Protein 2CRJ (pdb70)

Solvent-accessible surface area: 7739 Å² total; per-residue (Å²): 137,125,102,42,98,133,26,21,151,72,48,49,85,7,94,50,61,7,12,70,112,76,130,87,66,22,107,110,186,83,86,134,41,62,145,89,65,4,49,139,64,4,21,52,81,39,87,148,45,116,128,60,66,73,90,113,25,78,63,74,12,83,116,94,81,110,108,43,73,104,98,63,137,50,107,82,119,44,148,73,105,158,109,92,134,150,105,64,141,84,134,110

Secondary structure (DSSP, 8-state):
-----SSS-----HHHHHHHHHHHHHHHH-TT--HHHHHHHHHHHHHT--TTHHHHHHHHHHHHHHHHHHHHHHHHSSHHHH-SS--S-S--

Radius of gyration: 19.61 Å; Cα contacts (8 Å, |Δi|>4): 48; chains: 1; bounding box: 32×60×23 Å

InterPro domains:
  IPR009071 High mobility group box domain [PF00505] (70-137)
  IPR009071 High mobility group box domain [PS50118] (70-138)
  IPR009071 High mobility group box domain [SM00398] (69-139)
  IPR036910 High mobility group box domain superfamily [G3DSA:1.10.30.10] (65-154)
  IPR036910 High mobility group box domain superfamily [SSF47095] (56-139)
  IPR051965 Chromatin Regulation and Neuronal Gene Expression [PTHR46040] (1-313)

Foldseek 3Di:
DCQDVDFFRQDDALLVVQLVVCLVVQCVVPVPQDPVRSSVVVNVVLVVDDPVSNVVSRVVGVVVRVVRVCSHVVVCPDPVVPVDDDPDDDPD

CATH classification: 1.10.30.10

Nearest PDB structures (foldseek):
  2crj-assembly1_A  TM=8.287E-01  e=4.261E-13  Mus musculus
  2co9-assembly1_A  TM=6.811E-01  e=6.992E-06  Mus musculus
  2gzk-assembly1_A  TM=7.970E-01  e=1.104E-03  unclassified
  1j3d-assembly1_A  TM=8.115E-01  e=2.566E-03  Sus scrofa
  1wgf-assembly1_A  TM=6.321E-01  e=9.695E-04  Mus musculus

Organism: Mus musculus (NCBI:txid10090)

Structure (mmCIF, N/CA/C/O backbone):
data_2CRJ
#
_entry.id   2CRJ
#
loop_
_atom_site.group_PDB
_atom_site.id
_atom_site.type_symbol
_atom_site.label_atom_id
_atom_site.label_alt_id
_atom_site.label_comp_id
_atom_site.label_asym_id
_atom_site.label_entity_id
_atom_site.label_seq_id
_atom_site.pdbx_PDB_ins_code
_atom_site.Cartn_x
_atom_site.Cartn_y
_atom_site.Cartn_z
_atom_site.occupancy
_atom_site.B_iso_or_equiv
_atom_site.auth_seq_id
_atom_site.auth_comp_id
_atom_site.auth_asym_id
_atom_site.auth_atom_id
_atom_site.pdbx_PDB_model_num
ATOM 1 N N . GLY A 1 1 ? 12.920 -13.475 -14.445 1.00 0.00 1 GLY A N 1
ATOM 2 C CA . GLY A 1 1 ? 12.567 -12.944 -13.141 1.00 0.00 1 GLY A CA 1
ATOM 3 C C . GLY A 1 1 ? 11.320 -13.590 -12.570 1.00 0.00 1 GLY A C 1
ATOM 4 O O . GLY A 1 1 ? 10.494 -14.122 -13.310 1.00 0.00 1 GLY A O 1
ATOM 8 N N . SER A 1 2 ? 11.185 -13.545 -11.248 1.00 0.00 2 SER A N 1
ATOM 9 C CA . SER A 1 2 ? 10.033 -14.136 -10.576 1.00 0.00 2 SER A CA 1
ATOM 10 C C . SER A 1 2 ? 9.275 -13.084 -9.772 1.00 0.00 2 SER A C 1
ATOM 11 O O . SER A 1 2 ? 9.871 -12.316 -9.016 1.00 0.00 2 SER A O 1
ATOM 19 N N . SER A 1 3 ? 7.957 -13.055 -9.941 1.00 0.00 3 SER A N 1
ATOM 20 C CA . SER A 1 3 ? 7.117 -12.096 -9.234 1.00 0.00 3 SER A CA 1
ATOM 21 C C . SER A 1 3 ? 6.125 -12.811 -8.322 1.00 0.00 3 SER A C 1
ATOM 22 O O . SER A 1 3 ? 5.838 -13.994 -8.505 1.00 0.00 3 SER A O 1
ATOM 30 N N . GLY A 1 4 ? 5.604 -12.084 -7.338 1.00 0.00 4 GLY A N 1
ATOM 31 C CA . GLY A 1 4 ? 4.650 -12.665 -6.412 1.00 0.00 4 GLY A CA 1
ATOM 32 C C . GLY A 1 4 ? 5.308 -13.584 -5.402 1.00 0.00 4 GLY A C 1
ATOM 33 O O . GLY A 1 4 ? 6.126 -14.430 -5.763 1.00 0.00 4 GLY A O 1
ATOM 37 N N . SER A 1 5 ? 4.952 -13.418 -4.132 1.00 0.00 5 SER A N 1
ATOM 38 C CA . SER A 1 5 ? 5.517 -14.237 -3.067 1.00 0.00 5 SER A CA 1
ATOM 39 C C . SER A 1 5 ? 4.593 -14.263 -1.853 1.00 0.00 5 SER A C 1
ATOM 40 O O . SER A 1 5 ? 3.901 -13.287 -1.564 1.00 0.00 5 SER A O 1
ATOM 48 N N . SER A 1 6 ? 4.587 -15.389 -1.146 1.00 0.00 6 SER A N 1
ATOM 49 C CA . SER A 1 6 ? 3.746 -15.546 0.035 1.00 0.00 6 SER A CA 1
ATOM 50 C C . SER A 1 6 ? 2.382 -14.896 -0.180 1.00 0.00 6 SER A C 1
ATOM 51 O O . SER A 1 6 ? 1.916 -14.116 0.649 1.00 0.00 6 SER A O 1
ATOM 59 N N . GLY A 1 7 ? 1.746 -15.224 -1.301 1.00 0.00 7 GLY A N 1
ATOM 60 C CA . GLY A 1 7 ? 0.443 -14.664 -1.606 1.00 0.00 7 GLY A CA 1
ATOM 61 C C . GLY A 1 7 ? 0.505 -13.611 -2.695 1.00 0.00 7 GLY A C 1
ATOM 62 O O . GLY A 1 7 ? 1.541 -13.400 -3.326 1.00 0.00 7 GLY A O 1
ATOM 66 N N . PRO A 1 8 ? -0.627 -12.932 -2.931 1.00 0.00 8 PRO A N 1
ATOM 67 C CA . PRO A 1 8 ? -0.723 -11.885 -3.953 1.00 0.00 8 PRO A CA 1
ATOM 68 C C . PRO A 1 8 ? 0.067 -10.635 -3.579 1.00 0.00 8 PRO A C 1
ATOM 69 O O . PRO A 1 8 ? 0.119 -10.247 -2.412 1.00 0.00 8 PRO A O 1
ATOM 80 N N . LYS A 1 9 ? 0.678 -10.006 -4.577 1.00 0.00 9 LYS A N 1
ATOM 81 C CA . LYS A 1 9 ? 1.464 -8.799 -4.354 1.00 0.00 9 LYS A CA 1
ATOM 82 C C . LYS A 1 9 ? 0.557 -7.603 -4.079 1.00 0.00 9 LYS A C 1
ATOM 83 O O . LYS A 1 9 ? 0.016 -6.996 -5.002 1.00 0.00 9 LYS A O 1
ATOM 102 N N . ALA A 1 10 ? 0.397 -7.270 -2.802 1.00 0.00 10 ALA A N 1
ATOM 103 C CA . ALA A 1 10 ? -0.440 -6.145 -2.406 1.00 0.00 10 ALA A CA 1
ATOM 104 C C . ALA A 1 10 ? -0.172 -4.925 -3.281 1.00 0.00 10 ALA A C 1
ATOM 105 O O . ALA A 1 10 ? 0.923 -4.364 -3.286 1.00 0.00 10 ALA A O 1
ATOM 112 N N . PRO A 1 11 ? -1.195 -4.504 -4.040 1.00 0.00 11 PRO A N 1
ATOM 113 C CA . PRO A 1 11 ? -1.093 -3.346 -4.933 1.00 0.00 11 PRO A CA 1
ATOM 114 C C . PRO A 1 11 ? -0.991 -2.031 -4.169 1.00 0.00 11 PRO A C 1
ATOM 115 O O . PRO A 1 11 ? -1.488 -1.913 -3.049 1.00 0.00 11 PRO A O 1
ATOM 126 N N . VAL A 1 12 ? -0.344 -1.044 -4.781 1.00 0.00 12 VAL A N 1
ATOM 127 C CA . VAL A 1 12 ? -0.178 0.264 -4.158 1.00 0.00 12 VAL A CA 1
ATOM 128 C C . VAL A 1 12 ? -1.511 0.998 -4.061 1.00 0.00 12 VAL A C 1
ATOM 129 O O . VAL A 1 12 ? -2.287 1.030 -5.016 1.00 0.00 12 VAL A O 1
ATOM 142 N N . THR A 1 13 ? -1.770 1.591 -2.899 1.00 0.00 13 THR A N 1
ATOM 143 C CA . THR A 1 13 ? -3.009 2.325 -2.676 1.00 0.00 13 THR A CA 1
ATOM 144 C C . THR A 1 13 ? -3.160 3.466 -3.677 1.00 0.00 13 THR A C 1
ATOM 145 O O . THR A 1 13 ? -2.266 3.719 -4.484 1.00 0.00 13 THR A O 1
ATOM 156 N N . GLY A 1 14 ? -4.298 4.151 -3.619 1.00 0.00 14 GLY A N 1
ATOM 157 C CA . GLY A 1 14 ? -4.544 5.256 -4.526 1.00 0.00 14 GLY A CA 1
ATOM 158 C C . GLY A 1 14 ? -3.604 6.422 -4.289 1.00 0.00 14 GLY A C 1
ATOM 159 O O . GLY A 1 14 ? -3.240 7.135 -5.225 1.00 0.00 14 GLY A O 1
ATOM 163 N N . TYR A 1 15 ? -3.212 6.618 -3.035 1.00 0.00 15 TYR A N 1
ATOM 164 C CA . TYR A 1 15 ? -2.312 7.707 -2.678 1.00 0.00 15 TYR A CA 1
ATOM 165 C C . TYR A 1 15 ? -0.901 7.440 -3.193 1.00 0.00 15 TYR A C 1
ATOM 166 O O . TYR A 1 15 ? -0.208 8.354 -3.642 1.00 0.00 15 TYR A O 1
ATOM 184 N N . VAL A 1 16 ? -0.482 6.181 -3.125 1.00 0.00 16 VAL A N 1
ATOM 185 C CA . VAL A 1 16 ? 0.845 5.790 -3.585 1.00 0.00 16 VAL A CA 1
ATOM 186 C C . VAL A 1 16 ? 0.872 5.615 -5.099 1.00 0.00 16 VAL A C 1
ATOM 187 O O . VAL A 1 16 ? 1.861 5.941 -5.755 1.00 0.00 16 VAL A O 1
ATOM 200 N N . ARG A 1 17 ? -0.223 5.098 -5.649 1.00 0.00 17 ARG A N 1
ATOM 201 C CA . ARG A 1 17 ? -0.324 4.878 -7.086 1.00 0.00 17 ARG A CA 1
ATOM 202 C C . ARG A 1 17 ? 0.214 6.078 -7.859 1.00 0.00 17 ARG A C 1
ATOM 203 O O . ARG A 1 17 ? 1.027 5.927 -8.772 1.00 0.00 17 ARG A O 1
ATOM 224 N N . PHE A 1 18 ? -0.246 7.268 -7.489 1.00 0.00 18 PHE A N 1
ATOM 225 C CA . PHE A 1 18 ? 0.187 8.494 -8.149 1.00 0.00 18 PHE A CA 1
ATOM 226 C C . PHE A 1 18 ? 1.661 8.771 -7.867 1.00 0.00 18 PHE A C 1
ATOM 227 O O . PHE A 1 18 ? 2.379 9.303 -8.716 1.00 0.00 18 PHE A O 1
ATOM 244 N N . LEU A 1 19 ? 2.106 8.410 -6.669 1.00 0.00 19 LEU A N 1
ATOM 245 C CA . LEU A 1 19 ? 3.494 8.619 -6.272 1.00 0.00 19 LEU A CA 1
ATOM 246 C C . LEU A 1 19 ? 4.426 7.679 -7.033 1.00 0.00 19 LEU A C 1
ATOM 247 O O . LEU A 1 19 ? 5.584 8.007 -7.282 1.00 0.00 19 LEU A O 1
ATOM 263 N N . ASN A 1 20 ? 3.908 6.511 -7.400 1.00 0.00 20 ASN A N 1
ATOM 264 C CA . ASN A 1 20 ? 4.694 5.525 -8.134 1.00 0.00 20 ASN A CA 1
ATOM 265 C C . ASN A 1 20 ? 5.166 6.091 -9.469 1.00 0.00 20 ASN A C 1
ATOM 266 O O . ASN A 1 20 ? 6.366 6.180 -9.726 1.00 0.00 20 ASN A O 1
ATOM 277 N N . GLU A 1 21 ? 4.213 6.471 -10.315 1.00 0.00 21 GLU A N 1
ATOM 278 C CA . GLU A 1 21 ? 4.532 7.028 -11.624 1.00 0.00 21 GLU A CA 1
ATOM 279 C C . GLU A 1 21 ? 5.348 8.310 -11.486 1.00 0.00 21 GLU A C 1
ATOM 280 O O . GLU A 1 21 ? 6.394 8.463 -12.117 1.00 0.00 21 GLU A O 1
ATOM 292 N N . ARG A 1 22 ? 4.861 9.228 -10.657 1.00 0.00 22 ARG A N 1
ATOM 293 C CA . ARG A 1 22 ? 5.543 10.497 -10.437 1.00 0.00 22 ARG A CA 1
ATOM 294 C C . ARG A 1 22 ? 6.993 10.270 -10.020 1.00 0.00 22 ARG A C 1
ATOM 295 O O . ARG A 1 22 ? 7.904 10.932 -10.519 1.00 0.00 22 ARG A O 1
ATOM 316 N N . ARG A 1 23 ? 7.199 9.333 -9.101 1.00 0.00 23 ARG A N 1
ATOM 317 C CA . ARG A 1 23 ? 8.538 9.020 -8.615 1.00 0.00 23 ARG A CA 1
ATOM 318 C C . ARG A 1 23 ? 9.554 9.069 -9.752 1.00 0.00 23 ARG A C 1
ATOM 319 O O . ARG A 1 23 ? 10.661 9.582 -9.587 1.00 0.00 23 ARG A O 1
ATOM 340 N N . GLU A 1 24 ? 9.170 8.531 -10.905 1.00 0.00 24 GLU A N 1
ATOM 341 C CA . GLU A 1 24 ? 10.049 8.512 -12.069 1.00 0.00 24 GLU A CA 1
ATOM 342 C C . GLU A 1 24 ? 10.309 9.927 -12.577 1.00 0.00 24 GLU A C 1
ATOM 343 O O . GLU A 1 24 ? 11.455 10.325 -12.777 1.00 0.00 24 GLU A O 1
ATOM 355 N N . GLN A 1 25 ? 9.233 10.681 -12.785 1.00 0.00 25 GLN A N 1
ATOM 356 C CA . GLN A 1 25 ? 9.345 12.051 -13.272 1.00 0.00 25 GLN A CA 1
ATOM 357 C C . GLN A 1 25 ? 10.474 12.791 -12.562 1.00 0.00 25 GLN A C 1
ATOM 358 O O . GLN A 1 25 ? 11.301 13.441 -13.202 1.00 0.00 25 GLN A O 1
ATOM 372 N N . ILE A 1 26 ? 10.501 12.689 -11.237 1.00 0.00 26 ILE A N 1
ATOM 373 C CA . ILE A 1 26 ? 11.528 13.348 -10.441 1.00 0.00 26 ILE A CA 1
ATOM 374 C C . ILE A 1 26 ? 12.909 12.774 -10.743 1.00 0.00 26 ILE A C 1
ATOM 375 O O . ILE A 1 26 ? 13.814 13.497 -11.162 1.00 0.00 26 ILE A O 1
ATOM 391 N N . ARG A 1 27 ? 13.063 11.472 -10.529 1.00 0.00 27 ARG A N 1
ATOM 392 C CA . ARG A 1 27 ? 14.334 10.802 -10.779 1.00 0.00 27 ARG A CA 1
ATOM 393 C C . ARG A 1 27 ? 15.033 11.398 -11.997 1.00 0.00 27 ARG A C 1
ATOM 394 O O . ARG A 1 27 ? 16.241 11.634 -11.980 1.00 0.00 27 ARG A O 1
ATOM 415 N N . THR A 1 28 ? 14.264 11.639 -13.056 1.00 0.00 28 THR A N 1
ATOM 416 C CA . THR A 1 28 ? 14.809 12.205 -14.282 1.00 0.00 28 THR A CA 1
ATOM 417 C C . THR A 1 28 ? 15.394 13.592 -14.036 1.00 0.00 28 THR A C 1
ATOM 418 O O . THR A 1 28 ? 16.474 13.916 -14.529 1.00 0.00 28 THR A O 1
ATOM 429 N N . ARG A 1 29 ? 14.674 14.404 -13.270 1.00 0.00 29 ARG A N 1
ATOM 430 C CA . ARG A 1 29 ? 15.122 15.756 -12.959 1.00 0.00 29 ARG A CA 1
ATOM 431 C C . ARG A 1 29 ? 16.207 15.736 -11.888 1.00 0.00 29 ARG A C 1
ATOM 432 O O . ARG A 1 29 ? 17.308 16.250 -12.093 1.00 0.00 29 ARG A O 1
ATOM 453 N N . HIS A 1 30 ? 15.892 15.139 -10.742 1.00 0.00 30 HIS A N 1
ATOM 454 C CA . HIS A 1 30 ? 16.841 15.052 -9.638 1.00 0.00 30 HIS A CA 1
ATOM 455 C C . HIS A 1 30 ? 17.352 13.623 -9.473 1.00 0.00 30 HIS A C 1
ATOM 456 O O . HIS A 1 30 ? 16.934 12.888 -8.578 1.00 0.00 30 HIS A O 1
ATOM 471 N N . PRO A 1 31 ? 18.278 13.220 -10.356 1.00 0.00 31 PRO A N 1
ATOM 472 C CA . PRO A 1 31 ? 18.865 11.878 -10.328 1.00 0.00 31 PRO A CA 1
ATOM 473 C C . PRO A 1 31 ? 19.780 11.669 -9.127 1.00 0.00 31 PRO A C 1
ATOM 474 O O . PRO A 1 31 ? 20.331 10.586 -8.934 1.00 0.00 31 PRO A O 1
ATOM 485 N N . ASP A 1 32 ? 19.936 12.714 -8.320 1.00 0.00 32 ASP A N 1
ATOM 486 C CA . ASP A 1 32 ? 20.783 12.645 -7.135 1.00 0.00 32 ASP A CA 1
ATOM 487 C C . ASP A 1 32 ? 19.942 12.468 -5.875 1.00 0.00 32 ASP A C 1
ATOM 488 O O . ASP A 1 32 ? 20.400 11.897 -4.884 1.00 0.00 32 ASP A O 1
ATOM 497 N N . LEU A 1 33 ? 18.709 12.961 -5.920 1.00 0.00 33 LEU A N 1
ATOM 498 C CA . LEU A 1 33 ? 17.803 12.858 -4.781 1.00 0.00 33 LEU A CA 1
ATOM 499 C C . LEU A 1 33 ? 17.485 11.400 -4.468 1.00 0.00 33 LEU A C 1
ATOM 500 O O . LEU A 1 33 ? 17.032 10.640 -5.325 1.00 0.00 33 LEU A O 1
ATOM 516 N N . PRO A 1 34 ? 17.723 10.997 -3.211 1.00 0.00 34 PRO A N 1
ATOM 517 C CA . PRO A 1 34 ? 17.466 9.628 -2.756 1.00 0.00 34 PRO A CA 1
ATOM 518 C C . PRO A 1 34 ? 15.977 9.313 -2.677 1.00 0.00 34 PRO A C 1
ATOM 519 O O . PRO A 1 34 ? 15.150 10.024 -3.250 1.00 0.00 34 PRO A O 1
ATOM 530 N N . PHE A 1 35 ? 15.639 8.244 -1.964 1.00 0.00 35 PHE A N 1
ATOM 531 C CA . PHE A 1 35 ? 14.248 7.834 -1.811 1.00 0.00 35 PHE A CA 1
ATOM 532 C C . PHE A 1 35 ? 13.498 8.792 -0.889 1.00 0.00 35 PHE A C 1
ATOM 533 O O . PHE A 1 35 ? 12.501 9.407 -1.270 1.00 0.00 35 PHE A O 1
ATOM 550 N N . PRO A 1 36 ? 13.987 8.921 0.353 1.00 0.00 36 PRO A N 1
ATOM 551 C CA . PRO A 1 36 ? 13.379 9.801 1.356 1.00 0.00 36 PRO A CA 1
ATOM 552 C C . PRO A 1 36 ? 13.568 11.277 1.022 1.00 0.00 36 PRO A C 1
ATOM 553 O O . PRO A 1 36 ? 13.450 12.138 1.893 1.00 0.00 36 PRO A O 1
ATOM 564 N N . GLU A 1 37 ? 13.861 11.560 -0.243 1.00 0.00 37 GLU A N 1
ATOM 565 C CA . GLU A 1 37 ? 14.066 12.933 -0.690 1.00 0.00 37 GLU A CA 1
ATOM 566 C C . GLU A 1 37 ? 13.162 13.261 -1.873 1.00 0.00 37 GLU A C 1
ATOM 567 O O . GLU A 1 37 ? 12.826 14.422 -2.109 1.00 0.00 37 GLU A O 1
ATOM 579 N N . ILE A 1 38 ? 12.772 12.231 -2.617 1.00 0.00 38 ILE A N 1
ATOM 580 C CA . ILE A 1 38 ? 11.906 12.408 -3.776 1.00 0.00 38 ILE A CA 1
ATOM 581 C C . ILE A 1 38 ? 10.435 12.338 -3.379 1.00 0.00 38 ILE A C 1
ATOM 582 O O . ILE A 1 38 ? 9.623 13.154 -3.815 1.00 0.00 38 ILE A O 1
ATOM 598 N N . THR A 1 39 ? 10.099 11.356 -2.548 1.00 0.00 39 THR A N 1
ATOM 599 C CA . THR A 1 39 ? 8.726 11.178 -2.091 1.00 0.00 39 THR A CA 1
ATOM 600 C C . THR A 1 39 ? 8.253 12.385 -1.289 1.00 0.00 39 THR A C 1
ATOM 601 O O . THR A 1 39 ? 7.104 12.813 -1.411 1.00 0.00 39 THR A O 1
ATOM 612 N N . LYS A 1 40 ? 9.144 12.931 -0.469 1.00 0.00 40 LYS A N 1
ATOM 613 C CA . LYS A 1 40 ? 8.818 14.091 0.352 1.00 0.00 40 LYS A CA 1
ATOM 614 C C . LYS A 1 40 ? 8.372 15.264 -0.514 1.00 0.00 40 LYS A C 1
ATOM 615 O O . LYS A 1 40 ? 7.598 16.113 -0.074 1.00 0.00 40 LYS A O 1
ATOM 634 N N . MET A 1 41 ? 8.864 15.303 -1.748 1.00 0.00 41 MET A N 1
ATOM 635 C CA . MET A 1 41 ? 8.513 16.371 -2.677 1.00 0.00 41 MET A CA 1
ATOM 636 C C . MET A 1 41 ? 7.147 16.117 -3.306 1.00 0.00 41 MET A C 1
ATOM 637 O O . MET A 1 41 ? 6.296 17.006 -3.346 1.00 0.00 41 MET A O 1
ATOM 651 N N . LEU A 1 42 ? 6.944 14.899 -3.796 1.00 0.00 42 LEU A N 1
ATOM 652 C CA . LEU A 1 42 ? 5.681 14.528 -4.424 1.00 0.00 42 LEU A CA 1
ATOM 653 C C . LEU A 1 42 ? 4.512 14.743 -3.468 1.00 0.00 42 LEU A C 1
ATOM 654 O O . LEU A 1 42 ? 3.508 15.356 -3.826 1.00 0.00 42 LEU A O 1
ATOM 670 N N . GLY A 1 43 ? 4.653 14.238 -2.246 1.00 0.00 43 GLY A N 1
ATOM 671 C CA . GLY A 1 43 ? 3.604 14.387 -1.255 1.00 0.00 43 GLY A CA 1
ATOM 672 C C . GLY A 1 43 ? 2.893 15.722 -1.360 1.00 0.00 43 GLY A C 1
ATOM 673 O O . GLY A 1 43 ? 1.668 15.774 -1.464 1.00 0.00 43 GLY A O 1
ATOM 677 N N . ALA A 1 44 ? 3.663 16.804 -1.332 1.00 0.00 44 ALA A N 1
ATOM 678 C CA . ALA A 1 44 ? 3.100 18.146 -1.425 1.00 0.00 44 ALA A CA 1
ATOM 679 C C . ALA A 1 44 ? 2.137 18.255 -2.603 1.00 0.00 44 ALA A C 1
ATOM 680 O O . ALA A 1 44 ? 1.072 18.861 -2.490 1.00 0.00 44 ALA A O 1
ATOM 687 N N . GLU A 1 45 ? 2.520 17.668 -3.732 1.00 0.00 45 GLU A N 1
ATOM 688 C CA . GLU A 1 45 ? 1.690 17.703 -4.930 1.00 0.00 45 GLU A CA 1
ATOM 689 C C . GLU A 1 45 ? 0.328 17.064 -4.668 1.00 0.00 45 GLU A C 1
ATOM 690 O O . GLU A 1 45 ? -0.710 17.642 -4.985 1.00 0.00 45 GLU A O 1
ATOM 702 N N . TRP A 1 46 ? 0.344 15.869 -4.087 1.00 0.00 46 TRP A N 1
ATOM 703 C CA . TRP A 1 46 ? -0.888 15.152 -3.782 1.00 0.00 46 TRP A CA 1
ATOM 704 C C . TRP A 1 46 ? -1.917 16.082 -3.148 1.00 0.00 46 TRP A C 1
ATOM 705 O O . TRP A 1 46 ? -3.115 15.965 -3.406 1.00 0.00 46 TRP A O 1
ATOM 726 N N . SER A 1 47 ? -1.442 17.005 -2.318 1.00 0.00 47 SER A N 1
ATOM 727 C CA . SER A 1 47 ? -2.322 17.952 -1.644 1.00 0.00 47 SER A CA 1
ATOM 728 C C . SER A 1 47 ? -2.740 19.073 -2.592 1.00 0.00 47 SER A C 1
ATOM 729 O O . SER A 1 47 ? -3.826 19.639 -2.463 1.00 0.00 47 SER A O 1
ATOM 737 N N . LYS A 1 48 ? -1.870 19.389 -3.544 1.00 0.00 48 LYS A N 1
ATOM 738 C CA . LYS A 1 48 ? -2.146 20.441 -4.516 1.00 0.00 48 LYS A CA 1
ATOM 739 C C . LYS A 1 48 ? -2.765 19.862 -5.784 1.00 0.00 48 LYS A C 1
ATOM 740 O O . LYS A 1 48 ? -2.820 20.525 -6.819 1.00 0.00 48 LYS A O 1
ATOM 759 N N . LEU A 1 49 ? -3.232 18.621 -5.695 1.00 0.00 49 LEU A N 1
ATOM 760 C CA . LEU A 1 49 ? -3.849 17.953 -6.835 1.00 0.00 49 LEU A CA 1
ATOM 761 C C . LEU A 1 49 ? -5.230 18.532 -7.124 1.00 0.00 49 LEU A C 1
ATOM 762 O O . LEU A 1 49 ? -5.772 19.297 -6.326 1.00 0.00 49 LEU A O 1
ATOM 778 N N . GLN A 1 50 ? -5.795 18.162 -8.269 1.00 0.00 50 GLN A N 1
ATOM 779 C CA . GLN A 1 50 ? -7.113 18.645 -8.662 1.00 0.00 50 GLN A CA 1
ATOM 780 C C . GLN A 1 50 ? -8.210 17.730 -8.127 1.00 0.00 50 GLN A C 1
ATOM 781 O O . GLN A 1 50 ? -7.975 16.567 -7.797 1.00 0.00 50 GLN A O 1
ATOM 795 N N . PRO A 1 51 ? -9.436 18.264 -8.039 1.00 0.00 51 PRO A N 1
ATOM 796 C CA . PRO A 1 51 ? -10.594 17.512 -7.545 1.00 0.00 51 PRO A CA 1
ATOM 797 C C . PRO A 1 51 ? -11.033 16.420 -8.514 1.00 0.00 51 PRO A C 1
ATOM 798 O O . PRO A 1 51 ? -11.995 15.698 -8.256 1.00 0.00 51 PRO A O 1
ATOM 809 N N . ALA A 1 52 ? -10.320 16.305 -9.631 1.00 0.00 52 ALA A N 1
ATOM 810 C CA . ALA A 1 52 ? -10.635 15.299 -10.638 1.00 0.00 52 ALA A CA 1
ATOM 811 C C . ALA A 1 52 ? -9.573 14.206 -10.672 1.00 0.00 52 ALA A C 1
ATOM 812 O O . ALA A 1 52 ? -9.885 13.031 -10.863 1.00 0.00 52 ALA A O 1
ATOM 819 N N . GLU A 1 53 ? -8.317 14.602 -10.488 1.00 0.00 53 GLU A N 1
ATOM 820 C CA . GLU A 1 53 ? -7.209 13.653 -10.501 1.00 0.00 53 GLU A CA 1
ATOM 821 C C . GLU A 1 53 ? -7.125 12.897 -9.178 1.00 0.00 53 GLU A C 1
ATOM 822 O O . GLU A 1 53 ? -7.102 11.667 -9.153 1.00 0.00 53 GLU A O 1
ATOM 834 N N . LYS A 1 54 ? -7.079 13.642 -8.079 1.00 0.00 54 LYS A N 1
ATOM 835 C CA . LYS A 1 54 ? -6.998 13.045 -6.752 1.00 0.00 54 LYS A CA 1
ATOM 836 C C . LYS A 1 54 ? -8.117 12.029 -6.544 1.00 0.00 54 LYS A C 1
ATOM 837 O O . LYS A 1 54 ? -7.880 10.924 -6.056 1.00 0.00 54 LYS A O 1
ATOM 856 N N . GLN A 1 55 ? -9.334 12.410 -6.917 1.00 0.00 55 GLN A N 1
ATOM 857 C CA . GLN A 1 55 ? -10.488 11.531 -6.771 1.00 0.00 55 GLN A CA 1
ATOM 858 C C . GLN A 1 55 ? -10.336 10.287 -7.639 1.00 0.00 55 GLN A C 1
ATOM 859 O O . GLN A 1 55 ? -10.590 9.169 -7.188 1.00 0.00 55 GLN A O 1
ATOM 873 N N . ARG A 1 56 ? -9.922 10.487 -8.886 1.00 0.00 56 ARG A N 1
ATOM 874 C CA . ARG A 1 56 ? -9.738 9.380 -9.817 1.00 0.00 56 ARG A CA 1
ATOM 875 C C . ARG A 1 56 ? -8.706 8.389 -9.287 1.00 0.00 56 ARG A C 1
ATOM 876 O O . ARG A 1 56 ? -8.988 7.198 -9.149 1.00 0.00 56 ARG A O 1
ATOM 897 N N . TYR A 1 57 ? -7.511 8.889 -8.993 1.00 0.00 57 TYR A N 1
ATOM 898 C CA . TYR A 1 57 ? -6.436 8.047 -8.482 1.00 0.00 57 TYR A CA 1
ATOM 899 C C . TYR A 1 57 ? -6.965 7.052 -7.454 1.00 0.00 57 TYR A C 1
ATOM 900 O O . TYR A 1 57 ? -6.681 5.856 -7.527 1.00 0.00 57 TYR A O 1
ATOM 918 N N . LEU A 1 58 ? -7.736 7.555 -6.496 1.00 0.00 58 LEU A N 1
ATOM 919 C CA . LEU A 1 58 ? -8.307 6.712 -5.452 1.00 0.00 58 LEU A CA 1
ATOM 920 C C . LEU A 1 58 ? -9.195 5.627 -6.053 1.00 0.00 58 LEU A C 1
ATOM 921 O O . LEU A 1 58 ? -9.232 4.498 -5.563 1.00 0.00 58 LEU A O 1
ATOM 937 N N . ASP A 1 59 ? -9.908 5.976 -7.118 1.00 0.00 59 ASP A N 1
ATOM 938 C CA . ASP A 1 59 ? -10.794 5.031 -7.788 1.00 0.00 59 ASP A CA 1
ATOM 939 C C . ASP A 1 59 ? -9.992 3.998 -8.574 1.00 0.00 59 ASP A C 1
ATOM 940 O O . ASP A 1 59 ? -10.316 2.811 -8.567 1.00 0.00 59 ASP A O 1
ATOM 949 N N . GLU A 1 60 ? -8.945 4.459 -9.251 1.00 0.00 60 GLU A N 1
ATOM 950 C CA . GLU A 1 60 ? -8.099 3.575 -10.043 1.00 0.00 60 GLU A CA 1
ATOM 951 C C . GLU A 1 60 ? -7.539 2.443 -9.184 1.00 0.00 60 GLU A C 1
ATOM 952 O O . GLU A 1 60 ? -7.283 1.345 -9.676 1.00 0.00 60 GLU A O 1
ATOM 964 N N . ALA A 1 61 ? -7.355 2.721 -7.898 1.00 0.00 61 ALA A N 1
ATOM 965 C CA . ALA A 1 61 ? -6.828 1.728 -6.970 1.00 0.00 61 ALA A CA 1
ATOM 966 C C . ALA A 1 61 ? -7.948 0.871 -6.390 1.00 0.00 61 ALA A C 1
ATOM 967 O O . ALA A 1 61 ? -7.740 0.130 -5.430 1.00 0.00 61 ALA A O 1
ATOM 974 N N . GLU A 1 62 ? -9.135 0.979 -6.979 1.00 0.00 62 GLU A N 1
ATOM 975 C CA . GLU A 1 62 ? -10.288 0.213 -6.518 1.00 0.00 62 GLU A CA 1
ATOM 976 C C . GLU A 1 62 ? -10.509 -1.018 -7.393 1.00 0.00 62 GLU A C 1
ATOM 977 O O . GLU A 1 62 ? -10.469 -2.150 -6.912 1.00 0.00 62 GLU A O 1
ATOM 989 N N . LYS A 1 63 ? -10.742 -0.786 -8.680 1.00 0.00 63 LYS A N 1
ATOM 990 C CA . LYS A 1 63 ? -10.969 -1.874 -9.624 1.00 0.00 63 LYS A CA 1
ATOM 991 C C . LYS A 1 63 ? -9.818 -2.874 -9.590 1.00 0.00 63 LYS A C 1
ATOM 992 O O . LYS A 1 63 ? -10.033 -4.079 -9.468 1.00 0.00 63 LYS A O 1
ATOM 1011 N N . GLU A 1 64 ? -8.594 -2.364 -9.698 1.00 0.00 64 GLU A N 1
ATOM 1012 C CA . GLU A 1 64 ? -7.409 -3.214 -9.679 1.00 0.00 64 GLU A CA 1
ATOM 1013 C C . GLU A 1 64 ? -7.348 -4.033 -8.393 1.00 0.00 64 GLU A C 1
ATOM 1014 O O . GLU A 1 64 ? -7.162 -5.250 -8.426 1.00 0.00 64 GLU A O 1
ATOM 1026 N N . LYS A 1 65 ? -7.506 -3.358 -7.260 1.00 0.00 65 LYS A N 1
ATOM 1027 C CA . LYS A 1 65 ? -7.470 -4.021 -5.962 1.00 0.00 65 LYS A CA 1
ATOM 1028 C C . LYS A 1 65 ? -8.211 -5.354 -6.011 1.00 0.00 65 LYS A C 1
ATOM 1029 O O . LYS A 1 65 ? -7.637 -6.403 -5.721 1.00 0.00 65 LYS A O 1
ATOM 1048 N N . GLN A 1 66 ? -9.486 -5.304 -6.381 1.00 0.00 66 GLN A N 1
ATOM 1049 C CA . GLN A 1 66 ? -10.303 -6.508 -6.470 1.00 0.00 66 GLN A CA 1
ATOM 1050 C C . GLN A 1 66 ? -9.485 -7.684 -6.992 1.00 0.00 66 GLN A C 1
ATOM 1051 O O . GLN A 1 66 ? -9.468 -8.756 -6.389 1.00 0.00 66 GLN A O 1
ATOM 1065 N N . GLN A 1 67 ? -8.810 -7.475 -8.118 1.00 0.00 67 GLN A N 1
ATOM 1066 C CA . GLN A 1 67 ? -7.992 -8.519 -8.723 1.00 0.00 67 GLN A CA 1
ATOM 1067 C C . GLN A 1 67 ? -7.081 -9.166 -7.684 1.00 0.00 67 GLN A C 1
ATOM 1068 O O . GLN A 1 67 ? -7.037 -10.390 -7.560 1.00 0.00 67 GLN A O 1
ATOM 1082 N N . TYR A 1 68 ? -6.356 -8.337 -6.942 1.00 0.00 68 TYR A N 1
ATOM 1083 C CA . TYR A 1 68 ? -5.443 -8.829 -5.917 1.00 0.00 68 TYR A CA 1
ATOM 1084 C C . TYR A 1 68 ? -6.203 -9.569 -4.821 1.00 0.00 68 TYR A C 1
ATOM 1085 O O . TYR A 1 68 ? -5.813 -10.662 -4.407 1.00 0.00 68 TYR A O 1
ATOM 1103 N N . LEU A 1 69 ? -7.292 -8.967 -4.355 1.00 0.00 69 LEU A N 1
ATOM 1104 C CA . LEU A 1 69 ? -8.111 -9.569 -3.308 1.00 0.00 69 LEU A CA 1
ATOM 1105 C C . LEU A 1 69 ? -8.368 -11.044 -3.598 1.00 0.00 69 LEU A C 1
ATOM 1106 O O . LEU A 1 69 ? -8.027 -11.914 -2.796 1.00 0.00 69 LEU A O 1
ATOM 1122 N N . LYS A 1 70 ? -8.970 -11.319 -4.749 1.00 0.00 70 LYS A N 1
ATOM 1123 C CA . LYS A 1 70 ? -9.271 -12.689 -5.148 1.00 0.00 70 LYS A CA 1
ATOM 1124 C C . LYS A 1 70 ? -8.002 -13.533 -5.195 1.00 0.00 70 LYS A C 1
ATOM 1125 O O . LYS A 1 70 ? -8.038 -14.739 -4.953 1.00 0.00 70 LYS A O 1
ATOM 1144 N N . GLU A 1 71 ? -6.880 -12.890 -5.507 1.00 0.00 71 GLU A N 1
ATOM 1145 C CA . GLU A 1 71 ? -5.600 -13.583 -5.586 1.00 0.00 71 GLU A CA 1
ATOM 1146 C C . GLU A 1 71 ? -5.041 -13.853 -4.192 1.00 0.00 71 GLU A C 1
ATOM 1147 O O . GLU A 1 71 ? -3.923 -14.348 -4.044 1.00 0.00 71 GLU A O 1
ATOM 1159 N N . LEU A 1 72 ? -5.826 -13.522 -3.173 1.00 0.00 72 LEU A N 1
ATOM 1160 C CA . LEU A 1 72 ? -5.411 -13.728 -1.788 1.00 0.00 72 LEU A CA 1
ATOM 1161 C C . LEU A 1 72 ? -6.143 -14.915 -1.171 1.00 0.00 72 LEU A C 1
ATOM 1162 O O . LEU A 1 72 ? -5.531 -15.766 -0.526 1.00 0.00 72 LEU A O 1
ATOM 1178 N N . TRP A 1 73 ? -7.454 -14.965 -1.375 1.00 0.00 73 TRP A N 1
ATOM 1179 C CA . TRP A 1 73 ? -8.270 -16.049 -0.839 1.00 0.00 73 TRP A CA 1
ATOM 1180 C C . TRP A 1 73 ? -8.544 -17.103 -1.907 1.00 0.00 73 TRP A C 1
ATOM 1181 O O . TRP A 1 73 ? -8.275 -18.287 -1.708 1.00 0.00 73 TRP A O 1
ATOM 1202 N N . ALA A 1 74 ? -9.081 -16.664 -3.041 1.00 0.00 74 ALA A N 1
ATOM 1203 C CA . ALA A 1 74 ? -9.390 -17.569 -4.140 1.00 0.00 74 ALA A CA 1
ATOM 1204 C C . ALA A 1 74 ? -8.249 -18.553 -4.379 1.00 0.00 74 ALA A C 1
ATOM 1205 O O . ALA A 1 74 ? -8.449 -19.625 -4.948 1.00 0.00 74 ALA A O 1
ATOM 1212 N N . TYR A 1 75 ? -7.051 -18.180 -3.941 1.00 0.00 75 TYR A N 1
ATOM 1213 C CA . TYR A 1 75 ? -5.878 -19.028 -4.108 1.00 0.00 75 TYR A CA 1
ATOM 1214 C C . TYR A 1 75 ? -5.636 -19.878 -2.864 1.00 0.00 75 TYR A C 1
ATOM 1215 O O . TYR A 1 75 ? -5.506 -21.098 -2.949 1.00 0.00 75 TYR A O 1
ATOM 1233 N N . GLN A 1 76 ? -5.579 -19.221 -1.710 1.00 0.00 76 GLN A N 1
ATOM 1234 C CA . GLN A 1 76 ? -5.353 -19.915 -0.448 1.00 0.00 76 GLN A CA 1
ATOM 1235 C C . GLN A 1 76 ? -6.291 -21.109 -0.307 1.00 0.00 76 GLN A C 1
ATOM 1236 O O . GLN A 1 76 ? -5.880 -22.184 0.129 1.00 0.00 76 GLN A O 1
ATOM 1250 N N . GLN A 1 77 ? -7.551 -20.912 -0.679 1.00 0.00 77 GLN A N 1
ATOM 1251 C CA . GLN A 1 77 ? -8.547 -21.973 -0.594 1.00 0.00 77 GLN A CA 1
ATOM 1252 C C . GLN A 1 77 ? -8.665 -22.718 -1.919 1.00 0.00 77 GLN A C 1
ATOM 1253 O O . GLN A 1 77 ? -9.684 -22.629 -2.605 1.00 0.00 77 GLN A O 1
ATOM 1267 N N . SER A 1 78 ? -7.615 -23.451 -2.276 1.00 0.00 78 SER A N 1
ATOM 1268 C CA . SER A 1 78 ? -7.599 -24.208 -3.522 1.00 0.00 78 SER A CA 1
ATOM 1269 C C . SER A 1 78 ? -6.791 -25.494 -3.366 1.00 0.00 78 SER A C 1
ATOM 1270 O O . SER A 1 78 ? -5.770 -25.517 -2.681 1.00 0.00 78 SER A O 1
ATOM 1278 N N . GLU A 1 79 ? -7.260 -26.561 -4.007 1.00 0.00 79 GLU A N 1
ATOM 1279 C CA . GLU A 1 79 ? -6.583 -27.850 -3.939 1.00 0.00 79 GLU A CA 1
ATOM 1280 C C . GLU A 1 79 ? -5.071 -27.677 -4.060 1.00 0.00 79 GLU A C 1
ATOM 1281 O O . GLU A 1 79 ? -4.308 -28.229 -3.267 1.00 0.00 79 GLU A O 1
ATOM 1293 N N . ALA A 1 80 ? -4.647 -26.909 -5.057 1.00 0.00 80 ALA A N 1
ATOM 1294 C CA . ALA A 1 80 ? -3.228 -26.662 -5.282 1.00 0.00 80 ALA A CA 1
ATOM 1295 C C . ALA A 1 80 ? -2.556 -26.135 -4.018 1.00 0.00 80 ALA A C 1
ATOM 1296 O O . ALA A 1 80 ? -1.396 -26.445 -3.746 1.00 0.00 80 ALA A O 1
ATOM 1303 N N . TYR A 1 81 ? -3.291 -25.337 -3.252 1.00 0.00 81 TYR A N 1
ATOM 1304 C CA . TYR A 1 81 ? -2.764 -24.763 -2.019 1.00 0.00 81 TYR A CA 1
ATOM 1305 C C . TYR A 1 81 ? -2.444 -25.856 -1.004 1.00 0.00 81 TYR A C 1
ATOM 1306 O O . TYR A 1 81 ? -1.380 -25.853 -0.384 1.00 0.00 81 TYR A O 1
ATOM 1324 N N . LYS A 1 82 ? -3.373 -26.792 -0.838 1.00 0.00 82 LYS A N 1
ATOM 1325 C CA . LYS A 1 82 ? -3.192 -27.894 0.099 1.00 0.00 82 LYS A CA 1
ATOM 1326 C C . LYS A 1 82 ? -2.204 -28.918 -0.449 1.00 0.00 82 LYS A C 1
ATOM 1327 O O . LYS A 1 82 ? -1.186 -29.212 0.179 1.00 0.00 82 LYS A O 1
ATOM 1346 N N . VAL A 1 83 ? -2.508 -29.458 -1.626 1.00 0.00 83 VAL A N 1
ATOM 1347 C CA . VAL A 1 83 ? -1.645 -30.447 -2.260 1.00 0.00 83 VAL A CA 1
ATOM 1348 C C . VAL A 1 83 ? -0.224 -29.919 -2.413 1.00 0.00 83 VAL A C 1
ATOM 1349 O O . VAL A 1 83 ? 0.006 -28.907 -3.078 1.00 0.00 83 VAL A O 1
ATOM 1362 N N . CYS A 1 84 ? 0.728 -30.610 -1.795 1.00 0.00 84 CYS A N 1
ATOM 1363 C CA . CYS A 1 84 ? 2.129 -30.210 -1.862 1.00 0.00 84 CYS A CA 1
ATOM 1364 C C . CYS A 1 84 ? 3.046 -31.394 -1.578 1.00 0.00 84 CYS A C 1
ATOM 1365 O O . CYS A 1 84 ? 2.582 -32.507 -1.326 1.00 0.00 84 CYS A O 1
ATOM 1373 N N . THR A 1 85 ? 4.352 -31.148 -1.620 1.00 0.00 85 THR A N 1
ATOM 1374 C CA . THR A 1 85 ? 5.336 -32.194 -1.369 1.00 0.00 85 THR A CA 1
ATOM 1375 C C . THR A 1 85 ? 5.544 -32.407 0.126 1.00 0.00 85 THR A C 1
ATOM 1376 O O . THR A 1 85 ? 6.669 -32.600 0.583 1.00 0.00 85 THR A O 1
ATOM 1387 N N . GLU A 1 86 ? 4.450 -32.371 0.882 1.00 0.00 86 GLU A N 1
ATOM 1388 C CA . GLU A 1 86 ? 4.514 -32.561 2.327 1.00 0.00 86 GLU A CA 1
ATOM 1389 C C . GLU A 1 86 ? 3.883 -33.891 2.729 1.00 0.00 86 GLU A C 1
ATOM 1390 O O . GLU A 1 86 ? 3.259 -34.567 1.911 1.00 0.00 86 GLU A O 1
ATOM 1402 N N . SER A 1 87 ? 4.052 -34.258 3.995 1.00 0.00 87 SER A N 1
ATOM 1403 C CA . SER A 1 87 ? 3.504 -35.510 4.506 1.00 0.00 87 SER A CA 1
ATOM 1404 C C . SER A 1 87 ? 2.922 -35.316 5.903 1.00 0.00 87 SER A C 1
ATOM 1405 O O . SER A 1 87 ? 3.302 -34.396 6.625 1.00 0.00 87 SER A O 1
ATOM 1413 N N . GLY A 1 88 ? 1.994 -36.193 6.277 1.00 0.00 88 GLY A N 1
ATOM 1414 C CA . GLY A 1 88 ? 1.373 -36.103 7.585 1.00 0.00 88 GLY A CA 1
ATOM 1415 C C . GLY A 1 88 ? -0.098 -36.466 7.556 1.00 0.00 88 GLY A C 1
ATOM 1416 O O . GLY A 1 88 ? -0.476 -37.630 7.707 1.00 0.00 88 GLY A O 1
ATOM 1420 N N . PRO A 1 89 ? -0.959 -35.456 7.357 1.00 0.00 89 PRO A N 1
ATOM 1421 C CA . PRO A 1 89 ? -2.410 -35.651 7.305 1.00 0.00 89 PRO A CA 1
ATOM 1422 C C . PRO A 1 89 ? -2.849 -36.400 6.051 1.00 0.00 89 PRO A C 1
ATOM 1423 O O . PRO A 1 89 ? -2.804 -35.860 4.946 1.00 0.00 89 PRO A O 1
ATOM 1434 N N . SER A 1 90 ? -3.274 -37.647 6.230 1.00 0.00 90 SER A N 1
ATOM 1435 C CA . SER A 1 90 ? -3.718 -38.471 5.112 1.00 0.00 90 SER A CA 1
ATOM 1436 C C . SER A 1 90 ? -5.056 -39.135 5.424 1.00 0.00 90 SER A C 1
ATOM 1437 O O . SER A 1 90 ? -5.102 -40.257 5.928 1.00 0.00 90 SER A O 1
ATOM 1445 N N . SER A 1 91 ? -6.143 -38.432 5.121 1.00 0.00 91 SER A N 1
ATOM 1446 C CA . SER A 1 91 ? -7.483 -38.950 5.372 1.00 0.00 91 SER A CA 1
ATOM 1447 C C . SER A 1 91 ? -7.525 -39.736 6.678 1.00 0.00 91 SER A C 1
ATOM 1448 O O . SER A 1 91 ? -8.078 -40.834 6.737 1.00 0.00 91 SER A O 1
ATOM 1456 N N . GLY A 1 92 ? -6.935 -39.166 7.724 1.00 0.00 92 GLY A N 1
ATOM 1457 C CA . GLY A 1 92 ? -6.916 -39.827 9.016 1.00 0.00 92 GLY A CA 1
ATOM 1458 C C . GLY A 1 92 ? -5.659 -40.648 9.229 1.00 0.00 92 GLY A C 1
ATOM 1459 O O . GLY A 1 92 ? -5.123 -41.230 8.286 1.00 0.00 92 GLY A O 1
ATOM 1463 N N . GLY A 1 1 ? 14.562 -10.510 -8.136 1.00 0.00 1 GLY A N 2
ATOM 1464 C CA . GLY A 1 1 ? 13.947 -11.645 -7.472 1.00 0.00 1 GLY A CA 2
ATOM 1465 C C . GLY A 1 1 ? 12.548 -11.337 -6.975 1.00 0.00 1 GLY A C 2
ATOM 1466 O O . GLY A 1 1 ? 11.785 -10.636 -7.639 1.00 0.00 1 GLY A O 2
ATOM 1470 N N . SER A 1 2 ? 12.210 -11.866 -5.802 1.00 0.00 2 SER A N 2
ATOM 1471 C CA . SER A 1 2 ? 10.892 -11.649 -5.218 1.00 0.00 2 SER A CA 2
ATOM 1472 C C . SER A 1 2 ? 9.794 -11.902 -6.247 1.00 0.00 2 SER A C 2
ATOM 1473 O O . SER A 1 2 ? 8.841 -11.129 -6.357 1.00 0.00 2 SER A O 2
ATOM 1481 N N . SER A 1 3 ? 9.934 -12.988 -6.999 1.00 0.00 3 SER A N 2
ATOM 1482 C CA . SER A 1 3 ? 8.957 -13.341 -8.023 1.00 0.00 3 SER A CA 2
ATOM 1483 C C . SER A 1 3 ? 8.019 -14.435 -7.522 1.00 0.00 3 SER A C 2
ATOM 1484 O O . SER A 1 3 ? 8.415 -15.590 -7.376 1.00 0.00 3 SER A O 2
ATOM 1492 N N . GLY A 1 4 ? 6.770 -14.060 -7.261 1.00 0.00 4 GLY A N 2
ATOM 1493 C CA . GLY A 1 4 ? 5.792 -15.020 -6.780 1.00 0.00 4 GLY A CA 2
ATOM 1494 C C . GLY A 1 4 ? 5.712 -15.055 -5.267 1.00 0.00 4 GLY A C 2
ATOM 1495 O O . GLY A 1 4 ? 6.721 -14.897 -4.580 1.00 0.00 4 GLY A O 2
ATOM 1499 N N . SER A 1 5 ? 4.507 -15.262 -4.744 1.00 0.00 5 SER A N 2
ATOM 1500 C CA . SER A 1 5 ? 4.297 -15.313 -3.302 1.00 0.00 5 SER A CA 2
ATOM 1501 C C . SER A 1 5 ? 2.970 -15.988 -2.970 1.00 0.00 5 SER A C 2
ATOM 1502 O O . SER A 1 5 ? 2.200 -16.340 -3.862 1.00 0.00 5 SER A O 2
ATOM 1510 N N . SER A 1 6 ? 2.712 -16.166 -1.678 1.00 0.00 6 SER A N 2
ATOM 1511 C CA . SER A 1 6 ? 1.480 -16.802 -1.225 1.00 0.00 6 SER A CA 2
ATOM 1512 C C . SER A 1 6 ? 0.301 -15.839 -1.330 1.00 0.00 6 SER A C 2
ATOM 1513 O O . SER A 1 6 ? 0.418 -14.660 -1.000 1.00 0.00 6 SER A O 2
ATOM 1521 N N . GLY A 1 7 ? -0.836 -16.353 -1.789 1.00 0.00 7 GLY A N 2
ATOM 1522 C CA . GLY A 1 7 ? -2.020 -15.525 -1.929 1.00 0.00 7 GLY A CA 2
ATOM 1523 C C . GLY A 1 7 ? -1.835 -14.414 -2.941 1.00 0.00 7 GLY A C 2
ATOM 1524 O O . GLY A 1 7 ? -0.740 -14.191 -3.459 1.00 0.00 7 GLY A O 2
ATOM 1528 N N . PRO A 1 8 ? -2.926 -13.691 -3.240 1.00 0.00 8 PRO A N 2
ATOM 1529 C CA . PRO A 1 8 ? -2.904 -12.584 -4.200 1.00 0.00 8 PRO A CA 2
ATOM 1530 C C . PRO A 1 8 ? -2.128 -11.379 -3.678 1.00 0.00 8 PRO A C 2
ATOM 1531 O O . PRO A 1 8 ? -2.139 -11.091 -2.482 1.00 0.00 8 PRO A O 2
ATOM 1542 N N . LYS A 1 9 ? -1.455 -10.677 -4.584 1.00 0.00 9 LYS A N 2
ATOM 1543 C CA . LYS A 1 9 ? -0.675 -9.501 -4.216 1.00 0.00 9 LYS A CA 2
ATOM 1544 C C . LYS A 1 9 ? -1.561 -8.263 -4.138 1.00 0.00 9 LYS A C 2
ATOM 1545 O O . LYS A 1 9 ? -2.059 -7.779 -5.155 1.00 0.00 9 LYS A O 2
ATOM 1564 N N . ALA A 1 10 ? -1.754 -7.753 -2.926 1.00 0.00 10 ALA A N 2
ATOM 1565 C CA . ALA A 1 10 ? -2.577 -6.569 -2.717 1.00 0.00 10 ALA A CA 2
ATOM 1566 C C . ALA A 1 10 ? -2.037 -5.379 -3.503 1.00 0.00 10 ALA A C 2
ATOM 1567 O O . ALA A 1 10 ? -0.856 -5.038 -3.427 1.00 0.00 10 ALA A O 2
ATOM 1574 N N . PRO A 1 11 ? -2.919 -4.731 -4.278 1.00 0.00 11 PRO A N 2
ATOM 1575 C CA . PRO A 1 11 ? -2.554 -3.569 -5.094 1.00 0.00 11 PRO A CA 2
ATOM 1576 C C . PRO A 1 11 ? -2.247 -2.339 -4.246 1.00 0.00 11 PRO A C 2
ATOM 1577 O O . PRO A 1 11 ? -2.654 -2.254 -3.087 1.00 0.00 11 PRO A O 2
ATOM 1588 N N . VAL A 1 12 ? -1.527 -1.387 -4.831 1.00 0.00 12 VAL A N 2
ATOM 1589 C CA . VAL A 1 12 ? -1.168 -0.160 -4.130 1.00 0.00 12 VAL A CA 2
ATOM 1590 C C . VAL A 1 12 ? -2.351 0.798 -4.058 1.00 0.00 12 VAL A C 2
ATOM 1591 O O . VAL A 1 12 ? -3.137 0.905 -4.999 1.00 0.00 12 VAL A O 2
ATOM 1604 N N . THR A 1 13 ? -2.473 1.495 -2.932 1.00 0.00 13 THR A N 2
ATOM 1605 C CA . THR A 1 13 ? -3.560 2.445 -2.735 1.00 0.00 13 THR A CA 2
ATOM 1606 C C . THR A 1 13 ? -3.386 3.672 -3.624 1.00 0.00 13 THR A C 2
ATOM 1607 O O . THR A 1 13 ? -2.269 4.135 -3.847 1.00 0.00 13 THR A O 2
ATOM 1618 N N . GLY A 1 14 ? -4.500 4.194 -4.129 1.00 0.00 14 GLY A N 2
ATOM 1619 C CA . GLY A 1 14 ? -4.449 5.362 -4.988 1.00 0.00 14 GLY A CA 2
ATOM 1620 C C . GLY A 1 14 ? -3.358 6.333 -4.581 1.00 0.00 14 GLY A C 2
ATOM 1621 O O . GLY A 1 14 ? -2.718 6.951 -5.433 1.00 0.00 14 GLY A O 2
ATOM 1625 N N . TYR A 1 15 ? -3.145 6.469 -3.277 1.00 0.00 15 TYR A N 2
ATOM 1626 C CA . TYR A 1 15 ? -2.125 7.374 -2.759 1.00 0.00 15 TYR A CA 2
ATOM 1627 C C . TYR A 1 15 ? -0.737 6.968 -3.247 1.00 0.00 15 TYR A C 2
ATOM 1628 O O . TYR A 1 15 ? -0.050 7.740 -3.914 1.00 0.00 15 TYR A O 2
ATOM 1646 N N . VAL A 1 16 ? -0.332 5.748 -2.908 1.00 0.00 16 VAL A N 2
ATOM 1647 C CA . VAL A 1 16 ? 0.972 5.236 -3.312 1.00 0.00 16 VAL A CA 2
ATOM 1648 C C . VAL A 1 16 ? 1.086 5.156 -4.830 1.00 0.00 16 VAL A C 2
ATOM 1649 O O . VAL A 1 16 ? 2.116 5.506 -5.404 1.00 0.00 16 VAL A O 2
ATOM 1662 N N . ARG A 1 17 ? 0.019 4.694 -5.473 1.00 0.00 17 ARG A N 2
ATOM 1663 C CA . ARG A 1 17 ? -0.001 4.566 -6.926 1.00 0.00 17 ARG A CA 2
ATOM 1664 C C . ARG A 1 17 ? 0.555 5.822 -7.589 1.00 0.00 17 ARG A C 2
ATOM 1665 O O . ARG A 1 17 ? 1.353 5.743 -8.523 1.00 0.00 17 ARG A O 2
ATOM 1686 N N . PHE A 1 18 ? 0.130 6.983 -7.099 1.00 0.00 18 PHE A N 2
ATOM 1687 C CA . PHE A 1 18 ? 0.585 8.256 -7.645 1.00 0.00 18 PHE A CA 2
ATOM 1688 C C . PHE A 1 18 ? 2.052 8.502 -7.302 1.00 0.00 18 PHE A C 2
ATOM 1689 O O . PHE A 1 18 ? 2.830 8.954 -8.143 1.00 0.00 18 PHE A O 2
ATOM 1706 N N . LEU A 1 19 ? 2.421 8.202 -6.062 1.00 0.00 19 LEU A N 2
ATOM 1707 C CA . LEU A 1 19 ? 3.794 8.391 -5.607 1.00 0.00 19 LEU A CA 2
ATOM 1708 C C . LEU A 1 19 ? 4.782 7.729 -6.562 1.00 0.00 19 LEU A C 2
ATOM 1709 O O . LEU A 1 19 ? 5.730 8.360 -7.025 1.00 0.00 19 LEU A O 2
ATOM 1725 N N . ASN A 1 20 ? 4.549 6.454 -6.855 1.00 0.00 20 ASN A N 2
ATOM 1726 C CA . ASN A 1 20 ? 5.417 5.707 -7.759 1.00 0.00 20 ASN A CA 2
ATOM 1727 C C . ASN A 1 20 ? 5.326 6.256 -9.179 1.00 0.00 20 ASN A C 2
ATOM 1728 O O . ASN A 1 20 ? 6.345 6.502 -9.825 1.00 0.00 20 ASN A O 2
ATOM 1739 N N . GLU A 1 21 ? 4.101 6.448 -9.657 1.00 0.00 21 GLU A N 2
ATOM 1740 C CA . GLU A 1 21 ? 3.878 6.969 -11.001 1.00 0.00 21 GLU A CA 2
ATOM 1741 C C . GLU A 1 21 ? 4.723 8.216 -11.248 1.00 0.00 21 GLU A C 2
ATOM 1742 O O . GLU A 1 21 ? 5.365 8.347 -12.289 1.00 0.00 21 GLU A O 2
ATOM 1754 N N . ARG A 1 22 ? 4.716 9.129 -10.282 1.00 0.00 22 ARG A N 2
ATOM 1755 C CA . ARG A 1 22 ? 5.480 10.365 -10.395 1.00 0.00 22 ARG A CA 2
ATOM 1756 C C . ARG A 1 22 ? 6.938 10.142 -10.007 1.00 0.00 22 ARG A C 2
ATOM 1757 O O . ARG A 1 22 ? 7.840 10.780 -10.550 1.00 0.00 22 ARG A O 2
ATOM 1778 N N . ARG A 1 23 ? 7.162 9.231 -9.066 1.00 0.00 23 ARG A N 2
ATOM 1779 C CA . ARG A 1 23 ? 8.510 8.924 -8.605 1.00 0.00 23 ARG A CA 2
ATOM 1780 C C . ARG A 1 23 ? 9.494 8.911 -9.772 1.00 0.00 23 ARG A C 2
ATOM 1781 O O . ARG A 1 23 ? 10.596 9.450 -9.672 1.00 0.00 23 ARG A O 2
ATOM 1802 N N . GLU A 1 24 ? 9.087 8.293 -10.876 1.00 0.00 24 GLU A N 2
ATOM 1803 C CA . GLU A 1 24 ? 9.934 8.210 -12.059 1.00 0.00 24 GLU A CA 2
ATOM 1804 C C . GLU A 1 24 ? 10.160 9.592 -12.665 1.00 0.00 24 GLU A C 2
ATOM 1805 O O . GLU A 1 24 ? 11.284 9.955 -13.006 1.00 0.00 24 GLU A O 2
ATOM 1817 N N . GLN A 1 25 ? 9.081 10.357 -12.796 1.00 0.00 25 GLN A N 2
ATOM 1818 C CA . GLN A 1 25 ? 9.161 11.699 -13.361 1.00 0.00 25 GLN A CA 2
ATOM 1819 C C . GLN A 1 25 ? 10.247 12.517 -12.671 1.00 0.00 25 GLN A C 2
ATOM 1820 O O . GLN A 1 25 ? 10.974 13.273 -13.317 1.00 0.00 25 GLN A O 2
ATOM 1834 N N . ILE A 1 26 ? 10.351 12.362 -11.355 1.00 0.00 26 ILE A N 2
ATOM 1835 C CA . ILE A 1 26 ? 11.349 13.085 -10.577 1.00 0.00 26 ILE A CA 2
ATOM 1836 C C . ILE A 1 26 ? 12.754 12.579 -10.879 1.00 0.00 26 ILE A C 2
ATOM 1837 O O . ILE A 1 26 ? 13.615 13.336 -11.328 1.00 0.00 26 ILE A O 2
ATOM 1853 N N . ARG A 1 27 ? 12.980 11.293 -10.630 1.00 0.00 27 ARG A N 2
ATOM 1854 C CA . ARG A 1 27 ? 14.282 10.684 -10.876 1.00 0.00 27 ARG A CA 2
ATOM 1855 C C . ARG A 1 27 ? 14.929 11.271 -12.127 1.00 0.00 27 ARG A C 2
ATOM 1856 O O . ARG A 1 27 ? 16.151 11.407 -12.203 1.00 0.00 27 ARG A O 2
ATOM 1877 N N . THR A 1 28 ? 14.101 11.618 -13.108 1.00 0.00 28 THR A N 2
ATOM 1878 C CA . THR A 1 28 ? 14.592 12.189 -14.357 1.00 0.00 28 THR A CA 2
ATOM 1879 C C . THR A 1 28 ? 15.169 13.582 -14.135 1.00 0.00 28 THR A C 2
ATOM 1880 O O . THR A 1 28 ? 16.248 13.904 -14.634 1.00 0.00 28 THR A O 2
ATOM 1891 N N . ARG A 1 29 ? 14.445 14.405 -13.383 1.00 0.00 29 ARG A N 2
ATOM 1892 C CA . ARG A 1 29 ? 14.885 15.764 -13.096 1.00 0.00 29 ARG A CA 2
ATOM 1893 C C . ARG A 1 29 ? 15.915 15.776 -11.970 1.00 0.00 29 ARG A C 2
ATOM 1894 O O . ARG A 1 29 ? 16.995 16.353 -12.107 1.00 0.00 29 ARG A O 2
ATOM 1915 N N . HIS A 1 30 ? 15.575 15.135 -10.857 1.00 0.00 30 HIS A N 2
ATOM 1916 C CA . HIS A 1 30 ? 16.469 15.072 -9.706 1.00 0.00 30 HIS A CA 2
ATOM 1917 C C . HIS A 1 30 ? 17.068 13.675 -9.561 1.00 0.00 30 HIS A C 2
ATOM 1918 O O . HIS A 1 30 ? 16.707 12.910 -8.667 1.00 0.00 30 HIS A O 2
ATOM 1933 N N . PRO A 1 31 ? 18.005 13.336 -10.458 1.00 0.00 31 PRO A N 2
ATOM 1934 C CA . PRO A 1 31 ? 18.672 12.031 -10.449 1.00 0.00 31 PRO A CA 2
ATOM 1935 C C . PRO A 1 31 ? 19.613 11.869 -9.261 1.00 0.00 31 PRO A C 2
ATOM 1936 O O . PRO A 1 31 ? 20.215 10.811 -9.073 1.00 0.00 31 PRO A O 2
ATOM 1947 N N . ASP A 1 32 ? 19.736 12.922 -8.462 1.00 0.00 32 ASP A N 2
ATOM 1948 C CA . ASP A 1 32 ? 20.603 12.897 -7.289 1.00 0.00 32 ASP A CA 2
ATOM 1949 C C . ASP A 1 32 ? 19.787 12.710 -6.013 1.00 0.00 32 ASP A C 2
ATOM 1950 O O . ASP A 1 32 ? 20.285 12.186 -5.017 1.00 0.00 32 ASP A O 2
ATOM 1959 N N . LEU A 1 33 ? 18.531 13.143 -6.052 1.00 0.00 33 LEU A N 2
ATOM 1960 C CA . LEU A 1 33 ? 17.645 13.025 -4.899 1.00 0.00 33 LEU A CA 2
ATOM 1961 C C . LEU A 1 33 ? 17.357 11.561 -4.582 1.00 0.00 33 LEU A C 2
ATOM 1962 O O . LEU A 1 33 ? 16.907 10.793 -5.433 1.00 0.00 33 LEU A O 2
ATOM 1978 N N . PRO A 1 34 ? 17.618 11.164 -3.328 1.00 0.00 34 PRO A N 2
ATOM 1979 C CA . PRO A 1 34 ? 17.391 9.791 -2.869 1.00 0.00 34 PRO A CA 2
ATOM 1980 C C . PRO A 1 34 ? 15.907 9.450 -2.772 1.00 0.00 34 PRO A C 2
ATOM 1981 O O . PRO A 1 34 ? 15.063 10.144 -3.338 1.00 0.00 34 PRO A O 2
ATOM 1992 N N . PHE A 1 35 ? 15.598 8.376 -2.052 1.00 0.00 35 PHE A N 2
ATOM 1993 C CA . PHE A 1 35 ? 14.215 7.943 -1.882 1.00 0.00 35 PHE A CA 2
ATOM 1994 C C . PHE A 1 35 ? 13.459 8.891 -0.956 1.00 0.00 35 PHE A C 2
ATOM 1995 O O . PHE A 1 35 ? 12.448 9.487 -1.328 1.00 0.00 35 PHE A O 2
ATOM 2012 N N . PRO A 1 36 ? 13.957 9.032 0.281 1.00 0.00 36 PRO A N 2
ATOM 2013 C CA . PRO A 1 36 ? 13.345 9.905 1.287 1.00 0.00 36 PRO A CA 2
ATOM 2014 C C . PRO A 1 36 ? 13.506 11.383 0.947 1.00 0.00 36 PRO A C 2
ATOM 2015 O O . PRO A 1 36 ? 13.383 12.245 1.815 1.00 0.00 36 PRO A O 2
ATOM 2026 N N . GLU A 1 37 ? 13.781 11.667 -0.323 1.00 0.00 37 GLU A N 2
ATOM 2027 C CA . GLU A 1 37 ? 13.958 13.042 -0.776 1.00 0.00 37 GLU A CA 2
ATOM 2028 C C . GLU A 1 37 ? 13.038 13.350 -1.953 1.00 0.00 37 GLU A C 2
ATOM 2029 O O . GLU A 1 37 ? 12.664 14.501 -2.178 1.00 0.00 37 GLU A O 2
ATOM 2041 N N . ILE A 1 38 ? 12.678 12.313 -2.702 1.00 0.00 38 ILE A N 2
ATOM 2042 C CA . ILE A 1 38 ? 11.801 12.472 -3.856 1.00 0.00 38 ILE A CA 2
ATOM 2043 C C . ILE A 1 38 ? 10.334 12.396 -3.446 1.00 0.00 38 ILE A C 2
ATOM 2044 O O . ILE A 1 38 ? 9.506 13.179 -3.912 1.00 0.00 38 ILE A O 2
ATOM 2060 N N . THR A 1 39 ? 10.018 11.449 -2.568 1.00 0.00 39 THR A N 2
ATOM 2061 C CA . THR A 1 39 ? 8.652 11.270 -2.094 1.00 0.00 39 THR A CA 2
ATOM 2062 C C . THR A 1 39 ? 8.150 12.521 -1.381 1.00 0.00 39 THR A C 2
ATOM 2063 O O . THR A 1 39 ? 7.056 13.010 -1.660 1.00 0.00 39 THR A O 2
ATOM 2074 N N . LYS A 1 40 ? 8.957 13.034 -0.459 1.00 0.00 40 LYS A N 2
ATOM 2075 C CA . LYS A 1 40 ? 8.597 14.229 0.295 1.00 0.00 40 LYS A CA 2
ATOM 2076 C C . LYS A 1 40 ? 8.071 15.320 -0.633 1.00 0.00 40 LYS A C 2
ATOM 2077 O O . LYS A 1 40 ? 7.174 16.079 -0.268 1.00 0.00 40 LYS A O 2
ATOM 2096 N N . MET A 1 41 ? 8.632 15.388 -1.836 1.00 0.00 41 MET A N 2
ATOM 2097 C CA . MET A 1 41 ? 8.217 16.384 -2.817 1.00 0.00 41 MET A CA 2
ATOM 2098 C C . MET A 1 41 ? 6.849 16.038 -3.397 1.00 0.00 41 MET A C 2
ATOM 2099 O O . MET A 1 41 ? 5.950 16.878 -3.435 1.00 0.00 41 MET A O 2
ATOM 2113 N N . LEU A 1 42 ? 6.699 14.798 -3.847 1.00 0.00 42 LEU A N 2
ATOM 2114 C CA . LEU A 1 42 ? 5.439 14.341 -4.425 1.00 0.00 42 LEU A CA 2
ATOM 2115 C C . LEU A 1 42 ? 4.291 14.513 -3.436 1.00 0.00 42 LEU A C 2
ATOM 2116 O O . LEU A 1 42 ? 3.251 15.078 -3.769 1.00 0.00 42 LEU A O 2
ATOM 2132 N N . GLY A 1 43 ? 4.490 14.023 -2.217 1.00 0.00 43 GLY A N 2
ATOM 2133 C CA . GLY A 1 43 ? 3.464 14.135 -1.197 1.00 0.00 43 GLY A CA 2
ATOM 2134 C C . GLY A 1 43 ? 2.800 15.498 -1.188 1.00 0.00 43 GLY A C 2
ATOM 2135 O O . GLY A 1 43 ? 1.574 15.598 -1.167 1.00 0.00 43 GLY A O 2
ATOM 2139 N N . ALA A 1 44 ? 3.612 16.550 -1.203 1.00 0.00 44 ALA A N 2
ATOM 2140 C CA . ALA A 1 44 ? 3.096 17.913 -1.198 1.00 0.00 44 ALA A CA 2
ATOM 2141 C C . ALA A 1 44 ? 2.210 18.169 -2.411 1.00 0.00 44 ALA A C 2
ATOM 2142 O O . ALA A 1 44 ? 1.227 18.905 -2.328 1.00 0.00 44 ALA A O 2
ATOM 2149 N N . GLU A 1 45 ? 2.563 17.557 -3.537 1.00 0.00 45 GLU A N 2
ATOM 2150 C CA . GLU A 1 45 ? 1.799 17.721 -4.767 1.00 0.00 45 GLU A CA 2
ATOM 2151 C C . GLU A 1 45 ? 0.435 17.045 -4.656 1.00 0.00 45 GLU A C 2
ATOM 2152 O O . GLU A 1 45 ? -0.559 17.538 -5.188 1.00 0.00 45 GLU A O 2
ATOM 2164 N N . TRP A 1 46 ? 0.399 15.914 -3.961 1.00 0.00 46 TRP A N 2
ATOM 2165 C CA . TRP A 1 46 ? -0.842 15.169 -3.780 1.00 0.00 46 TRP A CA 2
ATOM 2166 C C . TRP A 1 46 ? -1.918 16.048 -3.153 1.00 0.00 46 TRP A C 2
ATOM 2167 O O . TRP A 1 46 ? -3.077 16.017 -3.568 1.00 0.00 46 TRP A O 2
ATOM 2188 N N . SER A 1 47 ? -1.528 16.831 -2.153 1.00 0.00 47 SER A N 2
ATOM 2189 C CA . SER A 1 47 ? -2.461 17.717 -1.466 1.00 0.00 47 SER A CA 2
ATOM 2190 C C . SER A 1 47 ? -2.823 18.910 -2.346 1.00 0.00 47 SER A C 2
ATOM 2191 O O . SER A 1 47 ? -3.869 19.535 -2.165 1.00 0.00 47 SER A O 2
ATOM 2199 N N . LYS A 1 48 ? -1.952 19.222 -3.298 1.00 0.00 48 LYS A N 2
ATOM 2200 C CA . LYS A 1 48 ? -2.177 20.339 -4.207 1.00 0.00 48 LYS A CA 2
ATOM 2201 C C . LYS A 1 48 ? -2.784 19.857 -5.520 1.00 0.00 48 LYS A C 2
ATOM 2202 O O . LYS A 1 48 ? -2.895 20.620 -6.482 1.00 0.00 48 LYS A O 2
ATOM 2221 N N . LEU A 1 49 ? -3.178 18.590 -5.555 1.00 0.00 49 LEU A N 2
ATOM 2222 C CA . LEU A 1 49 ? -3.776 18.006 -6.751 1.00 0.00 49 LEU A CA 2
ATOM 2223 C C . LEU A 1 49 ? -5.176 18.564 -6.987 1.00 0.00 49 LEU A C 2
ATOM 2224 O O . LEU A 1 49 ? -5.814 19.074 -6.066 1.00 0.00 49 LEU A O 2
ATOM 2240 N N . GLN A 1 50 ? -5.648 18.460 -8.225 1.00 0.00 50 GLN A N 2
ATOM 2241 C CA . GLN A 1 50 ? -6.974 18.953 -8.581 1.00 0.00 50 GLN A CA 2
ATOM 2242 C C . GLN A 1 50 ? -8.058 17.999 -8.090 1.00 0.00 50 GLN A C 2
ATOM 2243 O O . GLN A 1 50 ? -7.820 16.813 -7.864 1.00 0.00 50 GLN A O 2
ATOM 2257 N N . PRO A 1 51 ? -9.279 18.528 -7.921 1.00 0.00 51 PRO A N 2
ATOM 2258 C CA . PRO A 1 51 ? -10.426 17.741 -7.456 1.00 0.00 51 PRO A CA 2
ATOM 2259 C C . PRO A 1 51 ? -10.898 16.734 -8.499 1.00 0.00 51 PRO A C 2
ATOM 2260 O O . PRO A 1 51 ? -11.884 16.028 -8.290 1.00 0.00 51 PRO A O 2
ATOM 2271 N N . ALA A 1 52 ? -10.190 16.674 -9.621 1.00 0.00 52 ALA A N 2
ATOM 2272 C CA . ALA A 1 52 ? -10.536 15.751 -10.695 1.00 0.00 52 ALA A CA 2
ATOM 2273 C C . ALA A 1 52 ? -9.483 14.657 -10.840 1.00 0.00 52 ALA A C 2
ATOM 2274 O O . ALA A 1 52 ? -9.807 13.509 -11.140 1.00 0.00 52 ALA A O 2
ATOM 2281 N N . GLU A 1 53 ? -8.223 15.022 -10.626 1.00 0.00 53 GLU A N 2
ATOM 2282 C CA . GLU A 1 53 ? -7.123 14.071 -10.735 1.00 0.00 53 GLU A CA 2
ATOM 2283 C C . GLU A 1 53 ? -7.002 13.232 -9.466 1.00 0.00 53 GLU A C 2
ATOM 2284 O O . GLU A 1 53 ? -6.987 12.002 -9.520 1.00 0.00 53 GLU A O 2
ATOM 2296 N N . LYS A 1 54 ? -6.916 13.906 -8.324 1.00 0.00 54 LYS A N 2
ATOM 2297 C CA . LYS A 1 54 ? -6.797 13.225 -7.041 1.00 0.00 54 LYS A CA 2
ATOM 2298 C C . LYS A 1 54 ? -7.907 12.193 -6.867 1.00 0.00 54 LYS A C 2
ATOM 2299 O O . LYS A 1 54 ? -7.668 11.090 -6.377 1.00 0.00 54 LYS A O 2
ATOM 2318 N N . GLN A 1 55 ? -9.118 12.560 -7.272 1.00 0.00 55 GLN A N 2
ATOM 2319 C CA . GLN A 1 55 ? -10.263 11.664 -7.161 1.00 0.00 55 GLN A CA 2
ATOM 2320 C C . GLN A 1 55 ? -10.130 10.487 -8.123 1.00 0.00 55 GLN A C 2
ATOM 2321 O O . GLN A 1 55 ? -10.603 9.387 -7.841 1.00 0.00 55 GLN A O 2
ATOM 2335 N N . ARG A 1 56 ? -9.483 10.728 -9.258 1.00 0.00 56 ARG A N 2
ATOM 2336 C CA . ARG A 1 56 ? -9.288 9.689 -10.262 1.00 0.00 56 ARG A CA 2
ATOM 2337 C C . ARG A 1 56 ? -8.283 8.648 -9.778 1.00 0.00 56 ARG A C 2
ATOM 2338 O O . ARG A 1 56 ? -8.459 7.450 -10.001 1.00 0.00 56 ARG A O 2
ATOM 2359 N N . TYR A 1 57 ? -7.230 9.113 -9.116 1.00 0.00 57 TYR A N 2
ATOM 2360 C CA . TYR A 1 57 ? -6.195 8.222 -8.604 1.00 0.00 57 TYR A CA 2
ATOM 2361 C C . TYR A 1 57 ? -6.785 7.201 -7.637 1.00 0.00 57 TYR A C 2
ATOM 2362 O O . TYR A 1 57 ? -6.526 6.001 -7.747 1.00 0.00 57 TYR A O 2
ATOM 2380 N N . LEU A 1 58 ? -7.581 7.684 -6.690 1.00 0.00 58 LEU A N 2
ATOM 2381 C CA . LEU A 1 58 ? -8.211 6.813 -5.702 1.00 0.00 58 LEU A CA 2
ATOM 2382 C C . LEU A 1 58 ? -8.947 5.663 -6.381 1.00 0.00 58 LEU A C 2
ATOM 2383 O O . LEU A 1 58 ? -8.699 4.493 -6.085 1.00 0.00 58 LEU A O 2
ATOM 2399 N N . ASP A 1 59 ? -9.850 6.002 -7.294 1.00 0.00 59 ASP A N 2
ATOM 2400 C CA . ASP A 1 59 ? -10.620 4.997 -8.018 1.00 0.00 59 ASP A CA 2
ATOM 2401 C C . ASP A 1 59 ? -9.697 3.997 -8.707 1.00 0.00 59 ASP A C 2
ATOM 2402 O O . ASP A 1 59 ? -9.844 2.786 -8.542 1.00 0.00 59 ASP A O 2
ATOM 2411 N N . GLU A 1 60 ? -8.746 4.512 -9.480 1.00 0.00 60 GLU A N 2
ATOM 2412 C CA . GLU A 1 60 ? -7.800 3.664 -10.195 1.00 0.00 60 GLU A CA 2
ATOM 2413 C C . GLU A 1 60 ? -7.365 2.485 -9.330 1.00 0.00 60 GLU A C 2
ATOM 2414 O O . GLU A 1 60 ? -7.496 1.328 -9.727 1.00 0.00 60 GLU A O 2
ATOM 2426 N N . ALA A 1 61 ? -6.845 2.789 -8.145 1.00 0.00 61 ALA A N 2
ATOM 2427 C CA . ALA A 1 61 ? -6.391 1.756 -7.222 1.00 0.00 61 ALA A CA 2
ATOM 2428 C C . ALA A 1 61 ? -7.509 0.766 -6.914 1.00 0.00 61 ALA A C 2
ATOM 2429 O O . ALA A 1 61 ? -7.272 -0.437 -6.809 1.00 0.00 61 ALA A O 2
ATOM 2436 N N . GLU A 1 62 ? -8.725 1.281 -6.768 1.00 0.00 62 GLU A N 2
ATOM 2437 C CA . GLU A 1 62 ? -9.879 0.440 -6.469 1.00 0.00 62 GLU A CA 2
ATOM 2438 C C . GLU A 1 62 ? -10.130 -0.560 -7.595 1.00 0.00 62 GLU A C 2
ATOM 2439 O O . GLU A 1 62 ? -10.147 -1.770 -7.374 1.00 0.00 62 GLU A O 2
ATOM 2451 N N . LYS A 1 63 ? -10.326 -0.043 -8.803 1.00 0.00 63 LYS A N 2
ATOM 2452 C CA . LYS A 1 63 ? -10.575 -0.887 -9.966 1.00 0.00 63 LYS A CA 2
ATOM 2453 C C . LYS A 1 63 ? -9.615 -2.072 -9.994 1.00 0.00 63 LYS A C 2
ATOM 2454 O O . LYS A 1 63 ? -9.973 -3.162 -10.441 1.00 0.00 63 LYS A O 2
ATOM 2473 N N . GLU A 1 64 ? -8.397 -1.853 -9.510 1.00 0.00 64 GLU A N 2
ATOM 2474 C CA . GLU A 1 64 ? -7.386 -2.903 -9.480 1.00 0.00 64 GLU A CA 2
ATOM 2475 C C . GLU A 1 64 ? -7.734 -3.963 -8.440 1.00 0.00 64 GLU A C 2
ATOM 2476 O O . GLU A 1 64 ? -7.512 -5.156 -8.650 1.00 0.00 64 GLU A O 2
ATOM 2488 N N . LYS A 1 65 ? -8.282 -3.519 -7.312 1.00 0.00 65 LYS A N 2
ATOM 2489 C CA . LYS A 1 65 ? -8.662 -4.427 -6.236 1.00 0.00 65 LYS A CA 2
ATOM 2490 C C . LYS A 1 65 ? -9.748 -5.394 -6.699 1.00 0.00 65 LYS A C 2
ATOM 2491 O O . LYS A 1 65 ? -9.603 -6.609 -6.571 1.00 0.00 65 LYS A O 2
ATOM 2510 N N . GLN A 1 66 ? -10.831 -4.846 -7.238 1.00 0.00 66 GLN A N 2
ATOM 2511 C CA . GLN A 1 66 ? -11.940 -5.662 -7.720 1.00 0.00 66 GLN A CA 2
ATOM 2512 C C . GLN A 1 66 ? -11.434 -6.977 -8.302 1.00 0.00 66 GLN A C 2
ATOM 2513 O O . GLN A 1 66 ? -12.090 -8.012 -8.180 1.00 0.00 66 GLN A O 2
ATOM 2527 N N . GLN A 1 67 ? -10.267 -6.930 -8.934 1.00 0.00 67 GLN A N 2
ATOM 2528 C CA . GLN A 1 67 ? -9.674 -8.119 -9.535 1.00 0.00 67 GLN A CA 2
ATOM 2529 C C . GLN A 1 67 ? -8.856 -8.898 -8.511 1.00 0.00 67 GLN A C 2
ATOM 2530 O O . GLN A 1 67 ? -8.938 -10.124 -8.439 1.00 0.00 67 GLN A O 2
ATOM 2544 N N . TYR A 1 68 ? -8.067 -8.177 -7.721 1.00 0.00 68 TYR A N 2
ATOM 2545 C CA . TYR A 1 68 ? -7.231 -8.801 -6.701 1.00 0.00 68 TYR A CA 2
ATOM 2546 C C . TYR A 1 68 ? -8.084 -9.555 -5.684 1.00 0.00 68 TYR A C 2
ATOM 2547 O O . TYR A 1 68 ? -7.577 -10.375 -4.918 1.00 0.00 68 TYR A O 2
ATOM 2565 N N . LEU A 1 69 ? -9.381 -9.271 -5.685 1.00 0.00 69 LEU A N 2
ATOM 2566 C CA . LEU A 1 69 ? -10.306 -9.922 -4.763 1.00 0.00 69 LEU A CA 2
ATOM 2567 C C . LEU A 1 69 ? -10.501 -11.389 -5.132 1.00 0.00 69 LEU A C 2
ATOM 2568 O O . LEU A 1 69 ? -10.205 -12.284 -4.340 1.00 0.00 69 LEU A O 2
ATOM 2584 N N . LYS A 1 70 ? -10.999 -11.629 -6.340 1.00 0.00 70 LYS A N 2
ATOM 2585 C CA . LYS A 1 70 ? -11.230 -12.987 -6.817 1.00 0.00 70 LYS A CA 2
ATOM 2586 C C . LYS A 1 70 ? -9.973 -13.837 -6.670 1.00 0.00 70 LYS A C 2
ATOM 2587 O O . LYS A 1 70 ? -10.049 -15.058 -6.534 1.00 0.00 70 LYS A O 2
ATOM 2606 N N . GLU A 1 71 ? -8.815 -13.183 -6.696 1.00 0.00 71 GLU A N 2
ATOM 2607 C CA . GLU A 1 71 ? -7.541 -13.880 -6.565 1.00 0.00 71 GLU A CA 2
ATOM 2608 C C . GLU A 1 71 ? -7.235 -14.181 -5.100 1.00 0.00 71 GLU A C 2
ATOM 2609 O O . GLU A 1 71 ? -6.119 -14.576 -4.756 1.00 0.00 71 GLU A O 2
ATOM 2621 N N . LEU A 1 72 ? -8.231 -13.993 -4.243 1.00 0.00 72 LEU A N 2
ATOM 2622 C CA . LEU A 1 72 ? -8.070 -14.244 -2.815 1.00 0.00 72 LEU A CA 2
ATOM 2623 C C . LEU A 1 72 ? -9.012 -15.349 -2.346 1.00 0.00 72 LEU A C 2
ATOM 2624 O O . LEU A 1 72 ? -8.643 -16.182 -1.518 1.00 0.00 72 LEU A O 2
ATOM 2640 N N . TRP A 1 73 ? -10.227 -15.349 -2.881 1.00 0.00 73 TRP A N 2
ATOM 2641 C CA . TRP A 1 73 ? -11.222 -16.351 -2.518 1.00 0.00 73 TRP A CA 2
ATOM 2642 C C . TRP A 1 73 ? -11.432 -17.346 -3.655 1.00 0.00 73 TRP A C 2
ATOM 2643 O O . TRP A 1 73 ? -11.515 -18.552 -3.429 1.00 0.00 73 TRP A O 2
ATOM 2664 N N . ALA A 1 74 ? -11.515 -16.831 -4.878 1.00 0.00 74 ALA A N 2
ATOM 2665 C CA . ALA A 1 74 ? -11.713 -17.675 -6.050 1.00 0.00 74 ALA A CA 2
ATOM 2666 C C . ALA A 1 74 ? -10.584 -18.690 -6.191 1.00 0.00 74 ALA A C 2
ATOM 2667 O O . ALA A 1 74 ? -10.704 -19.668 -6.931 1.00 0.00 74 ALA A O 2
ATOM 2674 N N . TYR A 1 75 ? -9.488 -18.454 -5.479 1.00 0.00 75 TYR A N 2
ATOM 2675 C CA . TYR A 1 75 ? -8.337 -19.347 -5.529 1.00 0.00 75 TYR A CA 2
ATOM 2676 C C . TYR A 1 75 ? -8.271 -20.220 -4.280 1.00 0.00 75 TYR A C 2
ATOM 2677 O O . TYR A 1 75 ? -8.107 -21.437 -4.369 1.00 0.00 75 TYR A O 2
ATOM 2695 N N . GLN A 1 76 ? -8.401 -19.590 -3.118 1.00 0.00 76 GLN A N 2
ATOM 2696 C CA . GLN A 1 76 ? -8.357 -20.310 -1.850 1.00 0.00 76 GLN A CA 2
ATOM 2697 C C . GLN A 1 76 ? -9.356 -21.461 -1.843 1.00 0.00 76 GLN A C 2
ATOM 2698 O O . GLN A 1 76 ? -9.183 -22.440 -1.117 1.00 0.00 76 GLN A O 2
ATOM 2712 N N . GLN A 1 77 ? -10.402 -21.335 -2.653 1.00 0.00 77 GLN A N 2
ATOM 2713 C CA . GLN A 1 77 ? -11.430 -22.366 -2.738 1.00 0.00 77 GLN A CA 2
ATOM 2714 C C . GLN A 1 77 ? -11.166 -23.302 -3.912 1.00 0.00 77 GLN A C 2
ATOM 2715 O O . GLN A 1 77 ? -12.084 -23.941 -4.428 1.00 0.00 77 GLN A O 2
ATOM 2729 N N . SER A 1 78 ? -9.907 -23.379 -4.330 1.00 0.00 78 SER A N 2
ATOM 2730 C CA . SER A 1 78 ? -9.523 -24.236 -5.446 1.00 0.00 78 SER A CA 2
ATOM 2731 C C . SER A 1 78 ? -8.822 -25.495 -4.949 1.00 0.00 78 SER A C 2
ATOM 2732 O O . SER A 1 78 ? -8.257 -25.513 -3.856 1.00 0.00 78 SER A O 2
ATOM 2740 N N . GLU A 1 79 ? -8.864 -26.548 -5.760 1.00 0.00 79 GLU A N 2
ATOM 2741 C CA . GLU A 1 79 ? -8.233 -27.813 -5.402 1.00 0.00 79 GLU A CA 2
ATOM 2742 C C . GLU A 1 79 ? -6.744 -27.621 -5.132 1.00 0.00 79 GLU A C 2
ATOM 2743 O O . GLU A 1 79 ? -6.191 -28.204 -4.200 1.00 0.00 79 GLU A O 2
ATOM 2755 N N . ALA A 1 80 ? -6.100 -26.800 -5.956 1.00 0.00 80 ALA A N 2
ATOM 2756 C CA . ALA A 1 80 ? -4.676 -26.530 -5.806 1.00 0.00 80 ALA A CA 2
ATOM 2757 C C . ALA A 1 80 ? -4.361 -25.998 -4.412 1.00 0.00 80 ALA A C 2
ATOM 2758 O O . ALA A 1 80 ? -3.214 -26.035 -3.966 1.00 0.00 80 ALA A O 2
ATOM 2765 N N . TYR A 1 81 ? -5.387 -25.503 -3.727 1.00 0.00 81 TYR A N 2
ATOM 2766 C CA . TYR A 1 81 ? -5.219 -24.961 -2.384 1.00 0.00 81 TYR A CA 2
ATOM 2767 C C . TYR A 1 81 ? -5.165 -26.079 -1.348 1.00 0.00 81 TYR A C 2
ATOM 2768 O O . TYR A 1 81 ? -4.405 -26.011 -0.381 1.00 0.00 81 TYR A O 2
ATOM 2786 N N . LYS A 1 82 ? -5.976 -27.110 -1.556 1.00 0.00 82 LYS A N 2
ATOM 2787 C CA . LYS A 1 82 ? -6.023 -28.246 -0.643 1.00 0.00 82 LYS A CA 2
ATOM 2788 C C . LYS A 1 82 ? -4.800 -29.142 -0.826 1.00 0.00 82 LYS A C 2
ATOM 2789 O O . LYS A 1 82 ? -4.126 -29.494 0.141 1.00 0.00 82 LYS A O 2
ATOM 2808 N N . VAL A 1 83 ? -4.521 -29.503 -2.074 1.00 0.00 83 VAL A N 2
ATOM 2809 C CA . VAL A 1 83 ? -3.378 -30.355 -2.385 1.00 0.00 83 VAL A CA 2
ATOM 2810 C C . VAL A 1 83 ? -2.125 -29.879 -1.659 1.00 0.00 83 VAL A C 2
ATOM 2811 O O . VAL A 1 83 ? -1.323 -30.688 -1.191 1.00 0.00 83 VAL A O 2
ATOM 2824 N N . CYS A 1 84 ? -1.963 -28.565 -1.570 1.00 0.00 84 CYS A N 2
ATOM 2825 C CA . CYS A 1 84 ? -0.806 -27.980 -0.901 1.00 0.00 84 CYS A CA 2
ATOM 2826 C C . CYS A 1 84 ? -0.571 -28.640 0.454 1.00 0.00 84 CYS A C 2
ATOM 2827 O O . CYS A 1 84 ? -1.371 -29.461 0.905 1.00 0.00 84 CYS A O 2
ATOM 2835 N N . THR A 1 85 ? 0.533 -28.277 1.100 1.00 0.00 85 THR A N 2
ATOM 2836 C CA . THR A 1 85 ? 0.876 -28.836 2.402 1.00 0.00 85 THR A CA 2
ATOM 2837 C C . THR A 1 85 ? 0.430 -27.914 3.530 1.00 0.00 85 THR A C 2
ATOM 2838 O O . THR A 1 85 ? 1.159 -27.004 3.926 1.00 0.00 85 THR A O 2
ATOM 2849 N N . GLU A 1 86 ? -0.772 -28.154 4.045 1.00 0.00 86 GLU A N 2
ATOM 2850 C CA . GLU A 1 86 ? -1.313 -27.343 5.130 1.00 0.00 86 GLU A CA 2
ATOM 2851 C C . GLU A 1 86 ? -2.434 -28.084 5.854 1.00 0.00 86 GLU A C 2
ATOM 2852 O O . GLU A 1 86 ? -3.415 -28.502 5.240 1.00 0.00 86 GLU A O 2
ATOM 2864 N N . SER A 1 87 ? -2.278 -28.241 7.166 1.00 0.00 87 SER A N 2
ATOM 2865 C CA . SER A 1 87 ? -3.273 -28.935 7.975 1.00 0.00 87 SER A CA 2
ATOM 2866 C C . SER A 1 87 ? -4.677 -28.423 7.666 1.00 0.00 87 SER A C 2
ATOM 2867 O O . SER A 1 87 ? -4.845 -27.372 7.049 1.00 0.00 87 SER A O 2
ATOM 2875 N N . GLY A 1 88 ? -5.683 -29.175 8.101 1.00 0.00 88 GLY A N 2
ATOM 2876 C CA . GLY A 1 88 ? -7.061 -28.782 7.862 1.00 0.00 88 GLY A CA 2
ATOM 2877 C C . GLY A 1 88 ? -8.054 -29.737 8.495 1.00 0.00 88 GLY A C 2
ATOM 2878 O O . GLY A 1 88 ? -7.683 -30.755 9.079 1.00 0.00 88 GLY A O 2
ATOM 2882 N N . PRO A 1 89 ? -9.349 -29.408 8.385 1.00 0.00 89 PRO A N 2
ATOM 2883 C CA . PRO A 1 89 ? -10.425 -30.230 8.945 1.00 0.00 89 PRO A CA 2
ATOM 2884 C C . PRO A 1 89 ? -10.596 -31.549 8.200 1.00 0.00 89 PRO A C 2
ATOM 2885 O O . PRO A 1 89 ? -10.255 -31.655 7.021 1.00 0.00 89 PRO A O 2
ATOM 2896 N N . SER A 1 90 ? -11.124 -32.553 8.894 1.00 0.00 90 SER A N 2
ATOM 2897 C CA . SER A 1 90 ? -11.336 -33.867 8.298 1.00 0.00 90 SER A CA 2
ATOM 2898 C C . SER A 1 90 ? -12.820 -34.221 8.279 1.00 0.00 90 SER A C 2
ATOM 2899 O O . SER A 1 90 ? -13.325 -34.875 9.191 1.00 0.00 90 SER A O 2
ATOM 2907 N N . SER A 1 91 ? -13.513 -33.784 7.231 1.00 0.00 91 SER A N 2
ATOM 2908 C CA . SER A 1 91 ? -14.939 -34.052 7.094 1.00 0.00 91 SER A CA 2
ATOM 2909 C C . SER A 1 91 ? -15.261 -35.492 7.480 1.00 0.00 91 SER A C 2
ATOM 2910 O O . SER A 1 91 ? -16.166 -35.746 8.274 1.00 0.00 91 SER A O 2
ATOM 2918 N N . GLY A 1 92 ? -14.513 -36.432 6.911 1.00 0.00 92 GLY A N 2
ATOM 2919 C CA . GLY A 1 92 ? -14.734 -37.836 7.208 1.00 0.00 92 GLY A CA 2
ATOM 2920 C C . GLY A 1 92 ? -14.667 -38.133 8.693 1.00 0.00 92 GLY A C 2
ATOM 2921 O O . GLY A 1 92 ? -15.544 -38.801 9.239 1.00 0.00 92 GLY A O 2
ATOM 2925 N N . GLY A 1 1 ? 14.142 -8.780 -7.784 1.00 0.00 1 GLY A N 3
ATOM 2926 C CA . GLY A 1 1 ? 14.520 -10.124 -7.386 1.00 0.00 1 GLY A CA 3
ATOM 2927 C C . GLY A 1 1 ? 13.347 -11.083 -7.395 1.00 0.00 1 GLY A C 3
ATOM 2928 O O . GLY A 1 1 ? 12.504 -11.037 -8.292 1.00 0.00 1 GLY A O 3
ATOM 2932 N N . SER A 1 2 ? 13.291 -11.957 -6.396 1.00 0.00 2 SER A N 3
ATOM 2933 C CA . SER A 1 2 ? 12.214 -12.937 -6.296 1.00 0.00 2 SER A CA 3
ATOM 2934 C C . SER A 1 2 ? 11.648 -12.977 -4.879 1.00 0.00 2 SER A C 3
ATOM 2935 O O . SER A 1 2 ? 12.242 -13.568 -3.977 1.00 0.00 2 SER A O 3
ATOM 2943 N N . SER A 1 3 ? 10.494 -12.344 -4.692 1.00 0.00 3 SER A N 3
ATOM 2944 C CA . SER A 1 3 ? 9.848 -12.304 -3.385 1.00 0.00 3 SER A CA 3
ATOM 2945 C C . SER A 1 3 ? 8.933 -13.511 -3.194 1.00 0.00 3 SER A C 3
ATOM 2946 O O . SER A 1 3 ? 8.746 -13.992 -2.077 1.00 0.00 3 SER A O 3
ATOM 2954 N N . GLY A 1 4 ? 8.366 -13.995 -4.295 1.00 0.00 4 GLY A N 3
ATOM 2955 C CA 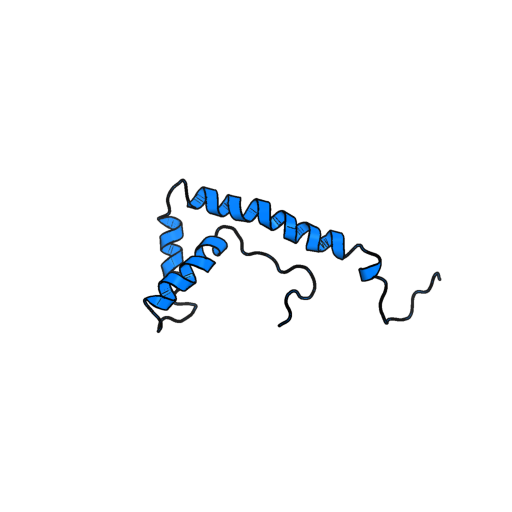. GLY A 1 4 ? 7.478 -15.142 -4.228 1.00 0.00 4 GLY A CA 3
ATOM 2956 C C . GLY A 1 4 ? 6.417 -14.991 -3.155 1.00 0.00 4 GLY A C 3
ATOM 2957 O O . GLY A 1 4 ? 6.188 -15.908 -2.367 1.00 0.00 4 GLY A O 3
ATOM 2961 N N . SER A 1 5 ? 5.769 -13.831 -3.125 1.00 0.00 5 SER A N 3
ATOM 2962 C CA . SER A 1 5 ? 4.731 -13.561 -2.137 1.00 0.00 5 SER A CA 3
ATOM 2963 C C . SER A 1 5 ? 3.679 -14.667 -2.140 1.00 0.00 5 SER A C 3
ATOM 2964 O O . SER A 1 5 ? 3.249 -15.129 -3.197 1.00 0.00 5 SER A O 3
ATOM 2972 N N . SER A 1 6 ? 3.268 -15.087 -0.947 1.00 0.00 6 SER A N 3
ATOM 2973 C CA . SER A 1 6 ? 2.269 -16.140 -0.811 1.00 0.00 6 SER A CA 3
ATOM 2974 C C . SER A 1 6 ? 0.865 -15.592 -1.044 1.00 0.00 6 SER A C 3
ATOM 2975 O O . SER A 1 6 ? 0.206 -15.125 -0.116 1.00 0.00 6 SER A O 3
ATOM 2983 N N . GLY A 1 7 ? 0.412 -15.652 -2.293 1.00 0.00 7 GLY A N 3
ATOM 2984 C CA . GLY A 1 7 ? -0.911 -15.158 -2.628 1.00 0.00 7 GLY A CA 3
ATOM 2985 C C . GLY A 1 7 ? -0.868 -14.023 -3.630 1.00 0.00 7 GLY A C 3
ATOM 2986 O O . GLY A 1 7 ? 0.124 -13.819 -4.329 1.00 0.00 7 GLY A O 3
ATOM 2990 N N . PRO A 1 8 ? -1.969 -13.259 -3.711 1.00 0.00 8 PRO A N 3
ATOM 2991 C CA . PRO A 1 8 ? -2.079 -12.125 -4.633 1.00 0.00 8 PRO A CA 3
ATOM 2992 C C . PRO A 1 8 ? -1.181 -10.960 -4.231 1.00 0.00 8 PRO A C 3
ATOM 2993 O O . PRO A 1 8 ? -1.039 -10.653 -3.046 1.00 0.00 8 PRO A O 3
ATOM 3004 N N . LYS A 1 9 ? -0.577 -10.314 -5.222 1.00 0.00 9 LYS A N 3
ATOM 3005 C CA . LYS A 1 9 ? 0.307 -9.181 -4.972 1.00 0.00 9 LYS A CA 3
ATOM 3006 C C . LYS A 1 9 ? -0.498 -7.915 -4.697 1.00 0.00 9 LYS A C 3
ATOM 3007 O O . LYS A 1 9 ? -0.854 -7.182 -5.619 1.00 0.00 9 LYS A O 3
ATOM 3026 N N . ALA A 1 10 ? -0.779 -7.663 -3.423 1.00 0.00 10 ALA A N 3
ATOM 3027 C CA . ALA A 1 10 ? -1.538 -6.483 -3.027 1.00 0.00 10 ALA A CA 3
ATOM 3028 C C . ALA A 1 10 ? -1.087 -5.253 -3.809 1.00 0.00 10 ALA A C 3
ATOM 3029 O O . ALA A 1 10 ? 0.075 -4.849 -3.763 1.00 0.00 10 ALA A O 3
ATOM 3036 N N . PRO A 1 11 ? -2.027 -4.642 -4.544 1.00 0.00 11 PRO A N 3
ATOM 3037 C CA . PRO A 1 11 ? -1.749 -3.449 -5.350 1.00 0.00 11 PRO A CA 3
ATOM 3038 C C . PRO A 1 11 ? -1.483 -2.218 -4.490 1.00 0.00 11 PRO A C 3
ATOM 3039 O O . PRO A 1 11 ? -1.743 -2.220 -3.288 1.00 0.00 11 PRO A O 3
ATOM 3050 N N . VAL A 1 12 ? -0.961 -1.166 -5.116 1.00 0.00 12 VAL A N 3
ATOM 3051 C CA . VAL A 1 12 ? -0.660 0.072 -4.409 1.00 0.00 12 VAL A CA 3
ATOM 3052 C C . VAL A 1 12 ? -1.905 0.940 -4.266 1.00 0.00 12 VAL A C 3
ATOM 3053 O O . VAL A 1 12 ? -2.745 0.994 -5.165 1.00 0.00 12 VAL A O 3
ATOM 3066 N N . THR A 1 13 ? -2.020 1.621 -3.130 1.00 0.00 13 THR A N 3
ATOM 3067 C CA . THR A 1 13 ? -3.162 2.486 -2.868 1.00 0.00 13 THR A CA 3
ATOM 3068 C C . THR A 1 13 ? -3.106 3.744 -3.727 1.00 0.00 13 THR A C 3
ATOM 3069 O O . THR A 1 13 ? -2.036 4.310 -3.947 1.00 0.00 13 THR A O 3
ATOM 3080 N N . GLY A 1 14 ? -4.266 4.179 -4.210 1.00 0.00 14 GLY A N 3
ATOM 3081 C CA . GLY A 1 14 ? -4.327 5.368 -5.038 1.00 0.00 14 GLY A CA 3
ATOM 3082 C C . GLY A 1 14 ? -3.306 6.411 -4.631 1.00 0.00 14 GLY A C 3
ATOM 3083 O O . GLY A 1 14 ? -2.727 7.089 -5.480 1.00 0.00 14 GLY A O 3
ATOM 3087 N N . TYR A 1 15 ? -3.085 6.543 -3.327 1.00 0.00 15 TYR A N 3
ATOM 3088 C CA . TYR A 1 15 ? -2.130 7.514 -2.808 1.00 0.00 15 TYR A CA 3
ATOM 3089 C C . TYR A 1 15 ? -0.710 7.174 -3.252 1.00 0.00 15 TYR A C 3
ATOM 3090 O O . TYR A 1 15 ? 0.018 8.032 -3.750 1.00 0.00 15 TYR A O 3
ATOM 3108 N N . VAL A 1 16 ? -0.326 5.915 -3.069 1.00 0.00 16 VAL A N 3
ATOM 3109 C CA . VAL A 1 16 ? 1.004 5.459 -3.453 1.00 0.00 16 VAL A CA 3
ATOM 3110 C C . VAL A 1 16 ? 1.155 5.414 -4.969 1.00 0.00 16 VAL A C 3
ATOM 3111 O O . VAL A 1 16 ? 2.157 5.871 -5.518 1.00 0.00 16 VAL A O 3
ATOM 3124 N N . ARG A 1 17 ? 0.151 4.860 -5.641 1.00 0.00 17 ARG A N 3
ATOM 3125 C CA . ARG A 1 17 ? 0.171 4.754 -7.095 1.00 0.00 17 ARG A CA 3
ATOM 3126 C C . ARG A 1 17 ? 0.723 6.029 -7.725 1.00 0.00 17 ARG A C 3
ATOM 3127 O O . ARG A 1 17 ? 1.746 6.004 -8.410 1.00 0.00 17 ARG A O 3
ATOM 3148 N N . PHE A 1 18 ? 0.038 7.144 -7.489 1.00 0.00 18 PHE A N 3
ATOM 3149 C CA . PHE A 1 18 ? 0.458 8.429 -8.034 1.00 0.00 18 PHE A CA 3
ATOM 3150 C C . PHE A 1 18 ? 1.919 8.712 -7.697 1.00 0.00 18 PHE A C 3
ATOM 3151 O O . PHE A 1 18 ? 2.705 9.103 -8.562 1.00 0.00 18 PHE A O 3
ATOM 3168 N N . LEU A 1 19 ? 2.277 8.512 -6.433 1.00 0.00 19 LEU A N 3
ATOM 3169 C CA . LEU A 1 19 ? 3.643 8.747 -5.979 1.00 0.00 19 LEU A CA 3
ATOM 3170 C C . LEU A 1 19 ? 4.642 7.980 -6.839 1.00 0.00 19 LEU A C 3
ATOM 3171 O O . LEU A 1 19 ? 5.679 8.515 -7.229 1.00 0.00 19 LEU A O 3
ATOM 3187 N N . ASN A 1 20 ? 4.320 6.725 -7.134 1.00 0.00 20 ASN A N 3
ATOM 3188 C CA . ASN A 1 20 ? 5.190 5.884 -7.950 1.00 0.00 20 ASN A CA 3
ATOM 3189 C C . ASN A 1 20 ? 5.248 6.397 -9.386 1.00 0.00 20 ASN A C 3
ATOM 3190 O O . ASN A 1 20 ? 6.326 6.679 -9.910 1.00 0.00 20 ASN A O 3
ATOM 3201 N N . GLU A 1 21 ? 4.084 6.515 -10.015 1.00 0.00 21 GLU A N 3
ATOM 3202 C CA . GLU A 1 21 ? 4.003 6.993 -11.389 1.00 0.00 21 GLU A CA 3
ATOM 3203 C C . GLU A 1 21 ? 4.855 8.246 -11.580 1.00 0.00 21 GLU A C 3
ATOM 3204 O O . GLU A 1 21 ? 5.541 8.395 -12.592 1.00 0.00 21 GLU A O 3
ATOM 3216 N N . ARG A 1 22 ? 4.804 9.144 -10.601 1.00 0.00 22 ARG A N 3
ATOM 3217 C CA . ARG A 1 22 ? 5.568 10.384 -10.662 1.00 0.00 22 ARG A CA 3
ATOM 3218 C C . ARG A 1 22 ? 7.009 10.156 -10.217 1.00 0.00 22 ARG A C 3
ATOM 3219 O O . ARG A 1 22 ? 7.935 10.782 -10.734 1.00 0.00 22 ARG A O 3
ATOM 3240 N N . ARG A 1 23 ? 7.192 9.257 -9.256 1.00 0.00 23 ARG A N 3
ATOM 3241 C CA . ARG A 1 23 ? 8.520 8.948 -8.740 1.00 0.00 23 ARG A CA 3
ATOM 3242 C C . ARG A 1 23 ? 9.545 8.906 -9.869 1.00 0.00 23 ARG A C 3
ATOM 3243 O O . ARG A 1 23 ? 10.612 9.512 -9.774 1.00 0.00 23 ARG A O 3
ATOM 3264 N N . GLU A 1 24 ? 9.213 8.187 -10.937 1.00 0.00 24 GLU A N 3
ATOM 3265 C CA . GLU A 1 24 ? 10.107 8.065 -12.083 1.00 0.00 24 GLU A CA 3
ATOM 3266 C C . GLU A 1 24 ? 10.346 9.426 -12.733 1.00 0.00 24 GLU A C 3
ATOM 3267 O O . GLU A 1 24 ? 11.463 9.740 -13.142 1.00 0.00 24 GLU A O 3
ATOM 3279 N N . GLN A 1 25 ? 9.289 10.226 -12.823 1.00 0.00 25 GLN A N 3
ATOM 3280 C CA . GLN A 1 25 ? 9.384 11.551 -13.424 1.00 0.00 25 GLN A CA 3
ATOM 3281 C C . GLN A 1 25 ? 10.431 12.399 -12.709 1.00 0.00 25 GLN A C 3
ATOM 3282 O O . GLN A 1 25 ? 11.189 13.132 -13.345 1.00 0.00 25 GLN A O 3
ATOM 3296 N N . ILE A 1 26 ? 10.467 12.293 -11.385 1.00 0.00 26 ILE A N 3
ATOM 3297 C CA . ILE A 1 26 ? 11.423 13.049 -10.585 1.00 0.00 26 ILE A CA 3
ATOM 3298 C C . ILE A 1 26 ? 12.849 12.574 -10.836 1.00 0.00 26 ILE A C 3
ATOM 3299 O O . ILE A 1 26 ? 13.697 13.338 -11.297 1.00 0.00 26 ILE A O 3
ATOM 3315 N N . ARG A 1 27 ? 13.106 11.305 -10.532 1.00 0.00 27 ARG A N 3
ATOM 3316 C CA . ARG A 1 27 ? 14.430 10.727 -10.726 1.00 0.00 27 ARG A CA 3
ATOM 3317 C C . ARG A 1 27 ? 15.111 11.326 -11.953 1.00 0.00 27 ARG A C 3
ATOM 3318 O O . ARG A 1 27 ? 16.278 11.715 -11.902 1.00 0.00 27 ARG A O 3
ATOM 3339 N N . THR A 1 28 ? 14.373 11.396 -13.057 1.00 0.00 28 THR A N 3
ATOM 3340 C CA . THR A 1 28 ? 14.906 11.944 -14.299 1.00 0.00 28 THR A CA 3
ATOM 3341 C C . THR A 1 28 ? 15.422 13.364 -14.094 1.00 0.00 28 THR A C 3
ATOM 3342 O O . THR A 1 28 ? 16.505 13.714 -14.562 1.00 0.00 28 THR A O 3
ATOM 3353 N N . ARG A 1 29 ? 14.639 14.179 -13.394 1.00 0.00 29 ARG A N 3
ATOM 3354 C CA . ARG A 1 29 ? 15.018 15.561 -13.129 1.00 0.00 29 ARG A CA 3
ATOM 3355 C C . ARG A 1 29 ? 16.063 15.636 -12.020 1.00 0.00 29 ARG A C 3
ATOM 3356 O O . ARG A 1 29 ? 17.136 16.212 -12.201 1.00 0.00 29 ARG A O 3
ATOM 3377 N N . HIS A 1 30 ? 15.742 15.051 -10.870 1.00 0.00 30 HIS A N 3
ATOM 3378 C CA . HIS A 1 30 ? 16.652 15.051 -9.731 1.00 0.00 30 HIS A CA 3
ATOM 3379 C C . HIS A 1 30 ? 17.220 13.655 -9.490 1.00 0.00 30 HIS A C 3
ATOM 3380 O O . HIS A 1 30 ? 16.827 12.951 -8.559 1.00 0.00 30 HIS A O 3
ATOM 3395 N N . PRO A 1 31 ? 18.168 13.244 -10.346 1.00 0.00 31 PRO A N 3
ATOM 3396 C CA . PRO A 1 31 ? 18.809 11.931 -10.246 1.00 0.00 31 PRO A CA 3
ATOM 3397 C C . PRO A 1 31 ? 19.724 11.824 -9.031 1.00 0.00 31 PRO A C 3
ATOM 3398 O O . PRO A 1 31 ? 20.314 10.773 -8.777 1.00 0.00 31 PRO A O 3
ATOM 3409 N N . ASP A 1 32 ? 19.837 12.915 -8.283 1.00 0.00 32 ASP A N 3
ATOM 3410 C CA . ASP A 1 32 ? 20.679 12.943 -7.093 1.00 0.00 32 ASP A CA 3
ATOM 3411 C C . ASP A 1 32 ? 19.839 12.783 -5.829 1.00 0.00 32 ASP A C 3
ATOM 3412 O O . ASP A 1 32 ? 20.320 12.287 -4.810 1.00 0.00 32 ASP A O 3
ATOM 3421 N N . LEU A 1 33 ? 18.583 13.210 -5.903 1.00 0.00 33 LEU A N 3
ATOM 3422 C CA . LEU A 1 33 ? 17.675 13.115 -4.764 1.00 0.00 33 LEU A CA 3
ATOM 3423 C C . LEU A 1 33 ? 17.434 11.659 -4.379 1.00 0.00 33 LEU A C 3
ATOM 3424 O O . LEU A 1 33 ? 17.046 10.830 -5.202 1.00 0.00 33 LEU A O 3
ATOM 3440 N N . PRO A 1 34 ? 17.667 11.340 -3.097 1.00 0.00 34 PRO A N 3
ATOM 3441 C CA . PRO A 1 34 ? 17.478 9.984 -2.572 1.00 0.00 34 PRO A CA 3
ATOM 3442 C C . PRO A 1 34 ? 16.008 9.587 -2.507 1.00 0.00 34 PRO A C 3
ATOM 3443 O O . PRO A 1 34 ? 15.156 10.215 -3.136 1.00 0.00 34 PRO A O 3
ATOM 3454 N N . PHE A 1 35 ? 15.716 8.541 -1.740 1.00 0.00 35 PHE A N 3
ATOM 3455 C CA . PHE A 1 35 ? 14.347 8.060 -1.593 1.00 0.00 35 PHE A CA 3
ATOM 3456 C C . PHE A 1 35 ? 13.522 9.021 -0.741 1.00 0.00 35 PHE A C 3
ATOM 3457 O O . PHE A 1 35 ? 12.502 9.556 -1.176 1.00 0.00 35 PHE A O 3
ATOM 3474 N N . PRO A 1 36 ? 13.973 9.246 0.502 1.00 0.00 36 PRO A N 3
ATOM 3475 C CA . PRO A 1 36 ? 13.292 10.142 1.441 1.00 0.00 36 PRO A CA 3
ATOM 3476 C C . PRO A 1 36 ? 13.405 11.607 1.029 1.00 0.00 36 PRO A C 3
ATOM 3477 O O . PRO A 1 36 ? 13.218 12.507 1.848 1.00 0.00 36 PRO A O 3
ATOM 3488 N N . GLU A 1 37 ? 13.711 11.838 -0.244 1.00 0.00 37 GLU A N 3
ATOM 3489 C CA . GLU A 1 37 ? 13.849 13.193 -0.762 1.00 0.00 37 GLU A CA 3
ATOM 3490 C C . GLU A 1 37 ? 12.959 13.401 -1.984 1.00 0.00 37 GLU A C 3
ATOM 3491 O O . GLU A 1 37 ? 12.564 14.526 -2.293 1.00 0.00 37 GLU A O 3
ATOM 3503 N N . ILE A 1 38 ? 12.646 12.310 -2.673 1.00 0.00 38 ILE A N 3
ATOM 3504 C CA . ILE A 1 38 ? 11.802 12.372 -3.861 1.00 0.00 38 ILE A CA 3
ATOM 3505 C C . ILE A 1 38 ? 10.327 12.240 -3.495 1.00 0.00 38 ILE A C 3
ATOM 3506 O O . ILE A 1 38 ? 9.479 12.967 -4.014 1.00 0.00 38 ILE A O 3
ATOM 3522 N N . THR A 1 39 ? 10.027 11.309 -2.595 1.00 0.00 39 THR A N 3
ATOM 3523 C CA . THR A 1 39 ? 8.656 11.082 -2.158 1.00 0.00 39 THR A CA 3
ATOM 3524 C C . THR A 1 39 ? 8.104 12.298 -1.424 1.00 0.00 39 THR A C 3
ATOM 3525 O O . THR A 1 39 ? 6.935 12.653 -1.579 1.00 0.00 39 THR A O 3
ATOM 3536 N N . LYS A 1 40 ? 8.952 12.936 -0.625 1.00 0.00 40 LYS A N 3
ATOM 3537 C CA . LYS A 1 40 ? 8.550 14.115 0.133 1.00 0.00 40 LYS A CA 3
ATOM 3538 C C . LYS A 1 40 ? 8.029 15.208 -0.796 1.00 0.00 40 LYS A C 3
ATOM 3539 O O . LYS A 1 40 ? 7.100 15.937 -0.451 1.00 0.00 40 LYS A O 3
ATOM 3558 N N . MET A 1 41 ? 8.634 15.313 -1.975 1.00 0.00 41 MET A N 3
ATOM 3559 C CA . MET A 1 41 ? 8.228 16.314 -2.954 1.00 0.00 41 MET A CA 3
ATOM 3560 C C . MET A 1 41 ? 6.897 15.938 -3.597 1.00 0.00 41 MET A C 3
ATOM 3561 O O . MET A 1 41 ? 6.043 16.795 -3.828 1.00 0.00 41 MET A O 3
ATOM 3575 N N . LEU A 1 42 ? 6.727 14.653 -3.885 1.00 0.00 42 LEU A N 3
ATOM 3576 C CA . LEU A 1 42 ? 5.499 14.162 -4.503 1.00 0.00 42 LEU A CA 3
ATOM 3577 C C . LEU A 1 42 ? 4.314 14.318 -3.555 1.00 0.00 42 LEU A C 3
ATOM 3578 O O . LEU A 1 42 ? 3.225 14.715 -3.967 1.00 0.00 42 LEU A O 3
ATOM 3594 N N . GLY A 1 43 ? 4.535 14.005 -2.282 1.00 0.00 43 GLY A N 3
ATOM 3595 C CA . GLY A 1 43 ? 3.476 14.119 -1.295 1.00 0.00 43 GLY A CA 3
ATOM 3596 C C . GLY A 1 43 ? 2.781 15.465 -1.344 1.00 0.00 43 GLY A C 3
ATOM 3597 O O . GLY A 1 43 ? 1.552 15.536 -1.370 1.00 0.00 43 GLY A O 3
ATOM 3601 N N . ALA A 1 44 ? 3.567 16.535 -1.354 1.00 0.00 44 ALA A N 3
ATOM 3602 C CA . ALA A 1 44 ? 3.019 17.886 -1.400 1.00 0.00 44 ALA A CA 3
ATOM 3603 C C . ALA A 1 44 ? 2.105 18.066 -2.606 1.00 0.00 44 ALA A C 3
ATOM 3604 O O . ALA A 1 44 ? 1.043 18.679 -2.505 1.00 0.00 44 ALA A O 3
ATOM 3611 N N . GLU A 1 45 ? 2.524 17.528 -3.747 1.00 0.00 45 GLU A N 3
ATOM 3612 C CA . GLU A 1 45 ? 1.743 17.633 -4.974 1.00 0.00 45 GLU A CA 3
ATOM 3613 C C . GLU A 1 45 ? 0.375 16.977 -4.804 1.00 0.00 45 GLU A C 3
ATOM 3614 O O . GLU A 1 45 ? -0.636 17.493 -5.280 1.00 0.00 45 GLU A O 3
ATOM 3626 N N . TRP A 1 46 ? 0.352 15.837 -4.123 1.00 0.00 46 TRP A N 3
ATOM 3627 C CA . TRP A 1 46 ? -0.890 15.111 -3.890 1.00 0.00 46 TRP A CA 3
ATOM 3628 C C . TRP A 1 46 ? -1.913 15.992 -3.181 1.00 0.00 46 TRP A C 3
ATOM 3629 O O . TRP A 1 46 ? -3.108 15.926 -3.468 1.00 0.00 46 TRP A O 3
ATOM 3650 N N . SER A 1 47 ? -1.434 16.819 -2.256 1.00 0.00 47 SER A N 3
ATOM 3651 C CA . SER A 1 47 ? -2.308 17.712 -1.504 1.00 0.00 47 SER A CA 3
ATOM 3652 C C . SER A 1 47 ? -2.709 18.918 -2.348 1.00 0.00 47 SER A C 3
ATOM 3653 O O . SER A 1 47 ? -3.760 19.521 -2.131 1.00 0.00 47 SER A O 3
ATOM 3661 N N . LYS A 1 48 ? -1.862 19.264 -3.313 1.00 0.00 48 LYS A N 3
ATOM 3662 C CA . LYS A 1 48 ? -2.127 20.397 -4.191 1.00 0.00 48 LYS A CA 3
ATOM 3663 C C . LYS A 1 48 ? -2.800 19.939 -5.481 1.00 0.00 48 LYS A C 3
ATOM 3664 O O . LYS A 1 48 ? -2.994 20.730 -6.406 1.00 0.00 48 LYS A O 3
ATOM 3683 N N . LEU A 1 49 ? -3.155 18.660 -5.536 1.00 0.00 49 LEU A N 3
ATOM 3684 C CA . LEU A 1 49 ? -3.809 18.098 -6.712 1.00 0.00 49 LEU A CA 3
ATOM 3685 C C . LEU A 1 49 ? -5.206 18.683 -6.892 1.00 0.00 49 LEU A C 3
ATOM 3686 O O . LEU A 1 49 ? -5.710 19.387 -6.017 1.00 0.00 49 LEU A O 3
ATOM 3702 N N . GLN A 1 50 ? -5.826 18.384 -8.028 1.00 0.00 50 GLN A N 3
ATOM 3703 C CA . GLN A 1 50 ? -7.165 18.880 -8.320 1.00 0.00 50 GLN A CA 3
ATOM 3704 C C . GLN A 1 50 ? -8.227 17.911 -7.812 1.00 0.00 50 GLN A C 3
ATOM 3705 O O . GLN A 1 50 ? -7.963 16.733 -7.570 1.00 0.00 50 GLN A O 3
ATOM 3719 N N . PRO A 1 51 ? -9.458 18.416 -7.643 1.00 0.00 51 PRO A N 3
ATOM 3720 C CA . PRO A 1 51 ? -10.585 17.611 -7.161 1.00 0.00 51 PRO A CA 3
ATOM 3721 C C . PRO A 1 51 ? -11.042 16.581 -8.187 1.00 0.00 51 PRO A C 3
ATOM 3722 O O . PRO A 1 51 ? -11.991 15.833 -7.950 1.00 0.00 51 PRO A O 3
ATOM 3733 N N . ALA A 1 52 ? -10.362 16.548 -9.329 1.00 0.00 52 ALA A N 3
ATOM 3734 C CA . ALA A 1 52 ? -10.698 15.606 -10.390 1.00 0.00 52 ALA A CA 3
ATOM 3735 C C . ALA A 1 52 ? -9.602 14.561 -10.564 1.00 0.00 52 ALA A C 3
ATOM 3736 O O . ALA A 1 52 ? -9.881 13.398 -10.854 1.00 0.00 52 ALA A O 3
ATOM 3743 N N . GLU A 1 53 ? -8.354 14.983 -10.385 1.00 0.00 53 GLU A N 3
ATOM 3744 C CA . GLU A 1 53 ? -7.216 14.082 -10.524 1.00 0.00 53 GLU A CA 3
ATOM 3745 C C . GLU A 1 53 ? -7.033 13.239 -9.265 1.00 0.00 53 GLU A C 3
ATOM 3746 O O . GLU A 1 53 ? -6.969 12.011 -9.329 1.00 0.00 53 GLU A O 3
ATOM 3758 N N . LYS A 1 54 ? -6.948 13.906 -8.120 1.00 0.00 54 LYS A N 3
ATOM 3759 C CA . LYS A 1 54 ? -6.773 13.221 -6.844 1.00 0.00 54 LYS A CA 3
ATOM 3760 C C . LYS A 1 54 ? -7.827 12.134 -6.662 1.00 0.00 54 LYS A C 3
ATOM 3761 O O . LYS A 1 54 ? -7.520 11.029 -6.215 1.00 0.00 54 LYS A O 3
ATOM 3780 N N . GLN A 1 55 ? -9.068 12.454 -7.012 1.00 0.00 55 GLN A N 3
ATOM 3781 C CA . GLN A 1 55 ? -10.166 11.504 -6.887 1.00 0.00 55 GLN A CA 3
ATOM 3782 C C . GLN A 1 55 ? -10.009 10.357 -7.881 1.00 0.00 55 GLN A C 3
ATOM 3783 O O . GLN A 1 55 ? -10.149 9.188 -7.521 1.00 0.00 55 GLN A O 3
ATOM 3797 N N . ARG A 1 56 ? -9.717 10.699 -9.131 1.00 0.00 56 ARG A N 3
ATOM 3798 C CA . ARG A 1 56 ? -9.542 9.698 -10.176 1.00 0.00 56 ARG A CA 3
ATOM 3799 C C . ARG A 1 56 ? -8.516 8.648 -9.758 1.00 0.00 56 ARG A C 3
ATOM 3800 O O . ARG A 1 56 ? -8.650 7.469 -10.087 1.00 0.00 56 ARG A O 3
ATOM 3821 N N . TYR A 1 57 ? -7.494 9.086 -9.032 1.00 0.00 57 TYR A N 3
ATOM 3822 C CA . TYR A 1 57 ? -6.443 8.185 -8.572 1.00 0.00 57 TYR A CA 3
ATOM 3823 C C . TYR A 1 57 ? -7.001 7.151 -7.598 1.00 0.00 57 TYR A C 3
ATOM 3824 O O . TYR A 1 57 ? -6.705 5.960 -7.702 1.00 0.00 57 TYR A O 3
ATOM 3842 N N . LEU A 1 58 ? -7.811 7.613 -6.653 1.00 0.00 58 LEU A N 3
ATOM 3843 C CA . LEU A 1 58 ? -8.412 6.729 -5.661 1.00 0.00 58 LEU A CA 3
ATOM 3844 C C . LEU A 1 58 ? -9.201 5.612 -6.334 1.00 0.00 58 LEU A C 3
ATOM 3845 O O . LEU A 1 58 ? -8.964 4.430 -6.078 1.00 0.00 58 LEU A O 3
ATOM 3861 N N . ASP A 1 59 ? -10.137 5.992 -7.197 1.00 0.00 59 ASP A N 3
ATOM 3862 C CA . ASP A 1 59 ? -10.959 5.021 -7.910 1.00 0.00 59 ASP A CA 3
ATOM 3863 C C . ASP A 1 59 ? -10.088 4.032 -8.678 1.00 0.00 59 ASP A C 3
ATOM 3864 O O . ASP A 1 59 ? -10.171 2.822 -8.466 1.00 0.00 59 ASP A O 3
ATOM 3873 N N . GLU A 1 60 ? -9.254 4.555 -9.572 1.00 0.00 60 GLU A N 3
ATOM 3874 C CA . GLU A 1 60 ? -8.371 3.717 -10.373 1.00 0.00 60 GLU A CA 3
ATOM 3875 C C . GLU A 1 60 ? -7.738 2.621 -9.519 1.00 0.00 60 GLU A C 3
ATOM 3876 O O . GLU A 1 60 ? -7.689 1.458 -9.919 1.00 0.00 60 GLU A O 3
ATOM 3888 N N . ALA A 1 61 ? -7.257 3.001 -8.340 1.00 0.00 61 ALA A N 3
ATOM 3889 C CA . ALA A 1 61 ? -6.629 2.051 -7.429 1.00 0.00 61 ALA A CA 3
ATOM 3890 C C . ALA A 1 61 ? -7.650 1.060 -6.883 1.00 0.00 61 ALA A C 3
ATOM 3891 O O . ALA A 1 61 ? -7.397 -0.144 -6.839 1.00 0.00 61 ALA A O 3
ATOM 3898 N N . GLU A 1 62 ? -8.803 1.573 -6.465 1.00 0.00 62 GLU A N 3
ATOM 3899 C CA . GLU A 1 62 ? -9.861 0.731 -5.919 1.00 0.00 62 GLU A CA 3
ATOM 3900 C C . GLU A 1 62 ? -10.095 -0.490 -6.805 1.00 0.00 62 GLU A C 3
ATOM 3901 O O . GLU A 1 62 ? -9.928 -1.629 -6.369 1.00 0.00 62 GLU A O 3
ATOM 3913 N N . LYS A 1 63 ? -10.484 -0.243 -8.051 1.00 0.00 63 LYS A N 3
ATOM 3914 C CA . LYS A 1 63 ? -10.741 -1.320 -9.000 1.00 0.00 63 LYS A CA 3
ATOM 3915 C C . LYS A 1 63 ? -9.632 -2.366 -8.950 1.00 0.00 63 LYS A C 3
ATOM 3916 O O . LYS A 1 63 ? -9.897 -3.555 -8.772 1.00 0.00 63 LYS A O 3
ATOM 3935 N N . GLU A 1 64 ? -8.392 -1.916 -9.106 1.00 0.00 64 GLU A N 3
ATOM 3936 C CA . GLU A 1 64 ? -7.244 -2.814 -9.077 1.00 0.00 64 GLU A CA 3
ATOM 3937 C C . GLU A 1 64 ? -7.317 -3.752 -7.875 1.00 0.00 64 GLU A C 3
ATOM 3938 O O . GLU A 1 64 ? -7.105 -4.958 -8.002 1.00 0.00 64 GLU A O 3
ATOM 3950 N N . LYS A 1 65 ? -7.617 -3.188 -6.711 1.00 0.00 65 LYS A N 3
ATOM 3951 C CA . LYS A 1 65 ? -7.719 -3.971 -5.485 1.00 0.00 65 LYS A CA 3
ATOM 3952 C C . LYS A 1 65 ? -8.464 -5.279 -5.735 1.00 0.00 65 LYS A C 3
ATOM 3953 O O . LYS A 1 65 ? -7.940 -6.361 -5.476 1.00 0.00 65 LYS A O 3
ATOM 3972 N N . GLN A 1 66 ? -9.689 -5.169 -6.240 1.00 0.00 66 GLN A N 3
ATOM 3973 C CA . GLN A 1 66 ? -10.504 -6.344 -6.526 1.00 0.00 66 GLN A CA 3
ATOM 3974 C C . GLN A 1 66 ? -9.655 -7.468 -7.109 1.00 0.00 66 GLN A C 3
ATOM 3975 O O . GLN A 1 66 ? -9.535 -8.538 -6.513 1.00 0.00 66 GLN A O 3
ATOM 3989 N N . GLN A 1 67 ? -9.068 -7.217 -8.274 1.00 0.00 67 GLN A N 3
ATOM 3990 C CA . GLN A 1 67 ? -8.230 -8.209 -8.937 1.00 0.00 67 GLN A CA 3
ATOM 3991 C C . GLN A 1 67 ? -7.408 -8.994 -7.920 1.00 0.00 67 GLN A C 3
ATOM 3992 O O . GLN A 1 67 ? -7.171 -10.190 -8.089 1.00 0.00 67 GLN A O 3
ATOM 4006 N N . TYR A 1 68 ? -6.976 -8.314 -6.864 1.00 0.00 68 TYR A N 3
ATOM 4007 C CA . TYR A 1 68 ? -6.177 -8.947 -5.821 1.00 0.00 68 TYR A CA 3
ATOM 4008 C C . TYR A 1 68 ? -7.069 -9.673 -4.818 1.00 0.00 68 TYR A C 3
ATOM 4009 O O . TYR A 1 68 ? -6.783 -10.803 -4.420 1.00 0.00 68 TYR A O 3
ATOM 4027 N N . LEU A 1 69 ? -8.152 -9.017 -4.416 1.00 0.00 69 LEU A N 3
ATOM 4028 C CA . LEU A 1 69 ? -9.087 -9.599 -3.460 1.00 0.00 69 LEU A CA 3
ATOM 4029 C C . LEU A 1 69 ? -9.514 -10.997 -3.897 1.00 0.00 69 LEU A C 3
ATOM 4030 O O . LEU A 1 69 ? -9.350 -11.968 -3.157 1.00 0.00 69 LEU A O 3
ATOM 4046 N N . LYS A 1 70 ? -10.060 -11.093 -5.104 1.00 0.00 70 LYS A N 3
ATOM 4047 C CA . LYS A 1 70 ? -10.507 -12.371 -5.643 1.00 0.00 70 LYS A CA 3
ATOM 4048 C C . LYS A 1 70 ? -9.418 -13.431 -5.504 1.00 0.00 70 LYS A C 3
ATOM 4049 O O . LYS A 1 70 ? -9.599 -14.431 -4.811 1.00 0.00 70 LYS A O 3
ATOM 4068 N N . GLU A 1 71 ? -8.288 -13.203 -6.165 1.00 0.00 71 GLU A N 3
ATOM 4069 C CA . GLU A 1 71 ? -7.171 -14.138 -6.113 1.00 0.00 71 GLU A CA 3
ATOM 4070 C C . GLU A 1 71 ? -6.960 -14.654 -4.693 1.00 0.00 71 GLU A C 3
ATOM 4071 O O . GLU A 1 71 ? -6.991 -15.861 -4.448 1.00 0.00 71 GLU A O 3
ATOM 4083 N N . LEU A 1 72 ? -6.742 -13.733 -3.762 1.00 0.00 72 LEU A N 3
ATOM 4084 C CA . LEU A 1 72 ? -6.524 -14.093 -2.365 1.00 0.00 72 LEU A CA 3
ATOM 4085 C C . LEU A 1 72 ? -7.311 -15.348 -1.997 1.00 0.00 72 LEU A C 3
ATOM 4086 O O . LEU A 1 72 ? -6.744 -16.433 -1.873 1.00 0.00 72 LEU A O 3
ATOM 4102 N N . TRP A 1 73 ? -8.618 -15.191 -1.826 1.00 0.00 73 TRP A N 3
ATOM 4103 C CA . TRP A 1 73 ? -9.482 -16.312 -1.475 1.00 0.00 73 TRP A CA 3
ATOM 4104 C C . TRP A 1 73 ? -9.682 -17.241 -2.668 1.00 0.00 73 TRP A C 3
ATOM 4105 O O . TRP A 1 73 ? -9.426 -18.442 -2.581 1.00 0.00 73 TRP A O 3
ATOM 4126 N N . ALA A 1 74 ? -10.138 -16.677 -3.781 1.00 0.00 74 ALA A N 3
ATOM 4127 C CA . ALA A 1 74 ? -10.368 -17.455 -4.992 1.00 0.00 74 ALA A CA 3
ATOM 4128 C C . ALA A 1 74 ? -9.345 -18.577 -5.127 1.00 0.00 74 ALA A C 3
ATOM 4129 O O . ALA A 1 74 ? -9.653 -19.654 -5.638 1.00 0.00 74 ALA A O 3
ATOM 4136 N N . TYR A 1 75 ? -8.126 -18.319 -4.666 1.00 0.00 75 TYR A N 3
ATOM 4137 C CA . TYR A 1 75 ? -7.056 -19.306 -4.738 1.00 0.00 75 TYR A CA 3
ATOM 4138 C C . TYR A 1 75 ? -7.099 -20.244 -3.536 1.00 0.00 75 TYR A C 3
ATOM 4139 O O . TYR A 1 75 ? -7.081 -21.465 -3.687 1.00 0.00 75 TYR A O 3
ATOM 4157 N N . GLN A 1 76 ? -7.155 -19.664 -2.342 1.00 0.00 76 GLN A N 3
ATOM 4158 C CA . GLN A 1 76 ? -7.201 -20.447 -1.112 1.00 0.00 76 GLN A CA 3
ATOM 4159 C C . GLN A 1 76 ? -8.265 -21.537 -1.201 1.00 0.00 76 GLN A C 3
ATOM 4160 O O . GLN A 1 76 ? -8.170 -22.566 -0.532 1.00 0.00 76 GLN A O 3
ATOM 4174 N N . GLN A 1 77 ? -9.277 -21.303 -2.031 1.00 0.00 77 GLN A N 3
ATOM 4175 C CA . GLN A 1 77 ? -10.359 -22.265 -2.205 1.00 0.00 77 GLN A CA 3
ATOM 4176 C C . GLN A 1 77 ? -9.916 -23.429 -3.085 1.00 0.00 77 GLN A C 3
ATOM 4177 O O . GLN A 1 77 ? -10.314 -24.573 -2.864 1.00 0.00 77 GLN A O 3
ATOM 4191 N N . SER A 1 78 ? -9.090 -23.130 -4.082 1.00 0.00 78 SER A N 3
ATOM 4192 C CA . SER A 1 78 ? -8.596 -24.152 -4.998 1.00 0.00 78 SER A CA 3
ATOM 4193 C C . SER A 1 78 ? -8.089 -25.370 -4.231 1.00 0.00 78 SER A C 3
ATOM 4194 O O . SER A 1 78 ? -7.257 -25.249 -3.333 1.00 0.00 78 SER A O 3
ATOM 4202 N N . GLU A 1 79 ? -8.599 -26.543 -4.593 1.00 0.00 79 GLU A N 3
ATOM 4203 C CA . GLU A 1 79 ? -8.199 -27.783 -3.937 1.00 0.00 79 GLU A CA 3
ATOM 4204 C C . GLU A 1 79 ? -6.681 -27.865 -3.807 1.00 0.00 79 GLU A C 3
ATOM 4205 O O . GLU A 1 79 ? -6.154 -28.129 -2.726 1.00 0.00 79 GLU A O 3
ATOM 4217 N N . ALA A 1 80 ? -5.984 -27.635 -4.915 1.00 0.00 80 ALA A N 3
ATOM 4218 C CA . ALA A 1 80 ? -4.528 -27.681 -4.925 1.00 0.00 80 ALA A CA 3
ATOM 4219 C C . ALA A 1 80 ? -3.950 -27.030 -3.672 1.00 0.00 80 ALA A C 3
ATOM 4220 O O . ALA A 1 80 ? -2.848 -27.366 -3.240 1.00 0.00 80 ALA A O 3
ATOM 4227 N N . TYR A 1 81 ? -4.701 -26.098 -3.096 1.00 0.00 81 TYR A N 3
ATOM 4228 C CA . TYR A 1 81 ? -4.261 -25.399 -1.894 1.00 0.00 81 TYR A CA 3
ATOM 4229 C C . TYR A 1 81 ? -4.290 -26.325 -0.682 1.00 0.00 81 TYR A C 3
ATOM 4230 O O . TYR A 1 81 ? -3.251 -26.646 -0.106 1.00 0.00 81 TYR A O 3
ATOM 4248 N N . LYS A 1 82 ? -5.488 -26.753 -0.302 1.00 0.00 82 LYS A N 3
ATOM 4249 C CA . LYS A 1 82 ? -5.657 -27.645 0.839 1.00 0.00 82 LYS A CA 3
ATOM 4250 C C . LYS A 1 82 ? -4.690 -28.822 0.757 1.00 0.00 82 LYS A C 3
ATOM 4251 O O . LYS A 1 82 ? -4.023 -29.159 1.735 1.00 0.00 82 LYS A O 3
ATOM 4270 N N . VAL A 1 83 ? -4.619 -29.443 -0.416 1.00 0.00 83 VAL A N 3
ATOM 4271 C CA . VAL A 1 83 ? -3.731 -30.580 -0.626 1.00 0.00 83 VAL A CA 3
ATOM 4272 C C . VAL A 1 83 ? -2.270 -30.174 -0.468 1.00 0.00 83 VAL A C 3
ATOM 4273 O O . VAL A 1 83 ? -1.438 -30.970 -0.030 1.00 0.00 83 VAL A O 3
ATOM 4286 N N . CYS A 1 84 ? -1.965 -28.932 -0.826 1.00 0.00 84 CYS A N 3
ATOM 4287 C CA . CYS A 1 84 ? -0.603 -28.419 -0.723 1.00 0.00 84 CYS A CA 3
ATOM 4288 C C . CYS A 1 84 ? -0.192 -28.254 0.736 1.00 0.00 84 CYS A C 3
ATOM 4289 O O . CYS A 1 84 ? -0.463 -27.225 1.356 1.00 0.00 84 CYS A O 3
ATOM 4297 N N . THR A 1 85 ? 0.462 -29.275 1.280 1.00 0.00 85 THR A N 3
ATOM 4298 C CA . THR A 1 85 ? 0.908 -29.245 2.667 1.00 0.00 85 THR A CA 3
ATOM 4299 C C . THR A 1 85 ? 2.310 -28.657 2.782 1.00 0.00 85 THR A C 3
ATOM 4300 O O . THR A 1 85 ? 3.152 -28.862 1.909 1.00 0.00 85 THR A O 3
ATOM 4311 N N . GLU A 1 86 ? 2.553 -27.925 3.865 1.00 0.00 86 GLU A N 3
ATOM 4312 C CA . GLU A 1 86 ? 3.854 -27.307 4.092 1.00 0.00 86 GLU A CA 3
ATOM 4313 C C . GLU A 1 86 ? 4.611 -28.026 5.205 1.00 0.00 86 GLU A C 3
ATOM 4314 O O . GLU A 1 86 ? 4.280 -27.890 6.383 1.00 0.00 86 GLU A O 3
ATOM 4326 N N . SER A 1 87 ? 5.628 -28.790 4.823 1.00 0.00 87 SER A N 3
ATOM 4327 C CA . SER A 1 87 ? 6.430 -29.535 5.787 1.00 0.00 87 SER A CA 3
ATOM 4328 C C . SER A 1 87 ? 7.918 -29.293 5.557 1.00 0.00 87 SER A C 3
ATOM 4329 O O . SER A 1 87 ? 8.307 -28.561 4.649 1.00 0.00 87 SER A O 3
ATOM 4337 N N . GLY A 1 88 ? 8.748 -29.914 6.391 1.00 0.00 88 GLY A N 3
ATOM 4338 C CA . GLY A 1 88 ? 10.185 -29.754 6.263 1.00 0.00 88 GLY A CA 3
ATOM 4339 C C . GLY A 1 88 ? 10.897 -31.072 6.035 1.00 0.00 88 GLY A C 3
ATOM 4340 O O . GLY A 1 88 ? 11.348 -31.730 6.973 1.00 0.00 88 GLY A O 3
ATOM 4344 N N . PRO A 1 89 ? 11.004 -31.478 4.761 1.00 0.00 89 PRO A N 3
ATOM 4345 C CA . PRO A 1 89 ? 11.663 -32.731 4.381 1.00 0.00 89 PRO A CA 3
ATOM 4346 C C . PRO A 1 89 ? 13.173 -32.678 4.594 1.00 0.00 89 PRO A C 3
ATOM 4347 O O . PRO A 1 89 ? 13.729 -31.625 4.903 1.00 0.00 89 PRO A O 3
ATOM 4358 N N . SER A 1 90 ? 13.830 -33.821 4.424 1.00 0.00 90 SER A N 3
ATOM 4359 C CA . SER A 1 90 ? 15.275 -33.906 4.602 1.00 0.00 90 SER A CA 3
ATOM 4360 C C . SER A 1 90 ? 15.983 -33.995 3.254 1.00 0.00 90 SER A C 3
ATOM 4361 O O . SER A 1 90 ? 15.346 -33.945 2.201 1.00 0.00 90 SER A O 3
ATOM 4369 N N . SER A 1 91 ? 17.304 -34.127 3.294 1.00 0.00 91 SER A N 3
ATOM 4370 C CA . SER A 1 91 ? 18.101 -34.219 2.077 1.00 0.00 91 SER A CA 3
ATOM 4371 C C . SER A 1 91 ? 18.253 -35.672 1.635 1.00 0.00 91 SER A C 3
ATOM 4372 O O . SER A 1 91 ? 19.170 -36.371 2.064 1.00 0.00 91 SER A O 3
ATOM 4380 N N . GLY A 1 92 ? 17.345 -36.121 0.773 1.00 0.00 92 GLY A N 3
ATOM 4381 C CA . GLY A 1 92 ? 17.394 -37.488 0.288 1.00 0.00 92 GLY A CA 3
ATOM 4382 C C . GLY A 1 92 ? 18.792 -37.910 -0.115 1.00 0.00 92 GLY A C 3
ATOM 4383 O O . GLY A 1 92 ? 19.241 -39.004 0.228 1.00 0.00 92 GLY A O 3
ATOM 4387 N N . GLY A 1 1 ? 13.517 -9.481 3.755 1.00 0.00 1 GLY A N 4
ATOM 4388 C CA . GLY A 1 1 ? 12.683 -10.587 3.321 1.00 0.00 1 GLY A CA 4
ATOM 4389 C C . GLY A 1 1 ? 11.209 -10.232 3.309 1.00 0.00 1 GLY A C 4
ATOM 4390 O O . GLY A 1 1 ? 10.684 -9.697 4.286 1.00 0.00 1 GLY A O 4
ATOM 4394 N N . SER A 1 2 ? 10.539 -10.527 2.199 1.00 0.00 2 SER A N 4
ATOM 4395 C CA . SER A 1 2 ? 9.119 -10.231 2.062 1.00 0.00 2 SER A CA 4
ATOM 4396 C C . SER A 1 2 ? 8.293 -11.062 3.041 1.00 0.00 2 SER A C 4
ATOM 4397 O O . SER A 1 2 ? 8.661 -12.185 3.381 1.00 0.00 2 SER A O 4
ATOM 4405 N N . SER A 1 3 ? 7.175 -10.498 3.487 1.00 0.00 3 SER A N 4
ATOM 4406 C CA . SER A 1 3 ? 6.299 -11.183 4.431 1.00 0.00 3 SER A CA 4
ATOM 4407 C C . SER A 1 3 ? 4.994 -11.598 3.756 1.00 0.00 3 SER A C 4
ATOM 4408 O O . SER A 1 3 ? 4.221 -10.756 3.302 1.00 0.00 3 SER A O 4
ATOM 4416 N N . GLY A 1 4 ? 4.757 -12.905 3.694 1.00 0.00 4 GLY A N 4
ATOM 4417 C CA . GLY A 1 4 ? 3.547 -13.411 3.074 1.00 0.00 4 GLY A CA 4
ATOM 4418 C C . GLY A 1 4 ? 3.827 -14.188 1.804 1.00 0.00 4 GLY A C 4
ATOM 4419 O O . GLY A 1 4 ? 4.385 -13.648 0.848 1.00 0.00 4 GLY A O 4
ATOM 4423 N N . SER A 1 5 ? 3.442 -15.460 1.792 1.00 0.00 5 SER A N 4
ATOM 4424 C CA . SER A 1 5 ? 3.660 -16.315 0.632 1.00 0.00 5 SER A CA 4
ATOM 4425 C C . SER A 1 5 ? 2.369 -16.497 -0.160 1.00 0.00 5 SER A C 4
ATOM 4426 O O . SER A 1 5 ? 2.361 -16.404 -1.387 1.00 0.00 5 SER A O 4
ATOM 4434 N N . SER A 1 6 ? 1.278 -16.758 0.552 1.00 0.00 6 SER A N 4
ATOM 4435 C CA . SER A 1 6 ? -0.021 -16.957 -0.082 1.00 0.00 6 SER A CA 4
ATOM 4436 C C . SER A 1 6 ? -0.918 -15.740 0.123 1.00 0.00 6 SER A C 4
ATOM 4437 O O . SER A 1 6 ? -0.575 -14.819 0.863 1.00 0.00 6 SER A O 4
ATOM 4445 N N . GLY A 1 7 ? -2.071 -15.745 -0.540 1.00 0.00 7 GLY A N 4
ATOM 4446 C CA . GLY A 1 7 ? -3.000 -14.637 -0.418 1.00 0.00 7 GLY A CA 4
ATOM 4447 C C . GLY A 1 7 ? -2.836 -13.617 -1.527 1.00 0.00 7 GLY A C 4
ATOM 4448 O O . GLY A 1 7 ? -1.841 -13.611 -2.252 1.00 0.00 7 GLY A O 4
ATOM 4452 N N . PRO A 1 8 ? -3.831 -12.730 -1.673 1.00 0.00 8 PRO A N 4
ATOM 4453 C CA . PRO A 1 8 ? -3.815 -11.684 -2.700 1.00 0.00 8 PRO A CA 4
ATOM 4454 C C . PRO A 1 8 ? -2.768 -10.612 -2.421 1.00 0.00 8 PRO A C 4
ATOM 4455 O O . PRO A 1 8 ? -2.518 -10.258 -1.268 1.00 0.00 8 PRO A O 4
ATOM 4466 N N . LYS A 1 9 ? -2.157 -10.097 -3.482 1.00 0.00 9 LYS A N 4
ATOM 4467 C CA . LYS A 1 9 ? -1.137 -9.063 -3.352 1.00 0.00 9 LYS A CA 4
ATOM 4468 C C . LYS A 1 9 ? -1.774 -7.683 -3.226 1.00 0.00 9 LYS A C 4
ATOM 4469 O O . LYS A 1 9 ? -2.184 -7.085 -4.221 1.00 0.00 9 LYS A O 4
ATOM 4488 N N . ALA A 1 10 ? -1.853 -7.183 -1.997 1.00 0.00 10 ALA A N 4
ATOM 4489 C CA . ALA A 1 10 ? -2.437 -5.872 -1.741 1.00 0.00 10 ALA A CA 4
ATOM 4490 C C . ALA A 1 10 ? -2.006 -4.863 -2.800 1.00 0.00 10 ALA A C 4
ATOM 4491 O O . ALA A 1 10 ? -0.870 -4.388 -2.814 1.00 0.00 10 ALA A O 4
ATOM 4498 N N . PRO A 1 11 ? -2.931 -4.528 -3.711 1.00 0.00 11 PRO A N 4
ATOM 4499 C CA . PRO A 1 11 ? -2.669 -3.572 -4.791 1.00 0.00 11 PRO A CA 4
ATOM 4500 C C . PRO A 1 11 ? -2.517 -2.145 -4.279 1.00 0.00 11 PRO A C 4
ATOM 4501 O O . PRO A 1 11 ? -3.344 -1.660 -3.507 1.00 0.00 11 PRO A O 4
ATOM 4512 N N . VAL A 1 12 ? -1.454 -1.476 -4.712 1.00 0.00 12 VAL A N 4
ATOM 4513 C CA . VAL A 1 12 ? -1.193 -0.102 -4.297 1.00 0.00 12 VAL A CA 4
ATOM 4514 C C . VAL A 1 12 ? -2.437 0.765 -4.455 1.00 0.00 12 VAL A C 4
ATOM 4515 O O . VAL A 1 12 ? -3.159 0.660 -5.447 1.00 0.00 12 VAL A O 4
ATOM 4528 N N . THR A 1 13 ? -2.683 1.623 -3.469 1.00 0.00 13 THR A N 4
ATOM 4529 C CA . THR A 1 13 ? -3.840 2.508 -3.498 1.00 0.00 13 THR A CA 4
ATOM 4530 C C . THR A 1 13 ? -3.553 3.762 -4.317 1.00 0.00 13 THR A C 4
ATOM 4531 O O . THR A 1 13 ? -2.398 4.085 -4.590 1.00 0.00 13 THR A O 4
ATOM 4542 N N . GLY A 1 14 ? -4.612 4.465 -4.705 1.00 0.00 14 GLY A N 4
ATOM 4543 C CA . GLY A 1 14 ? -4.453 5.676 -5.488 1.00 0.00 14 GLY A CA 4
ATOM 4544 C C . GLY A 1 14 ? -3.291 6.526 -5.011 1.00 0.00 14 GLY A C 4
ATOM 4545 O O . GLY A 1 14 ? -2.570 7.113 -5.819 1.00 0.00 14 GLY A O 4
ATOM 4549 N N . TYR A 1 15 ? -3.109 6.593 -3.698 1.00 0.00 15 TYR A N 4
ATOM 4550 C CA . TYR A 1 15 ? -2.029 7.381 -3.114 1.00 0.00 15 TYR A CA 4
ATOM 4551 C C . TYR A 1 15 ? -0.674 6.921 -3.643 1.00 0.00 15 TYR A C 4
ATOM 4552 O O . TYR A 1 15 ? 0.025 7.668 -4.328 1.00 0.00 15 TYR A O 4
ATOM 4570 N N . VAL A 1 16 ? -0.308 5.685 -3.318 1.00 0.00 16 VAL A N 4
ATOM 4571 C CA . VAL A 1 16 ? 0.963 5.124 -3.761 1.00 0.00 16 VAL A CA 4
ATOM 4572 C C . VAL A 1 16 ? 1.034 5.053 -5.282 1.00 0.00 16 VAL A C 4
ATOM 4573 O O . VAL A 1 16 ? 1.981 5.547 -5.893 1.00 0.00 16 VAL A O 4
ATOM 4586 N N . ARG A 1 17 ? 0.024 4.436 -5.887 1.00 0.00 17 ARG A N 4
ATOM 4587 C CA . ARG A 1 17 ? -0.029 4.300 -7.337 1.00 0.00 17 ARG A CA 4
ATOM 4588 C C . ARG A 1 17 ? 0.495 5.559 -8.021 1.00 0.00 17 ARG A C 4
ATOM 4589 O O . ARG A 1 17 ? 1.325 5.488 -8.928 1.00 0.00 17 ARG A O 4
ATOM 4610 N N . PHE A 1 18 ? 0.004 6.713 -7.581 1.00 0.00 18 PHE A N 4
ATOM 4611 C CA . PHE A 1 18 ? 0.421 7.989 -8.150 1.00 0.00 18 PHE A CA 4
ATOM 4612 C C . PHE A 1 18 ? 1.859 8.317 -7.757 1.00 0.00 18 PHE A C 4
ATOM 4613 O O . PHE A 1 18 ? 2.626 8.856 -8.555 1.00 0.00 18 PHE A O 4
ATOM 4630 N N . LEU A 1 19 ? 2.216 7.987 -6.521 1.00 0.00 19 LEU A N 4
ATOM 4631 C CA . LEU A 1 19 ? 3.561 8.247 -6.018 1.00 0.00 19 LEU A CA 4
ATOM 4632 C C . LEU A 1 19 ? 4.606 7.531 -6.867 1.00 0.00 19 LEU A C 4
ATOM 4633 O O . LEU A 1 19 ? 5.655 8.092 -7.183 1.00 0.00 19 LEU A O 4
ATOM 4649 N N . ASN A 1 20 ? 4.312 6.288 -7.236 1.00 0.00 20 ASN A N 4
ATOM 4650 C CA . ASN A 1 20 ? 5.227 5.496 -8.051 1.00 0.00 20 ASN A CA 4
ATOM 4651 C C . ASN A 1 20 ? 5.368 6.094 -9.448 1.00 0.00 20 ASN A C 4
ATOM 4652 O O . ASN A 1 20 ? 6.453 6.520 -9.842 1.00 0.00 20 ASN A O 4
ATOM 4663 N N . GLU A 1 21 ? 4.265 6.121 -10.188 1.00 0.00 21 GLU A N 4
ATOM 4664 C CA . GLU A 1 21 ? 4.267 6.667 -11.541 1.00 0.00 21 GLU A CA 4
ATOM 4665 C C . GLU A 1 21 ? 5.018 7.995 -11.589 1.00 0.00 21 GLU A C 4
ATOM 4666 O O . GLU A 1 21 ? 5.821 8.233 -12.491 1.00 0.00 21 GLU A O 4
ATOM 4678 N N . ARG A 1 22 ? 4.747 8.857 -10.614 1.00 0.00 22 ARG A N 4
ATOM 4679 C CA . ARG A 1 22 ? 5.394 10.162 -10.547 1.00 0.00 22 ARG A CA 4
ATOM 4680 C C . ARG A 1 22 ? 6.849 10.025 -10.109 1.00 0.00 22 ARG A C 4
ATOM 4681 O O . ARG A 1 22 ? 7.735 10.692 -10.646 1.00 0.00 22 ARG A O 4
ATOM 4702 N N . ARG A 1 23 ? 7.089 9.158 -9.131 1.00 0.00 23 ARG A N 4
ATOM 4703 C CA . ARG A 1 23 ? 8.435 8.935 -8.620 1.00 0.00 23 ARG A CA 4
ATOM 4704 C C . ARG A 1 23 ? 9.460 8.981 -9.749 1.00 0.00 23 ARG A C 4
ATOM 4705 O O . ARG A 1 23 ? 10.496 9.636 -9.634 1.00 0.00 23 ARG A O 4
ATOM 4726 N N . GLU A 1 24 ? 9.164 8.281 -10.840 1.00 0.00 24 GLU A N 4
ATOM 4727 C CA . GLU A 1 24 ? 10.060 8.242 -11.989 1.00 0.00 24 GLU A CA 4
ATOM 4728 C C . GLU A 1 24 ? 10.265 9.638 -12.568 1.00 0.00 24 GLU A C 4
ATOM 4729 O O . GLU A 1 24 ? 11.372 9.999 -12.967 1.00 0.00 24 GLU A O 4
ATOM 4741 N N . GLN A 1 25 ? 9.190 10.418 -12.609 1.00 0.00 25 GLN A N 4
ATOM 4742 C CA . GLN A 1 25 ? 9.251 11.775 -13.140 1.00 0.00 25 GLN A CA 4
ATOM 4743 C C . GLN A 1 25 ? 10.212 12.636 -12.326 1.00 0.00 25 GLN A C 4
ATOM 4744 O O . GLN A 1 25 ? 10.850 13.544 -12.859 1.00 0.00 25 GLN A O 4
ATOM 4758 N N . ILE A 1 26 ? 10.311 12.343 -11.035 1.00 0.00 26 ILE A N 4
ATOM 4759 C CA . ILE A 1 26 ? 11.195 13.089 -10.148 1.00 0.00 26 ILE A CA 4
ATOM 4760 C C . ILE A 1 26 ? 12.642 12.634 -10.304 1.00 0.00 26 ILE A C 4
ATOM 4761 O O . ILE A 1 26 ? 13.565 13.447 -10.277 1.00 0.00 26 ILE A O 4
ATOM 4777 N N . ARG A 1 27 ? 12.831 11.329 -10.469 1.00 0.00 27 ARG A N 4
ATOM 4778 C CA . ARG A 1 27 ? 14.166 10.766 -10.631 1.00 0.00 27 ARG A CA 4
ATOM 4779 C C . ARG A 1 27 ? 14.810 11.253 -11.925 1.00 0.00 27 ARG A C 4
ATOM 4780 O O . ARG A 1 27 ? 16.018 11.479 -11.983 1.00 0.00 27 ARG A O 4
ATOM 4801 N N . THR A 1 28 ? 13.993 11.412 -12.962 1.00 0.00 28 THR A N 4
ATOM 4802 C CA . THR A 1 28 ? 14.482 11.872 -14.256 1.00 0.00 28 THR A CA 4
ATOM 4803 C C . THR A 1 28 ? 14.999 13.303 -14.173 1.00 0.00 28 THR A C 4
ATOM 4804 O O . THR A 1 28 ? 15.981 13.658 -14.825 1.00 0.00 28 THR A O 4
ATOM 4815 N N . ARG A 1 29 ? 14.332 14.122 -13.365 1.00 0.00 29 ARG A N 4
ATOM 4816 C CA . ARG A 1 29 ? 14.725 15.516 -13.197 1.00 0.00 29 ARG A CA 4
ATOM 4817 C C . ARG A 1 29 ? 15.870 15.641 -12.195 1.00 0.00 29 ARG A C 4
ATOM 4818 O O . ARG A 1 29 ? 16.849 16.347 -12.441 1.00 0.00 29 ARG A O 4
ATOM 4839 N N . HIS A 1 30 ? 15.740 14.951 -11.066 1.00 0.00 30 HIS A N 4
ATOM 4840 C CA . HIS A 1 30 ? 16.764 14.985 -10.028 1.00 0.00 30 HIS A CA 4
ATOM 4841 C C . HIS A 1 30 ? 17.258 13.578 -9.705 1.00 0.00 30 HIS A C 4
ATOM 4842 O O . HIS A 1 30 ? 16.853 12.963 -8.719 1.00 0.00 30 HIS A O 4
ATOM 4857 N N . PRO A 1 31 ? 18.153 13.055 -10.556 1.00 0.00 31 PRO A N 4
ATOM 4858 C CA . PRO A 1 31 ? 18.721 11.714 -10.382 1.00 0.00 31 PRO A CA 4
ATOM 4859 C C . PRO A 1 31 ? 19.664 11.635 -9.187 1.00 0.00 31 PRO A C 4
ATOM 4860 O O . PRO A 1 31 ? 20.207 10.573 -8.882 1.00 0.00 31 PRO A O 4
ATOM 4871 N N . ASP A 1 32 ? 19.854 12.764 -8.512 1.00 0.00 32 ASP A N 4
ATOM 4872 C CA . ASP A 1 32 ? 20.730 12.822 -7.348 1.00 0.00 32 ASP A CA 4
ATOM 4873 C C . ASP A 1 32 ? 19.920 12.803 -6.056 1.00 0.00 32 ASP A C 4
ATOM 4874 O O . ASP A 1 32 ? 20.440 12.473 -4.989 1.00 0.00 32 ASP A O 4
ATOM 4883 N N . LEU A 1 33 ? 18.644 13.159 -6.159 1.00 0.00 33 LEU A N 4
ATOM 4884 C CA . LEU A 1 33 ? 17.761 13.184 -4.998 1.00 0.00 33 LEU A CA 4
ATOM 4885 C C . LEU A 1 33 ? 17.545 11.777 -4.448 1.00 0.00 33 LEU A C 4
ATOM 4886 O O . LEU A 1 33 ? 17.132 10.862 -5.160 1.00 0.00 33 LEU A O 4
ATOM 4902 N N . PRO A 1 34 ? 17.828 11.600 -3.149 1.00 0.00 34 PRO A N 4
ATOM 4903 C CA . PRO A 1 34 ? 17.670 10.308 -2.473 1.00 0.00 34 PRO A CA 4
ATOM 4904 C C . PRO A 1 34 ? 16.206 9.916 -2.308 1.00 0.00 34 PRO A C 4
ATOM 4905 O O . PRO A 1 34 ? 15.326 10.468 -2.971 1.00 0.00 34 PRO A O 4
ATOM 4916 N N . PHE A 1 35 ? 15.950 8.960 -1.421 1.00 0.00 35 PHE A N 4
ATOM 4917 C CA . PHE A 1 35 ? 14.592 8.494 -1.169 1.00 0.00 35 PHE A CA 4
ATOM 4918 C C . PHE A 1 35 ? 13.794 9.537 -0.393 1.00 0.00 35 PHE A C 4
ATOM 4919 O O . PHE A 1 35 ? 12.753 10.020 -0.840 1.00 0.00 35 PHE A O 4
ATOM 4936 N N . PRO A 1 36 ? 14.291 9.894 0.800 1.00 0.00 36 PRO A N 4
ATOM 4937 C CA . PRO A 1 36 ? 13.641 10.883 1.665 1.00 0.00 36 PRO A CA 4
ATOM 4938 C C . PRO A 1 36 ? 13.727 12.296 1.098 1.00 0.00 36 PRO A C 4
ATOM 4939 O O . PRO A 1 36 ? 13.565 13.276 1.823 1.00 0.00 36 PRO A O 4
ATOM 4950 N N . GLU A 1 37 ? 13.981 12.391 -0.204 1.00 0.00 37 GLU A N 4
ATOM 4951 C CA . GLU A 1 37 ? 14.089 13.685 -0.868 1.00 0.00 37 GLU A CA 4
ATOM 4952 C C . GLU A 1 37 ? 13.147 13.762 -2.066 1.00 0.00 37 GLU A C 4
ATOM 4953 O O . GLU A 1 37 ? 12.765 14.849 -2.499 1.00 0.00 37 GLU A O 4
ATOM 4965 N N . ILE A 1 38 ? 12.778 12.600 -2.596 1.00 0.00 38 ILE A N 4
ATOM 4966 C CA . ILE A 1 38 ? 11.880 12.535 -3.743 1.00 0.00 38 ILE A CA 4
ATOM 4967 C C . ILE A 1 38 ? 10.427 12.412 -3.297 1.00 0.00 38 ILE A C 4
ATOM 4968 O O . ILE A 1 38 ? 9.541 13.070 -3.843 1.00 0.00 38 ILE A O 4
ATOM 4984 N N . THR A 1 39 ? 10.189 11.565 -2.301 1.00 0.00 39 THR A N 4
ATOM 4985 C CA . THR A 1 39 ? 8.843 11.357 -1.781 1.00 0.00 39 THR A CA 4
ATOM 4986 C C . THR A 1 39 ? 8.313 12.615 -1.104 1.00 0.00 39 THR A C 4
ATOM 4987 O O . THR A 1 39 ? 7.138 12.958 -1.241 1.00 0.00 39 THR A O 4
ATOM 4998 N N . LYS A 1 40 ? 9.186 13.301 -0.374 1.00 0.00 40 LYS A N 4
ATOM 4999 C CA . LYS A 1 40 ? 8.807 14.525 0.323 1.00 0.00 40 LYS A CA 4
ATOM 5000 C C . LYS A 1 40 ? 8.235 15.550 -0.650 1.00 0.00 40 LYS A C 4
ATOM 5001 O O . LYS A 1 40 ? 7.372 16.348 -0.287 1.00 0.00 40 LYS A O 4
ATOM 5020 N N . MET A 1 41 ? 8.719 15.520 -1.886 1.00 0.00 41 MET A N 4
ATOM 5021 C CA . MET A 1 41 ? 8.254 16.447 -2.912 1.00 0.00 41 MET A CA 4
ATOM 5022 C C . MET A 1 41 ? 6.899 16.011 -3.462 1.00 0.00 41 MET A C 4
ATOM 5023 O O . MET A 1 41 ? 6.004 16.835 -3.663 1.00 0.00 41 MET A O 4
ATOM 5037 N N . LEU A 1 42 ? 6.753 14.714 -3.705 1.00 0.00 42 LEU A N 4
ATOM 5038 C CA . LEU A 1 42 ? 5.507 14.170 -4.232 1.00 0.00 42 LEU A CA 4
ATOM 5039 C C . LEU A 1 42 ? 4.381 14.297 -3.211 1.00 0.00 42 LEU A C 4
ATOM 5040 O O . LEU A 1 42 ? 3.329 14.863 -3.500 1.00 0.00 42 LEU A O 4
ATOM 5056 N N . GLY A 1 43 ? 4.613 13.768 -2.013 1.00 0.00 43 GLY A N 4
ATOM 5057 C CA . GLY A 1 43 ? 3.611 13.835 -0.966 1.00 0.00 43 GLY A CA 4
ATOM 5058 C C . GLY A 1 43 ? 2.843 15.142 -0.981 1.00 0.00 43 GLY A C 4
ATOM 5059 O O . GLY A 1 43 ? 1.635 15.163 -0.747 1.00 0.00 43 GLY A O 4
ATOM 5063 N N . ALA A 1 44 ? 3.545 16.236 -1.256 1.00 0.00 44 ALA A N 4
ATOM 5064 C CA . ALA A 1 44 ? 2.923 17.552 -1.301 1.00 0.00 44 ALA A CA 4
ATOM 5065 C C . ALA A 1 44 ? 2.085 17.721 -2.564 1.00 0.00 44 ALA A C 4
ATOM 5066 O O . ALA A 1 44 ? 0.981 18.263 -2.519 1.00 0.00 44 ALA A O 4
ATOM 5073 N N . GLU A 1 45 ? 2.617 17.254 -3.689 1.00 0.00 45 GLU A N 4
ATOM 5074 C CA . GLU A 1 45 ? 1.917 17.354 -4.964 1.00 0.00 45 GLU A CA 4
ATOM 5075 C C . GLU A 1 45 ? 0.537 16.707 -4.880 1.00 0.00 45 GLU A C 4
ATOM 5076 O O . GLU A 1 45 ? -0.446 17.250 -5.385 1.00 0.00 45 GLU A O 4
ATOM 5088 N N . TRP A 1 46 ? 0.474 15.546 -4.240 1.00 0.00 46 TRP A N 4
ATOM 5089 C CA . TRP A 1 46 ? -0.785 14.823 -4.090 1.00 0.00 46 TRP A CA 4
ATOM 5090 C C . TRP A 1 46 ? -1.818 15.675 -3.359 1.00 0.00 46 TRP A C 4
ATOM 5091 O O . TRP A 1 46 ? -2.992 15.692 -3.725 1.00 0.00 46 TRP A O 4
ATOM 5112 N N . SER A 1 47 ? -1.371 16.382 -2.327 1.00 0.00 47 SER A N 4
ATOM 5113 C CA . SER A 1 47 ? -2.258 17.234 -1.543 1.00 0.00 47 SER A CA 4
ATOM 5114 C C . SER A 1 47 ? -2.603 18.509 -2.308 1.00 0.00 47 SER A C 4
ATOM 5115 O O . SER A 1 47 ? -3.585 19.186 -2.000 1.00 0.00 47 SER A O 4
ATOM 5123 N N . LYS A 1 48 ? -1.789 18.829 -3.307 1.00 0.00 48 LYS A N 4
ATOM 5124 C CA . LYS A 1 48 ? -2.007 20.021 -4.119 1.00 0.00 48 LYS A CA 4
ATOM 5125 C C . LYS A 1 48 ? -2.737 19.674 -5.412 1.00 0.00 48 LYS A C 4
ATOM 5126 O O . LYS A 1 48 ? -3.150 20.559 -6.161 1.00 0.00 48 LYS A O 4
ATOM 5145 N N . LEU A 1 49 ? -2.893 18.379 -5.668 1.00 0.00 49 LEU A N 4
ATOM 5146 C CA . LEU A 1 49 ? -3.575 17.913 -6.870 1.00 0.00 49 LEU A CA 4
ATOM 5147 C C . LEU A 1 49 ? -4.939 18.582 -7.016 1.00 0.00 49 LEU A C 4
ATOM 5148 O O . LEU A 1 49 ? -5.424 19.231 -6.090 1.00 0.00 49 LEU A O 4
ATOM 5164 N N . GLN A 1 50 ? -5.552 18.415 -8.183 1.00 0.00 50 GLN A N 4
ATOM 5165 C CA . GLN A 1 50 ? -6.861 19.000 -8.448 1.00 0.00 50 GLN A CA 4
ATOM 5166 C C . GLN A 1 50 ? -7.974 18.128 -7.878 1.00 0.00 50 GLN A C 4
ATOM 5167 O O . GLN A 1 50 ? -7.798 16.932 -7.642 1.00 0.00 50 GLN A O 4
ATOM 5181 N N . PRO A 1 51 ? -9.147 18.737 -7.651 1.00 0.00 51 PRO A N 4
ATOM 5182 C CA . PRO A 1 51 ? -10.311 18.033 -7.106 1.00 0.00 51 PRO A CA 4
ATOM 5183 C C . PRO A 1 51 ? -10.907 17.042 -8.100 1.00 0.00 51 PRO A C 4
ATOM 5184 O O . PRO A 1 51 ? -11.926 16.409 -7.825 1.00 0.00 51 PRO A O 4
ATOM 5195 N N . ALA A 1 52 ? -10.265 16.912 -9.257 1.00 0.00 52 ALA A N 4
ATOM 5196 C CA . ALA A 1 52 ? -10.730 15.995 -10.290 1.00 0.00 52 ALA A CA 4
ATOM 5197 C C . ALA A 1 52 ? -9.722 14.875 -10.525 1.00 0.00 52 ALA A C 4
ATOM 5198 O O . ALA A 1 52 ? -10.100 13.741 -10.817 1.00 0.00 52 ALA A O 4
ATOM 5205 N N . GLU A 1 53 ? -8.441 15.202 -10.395 1.00 0.00 53 GLU A N 4
ATOM 5206 C CA . GLU A 1 53 ? -7.380 14.222 -10.594 1.00 0.00 53 GLU A CA 4
ATOM 5207 C C . GLU A 1 53 ? -7.183 13.369 -9.343 1.00 0.00 53 GLU A C 4
ATOM 5208 O O . GLU A 1 53 ? -7.177 12.140 -9.410 1.00 0.00 53 GLU A O 4
ATOM 5220 N N . LYS A 1 54 ? -7.021 14.032 -8.204 1.00 0.00 54 LYS A N 4
ATOM 5221 C CA . LYS A 1 54 ? -6.826 13.339 -6.936 1.00 0.00 54 LYS A CA 4
ATOM 5222 C C . LYS A 1 54 ? -7.926 12.308 -6.703 1.00 0.00 54 LYS A C 4
ATOM 5223 O O . LYS A 1 54 ? -7.663 11.203 -6.230 1.00 0.00 54 LYS A O 4
ATOM 5242 N N . GLN A 1 55 ? -9.157 12.677 -7.042 1.00 0.00 55 GLN A N 4
ATOM 5243 C CA . GLN A 1 55 ? -10.296 11.783 -6.871 1.00 0.00 55 GLN A CA 4
ATOM 5244 C C . GLN A 1 55 ? -10.206 10.597 -7.824 1.00 0.00 55 GLN A C 4
ATOM 5245 O O . GLN A 1 55 ? -10.374 9.447 -7.418 1.00 0.00 55 GLN A O 4
ATOM 5259 N N . ARG A 1 56 ? -9.939 10.884 -9.094 1.00 0.00 56 ARG A N 4
ATOM 5260 C CA . ARG A 1 56 ? -9.828 9.841 -10.106 1.00 0.00 56 ARG A CA 4
ATOM 5261 C C . ARG A 1 56 ? -8.850 8.757 -9.665 1.00 0.00 56 ARG A C 4
ATOM 5262 O O . ARG A 1 56 ? -9.169 7.568 -9.693 1.00 0.00 56 ARG A O 4
ATOM 5283 N N . TYR A 1 57 ? -7.656 9.175 -9.256 1.00 0.00 57 TYR A N 4
ATOM 5284 C CA . TYR A 1 57 ? -6.630 8.239 -8.812 1.00 0.00 57 TYR A CA 4
ATOM 5285 C C . TYR A 1 57 ? -7.206 7.226 -7.826 1.00 0.00 57 TYR A C 4
ATOM 5286 O O . TYR A 1 57 ? -6.923 6.030 -7.911 1.00 0.00 57 TYR A O 4
ATOM 5304 N N . LEU A 1 58 ? -8.015 7.715 -6.892 1.00 0.00 58 LEU A N 4
ATOM 5305 C CA . LEU A 1 58 ? -8.633 6.853 -5.890 1.00 0.00 58 LEU A CA 4
ATOM 5306 C C . LEU A 1 58 ? -9.440 5.741 -6.551 1.00 0.00 58 LEU A C 4
ATOM 5307 O O . LEU A 1 58 ? -9.210 4.558 -6.299 1.00 0.00 58 LEU A O 4
ATOM 5323 N N . ASP A 1 59 ? -10.387 6.128 -7.399 1.00 0.00 59 ASP A N 4
ATOM 5324 C CA . ASP A 1 59 ? -11.227 5.163 -8.099 1.00 0.00 59 ASP A CA 4
ATOM 5325 C C . ASP A 1 59 ? -10.375 4.166 -8.879 1.00 0.00 59 ASP A C 4
ATOM 5326 O O . ASP A 1 59 ? -10.556 2.956 -8.759 1.00 0.00 59 ASP A O 4
ATOM 5335 N N . GLU A 1 60 ? -9.448 4.685 -9.679 1.00 0.00 60 GLU A N 4
ATOM 5336 C CA . GLU A 1 60 ? -8.571 3.839 -10.479 1.00 0.00 60 GLU A CA 4
ATOM 5337 C C . GLU A 1 60 ? -8.086 2.639 -9.671 1.00 0.00 60 GLU A C 4
ATOM 5338 O O . GLU A 1 60 ? -8.231 1.492 -10.094 1.00 0.00 60 GLU A O 4
ATOM 5350 N N . ALA A 1 61 ? -7.509 2.912 -8.505 1.00 0.00 61 ALA A N 4
ATOM 5351 C CA . ALA A 1 61 ? -7.004 1.856 -7.636 1.00 0.00 61 ALA A CA 4
ATOM 5352 C C . ALA A 1 61 ? -8.145 1.010 -7.081 1.00 0.00 61 ALA A C 4
ATOM 5353 O O . ALA A 1 61 ? -8.100 -0.218 -7.131 1.00 0.00 61 ALA A O 4
ATOM 5360 N N . GLU A 1 62 ? -9.167 1.676 -6.551 1.00 0.00 62 GLU A N 4
ATOM 5361 C CA . GLU A 1 62 ? -10.318 0.984 -5.985 1.00 0.00 62 GLU A CA 4
ATOM 5362 C C . GLU A 1 62 ? -10.716 -0.207 -6.851 1.00 0.00 62 GLU A C 4
ATOM 5363 O O . GLU A 1 62 ? -10.840 -1.331 -6.363 1.00 0.00 62 GLU A O 4
ATOM 5375 N N . LYS A 1 63 ? -10.918 0.046 -8.139 1.00 0.00 63 LYS A N 4
ATOM 5376 C CA . LYS A 1 63 ? -11.303 -1.003 -9.076 1.00 0.00 63 LYS A CA 4
ATOM 5377 C C . LYS A 1 63 ? -10.568 -2.304 -8.766 1.00 0.00 63 LYS A C 4
ATOM 5378 O O . LYS A 1 63 ? -11.148 -3.387 -8.839 1.00 0.00 63 LYS A O 4
ATOM 5397 N N . GLU A 1 64 ? -9.290 -2.189 -8.419 1.00 0.00 64 GLU A N 4
ATOM 5398 C CA . GLU A 1 64 ? -8.479 -3.357 -8.098 1.00 0.00 64 GLU A CA 4
ATOM 5399 C C . GLU A 1 64 ? -8.841 -3.910 -6.723 1.00 0.00 64 GLU A C 4
ATOM 5400 O O . GLU A 1 64 ? -9.200 -5.079 -6.584 1.00 0.00 64 GLU A O 4
ATOM 5412 N N . LYS A 1 65 ? -8.743 -3.060 -5.706 1.00 0.00 65 LYS A N 4
ATOM 5413 C CA . LYS A 1 65 ? -9.060 -3.460 -4.340 1.00 0.00 65 LYS A CA 4
ATOM 5414 C C . LYS A 1 65 ? -10.304 -4.343 -4.307 1.00 0.00 65 LYS A C 4
ATOM 5415 O O . LYS A 1 65 ? -10.436 -5.212 -3.445 1.00 0.00 65 LYS A O 4
ATOM 5434 N N . GLN A 1 66 ? -11.211 -4.115 -5.251 1.00 0.00 66 GLN A N 4
ATOM 5435 C CA . GLN A 1 66 ? -12.443 -4.892 -5.329 1.00 0.00 66 GLN A CA 4
ATOM 5436 C C . GLN A 1 66 ? -12.142 -6.365 -5.582 1.00 0.00 66 GLN A C 4
ATOM 5437 O O . GLN A 1 66 ? -12.367 -7.210 -4.716 1.00 0.00 66 GLN A O 4
ATOM 5451 N N . GLN A 1 67 ? -11.635 -6.665 -6.773 1.00 0.00 67 GLN A N 4
ATOM 5452 C CA . GLN A 1 67 ? -11.305 -8.037 -7.139 1.00 0.00 67 GLN A CA 4
ATOM 5453 C C . GLN A 1 67 ? -10.315 -8.642 -6.148 1.00 0.00 67 GLN A C 4
ATOM 5454 O O . GLN A 1 67 ? -10.326 -9.849 -5.903 1.00 0.00 67 GLN A O 4
ATOM 5468 N N . TYR A 1 68 ? -9.460 -7.796 -5.583 1.00 0.00 68 TYR A N 4
ATOM 5469 C CA . TYR A 1 68 ? -8.462 -8.248 -4.621 1.00 0.00 68 TYR A CA 4
ATOM 5470 C C . TYR A 1 68 ? -9.127 -8.815 -3.370 1.00 0.00 68 TYR A C 4
ATOM 5471 O O . TYR A 1 68 ? -8.771 -9.895 -2.899 1.00 0.00 68 TYR A O 4
ATOM 5489 N N . LEU A 1 69 ? -10.096 -8.077 -2.838 1.00 0.00 69 LEU A N 4
ATOM 5490 C CA . LEU A 1 69 ? -10.814 -8.504 -1.642 1.00 0.00 69 LEU A CA 4
ATOM 5491 C C . LEU A 1 69 ? -11.165 -9.987 -1.718 1.00 0.00 69 LEU A C 4
ATOM 5492 O O . LEU A 1 69 ? -10.725 -10.784 -0.889 1.00 0.00 69 LEU A O 4
ATOM 5508 N N . LYS A 1 70 ? -11.958 -10.350 -2.719 1.00 0.00 70 LYS A N 4
ATOM 5509 C CA . LYS A 1 70 ? -12.367 -11.737 -2.907 1.00 0.00 70 LYS A CA 4
ATOM 5510 C C . LYS A 1 70 ? -11.160 -12.669 -2.881 1.00 0.00 70 LYS A C 4
ATOM 5511 O O . LYS A 1 70 ? -11.171 -13.695 -2.202 1.00 0.00 70 LYS A O 4
ATOM 5530 N N . GLU A 1 71 ? -10.119 -12.302 -3.624 1.00 0.00 71 GLU A N 4
ATOM 5531 C CA . GLU A 1 71 ? -8.904 -13.106 -3.684 1.00 0.00 71 GLU A CA 4
ATOM 5532 C C . GLU A 1 71 ? -8.372 -13.395 -2.283 1.00 0.00 71 GLU A C 4
ATOM 5533 O O . GLU A 1 71 ? -7.616 -14.345 -2.076 1.00 0.00 71 GLU A O 4
ATOM 5545 N N . LEU A 1 72 ? -8.772 -12.567 -1.324 1.00 0.00 72 LEU A N 4
ATOM 5546 C CA . LEU A 1 72 ? -8.336 -12.732 0.059 1.00 0.00 72 LEU A CA 4
ATOM 5547 C C . LEU A 1 72 ? -9.181 -13.780 0.775 1.00 0.00 72 LEU A C 4
ATOM 5548 O O . LEU A 1 72 ? -8.659 -14.778 1.272 1.00 0.00 72 LEU A O 4
ATOM 5564 N N . TRP A 1 73 ? -10.487 -13.548 0.823 1.00 0.00 73 TRP A N 4
ATOM 5565 C CA . TRP A 1 73 ? -11.406 -14.473 1.476 1.00 0.00 73 TRP A CA 4
ATOM 5566 C C . TRP A 1 73 ? -11.927 -15.511 0.488 1.00 0.00 73 TRP A C 4
ATOM 5567 O O . TRP A 1 73 ? -11.822 -16.714 0.726 1.00 0.00 73 TRP A O 4
ATOM 5588 N N . ALA A 1 74 ? -12.488 -15.039 -0.619 1.00 0.00 74 ALA A N 4
ATOM 5589 C CA . ALA A 1 74 ? -13.023 -15.927 -1.644 1.00 0.00 74 ALA A CA 4
ATOM 5590 C C . ALA A 1 74 ? -12.094 -17.113 -1.882 1.00 0.00 74 ALA A C 4
ATOM 5591 O O . ALA A 1 74 ? -12.532 -18.179 -2.313 1.00 0.00 74 ALA A O 4
ATOM 5598 N N . TYR A 1 75 ? -10.811 -16.920 -1.598 1.00 0.00 75 TYR A N 4
ATOM 5599 C CA . TYR A 1 75 ? -9.820 -17.973 -1.783 1.00 0.00 75 TYR A CA 4
ATOM 5600 C C . TYR A 1 75 ? -9.653 -18.795 -0.509 1.00 0.00 75 TYR A C 4
ATOM 5601 O O . TYR A 1 75 ? -9.609 -20.024 -0.552 1.00 0.00 75 TYR A O 4
ATOM 5619 N N . GLN A 1 76 ? -9.560 -18.106 0.623 1.00 0.00 76 GLN A N 4
ATOM 5620 C CA . GLN A 1 76 ? -9.398 -18.771 1.910 1.00 0.00 76 GLN A CA 4
ATOM 5621 C C . GLN A 1 76 ? -10.544 -19.743 2.169 1.00 0.00 76 GLN A C 4
ATOM 5622 O O . GLN A 1 76 ? -10.321 -20.886 2.569 1.00 0.00 76 GLN A O 4
ATOM 5636 N N . GLN A 1 77 ? -11.768 -19.282 1.938 1.00 0.00 77 GLN A N 4
ATOM 5637 C CA . GLN A 1 77 ? -12.949 -20.112 2.147 1.00 0.00 77 GLN A CA 4
ATOM 5638 C C . GLN A 1 77 ? -13.215 -20.996 0.933 1.00 0.00 77 GLN A C 4
ATOM 5639 O O . GLN A 1 77 ? -14.312 -21.531 0.771 1.00 0.00 77 GLN A O 4
ATOM 5653 N N . SER A 1 78 ? -12.205 -21.143 0.082 1.00 0.00 78 SER A N 4
ATOM 5654 C CA . SER A 1 78 ? -12.331 -21.959 -1.120 1.00 0.00 78 SER A CA 4
ATOM 5655 C C . SER A 1 78 ? -11.867 -23.389 -0.858 1.00 0.00 78 SER A C 4
ATOM 5656 O O . SER A 1 78 ? -11.028 -23.630 0.009 1.00 0.00 78 SER A O 4
ATOM 5664 N N . GLU A 1 79 ? -12.420 -24.332 -1.614 1.00 0.00 79 GLU A N 4
ATOM 5665 C CA . GLU A 1 79 ? -12.062 -25.737 -1.463 1.00 0.00 79 GLU A CA 4
ATOM 5666 C C . GLU A 1 79 ? -10.558 -25.936 -1.620 1.00 0.00 79 GLU A C 4
ATOM 5667 O O . GLU A 1 79 ? -9.931 -26.652 -0.839 1.00 0.00 79 GLU A O 4
ATOM 5679 N N . ALA A 1 80 ? -9.984 -25.298 -2.635 1.00 0.00 80 ALA A N 4
ATOM 5680 C CA . ALA A 1 80 ? -8.554 -25.403 -2.892 1.00 0.00 80 ALA A CA 4
ATOM 5681 C C . ALA A 1 80 ? -7.748 -25.214 -1.611 1.00 0.00 80 ALA A C 4
ATOM 5682 O O . ALA A 1 80 ? -6.598 -25.642 -1.520 1.00 0.00 80 ALA A O 4
ATOM 5689 N N . TYR A 1 81 ? -8.361 -24.569 -0.624 1.00 0.00 81 TYR A N 4
ATOM 5690 C CA . TYR A 1 81 ? -7.700 -24.321 0.652 1.00 0.00 81 TYR A CA 4
ATOM 5691 C C . TYR A 1 81 ? -7.695 -25.578 1.517 1.00 0.00 81 TYR A C 4
ATOM 5692 O O . TYR A 1 81 ? -6.671 -25.946 2.093 1.00 0.00 81 TYR A O 4
ATOM 5710 N N . LYS A 1 82 ? -8.848 -26.233 1.603 1.00 0.00 82 LYS A N 4
ATOM 5711 C CA . LYS A 1 82 ? -8.979 -27.450 2.395 1.00 0.00 82 LYS A CA 4
ATOM 5712 C C . LYS A 1 82 ? -8.158 -28.585 1.791 1.00 0.00 82 LYS A C 4
ATOM 5713 O O . LYS A 1 82 ? -7.331 -29.196 2.467 1.00 0.00 82 LYS A O 4
ATOM 5732 N N . VAL A 1 83 ? -8.391 -28.861 0.511 1.00 0.00 83 VAL A N 4
ATOM 5733 C CA . VAL A 1 83 ? -7.672 -29.920 -0.186 1.00 0.00 83 VAL A CA 4
ATOM 5734 C C . VAL A 1 83 ? -6.167 -29.797 0.032 1.00 0.00 83 VAL A C 4
ATOM 5735 O O . VAL A 1 83 ? -5.447 -30.797 0.040 1.00 0.00 83 VAL A O 4
ATOM 5748 N N . CYS A 1 84 ? -5.699 -28.567 0.209 1.00 0.00 84 CYS A N 4
ATOM 5749 C CA . CYS A 1 84 ? -4.279 -28.312 0.426 1.00 0.00 84 CYS A CA 4
ATOM 5750 C C . CYS A 1 84 ? -3.960 -28.253 1.916 1.00 0.00 84 CYS A C 4
ATOM 5751 O O . CYS A 1 84 ? -4.814 -27.902 2.733 1.00 0.00 84 CYS A O 4
ATOM 5759 N N . THR A 1 85 ? -2.725 -28.599 2.266 1.00 0.00 85 THR A N 4
ATOM 5760 C CA . THR A 1 85 ? -2.294 -28.587 3.658 1.00 0.00 85 THR A CA 4
ATOM 5761 C C . THR A 1 85 ? -2.348 -27.178 4.239 1.00 0.00 85 THR A C 4
ATOM 5762 O O . THR A 1 85 ? -2.447 -26.197 3.503 1.00 0.00 85 THR A O 4
ATOM 5773 N N . GLU A 1 86 ? -2.281 -27.086 5.564 1.00 0.00 86 GLU A N 4
ATOM 5774 C CA . GLU A 1 86 ? -2.323 -25.796 6.242 1.00 0.00 86 GLU A CA 4
ATOM 5775 C C . GLU A 1 86 ? -1.549 -25.847 7.556 1.00 0.00 86 GLU A C 4
ATOM 5776 O O . GLU A 1 86 ? -1.282 -26.923 8.090 1.00 0.00 86 GLU A O 4
ATOM 5788 N N . SER A 1 87 ? -1.190 -24.675 8.070 1.00 0.00 87 SER A N 4
ATOM 5789 C CA . SER A 1 87 ? -0.442 -24.585 9.319 1.00 0.00 87 SER A CA 4
ATOM 5790 C C . SER A 1 87 ? -0.940 -25.618 10.325 1.00 0.00 87 SER A C 4
ATOM 5791 O O . SER A 1 87 ? -0.149 -26.297 10.978 1.00 0.00 87 SER A O 4
ATOM 5799 N N . GLY A 1 88 ? -2.259 -25.730 10.446 1.00 0.00 88 GLY A N 4
ATOM 5800 C CA . GLY A 1 88 ? -2.842 -26.681 11.375 1.00 0.00 88 GLY A CA 4
ATOM 5801 C C . GLY A 1 88 ? -2.993 -28.062 10.771 1.00 0.00 88 GLY A C 4
ATOM 5802 O O . GLY A 1 88 ? -2.363 -28.397 9.768 1.00 0.00 88 GLY A O 4
ATOM 5806 N N . PRO A 1 89 ? -3.846 -28.893 11.389 1.00 0.00 89 PRO A N 4
ATOM 5807 C CA . PRO A 1 89 ? -4.096 -30.260 10.924 1.00 0.00 89 PRO A CA 4
ATOM 5808 C C . PRO A 1 89 ? -4.866 -30.293 9.608 1.00 0.00 89 PRO A C 4
ATOM 5809 O O . PRO A 1 89 ? -5.826 -29.544 9.421 1.00 0.00 89 PRO A O 4
ATOM 5820 N N . SER A 1 90 ? -4.440 -31.165 8.700 1.00 0.00 90 SER A N 4
ATOM 5821 C CA . SER A 1 90 ? -5.087 -31.293 7.400 1.00 0.00 90 SER A CA 4
ATOM 5822 C C . SER A 1 90 ? -6.207 -32.329 7.450 1.00 0.00 90 SER A C 4
ATOM 5823 O O . SER A 1 90 ? -7.344 -32.049 7.072 1.00 0.00 90 SER A O 4
ATOM 5831 N N . SER A 1 91 ? -5.873 -33.527 7.918 1.00 0.00 91 SER A N 4
ATOM 5832 C CA . SER A 1 91 ? -6.848 -34.608 8.015 1.00 0.00 91 SER A CA 4
ATOM 5833 C C . SER A 1 91 ? -8.142 -34.118 8.660 1.00 0.00 91 SER A C 4
ATOM 5834 O O . SER A 1 91 ? -9.236 -34.392 8.169 1.00 0.00 91 SER A O 4
ATOM 5842 N N . GLY A 1 92 ? -8.005 -33.389 9.764 1.00 0.00 92 GLY A N 4
ATOM 5843 C CA . GLY A 1 92 ? -9.169 -32.873 10.460 1.00 0.00 92 GLY A CA 4
ATOM 5844 C C . GLY A 1 92 ? -9.145 -33.186 11.943 1.00 0.00 92 GLY A C 4
ATOM 5845 O O . GLY A 1 92 ? -8.103 -33.541 12.492 1.00 0.00 92 GLY A O 4
ATOM 5849 N N . GLY A 1 1 ? 11.984 -6.101 -9.094 1.00 0.00 1 GLY A N 5
ATOM 5850 C CA . GLY A 1 1 ? 13.022 -6.960 -8.555 1.00 0.00 1 GLY A CA 5
ATOM 5851 C C . GLY A 1 1 ? 12.600 -7.642 -7.268 1.00 0.00 1 GLY A C 5
ATOM 5852 O O . GLY A 1 1 ? 12.435 -6.990 -6.238 1.00 0.00 1 GLY A O 5
ATOM 5856 N N . SER A 1 2 ? 12.422 -8.958 -7.328 1.00 0.00 2 SER A N 5
ATOM 5857 C CA . SER A 1 2 ? 12.012 -9.728 -6.160 1.00 0.00 2 SER A CA 5
ATOM 5858 C C . SER A 1 2 ? 12.224 -11.222 -6.391 1.00 0.00 2 SER A C 5
ATOM 5859 O O . SER A 1 2 ? 12.651 -11.639 -7.467 1.00 0.00 2 SER A O 5
ATOM 5867 N N . SER A 1 3 ? 11.922 -12.020 -5.374 1.00 0.00 3 SER A N 5
ATOM 5868 C CA . SER A 1 3 ? 12.083 -13.467 -5.463 1.00 0.00 3 SER A CA 5
ATOM 5869 C C . SER A 1 3 ? 11.161 -14.178 -4.477 1.00 0.00 3 SER A C 5
ATOM 5870 O O . SER A 1 3 ? 10.843 -13.647 -3.413 1.00 0.00 3 SER A O 5
ATOM 5878 N N . GLY A 1 4 ? 10.735 -15.384 -4.839 1.00 0.00 4 GLY A N 5
ATOM 5879 C CA . GLY A 1 4 ? 9.853 -16.149 -3.977 1.00 0.00 4 GLY A CA 5
ATOM 5880 C C . GLY A 1 4 ? 8.670 -15.336 -3.489 1.00 0.00 4 GLY A C 5
ATOM 5881 O O . GLY A 1 4 ? 8.768 -14.622 -2.492 1.00 0.00 4 GLY A O 5
ATOM 5885 N N . SER A 1 5 ? 7.548 -15.443 -4.196 1.00 0.00 5 SER A N 5
ATOM 5886 C CA . SER A 1 5 ? 6.343 -14.708 -3.831 1.00 0.00 5 SER A CA 5
ATOM 5887 C C . SER A 1 5 ? 5.164 -15.657 -3.643 1.00 0.00 5 SER A C 5
ATOM 5888 O O . SER A 1 5 ? 4.966 -16.583 -4.430 1.00 0.00 5 SER A O 5
ATOM 5896 N N . SER A 1 6 ? 4.383 -15.420 -2.594 1.00 0.00 6 SER A N 5
ATOM 5897 C CA . SER A 1 6 ? 3.225 -16.256 -2.298 1.00 0.00 6 SER A CA 5
ATOM 5898 C C . SER A 1 6 ? 1.937 -15.584 -2.766 1.00 0.00 6 SER A C 5
ATOM 5899 O O . SER A 1 6 ? 1.826 -14.358 -2.764 1.00 0.00 6 SER A O 5
ATOM 5907 N N . GLY A 1 7 ? 0.964 -16.397 -3.167 1.00 0.00 7 GLY A N 5
ATOM 5908 C CA . GLY A 1 7 ? -0.303 -15.866 -3.632 1.00 0.00 7 GLY A CA 5
ATOM 5909 C C . GLY A 1 7 ? -0.127 -14.707 -4.594 1.00 0.00 7 GLY A C 5
ATOM 5910 O O . GLY A 1 7 ? 0.921 -14.544 -5.218 1.00 0.00 7 GLY A O 5
ATOM 5914 N N . PRO A 1 8 ? -1.173 -13.878 -4.725 1.00 0.00 8 PRO A N 5
ATOM 5915 C CA . PRO A 1 8 ? -1.155 -12.715 -5.617 1.00 0.00 8 PRO A CA 5
ATOM 5916 C C . PRO A 1 8 ? -0.222 -11.617 -5.120 1.00 0.00 8 PRO A C 5
ATOM 5917 O O . PRO A 1 8 ? 0.254 -11.659 -3.985 1.00 0.00 8 PRO A O 5
ATOM 5928 N N . LYS A 1 9 ? 0.035 -10.633 -5.974 1.00 0.00 9 LYS A N 5
ATOM 5929 C CA . LYS A 1 9 ? 0.909 -9.521 -5.620 1.00 0.00 9 LYS A CA 5
ATOM 5930 C C . LYS A 1 9 ? 0.097 -8.316 -5.158 1.00 0.00 9 LYS A C 5
ATOM 5931 O O . LYS A 1 9 ? -0.604 -7.688 -5.950 1.00 0.00 9 LYS A O 5
ATOM 5950 N N . ALA A 1 10 ? 0.200 -7.997 -3.872 1.00 0.00 10 ALA A N 5
ATOM 5951 C CA . ALA A 1 10 ? -0.522 -6.864 -3.306 1.00 0.00 10 ALA A CA 5
ATOM 5952 C C . ALA A 1 10 ? -0.120 -5.561 -3.988 1.00 0.00 10 ALA A C 5
ATOM 5953 O O . ALA A 1 10 ? 1.025 -5.118 -3.909 1.00 0.00 10 ALA A O 5
ATOM 5960 N N . PRO A 1 11 ? -1.084 -4.930 -4.675 1.00 0.00 11 PRO A N 5
ATOM 5961 C CA . PRO A 1 11 ? -0.855 -3.668 -5.384 1.00 0.00 11 PRO A CA 5
ATOM 5962 C C . PRO A 1 11 ? -0.634 -2.499 -4.432 1.00 0.00 11 PRO A C 5
ATOM 5963 O O . PRO A 1 11 ? -0.365 -2.693 -3.246 1.00 0.00 11 PRO A O 5
ATOM 5974 N N . VAL A 1 12 ? -0.751 -1.283 -4.956 1.00 0.00 12 VAL A N 5
ATOM 5975 C CA . VAL A 1 12 ? -0.565 -0.082 -4.151 1.00 0.00 12 VAL A CA 5
ATOM 5976 C C . VAL A 1 12 ? -1.827 0.773 -4.142 1.00 0.00 12 VAL A C 5
ATOM 5977 O O . VAL A 1 12 ? -2.555 0.840 -5.134 1.00 0.00 12 VAL A O 5
ATOM 5990 N N . THR A 1 13 ? -2.083 1.428 -3.013 1.00 0.00 13 THR A N 5
ATOM 5991 C CA . THR A 1 13 ? -3.259 2.278 -2.872 1.00 0.00 13 THR A CA 5
ATOM 5992 C C . THR A 1 13 ? -3.199 3.461 -3.832 1.00 0.00 13 THR A C 5
ATOM 5993 O O . THR A 1 13 ? -2.146 3.765 -4.393 1.00 0.00 13 THR A O 5
ATOM 6004 N N . GLY A 1 14 ? -4.334 4.127 -4.015 1.00 0.00 14 GLY A N 5
ATOM 6005 C CA . GLY A 1 14 ? -4.389 5.270 -4.908 1.00 0.00 14 GLY A CA 5
ATOM 6006 C C . GLY A 1 14 ? -3.358 6.327 -4.560 1.00 0.00 14 GLY A C 5
ATOM 6007 O O . GLY A 1 14 ? -2.831 7.004 -5.443 1.00 0.00 14 GLY A O 5
ATOM 6011 N N . TYR A 1 15 ? -3.071 6.469 -3.271 1.00 0.00 15 TYR A N 5
ATOM 6012 C CA . TYR A 1 15 ? -2.101 7.453 -2.808 1.00 0.00 15 TYR A CA 5
ATOM 6013 C C . TYR A 1 15 ? -0.706 7.133 -3.337 1.00 0.00 15 TYR A C 5
ATOM 6014 O O . TYR A 1 15 ? -0.113 7.919 -4.077 1.00 0.00 15 TYR A O 5
ATOM 6032 N N . VAL A 1 16 ? -0.187 5.971 -2.952 1.00 0.00 16 VAL A N 5
ATOM 6033 C CA . VAL A 1 16 ? 1.138 5.544 -3.387 1.00 0.00 16 VAL A CA 5
ATOM 6034 C C . VAL A 1 16 ? 1.207 5.430 -4.906 1.00 0.00 16 VAL A C 5
ATOM 6035 O O . VAL A 1 16 ? 2.197 5.820 -5.524 1.00 0.00 16 VAL A O 5
ATOM 6048 N N . ARG A 1 17 ? 0.147 4.893 -5.502 1.00 0.00 17 ARG A N 5
ATOM 6049 C CA . ARG A 1 17 ? 0.087 4.726 -6.949 1.00 0.00 17 ARG A CA 5
ATOM 6050 C C . ARG A 1 17 ? 0.572 5.986 -7.662 1.00 0.00 17 ARG A C 5
ATOM 6051 O O . ARG A 1 17 ? 1.321 5.910 -8.637 1.00 0.00 17 ARG A O 5
ATOM 6072 N N . PHE A 1 18 ? 0.140 7.141 -7.169 1.00 0.00 18 PHE A N 5
ATOM 6073 C CA . PHE A 1 18 ? 0.530 8.417 -7.758 1.00 0.00 18 PHE A CA 5
ATOM 6074 C C . PHE A 1 18 ? 1.997 8.723 -7.476 1.00 0.00 18 PHE A C 5
ATOM 6075 O O . PHE A 1 18 ? 2.671 9.381 -8.269 1.00 0.00 18 PHE A O 5
ATOM 6092 N N . LEU A 1 19 ? 2.487 8.240 -6.339 1.00 0.00 19 LEU A N 5
ATOM 6093 C CA . LEU A 1 19 ? 3.876 8.461 -5.949 1.00 0.00 19 LEU A CA 5
ATOM 6094 C C . LEU A 1 19 ? 4.811 7.535 -6.718 1.00 0.00 19 LEU A C 5
ATOM 6095 O O . LEU A 1 19 ? 6.018 7.766 -6.777 1.00 0.00 19 LEU A O 5
ATOM 6111 N N . ASN A 1 20 ? 4.245 6.488 -7.309 1.00 0.00 20 ASN A N 5
ATOM 6112 C CA . ASN A 1 20 ? 5.029 5.527 -8.077 1.00 0.00 20 ASN A CA 5
ATOM 6113 C C . ASN A 1 20 ? 5.328 6.062 -9.474 1.00 0.00 20 ASN A C 5
ATOM 6114 O O . ASN A 1 20 ? 6.483 6.116 -9.894 1.00 0.00 20 ASN A O 5
ATOM 6125 N N . GLU A 1 21 ? 4.278 6.458 -10.188 1.00 0.00 21 GLU A N 5
ATOM 6126 C CA . GLU A 1 21 ? 4.429 6.989 -11.537 1.00 0.00 21 GLU A CA 5
ATOM 6127 C C . GLU A 1 21 ? 5.282 8.255 -11.532 1.00 0.00 21 GLU A C 5
ATOM 6128 O O . GLU A 1 21 ? 6.207 8.396 -12.332 1.00 0.00 21 GLU A O 5
ATOM 6140 N N . ARG A 1 22 ? 4.962 9.172 -10.625 1.00 0.00 22 ARG A N 5
ATOM 6141 C CA . ARG A 1 22 ? 5.697 10.426 -10.516 1.00 0.00 22 ARG A CA 5
ATOM 6142 C C . ARG A 1 22 ? 7.158 10.172 -10.159 1.00 0.00 22 ARG A C 5
ATOM 6143 O O . ARG A 1 22 ? 8.062 10.786 -10.728 1.00 0.00 22 ARG A O 5
ATOM 6164 N N . ARG A 1 23 ? 7.382 9.264 -9.216 1.00 0.00 23 ARG A N 5
ATOM 6165 C CA . ARG A 1 23 ? 8.734 8.929 -8.783 1.00 0.00 23 ARG A CA 5
ATOM 6166 C C . ARG A 1 23 ? 9.700 8.937 -9.963 1.00 0.00 23 ARG A C 5
ATOM 6167 O O . ARG A 1 23 ? 10.815 9.450 -9.861 1.00 0.00 23 ARG A O 5
ATOM 6188 N N . GLU A 1 24 ? 9.267 8.362 -11.081 1.00 0.00 24 GLU A N 5
ATOM 6189 C CA . GLU A 1 24 ? 10.095 8.303 -12.279 1.00 0.00 24 GLU A CA 5
ATOM 6190 C C . GLU A 1 24 ? 10.348 9.701 -12.836 1.00 0.00 24 GLU A C 5
ATOM 6191 O O . GLU A 1 24 ? 11.484 10.060 -13.143 1.00 0.00 24 GLU A O 5
ATOM 6203 N N . GLN A 1 25 ? 9.281 10.482 -12.963 1.00 0.00 25 GLN A N 5
ATOM 6204 C CA . GLN A 1 25 ? 9.387 11.841 -13.484 1.00 0.00 25 GLN A CA 5
ATOM 6205 C C . GLN A 1 25 ? 10.438 12.637 -12.718 1.00 0.00 25 GLN A C 5
ATOM 6206 O O . GLN A 1 25 ? 11.265 13.325 -13.316 1.00 0.00 25 GLN A O 5
ATOM 6220 N N . ILE A 1 26 ? 10.399 12.538 -11.394 1.00 0.00 26 ILE A N 5
ATOM 6221 C CA . ILE A 1 26 ? 11.349 13.248 -10.547 1.00 0.00 26 ILE A CA 5
ATOM 6222 C C . ILE A 1 26 ? 12.776 12.775 -10.805 1.00 0.00 26 ILE A C 5
ATOM 6223 O O . ILE A 1 26 ? 13.635 13.557 -11.215 1.00 0.00 26 ILE A O 5
ATOM 6239 N N . ARG A 1 27 ? 13.021 11.492 -10.562 1.00 0.00 27 ARG A N 5
ATOM 6240 C CA . ARG A 1 27 ? 14.344 10.915 -10.768 1.00 0.00 27 ARG A CA 5
ATOM 6241 C C . ARG A 1 27 ? 15.035 11.554 -11.968 1.00 0.00 27 ARG A C 5
ATOM 6242 O O . ARG A 1 27 ? 16.196 11.958 -11.888 1.00 0.00 27 ARG A O 5
ATOM 6263 N N . THR A 1 28 ? 14.314 11.643 -13.082 1.00 0.00 28 THR A N 5
ATOM 6264 C CA . THR A 1 28 ? 14.858 12.231 -14.299 1.00 0.00 28 THR A CA 5
ATOM 6265 C C . THR A 1 28 ? 15.376 13.642 -14.045 1.00 0.00 28 THR A C 5
ATOM 6266 O O . THR A 1 28 ? 16.453 14.012 -14.511 1.00 0.00 28 THR A O 5
ATOM 6277 N N . ARG A 1 29 ? 14.601 14.426 -13.301 1.00 0.00 29 ARG A N 5
ATOM 6278 C CA . ARG A 1 29 ? 14.982 15.797 -12.985 1.00 0.00 29 ARG A CA 5
ATOM 6279 C C . ARG A 1 29 ? 16.028 15.829 -11.877 1.00 0.00 29 ARG A C 5
ATOM 6280 O O . ARG A 1 29 ? 17.111 16.391 -12.047 1.00 0.00 29 ARG A O 5
ATOM 6301 N N . HIS A 1 30 ? 15.699 15.223 -10.740 1.00 0.00 30 HIS A N 5
ATOM 6302 C CA . HIS A 1 30 ? 16.611 15.182 -9.602 1.00 0.00 30 HIS A CA 5
ATOM 6303 C C . HIS A 1 30 ? 17.180 13.779 -9.413 1.00 0.00 30 HIS A C 5
ATOM 6304 O O . HIS A 1 30 ? 16.785 13.038 -8.514 1.00 0.00 30 HIS A O 5
ATO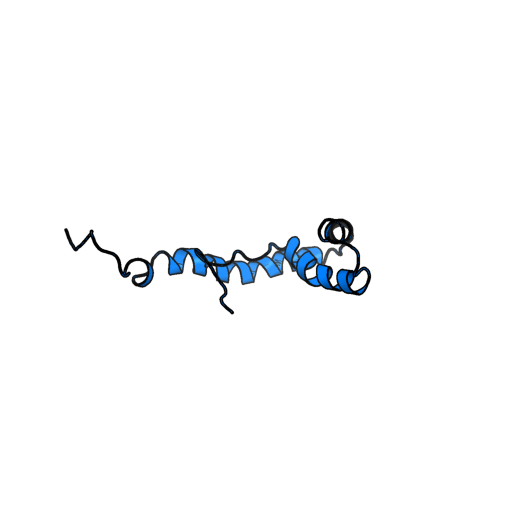M 6319 N N . PRO A 1 31 ? 18.132 13.404 -10.282 1.00 0.00 31 PRO A N 5
ATOM 6320 C CA . PRO A 1 31 ? 18.777 12.088 -10.231 1.00 0.00 31 PRO A CA 5
ATOM 6321 C C . PRO A 1 31 ? 19.685 11.935 -9.017 1.00 0.00 31 PRO A C 5
ATOM 6322 O O . PRO A 1 31 ? 20.274 10.876 -8.801 1.00 0.00 31 PRO A O 5
ATOM 6333 N N . ASP A 1 32 ? 19.795 12.998 -8.228 1.00 0.00 32 ASP A N 5
ATOM 6334 C CA . ASP A 1 32 ? 20.632 12.980 -7.034 1.00 0.00 32 ASP A CA 5
ATOM 6335 C C . ASP A 1 32 ? 19.787 12.779 -5.780 1.00 0.00 32 ASP A C 5
ATOM 6336 O O . ASP A 1 32 ? 20.282 12.316 -4.752 1.00 0.00 32 ASP A O 5
ATOM 6345 N N . LEU A 1 33 ? 18.509 13.129 -5.872 1.00 0.00 33 LEU A N 5
ATOM 6346 C CA . LEU A 1 33 ? 17.593 12.988 -4.746 1.00 0.00 33 LEU A CA 5
ATOM 6347 C C . LEU A 1 33 ? 17.331 11.517 -4.437 1.00 0.00 33 LEU A C 5
ATOM 6348 O O . LEU A 1 33 ? 16.920 10.741 -5.300 1.00 0.00 33 LEU A O 5
ATOM 6364 N N . PRO A 1 34 ? 17.570 11.124 -3.178 1.00 0.00 34 PRO A N 5
ATOM 6365 C CA . PRO A 1 34 ? 17.364 9.745 -2.726 1.00 0.00 34 PRO A CA 5
ATOM 6366 C C . PRO A 1 34 ? 15.887 9.369 -2.667 1.00 0.00 34 PRO A C 5
ATOM 6367 O O . PRO A 1 34 ? 15.041 10.043 -3.253 1.00 0.00 34 PRO A O 5
ATOM 6378 N N . PHE A 1 35 ? 15.585 8.288 -1.955 1.00 0.00 35 PHE A N 5
ATOM 6379 C CA . PHE A 1 35 ? 14.210 7.822 -1.819 1.00 0.00 35 PHE A CA 5
ATOM 6380 C C . PHE A 1 35 ? 13.409 8.748 -0.908 1.00 0.00 35 PHE A C 5
ATOM 6381 O O . PHE A 1 35 ? 12.394 9.322 -1.301 1.00 0.00 35 PHE A O 5
ATOM 6398 N N . PRO A 1 36 ? 13.876 8.896 0.341 1.00 0.00 36 PRO A N 5
ATOM 6399 C CA . PRO A 1 36 ? 13.220 9.750 1.335 1.00 0.00 36 PRO A CA 5
ATOM 6400 C C . PRO A 1 36 ? 13.353 11.233 1.005 1.00 0.00 36 PRO A C 5
ATOM 6401 O O . PRO A 1 36 ? 13.189 12.088 1.873 1.00 0.00 36 PRO A O 5
ATOM 6412 N N . GLU A 1 37 ? 13.652 11.529 -0.257 1.00 0.00 37 GLU A N 5
ATOM 6413 C CA . GLU A 1 37 ? 13.808 12.908 -0.701 1.00 0.00 37 GLU A CA 5
ATOM 6414 C C . GLU A 1 37 ? 12.909 13.199 -1.900 1.00 0.00 37 GLU A C 5
ATOM 6415 O O . GLU A 1 37 ? 12.530 14.346 -2.141 1.00 0.00 37 GLU A O 5
ATOM 6427 N N . ILE A 1 38 ? 12.575 12.153 -2.648 1.00 0.00 38 ILE A N 5
ATOM 6428 C CA . ILE A 1 38 ? 11.721 12.296 -3.820 1.00 0.00 38 ILE A CA 5
ATOM 6429 C C . ILE A 1 38 ? 10.247 12.198 -3.444 1.00 0.00 38 ILE A C 5
ATOM 6430 O O . ILE A 1 38 ? 9.420 12.974 -3.922 1.00 0.00 38 ILE A O 5
ATOM 6446 N N . THR A 1 39 ? 9.925 11.239 -2.580 1.00 0.00 39 THR A N 5
ATOM 6447 C CA . THR A 1 39 ? 8.551 11.040 -2.137 1.00 0.00 39 THR A CA 5
ATOM 6448 C C . THR A 1 39 ? 8.031 12.264 -1.392 1.00 0.00 39 THR A C 5
ATOM 6449 O O . THR A 1 39 ? 6.887 12.680 -1.581 1.00 0.00 39 THR A O 5
ATOM 6460 N N . LYS A 1 40 ? 8.877 12.837 -0.543 1.00 0.00 40 LYS A N 5
ATOM 6461 C CA . LYS A 1 40 ? 8.504 14.015 0.231 1.00 0.00 40 LYS A CA 5
ATOM 6462 C C . LYS A 1 40 ? 8.077 15.156 -0.686 1.00 0.00 40 LYS A C 5
ATOM 6463 O O . LYS A 1 40 ? 7.195 15.943 -0.344 1.00 0.00 40 LYS A O 5
ATOM 6482 N N . MET A 1 41 ? 8.706 15.238 -1.854 1.00 0.00 41 MET A N 5
ATOM 6483 C CA . MET A 1 41 ? 8.388 16.282 -2.821 1.00 0.00 41 MET A CA 5
ATOM 6484 C C . MET A 1 41 ? 7.032 16.025 -3.472 1.00 0.00 41 MET A C 5
ATOM 6485 O O . MET A 1 41 ? 6.184 16.916 -3.537 1.00 0.00 41 MET A O 5
ATOM 6499 N N . LEU A 1 42 ? 6.835 14.803 -3.954 1.00 0.00 42 LEU A N 5
ATOM 6500 C CA . LEU A 1 42 ? 5.581 14.429 -4.600 1.00 0.00 42 LEU A CA 5
ATOM 6501 C C . LEU A 1 42 ? 4.422 14.474 -3.610 1.00 0.00 42 LEU A C 5
ATOM 6502 O O . LEU A 1 42 ? 3.301 14.830 -3.967 1.00 0.00 42 LEU A O 5
ATOM 6518 N N . GLY A 1 43 ? 4.703 14.112 -2.362 1.00 0.00 43 GLY A N 5
ATOM 6519 C CA . GLY A 1 43 ? 3.676 14.121 -1.338 1.00 0.00 43 GLY A CA 5
ATOM 6520 C C . GLY A 1 43 ? 2.922 15.435 -1.284 1.00 0.00 43 GLY A C 5
ATOM 6521 O O . GLY A 1 43 ? 1.698 15.453 -1.153 1.00 0.00 43 GLY A O 5
ATOM 6525 N N . ALA A 1 44 ? 3.655 16.541 -1.381 1.00 0.00 44 ALA A N 5
ATOM 6526 C CA . ALA A 1 44 ? 3.048 17.865 -1.343 1.00 0.00 44 ALA A CA 5
ATOM 6527 C C . ALA A 1 44 ? 2.115 18.077 -2.530 1.00 0.00 44 ALA A C 5
ATOM 6528 O O . ALA A 1 44 ? 1.068 18.711 -2.403 1.00 0.00 44 ALA A O 5
ATOM 6535 N N . GLU A 1 45 ? 2.502 17.540 -3.683 1.00 0.00 45 GLU A N 5
ATOM 6536 C CA . GLU A 1 45 ? 1.698 17.672 -4.893 1.00 0.00 45 GLU A CA 5
ATOM 6537 C C . GLU A 1 45 ? 0.335 17.009 -4.716 1.00 0.00 45 GLU A C 5
ATOM 6538 O O . GLU A 1 45 ? -0.687 17.542 -5.147 1.00 0.00 45 GLU A O 5
ATOM 6550 N N . TRP A 1 46 ? 0.329 15.843 -4.080 1.00 0.00 46 TRP A N 5
ATOM 6551 C CA . TRP A 1 46 ? -0.909 15.107 -3.847 1.00 0.00 46 TRP A CA 5
ATOM 6552 C C . TRP A 1 46 ? -1.974 16.012 -3.238 1.00 0.00 46 TRP A C 5
ATOM 6553 O O . TRP A 1 46 ? -3.158 15.892 -3.554 1.00 0.00 46 TRP A O 5
ATOM 6574 N N . SER A 1 47 ? -1.546 16.917 -2.363 1.00 0.00 47 SER A N 5
ATOM 6575 C CA . SER A 1 47 ? -2.465 17.840 -1.708 1.00 0.00 47 SER A CA 5
ATOM 6576 C C . SER A 1 47 ? -2.779 19.028 -2.611 1.00 0.00 47 SER A C 5
ATOM 6577 O O . SER A 1 47 ? -3.816 19.677 -2.468 1.00 0.00 47 SER A O 5
ATOM 6585 N N . LYS A 1 48 ? -1.876 19.308 -3.545 1.00 0.00 48 LYS A N 5
ATOM 6586 C CA . LYS A 1 48 ? -2.054 20.417 -4.475 1.00 0.00 48 LYS A CA 5
ATOM 6587 C C . LYS A 1 48 ? -2.675 19.936 -5.782 1.00 0.00 48 LYS A C 5
ATOM 6588 O O . LYS A 1 48 ? -2.745 20.682 -6.760 1.00 0.00 48 LYS A O 5
ATOM 6607 N N . LEU A 1 49 ? -3.128 18.686 -5.792 1.00 0.00 49 LEU A N 5
ATOM 6608 C CA . LEU A 1 49 ? -3.745 18.106 -6.980 1.00 0.00 49 LEU A CA 5
ATOM 6609 C C . LEU A 1 49 ? -5.119 18.720 -7.233 1.00 0.00 49 LEU A C 5
ATOM 6610 O O . LEU A 1 49 ? -5.607 19.522 -6.438 1.00 0.00 49 LEU A O 5
ATOM 6626 N N . GLN A 1 50 ? -5.737 18.334 -8.345 1.00 0.00 50 GLN A N 5
ATOM 6627 C CA . GLN A 1 50 ? -7.055 18.846 -8.702 1.00 0.00 50 GLN A CA 5
ATOM 6628 C C . GLN A 1 50 ? -8.156 17.948 -8.148 1.00 0.00 50 GLN A C 5
ATOM 6629 O O . GLN A 1 50 ? -7.935 16.778 -7.831 1.00 0.00 50 GLN A O 5
ATOM 6643 N N . PRO A 1 51 ? -9.369 18.505 -8.025 1.00 0.00 51 PRO A N 5
ATOM 6644 C CA . PRO A 1 51 ? -10.529 17.772 -7.508 1.00 0.00 51 PRO A CA 5
ATOM 6645 C C . PRO A 1 51 ? -11.012 16.697 -8.475 1.00 0.00 51 PRO A C 5
ATOM 6646 O O . PRO A 1 51 ? -12.002 16.012 -8.214 1.00 0.00 51 PRO A O 5
ATOM 6657 N N . ALA A 1 52 ? -10.307 16.551 -9.592 1.00 0.00 52 ALA A N 5
ATOM 6658 C CA . ALA A 1 52 ? -10.663 15.556 -10.596 1.00 0.00 52 ALA A CA 5
ATOM 6659 C C . ALA A 1 52 ? -9.600 14.466 -10.691 1.00 0.00 52 ALA A C 5
ATOM 6660 O O . ALA A 1 52 ? -9.915 13.299 -10.919 1.00 0.00 52 ALA A O 5
ATOM 6667 N N . GLU A 1 53 ? -8.342 14.857 -10.515 1.00 0.00 53 GLU A N 5
ATOM 6668 C CA . GLU A 1 53 ? -7.233 13.913 -10.583 1.00 0.00 53 GLU A CA 5
ATOM 6669 C C . GLU A 1 53 ? -7.080 13.158 -9.266 1.00 0.00 53 GLU A C 5
ATOM 6670 O O . GLU A 1 53 ? -7.058 11.927 -9.242 1.00 0.00 53 GLU A O 5
ATOM 6682 N N . LYS A 1 54 ? -6.976 13.904 -8.172 1.00 0.00 54 LYS A N 5
ATOM 6683 C CA . LYS A 1 54 ? -6.826 13.307 -6.850 1.00 0.00 54 LYS A CA 5
ATOM 6684 C C . LYS A 1 54 ? -7.889 12.239 -6.611 1.00 0.00 54 LYS A C 5
ATOM 6685 O O . LYS A 1 54 ? -7.592 11.160 -6.099 1.00 0.00 54 LYS A O 5
ATOM 6704 N N . GLN A 1 55 ? -9.126 12.547 -6.987 1.00 0.00 55 GLN A N 5
ATOM 6705 C CA . GLN A 1 55 ? -10.231 11.612 -6.815 1.00 0.00 55 GLN A CA 5
ATOM 6706 C C . GLN A 1 55 ? -10.037 10.373 -7.684 1.00 0.00 55 GLN A C 5
ATOM 6707 O O . GLN A 1 55 ? -10.038 9.248 -7.186 1.00 0.00 55 GLN A O 5
ATOM 6721 N N . ARG A 1 56 ? -9.872 10.590 -8.985 1.00 0.00 56 ARG A N 5
ATOM 6722 C CA . ARG A 1 56 ? -9.680 9.490 -9.923 1.00 0.00 56 ARG A CA 5
ATOM 6723 C C . ARG A 1 56 ? -8.668 8.485 -9.382 1.00 0.00 56 ARG A C 5
ATOM 6724 O O . ARG A 1 56 ? -8.893 7.275 -9.429 1.00 0.00 56 ARG A O 5
ATOM 6745 N N . TYR A 1 57 ? -7.552 8.993 -8.870 1.00 0.00 57 TYR A N 5
ATOM 6746 C CA . TYR A 1 57 ? -6.504 8.140 -8.323 1.00 0.00 57 TYR A CA 5
ATOM 6747 C C . TYR A 1 57 ? -7.073 7.177 -7.284 1.00 0.00 57 TYR A C 5
ATOM 6748 O O . TYR A 1 57 ? -6.756 5.987 -7.284 1.00 0.00 57 TYR A O 5
ATOM 6766 N N . LEU A 1 58 ? -7.914 7.701 -6.400 1.00 0.00 58 LEU A N 5
ATOM 6767 C CA . LEU A 1 58 ? -8.529 6.890 -5.355 1.00 0.00 58 LEU A CA 5
ATOM 6768 C C . LEU A 1 58 ? -9.289 5.712 -5.957 1.00 0.00 58 LEU A C 5
ATOM 6769 O O . LEU A 1 58 ? -9.010 4.555 -5.643 1.00 0.00 58 LEU A O 5
ATOM 6785 N N . ASP A 1 59 ? -10.249 6.015 -6.823 1.00 0.00 59 ASP A N 5
ATOM 6786 C CA . ASP A 1 59 ? -11.049 4.982 -7.471 1.00 0.00 59 ASP A CA 5
ATOM 6787 C C . ASP A 1 59 ? -10.159 4.011 -8.241 1.00 0.00 59 ASP A C 5
ATOM 6788 O O . ASP A 1 59 ? -10.239 2.798 -8.054 1.00 0.00 59 ASP A O 5
ATOM 6797 N N . GLU A 1 60 ? -9.312 4.555 -9.111 1.00 0.00 60 GLU A N 5
ATOM 6798 C CA . GLU A 1 60 ? -8.409 3.735 -9.911 1.00 0.00 60 GLU A CA 5
ATOM 6799 C C . GLU A 1 60 ? -7.741 2.664 -9.053 1.00 0.00 60 GLU A C 5
ATOM 6800 O O . GLU A 1 60 ? -7.569 1.525 -9.487 1.00 0.00 60 GLU A O 5
ATOM 6812 N N . ALA A 1 61 ? -7.367 3.039 -7.834 1.00 0.00 61 ALA A N 5
ATOM 6813 C CA . ALA A 1 61 ? -6.720 2.111 -6.915 1.00 0.00 61 ALA A CA 5
ATOM 6814 C C . ALA A 1 61 ? -7.725 1.119 -6.338 1.00 0.00 61 ALA A C 5
ATOM 6815 O O . ALA A 1 61 ? -7.367 -0.001 -5.977 1.00 0.00 61 ALA A O 5
ATOM 6822 N N . GLU A 1 62 ? -8.984 1.539 -6.255 1.00 0.00 62 GLU A N 5
ATOM 6823 C CA . GLU A 1 62 ? -10.039 0.687 -5.721 1.00 0.00 62 GLU A CA 5
ATOM 6824 C C . GLU A 1 62 ? -10.395 -0.421 -6.707 1.00 0.00 62 GLU A C 5
ATOM 6825 O O . GLU A 1 62 ? -10.687 -1.550 -6.313 1.00 0.00 62 GLU A O 5
ATOM 6837 N N . LYS A 1 63 ? -10.371 -0.089 -7.994 1.00 0.00 63 LYS A N 5
ATOM 6838 C CA . LYS A 1 63 ? -10.691 -1.054 -9.039 1.00 0.00 63 LYS A CA 5
ATOM 6839 C C . LYS A 1 63 ? -9.549 -2.045 -9.234 1.00 0.00 63 LYS A C 5
ATOM 6840 O O . LYS A 1 63 ? -9.776 -3.218 -9.527 1.00 0.00 63 LYS A O 5
ATOM 6859 N N . GLU A 1 64 ? -8.320 -1.566 -9.065 1.00 0.00 64 GLU A N 5
ATOM 6860 C CA . GLU A 1 64 ? -7.142 -2.410 -9.222 1.00 0.00 64 GLU A CA 5
ATOM 6861 C C . GLU A 1 64 ? -6.960 -3.320 -8.010 1.00 0.00 64 GLU A C 5
ATOM 6862 O O . GLU A 1 64 ? -6.257 -4.329 -8.076 1.00 0.00 64 GLU A O 5
ATOM 6874 N N . LYS A 1 65 ? -7.600 -2.956 -6.904 1.00 0.00 65 LYS A N 5
ATOM 6875 C CA . LYS A 1 65 ? -7.511 -3.738 -5.676 1.00 0.00 65 LYS A CA 5
ATOM 6876 C C . LYS A 1 65 ? -8.367 -4.997 -5.770 1.00 0.00 65 LYS A C 5
ATOM 6877 O O . LYS A 1 65 ? -7.856 -6.112 -5.674 1.00 0.00 65 LYS A O 5
ATOM 6896 N N . GLN A 1 66 ? -9.669 -4.810 -5.958 1.00 0.00 66 GLN A N 5
ATOM 6897 C CA . GLN A 1 66 ? -10.594 -5.931 -6.065 1.00 0.00 66 GLN A CA 5
ATOM 6898 C C . GLN A 1 66 ? -10.082 -6.965 -7.063 1.00 0.00 66 GLN A C 5
ATOM 6899 O O . GLN A 1 66 ? -10.337 -8.161 -6.916 1.00 0.00 66 GLN A O 5
ATOM 6913 N N . GLN A 1 67 ? -9.360 -6.498 -8.076 1.00 0.00 67 GLN A N 5
ATOM 6914 C CA . GLN A 1 67 ? -8.813 -7.383 -9.097 1.00 0.00 67 GLN A CA 5
ATOM 6915 C C . GLN A 1 67 ? -7.772 -8.325 -8.500 1.00 0.00 67 GLN A C 5
ATOM 6916 O O . GLN A 1 67 ? -7.602 -9.452 -8.965 1.00 0.00 67 GLN A O 5
ATOM 6930 N N . TYR A 1 68 ? -7.078 -7.855 -7.471 1.00 0.00 68 TYR A N 5
ATOM 6931 C CA . TYR A 1 68 ? -6.051 -8.654 -6.813 1.00 0.00 68 TYR A CA 5
ATOM 6932 C C . TYR A 1 68 ? -6.648 -9.477 -5.676 1.00 0.00 68 TYR A C 5
ATOM 6933 O O . TYR A 1 68 ? -6.207 -10.596 -5.406 1.00 0.00 68 TYR A O 5
ATOM 6951 N N . LEU A 1 69 ? -7.652 -8.917 -5.012 1.00 0.00 69 LEU A N 5
ATOM 6952 C CA . LEU A 1 69 ? -8.312 -9.599 -3.903 1.00 0.00 69 LEU A CA 5
ATOM 6953 C C . LEU A 1 69 ? -8.694 -11.024 -4.290 1.00 0.00 69 LEU A C 5
ATOM 6954 O O . LEU A 1 69 ? -8.296 -11.986 -3.634 1.00 0.00 69 LEU A O 5
ATOM 6970 N N . LYS A 1 70 ? -9.468 -11.152 -5.363 1.00 0.00 70 LYS A N 5
ATOM 6971 C CA . LYS A 1 70 ? -9.903 -12.459 -5.842 1.00 0.00 70 LYS A CA 5
ATOM 6972 C C . LYS A 1 70 ? -8.705 -13.341 -6.180 1.00 0.00 70 LYS A C 5
ATOM 6973 O O . LYS A 1 70 ? -8.764 -14.562 -6.041 1.00 0.00 70 LYS A O 5
ATOM 6992 N N . GLU A 1 71 ? -7.620 -12.712 -6.621 1.00 0.00 71 GLU A N 5
ATOM 6993 C CA . GLU A 1 71 ? -6.408 -13.442 -6.978 1.00 0.00 71 GLU A CA 5
ATOM 6994 C C . GLU A 1 71 ? -5.759 -14.057 -5.741 1.00 0.00 71 GLU A C 5
ATOM 6995 O O . GLU A 1 71 ? -4.757 -14.766 -5.839 1.00 0.00 71 GLU A O 5
ATOM 7007 N N . LEU A 1 72 ? -6.337 -13.780 -4.577 1.00 0.00 72 LEU A N 5
ATOM 7008 C CA . LEU A 1 72 ? -5.816 -14.304 -3.320 1.00 0.00 72 LEU A CA 5
ATOM 7009 C C . LEU A 1 72 ? -6.666 -15.470 -2.823 1.00 0.00 72 LEU A C 5
ATOM 7010 O O . LEU A 1 72 ? -6.145 -16.536 -2.497 1.00 0.00 72 LEU A O 5
ATOM 7026 N N . TRP A 1 73 ? -7.976 -15.259 -2.767 1.00 0.00 73 TRP A N 5
ATOM 7027 C CA . TRP A 1 73 ? -8.898 -16.292 -2.312 1.00 0.00 73 TRP A CA 5
ATOM 7028 C C . TRP A 1 73 ? -9.487 -17.055 -3.493 1.00 0.00 73 TRP A C 5
ATOM 7029 O O . TRP A 1 73 ? -9.430 -18.284 -3.539 1.00 0.00 73 TRP A O 5
ATOM 7050 N N . ALA A 1 74 ? -10.052 -16.321 -4.445 1.00 0.00 74 ALA A N 5
ATOM 7051 C CA . ALA A 1 74 ? -10.649 -16.930 -5.627 1.00 0.00 74 ALA A CA 5
ATOM 7052 C C . ALA A 1 74 ? -9.732 -17.996 -6.218 1.00 0.00 74 ALA A C 5
ATOM 7053 O O . ALA A 1 74 ? -10.183 -18.887 -6.938 1.00 0.00 74 ALA A O 5
ATOM 7060 N N . TYR A 1 75 ? -8.444 -17.899 -5.908 1.00 0.00 75 TYR A N 5
ATOM 7061 C CA . TYR A 1 75 ? -7.463 -18.853 -6.412 1.00 0.00 75 TYR A CA 5
ATOM 7062 C C . TYR A 1 75 ? -7.270 -20.005 -5.429 1.00 0.00 75 TYR A C 5
ATOM 7063 O O . TYR A 1 75 ? -7.409 -21.173 -5.792 1.00 0.00 75 TYR A O 5
ATOM 7081 N N . GLN A 1 76 ? -6.950 -19.666 -4.185 1.00 0.00 76 GLN A N 5
ATOM 7082 C CA . GLN A 1 76 ? -6.739 -20.670 -3.150 1.00 0.00 76 GLN A CA 5
ATOM 7083 C C . GLN A 1 76 ? -7.911 -21.645 -3.089 1.00 0.00 76 GLN A C 5
ATOM 7084 O O . GLN A 1 76 ? -7.725 -22.840 -2.866 1.00 0.00 76 GLN A O 5
ATOM 7098 N N . GLN A 1 77 ? -9.117 -21.124 -3.288 1.00 0.00 77 GLN A N 5
ATOM 7099 C CA . GLN A 1 77 ? -10.320 -21.949 -3.255 1.00 0.00 77 GLN A CA 5
ATOM 7100 C C . GLN A 1 77 ? -10.324 -22.951 -4.404 1.00 0.00 77 GLN A C 5
ATOM 7101 O O . GLN A 1 77 ? -10.696 -24.111 -4.226 1.00 0.00 77 GLN A O 5
ATOM 7115 N N . SER A 1 78 ? -9.908 -22.497 -5.581 1.00 0.00 78 SER A N 5
ATOM 7116 C CA . SER A 1 78 ? -9.869 -23.353 -6.761 1.00 0.00 78 SER A CA 5
ATOM 7117 C C . SER A 1 78 ? -9.422 -24.765 -6.392 1.00 0.00 78 SER A C 5
ATOM 7118 O O . SER A 1 78 ? -8.400 -24.951 -5.732 1.00 0.00 78 SER A O 5
ATOM 7126 N N . GLU A 1 79 ? -10.196 -25.755 -6.825 1.00 0.00 79 GLU A N 5
ATOM 7127 C CA . GLU A 1 79 ? -9.880 -27.150 -6.539 1.00 0.00 79 GLU A CA 5
ATOM 7128 C C . GLU A 1 79 ? -8.392 -27.424 -6.739 1.00 0.00 79 GLU A C 5
ATOM 7129 O O . GLU A 1 79 ? -7.733 -27.992 -5.869 1.00 0.00 79 GLU A O 5
ATOM 7141 N N . ALA A 1 80 ? -7.870 -27.016 -7.891 1.00 0.00 80 ALA A N 5
ATOM 7142 C CA . ALA A 1 80 ? -6.461 -27.214 -8.205 1.00 0.00 80 ALA A CA 5
ATOM 7143 C C . ALA A 1 80 ? -5.583 -26.928 -6.992 1.00 0.00 80 ALA A C 5
ATOM 7144 O O . ALA A 1 80 ? -4.666 -27.689 -6.684 1.00 0.00 80 ALA A O 5
ATOM 7151 N N . TYR A 1 81 ? -5.869 -25.826 -6.307 1.00 0.00 81 TYR A N 5
ATOM 7152 C CA . TYR A 1 81 ? -5.103 -25.438 -5.129 1.00 0.00 81 TYR A CA 5
ATOM 7153 C C . TYR A 1 81 ? -5.027 -26.584 -4.126 1.00 0.00 81 TYR A C 5
ATOM 7154 O O . TYR A 1 81 ? -3.948 -26.939 -3.650 1.00 0.00 81 TYR A O 5
ATOM 7172 N N . LYS A 1 82 ? -6.180 -27.162 -3.809 1.00 0.00 82 LYS A N 5
ATOM 7173 C CA . LYS A 1 82 ? -6.247 -28.271 -2.865 1.00 0.00 82 LYS A CA 5
ATOM 7174 C C . LYS A 1 82 ? -5.739 -29.561 -3.502 1.00 0.00 82 LYS A C 5
ATOM 7175 O O . LYS A 1 82 ? -4.764 -30.151 -3.039 1.00 0.00 82 LYS A O 5
ATOM 7194 N N . VAL A 1 83 ? -6.406 -29.991 -4.568 1.00 0.00 83 VAL A N 5
ATOM 7195 C CA . VAL A 1 83 ? -6.021 -31.209 -5.271 1.00 0.00 83 VAL A CA 5
ATOM 7196 C C . VAL A 1 83 ? -5.487 -32.256 -4.301 1.00 0.00 83 VAL A C 5
ATOM 7197 O O . VAL A 1 83 ? -4.568 -33.009 -4.628 1.00 0.00 83 VAL A O 5
ATOM 7210 N N . CYS A 1 84 ? -6.069 -32.302 -3.108 1.00 0.00 84 CYS A N 5
ATOM 7211 C CA . CYS A 1 84 ? -5.651 -33.258 -2.089 1.00 0.00 84 CYS A CA 5
ATOM 7212 C C . CYS A 1 84 ? -6.861 -33.897 -1.416 1.00 0.00 84 CYS A C 5
ATOM 7213 O O . CYS A 1 84 ? -8.004 -33.530 -1.688 1.00 0.00 84 CYS A O 5
ATOM 7221 N N . THR A 1 85 ? -6.602 -34.859 -0.535 1.00 0.00 85 THR A N 5
ATOM 7222 C CA . THR A 1 85 ? -7.669 -35.552 0.176 1.00 0.00 85 THR A CA 5
ATOM 7223 C C . THR A 1 85 ? -8.633 -34.563 0.820 1.00 0.00 85 THR A C 5
ATOM 7224 O O . THR A 1 85 ? -8.214 -33.560 1.395 1.00 0.00 85 THR A O 5
ATOM 7235 N N . GLU A 1 86 ? -9.927 -34.854 0.719 1.00 0.00 86 GLU A N 5
ATOM 7236 C CA . GLU A 1 86 ? -10.950 -33.989 1.293 1.00 0.00 86 GLU A CA 5
ATOM 7237 C C . GLU A 1 86 ? -12.024 -34.811 2.001 1.00 0.00 86 GLU A C 5
ATOM 7238 O O . GLU A 1 86 ? -12.327 -35.934 1.598 1.00 0.00 86 GLU A O 5
ATOM 7250 N N . SER A 1 87 ? -12.594 -34.244 3.059 1.00 0.00 87 SER A N 5
ATOM 7251 C CA . SER A 1 87 ? -13.629 -34.925 3.827 1.00 0.00 87 SER A CA 5
ATOM 7252 C C . SER A 1 87 ? -14.982 -34.815 3.129 1.00 0.00 87 SER A C 5
ATOM 7253 O O . SER A 1 87 ? -15.099 -34.204 2.068 1.00 0.00 87 SER A O 5
ATOM 7261 N N . GLY A 1 88 ? -16.003 -35.414 3.735 1.00 0.00 88 GLY A N 5
ATOM 7262 C CA . GLY A 1 88 ? -17.335 -35.374 3.159 1.00 0.00 88 GLY A CA 5
ATOM 7263 C C . GLY A 1 88 ? -18.404 -35.825 4.136 1.00 0.00 88 GLY A C 5
ATOM 7264 O O . GLY A 1 88 ? -18.172 -36.683 4.988 1.00 0.00 88 GLY A O 5
ATOM 7268 N N . PRO A 1 89 ? -19.603 -35.237 4.019 1.00 0.00 89 PRO A N 5
ATOM 7269 C CA . PRO A 1 89 ? -20.734 -35.567 4.891 1.00 0.00 89 PRO A CA 5
ATOM 7270 C C . PRO A 1 89 ? -21.283 -36.964 4.625 1.00 0.00 89 PRO A C 5
ATOM 7271 O O . PRO A 1 89 ? -20.699 -37.737 3.868 1.00 0.00 89 PRO A O 5
ATOM 7282 N N . SER A 1 90 ? -22.411 -37.282 5.254 1.00 0.00 90 SER A N 5
ATOM 7283 C CA . SER A 1 90 ? -23.037 -38.588 5.087 1.00 0.00 90 SER A CA 5
ATOM 7284 C C . SER A 1 90 ? -24.310 -38.477 4.252 1.00 0.00 90 SER A C 5
ATOM 7285 O O . SER A 1 90 ? -24.976 -37.442 4.251 1.00 0.00 90 SER A O 5
ATOM 7293 N N . SER A 1 91 ? -24.640 -39.552 3.542 1.00 0.00 91 SER A N 5
ATOM 7294 C CA . SER A 1 91 ? -25.829 -39.576 2.699 1.00 0.00 91 SER A CA 5
ATOM 7295 C C . SER A 1 91 ? -27.095 -39.438 3.541 1.00 0.00 91 SER A C 5
ATOM 7296 O O . SER A 1 91 ? -27.071 -39.640 4.755 1.00 0.00 91 SER A O 5
ATOM 7304 N N . GLY A 1 92 ? -28.199 -39.092 2.887 1.00 0.00 92 GLY A N 5
ATOM 7305 C CA . GLY A 1 92 ? -29.459 -38.932 3.589 1.00 0.00 92 GLY A CA 5
ATOM 7306 C C . GLY A 1 92 ? -30.273 -37.767 3.064 1.00 0.00 92 GLY A C 5
ATOM 7307 O O . GLY A 1 92 ? -29.740 -36.680 2.840 1.00 0.00 92 GLY A O 5
ATOM 7311 N N . GLY A 1 1 ? 13.112 -17.714 -4.813 1.00 0.00 1 GLY A N 6
ATOM 7312 C CA . GLY A 1 1 ? 12.603 -18.479 -3.691 1.00 0.00 1 GLY A CA 6
ATOM 7313 C C . GLY A 1 1 ? 12.282 -17.607 -2.492 1.00 0.00 1 GLY A C 6
ATOM 7314 O O . GLY A 1 1 ? 13.181 -17.165 -1.778 1.00 0.00 1 GLY A O 6
ATOM 7318 N N . SER A 1 2 ? 10.995 -17.357 -2.273 1.00 0.00 2 SER A N 6
ATOM 7319 C CA . SER A 1 2 ? 10.557 -16.528 -1.156 1.00 0.00 2 SER A CA 6
ATOM 7320 C C . SER A 1 2 ? 10.357 -17.369 0.100 1.00 0.00 2 SER A C 6
ATOM 7321 O O . SER A 1 2 ? 9.815 -18.473 0.041 1.00 0.00 2 SER A O 6
ATOM 7329 N N . SER A 1 3 ? 10.799 -16.839 1.236 1.00 0.00 3 SER A N 6
ATOM 7330 C CA . SER A 1 3 ? 10.673 -17.542 2.507 1.00 0.00 3 SER A CA 6
ATOM 7331 C C . SER A 1 3 ? 9.286 -18.164 2.649 1.00 0.00 3 SER A C 6
ATOM 7332 O O . SER A 1 3 ? 9.152 -19.366 2.874 1.00 0.00 3 SER A O 6
ATOM 7340 N N . GLY A 1 4 ? 8.256 -17.333 2.516 1.00 0.00 4 GLY A N 6
ATOM 7341 C CA . GLY A 1 4 ? 6.893 -17.817 2.633 1.00 0.00 4 GLY A CA 6
ATOM 7342 C C . GLY A 1 4 ? 5.875 -16.812 2.131 1.00 0.00 4 GLY A C 6
ATOM 7343 O O . GLY A 1 4 ? 5.686 -15.755 2.734 1.00 0.00 4 GLY A O 6
ATOM 7347 N N . SER A 1 5 ? 5.220 -17.139 1.022 1.00 0.00 5 SER A N 6
ATOM 7348 C CA . SER A 1 5 ? 4.220 -16.254 0.436 1.00 0.00 5 SER A CA 6
ATOM 7349 C C . SER A 1 5 ? 2.820 -16.842 0.584 1.00 0.00 5 SER A C 6
ATOM 7350 O O . SER A 1 5 ? 2.546 -17.947 0.116 1.00 0.00 5 SER A O 6
ATOM 7358 N N . SER A 1 6 ? 1.938 -16.095 1.240 1.00 0.00 6 SER A N 6
ATOM 7359 C CA . SER A 1 6 ? 0.567 -16.542 1.455 1.00 0.00 6 SER A CA 6
ATOM 7360 C C . SER A 1 6 ? -0.389 -15.354 1.518 1.00 0.00 6 SER A C 6
ATOM 7361 O O . SER A 1 6 ? 0.003 -14.247 1.885 1.00 0.00 6 SER A O 6
ATOM 7369 N N . GLY A 1 7 ? -1.645 -15.594 1.154 1.00 0.00 7 GLY A N 6
ATOM 7370 C CA . GLY A 1 7 ? -2.638 -14.536 1.174 1.00 0.00 7 GLY A CA 6
ATOM 7371 C C . GLY A 1 7 ? -2.545 -13.629 -0.037 1.00 0.00 7 GLY A C 6
ATOM 7372 O O . GLY A 1 7 ? -1.564 -13.651 -0.782 1.00 0.00 7 GLY A O 6
ATOM 7376 N N . PRO A 1 8 ? -3.586 -12.812 -0.251 1.00 0.00 8 PRO A N 6
ATOM 7377 C CA . PRO A 1 8 ? -3.642 -11.880 -1.381 1.00 0.00 8 PRO A CA 6
ATOM 7378 C C . PRO A 1 8 ? -2.646 -10.734 -1.238 1.00 0.00 8 PRO A C 6
ATOM 7379 O O . PRO A 1 8 ? -2.372 -10.271 -0.131 1.00 0.00 8 PRO A O 6
ATOM 7390 N N . LYS A 1 9 ? -2.108 -10.280 -2.364 1.00 0.00 9 LYS A N 6
ATOM 7391 C CA . LYS A 1 9 ? -1.142 -9.187 -2.366 1.00 0.00 9 LYS A CA 6
ATOM 7392 C C . LYS A 1 9 ? -1.840 -7.846 -2.165 1.00 0.00 9 LYS A C 6
ATOM 7393 O O . LYS A 1 9 ? -2.615 -7.405 -3.013 1.00 0.00 9 LYS A O 6
ATOM 7412 N N . ALA A 1 10 ? -1.559 -7.201 -1.037 1.00 0.00 10 ALA A N 6
ATOM 7413 C CA . ALA A 1 10 ? -2.156 -5.908 -0.727 1.00 0.00 10 ALA A CA 6
ATOM 7414 C C . ALA A 1 10 ? -1.816 -4.876 -1.796 1.00 0.00 10 ALA A C 6
ATOM 7415 O O . ALA A 1 10 ? -0.672 -4.441 -1.933 1.00 0.00 10 ALA A O 6
ATOM 7422 N N . PRO A 1 11 ? -2.831 -4.473 -2.575 1.00 0.00 11 PRO A N 6
ATOM 7423 C CA . PRO A 1 11 ? -2.663 -3.486 -3.647 1.00 0.00 11 PRO A CA 6
ATOM 7424 C C . PRO A 1 11 ? -2.392 -2.086 -3.108 1.00 0.00 11 PRO A C 6
ATOM 7425 O O . PRO A 1 11 ? -2.943 -1.687 -2.081 1.00 0.00 11 PRO A O 6
ATOM 7436 N N . VAL A 1 12 ? -1.542 -1.342 -3.808 1.00 0.00 12 VAL A N 6
ATOM 7437 C CA . VAL A 1 12 ? -1.198 0.015 -3.400 1.00 0.00 12 VAL A CA 6
ATOM 7438 C C . VAL A 1 12 ? -2.430 0.914 -3.390 1.00 0.00 12 VAL A C 6
ATOM 7439 O O . VAL A 1 12 ? -3.388 0.682 -4.128 1.00 0.00 12 VAL A O 6
ATOM 7452 N N . THR A 1 13 ? -2.398 1.943 -2.549 1.00 0.00 13 THR A N 6
ATOM 7453 C CA . THR A 1 13 ? -3.511 2.877 -2.442 1.00 0.00 13 THR A CA 6
ATOM 7454 C C . THR A 1 13 ? -3.409 3.978 -3.493 1.00 0.00 13 THR A C 6
ATOM 7455 O O . THR A 1 13 ? -2.317 4.315 -3.948 1.00 0.00 13 THR A O 6
ATOM 7466 N N . GLY A 1 14 ? -4.555 4.536 -3.872 1.00 0.00 14 GLY A N 6
ATOM 7467 C CA . GLY A 1 14 ? -4.570 5.593 -4.867 1.00 0.00 14 GLY A CA 6
ATOM 7468 C C . GLY A 1 14 ? -3.539 6.668 -4.586 1.00 0.00 14 GLY A C 6
ATOM 7469 O O . GLY A 1 14 ? -3.171 7.432 -5.478 1.00 0.00 14 GLY A O 6
ATOM 7473 N N . TYR A 1 15 ? -3.072 6.728 -3.344 1.00 0.00 15 TYR A N 6
ATOM 7474 C CA . TYR A 1 15 ? -2.080 7.720 -2.948 1.00 0.00 15 TYR A CA 6
ATOM 7475 C C . TYR A 1 15 ? -0.685 7.309 -3.408 1.00 0.00 15 TYR A C 6
ATOM 7476 O O . TYR A 1 15 ? 0.139 8.154 -3.760 1.00 0.00 15 TYR A O 6
ATOM 7494 N N . VAL A 1 16 ? -0.427 6.005 -3.403 1.00 0.00 16 VAL A N 6
ATOM 7495 C CA . VAL A 1 16 ? 0.866 5.479 -3.822 1.00 0.00 16 VAL A CA 6
ATOM 7496 C C . VAL A 1 16 ? 0.995 5.481 -5.342 1.00 0.00 16 VAL A C 6
ATOM 7497 O O . VAL A 1 16 ? 1.970 5.993 -5.891 1.00 0.00 16 VAL A O 6
ATOM 7510 N N . ARG A 1 17 ? 0.004 4.904 -6.013 1.00 0.00 17 ARG A N 6
ATOM 7511 C CA . ARG A 1 17 ? 0.006 4.838 -7.470 1.00 0.00 17 ARG A CA 6
ATOM 7512 C C . ARG A 1 17 ? 0.567 6.123 -8.072 1.00 0.00 17 ARG A C 6
ATOM 7513 O O . ARG A 1 17 ? 1.262 6.093 -9.088 1.00 0.00 17 ARG A O 6
ATOM 7534 N N . PHE A 1 18 ? 0.261 7.250 -7.437 1.00 0.00 18 PHE A N 6
ATOM 7535 C CA . PHE A 1 18 ? 0.733 8.546 -7.912 1.00 0.00 18 PHE A CA 6
ATOM 7536 C C . PHE A 1 18 ? 2.209 8.741 -7.580 1.00 0.00 18 PHE A C 6
ATOM 7537 O O . PHE A 1 18 ? 2.973 9.278 -8.384 1.00 0.00 18 PHE A O 6
ATOM 7554 N N . LEU A 1 19 ? 2.605 8.303 -6.390 1.00 0.00 19 LEU A N 6
ATOM 7555 C CA . LEU A 1 19 ? 3.991 8.429 -5.950 1.00 0.00 19 LEU A CA 6
ATOM 7556 C C . LEU A 1 19 ? 4.928 7.660 -6.876 1.00 0.00 19 LEU A C 6
ATOM 7557 O O . LEU A 1 19 ? 6.022 8.125 -7.192 1.00 0.00 19 LEU A O 6
ATOM 7573 N N . ASN A 1 20 ? 4.490 6.483 -7.308 1.00 0.00 20 ASN A N 6
ATOM 7574 C CA . ASN A 1 20 ? 5.290 5.650 -8.199 1.00 0.00 20 ASN A CA 6
ATOM 7575 C C . ASN A 1 20 ? 5.505 6.341 -9.543 1.00 0.00 20 ASN A C 6
ATOM 7576 O O . ASN A 1 20 ? 6.591 6.843 -9.825 1.00 0.00 20 ASN A O 6
ATOM 7587 N N . GLU A 1 21 ? 4.460 6.364 -10.365 1.00 0.00 21 GLU A N 6
ATOM 7588 C CA . GLU A 1 21 ? 4.536 6.993 -11.678 1.00 0.00 21 GLU A CA 6
ATOM 7589 C C . GLU A 1 21 ? 5.315 8.304 -11.609 1.00 0.00 21 GLU A C 6
ATOM 7590 O O . GLU A 1 21 ? 6.210 8.550 -12.417 1.00 0.00 21 GLU A O 6
ATOM 7602 N N . ARG A 1 22 ? 4.966 9.142 -10.638 1.00 0.00 22 ARG A N 6
ATOM 7603 C CA . ARG A 1 22 ? 5.629 10.428 -10.463 1.00 0.00 22 ARG A CA 6
ATOM 7604 C C . ARG A 1 22 ? 7.108 10.237 -10.138 1.00 0.00 22 ARG A C 6
ATOM 7605 O O . ARG A 1 22 ? 7.977 10.819 -10.788 1.00 0.00 22 ARG A O 6
ATOM 7626 N N . ARG A 1 23 ? 7.385 9.418 -9.129 1.00 0.00 23 ARG A N 6
ATOM 7627 C CA . ARG A 1 23 ? 8.759 9.152 -8.717 1.00 0.00 23 ARG A CA 6
ATOM 7628 C C . ARG A 1 23 ? 9.689 9.102 -9.925 1.00 0.00 23 ARG A C 6
ATOM 7629 O O . ARG A 1 23 ? 10.867 9.443 -9.827 1.00 0.00 23 ARG A O 6
ATOM 7650 N N . GLU A 1 24 ? 9.151 8.674 -11.062 1.00 0.00 24 GLU A N 6
ATOM 7651 C CA . GLU A 1 24 ? 9.934 8.578 -12.289 1.00 0.00 24 GLU A CA 6
ATOM 7652 C C . GLU A 1 24 ? 10.251 9.965 -12.842 1.00 0.00 24 GLU A C 6
ATOM 7653 O O . GLU A 1 24 ? 11.393 10.258 -13.193 1.00 0.00 24 GLU A O 6
ATOM 7665 N N . GLN A 1 25 ? 9.230 10.813 -12.916 1.00 0.00 25 GLN A N 6
ATOM 7666 C CA . GLN A 1 25 ? 9.399 12.168 -13.427 1.00 0.00 25 GLN A CA 6
ATOM 7667 C C . GLN A 1 25 ? 10.480 12.912 -12.650 1.00 0.00 25 GLN A C 6
ATOM 7668 O O . GLN A 1 25 ? 11.281 13.646 -13.231 1.00 0.00 25 GLN A O 6
ATOM 7682 N N . ILE A 1 26 ? 10.495 12.719 -11.335 1.00 0.00 26 ILE A N 6
ATOM 7683 C CA . ILE A 1 26 ? 11.478 13.373 -10.480 1.00 0.00 26 ILE A CA 6
ATOM 7684 C C . ILE A 1 26 ? 12.879 12.831 -10.740 1.00 0.00 26 ILE A C 6
ATOM 7685 O O . ILE A 1 26 ? 13.788 13.579 -11.099 1.00 0.00 26 ILE A O 6
ATOM 7701 N N . ARG A 1 27 ? 13.046 11.525 -10.556 1.00 0.00 27 ARG A N 6
ATOM 7702 C CA . ARG A 1 27 ? 14.337 10.882 -10.771 1.00 0.00 27 ARG A CA 6
ATOM 7703 C C . ARG A 1 27 ? 15.068 11.514 -11.952 1.00 0.00 27 ARG A C 6
ATOM 7704 O O . ARG A 1 27 ? 16.276 11.746 -11.896 1.00 0.00 27 ARG A O 6
ATOM 7725 N N . THR A 1 28 ? 14.329 11.789 -13.021 1.00 0.00 28 THR A N 6
ATOM 7726 C CA . THR A 1 28 ? 14.907 12.392 -14.216 1.00 0.00 28 THR A CA 6
ATOM 7727 C C . THR A 1 28 ? 15.534 13.745 -13.901 1.00 0.00 28 THR A C 6
ATOM 7728 O O . THR A 1 28 ? 16.663 14.025 -14.305 1.00 0.00 28 THR A O 6
ATOM 7739 N N . ARG A 1 29 ? 14.796 14.580 -13.177 1.00 0.00 29 ARG A N 6
ATOM 7740 C CA . ARG A 1 29 ? 15.281 15.905 -12.808 1.00 0.00 29 ARG A CA 6
ATOM 7741 C C . ARG A 1 29 ? 16.308 15.814 -11.683 1.00 0.00 29 ARG A C 6
ATOM 7742 O O . ARG A 1 29 ? 17.421 16.326 -11.802 1.00 0.00 29 ARG A O 6
ATOM 7763 N N . HIS A 1 30 ? 15.926 15.158 -10.591 1.00 0.00 30 HIS A N 6
ATOM 7764 C CA . HIS A 1 30 ? 16.814 14.999 -9.445 1.00 0.00 30 HIS A CA 6
ATOM 7765 C C . HIS A 1 30 ? 17.322 13.564 -9.345 1.00 0.00 30 HIS A C 6
ATOM 7766 O O . HIS A 1 30 ? 16.882 12.782 -8.501 1.00 0.00 30 HIS A O 6
ATOM 7781 N N . PRO A 1 31 ? 18.267 13.207 -10.226 1.00 0.00 31 PRO A N 6
ATOM 7782 C CA . PRO A 1 31 ? 18.855 11.864 -10.258 1.00 0.00 31 PRO A CA 6
ATOM 7783 C C . PRO A 1 31 ? 19.741 11.591 -9.047 1.00 0.00 31 PRO A C 6
ATOM 7784 O O . PRO A 1 31 ? 20.278 10.494 -8.895 1.00 0.00 31 PRO A O 6
ATOM 7795 N N . ASP A 1 32 ? 19.889 12.594 -8.190 1.00 0.00 32 ASP A N 6
ATOM 7796 C CA . ASP A 1 32 ? 20.710 12.461 -6.991 1.00 0.00 32 ASP A CA 6
ATOM 7797 C C . ASP A 1 32 ? 19.839 12.247 -5.758 1.00 0.00 32 ASP A C 6
ATOM 7798 O O . ASP A 1 32 ? 20.241 11.569 -4.811 1.00 0.00 32 ASP A O 6
ATOM 7807 N N . LEU A 1 33 ? 18.644 12.828 -5.774 1.00 0.00 33 LEU A N 6
ATOM 7808 C CA . LEU A 1 33 ? 17.716 12.701 -4.656 1.00 0.00 33 LEU A CA 6
ATOM 7809 C C . LEU A 1 33 ? 17.364 11.239 -4.403 1.00 0.00 33 LEU A C 6
ATOM 7810 O O . LEU A 1 33 ? 16.915 10.520 -5.296 1.00 0.00 33 LEU A O 6
ATOM 7826 N N . PRO A 1 34 ? 17.572 10.787 -3.158 1.00 0.00 34 PRO A N 6
ATOM 7827 C CA . PRO A 1 34 ? 17.281 9.407 -2.758 1.00 0.00 34 PRO A CA 6
ATOM 7828 C C . PRO A 1 34 ? 15.784 9.118 -2.718 1.00 0.00 34 PRO A C 6
ATOM 7829 O O . PRO A 1 34 ? 14.983 9.863 -3.281 1.00 0.00 34 PRO A O 6
ATOM 7840 N N . PHE A 1 35 ? 15.414 8.032 -2.047 1.00 0.00 35 PHE A N 6
ATOM 7841 C CA . PHE A 1 35 ? 14.012 7.645 -1.935 1.00 0.00 35 PHE A CA 6
ATOM 7842 C C . PHE A 1 35 ? 13.262 8.585 -0.996 1.00 0.00 35 PHE A C 6
ATOM 7843 O O . PHE A 1 35 ? 12.285 9.232 -1.374 1.00 0.00 35 PHE A O 6
ATOM 7860 N N . PRO A 1 36 ? 13.727 8.663 0.260 1.00 0.00 36 PRO A N 6
ATOM 7861 C CA . PRO A 1 36 ? 13.116 9.521 1.279 1.00 0.00 36 PRO A CA 6
ATOM 7862 C C . PRO A 1 36 ? 13.341 11.002 1.000 1.00 0.00 36 PRO A C 6
ATOM 7863 O O . PRO A 1 36 ? 13.221 11.837 1.897 1.00 0.00 36 PRO A O 6
ATOM 7874 N N . GLU A 1 37 ? 13.665 11.322 -0.249 1.00 0.00 37 GLU A N 6
ATOM 7875 C CA . GLU A 1 37 ? 13.906 12.705 -0.644 1.00 0.00 37 GLU A CA 6
ATOM 7876 C C . GLU A 1 37 ? 13.034 13.090 -1.837 1.00 0.00 37 GLU A C 6
ATOM 7877 O O . GLU A 1 37 ? 12.723 14.264 -2.038 1.00 0.00 37 GLU A O 6
ATOM 7889 N N . ILE A 1 38 ? 12.646 12.092 -2.623 1.00 0.00 38 ILE A N 6
ATOM 7890 C CA . ILE A 1 38 ? 11.810 12.326 -3.796 1.00 0.00 38 ILE A CA 6
ATOM 7891 C C . ILE A 1 38 ? 10.331 12.292 -3.430 1.00 0.00 38 ILE A C 6
ATOM 7892 O O . ILE A 1 38 ? 9.540 13.101 -3.919 1.00 0.00 38 ILE A O 6
ATOM 7908 N N . THR A 1 39 ? 9.961 11.352 -2.567 1.00 0.00 39 THR A N 6
ATOM 7909 C CA . THR A 1 39 ? 8.576 11.212 -2.135 1.00 0.00 39 THR A CA 6
ATOM 7910 C C . THR A 1 39 ? 8.112 12.446 -1.368 1.00 0.00 39 THR A C 6
ATOM 7911 O O . THR A 1 39 ? 7.017 12.960 -1.602 1.00 0.00 39 THR A O 6
ATOM 7922 N N . LYS A 1 40 ? 8.950 12.917 -0.452 1.00 0.00 40 LYS A N 6
ATOM 7923 C CA . LYS A 1 40 ? 8.628 14.092 0.349 1.00 0.00 40 LYS A CA 6
ATOM 7924 C C . LYS A 1 40 ? 8.196 15.254 -0.541 1.00 0.00 40 LYS A C 6
ATOM 7925 O O . LYS A 1 40 ? 7.342 16.055 -0.159 1.00 0.00 40 LYS A O 6
ATOM 7944 N N . MET A 1 41 ? 8.788 15.339 -1.726 1.00 0.00 41 MET A N 6
ATOM 7945 C CA . MET A 1 41 ? 8.461 16.401 -2.670 1.00 0.00 41 MET A CA 6
ATOM 7946 C C . MET A 1 41 ? 7.097 16.161 -3.308 1.00 0.00 41 MET A C 6
ATOM 7947 O O . MET A 1 41 ? 6.265 17.067 -3.379 1.00 0.00 41 MET A O 6
ATOM 7961 N N . LEU A 1 42 ? 6.873 14.936 -3.771 1.00 0.00 42 LEU A N 6
ATOM 7962 C CA . LEU A 1 42 ? 5.608 14.576 -4.404 1.00 0.00 42 LEU A CA 6
ATOM 7963 C C . LEU A 1 42 ? 4.440 14.792 -3.447 1.00 0.00 42 LEU A C 6
ATOM 7964 O O . LEU A 1 42 ? 3.384 15.284 -3.841 1.00 0.00 42 LEU A O 6
ATOM 7980 N N . GLY A 1 43 ? 4.639 14.419 -2.186 1.00 0.00 43 GLY A N 6
ATOM 7981 C CA . GLY A 1 43 ? 3.594 14.581 -1.191 1.00 0.00 43 GLY A CA 6
ATOM 7982 C C . GLY A 1 43 ? 2.915 15.933 -1.279 1.00 0.00 43 GLY A C 6
ATOM 7983 O O . GLY A 1 43 ? 1.702 16.039 -1.094 1.00 0.00 43 GLY A O 6
ATOM 7987 N N . ALA A 1 44 ? 3.697 16.970 -1.560 1.00 0.00 44 ALA A N 6
ATOM 7988 C CA . ALA A 1 44 ? 3.164 18.321 -1.671 1.00 0.00 44 ALA A CA 6
ATOM 7989 C C . ALA A 1 44 ? 2.222 18.443 -2.865 1.00 0.00 44 ALA A C 6
ATOM 7990 O O . ALA A 1 44 ? 1.214 19.145 -2.801 1.00 0.00 44 ALA A O 6
ATOM 7997 N N . GLU A 1 45 ? 2.562 17.757 -3.951 1.00 0.00 45 GLU A N 6
ATOM 7998 C CA . GLU A 1 45 ? 1.746 17.791 -5.161 1.00 0.00 45 GLU A CA 6
ATOM 7999 C C . GLU A 1 45 ? 0.387 17.141 -4.919 1.00 0.00 45 GLU A C 6
ATOM 8000 O O . GLU A 1 45 ? -0.635 17.609 -5.421 1.00 0.00 45 GLU A O 6
ATOM 8012 N N . TRP A 1 46 ? 0.384 16.061 -4.147 1.00 0.00 46 TRP A N 6
ATOM 8013 C CA . TRP A 1 46 ? -0.849 15.344 -3.839 1.00 0.00 46 TRP A CA 6
ATOM 8014 C C . TRP A 1 46 ? -1.882 16.281 -3.221 1.00 0.00 46 TRP A C 6
ATOM 8015 O O . TRP A 1 46 ? -3.084 16.118 -3.428 1.00 0.00 46 TRP A O 6
ATOM 8036 N N . SER A 1 47 ? -1.405 17.262 -2.460 1.00 0.00 47 SER A N 6
ATOM 8037 C CA . SER A 1 47 ? -2.289 18.223 -1.810 1.00 0.00 47 SER A CA 6
ATOM 8038 C C . SER A 1 47 ? -2.714 19.317 -2.784 1.00 0.00 47 SER A C 6
ATOM 8039 O O . SER A 1 47 ? -3.717 19.999 -2.572 1.00 0.00 47 SER A O 6
ATOM 8047 N N . LYS A 1 48 ? -1.943 19.479 -3.854 1.00 0.00 48 LYS A N 6
ATOM 8048 C CA . LYS A 1 48 ? -2.238 20.488 -4.864 1.00 0.00 48 LYS A CA 6
ATOM 8049 C C . LYS A 1 48 ? -2.927 19.864 -6.074 1.00 0.00 48 LYS A C 6
ATOM 8050 O O . LYS A 1 48 ? -3.065 20.500 -7.120 1.00 0.00 48 LYS A O 6
ATOM 8069 N N . LEU A 1 49 ? -3.359 18.617 -5.924 1.00 0.00 49 LEU A N 6
ATOM 8070 C CA . LEU A 1 49 ? -4.035 17.906 -7.003 1.00 0.00 49 LEU A CA 6
ATOM 8071 C C . LEU A 1 49 ? -5.447 18.446 -7.209 1.00 0.00 49 LEU A C 6
ATOM 8072 O O . LEU A 1 49 ? -6.041 19.019 -6.297 1.00 0.00 49 LEU A O 6
ATOM 8088 N N . GLN A 1 50 ? -5.977 18.257 -8.414 1.00 0.00 50 GLN A N 6
ATOM 8089 C CA . GLN A 1 50 ? -7.320 18.724 -8.738 1.00 0.00 50 GLN A CA 6
ATOM 8090 C C . GLN A 1 50 ? -8.377 17.827 -8.104 1.00 0.00 50 GLN A C 6
ATOM 8091 O O . GLN A 1 50 ? -8.116 16.678 -7.744 1.00 0.00 50 GLN A O 6
ATOM 8105 N N . PRO A 1 51 ? -9.600 18.360 -7.962 1.00 0.00 51 PRO A N 6
ATOM 8106 C CA . PRO A 1 51 ? -10.720 17.624 -7.371 1.00 0.00 51 PRO A CA 6
ATOM 8107 C C . PRO A 1 51 ? -11.211 16.493 -8.270 1.00 0.00 51 PRO A C 6
ATOM 8108 O O . PRO A 1 51 ? -12.168 15.794 -7.938 1.00 0.00 51 PRO A O 6
ATOM 8119 N N . ALA A 1 52 ? -10.549 16.321 -9.409 1.00 0.00 52 ALA A N 6
ATOM 8120 C CA . ALA A 1 52 ? -10.916 15.274 -10.355 1.00 0.00 52 ALA A CA 6
ATOM 8121 C C . ALA A 1 52 ? -9.834 14.203 -10.436 1.00 0.00 52 ALA A C 6
ATOM 8122 O O . ALA A 1 52 ? -10.132 13.012 -10.525 1.00 0.00 52 ALA A O 6
ATOM 8129 N N . GLU A 1 53 ? -8.577 14.635 -10.405 1.00 0.00 53 GLU A N 6
ATOM 8130 C CA . GLU A 1 53 ? -7.450 13.712 -10.476 1.00 0.00 53 GLU A CA 6
ATOM 8131 C C . GLU A 1 53 ? -7.261 12.980 -9.150 1.00 0.00 53 GLU A C 6
ATOM 8132 O O . GLU A 1 53 ? -7.243 11.750 -9.103 1.00 0.00 53 GLU A O 6
ATOM 8144 N N . LYS A 1 54 ? -7.119 13.747 -8.074 1.00 0.00 54 LYS A N 6
ATOM 8145 C CA . LYS A 1 54 ? -6.931 13.176 -6.746 1.00 0.00 54 LYS A CA 6
ATOM 8146 C C . LYS A 1 54 ? -7.965 12.087 -6.471 1.00 0.00 54 LYS A C 6
ATOM 8147 O O . LYS A 1 54 ? -7.640 11.038 -5.914 1.00 0.00 54 LYS A O 6
ATOM 8166 N N . GLN A 1 55 ? -9.207 12.344 -6.867 1.00 0.00 55 GLN A N 6
ATOM 8167 C CA . GLN A 1 55 ? -10.286 11.384 -6.664 1.00 0.00 55 GLN A CA 6
ATOM 8168 C C . GLN A 1 55 ? -10.115 10.171 -7.572 1.00 0.00 55 GLN A C 6
ATOM 8169 O O . GLN A 1 55 ? -10.251 9.029 -7.132 1.00 0.00 55 GLN A O 6
ATOM 8183 N N . ARG A 1 56 ? -9.817 10.426 -8.842 1.00 0.00 56 ARG A N 6
ATOM 8184 C CA . ARG A 1 56 ? -9.629 9.355 -9.813 1.00 0.00 56 ARG A CA 6
ATOM 8185 C C . ARG A 1 56 ? -8.613 8.335 -9.307 1.00 0.00 56 ARG A C 6
ATOM 8186 O O . ARG A 1 56 ? -8.810 7.128 -9.444 1.00 0.00 56 ARG A O 6
ATOM 8207 N N . TYR A 1 57 ? -7.527 8.829 -8.723 1.00 0.00 57 TYR A N 6
ATOM 8208 C CA . TYR A 1 57 ? -6.479 7.962 -8.200 1.00 0.00 57 TYR A CA 6
ATOM 8209 C C . TYR A 1 57 ? -7.033 7.017 -7.138 1.00 0.00 57 TYR A C 6
ATOM 8210 O O . TYR A 1 57 ? -6.706 5.829 -7.115 1.00 0.00 57 TYR A O 6
ATOM 8228 N N . LEU A 1 58 ? -7.875 7.551 -6.261 1.00 0.00 58 LEU A N 6
ATOM 8229 C CA . LEU A 1 58 ? -8.478 6.757 -5.196 1.00 0.00 58 LEU A CA 6
ATOM 8230 C C . LEU A 1 58 ? -9.291 5.603 -5.771 1.00 0.00 58 LEU A C 6
ATOM 8231 O O . LEU A 1 58 ? -9.061 4.440 -5.436 1.00 0.00 58 LEU A O 6
ATOM 8247 N N . ASP A 1 59 ? -10.242 5.931 -6.640 1.00 0.00 59 ASP A N 6
ATOM 8248 C CA . ASP A 1 59 ? -11.087 4.921 -7.264 1.00 0.00 59 ASP A CA 6
ATOM 8249 C C . ASP A 1 59 ? -10.242 3.867 -7.974 1.00 0.00 59 ASP A C 6
ATOM 8250 O O . ASP A 1 59 ? -10.456 2.668 -7.802 1.00 0.00 59 ASP A O 6
ATOM 8259 N N . GLU A 1 60 ? -9.283 4.325 -8.773 1.00 0.00 60 GLU A N 6
ATOM 8260 C CA . GLU A 1 60 ? -8.408 3.422 -9.510 1.00 0.00 60 GLU A CA 6
ATOM 8261 C C . GLU A 1 60 ? -7.907 2.295 -8.611 1.00 0.00 60 GLU A C 6
ATOM 8262 O O . GLU A 1 60 ? -8.114 1.116 -8.901 1.00 0.00 60 GLU A O 6
ATOM 8274 N N . ALA A 1 61 ? -7.248 2.667 -7.519 1.00 0.00 61 ALA A N 6
ATOM 8275 C CA . ALA A 1 61 ? -6.719 1.689 -6.576 1.00 0.00 61 ALA A CA 6
ATOM 8276 C C . ALA A 1 61 ? -7.839 0.859 -5.959 1.00 0.00 61 ALA A C 6
ATOM 8277 O O . ALA A 1 61 ? -7.711 -0.355 -5.802 1.00 0.00 61 ALA A O 6
ATOM 8284 N N . GLU A 1 62 ? -8.937 1.523 -5.610 1.00 0.00 62 GLU A N 6
ATOM 8285 C CA . GLU A 1 62 ? -10.079 0.845 -5.007 1.00 0.00 62 GLU A CA 6
ATOM 8286 C C . GLU A 1 62 ? -10.534 -0.327 -5.872 1.00 0.00 62 GLU A C 6
ATOM 8287 O O . GLU A 1 62 ? -10.662 -1.454 -5.393 1.00 0.00 62 GLU A O 6
ATOM 8299 N N . LYS A 1 63 ? -10.778 -0.052 -7.149 1.00 0.00 63 LYS A N 6
ATOM 8300 C CA . LYS A 1 63 ? -11.219 -1.082 -8.083 1.00 0.00 63 LYS A CA 6
ATOM 8301 C C . LYS A 1 63 ? -10.364 -2.339 -7.949 1.00 0.00 63 LYS A C 6
ATOM 8302 O O . LYS A 1 63 ? -10.849 -3.452 -8.148 1.00 0.00 63 LYS A O 6
ATOM 8321 N N . GLU A 1 64 ? -9.093 -2.152 -7.610 1.00 0.00 64 GLU A N 6
ATOM 8322 C CA . GLU A 1 64 ? -8.173 -3.273 -7.449 1.00 0.00 64 GLU A CA 6
ATOM 8323 C C . GLU A 1 64 ? -8.285 -3.870 -6.049 1.00 0.00 64 GLU A C 6
ATOM 8324 O O . GLU A 1 64 ? -7.956 -5.037 -5.832 1.00 0.00 64 GLU A O 6
ATOM 8336 N N . LYS A 1 65 ? -8.749 -3.063 -5.102 1.00 0.00 65 LYS A N 6
ATOM 8337 C CA . LYS A 1 65 ? -8.904 -3.510 -3.723 1.00 0.00 65 LYS A CA 6
ATOM 8338 C C . LYS A 1 65 ? -9.958 -4.608 -3.623 1.00 0.00 65 LYS A C 6
ATOM 8339 O O . LYS A 1 65 ? -9.770 -5.597 -2.914 1.00 0.00 65 LYS A O 6
ATOM 8358 N N . GLN A 1 66 ? -11.063 -4.429 -4.338 1.00 0.00 66 GLN A N 6
ATOM 8359 C CA . GLN A 1 66 ? -12.145 -5.407 -4.329 1.00 0.00 66 GLN A CA 6
ATOM 8360 C C . GLN A 1 66 ? -11.604 -6.820 -4.523 1.00 0.00 66 GLN A C 6
ATOM 8361 O O . GLN A 1 66 ? -11.886 -7.716 -3.729 1.00 0.00 66 GLN A O 6
ATOM 8375 N N . GLN A 1 67 ? -10.826 -7.010 -5.583 1.00 0.00 67 GLN A N 6
ATOM 8376 C CA . GLN A 1 67 ? -10.246 -8.314 -5.882 1.00 0.00 67 GLN A CA 6
ATOM 8377 C C . GLN A 1 67 ? -9.504 -8.869 -4.671 1.00 0.00 67 GLN A C 6
ATOM 8378 O O . GLN A 1 67 ? -9.896 -9.889 -4.104 1.00 0.00 67 GLN A O 6
ATOM 8392 N N . TYR A 1 68 ? -8.430 -8.192 -4.280 1.00 0.00 68 TYR A N 6
ATOM 8393 C CA . TYR A 1 68 ? -7.631 -8.619 -3.138 1.00 0.00 68 TYR A CA 6
ATOM 8394 C C . TYR A 1 68 ? -8.524 -9.009 -1.963 1.00 0.00 68 TYR A C 6
ATOM 8395 O O . TYR A 1 68 ? -8.372 -10.084 -1.382 1.00 0.00 68 TYR A O 6
ATOM 8413 N N . LEU A 1 69 ? -9.456 -8.126 -1.619 1.00 0.00 69 LEU A N 6
ATOM 8414 C CA . LEU A 1 69 ? -10.375 -8.376 -0.514 1.00 0.00 69 LEU A CA 6
ATOM 8415 C C . LEU A 1 69 ? -10.957 -9.783 -0.598 1.00 0.00 69 LEU A C 6
ATOM 8416 O O . LEU A 1 69 ? -10.743 -10.609 0.290 1.00 0.00 69 LEU A O 6
ATOM 8432 N N . LYS A 1 70 ? -11.692 -10.051 -1.672 1.00 0.00 70 LYS A N 6
ATOM 8433 C CA . LYS A 1 70 ? -12.303 -11.360 -1.875 1.00 0.00 70 LYS A CA 6
ATOM 8434 C C . LYS A 1 70 ? -11.286 -12.475 -1.652 1.00 0.00 70 LYS A C 6
ATOM 8435 O O . LYS A 1 70 ? -11.472 -13.333 -0.790 1.00 0.00 70 LYS A O 6
ATOM 8454 N N . GLU A 1 71 ? -10.210 -12.454 -2.433 1.00 0.00 71 GLU A N 6
ATOM 8455 C CA . GLU A 1 71 ? -9.164 -13.464 -2.320 1.00 0.00 71 GLU A CA 6
ATOM 8456 C C . GLU A 1 71 ? -8.878 -13.788 -0.857 1.00 0.00 71 GLU A C 6
ATOM 8457 O O . GLU A 1 71 ? -9.020 -14.932 -0.423 1.00 0.00 71 GLU A O 6
ATOM 8469 N N . LEU A 1 72 ? -8.472 -12.774 -0.101 1.00 0.00 72 LEU A N 6
ATOM 8470 C CA . LEU A 1 72 ? -8.163 -12.950 1.314 1.00 0.00 72 LEU A CA 6
ATOM 8471 C C . LEU A 1 72 ? -9.033 -14.041 1.930 1.00 0.00 72 LEU A C 6
ATOM 8472 O O . LEU A 1 72 ? -8.570 -15.156 2.169 1.00 0.00 72 LEU A O 6
ATOM 8488 N N . TRP A 1 73 ? -10.295 -13.713 2.179 1.00 0.00 73 TRP A N 6
ATOM 8489 C CA . TRP A 1 73 ? -11.231 -14.666 2.765 1.00 0.00 73 TRP A CA 6
ATOM 8490 C C . TRP A 1 73 ? -11.647 -15.719 1.743 1.00 0.00 73 TRP A C 6
ATOM 8491 O O . TRP A 1 73 ? -11.494 -16.917 1.975 1.00 0.00 73 TRP A O 6
ATOM 8512 N N . ALA A 1 74 ? -12.172 -15.262 0.611 1.00 0.00 74 ALA A N 6
ATOM 8513 C CA . ALA A 1 74 ? -12.607 -16.165 -0.447 1.00 0.00 74 ALA A CA 6
ATOM 8514 C C . ALA A 1 74 ? -11.732 -17.412 -0.500 1.00 0.00 74 ALA A C 6
ATOM 8515 O O . ALA A 1 74 ? -12.212 -18.507 -0.794 1.00 0.00 74 ALA A O 6
ATOM 8522 N N . TYR A 1 75 ? -10.446 -17.240 -0.214 1.00 0.00 75 TYR A N 6
ATOM 8523 C CA . TYR A 1 75 ? -9.503 -18.351 -0.232 1.00 0.00 75 TYR A CA 6
ATOM 8524 C C . TYR A 1 75 ? -9.495 -19.081 1.108 1.00 0.00 75 TYR A C 6
ATOM 8525 O O . TYR A 1 75 ? -9.703 -20.292 1.168 1.00 0.00 75 TYR A O 6
ATOM 8543 N N . GLN A 1 76 ? -9.255 -18.333 2.181 1.00 0.00 76 GLN A N 6
ATOM 8544 C CA . GLN A 1 76 ? -9.220 -18.908 3.519 1.00 0.00 76 GLN A CA 6
ATOM 8545 C C . GLN A 1 76 ? -10.314 -19.956 3.691 1.00 0.00 76 GLN A C 6
ATOM 8546 O O . GLN A 1 76 ? -10.145 -20.929 4.426 1.00 0.00 76 GLN A O 6
ATOM 8560 N N . GLN A 1 77 ? -11.436 -19.750 3.009 1.00 0.00 77 GLN A N 6
ATOM 8561 C CA . GLN A 1 77 ? -12.559 -20.677 3.087 1.00 0.00 77 GLN A CA 6
ATOM 8562 C C . GLN A 1 77 ? -12.615 -21.569 1.852 1.00 0.00 77 GLN A C 6
ATOM 8563 O O . GLN A 1 77 ? -13.668 -21.727 1.235 1.00 0.00 77 GLN A O 6
ATOM 8577 N N . SER A 1 78 ? -11.474 -22.151 1.496 1.00 0.00 78 SER A N 6
ATOM 8578 C CA . SER A 1 78 ? -11.392 -23.025 0.332 1.00 0.00 78 SER A CA 6
ATOM 8579 C C . SER A 1 78 ? -10.555 -24.264 0.640 1.00 0.00 78 SER A C 6
ATOM 8580 O O . SER A 1 78 ? -9.651 -24.223 1.474 1.00 0.00 78 SER A O 6
ATOM 8588 N N . GLU A 1 79 ? -10.865 -25.364 -0.039 1.00 0.00 79 GLU A N 6
ATOM 8589 C CA . GLU A 1 79 ? -10.143 -26.614 0.163 1.00 0.00 79 GLU A CA 6
ATOM 8590 C C . GLU A 1 79 ? -8.635 -26.380 0.150 1.00 0.00 79 GLU A C 6
ATOM 8591 O O . GLU A 1 79 ? -7.908 -26.902 0.995 1.00 0.00 79 GLU A O 6
ATOM 8603 N N . ALA A 1 80 ? -8.172 -25.590 -0.814 1.00 0.00 80 ALA A N 6
ATOM 8604 C CA . ALA A 1 80 ? -6.753 -25.285 -0.936 1.00 0.00 80 ALA A CA 6
ATOM 8605 C C . ALA A 1 80 ? -6.170 -24.837 0.400 1.00 0.00 80 ALA A C 6
ATOM 8606 O O . ALA A 1 80 ? -5.039 -25.181 0.742 1.00 0.00 80 ALA A O 6
ATOM 8613 N N . TYR A 1 81 ? -6.951 -24.067 1.151 1.00 0.00 81 TYR A N 6
ATOM 8614 C CA . TYR A 1 81 ? -6.510 -23.570 2.450 1.00 0.00 81 TYR A CA 6
ATOM 8615 C C . TYR A 1 81 ? -6.328 -24.717 3.439 1.00 0.00 81 TYR A C 6
ATOM 8616 O O . TYR A 1 81 ? -5.322 -24.791 4.144 1.00 0.00 81 TYR A O 6
ATOM 8634 N N . LYS A 1 82 ? -7.310 -25.611 3.486 1.00 0.00 82 LYS A N 6
ATOM 8635 C CA . LYS A 1 82 ? -7.259 -26.756 4.387 1.00 0.00 82 LYS A CA 6
ATOM 8636 C C . LYS A 1 82 ? -6.150 -27.720 3.980 1.00 0.00 82 LYS A C 6
ATOM 8637 O O . LYS A 1 82 ? -5.254 -28.020 4.770 1.00 0.00 82 LYS A O 6
ATOM 8656 N N . VAL A 1 83 ? -6.214 -28.202 2.743 1.00 0.00 83 VAL A N 6
ATOM 8657 C CA . VAL A 1 83 ? -5.213 -29.129 2.230 1.00 0.00 83 VAL A CA 6
ATOM 8658 C C . VAL A 1 83 ? -3.804 -28.580 2.424 1.00 0.00 83 VAL A C 6
ATOM 8659 O O . VAL A 1 83 ? -2.882 -29.318 2.776 1.00 0.00 83 VAL A O 6
ATOM 8672 N N . CYS A 1 84 ? -3.645 -27.282 2.194 1.00 0.00 84 CYS A N 6
ATOM 8673 C CA . CYS A 1 84 ? -2.347 -26.632 2.343 1.00 0.00 84 CYS A CA 6
ATOM 8674 C C . CYS A 1 84 ? -2.023 -26.397 3.814 1.00 0.00 84 CYS A C 6
ATOM 8675 O O . CYS A 1 84 ? -2.919 -26.342 4.658 1.00 0.00 84 CYS A O 6
ATOM 8683 N N . THR A 1 85 ? -0.735 -26.260 4.117 1.00 0.00 85 THR A N 6
ATOM 8684 C CA . THR A 1 85 ? -0.292 -26.033 5.487 1.00 0.00 85 THR A CA 6
ATOM 8685 C C . THR A 1 85 ? -0.563 -24.598 5.923 1.00 0.00 85 THR A C 6
ATOM 8686 O O . THR A 1 85 ? -0.311 -23.655 5.174 1.00 0.00 85 THR A O 6
ATOM 8697 N N . GLU A 1 86 ? -1.078 -24.441 7.138 1.00 0.00 86 GLU A N 6
ATOM 8698 C CA . GLU A 1 86 ? -1.383 -23.118 7.672 1.00 0.00 86 GLU A CA 6
ATOM 8699 C C . GLU A 1 86 ? -0.582 -22.845 8.941 1.00 0.00 86 GLU A C 6
ATOM 8700 O O . GLU A 1 86 ? -0.550 -23.668 9.856 1.00 0.00 86 GLU A O 6
ATOM 8712 N N . SER A 1 87 ? 0.065 -21.685 8.988 1.00 0.00 87 SER A N 6
ATOM 8713 C CA . SER A 1 87 ? 0.870 -21.304 10.142 1.00 0.00 87 SER A CA 6
ATOM 8714 C C . SER A 1 87 ? 0.135 -21.611 11.443 1.00 0.00 87 SER A C 6
ATOM 8715 O O . SER A 1 87 ? -0.858 -20.964 11.774 1.00 0.00 87 SER A O 6
ATOM 8723 N N . GLY A 1 88 ? 0.630 -22.603 12.177 1.00 0.00 88 GLY A N 6
ATOM 8724 C CA . GLY A 1 88 ? 0.006 -22.979 13.433 1.00 0.00 88 GLY A CA 6
ATOM 8725 C C . GLY A 1 88 ? 0.913 -23.833 14.297 1.00 0.00 88 GLY A C 6
ATOM 8726 O O . GLY A 1 88 ? 0.775 -25.056 14.359 1.00 0.00 88 GLY A O 6
ATOM 8730 N N . PRO A 1 89 ? 1.867 -23.186 14.982 1.00 0.00 89 PRO A N 6
ATOM 8731 C CA . PRO A 1 89 ? 2.819 -23.876 15.858 1.00 0.00 89 PRO A CA 6
ATOM 8732 C C . PRO A 1 89 ? 2.156 -24.429 17.113 1.00 0.00 89 PRO A C 6
ATOM 8733 O O . PRO A 1 89 ? 1.753 -23.674 17.998 1.00 0.00 89 PRO A O 6
ATOM 8744 N N . SER A 1 90 ? 2.046 -25.752 17.185 1.00 0.00 90 SER A N 6
ATOM 8745 C CA . SER A 1 90 ? 1.428 -26.407 18.332 1.00 0.00 90 SER A CA 6
ATOM 8746 C C . SER A 1 90 ? 2.024 -27.794 18.552 1.00 0.00 90 SER A C 6
ATOM 8747 O O . SER A 1 90 ? 2.104 -28.602 17.628 1.00 0.00 90 SER A O 6
ATOM 8755 N N . SER A 1 91 ? 2.443 -28.061 19.785 1.00 0.00 91 SER A N 6
ATOM 8756 C CA . SER A 1 91 ? 3.037 -29.348 20.128 1.00 0.00 91 SER A CA 6
ATOM 8757 C C . SER A 1 91 ? 2.200 -30.497 19.574 1.00 0.00 91 SER A C 6
ATOM 8758 O O . SER A 1 91 ? 1.143 -30.826 20.111 1.00 0.00 91 SER A O 6
ATOM 8766 N N . GLY A 1 92 ? 2.683 -31.105 18.494 1.00 0.00 92 GLY A N 6
ATOM 8767 C CA . GLY A 1 92 ? 1.968 -32.211 17.884 1.00 0.00 92 GLY A CA 6
ATOM 8768 C C . GLY A 1 92 ? 1.528 -33.248 18.898 1.00 0.00 92 GLY A C 6
ATOM 8769 O O . GLY A 1 92 ? 2.352 -33.806 19.622 1.00 0.00 92 GLY A O 6
ATOM 8773 N N . GLY A 1 1 ? 16.610 -6.442 -5.097 1.00 0.00 1 GLY A N 7
ATOM 8774 C CA . GLY A 1 1 ? 15.888 -6.317 -3.844 1.00 0.00 1 GLY A CA 7
ATOM 8775 C C . GLY A 1 1 ? 15.537 -7.664 -3.241 1.00 0.00 1 GLY A C 7
ATOM 8776 O O . GLY A 1 1 ? 16.368 -8.292 -2.586 1.00 0.00 1 GLY A O 7
ATOM 8780 N N . SER A 1 2 ? 14.303 -8.104 -3.460 1.00 0.00 2 SER A N 7
ATOM 8781 C CA . SER A 1 2 ? 13.842 -9.382 -2.928 1.00 0.00 2 SER A CA 7
ATOM 8782 C C . SER A 1 2 ? 13.081 -10.169 -3.990 1.00 0.00 2 SER A C 7
ATOM 8783 O O . SER A 1 2 ? 12.305 -9.603 -4.761 1.00 0.00 2 SER A O 7
ATOM 8791 N N . SER A 1 3 ? 13.307 -11.479 -4.023 1.00 0.00 3 SER A N 7
ATOM 8792 C CA . SER A 1 3 ? 12.646 -12.345 -4.992 1.00 0.00 3 SER A CA 7
ATOM 8793 C C . SER A 1 3 ? 11.550 -13.170 -4.324 1.00 0.00 3 SER A C 7
ATOM 8794 O O . SER A 1 3 ? 11.758 -14.332 -3.976 1.00 0.00 3 SER A O 7
ATOM 8802 N N . GLY A 1 4 ? 10.382 -12.560 -4.147 1.00 0.00 4 GLY A N 7
ATOM 8803 C CA . GLY A 1 4 ? 9.271 -13.253 -3.521 1.00 0.00 4 GLY A CA 7
ATOM 8804 C C . GLY A 1 4 ? 8.063 -13.353 -4.432 1.00 0.00 4 GLY A C 7
ATOM 8805 O O . GLY A 1 4 ? 7.363 -12.366 -4.657 1.00 0.00 4 GLY A O 7
ATOM 8809 N N . SER A 1 5 ? 7.819 -14.548 -4.960 1.00 0.00 5 SER A N 7
ATOM 8810 C CA . SER A 1 5 ? 6.691 -14.773 -5.856 1.00 0.00 5 SER A CA 7
ATOM 8811 C C . SER A 1 5 ? 5.712 -15.779 -5.256 1.00 0.00 5 SER A C 7
ATOM 8812 O O . SER A 1 5 ? 5.934 -16.987 -5.313 1.00 0.00 5 SER A O 7
ATOM 8820 N N . SER A 1 6 ? 4.628 -15.267 -4.679 1.00 0.00 6 SER A N 7
ATOM 8821 C CA . SER A 1 6 ? 3.616 -16.119 -4.065 1.00 0.00 6 SER A CA 7
ATOM 8822 C C . SER A 1 6 ? 2.340 -15.331 -3.786 1.00 0.00 6 SER A C 7
ATOM 8823 O O . SER A 1 6 ? 2.384 -14.233 -3.232 1.00 0.00 6 SER A O 7
ATOM 8831 N N . GLY A 1 7 ? 1.204 -15.900 -4.176 1.00 0.00 7 GLY A N 7
ATOM 8832 C CA . GLY A 1 7 ? -0.070 -15.238 -3.959 1.00 0.00 7 GLY A CA 7
ATOM 8833 C C . GLY A 1 7 ? -0.290 -14.079 -4.912 1.00 0.00 7 GLY A C 7
ATOM 8834 O O . GLY A 1 7 ? 0.477 -13.866 -5.851 1.00 0.00 7 GLY A O 7
ATOM 8838 N N . PRO A 1 8 ? -1.361 -13.308 -4.673 1.00 0.00 8 PRO A N 7
ATOM 8839 C CA . PRO A 1 8 ? -1.705 -12.152 -5.508 1.00 0.00 8 PRO A CA 7
ATOM 8840 C C . PRO A 1 8 ? -0.717 -11.002 -5.341 1.00 0.00 8 PRO A C 7
ATOM 8841 O O . PRO A 1 8 ? -0.128 -10.826 -4.274 1.00 0.00 8 PRO A O 7
ATOM 8852 N N . LYS A 1 9 ? -0.541 -10.221 -6.401 1.00 0.00 9 LYS A N 7
ATOM 8853 C CA . LYS A 1 9 ? 0.374 -9.087 -6.373 1.00 0.00 9 LYS A CA 7
ATOM 8854 C C . LYS A 1 9 ? -0.241 -7.911 -5.620 1.00 0.00 9 LYS A C 7
ATOM 8855 O O . LYS A 1 9 ? -0.993 -7.122 -6.192 1.00 0.00 9 LYS A O 7
ATOM 8874 N N . ALA A 1 10 ? 0.086 -7.799 -4.337 1.00 0.00 10 ALA A N 7
ATOM 8875 C CA . ALA A 1 10 ? -0.432 -6.717 -3.509 1.00 0.00 10 ALA A CA 7
ATOM 8876 C C . ALA A 1 10 ? -0.290 -5.371 -4.213 1.00 0.00 10 ALA A C 7
ATOM 8877 O O . ALA A 1 10 ? 0.801 -4.813 -4.323 1.00 0.00 10 ALA A O 7
ATOM 8884 N N . PRO A 1 11 ? -1.419 -4.836 -4.701 1.00 0.00 11 PRO A N 7
ATOM 8885 C CA . PRO A 1 11 ? -1.447 -3.550 -5.403 1.00 0.00 11 PRO A CA 7
ATOM 8886 C C . PRO A 1 11 ? -1.178 -2.374 -4.469 1.00 0.00 11 PRO A C 7
ATOM 8887 O O . PRO A 1 11 ? -1.076 -2.545 -3.253 1.00 0.00 11 PRO A O 7
ATOM 8898 N N . VAL A 1 12 ? -1.067 -1.181 -5.043 1.00 0.00 12 VAL A N 7
ATOM 8899 C CA . VAL A 1 12 ? -0.813 0.023 -4.262 1.00 0.00 12 VAL A CA 7
ATOM 8900 C C . VAL A 1 12 ? -2.068 0.881 -4.149 1.00 0.00 12 VAL A C 7
ATOM 8901 O O . VAL A 1 12 ? -2.993 0.755 -4.952 1.00 0.00 12 VAL A O 7
ATOM 8914 N N . THR A 1 13 ? -2.094 1.755 -3.148 1.00 0.00 13 THR A N 7
ATOM 8915 C CA . THR A 1 13 ? -3.235 2.635 -2.930 1.00 0.00 13 THR A CA 7
ATOM 8916 C C . THR A 1 13 ? -3.136 3.888 -3.792 1.00 0.00 13 THR A C 7
ATOM 8917 O O . THR A 1 13 ? -2.042 4.364 -4.088 1.00 0.00 13 THR A O 7
ATOM 8928 N N . GLY A 1 14 ? -4.288 4.419 -4.190 1.00 0.00 14 GLY A N 7
ATOM 8929 C CA . GLY A 1 14 ? -4.309 5.615 -5.013 1.00 0.00 14 GLY A CA 7
ATOM 8930 C C . GLY A 1 14 ? -3.200 6.584 -4.654 1.00 0.00 14 GLY A C 7
ATOM 8931 O O . GLY A 1 14 ? -2.579 7.181 -5.534 1.00 0.00 14 GLY A O 7
ATOM 8935 N N . TYR A 1 15 ? -2.952 6.744 -3.359 1.00 0.00 15 TYR A N 7
ATOM 8936 C CA . TYR A 1 15 ? -1.914 7.652 -2.886 1.00 0.00 15 TYR A CA 7
ATOM 8937 C C . TYR A 1 15 ? -0.543 7.232 -3.408 1.00 0.00 15 TYR A C 7
ATOM 8938 O O . TYR A 1 15 ? 0.139 8.001 -4.085 1.00 0.00 15 TYR A O 7
ATOM 8956 N N . VAL A 1 16 ? -0.147 6.003 -3.090 1.00 0.00 16 VAL A N 7
ATOM 8957 C CA . VAL A 1 16 ? 1.140 5.478 -3.527 1.00 0.00 16 VAL A CA 7
ATOM 8958 C C . VAL A 1 16 ? 1.208 5.383 -5.047 1.00 0.00 16 VAL A C 7
ATOM 8959 O O . VAL A 1 16 ? 2.140 5.890 -5.672 1.00 0.00 16 VAL A O 7
ATOM 8972 N N . ARG A 1 17 ? 0.213 4.728 -5.638 1.00 0.00 17 ARG A N 7
ATOM 8973 C CA . ARG A 1 17 ? 0.158 4.565 -7.086 1.00 0.00 17 ARG A CA 7
ATOM 8974 C C . ARG A 1 17 ? 0.667 5.818 -7.793 1.00 0.00 17 ARG A C 7
ATOM 8975 O O . ARG A 1 17 ? 1.631 5.764 -8.558 1.00 0.00 17 ARG A O 7
ATOM 8996 N N . PHE A 1 18 ? 0.012 6.945 -7.533 1.00 0.00 18 PHE A N 7
ATOM 8997 C CA . PHE A 1 18 ? 0.397 8.210 -8.146 1.00 0.00 18 PHE A CA 7
ATOM 8998 C C . PHE A 1 18 ? 1.853 8.547 -7.833 1.00 0.00 18 PHE A C 7
ATOM 8999 O O . PHE A 1 18 ? 2.583 9.047 -8.690 1.00 0.00 18 PHE A O 7
ATOM 9016 N N . LEU A 1 19 ? 2.267 8.268 -6.603 1.00 0.00 19 LEU A N 7
ATOM 9017 C CA . LEU A 1 19 ? 3.634 8.540 -6.175 1.00 0.00 19 LEU A CA 7
ATOM 9018 C C . LEU A 1 19 ? 4.633 7.726 -6.992 1.00 0.00 19 LEU A C 7
ATOM 9019 O O . LEU A 1 19 ? 5.758 8.161 -7.229 1.00 0.00 19 LEU A O 7
ATOM 9035 N N . ASN A 1 20 ? 4.210 6.540 -7.420 1.00 0.00 20 ASN A N 7
ATOM 9036 C CA . ASN A 1 20 ? 5.067 5.664 -8.212 1.00 0.00 20 ASN A CA 7
ATOM 9037 C C . ASN A 1 20 ? 5.322 6.259 -9.594 1.00 0.00 20 ASN A C 7
ATOM 9038 O O . ASN A 1 20 ? 6.465 6.524 -9.963 1.00 0.00 20 ASN A O 7
ATOM 9049 N N . GLU A 1 21 ? 4.249 6.464 -10.351 1.00 0.00 21 GLU A N 7
ATOM 9050 C CA . GLU A 1 21 ? 4.358 7.026 -11.692 1.00 0.00 21 GLU A CA 7
ATOM 9051 C C . GLU A 1 21 ? 5.171 8.318 -11.676 1.00 0.00 21 GLU A C 7
ATOM 9052 O O . GLU A 1 21 ? 6.030 8.534 -12.531 1.00 0.00 21 GLU A O 7
ATOM 9064 N N . ARG A 1 22 ? 4.892 9.173 -10.699 1.00 0.00 22 ARG A N 7
ATOM 9065 C CA . ARG A 1 22 ? 5.594 10.445 -10.573 1.00 0.00 22 ARG A CA 7
ATOM 9066 C C . ARG A 1 22 ? 7.054 10.223 -10.187 1.00 0.00 22 ARG A C 7
ATOM 9067 O O . ARG A 1 22 ? 7.957 10.827 -10.765 1.00 0.00 22 ARG A O 7
ATOM 9088 N N . ARG A 1 23 ? 7.277 9.353 -9.207 1.00 0.00 23 ARG A N 7
ATOM 9089 C CA . ARG A 1 23 ? 8.626 9.053 -8.744 1.00 0.00 23 ARG A CA 7
ATOM 9090 C C . ARG A 1 23 ? 9.607 9.026 -9.912 1.00 0.00 23 ARG A C 7
ATOM 9091 O O . ARG A 1 23 ? 10.763 9.428 -9.773 1.00 0.00 23 ARG A O 7
ATOM 9112 N N . GLU A 1 24 ? 9.140 8.548 -11.060 1.00 0.00 24 GLU A N 7
ATOM 9113 C CA . GLU A 1 24 ? 9.979 8.467 -12.251 1.00 0.00 24 GLU A CA 7
ATOM 9114 C C . GLU A 1 24 ? 10.274 9.858 -12.803 1.00 0.00 24 GLU A C 7
ATOM 9115 O O . GLU A 1 24 ? 11.422 10.190 -13.095 1.00 0.00 24 GLU A O 7
ATOM 9127 N N . GLN A 1 25 ? 9.228 10.667 -12.945 1.00 0.00 25 GLN A N 7
ATOM 9128 C CA . GLN A 1 25 ? 9.375 12.022 -13.464 1.00 0.00 25 GLN A CA 7
ATOM 9129 C C . GLN A 1 25 ? 10.446 12.787 -12.693 1.00 0.00 25 GLN A C 7
ATOM 9130 O O . GLN A 1 25 ? 11.245 13.517 -13.281 1.00 0.00 25 GLN A O 7
ATOM 9144 N N . ILE A 1 26 ? 10.456 12.615 -11.375 1.00 0.00 26 ILE A N 7
ATOM 9145 C CA . ILE A 1 26 ? 11.429 13.289 -10.525 1.00 0.00 26 ILE A CA 7
ATOM 9146 C C . ILE A 1 26 ? 12.838 12.764 -10.779 1.00 0.00 26 ILE A C 7
ATOM 9147 O O . ILE A 1 26 ? 13.728 13.513 -11.182 1.00 0.00 26 ILE A O 7
ATOM 9163 N N . ARG A 1 27 ? 13.033 11.471 -10.541 1.00 0.00 27 ARG A N 7
ATOM 9164 C CA . ARG A 1 27 ? 14.334 10.844 -10.744 1.00 0.00 27 ARG A CA 7
ATOM 9165 C C . ARG A 1 27 ? 15.047 11.450 -11.949 1.00 0.00 27 ARG A C 7
ATOM 9166 O O . ARG A 1 27 ? 16.218 11.822 -11.869 1.00 0.00 27 ARG A O 7
ATOM 9187 N N . THR A 1 28 ? 14.333 11.548 -13.066 1.00 0.00 28 THR A N 7
ATOM 9188 C CA . THR A 1 28 ? 14.897 12.108 -14.288 1.00 0.00 28 THR A CA 7
ATOM 9189 C C . THR A 1 28 ? 15.459 13.504 -14.045 1.00 0.00 28 THR A C 7
ATOM 9190 O O . THR A 1 28 ? 16.550 13.834 -14.509 1.00 0.00 28 THR A O 7
ATOM 9201 N N . ARG A 1 29 ? 14.707 14.321 -13.313 1.00 0.00 29 ARG A N 7
ATOM 9202 C CA . ARG A 1 29 ? 15.131 15.682 -13.010 1.00 0.00 29 ARG A CA 7
ATOM 9203 C C . ARG A 1 29 ? 16.191 15.689 -11.913 1.00 0.00 29 ARG A C 7
ATOM 9204 O O . ARG A 1 29 ? 17.296 16.198 -12.106 1.00 0.00 29 ARG A O 7
ATOM 9225 N N . HIS A 1 30 ? 15.849 15.121 -10.761 1.00 0.00 30 HIS A N 7
ATOM 9226 C CA . HIS A 1 30 ? 16.771 15.061 -9.633 1.00 0.00 30 HIS A CA 7
ATOM 9227 C C . HIS A 1 30 ? 17.288 13.641 -9.429 1.00 0.00 30 HIS A C 7
ATOM 9228 O O . HIS A 1 30 ? 16.855 12.919 -8.530 1.00 0.00 30 HIS A O 7
ATOM 9243 N N . PRO A 1 31 ? 18.237 13.227 -10.282 1.00 0.00 31 PRO A N 7
ATOM 9244 C CA . PRO A 1 31 ? 18.835 11.890 -10.215 1.00 0.00 31 PRO A CA 7
ATOM 9245 C C . PRO A 1 31 ? 19.722 11.713 -8.988 1.00 0.00 31 PRO A C 7
ATOM 9246 O O . PRO A 1 31 ? 20.267 10.633 -8.756 1.00 0.00 31 PRO A O 7
ATOM 9257 N N . ASP A 1 32 ? 19.862 12.777 -8.205 1.00 0.00 32 ASP A N 7
ATOM 9258 C CA . ASP A 1 32 ? 20.682 12.737 -7.001 1.00 0.00 32 ASP A CA 7
ATOM 9259 C C . ASP A 1 32 ? 19.814 12.578 -5.757 1.00 0.00 32 ASP A C 7
ATOM 9260 O O . ASP A 1 32 ? 20.289 12.146 -4.705 1.00 0.00 32 ASP A O 7
ATOM 9269 N N . LEU A 1 33 ? 18.540 12.930 -5.882 1.00 0.00 33 LEU A N 7
ATOM 9270 C CA . LEU A 1 33 ? 17.603 12.827 -4.768 1.00 0.00 33 LEU A CA 7
ATOM 9271 C C . LEU A 1 33 ? 17.290 11.368 -4.452 1.00 0.00 33 LEU A C 7
ATOM 9272 O O . LEU A 1 33 ? 16.845 10.603 -5.309 1.00 0.00 33 LEU A O 7
ATOM 9288 N N . PRO A 1 34 ? 17.527 10.971 -3.193 1.00 0.00 34 PRO A N 7
ATOM 9289 C CA . PRO A 1 34 ? 17.275 9.602 -2.735 1.00 0.00 34 PRO A CA 7
ATOM 9290 C C . PRO A 1 34 ? 15.786 9.280 -2.661 1.00 0.00 34 PRO A C 7
ATOM 9291 O O . PRO A 1 34 ? 14.959 9.982 -3.244 1.00 0.00 34 PRO A O 7
ATOM 9302 N N . PHE A 1 35 ? 15.450 8.215 -1.941 1.00 0.00 35 PHE A N 7
ATOM 9303 C CA . PHE A 1 35 ? 14.060 7.799 -1.792 1.00 0.00 35 PHE A CA 7
ATOM 9304 C C . PHE A 1 35 ? 13.303 8.755 -0.875 1.00 0.00 35 PHE A C 7
ATOM 9305 O O . PHE A 1 35 ? 12.306 9.367 -1.261 1.00 0.00 35 PHE A O 7
ATOM 9322 N N . PRO A 1 36 ? 13.785 8.888 0.369 1.00 0.00 36 PRO A N 7
ATOM 9323 C CA . PRO A 1 36 ? 13.169 9.768 1.367 1.00 0.00 36 PRO A CA 7
ATOM 9324 C C . PRO A 1 36 ? 13.355 11.245 1.032 1.00 0.00 36 PRO A C 7
ATOM 9325 O O . PRO A 1 36 ? 13.228 12.107 1.900 1.00 0.00 36 PRO A O 7
ATOM 9336 N N . GLU A 1 37 ? 13.656 11.527 -0.232 1.00 0.00 37 GLU A N 7
ATOM 9337 C CA . GLU A 1 37 ? 13.860 12.899 -0.679 1.00 0.00 37 GLU A CA 7
ATOM 9338 C C . GLU A 1 37 ? 12.955 13.224 -1.865 1.00 0.00 37 GLU A C 7
ATOM 9339 O O . GLU A 1 37 ? 12.615 14.384 -2.100 1.00 0.00 37 GLU A O 7
ATOM 9351 N N . ILE A 1 38 ? 12.569 12.192 -2.608 1.00 0.00 38 ILE A N 7
ATOM 9352 C CA . ILE A 1 38 ? 11.705 12.367 -3.769 1.00 0.00 38 ILE A CA 7
ATOM 9353 C C . ILE A 1 38 ? 10.234 12.325 -3.369 1.00 0.00 38 ILE A C 7
ATOM 9354 O O . ILE A 1 38 ? 9.430 13.138 -3.827 1.00 0.00 38 ILE A O 7
ATOM 9370 N N . THR A 1 39 ? 9.887 11.371 -2.509 1.00 0.00 39 THR A N 7
ATOM 9371 C CA . THR A 1 39 ? 8.512 11.223 -2.047 1.00 0.00 39 THR A CA 7
ATOM 9372 C C . THR A 1 39 ? 8.047 12.467 -1.300 1.00 0.00 39 THR A C 7
ATOM 9373 O O . THR A 1 39 ? 6.951 12.975 -1.540 1.00 0.00 39 THR A O 7
ATOM 9384 N N . LYS A 1 40 ? 8.884 12.954 -0.391 1.00 0.00 40 LYS A N 7
ATOM 9385 C CA . LYS A 1 40 ? 8.560 14.140 0.392 1.00 0.00 40 LYS A CA 7
ATOM 9386 C C . LYS A 1 40 ? 8.123 15.287 -0.514 1.00 0.00 40 LYS A C 7
ATOM 9387 O O . LYS A 1 40 ? 7.249 16.076 -0.154 1.00 0.00 40 LYS A O 7
ATOM 9406 N N . MET A 1 41 ? 8.735 15.372 -1.689 1.00 0.00 41 MET A N 7
ATOM 9407 C CA . MET A 1 41 ? 8.407 16.421 -2.648 1.00 0.00 41 MET A CA 7
ATOM 9408 C C . MET A 1 41 ? 7.038 16.175 -3.274 1.00 0.00 41 MET A C 7
ATOM 9409 O O . MET A 1 41 ? 6.227 17.095 -3.400 1.00 0.00 41 MET A O 7
ATOM 9423 N N . LEU A 1 42 ? 6.787 14.932 -3.667 1.00 0.00 42 LEU A N 7
ATOM 9424 C CA . LEU A 1 42 ? 5.514 14.565 -4.281 1.00 0.00 42 LEU A CA 7
ATOM 9425 C C . LEU A 1 42 ? 4.356 14.803 -3.318 1.00 0.00 42 LEU A C 7
ATOM 9426 O O . LEU A 1 42 ? 3.361 15.434 -3.671 1.00 0.00 42 LEU A O 7
ATOM 9442 N N . GLY A 1 43 ? 4.494 14.295 -2.097 1.00 0.00 43 GLY A N 7
ATOM 9443 C CA . GLY A 1 43 ? 3.453 14.463 -1.101 1.00 0.00 43 GLY A CA 7
ATOM 9444 C C . GLY A 1 43 ? 2.761 15.808 -1.206 1.00 0.00 43 GLY A C 7
ATOM 9445 O O . GLY A 1 43 ? 1.540 15.897 -1.089 1.00 0.00 43 GLY A O 7
ATOM 9449 N N . ALA A 1 44 ? 3.545 16.859 -1.428 1.00 0.00 44 ALA A N 7
ATOM 9450 C CA . ALA A 1 44 ? 3.001 18.205 -1.549 1.00 0.00 44 ALA A CA 7
ATOM 9451 C C . ALA A 1 44 ? 2.095 18.323 -2.770 1.00 0.00 44 ALA A C 7
ATOM 9452 O O . ALA A 1 44 ? 1.033 18.941 -2.708 1.00 0.00 44 ALA A O 7
ATOM 9459 N N . GLU A 1 45 ? 2.522 17.725 -3.878 1.00 0.00 45 GLU A N 7
ATOM 9460 C CA . GLU A 1 45 ? 1.748 17.764 -5.113 1.00 0.00 45 GLU A CA 7
ATOM 9461 C C . GLU A 1 45 ? 0.390 17.093 -4.927 1.00 0.00 45 GLU A C 7
ATOM 9462 O O . GLU A 1 45 ? -0.642 17.634 -5.325 1.00 0.00 45 GLU A O 7
ATOM 9474 N N . TRP A 1 46 ? 0.400 15.913 -4.320 1.00 0.00 46 TRP A N 7
ATOM 9475 C CA . TRP A 1 46 ? -0.831 15.167 -4.080 1.00 0.00 46 TRP A CA 7
ATOM 9476 C C . TRP A 1 46 ? -1.876 16.044 -3.401 1.00 0.00 46 TRP A C 7
ATOM 9477 O O . TRP A 1 46 ? -3.063 15.975 -3.724 1.00 0.00 46 TRP A O 7
ATOM 9498 N N . SER A 1 47 ? -1.429 16.869 -2.460 1.00 0.00 47 SER A N 7
ATOM 9499 C CA . SER A 1 47 ? -2.328 17.758 -1.733 1.00 0.00 47 SER A CA 7
ATOM 9500 C C . SER A 1 47 ? -2.745 18.940 -2.604 1.00 0.00 47 SER A C 7
ATOM 9501 O O . SER A 1 47 ? -3.801 19.537 -2.396 1.00 0.00 47 SER A O 7
ATOM 9509 N N . LYS A 1 48 ? -1.908 19.271 -3.581 1.00 0.00 48 LYS A N 7
ATOM 9510 C CA . LYS A 1 48 ? -2.187 20.379 -4.486 1.00 0.00 48 LYS A CA 7
ATOM 9511 C C . LYS A 1 48 ? -2.837 19.881 -5.773 1.00 0.00 48 LYS A C 7
ATOM 9512 O O . LYS A 1 48 ? -3.038 20.646 -6.716 1.00 0.00 48 LYS A O 7
ATOM 9531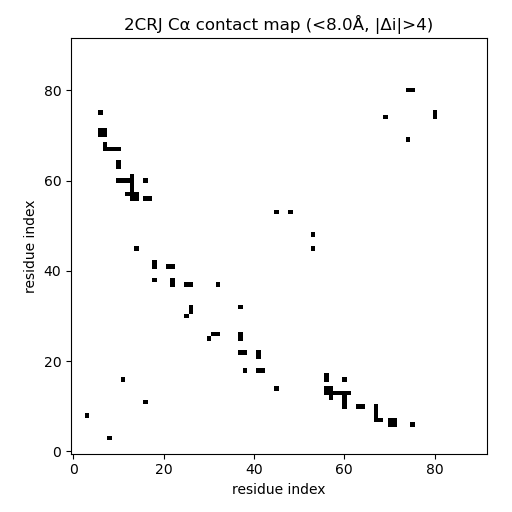 N N . LEU A 1 49 ? -3.167 18.594 -5.804 1.00 0.00 49 LEU A N 7
ATOM 9532 C CA . LEU A 1 49 ? -3.796 17.994 -6.975 1.00 0.00 49 LEU A CA 7
ATOM 9533 C C . LEU A 1 49 ? -5.217 18.516 -7.158 1.00 0.00 49 LEU A C 7
ATOM 9534 O O . LEU A 1 49 ? -5.815 19.054 -6.225 1.00 0.00 49 LEU A O 7
ATOM 9550 N N . GLN A 1 50 ? -5.753 18.353 -8.363 1.00 0.00 50 GLN A N 7
ATOM 9551 C CA . GLN A 1 50 ? -7.104 18.807 -8.667 1.00 0.00 50 GLN A CA 7
ATOM 9552 C C . GLN A 1 50 ? -8.142 17.871 -8.057 1.00 0.00 50 GLN A C 7
ATOM 9553 O O . GLN A 1 50 ? -7.867 16.709 -7.756 1.00 0.00 50 GLN A O 7
ATOM 9567 N N . PRO A 1 51 ? -9.366 18.387 -7.869 1.00 0.00 51 PRO A N 7
ATOM 9568 C CA . PRO A 1 51 ? -10.472 17.615 -7.293 1.00 0.00 51 PRO A CA 7
ATOM 9569 C C . PRO A 1 51 ? -10.969 16.523 -8.236 1.00 0.00 51 PRO A C 7
ATOM 9570 O O . PRO A 1 51 ? -11.917 15.805 -7.923 1.00 0.00 51 PRO A O 7
ATOM 9581 N N . ALA A 1 52 ? -10.322 16.405 -9.391 1.00 0.00 52 ALA A N 7
ATOM 9582 C CA . ALA A 1 52 ? -10.697 15.401 -10.378 1.00 0.00 52 ALA A CA 7
ATOM 9583 C C . ALA A 1 52 ? -9.624 14.324 -10.500 1.00 0.00 52 ALA A C 7
ATOM 9584 O O . ALA A 1 52 ? -9.933 13.141 -10.639 1.00 0.00 52 ALA A O 7
ATOM 9591 N N . GLU A 1 53 ? -8.363 14.743 -10.448 1.00 0.00 53 GLU A N 7
ATOM 9592 C CA . GLU A 1 53 ? -7.245 13.812 -10.555 1.00 0.00 53 GLU A CA 7
ATOM 9593 C C . GLU A 1 53 ? -7.052 13.041 -9.253 1.00 0.00 53 GLU A C 7
ATOM 9594 O O . GLU A 1 53 ? -7.025 11.810 -9.245 1.00 0.00 53 GLU A O 7
ATOM 9606 N N . LYS A 1 54 ? -6.919 13.774 -8.152 1.00 0.00 54 LYS A N 7
ATOM 9607 C CA . LYS A 1 54 ? -6.730 13.161 -6.843 1.00 0.00 54 LYS A CA 7
ATOM 9608 C C . LYS A 1 54 ? -7.823 12.137 -6.558 1.00 0.00 54 LYS A C 7
ATOM 9609 O O . LYS A 1 54 ? -7.541 11.017 -6.134 1.00 0.00 54 LYS A O 7
ATOM 9628 N N . GLN A 1 55 ? -9.071 12.529 -6.795 1.00 0.00 55 GLN A N 7
ATOM 9629 C CA . GLN A 1 55 ? -10.206 11.644 -6.564 1.00 0.00 55 GLN A CA 7
ATOM 9630 C C . GLN A 1 55 ? -10.126 10.410 -7.457 1.00 0.00 55 GLN A C 7
ATOM 9631 O O . GLN A 1 55 ? -10.291 9.282 -6.992 1.00 0.00 55 GLN A O 7
ATOM 9645 N N . ARG A 1 56 ? -9.870 10.632 -8.742 1.00 0.00 56 ARG A N 7
ATOM 9646 C CA . ARG A 1 56 ? -9.767 9.538 -9.701 1.00 0.00 56 ARG A CA 7
ATOM 9647 C C . ARG A 1 56 ? -8.719 8.522 -9.257 1.00 0.00 56 ARG A C 7
ATOM 9648 O O . ARG A 1 56 ? -8.951 7.313 -9.302 1.00 0.00 56 ARG A O 7
ATOM 9669 N N . TYR A 1 57 ? -7.564 9.020 -8.830 1.00 0.00 57 TYR A N 7
ATOM 9670 C CA . TYR A 1 57 ? -6.478 8.157 -8.381 1.00 0.00 57 TYR A CA 7
ATOM 9671 C C . TYR A 1 57 ? -6.969 7.169 -7.327 1.00 0.00 57 TYR A C 7
ATOM 9672 O O . TYR A 1 57 ? -6.582 5.999 -7.328 1.00 0.00 57 TYR A O 7
ATOM 9690 N N . LEU A 1 58 ? -7.820 7.648 -6.428 1.00 0.00 58 LEU A N 7
ATOM 9691 C CA . LEU A 1 58 ? -8.366 6.808 -5.367 1.00 0.00 58 LEU A CA 7
ATOM 9692 C C . LEU A 1 58 ? -9.148 5.635 -5.948 1.00 0.00 58 LEU A C 7
ATOM 9693 O O . LEU A 1 58 ? -8.998 4.496 -5.507 1.00 0.00 58 LEU A O 7
ATOM 9709 N N . ASP A 1 59 ? -9.982 5.920 -6.942 1.00 0.00 59 ASP A N 7
ATOM 9710 C CA . ASP A 1 59 ? -10.785 4.889 -7.587 1.00 0.00 59 ASP A CA 7
ATOM 9711 C C . ASP A 1 59 ? -9.908 3.955 -8.415 1.00 0.00 59 ASP A C 7
ATOM 9712 O O . ASP A 1 59 ? -10.216 2.774 -8.568 1.00 0.00 59 ASP A O 7
ATOM 9721 N N . GLU A 1 60 ? -8.815 4.494 -8.945 1.00 0.00 60 GLU A N 7
ATOM 9722 C CA . GLU A 1 60 ? -7.894 3.709 -9.759 1.00 0.00 60 GLU A CA 7
ATOM 9723 C C . GLU A 1 60 ? -7.256 2.593 -8.936 1.00 0.00 60 GLU A C 7
ATOM 9724 O O . GLU A 1 60 ? -6.940 1.524 -9.458 1.00 0.00 60 GLU A O 7
ATOM 9736 N N . ALA A 1 61 ? -7.070 2.850 -7.645 1.00 0.00 61 ALA A N 7
ATOM 9737 C CA . ALA A 1 61 ? -6.473 1.869 -6.749 1.00 0.00 61 ALA A CA 7
ATOM 9738 C C . ALA A 1 61 ? -7.534 0.949 -6.155 1.00 0.00 61 ALA A C 7
ATOM 9739 O O . ALA A 1 61 ? -7.406 -0.274 -6.206 1.00 0.00 61 ALA A O 7
ATOM 9746 N N . GLU A 1 62 ? -8.580 1.546 -5.592 1.00 0.00 62 GLU A N 7
ATOM 9747 C CA . GLU A 1 62 ? -9.662 0.779 -4.987 1.00 0.00 62 GLU A CA 7
ATOM 9748 C C . GLU A 1 62 ? -10.104 -0.356 -5.906 1.00 0.00 62 GLU A C 7
ATOM 9749 O O . GLU A 1 62 ? -10.225 -1.505 -5.479 1.00 0.00 62 GLU A O 7
ATOM 9761 N N . LYS A 1 63 ? -10.344 -0.026 -7.171 1.00 0.00 63 LYS A N 7
ATOM 9762 C CA . LYS A 1 63 ? -10.772 -1.016 -8.152 1.00 0.00 63 LYS A CA 7
ATOM 9763 C C . LYS A 1 63 ? -9.751 -2.143 -8.269 1.00 0.00 63 LYS A C 7
ATOM 9764 O O . LYS A 1 63 ? -10.108 -3.321 -8.236 1.00 0.00 63 LYS A O 7
ATOM 9783 N N . GLU A 1 64 ? -8.482 -1.774 -8.404 1.00 0.00 64 GLU A N 7
ATOM 9784 C CA . GLU A 1 64 ? -7.410 -2.757 -8.524 1.00 0.00 64 GLU A CA 7
ATOM 9785 C C . GLU A 1 64 ? -7.422 -3.722 -7.342 1.00 0.00 64 GLU A C 7
ATOM 9786 O O . GLU A 1 64 ? -7.333 -4.937 -7.517 1.00 0.00 64 GLU A O 7
ATOM 9798 N N . LYS A 1 65 ? -7.532 -3.171 -6.138 1.00 0.00 65 LYS A N 7
ATOM 9799 C CA . LYS A 1 65 ? -7.555 -3.981 -4.926 1.00 0.00 65 LYS A CA 7
ATOM 9800 C C . LYS A 1 65 ? -8.732 -4.952 -4.943 1.00 0.00 65 LYS A C 7
ATOM 9801 O O . LYS A 1 65 ? -8.560 -6.151 -4.728 1.00 0.00 65 LYS A O 7
ATOM 9820 N N . GLN A 1 66 ? -9.924 -4.425 -5.199 1.00 0.00 66 GLN A N 7
ATOM 9821 C CA . GLN A 1 66 ? -11.129 -5.246 -5.244 1.00 0.00 66 GLN A CA 7
ATOM 9822 C C . GLN A 1 66 ? -10.843 -6.594 -5.896 1.00 0.00 66 GLN A C 7
ATOM 9823 O O . GLN A 1 66 ? -11.500 -7.591 -5.594 1.00 0.00 66 GLN A O 7
ATOM 9837 N N . GLN A 1 67 ? -9.860 -6.619 -6.790 1.00 0.00 67 GLN A N 7
ATOM 9838 C CA . GLN A 1 67 ? -9.489 -7.846 -7.484 1.00 0.00 67 GLN A CA 7
ATOM 9839 C C . GLN A 1 67 ? -8.444 -8.625 -6.692 1.00 0.00 67 GLN A C 7
ATOM 9840 O O . GLN A 1 67 ? -8.624 -9.808 -6.401 1.00 0.00 67 GLN A O 7
ATOM 9854 N N . TYR A 1 68 ? -7.350 -7.955 -6.346 1.00 0.00 68 TYR A N 7
ATOM 9855 C CA . TYR A 1 68 ? -6.275 -8.585 -5.591 1.00 0.00 68 TYR A CA 7
ATOM 9856 C C . TYR A 1 68 ? -6.833 -9.435 -4.453 1.00 0.00 68 TYR A C 7
ATOM 9857 O O . TYR A 1 68 ? -6.204 -10.399 -4.016 1.00 0.00 68 TYR A O 7
ATOM 9875 N N . LEU A 1 69 ? -8.019 -9.071 -3.979 1.00 0.00 69 LEU A N 7
ATOM 9876 C CA . LEU A 1 69 ? -8.665 -9.799 -2.892 1.00 0.00 69 LEU A CA 7
ATOM 9877 C C . LEU A 1 69 ? -9.077 -11.197 -3.343 1.00 0.00 69 LEU A C 7
ATOM 9878 O O . LEU A 1 69 ? -8.716 -12.193 -2.718 1.00 0.00 69 LEU A O 7
ATOM 9894 N N . LYS A 1 70 ? -9.833 -11.263 -4.434 1.00 0.00 70 LYS A N 7
ATOM 9895 C CA . LYS A 1 70 ? -10.291 -12.538 -4.971 1.00 0.00 70 LYS A CA 7
ATOM 9896 C C . LYS A 1 70 ? -9.117 -13.362 -5.492 1.00 0.00 70 LYS A C 7
ATOM 9897 O O . LYS A 1 70 ? -9.290 -14.506 -5.910 1.00 0.00 70 LYS A O 7
ATOM 9916 N N . GLU A 1 71 ? -7.926 -12.772 -5.461 1.00 0.00 71 GLU A N 7
ATOM 9917 C CA . GLU A 1 71 ? -6.725 -13.454 -5.930 1.00 0.00 71 GLU A CA 7
ATOM 9918 C C . GLU A 1 71 ? -5.874 -13.926 -4.754 1.00 0.00 71 GLU A C 7
ATOM 9919 O O . GLU A 1 71 ? -4.792 -14.484 -4.941 1.00 0.00 71 GLU A O 7
ATOM 9931 N N . LEU A 1 72 ? -6.371 -13.699 -3.543 1.00 0.00 72 LEU A N 7
ATOM 9932 C CA . LEU A 1 72 ? -5.656 -14.099 -2.336 1.00 0.00 72 LEU A CA 7
ATOM 9933 C C . LEU A 1 72 ? -6.234 -15.391 -1.766 1.00 0.00 72 LEU A C 7
ATOM 9934 O O . LEU A 1 72 ? -5.497 -16.251 -1.284 1.00 0.00 72 LEU A O 7
ATOM 9950 N N . TRP A 1 73 ? -7.554 -15.519 -1.825 1.00 0.00 73 TRP A N 7
ATOM 9951 C CA . TRP A 1 73 ? -8.230 -16.707 -1.317 1.00 0.00 73 TRP A CA 7
ATOM 9952 C C . TRP A 1 73 ? -8.636 -17.633 -2.458 1.00 0.00 73 TRP A C 7
ATOM 9953 O O . TRP A 1 73 ? -8.290 -18.814 -2.464 1.00 0.00 73 TRP A O 7
ATOM 9974 N N . ALA A 1 74 ? -9.372 -17.090 -3.422 1.00 0.00 74 ALA A N 7
ATOM 9975 C CA . ALA A 1 74 ? -9.823 -17.867 -4.569 1.00 0.00 74 ALA A CA 7
ATOM 9976 C C . ALA A 1 74 ? -8.716 -18.784 -5.080 1.00 0.00 74 ALA A C 7
ATOM 9977 O O . ALA A 1 74 ? -8.986 -19.801 -5.720 1.00 0.00 74 ALA A O 7
ATOM 9984 N N . TYR A 1 75 ? -7.472 -18.418 -4.793 1.00 0.00 75 TYR A N 7
ATOM 9985 C CA . TYR A 1 75 ? -6.325 -19.207 -5.227 1.00 0.00 75 TYR A CA 7
ATOM 9986 C C . TYR A 1 75 ? -5.928 -20.223 -4.161 1.00 0.00 75 TYR A C 7
ATOM 9987 O O . TYR A 1 75 ? -5.756 -21.407 -4.451 1.00 0.00 75 TYR A O 7
ATOM 10005 N N . GLN A 1 76 ? -5.788 -19.752 -2.926 1.00 0.00 76 GLN A N 7
ATOM 10006 C CA . GLN A 1 76 ? -5.412 -20.619 -1.816 1.00 0.00 76 GLN A CA 7
ATOM 10007 C C . GLN A 1 76 ? -6.299 -21.859 -1.769 1.00 0.00 76 GLN A C 7
ATOM 10008 O O . GLN A 1 76 ? -5.862 -22.929 -1.347 1.00 0.00 76 GLN A O 7
ATOM 10022 N N . GLN A 1 77 ? -7.546 -21.706 -2.204 1.00 0.00 77 GLN A N 7
ATOM 10023 C CA . GLN A 1 77 ? -8.493 -22.813 -2.211 1.00 0.00 77 GLN A CA 7
ATOM 10024 C C . GLN A 1 77 ? -8.831 -23.233 -3.637 1.00 0.00 77 GLN A C 7
ATOM 10025 O O . GLN A 1 77 ? -9.961 -23.624 -3.929 1.00 0.00 77 GLN A O 7
ATOM 10039 N N . SER A 1 78 ? -7.843 -23.148 -4.524 1.00 0.00 78 SER A N 7
ATOM 10040 C CA . SER A 1 78 ? -8.037 -23.515 -5.921 1.00 0.00 78 SER A CA 7
ATOM 10041 C C . SER A 1 78 ? -7.760 -24.999 -6.137 1.00 0.00 78 SER A C 7
ATOM 10042 O O . SER A 1 78 ? -7.246 -25.680 -5.250 1.00 0.00 78 SER A O 7
ATOM 10050 N N . GLU A 1 79 ? -8.104 -25.493 -7.322 1.00 0.00 79 GLU A N 7
ATOM 10051 C CA . GLU A 1 79 ? -7.895 -26.898 -7.653 1.00 0.00 79 GLU A CA 7
ATOM 10052 C C . GLU A 1 79 ? -6.407 -27.203 -7.808 1.00 0.00 79 GLU A C 7
ATOM 10053 O O . GLU A 1 79 ? -5.976 -28.343 -7.637 1.00 0.00 79 GLU A O 7
ATOM 10065 N N . ALA A 1 80 ? -5.629 -26.177 -8.134 1.00 0.00 80 ALA A N 7
ATOM 10066 C CA . ALA A 1 80 ? -4.190 -26.334 -8.310 1.00 0.00 80 ALA A CA 7
ATOM 10067 C C . ALA A 1 80 ? -3.481 -26.445 -6.965 1.00 0.00 80 ALA A C 7
ATOM 10068 O O . ALA A 1 80 ? -2.579 -27.266 -6.794 1.00 0.00 80 ALA A O 7
ATOM 10075 N N . TYR A 1 81 ? -3.893 -25.616 -6.013 1.00 0.00 81 TYR A N 7
ATOM 10076 C CA . TYR A 1 81 ? -3.295 -25.620 -4.684 1.00 0.00 81 TYR A CA 7
ATOM 10077 C C . TYR A 1 81 ? -3.427 -26.992 -4.031 1.00 0.00 81 TYR A C 7
ATOM 10078 O O . TYR A 1 81 ? -2.475 -27.509 -3.446 1.00 0.00 81 TYR A O 7
ATOM 10096 N N . LYS A 1 82 ? -4.615 -27.578 -4.136 1.00 0.00 82 LYS A N 7
ATOM 10097 C CA . LYS A 1 82 ? -4.874 -28.892 -3.559 1.00 0.00 82 LYS A CA 7
ATOM 10098 C C . LYS A 1 82 ? -4.315 -29.997 -4.448 1.00 0.00 82 LYS A C 7
ATOM 10099 O O . LYS A 1 82 ? -3.451 -30.768 -4.029 1.00 0.00 82 LYS A O 7
ATOM 10118 N N . VAL A 1 83 ? -4.810 -30.068 -5.679 1.00 0.00 83 VAL A N 7
ATOM 10119 C CA . VAL A 1 83 ? -4.358 -31.077 -6.629 1.00 0.00 83 VAL A CA 7
ATOM 10120 C C . VAL A 1 83 ? -4.010 -32.382 -5.921 1.00 0.00 83 VAL A C 7
ATOM 10121 O O . VAL A 1 83 ? -3.033 -33.046 -6.267 1.00 0.00 83 VAL A O 7
ATOM 10134 N N . CYS A 1 84 ? -4.815 -32.742 -4.927 1.00 0.00 84 CYS A N 7
ATOM 10135 C CA . CYS A 1 84 ? -4.593 -33.968 -4.169 1.00 0.00 84 CYS A CA 7
ATOM 10136 C C . CYS A 1 84 ? -5.913 -34.547 -3.671 1.00 0.00 84 CYS A C 7
ATOM 10137 O O . CYS A 1 84 ? -6.899 -33.826 -3.512 1.00 0.00 84 CYS A O 7
ATOM 10145 N N . THR A 1 85 ? -5.927 -35.854 -3.429 1.00 0.00 85 THR A N 7
ATOM 10146 C CA . THR A 1 85 ? -7.126 -36.530 -2.952 1.00 0.00 85 THR A CA 7
ATOM 10147 C C . THR A 1 85 ? -7.120 -36.655 -1.432 1.00 0.00 85 THR A C 7
ATOM 10148 O O . THR A 1 85 ? -6.110 -37.025 -0.835 1.00 0.00 85 THR A O 7
ATOM 10159 N N . GLU A 1 86 ? -8.255 -36.343 -0.813 1.00 0.00 86 GLU A N 7
ATOM 10160 C CA . GLU A 1 86 ? -8.378 -36.421 0.638 1.00 0.00 86 GLU A CA 7
ATOM 10161 C C . GLU A 1 86 ? -9.086 -37.706 1.056 1.00 0.00 86 GLU A C 7
ATOM 10162 O O . GLU A 1 86 ? -9.609 -38.441 0.217 1.00 0.00 86 GLU A O 7
ATOM 10174 N N . SER A 1 87 ? -9.095 -37.973 2.357 1.00 0.00 87 SER A N 7
ATOM 10175 C CA . SER A 1 87 ? -9.733 -39.173 2.888 1.00 0.00 87 SER A CA 7
ATOM 10176 C C . SER A 1 87 ? -10.698 -38.821 4.017 1.00 0.00 87 SER A C 7
ATOM 10177 O O . SER A 1 87 ? -10.442 -37.914 4.806 1.00 0.00 87 SER A O 7
ATOM 10185 N N . GLY A 1 88 ? -11.809 -39.549 4.086 1.00 0.00 88 GLY A N 7
ATOM 10186 C CA . GLY A 1 88 ? -12.796 -39.300 5.120 1.00 0.00 88 GLY A CA 7
ATOM 10187 C C . GLY A 1 88 ? -14.211 -39.570 4.648 1.00 0.00 88 GLY A C 7
ATOM 10188 O O . GLY A 1 88 ? -14.656 -40.716 4.579 1.00 0.00 88 GLY A O 7
ATOM 10192 N N . PRO A 1 89 ? -14.943 -38.496 4.316 1.00 0.00 89 PRO A N 7
ATOM 10193 C CA . PRO A 1 89 ? -16.327 -38.598 3.844 1.00 0.00 89 PRO A CA 7
ATOM 10194 C C . PRO A 1 89 ? -16.422 -39.216 2.454 1.00 0.00 89 PRO A C 7
ATOM 10195 O O . PRO A 1 89 ? -15.426 -39.310 1.737 1.00 0.00 89 PRO A O 7
ATOM 10206 N N . SER A 1 90 ? -17.626 -39.635 2.078 1.00 0.00 90 SER A N 7
ATOM 10207 C CA . SER A 1 90 ? -17.850 -40.247 0.773 1.00 0.00 90 SER A CA 7
ATOM 10208 C C . SER A 1 90 ? -19.314 -40.129 0.362 1.00 0.00 90 SER A C 7
ATOM 10209 O O . SER A 1 90 ? -20.215 -40.481 1.124 1.00 0.00 90 SER A O 7
ATOM 10217 N N . SER A 1 91 ? -19.544 -39.630 -0.849 1.00 0.00 91 SER A N 7
ATOM 10218 C CA . SER A 1 91 ? -20.898 -39.461 -1.361 1.00 0.00 91 SER A CA 7
ATOM 10219 C C . SER A 1 91 ? -21.218 -40.520 -2.412 1.00 0.00 91 SER A C 7
ATOM 10220 O O . SER A 1 91 ? -20.342 -41.273 -2.836 1.00 0.00 91 SER A O 7
ATOM 10228 N N . GLY A 1 92 ? -22.480 -40.571 -2.826 1.00 0.00 92 GLY A N 7
ATOM 10229 C CA . GLY A 1 92 ? -22.895 -41.542 -3.823 1.00 0.00 92 GLY A CA 7
ATOM 10230 C C . GLY A 1 92 ? -24.005 -41.020 -4.714 1.00 0.00 92 GLY A C 7
ATOM 10231 O O . GLY A 1 92 ? -24.914 -41.763 -5.084 1.00 0.00 92 GLY A O 7
ATOM 10235 N N . GLY A 1 1 ? 5.142 -2.701 11.099 1.00 0.00 1 GLY A N 8
ATOM 10236 C CA . GLY A 1 1 ? 6.204 -2.549 10.122 1.00 0.00 1 GLY A CA 8
ATOM 10237 C C . GLY A 1 1 ? 6.831 -3.874 9.736 1.00 0.00 1 GLY A C 8
ATOM 10238 O O . GLY A 1 1 ? 8.054 -3.996 9.677 1.00 0.00 1 GLY A O 8
ATOM 10242 N N . SER A 1 2 ? 5.991 -4.870 9.473 1.00 0.00 2 SER A N 8
ATOM 10243 C CA . SER A 1 2 ? 6.469 -6.195 9.097 1.00 0.00 2 SER A CA 8
ATOM 10244 C C . SER A 1 2 ? 5.679 -6.741 7.911 1.00 0.00 2 SER A C 8
ATOM 10245 O O . SER A 1 2 ? 4.494 -7.050 8.030 1.00 0.00 2 SER A O 8
ATOM 10253 N N . SER A 1 3 ? 6.345 -6.855 6.766 1.00 0.00 3 SER A N 8
ATOM 10254 C CA . SER A 1 3 ? 5.706 -7.359 5.556 1.00 0.00 3 SER A CA 8
ATOM 10255 C C . SER A 1 3 ? 5.890 -8.869 5.433 1.00 0.00 3 SER A C 8
ATOM 10256 O O . SER A 1 3 ? 6.826 -9.438 5.993 1.00 0.00 3 SER A O 8
ATOM 10264 N N . GLY A 1 4 ? 4.989 -9.510 4.695 1.00 0.00 4 GLY A N 8
ATOM 10265 C CA . GLY A 1 4 ? 5.069 -10.947 4.511 1.00 0.00 4 GLY A CA 8
ATOM 10266 C C . GLY A 1 4 ? 3.931 -11.684 5.190 1.00 0.00 4 GLY A C 8
ATOM 10267 O O . GLY A 1 4 ? 4.107 -12.261 6.263 1.00 0.00 4 GLY A O 8
ATOM 10271 N N . SER A 1 5 ? 2.758 -11.662 4.564 1.00 0.00 5 SER A N 8
ATOM 10272 C CA . SER A 1 5 ? 1.585 -12.328 5.116 1.00 0.00 5 SER A CA 8
ATOM 10273 C C . SER A 1 5 ? 1.099 -13.436 4.186 1.00 0.00 5 SER A C 8
ATOM 10274 O O . SER A 1 5 ? 1.732 -13.730 3.171 1.00 0.00 5 SER A O 8
ATOM 10282 N N . SER A 1 6 ? -0.025 -14.047 4.540 1.00 0.00 6 SER A N 8
ATOM 10283 C CA . SER A 1 6 ? -0.594 -15.125 3.741 1.00 0.00 6 SER A CA 8
ATOM 10284 C C . SER A 1 6 ? -1.977 -14.746 3.222 1.00 0.00 6 SER A C 8
ATOM 10285 O O . SER A 1 6 ? -2.917 -14.574 3.997 1.00 0.00 6 SER A O 8
ATOM 10293 N N . GLY A 1 7 ? -2.095 -14.618 1.904 1.00 0.00 7 GLY A N 8
ATOM 10294 C CA . GLY A 1 7 ? -3.366 -14.258 1.303 1.00 0.00 7 GLY A CA 8
ATOM 10295 C C . GLY A 1 7 ? -3.201 -13.390 0.072 1.00 0.00 7 GLY A C 8
ATOM 10296 O O . GLY A 1 7 ? -2.154 -13.388 -0.577 1.00 0.00 7 GLY A O 8
ATOM 10300 N N . PRO A 1 8 ? -4.254 -12.631 -0.267 1.00 0.00 8 PRO A N 8
ATOM 10301 C CA . PRO A 1 8 ? -4.246 -11.740 -1.432 1.00 0.00 8 PRO A CA 8
ATOM 10302 C C . PRO A 1 8 ? -3.320 -10.544 -1.240 1.00 0.00 8 PRO A C 8
ATOM 10303 O O . PRO A 1 8 ? -3.403 -9.835 -0.237 1.00 0.00 8 PRO A O 8
ATOM 10314 N N . LYS A 1 9 ? -2.438 -10.323 -2.209 1.00 0.00 9 LYS A N 8
ATOM 10315 C CA . LYS A 1 9 ? -1.497 -9.211 -2.149 1.00 0.00 9 LYS A CA 8
ATOM 10316 C C . LYS A 1 9 ? -2.232 -7.886 -1.969 1.00 0.00 9 LYS A C 8
ATOM 10317 O O . LYS A 1 9 ? -2.775 -7.333 -2.925 1.00 0.00 9 LYS A O 8
ATOM 10336 N N . ALA A 1 10 ? -2.243 -7.383 -0.739 1.00 0.00 10 ALA A N 8
ATOM 10337 C CA . ALA A 1 10 ? -2.908 -6.121 -0.437 1.00 0.00 10 ALA A CA 8
ATOM 10338 C C . ALA A 1 10 ? -2.587 -5.065 -1.488 1.00 0.00 10 ALA A C 8
ATOM 10339 O O . ALA A 1 10 ? -1.426 -4.801 -1.803 1.00 0.00 10 ALA A O 8
ATOM 10346 N N . PRO A 1 11 ? -3.637 -4.446 -2.046 1.00 0.00 11 PRO A N 8
ATOM 10347 C CA . PRO A 1 11 ? -3.491 -3.409 -3.072 1.00 0.00 11 PRO A CA 8
ATOM 10348 C C . PRO A 1 11 ? -2.904 -2.118 -2.511 1.00 0.00 11 PRO A C 8
ATOM 10349 O O . PRO A 1 11 ? -2.540 -2.048 -1.337 1.00 0.00 11 PRO A O 8
ATOM 10360 N N . VAL A 1 12 ? -2.814 -1.097 -3.358 1.00 0.00 12 VAL A N 8
ATOM 10361 C CA . VAL A 1 12 ? -2.272 0.192 -2.946 1.00 0.00 12 VAL A CA 8
ATOM 10362 C C . VAL A 1 12 ? -3.369 1.249 -2.865 1.00 0.00 12 VAL A C 8
ATOM 10363 O O . VAL A 1 12 ? -4.496 1.026 -3.308 1.00 0.00 12 VAL A O 8
ATOM 10376 N N . THR A 1 13 ? -3.030 2.401 -2.296 1.00 0.00 13 THR A N 8
ATOM 10377 C CA . THR A 1 13 ? -3.986 3.493 -2.155 1.00 0.00 13 THR A CA 8
ATOM 10378 C C . THR A 1 13 ? -3.693 4.612 -3.149 1.00 0.00 13 THR A C 8
ATOM 10379 O O . THR A 1 13 ? -2.538 4.880 -3.474 1.00 0.00 13 THR A O 8
ATOM 10390 N N . GLY A 1 14 ? -4.749 5.263 -3.628 1.00 0.00 14 GLY A N 8
ATOM 10391 C CA . GLY A 1 14 ? -4.583 6.346 -4.580 1.00 0.00 14 GLY A CA 8
ATOM 10392 C C . GLY A 1 14 ? -3.349 7.181 -4.299 1.00 0.00 14 GLY A C 8
ATOM 10393 O O . GLY A 1 14 ? -2.717 7.696 -5.221 1.00 0.00 14 GLY A O 8
ATOM 10397 N N . TYR A 1 15 ? -3.007 7.317 -3.022 1.00 0.00 15 TYR A N 8
ATOM 10398 C CA . TYR A 1 15 ? -1.844 8.099 -2.622 1.00 0.00 15 TYR A CA 8
ATOM 10399 C C . TYR A 1 15 ? -0.551 7.373 -2.980 1.00 0.00 15 TYR A C 8
ATOM 10400 O O . TYR A 1 15 ? 0.401 7.983 -3.470 1.00 0.00 15 TYR A O 8
ATOM 10418 N N . VAL A 1 16 ? -0.524 6.068 -2.732 1.00 0.00 16 VAL A N 8
ATOM 10419 C CA . VAL A 1 16 ? 0.652 5.258 -3.029 1.00 0.00 16 VAL A CA 8
ATOM 10420 C C . VAL A 1 16 ? 0.870 5.137 -4.533 1.00 0.00 16 VAL A C 8
ATOM 10421 O O . VAL A 1 16 ? 1.832 5.682 -5.076 1.00 0.00 16 VAL A O 8
ATOM 10434 N N . ARG A 1 17 ? -0.029 4.422 -5.201 1.00 0.00 17 ARG A N 8
ATOM 10435 C CA . ARG A 1 17 ? 0.067 4.230 -6.643 1.00 0.00 17 ARG A CA 8
ATOM 10436 C C . ARG A 1 17 ? 0.480 5.523 -7.339 1.00 0.00 17 ARG A C 8
ATOM 10437 O O . ARG A 1 17 ? 1.084 5.499 -8.411 1.00 0.00 17 ARG A O 8
ATOM 10458 N N . PHE A 1 18 ? 0.152 6.653 -6.719 1.00 0.00 18 PHE A N 8
ATOM 10459 C CA . PHE A 1 18 ? 0.487 7.957 -7.279 1.00 0.00 18 PHE A CA 8
ATOM 10460 C C . PHE A 1 18 ? 1.953 8.296 -7.028 1.00 0.00 18 PHE A C 8
ATOM 10461 O O . PHE A 1 18 ? 2.625 8.873 -7.884 1.00 0.00 18 PHE A O 8
ATOM 10478 N N . LEU A 1 19 ? 2.444 7.933 -5.847 1.00 0.00 19 LEU A N 8
ATOM 10479 C CA . LEU A 1 19 ? 3.830 8.198 -5.481 1.00 0.00 19 LEU A CA 8
ATOM 10480 C C . LEU A 1 19 ? 4.788 7.633 -6.526 1.00 0.00 19 LEU A C 8
ATOM 10481 O O . LEU A 1 19 ? 5.714 8.311 -6.965 1.00 0.00 19 LEU A O 8
ATOM 10497 N N . ASN A 1 20 ? 4.554 6.385 -6.921 1.00 0.00 20 ASN A N 8
ATOM 10498 C CA . ASN A 1 20 ? 5.393 5.728 -7.916 1.00 0.00 20 ASN A CA 8
ATOM 10499 C C . ASN A 1 20 ? 5.227 6.382 -9.286 1.00 0.00 20 ASN A C 8
ATOM 10500 O O . ASN A 1 20 ? 6.190 6.879 -9.867 1.00 0.00 20 ASN A O 8
ATOM 10511 N N . GLU A 1 21 ? 3.998 6.376 -9.792 1.00 0.00 21 GLU A N 8
ATOM 10512 C CA . GLU A 1 21 ? 3.706 6.967 -11.093 1.00 0.00 21 GLU A CA 8
ATOM 10513 C C . GLU A 1 21 ? 4.487 8.262 -11.289 1.00 0.00 21 GLU A C 8
ATOM 10514 O O . GLU A 1 21 ? 5.075 8.491 -12.346 1.00 0.00 21 GLU A O 8
ATOM 10526 N N . ARG A 1 22 ? 4.488 9.107 -10.262 1.00 0.00 22 ARG A N 8
ATOM 10527 C CA . ARG A 1 22 ? 5.195 10.381 -10.322 1.00 0.00 22 ARG A CA 8
ATOM 10528 C C . ARG A 1 22 ? 6.670 10.200 -9.978 1.00 0.00 22 ARG A C 8
ATOM 10529 O O . ARG A 1 22 ? 7.533 10.902 -10.508 1.00 0.00 22 ARG A O 8
ATOM 10550 N N . ARG A 1 23 ? 6.954 9.255 -9.088 1.00 0.00 23 ARG A N 8
ATOM 10551 C CA . ARG A 1 23 ? 8.324 8.984 -8.671 1.00 0.00 23 ARG A CA 8
ATOM 10552 C C . ARG A 1 23 ? 9.273 9.021 -9.866 1.00 0.00 23 ARG A C 8
ATOM 10553 O O . ARG A 1 23 ? 10.391 9.524 -9.766 1.00 0.00 23 ARG A O 8
ATOM 10574 N N . GLU A 1 24 ? 8.818 8.482 -10.993 1.00 0.00 24 GLU A N 8
ATOM 10575 C CA . GLU A 1 24 ? 9.627 8.453 -12.206 1.00 0.00 24 GLU A CA 8
ATOM 10576 C C . GLU A 1 24 ? 9.827 9.861 -12.760 1.00 0.00 24 GLU A C 8
ATOM 10577 O O . GLU A 1 24 ? 10.924 10.218 -13.190 1.00 0.00 24 GLU A O 8
ATOM 10589 N N . GLN A 1 25 ? 8.761 10.653 -12.747 1.00 0.00 25 GLN A N 8
ATOM 10590 C CA . GLN A 1 25 ? 8.819 12.020 -13.250 1.00 0.00 25 GLN A CA 8
ATOM 10591 C C . GLN A 1 25 ? 9.914 12.813 -12.544 1.00 0.00 25 GLN A C 8
ATOM 10592 O O . GLN A 1 25 ? 10.622 13.604 -13.168 1.00 0.00 25 GLN A O 8
ATOM 10606 N N . ILE A 1 26 ? 10.047 12.597 -11.240 1.00 0.00 26 ILE A N 8
ATOM 10607 C CA . ILE A 1 26 ? 11.056 13.291 -10.449 1.00 0.00 26 ILE A CA 8
ATOM 10608 C C . ILE A 1 26 ? 12.461 12.828 -10.823 1.00 0.00 26 ILE A C 8
ATOM 10609 O O . ILE A 1 26 ? 13.300 13.630 -11.236 1.00 0.00 26 ILE A O 8
ATOM 10625 N N . ARG A 1 27 ? 12.709 11.532 -10.677 1.00 0.00 27 ARG A N 8
ATOM 10626 C CA . ARG A 1 27 ? 14.012 10.961 -11.000 1.00 0.00 27 ARG A CA 8
ATOM 10627 C C . ARG A 1 27 ? 14.613 11.641 -12.227 1.00 0.00 27 ARG A C 8
ATOM 10628 O O . ARG A 1 27 ? 15.788 12.012 -12.230 1.00 0.00 27 ARG A O 8
ATOM 10649 N N . THR A 1 28 ? 13.802 11.801 -13.266 1.00 0.00 28 THR A N 8
ATOM 10650 C CA . THR A 1 28 ? 14.254 12.433 -14.499 1.00 0.00 28 THR A CA 8
ATOM 10651 C C . THR A 1 28 ? 14.793 13.834 -14.233 1.00 0.00 28 THR A C 8
ATOM 10652 O O . THR A 1 28 ? 15.818 14.231 -14.786 1.00 0.00 28 THR A O 8
ATOM 10663 N N . ARG A 1 29 ? 14.097 14.579 -13.379 1.00 0.00 29 ARG A N 8
ATOM 10664 C CA . ARG A 1 29 ? 14.506 15.937 -13.040 1.00 0.00 29 ARG A CA 8
ATOM 10665 C C . ARG A 1 29 ? 15.623 15.923 -12.001 1.00 0.00 29 ARG A C 8
ATOM 10666 O O . ARG A 1 29 ? 16.707 16.460 -12.232 1.00 0.00 29 ARG A O 8
ATOM 10687 N N . HIS A 1 30 ? 15.351 15.306 -10.854 1.00 0.00 30 HIS A N 8
ATOM 10688 C CA . HIS A 1 30 ? 16.333 15.222 -9.780 1.00 0.00 30 HIS A CA 8
ATOM 10689 C C . HIS A 1 30 ? 16.891 13.807 -9.662 1.00 0.00 30 HIS A C 8
ATOM 10690 O O . HIS A 1 30 ? 16.549 13.053 -8.751 1.00 0.00 30 HIS A O 8
ATOM 10705 N N . PRO A 1 31 ? 17.771 13.437 -10.604 1.00 0.00 31 PRO A N 8
ATOM 10706 C CA . PRO A 1 31 ? 18.394 12.111 -10.627 1.00 0.00 31 PRO A CA 8
ATOM 10707 C C . PRO A 1 31 ? 19.387 11.916 -9.487 1.00 0.00 31 PRO A C 8
ATOM 10708 O O . PRO A 1 31 ? 19.972 10.844 -9.337 1.00 0.00 31 PRO A O 8
ATOM 10719 N N . ASP A 1 32 ? 19.570 12.959 -8.685 1.00 0.00 32 ASP A N 8
ATOM 10720 C CA . ASP A 1 32 ? 20.491 12.903 -7.555 1.00 0.00 32 ASP A CA 8
ATOM 10721 C C . ASP A 1 32 ? 19.734 12.706 -6.246 1.00 0.00 32 ASP A C 8
ATOM 10722 O O . ASP A 1 32 ? 20.279 12.182 -5.274 1.00 0.00 32 ASP A O 8
ATOM 10731 N N . LEU A 1 33 ? 18.475 13.131 -6.227 1.00 0.00 33 LEU A N 8
ATOM 10732 C CA . LEU A 1 33 ? 17.642 13.001 -5.036 1.00 0.00 33 LEU A CA 8
ATOM 10733 C C . LEU A 1 33 ? 17.394 11.534 -4.701 1.00 0.00 33 LEU A C 8
ATOM 10734 O O . LEU A 1 33 ? 16.934 10.751 -5.533 1.00 0.00 33 LEU A O 8
ATOM 10750 N N . PRO A 1 34 ? 17.703 11.151 -3.453 1.00 0.00 34 PRO A N 8
ATOM 10751 C CA . PRO A 1 34 ? 17.519 9.776 -2.979 1.00 0.00 34 PRO A CA 8
ATOM 10752 C C . PRO A 1 34 ? 16.047 9.406 -2.833 1.00 0.00 34 PRO A C 8
ATOM 10753 O O . PRO A 1 34 ? 15.171 10.080 -3.374 1.00 0.00 34 PRO A O 8
ATOM 10764 N N . PHE A 1 35 ? 15.783 8.331 -2.097 1.00 0.00 35 PHE A N 8
ATOM 10765 C CA . PHE A 1 35 ? 14.416 7.870 -1.880 1.00 0.00 35 PHE A CA 8
ATOM 10766 C C . PHE A 1 35 ? 13.671 8.808 -0.935 1.00 0.00 35 PHE A C 8
ATOM 10767 O O . PHE A 1 35 ? 12.636 9.381 -1.277 1.00 0.00 35 PHE A O 8
ATOM 10784 N N . PRO A 1 36 ? 14.206 8.968 0.284 1.00 0.00 36 PRO A N 8
ATOM 10785 C CA . PRO A 1 36 ? 13.608 9.835 1.304 1.00 0.00 36 PRO A CA 8
ATOM 10786 C C . PRO A 1 36 ? 13.727 11.313 0.951 1.00 0.00 36 PRO A C 8
ATOM 10787 O O . PRO A 1 36 ? 13.613 12.179 1.818 1.00 0.00 36 PRO A O 8
ATOM 10798 N N . GLU A 1 37 ? 13.956 11.595 -0.329 1.00 0.00 37 GLU A N 8
ATOM 10799 C CA . GLU A 1 37 ? 14.090 12.969 -0.795 1.00 0.00 37 GLU A CA 8
ATOM 10800 C C . GLU A 1 37 ? 13.127 13.251 -1.944 1.00 0.00 37 GLU A C 8
ATOM 10801 O O . GLU A 1 37 ? 12.745 14.397 -2.182 1.00 0.00 37 GLU A O 8
ATOM 10813 N N . ILE A 1 38 ? 12.737 12.197 -2.653 1.00 0.00 38 ILE A N 8
ATOM 10814 C CA . ILE A 1 38 ? 11.818 12.329 -3.776 1.00 0.00 38 ILE A CA 8
ATOM 10815 C C . ILE A 1 38 ? 10.368 12.225 -3.315 1.00 0.00 38 ILE A C 8
ATOM 10816 O O . ILE A 1 38 ? 9.502 12.966 -3.781 1.00 0.00 38 ILE A O 8
ATOM 10832 N N . THR A 1 39 ? 10.111 11.300 -2.396 1.00 0.00 39 THR A N 8
ATOM 10833 C CA . THR A 1 39 ? 8.766 11.098 -1.871 1.00 0.00 39 THR A CA 8
ATOM 10834 C C . THR A 1 39 ? 8.299 12.311 -1.074 1.00 0.00 39 THR A C 8
ATOM 10835 O O . THR A 1 39 ? 7.176 12.787 -1.248 1.00 0.00 39 THR A O 8
ATOM 10846 N N . LYS A 1 40 ? 9.166 12.810 -0.201 1.00 0.00 40 LYS A N 8
ATOM 10847 C CA . LYS A 1 40 ? 8.845 13.969 0.622 1.00 0.00 40 LYS A CA 8
ATOM 10848 C C . LYS A 1 40 ? 8.322 15.117 -0.237 1.00 0.00 40 LYS A C 8
ATOM 10849 O O . LYS A 1 40 ? 7.543 15.948 0.231 1.00 0.00 40 LYS A O 8
ATOM 10868 N N . MET A 1 41 ? 8.753 15.155 -1.493 1.00 0.00 41 MET A N 8
ATOM 10869 C CA . MET A 1 41 ? 8.325 16.199 -2.417 1.00 0.00 41 MET A CA 8
ATOM 10870 C C . MET A 1 41 ? 6.926 15.909 -2.954 1.00 0.00 41 MET A C 8
ATOM 10871 O O . MET A 1 41 ? 6.060 16.785 -2.961 1.00 0.00 41 MET A O 8
ATOM 10885 N N . LEU A 1 42 ? 6.714 14.678 -3.404 1.00 0.00 42 LEU A N 8
ATOM 10886 C CA . LEU A 1 42 ? 5.419 14.274 -3.943 1.00 0.00 42 LEU A CA 8
ATOM 10887 C C . LEU A 1 42 ? 4.309 14.498 -2.922 1.00 0.00 42 LEU A C 8
ATOM 10888 O O . LEU A 1 42 ? 3.247 15.025 -3.249 1.00 0.00 42 LEU A O 8
ATOM 10904 N N . GLY A 1 43 ? 4.564 14.095 -1.680 1.00 0.00 43 GLY A N 8
ATOM 10905 C CA . GLY A 1 43 ? 3.578 14.262 -0.629 1.00 0.00 43 GLY A CA 8
ATOM 10906 C C . GLY A 1 43 ? 2.838 15.581 -0.733 1.00 0.00 43 GLY A C 8
ATOM 10907 O O . GLY A 1 43 ? 1.611 15.621 -0.643 1.00 0.00 43 GLY A O 8
ATOM 10911 N N . ALA A 1 44 ? 3.586 16.664 -0.919 1.00 0.00 44 ALA A N 8
ATOM 10912 C CA . ALA A 1 44 ? 2.993 17.991 -1.035 1.00 0.00 44 ALA A CA 8
ATOM 10913 C C . ALA A 1 44 ? 2.154 18.109 -2.303 1.00 0.00 44 ALA A C 8
ATOM 10914 O O . ALA A 1 44 ? 1.145 18.812 -2.326 1.00 0.00 44 ALA A O 8
ATOM 10921 N N . GLU A 1 45 ? 2.579 17.416 -3.355 1.00 0.00 45 GLU A N 8
ATOM 10922 C CA . GLU A 1 45 ? 1.866 17.445 -4.627 1.00 0.00 45 GLU A CA 8
ATOM 10923 C C . GLU A 1 45 ? 0.468 16.852 -4.480 1.00 0.00 45 GLU A C 8
ATOM 10924 O O . GLU A 1 45 ? -0.522 17.465 -4.881 1.00 0.00 45 GLU A O 8
ATOM 10936 N N . TRP A 1 46 ? 0.395 15.658 -3.904 1.00 0.00 46 TRP A N 8
ATOM 10937 C CA . TRP A 1 46 ? -0.881 14.981 -3.706 1.00 0.00 46 TRP A CA 8
ATOM 10938 C C . TRP A 1 46 ? -1.913 15.932 -3.110 1.00 0.00 46 TRP A C 8
ATOM 10939 O O . TRP A 1 46 ? -3.098 15.859 -3.434 1.00 0.00 46 TRP A O 8
ATOM 10960 N N . SER A 1 47 ? -1.457 16.824 -2.237 1.00 0.00 47 SER A N 8
ATOM 10961 C CA . SER A 1 47 ? -2.342 17.787 -1.593 1.00 0.00 47 SER A CA 8
ATOM 10962 C C . SER A 1 47 ? -2.666 18.942 -2.535 1.00 0.00 47 SER A C 8
ATOM 10963 O O . SER A 1 47 ? -3.704 19.592 -2.407 1.00 0.00 47 SER A O 8
ATOM 10971 N N . LYS A 1 48 ? -1.770 19.193 -3.483 1.00 0.00 48 LYS A N 8
ATOM 10972 C CA . LYS A 1 48 ? -1.958 20.268 -4.449 1.00 0.00 48 LYS A CA 8
ATOM 10973 C C . LYS A 1 48 ? -2.545 19.733 -5.752 1.00 0.00 48 LYS A C 8
ATOM 10974 O O . LYS A 1 48 ? -2.601 20.443 -6.757 1.00 0.00 48 LYS A O 8
ATOM 10993 N N . LEU A 1 49 ? -2.982 18.478 -5.727 1.00 0.00 49 LEU A N 8
ATOM 10994 C CA . LEU A 1 49 ? -3.566 17.849 -6.906 1.00 0.00 49 LEU A CA 8
ATOM 10995 C C . LEU A 1 49 ? -4.909 18.483 -7.253 1.00 0.00 49 LEU A C 8
ATOM 10996 O O . LEU A 1 49 ? -5.527 19.144 -6.419 1.00 0.00 49 LEU A O 8
ATOM 11012 N N . GLN A 1 50 ? -5.354 18.274 -8.487 1.00 0.00 50 GLN A N 8
ATOM 11013 C CA . GLN A 1 50 ? -6.626 18.824 -8.943 1.00 0.00 50 GLN A CA 8
ATOM 11014 C C . GLN A 1 50 ? -7.790 17.944 -8.503 1.00 0.00 50 GLN A C 8
ATOM 11015 O O . GLN A 1 50 ? -7.622 16.770 -8.172 1.00 0.00 50 GLN A O 8
ATOM 11029 N N . PRO A 1 51 ? -9.000 18.521 -8.497 1.00 0.00 51 PRO A N 8
ATOM 11030 C CA . PRO A 1 51 ? -10.217 17.806 -8.099 1.00 0.00 51 PRO A CA 8
ATOM 11031 C C . PRO A 1 51 ? -10.622 16.742 -9.113 1.00 0.00 51 PRO A C 8
ATOM 11032 O O . PRO A 1 51 ? -11.649 16.083 -8.959 1.00 0.00 51 PRO A O 8
ATOM 11043 N N . ALA A 1 52 ? -9.806 16.579 -10.150 1.00 0.00 52 ALA A N 8
ATOM 11044 C CA . ALA A 1 52 ? -10.078 15.591 -11.187 1.00 0.00 52 ALA A CA 8
ATOM 11045 C C . ALA A 1 52 ? -9.031 14.482 -11.178 1.00 0.00 52 ALA A C 8
ATOM 11046 O O . ALA A 1 52 ? -9.353 13.312 -11.383 1.00 0.00 52 ALA A O 8
ATOM 11053 N N . GLU A 1 53 ? -7.779 14.859 -10.940 1.00 0.00 53 GLU A N 8
ATOM 11054 C CA . GLU A 1 53 ? -6.686 13.894 -10.905 1.00 0.00 53 GLU A CA 8
ATOM 11055 C C . GLU A 1 53 ? -6.704 13.097 -9.605 1.00 0.00 53 GLU A C 8
ATOM 11056 O O . GLU A 1 53 ? -6.685 11.866 -9.616 1.00 0.00 53 GLU A O 8
ATOM 11068 N N . LYS A 1 54 ? -6.738 13.808 -8.483 1.00 0.00 54 LYS A N 8
ATOM 11069 C CA . LYS A 1 54 ? -6.759 13.170 -7.172 1.00 0.00 54 LYS A CA 8
ATOM 11070 C C . LYS A 1 54 ? -7.868 12.126 -7.093 1.00 0.00 54 LYS A C 8
ATOM 11071 O O . LYS A 1 54 ? -7.642 11.000 -6.651 1.00 0.00 54 LYS A O 8
ATOM 11090 N N . GLN A 1 55 ? -9.066 12.507 -7.526 1.00 0.00 55 GLN A N 8
ATOM 11091 C CA . GLN A 1 55 ? -10.209 11.602 -7.504 1.00 0.00 55 GLN A CA 8
ATOM 11092 C C . GLN A 1 55 ? -9.938 10.362 -8.350 1.00 0.00 55 GLN A C 8
ATOM 11093 O O . GLN A 1 55 ? -10.284 9.246 -7.961 1.00 0.00 55 GLN A O 8
ATOM 11107 N N . ARG A 1 56 ? -9.317 10.565 -9.508 1.00 0.00 56 ARG A N 8
ATOM 11108 C CA . ARG A 1 56 ? -9.002 9.463 -10.409 1.00 0.00 56 ARG A CA 8
ATOM 11109 C C . ARG A 1 56 ? -8.064 8.464 -9.737 1.00 0.00 56 ARG A C 8
ATOM 11110 O O . ARG A 1 56 ? -8.326 7.260 -9.729 1.00 0.00 56 ARG A O 8
ATOM 11131 N N . TYR A 1 57 ? -6.972 8.970 -9.175 1.00 0.00 57 TYR A N 8
ATOM 11132 C CA . TYR A 1 57 ? -5.995 8.121 -8.504 1.00 0.00 57 TYR A CA 8
ATOM 11133 C C . TYR A 1 57 ? -6.670 7.228 -7.466 1.00 0.00 57 TYR A C 8
ATOM 11134 O O . TYR A 1 57 ? -6.314 6.059 -7.311 1.00 0.00 57 TYR A O 8
ATOM 11152 N N . LEU A 1 58 ? -7.646 7.788 -6.759 1.00 0.00 58 LEU A N 8
ATOM 11153 C CA . LEU A 1 58 ? -8.372 7.044 -5.737 1.00 0.00 58 LEU A CA 8
ATOM 11154 C C . LEU A 1 58 ? -9.186 5.914 -6.359 1.00 0.00 58 LEU A C 8
ATOM 11155 O O . LEU A 1 58 ? -8.927 4.737 -6.108 1.00 0.00 58 LEU A O 8
ATOM 11171 N N . ASP A 1 59 ? -10.170 6.281 -7.174 1.00 0.00 59 ASP A N 8
ATOM 11172 C CA . ASP A 1 59 ? -11.020 5.298 -7.836 1.00 0.00 59 ASP A CA 8
ATOM 11173 C C . ASP A 1 59 ? -10.184 4.317 -8.650 1.00 0.00 59 ASP A C 8
ATOM 11174 O O . ASP A 1 59 ? -10.620 3.201 -8.932 1.00 0.00 59 ASP A O 8
ATOM 11183 N N . GLU A 1 60 ? -8.981 4.740 -9.025 1.00 0.00 60 GLU A N 8
ATOM 11184 C CA . GLU A 1 60 ? -8.085 3.897 -9.808 1.00 0.00 60 GLU A CA 8
ATOM 11185 C C . GLU A 1 60 ? -7.644 2.677 -9.005 1.00 0.00 60 GLU A C 8
ATOM 11186 O O . GLU A 1 60 ? -7.587 1.565 -9.527 1.00 0.00 60 GLU A O 8
ATOM 11198 N N . ALA A 1 61 ? -7.332 2.896 -7.731 1.00 0.00 61 ALA A N 8
ATOM 11199 C CA . ALA A 1 61 ? -6.897 1.816 -6.855 1.00 0.00 61 ALA A CA 8
ATOM 11200 C C . ALA A 1 61 ? -8.079 0.964 -6.406 1.00 0.00 61 ALA A C 8
ATOM 11201 O O . ALA A 1 61 ? -7.990 -0.262 -6.361 1.00 0.00 61 ALA A O 8
ATOM 11208 N N . GLU A 1 62 ? -9.185 1.623 -6.075 1.00 0.00 62 GLU A N 8
ATOM 11209 C CA . GLU A 1 62 ? -10.385 0.924 -5.627 1.00 0.00 62 GLU A CA 8
ATOM 11210 C C . GLU A 1 62 ? -10.655 -0.302 -6.495 1.00 0.00 62 GLU A C 8
ATOM 11211 O O . GLU A 1 62 ? -10.800 -1.415 -5.989 1.00 0.00 62 GLU A O 8
ATOM 11223 N N . LYS A 1 63 ? -10.722 -0.090 -7.805 1.00 0.00 63 LYS A N 8
ATOM 11224 C CA . LYS A 1 63 ? -10.974 -1.177 -8.744 1.00 0.00 63 LYS A CA 8
ATOM 11225 C C . LYS A 1 63 ? -10.166 -2.417 -8.372 1.00 0.00 63 LYS A C 8
ATOM 11226 O O . LYS A 1 63 ? -10.688 -3.530 -8.367 1.00 0.00 63 LYS A O 8
ATOM 11245 N N . GLU A 1 64 ? -8.889 -2.213 -8.060 1.00 0.00 64 GLU A N 8
ATOM 11246 C CA . GLU A 1 64 ? -8.011 -3.315 -7.687 1.00 0.00 64 GLU A CA 8
ATOM 11247 C C . GLU A 1 64 ? -8.420 -3.904 -6.340 1.00 0.00 64 GLU A C 8
ATOM 11248 O O . GLU A 1 64 ? -8.244 -5.098 -6.092 1.00 0.00 64 GLU A O 8
ATOM 11260 N N . LYS A 1 65 ? -8.966 -3.060 -5.473 1.00 0.00 65 LYS A N 8
ATOM 11261 C CA . LYS A 1 65 ? -9.402 -3.495 -4.151 1.00 0.00 65 LYS A CA 8
ATOM 11262 C C . LYS A 1 65 ? -10.460 -4.587 -4.259 1.00 0.00 65 LYS A C 8
ATOM 11263 O O . LYS A 1 65 ? -10.341 -5.643 -3.637 1.00 0.00 65 LYS A O 8
ATOM 11282 N N . GLN A 1 66 ? -11.494 -4.328 -5.053 1.00 0.00 66 GLN A N 8
ATOM 11283 C CA . GLN A 1 66 ? -12.572 -5.290 -5.243 1.00 0.00 66 GLN A CA 8
ATOM 11284 C C . GLN A 1 66 ? -12.017 -6.694 -5.461 1.00 0.00 66 GLN A C 8
ATOM 11285 O O . GLN A 1 66 ? -12.599 -7.678 -5.006 1.00 0.00 66 GLN A O 8
ATOM 11299 N N . GLN A 1 67 ? -10.890 -6.776 -6.159 1.00 0.00 67 GLN A N 8
ATOM 11300 C CA . GLN A 1 67 ? -10.258 -8.061 -6.438 1.00 0.00 67 GLN A CA 8
ATOM 11301 C C . GLN A 1 67 ? -9.684 -8.673 -5.165 1.00 0.00 67 GLN A C 8
ATOM 11302 O O . GLN A 1 67 ? -10.171 -9.695 -4.681 1.00 0.00 67 GLN A O 8
ATOM 11316 N N . TYR A 1 68 ? -8.646 -8.042 -4.627 1.00 0.00 68 TYR A N 8
ATOM 11317 C CA . TYR A 1 68 ? -8.004 -8.526 -3.410 1.00 0.00 68 TYR A CA 8
ATOM 11318 C C . TYR A 1 68 ? -9.043 -8.997 -2.397 1.00 0.00 68 TYR A C 8
ATOM 11319 O O . TYR A 1 68 ? -8.892 -10.053 -1.780 1.00 0.00 68 TYR A O 8
ATOM 11337 N N . LEU A 1 69 ? -10.097 -8.207 -2.229 1.00 0.00 69 LEU A N 8
ATOM 11338 C CA . LEU A 1 69 ? -11.162 -8.541 -1.291 1.00 0.00 69 LEU A CA 8
ATOM 11339 C C . LEU A 1 69 ? -11.634 -9.979 -1.492 1.00 0.00 69 LEU A C 8
ATOM 11340 O O . LEU A 1 69 ? -11.586 -10.794 -0.571 1.00 0.00 69 LEU A O 8
ATOM 11356 N N . LYS A 1 70 ? -12.088 -10.283 -2.703 1.00 0.00 70 LYS A N 8
ATOM 11357 C CA . LYS A 1 70 ? -12.565 -11.622 -3.028 1.00 0.00 70 LYS A CA 8
ATOM 11358 C C . LYS A 1 70 ? -11.552 -12.679 -2.599 1.00 0.00 70 LYS A C 8
ATOM 11359 O O . LYS A 1 70 ? -11.799 -13.446 -1.669 1.00 0.00 70 LYS A O 8
ATOM 11378 N N . GLU A 1 71 ? -10.412 -12.711 -3.283 1.00 0.00 71 GLU A N 8
ATOM 11379 C CA . GLU A 1 71 ? -9.363 -13.675 -2.972 1.00 0.00 71 GLU A CA 8
ATOM 11380 C C . GLU A 1 71 ? -9.296 -13.940 -1.470 1.00 0.00 71 GLU A C 8
ATOM 11381 O O . GLU A 1 71 ? -9.456 -15.076 -1.021 1.00 0.00 71 GLU A O 8
ATOM 11393 N N . LEU A 1 72 ? -9.059 -12.884 -0.699 1.00 0.00 72 LEU A N 8
ATOM 11394 C CA . LEU A 1 72 ? -8.970 -13.002 0.753 1.00 0.00 72 LEU A CA 8
ATOM 11395 C C . LEU A 1 72 ? -9.857 -14.134 1.263 1.00 0.00 72 LEU A C 8
ATOM 11396 O O . LEU A 1 72 ? -9.367 -15.202 1.629 1.00 0.00 72 LEU A O 8
ATOM 11412 N N . TRP A 1 73 ? -11.162 -13.892 1.282 1.00 0.00 73 TRP A N 8
ATOM 11413 C CA . TRP A 1 73 ? -12.118 -14.891 1.745 1.00 0.00 73 TRP A CA 8
ATOM 11414 C C . TRP A 1 73 ? -12.299 -15.993 0.706 1.00 0.00 73 TRP A C 8
ATOM 11415 O O . TRP A 1 73 ? -12.154 -17.177 1.012 1.00 0.00 73 TRP A O 8
ATOM 11436 N N . ALA A 1 74 ? -12.617 -15.597 -0.522 1.00 0.00 74 ALA A N 8
ATOM 11437 C CA . ALA A 1 74 ? -12.816 -16.552 -1.605 1.00 0.00 74 ALA A CA 8
ATOM 11438 C C . ALA A 1 74 ? -11.825 -17.708 -1.506 1.00 0.00 74 ALA A C 8
ATOM 11439 O O . ALA A 1 74 ? -12.108 -18.820 -1.951 1.00 0.00 74 ALA A O 8
ATOM 11446 N N . TYR A 1 75 ? -10.663 -17.436 -0.922 1.00 0.00 75 TYR A N 8
ATOM 11447 C CA . TYR A 1 75 ? -9.629 -18.453 -0.769 1.00 0.00 75 TYR A CA 8
ATOM 11448 C C . TYR A 1 75 ? -9.837 -19.251 0.516 1.00 0.00 75 TYR A C 8
ATOM 11449 O O . TYR A 1 75 ? -10.037 -20.465 0.478 1.00 0.00 75 TYR A O 8
ATOM 11467 N N . GLN A 1 76 ? -9.789 -18.559 1.649 1.00 0.00 76 GLN A N 8
ATOM 11468 C CA . GLN A 1 76 ? -9.971 -19.203 2.944 1.00 0.00 76 GLN A CA 8
ATOM 11469 C C . GLN A 1 76 ? -11.049 -20.279 2.871 1.00 0.00 76 GLN A C 8
ATOM 11470 O O . GLN A 1 76 ? -11.038 -21.235 3.645 1.00 0.00 76 GLN A O 8
ATOM 11484 N N . GLN A 1 77 ? -11.978 -20.116 1.935 1.00 0.00 77 GLN A N 8
ATOM 11485 C CA . GLN A 1 77 ? -13.065 -21.073 1.761 1.00 0.00 77 GLN A CA 8
ATOM 11486 C C . GLN A 1 77 ? -12.568 -22.338 1.068 1.00 0.00 77 GLN A C 8
ATOM 11487 O O . GLN A 1 77 ? -12.892 -23.451 1.482 1.00 0.00 77 GLN A O 8
ATOM 11501 N N . SER A 1 78 ? -11.784 -22.158 0.010 1.00 0.00 78 SER A N 8
ATOM 11502 C CA . SER A 1 78 ? -11.247 -23.286 -0.744 1.00 0.00 78 SER A CA 8
ATOM 11503 C C . SER A 1 78 ? -10.908 -24.448 0.185 1.00 0.00 78 SER A C 8
ATOM 11504 O O . SER A 1 78 ? -10.496 -24.245 1.326 1.00 0.00 78 SER A O 8
ATOM 11512 N N . GLU A 1 79 ? -11.087 -25.667 -0.315 1.00 0.00 79 GLU A N 8
ATOM 11513 C CA . GLU A 1 79 ? -10.801 -26.862 0.470 1.00 0.00 79 GLU A CA 8
ATOM 11514 C C . GLU A 1 79 ? -9.338 -26.894 0.902 1.00 0.00 79 GLU A C 8
ATOM 11515 O O . GLU A 1 79 ? -9.021 -27.256 2.034 1.00 0.00 79 GLU A O 8
ATOM 11527 N N . ALA A 1 80 ? -8.450 -26.510 -0.010 1.00 0.00 80 ALA A N 8
ATOM 11528 C CA . ALA A 1 80 ? -7.021 -26.492 0.275 1.00 0.00 80 ALA A CA 8
ATOM 11529 C C . ALA A 1 80 ? -6.733 -25.784 1.595 1.00 0.00 80 ALA A C 8
ATOM 11530 O O . ALA A 1 80 ? -5.836 -26.178 2.340 1.00 0.00 80 ALA A O 8
ATOM 11537 N N . TYR A 1 81 ? -7.500 -24.736 1.877 1.00 0.00 81 TYR A N 8
ATOM 11538 C CA . TYR A 1 81 ? -7.325 -23.970 3.105 1.00 0.00 81 TYR A CA 8
ATOM 11539 C C . TYR A 1 81 ? -7.511 -24.858 4.332 1.00 0.00 81 TYR A C 8
ATOM 11540 O O . TYR A 1 81 ? -6.692 -24.849 5.250 1.00 0.00 81 TYR A O 8
ATOM 11558 N N . LYS A 1 82 ? -8.597 -25.625 4.340 1.00 0.00 82 LYS A N 8
ATOM 11559 C CA . LYS A 1 82 ? -8.892 -26.522 5.450 1.00 0.00 82 LYS A CA 8
ATOM 11560 C C . LYS A 1 82 ? -7.947 -27.718 5.451 1.00 0.00 82 LYS A C 8
ATOM 11561 O O . LYS A 1 82 ? -7.172 -27.911 6.389 1.00 0.00 82 LYS A O 8
ATOM 11580 N N . VAL A 1 83 ? -8.013 -28.521 4.393 1.00 0.00 83 VAL A N 8
ATOM 11581 C CA . VAL A 1 83 ? -7.160 -29.697 4.270 1.00 0.00 83 VAL A CA 8
ATOM 11582 C C . VAL A 1 83 ? -6.853 -30.298 5.637 1.00 0.00 83 VAL A C 8
ATOM 11583 O O . VAL A 1 83 ? -5.715 -30.675 5.918 1.00 0.00 83 VAL A O 8
ATOM 11596 N N . CYS A 1 84 ? -7.873 -30.382 6.483 1.00 0.00 84 CYS A N 8
ATOM 11597 C CA . CYS A 1 84 ? -7.711 -30.937 7.822 1.00 0.00 84 CYS A CA 8
ATOM 11598 C C . CYS A 1 84 ? -8.844 -31.906 8.149 1.00 0.00 84 CYS A C 8
ATOM 11599 O O . CYS A 1 84 ? -9.717 -32.162 7.320 1.00 0.00 84 CYS A O 8
ATOM 11607 N N . THR A 1 85 ? -8.822 -32.444 9.365 1.00 0.00 85 THR A N 8
ATOM 11608 C CA . THR A 1 85 ? -9.844 -33.387 9.802 1.00 0.00 85 THR A CA 8
ATOM 11609 C C . THR A 1 85 ? -10.864 -32.710 10.710 1.00 0.00 85 THR A C 8
ATOM 11610 O O . THR A 1 85 ? -10.503 -32.089 11.709 1.00 0.00 85 THR A O 8
ATOM 11621 N N . GLU A 1 86 ? -12.140 -32.836 10.357 1.00 0.00 86 GLU A N 8
ATOM 11622 C CA . GLU A 1 86 ? -13.211 -32.235 11.141 1.00 0.00 86 GLU A CA 8
ATOM 11623 C C . GLU A 1 86 ? -14.564 -32.832 10.761 1.00 0.00 86 GLU A C 8
ATOM 11624 O O . GLU A 1 86 ? -14.854 -33.038 9.583 1.00 0.00 86 GLU A O 8
ATOM 11636 N N . SER A 1 87 ? -15.387 -33.107 11.768 1.00 0.00 87 SER A N 8
ATOM 11637 C CA . SER A 1 87 ? -16.707 -33.683 11.541 1.00 0.00 87 SER A CA 8
ATOM 11638 C C . SER A 1 87 ? -17.788 -32.610 11.610 1.00 0.00 87 SER A C 8
ATOM 11639 O O . SER A 1 87 ? -17.850 -31.836 12.565 1.00 0.00 87 SER A O 8
ATOM 11647 N N . GLY A 1 88 ? -18.640 -32.569 10.589 1.00 0.00 88 GLY A N 8
ATOM 11648 C CA . GLY A 1 88 ? -19.707 -31.587 10.552 1.00 0.00 88 GLY A CA 8
ATOM 11649 C C . GLY A 1 88 ? -20.811 -31.892 11.546 1.00 0.00 88 GLY A C 8
ATOM 11650 O O . GLY A 1 88 ? -20.561 -32.346 12.663 1.00 0.00 88 GLY A O 8
ATOM 11654 N N . PRO A 1 89 ? -22.064 -31.640 11.140 1.00 0.00 89 PRO A N 8
ATOM 11655 C CA . PRO A 1 89 ? -23.233 -31.882 11.989 1.00 0.00 89 PRO A CA 8
ATOM 11656 C C . PRO A 1 89 ? -23.498 -33.369 12.203 1.00 0.00 89 PRO A C 8
ATOM 11657 O O . PRO A 1 89 ? -22.906 -34.216 11.533 1.00 0.00 89 PRO A O 8
ATOM 11668 N N . SER A 1 90 ? -24.389 -33.679 13.139 1.00 0.00 90 SER A N 8
ATOM 11669 C CA . SER A 1 90 ? -24.729 -35.064 13.442 1.00 0.00 90 SER A CA 8
ATOM 11670 C C . SER A 1 90 ? -26.160 -35.378 13.017 1.00 0.00 90 SER A C 8
ATOM 11671 O O . SER A 1 90 ? -26.916 -34.485 12.635 1.00 0.00 90 SER A O 8
ATOM 11679 N N . SER A 1 91 ? -26.525 -36.654 13.086 1.00 0.00 91 SER A N 8
ATOM 11680 C CA . SER A 1 91 ? -27.863 -37.089 12.705 1.00 0.00 91 SER A CA 8
ATOM 11681 C C . SER A 1 91 ? -28.718 -37.362 13.939 1.00 0.00 91 SER A C 8
ATOM 11682 O O . SER A 1 91 ? -28.299 -38.069 14.855 1.00 0.00 91 SER A O 8
ATOM 11690 N N . GLY A 1 92 ? -29.920 -36.794 13.956 1.00 0.00 92 GLY A N 8
ATOM 11691 C CA . GLY A 1 92 ? -30.815 -36.987 15.082 1.00 0.00 92 GLY A CA 8
ATOM 11692 C C . GLY A 1 92 ? -31.308 -35.675 15.662 1.00 0.00 92 GLY A C 8
ATOM 11693 O O . GLY A 1 92 ? -32.343 -35.633 16.327 1.00 0.00 92 GLY A O 8
ATOM 11697 N N . GLY A 1 1 ? 13.160 -22.013 -1.111 1.00 0.00 1 GLY A N 9
ATOM 11698 C CA . GLY A 1 1 ? 11.762 -21.708 -0.865 1.00 0.00 1 GLY A CA 9
ATOM 11699 C C . GLY A 1 1 ? 11.223 -20.655 -1.813 1.00 0.00 1 GLY A C 9
ATOM 11700 O O . GLY A 1 1 ? 11.453 -20.720 -3.021 1.00 0.00 1 GLY A O 9
ATOM 11704 N N . SER A 1 2 ? 10.504 -19.680 -1.264 1.00 0.00 2 SER A N 9
ATOM 11705 C CA . SER A 1 2 ? 9.927 -18.610 -2.069 1.00 0.00 2 SER A CA 9
ATOM 11706 C C . SER A 1 2 ? 10.629 -17.284 -1.794 1.00 0.00 2 SER A C 9
ATOM 11707 O O . SER A 1 2 ? 10.378 -16.636 -0.779 1.00 0.00 2 SER A O 9
ATOM 11715 N N . SER A 1 3 ? 11.509 -16.888 -2.707 1.00 0.00 3 SER A N 9
ATOM 11716 C CA . SER A 1 3 ? 12.252 -15.641 -2.563 1.00 0.00 3 SER A CA 9
ATOM 11717 C C . SER A 1 3 ? 11.338 -14.437 -2.771 1.00 0.00 3 SER A C 9
ATOM 11718 O O . SER A 1 3 ? 11.372 -13.477 -2.002 1.00 0.00 3 SER A O 9
ATOM 11726 N N . GLY A 1 4 ? 10.520 -14.496 -3.818 1.00 0.00 4 GLY A N 9
ATOM 11727 C CA . GLY A 1 4 ? 9.609 -13.406 -4.110 1.00 0.00 4 GLY A CA 9
ATOM 11728 C C . GLY A 1 4 ? 8.162 -13.776 -3.854 1.00 0.00 4 GLY A C 9
ATOM 11729 O O . GLY A 1 4 ? 7.868 -14.599 -2.986 1.00 0.00 4 GLY A O 9
ATOM 11733 N N . SER A 1 5 ? 7.254 -13.168 -4.610 1.00 0.00 5 SER A N 9
ATOM 11734 C CA . SER A 1 5 ? 5.828 -13.434 -4.457 1.00 0.00 5 SER A CA 9
ATOM 11735 C C . SER A 1 5 ? 5.373 -14.527 -5.419 1.00 0.00 5 SER A C 9
ATOM 11736 O O . SER A 1 5 ? 6.031 -14.799 -6.423 1.00 0.00 5 SER A O 9
ATOM 11744 N N . SER A 1 6 ? 4.243 -15.151 -5.104 1.00 0.00 6 SER A N 9
ATOM 11745 C CA . SER A 1 6 ? 3.701 -16.218 -5.937 1.00 0.00 6 SER A CA 9
ATOM 11746 C C . SER A 1 6 ? 2.277 -15.892 -6.379 1.00 0.00 6 SER A C 9
ATOM 11747 O O . SER A 1 6 ? 1.901 -16.134 -7.525 1.00 0.00 6 SER A O 9
ATOM 11755 N N . GLY A 1 7 ? 1.491 -15.339 -5.460 1.00 0.00 7 GLY A N 9
ATOM 11756 C CA . GLY A 1 7 ? 0.118 -14.988 -5.774 1.00 0.00 7 GLY A CA 9
ATOM 11757 C C . GLY A 1 7 ? 0.015 -13.694 -6.557 1.00 0.00 7 GLY A C 9
ATOM 11758 O O . GLY A 1 7 ? 0.976 -13.241 -7.178 1.00 0.00 7 GLY A O 9
ATOM 11762 N N . PRO A 1 8 ? -1.177 -13.078 -6.535 1.00 0.00 8 PRO A N 9
ATOM 11763 C CA . PRO A 1 8 ? -1.430 -11.821 -7.244 1.00 0.00 8 PRO A CA 9
ATOM 11764 C C . PRO A 1 8 ? -0.698 -10.640 -6.612 1.00 0.00 8 PRO A C 9
ATOM 11765 O O . PRO A 1 8 ? -0.723 -10.460 -5.395 1.00 0.00 8 PRO A O 9
ATOM 11776 N N . LYS A 1 9 ? -0.047 -9.839 -7.448 1.00 0.00 9 LYS A N 9
ATOM 11777 C CA . LYS A 1 9 ? 0.691 -8.675 -6.972 1.00 0.00 9 LYS A CA 9
ATOM 11778 C C . LYS A 1 9 ? -0.237 -7.696 -6.261 1.00 0.00 9 LYS A C 9
ATOM 11779 O O . LYS A 1 9 ? -0.927 -6.903 -6.901 1.00 0.00 9 LYS A O 9
ATOM 11798 N N . ALA A 1 10 ? -0.247 -7.756 -4.933 1.00 0.00 10 ALA A N 9
ATOM 11799 C CA . ALA A 1 10 ? -1.088 -6.872 -4.134 1.00 0.00 10 ALA A CA 9
ATOM 11800 C C . ALA A 1 10 ? -1.144 -5.473 -4.740 1.00 0.00 10 ALA A C 9
ATOM 11801 O O . ALA A 1 10 ? -0.126 -4.898 -5.131 1.00 0.00 10 ALA A O 9
ATOM 11808 N N . PRO A 1 11 ? -2.359 -4.911 -4.822 1.00 0.00 11 PRO A N 9
ATOM 11809 C CA . PRO A 1 11 ? -2.576 -3.572 -5.379 1.00 0.00 11 PRO A CA 9
ATOM 11810 C C . PRO A 1 11 ? -2.019 -2.474 -4.480 1.00 0.00 11 PRO A C 9
ATOM 11811 O O . PRO A 1 11 ? -1.295 -2.747 -3.523 1.00 0.00 11 PRO A O 9
ATOM 11822 N N . VAL A 1 12 ? -2.363 -1.228 -4.795 1.00 0.00 12 VAL A N 9
ATOM 11823 C CA . VAL A 1 12 ? -1.900 -0.087 -4.014 1.00 0.00 12 VAL A CA 9
ATOM 11824 C C . VAL A 1 12 ? -3.011 0.940 -3.828 1.00 0.00 12 VAL A C 9
ATOM 11825 O O . VAL A 1 12 ? -4.014 0.922 -4.541 1.00 0.00 12 VAL A O 9
ATOM 11838 N N . THR A 1 13 ? -2.826 1.835 -2.862 1.00 0.00 13 THR A N 9
ATOM 11839 C CA . THR A 1 13 ? -3.813 2.870 -2.581 1.00 0.00 13 THR A CA 9
ATOM 11840 C C . THR A 1 13 ? -3.715 4.012 -3.586 1.00 0.00 13 THR A C 9
ATOM 11841 O O . THR A 1 13 ? -2.661 4.242 -4.177 1.00 0.00 13 THR A O 9
ATOM 11852 N N . GLY A 1 14 ? -4.821 4.725 -3.774 1.00 0.00 14 GLY A N 9
ATOM 11853 C CA . GLY A 1 14 ? -4.837 5.836 -4.710 1.00 0.00 14 GLY A CA 9
ATOM 11854 C C . GLY A 1 14 ? -3.754 6.854 -4.419 1.00 0.00 14 GLY A C 9
ATOM 11855 O O . GLY A 1 14 ? -3.453 7.707 -5.254 1.00 0.00 14 GLY A O 9
ATOM 11859 N N . TYR A 1 15 ? -3.166 6.768 -3.230 1.00 0.00 15 TYR A N 9
ATOM 11860 C CA . TYR A 1 15 ? -2.112 7.692 -2.829 1.00 0.00 15 TYR A CA 9
ATOM 11861 C C . TYR A 1 15 ? -0.735 7.132 -3.175 1.00 0.00 15 TYR A C 9
ATOM 11862 O O . TYR A 1 15 ? 0.244 7.872 -3.264 1.00 0.00 15 TYR A O 9
ATOM 11880 N N . VAL A 1 16 ? -0.670 5.818 -3.369 1.00 0.00 16 VAL A N 9
ATOM 11881 C CA . VAL A 1 16 ? 0.585 5.157 -3.706 1.00 0.00 16 VAL A CA 9
ATOM 11882 C C . VAL A 1 16 ? 0.818 5.158 -5.213 1.00 0.00 16 VAL A C 9
ATOM 11883 O O . VAL A 1 16 ? 1.822 5.681 -5.695 1.00 0.00 16 VAL A O 9
ATOM 11896 N N . ARG A 1 17 ? -0.117 4.567 -5.951 1.00 0.00 17 ARG A N 9
ATOM 11897 C CA . ARG A 1 17 ? -0.012 4.500 -7.403 1.00 0.00 17 ARG A CA 9
ATOM 11898 C C . ARG A 1 17 ? 0.518 5.812 -7.973 1.00 0.00 17 ARG A C 9
ATOM 11899 O O . ARG A 1 17 ? 1.246 5.821 -8.966 1.00 0.00 17 ARG A O 9
ATOM 11920 N N . PHE A 1 18 ? 0.148 6.918 -7.338 1.00 0.00 18 PHE A N 9
ATOM 11921 C CA . PHE A 1 18 ? 0.584 8.238 -7.782 1.00 0.00 18 PHE A CA 9
ATOM 11922 C C . PHE A 1 18 ? 2.016 8.516 -7.332 1.00 0.00 18 PHE A C 9
ATOM 11923 O O . PHE A 1 18 ? 2.798 9.133 -8.058 1.00 0.00 18 PHE A O 9
ATOM 11940 N N . LEU A 1 19 ? 2.353 8.058 -6.132 1.00 0.00 19 LEU A N 9
ATOM 11941 C CA . LEU A 1 19 ? 3.690 8.257 -5.585 1.00 0.00 19 LEU A CA 9
ATOM 11942 C C . LEU A 1 19 ? 4.748 7.640 -6.493 1.00 0.00 19 LEU A C 9
ATOM 11943 O O . LEU A 1 19 ? 5.732 8.288 -6.845 1.00 0.00 19 LEU A O 9
ATOM 11959 N N . ASN A 1 20 ? 4.537 6.383 -6.869 1.00 0.00 20 ASN A N 9
ATOM 11960 C CA . ASN A 1 20 ? 5.472 5.678 -7.739 1.00 0.00 20 ASN A CA 9
ATOM 11961 C C . ASN A 1 20 ? 5.467 6.277 -9.142 1.00 0.00 20 ASN A C 9
ATOM 11962 O O . ASN A 1 20 ? 6.507 6.693 -9.653 1.00 0.00 20 ASN A O 9
ATOM 11973 N N . GLU A 1 21 ? 4.290 6.318 -9.759 1.00 0.00 21 GLU A N 9
ATOM 11974 C CA . GLU A 1 21 ? 4.152 6.866 -11.103 1.00 0.00 21 GLU A CA 9
ATOM 11975 C C . GLU A 1 21 ? 4.854 8.215 -11.216 1.00 0.00 21 GLU A C 9
ATOM 11976 O O . GLU A 1 21 ? 5.532 8.493 -12.205 1.00 0.00 21 GLU A O 9
ATOM 11988 N N . ARG A 1 22 ? 4.686 9.050 -10.195 1.00 0.00 22 ARG A N 9
ATOM 11989 C CA . ARG A 1 22 ? 5.302 10.371 -10.180 1.00 0.00 22 ARG A CA 9
ATOM 11990 C C . ARG A 1 22 ? 6.773 10.281 -9.782 1.00 0.00 22 ARG A C 9
ATOM 11991 O O . ARG A 1 22 ? 7.597 11.080 -10.228 1.00 0.00 22 ARG A O 9
ATOM 12012 N N . ARG A 1 23 ? 7.094 9.304 -8.941 1.00 0.00 23 ARG A N 9
ATOM 12013 C CA . ARG A 1 23 ? 8.465 9.109 -8.482 1.00 0.00 23 ARG A CA 9
ATOM 12014 C C . ARG A 1 23 ? 9.423 8.997 -9.664 1.00 0.00 23 ARG A C 9
ATOM 12015 O O . ARG A 1 23 ? 10.609 9.299 -9.545 1.00 0.00 23 ARG A O 9
ATOM 12036 N N . GLU A 1 24 ? 8.898 8.559 -10.805 1.00 0.00 24 GLU A N 9
ATOM 12037 C CA . GLU A 1 24 ? 9.708 8.405 -12.008 1.00 0.00 24 GLU A CA 9
ATOM 12038 C C . GLU A 1 24 ? 9.992 9.760 -12.649 1.00 0.00 24 GLU A C 9
ATOM 12039 O O . GLU A 1 24 ? 11.127 10.053 -13.027 1.00 0.00 24 GLU A O 9
ATOM 12051 N N . GLN A 1 25 ? 8.954 10.582 -12.769 1.00 0.00 25 GLN A N 9
ATOM 12052 C CA . GLN A 1 25 ? 9.092 11.905 -13.365 1.00 0.00 25 GLN A CA 9
ATOM 12053 C C . GLN A 1 25 ? 10.186 12.706 -12.668 1.00 0.00 25 GLN A C 9
ATOM 12054 O O . GLN A 1 25 ? 10.943 13.432 -13.312 1.00 0.00 25 GLN A O 9
ATOM 12068 N N . ILE A 1 26 ? 10.263 12.568 -11.348 1.00 0.00 26 ILE A N 9
ATOM 12069 C CA . ILE A 1 26 ? 11.265 13.278 -10.563 1.00 0.00 26 ILE A CA 9
ATOM 12070 C C . ILE A 1 26 ? 12.666 12.743 -10.847 1.00 0.00 26 ILE A C 9
ATOM 12071 O O . ILE A 1 26 ? 13.545 13.481 -11.290 1.00 0.00 26 ILE A O 9
ATOM 12087 N N . ARG A 1 27 ? 12.864 11.454 -10.590 1.00 0.00 27 ARG A N 9
ATOM 12088 C CA . ARG A 1 27 ? 14.157 10.820 -10.816 1.00 0.00 27 ARG A CA 9
ATOM 12089 C C . ARG A 1 27 ? 14.835 11.397 -12.056 1.00 0.00 27 ARG A C 9
ATOM 12090 O O . ARG A 1 27 ? 16.025 11.714 -12.036 1.00 0.00 27 ARG A O 9
ATOM 12111 N N . THR A 1 28 ? 14.070 11.531 -13.134 1.00 0.00 28 THR A N 9
ATOM 12112 C CA . THR A 1 28 ? 14.597 12.068 -14.383 1.00 0.00 28 THR A CA 9
ATOM 12113 C C . THR A 1 28 ? 15.164 13.469 -14.183 1.00 0.00 28 THR A C 9
ATOM 12114 O O . THR A 1 28 ? 16.226 13.800 -14.709 1.00 0.00 28 THR A O 9
ATOM 12125 N N . ARG A 1 29 ? 14.449 14.288 -13.419 1.00 0.00 29 ARG A N 9
ATOM 12126 C CA . ARG A 1 29 ? 14.882 15.654 -13.150 1.00 0.00 29 ARG A CA 9
ATOM 12127 C C . ARG A 1 29 ? 15.945 15.683 -12.056 1.00 0.00 29 ARG A C 9
ATOM 12128 O O . ARG A 1 29 ? 17.051 16.184 -12.264 1.00 0.00 29 ARG A O 9
ATOM 12149 N N . HIS A 1 30 ? 15.604 15.141 -10.892 1.00 0.00 30 HIS A N 9
ATOM 12150 C CA . HIS A 1 30 ? 16.529 15.104 -9.765 1.00 0.00 30 HIS A CA 9
ATOM 12151 C C . HIS A 1 30 ? 17.034 13.685 -9.523 1.00 0.00 30 HIS A C 9
ATOM 12152 O O . HIS A 1 30 ? 16.624 13.006 -8.581 1.00 0.00 30 HIS A O 9
ATOM 12167 N N . PRO A 1 31 ? 17.945 13.224 -10.393 1.00 0.00 31 PRO A N 9
ATOM 12168 C CA . PRO A 1 31 ? 18.525 11.882 -10.295 1.00 0.00 31 PRO A CA 9
ATOM 12169 C C . PRO A 1 31 ? 19.455 11.738 -9.095 1.00 0.00 31 PRO A C 9
ATOM 12170 O O . PRO A 1 31 ? 20.008 10.665 -8.850 1.00 0.00 31 PRO A O 9
ATOM 12181 N N . ASP A 1 32 ? 19.622 12.824 -8.349 1.00 0.00 32 ASP A N 9
ATOM 12182 C CA . ASP A 1 32 ? 20.485 12.820 -7.173 1.00 0.00 32 ASP A CA 9
ATOM 12183 C C . ASP A 1 32 ? 19.662 12.675 -5.897 1.00 0.00 32 ASP A C 9
ATOM 12184 O O . ASP A 1 32 ? 20.098 12.047 -4.931 1.00 0.00 32 ASP A O 9
ATOM 12193 N N . LEU A 1 33 ? 18.469 13.261 -5.898 1.00 0.00 33 LEU A N 9
ATOM 12194 C CA . LEU A 1 33 ? 17.585 13.199 -4.740 1.00 0.00 33 LEU A CA 9
ATOM 12195 C C . LEU A 1 33 ? 17.318 11.753 -4.336 1.00 0.00 33 LEU A C 9
ATOM 12196 O O . LEU A 1 33 ? 16.802 10.951 -5.115 1.00 0.00 33 LEU A O 9
ATOM 12212 N N . PRO A 1 34 ? 17.673 11.411 -3.089 1.00 0.00 34 PRO A N 9
ATOM 12213 C CA . PRO A 1 34 ? 17.478 10.061 -2.552 1.00 0.00 34 PRO A CA 9
ATOM 12214 C C . PRO A 1 34 ? 16.005 9.733 -2.326 1.00 0.00 34 PRO A C 9
ATOM 12215 O O . PRO A 1 34 ? 15.159 10.627 -2.289 1.00 0.00 34 PRO A O 9
ATOM 12226 N N . PHE A 1 35 ? 15.706 8.447 -2.178 1.00 0.00 35 PHE A N 9
ATOM 12227 C CA . PHE A 1 35 ? 14.336 8.002 -1.956 1.00 0.00 35 PHE A CA 9
ATOM 12228 C C . PHE A 1 35 ? 13.616 8.923 -0.974 1.00 0.00 35 PHE A C 9
ATOM 12229 O O . PHE A 1 35 ? 12.577 9.508 -1.280 1.00 0.00 35 PHE A O 9
ATOM 12246 N N . PRO A 1 36 ? 14.182 9.053 0.236 1.00 0.00 36 PRO A N 9
ATOM 12247 C CA . PRO A 1 36 ? 13.612 9.900 1.287 1.00 0.00 36 PRO A CA 9
ATOM 12248 C C . PRO A 1 36 ? 13.729 11.386 0.964 1.00 0.00 36 PRO A C 9
ATOM 12249 O O . PRO A 1 36 ? 13.641 12.232 1.852 1.00 0.00 36 PRO A O 9
ATOM 12260 N N . GLU A 1 37 ? 13.929 11.693 -0.314 1.00 0.00 37 GLU A N 9
ATOM 12261 C CA . GLU A 1 37 ? 14.060 13.078 -0.754 1.00 0.00 37 GLU A CA 9
ATOM 12262 C C . GLU A 1 37 ? 13.154 13.356 -1.951 1.00 0.00 37 GLU A C 9
ATOM 12263 O O . GLU A 1 37 ? 12.732 14.492 -2.171 1.00 0.00 37 GLU A O 9
ATOM 12275 N N . ILE A 1 38 ? 12.861 12.313 -2.718 1.00 0.00 38 ILE A N 9
ATOM 12276 C CA . ILE A 1 38 ? 12.006 12.443 -3.891 1.00 0.00 38 ILE A CA 9
ATOM 12277 C C . ILE A 1 38 ? 10.533 12.345 -3.512 1.00 0.00 38 ILE A C 9
ATOM 12278 O O . ILE A 1 38 ? 9.684 13.027 -4.086 1.00 0.00 38 ILE A O 9
ATOM 12294 N N . THR A 1 39 ? 10.234 11.491 -2.537 1.00 0.00 39 THR A N 9
ATOM 12295 C CA . THR A 1 39 ? 8.863 11.302 -2.079 1.00 0.00 39 THR A CA 9
ATOM 12296 C C . THR A 1 39 ? 8.348 12.545 -1.362 1.00 0.00 39 THR A C 9
ATOM 12297 O O . THR A 1 39 ? 7.240 13.012 -1.625 1.00 0.00 39 THR A O 9
ATOM 12308 N N . LYS A 1 40 ? 9.158 13.078 -0.453 1.00 0.00 40 LYS A N 9
ATOM 12309 C CA . LYS A 1 40 ? 8.786 14.268 0.301 1.00 0.00 40 LYS A CA 9
ATOM 12310 C C . LYS A 1 40 ? 8.224 15.344 -0.623 1.00 0.00 40 LYS A C 9
ATOM 12311 O O . LYS A 1 40 ? 7.412 16.171 -0.207 1.00 0.00 40 LYS A O 9
ATOM 12330 N N . MET A 1 41 ? 8.661 15.327 -1.878 1.00 0.00 41 MET A N 9
ATOM 12331 C CA . MET A 1 41 ? 8.199 16.301 -2.861 1.00 0.00 41 MET A CA 9
ATOM 12332 C C . MET A 1 41 ? 6.843 15.896 -3.431 1.00 0.00 41 MET A C 9
ATOM 12333 O O . MET A 1 41 ? 5.916 16.704 -3.489 1.00 0.00 41 MET A O 9
ATOM 12347 N N . LEU A 1 42 ? 6.734 14.640 -3.851 1.00 0.00 42 LEU A N 9
ATOM 12348 C CA . LEU A 1 42 ? 5.492 14.127 -4.417 1.00 0.00 42 LEU A CA 9
ATOM 12349 C C . LEU A 1 42 ? 4.329 14.331 -3.451 1.00 0.00 42 LEU A C 9
ATOM 12350 O O . LEU A 1 42 ? 3.265 14.813 -3.837 1.00 0.00 42 LEU A O 9
ATOM 12366 N N . GLY A 1 43 ? 4.539 13.961 -2.191 1.00 0.00 43 GLY A N 9
ATOM 12367 C CA . GLY A 1 43 ? 3.501 14.113 -1.190 1.00 0.00 43 GLY A CA 9
ATOM 12368 C C . GLY A 1 43 ? 2.821 15.465 -1.259 1.00 0.00 43 GLY A C 9
ATOM 12369 O O . GLY A 1 43 ? 1.594 15.550 -1.269 1.00 0.00 43 GLY A O 9
ATOM 12373 N N . ALA A 1 44 ? 3.621 16.526 -1.307 1.00 0.00 44 ALA A N 9
ATOM 12374 C CA . ALA A 1 44 ? 3.088 17.881 -1.376 1.00 0.00 44 ALA A CA 9
ATOM 12375 C C . ALA A 1 44 ? 2.178 18.052 -2.588 1.00 0.00 44 ALA A C 9
ATOM 12376 O O . ALA A 1 44 ? 1.139 18.704 -2.508 1.00 0.00 44 ALA A O 9
ATOM 12383 N N . GLU A 1 45 ? 2.579 17.462 -3.711 1.00 0.00 45 GLU A N 9
ATOM 12384 C CA . GLU A 1 45 ? 1.799 17.552 -4.940 1.00 0.00 45 GLU A CA 9
ATOM 12385 C C . GLU A 1 45 ? 0.418 16.928 -4.755 1.00 0.00 45 GLU A C 9
ATOM 12386 O O . GLU A 1 45 ? -0.586 17.472 -5.215 1.00 0.00 45 GLU A O 9
ATOM 12398 N N . TRP A 1 46 ? 0.378 15.785 -4.081 1.00 0.00 46 TRP A N 9
ATOM 12399 C CA . TRP A 1 46 ? -0.879 15.086 -3.836 1.00 0.00 46 TRP A CA 9
ATOM 12400 C C . TRP A 1 46 ? -1.881 15.999 -3.138 1.00 0.00 46 TRP A C 9
ATOM 12401 O O . TRP A 1 46 ? -3.082 15.935 -3.403 1.00 0.00 46 TRP A O 9
ATOM 12422 N N . SER A 1 47 ? -1.381 16.847 -2.245 1.00 0.00 47 SER A N 9
ATOM 12423 C CA . SER A 1 47 ? -2.235 17.771 -1.506 1.00 0.00 47 SER A CA 9
ATOM 12424 C C . SER A 1 47 ? -2.646 18.950 -2.382 1.00 0.00 47 SER A C 9
ATOM 12425 O O . SER A 1 47 ? -3.704 19.547 -2.185 1.00 0.00 47 SER A O 9
ATOM 12433 N N . LYS A 1 48 ? -1.801 19.280 -3.353 1.00 0.00 48 LYS A N 9
ATOM 12434 C CA . LYS A 1 48 ? -2.075 20.387 -4.262 1.00 0.00 48 LYS A CA 9
ATOM 12435 C C . LYS A 1 48 ? -2.685 19.882 -5.565 1.00 0.00 48 LYS A C 9
ATOM 12436 O O . LYS A 1 48 ? -2.814 20.632 -6.535 1.00 0.00 48 LYS A O 9
ATOM 12455 N N . LEU A 1 49 ? -3.059 18.608 -5.583 1.00 0.00 49 LEU A N 9
ATOM 12456 C CA . LEU A 1 49 ? -3.658 18.002 -6.769 1.00 0.00 49 LEU A CA 9
ATOM 12457 C C . LEU A 1 49 ? -5.026 18.612 -7.060 1.00 0.00 49 LEU A C 9
ATOM 12458 O O . LEU A 1 49 ? -5.577 19.343 -6.237 1.00 0.00 49 LEU A O 9
ATOM 12474 N N . GLN A 1 50 ? -5.568 18.304 -8.234 1.00 0.00 50 GLN A N 9
ATOM 12475 C CA . GLN A 1 50 ? -6.871 18.821 -8.631 1.00 0.00 50 GLN A CA 9
ATOM 12476 C C . GLN A 1 50 ? -7.994 17.940 -8.093 1.00 0.00 50 GLN A C 9
ATOM 12477 O O . GLN A 1 50 ? -7.791 16.775 -7.751 1.00 0.00 50 GLN A O 9
ATOM 12491 N N . PRO A 1 51 ? -9.206 18.507 -8.015 1.00 0.00 51 PRO A N 9
ATOM 12492 C CA . PRO A 1 51 ? -10.385 17.791 -7.518 1.00 0.00 51 PRO A CA 9
ATOM 12493 C C . PRO A 1 51 ? -10.850 16.703 -8.480 1.00 0.00 51 PRO A C 9
ATOM 12494 O O . PRO A 1 51 ? -11.819 15.995 -8.210 1.00 0.00 51 PRO A O 9
ATOM 12505 N N . ALA A 1 52 ? -10.151 16.575 -9.603 1.00 0.00 52 ALA A N 9
ATOM 12506 C CA . ALA A 1 52 ? -10.489 15.570 -10.603 1.00 0.00 52 ALA A CA 9
ATOM 12507 C C . ALA A 1 52 ? -9.406 14.501 -10.698 1.00 0.00 52 ALA A C 9
ATOM 12508 O O . ALA A 1 52 ? -9.699 13.325 -10.909 1.00 0.00 52 ALA A O 9
ATOM 12515 N N . GLU A 1 53 ? -8.154 14.919 -10.541 1.00 0.00 53 GLU A N 9
ATOM 12516 C CA . GLU A 1 53 ? -7.028 13.996 -10.610 1.00 0.00 53 GLU A CA 9
ATOM 12517 C C . GLU A 1 53 ? -6.893 13.203 -9.313 1.00 0.00 53 GLU A C 9
ATOM 12518 O O . GLU A 1 53 ? -6.834 11.973 -9.327 1.00 0.00 53 GLU A O 9
ATOM 12530 N N . LYS A 1 54 ? -6.846 13.915 -8.193 1.00 0.00 54 LYS A N 9
ATOM 12531 C CA . LYS A 1 54 ? -6.719 13.281 -6.886 1.00 0.00 54 LYS A CA 9
ATOM 12532 C C . LYS A 1 54 ? -7.786 12.206 -6.698 1.00 0.00 54 LYS A C 9
ATOM 12533 O O . LYS A 1 54 ? -7.517 11.146 -6.134 1.00 0.00 54 LYS A O 9
ATOM 12552 N N . GLN A 1 55 ? -8.993 12.487 -7.176 1.00 0.00 55 GLN A N 9
ATOM 12553 C CA . GLN A 1 55 ? -10.099 11.543 -7.061 1.00 0.00 55 GLN A CA 9
ATOM 12554 C C . GLN A 1 55 ? -9.919 10.374 -8.024 1.00 0.00 55 GLN A C 9
ATOM 12555 O O . GLN A 1 55 ? -10.117 9.217 -7.654 1.00 0.00 55 GLN A O 9
ATOM 12569 N N . ARG A 1 56 ? -9.546 10.686 -9.261 1.00 0.00 56 ARG A N 9
ATOM 12570 C CA . ARG A 1 56 ? -9.342 9.662 -10.279 1.00 0.00 56 ARG A CA 9
ATOM 12571 C C . ARG A 1 56 ? -8.352 8.606 -9.797 1.00 0.00 56 ARG A C 9
ATOM 12572 O O . ARG A 1 56 ? -8.467 7.429 -10.139 1.00 0.00 56 ARG A O 9
ATOM 12593 N N . TYR A 1 57 ? -7.379 9.036 -9.000 1.00 0.00 57 TYR A N 9
ATOM 12594 C CA . TYR A 1 57 ? -6.365 8.129 -8.473 1.00 0.00 57 TYR A CA 9
ATOM 12595 C C . TYR A 1 57 ? -6.980 7.139 -7.488 1.00 0.00 57 TYR A C 9
ATOM 12596 O O . TYR A 1 57 ? -6.633 5.958 -7.480 1.00 0.00 57 TYR A O 9
ATOM 12614 N N . LEU A 1 58 ? -7.896 7.630 -6.661 1.00 0.00 58 LEU A N 9
ATOM 12615 C CA . LEU A 1 58 ? -8.561 6.789 -5.671 1.00 0.00 58 LEU A CA 9
ATOM 12616 C C . LEU A 1 58 ? -9.336 5.663 -6.346 1.00 0.00 58 LEU A C 9
ATOM 12617 O O . LEU A 1 58 ? -9.100 4.485 -6.075 1.00 0.00 58 LEU A O 9
ATOM 12633 N N . ASP A 1 59 ? -10.259 6.031 -7.227 1.00 0.00 59 ASP A N 9
ATOM 12634 C CA . ASP A 1 59 ? -11.067 5.051 -7.944 1.00 0.00 59 ASP A CA 9
ATOM 12635 C C . ASP A 1 59 ? -10.183 4.088 -8.728 1.00 0.00 59 ASP A C 9
ATOM 12636 O O . ASP A 1 59 ? -10.279 2.871 -8.567 1.00 0.00 59 ASP A O 9
ATOM 12645 N N . GLU A 1 60 ? -9.322 4.640 -9.578 1.00 0.00 60 GLU A N 9
ATOM 12646 C CA . GLU A 1 60 ? -8.422 3.828 -10.389 1.00 0.00 60 GLU A CA 9
ATOM 12647 C C . GLU A 1 60 ? -7.812 2.700 -9.560 1.00 0.00 60 GLU A C 9
ATOM 12648 O O . GLU A 1 60 ? -7.827 1.539 -9.969 1.00 0.00 60 GLU A O 9
ATOM 12660 N N . ALA A 1 61 ? -7.276 3.052 -8.396 1.00 0.00 61 ALA A N 9
ATOM 12661 C CA . ALA A 1 61 ? -6.663 2.069 -7.510 1.00 0.00 61 ALA A CA 9
ATOM 12662 C C . ALA A 1 61 ? -7.684 1.037 -7.045 1.00 0.00 61 ALA A C 9
ATOM 12663 O O . ALA A 1 61 ? -7.379 -0.151 -6.953 1.00 0.00 61 ALA A O 9
ATOM 12670 N N . GLU A 1 62 ? -8.895 1.499 -6.751 1.00 0.00 62 GLU A N 9
ATOM 12671 C CA . GLU A 1 62 ? -9.959 0.614 -6.293 1.00 0.00 62 GLU A CA 9
ATOM 12672 C C . GLU A 1 62 ? -10.245 -0.473 -7.325 1.00 0.00 62 GLU A C 9
ATOM 12673 O O . GLU A 1 62 ? -10.223 -1.663 -7.013 1.00 0.00 62 GLU A O 9
ATOM 12685 N N . LYS A 1 63 ? -10.514 -0.054 -8.557 1.00 0.00 63 LYS A N 9
ATOM 12686 C CA . LYS A 1 63 ? -10.803 -0.990 -9.638 1.00 0.00 63 LYS A CA 9
ATOM 12687 C C . LYS A 1 63 ? -9.704 -2.042 -9.755 1.00 0.00 63 LYS A C 9
ATOM 12688 O O . LYS A 1 63 ? -9.986 -3.228 -9.923 1.00 0.00 63 LYS A O 9
ATOM 12707 N N . GLU A 1 64 ? -8.454 -1.599 -9.663 1.00 0.00 64 GLU A N 9
ATOM 12708 C CA . GLU A 1 64 ? -7.315 -2.504 -9.759 1.00 0.00 64 GLU A CA 9
ATOM 12709 C C . GLU A 1 64 ? -7.396 -3.595 -8.695 1.00 0.00 64 GLU A C 9
ATOM 12710 O O . GLU A 1 64 ? -7.060 -4.752 -8.947 1.00 0.00 64 GLU A O 9
ATOM 12722 N N . LYS A 1 65 ? -7.846 -3.218 -7.502 1.00 0.00 65 LYS A N 9
ATOM 12723 C CA . LYS A 1 65 ? -7.973 -4.161 -6.398 1.00 0.00 65 LYS A CA 9
ATOM 12724 C C . LYS A 1 65 ? -8.763 -5.394 -6.824 1.00 0.00 65 LYS A C 9
ATOM 12725 O O . LYS A 1 65 ? -8.330 -6.526 -6.609 1.00 0.00 65 LYS A O 9
ATOM 12744 N N . GLN A 1 66 ? -9.925 -5.166 -7.429 1.00 0.00 66 GLN A N 9
ATOM 12745 C CA . GLN A 1 66 ? -10.775 -6.259 -7.886 1.00 0.00 66 GLN A CA 9
ATOM 12746 C C . GLN A 1 66 ? -9.955 -7.320 -8.613 1.00 0.00 66 GLN A C 9
ATOM 12747 O O . GLN A 1 66 ? -10.047 -8.507 -8.305 1.00 0.00 66 GLN A O 9
ATOM 12761 N N . GLN A 1 67 ? -9.155 -6.881 -9.579 1.00 0.00 67 GLN A N 9
ATOM 12762 C CA . GLN A 1 67 ? -8.319 -7.794 -10.351 1.00 0.00 67 GLN A CA 9
ATOM 12763 C C . GLN A 1 67 ? -7.523 -8.714 -9.431 1.00 0.00 67 GLN A C 9
ATOM 12764 O O . GLN A 1 67 ? -7.696 -9.933 -9.454 1.00 0.00 67 GLN A O 9
ATOM 12778 N N . TYR A 1 68 ? -6.650 -8.122 -8.623 1.00 0.00 68 TYR A N 9
ATOM 12779 C CA . TYR A 1 68 ? -5.825 -8.888 -7.697 1.00 0.00 68 TYR A CA 9
ATOM 12780 C C . TYR A 1 68 ? -6.655 -9.940 -6.970 1.00 0.00 68 TYR A C 9
ATOM 12781 O O . TYR A 1 68 ? -6.337 -11.130 -7.001 1.00 0.00 68 TYR A O 9
ATOM 12799 N N . LEU A 1 69 ? -7.723 -9.495 -6.317 1.00 0.00 69 LEU A N 9
ATOM 12800 C CA . LEU A 1 69 ? -8.603 -10.397 -5.582 1.00 0.00 69 LEU A CA 9
ATOM 12801 C C . LEU A 1 69 ? -8.905 -11.649 -6.399 1.00 0.00 69 LEU A C 9
ATOM 12802 O O . LEU A 1 69 ? -8.643 -12.769 -5.959 1.00 0.00 69 LEU A O 9
ATOM 12818 N N . LYS A 1 70 ? -9.454 -11.453 -7.593 1.00 0.00 70 LYS A N 9
ATOM 12819 C CA . LYS A 1 70 ? -9.789 -12.565 -8.474 1.00 0.00 70 LYS A CA 9
ATOM 12820 C C . LYS A 1 70 ? -8.618 -13.536 -8.594 1.00 0.00 70 LYS A C 9
ATOM 12821 O O . LYS A 1 70 ? -8.730 -14.704 -8.226 1.00 0.00 70 LYS A O 9
ATOM 12840 N N . GLU A 1 71 ? -7.496 -13.042 -9.109 1.00 0.00 71 GLU A N 9
ATOM 12841 C CA . GLU A 1 71 ? -6.305 -13.867 -9.276 1.00 0.00 71 GLU A CA 9
ATOM 12842 C C . GLU A 1 71 ? -6.046 -14.707 -8.028 1.00 0.00 71 GLU A C 9
ATOM 12843 O O . GLU A 1 71 ? -5.980 -15.935 -8.095 1.00 0.00 71 GLU A O 9
ATOM 12855 N N . LEU A 1 72 ? -5.900 -14.036 -6.891 1.00 0.00 72 LEU A N 9
ATOM 12856 C CA . LEU A 1 72 ? -5.647 -14.719 -5.627 1.00 0.00 72 LEU A CA 9
ATOM 12857 C C . LEU A 1 72 ? -6.311 -16.092 -5.608 1.00 0.00 72 LEU A C 9
ATOM 12858 O O . LEU A 1 72 ? -5.644 -17.117 -5.749 1.00 0.00 72 LEU A O 9
ATOM 12874 N N . TRP A 1 73 ? -7.627 -16.104 -5.435 1.00 0.00 73 TRP A N 9
ATOM 12875 C CA . TRP A 1 73 ? -8.382 -17.352 -5.400 1.00 0.00 73 TRP A CA 9
ATOM 12876 C C . TRP A 1 73 ? -8.481 -17.968 -6.792 1.00 0.00 73 TRP A C 9
ATOM 12877 O O . TRP A 1 73 ? -8.117 -19.124 -6.995 1.00 0.00 73 TRP A O 9
ATOM 12898 N N . ALA A 1 74 ? -8.976 -17.186 -7.745 1.00 0.00 74 ALA A N 9
ATOM 12899 C CA . ALA A 1 74 ? -9.120 -17.655 -9.118 1.00 0.00 74 ALA A CA 9
ATOM 12900 C C . ALA A 1 74 ? -7.970 -18.578 -9.507 1.00 0.00 74 ALA A C 9
ATOM 12901 O O . ALA A 1 74 ? -8.143 -19.499 -10.304 1.00 0.00 74 ALA A O 9
ATOM 12908 N N . TYR A 1 75 ? -6.796 -18.323 -8.939 1.00 0.00 75 TYR A N 9
ATOM 12909 C CA . TYR A 1 75 ? -5.616 -19.129 -9.230 1.00 0.00 75 TYR A CA 9
ATOM 12910 C C . TYR A 1 75 ? -5.550 -20.347 -8.313 1.00 0.00 75 TYR A C 9
ATOM 12911 O O . TYR A 1 75 ? -5.501 -21.485 -8.779 1.00 0.00 75 TYR A O 9
ATOM 12929 N N . GLN A 1 76 ? -5.549 -20.097 -7.008 1.00 0.00 76 GLN A N 9
ATOM 12930 C CA . GLN A 1 76 ? -5.488 -21.173 -6.025 1.00 0.00 76 GLN A CA 9
ATOM 12931 C C . GLN A 1 76 ? -6.379 -22.340 -6.439 1.00 0.00 76 GLN A C 9
ATOM 12932 O O . GLN A 1 76 ? -5.992 -23.502 -6.318 1.00 0.00 76 GLN A O 9
ATOM 12946 N N . GLN A 1 77 ? -7.573 -22.021 -6.928 1.00 0.00 77 GLN A N 9
ATOM 12947 C CA . GLN A 1 77 ? -8.520 -23.044 -7.359 1.00 0.00 77 GLN A CA 9
ATOM 12948 C C . GLN A 1 77 ? -7.903 -23.940 -8.428 1.00 0.00 77 GLN A C 9
ATOM 12949 O O . GLN A 1 77 ? -8.103 -25.155 -8.423 1.00 0.00 77 GLN A O 9
ATOM 12963 N N . SER A 1 78 ? -7.153 -23.333 -9.341 1.00 0.00 78 SER A N 9
ATOM 12964 C CA . SER A 1 78 ? -6.509 -24.077 -10.419 1.00 0.00 78 SER A CA 9
ATOM 12965 C C . SER A 1 78 ? -5.849 -25.344 -9.885 1.00 0.00 78 SER A C 9
ATOM 12966 O O . SER A 1 78 ? -5.031 -25.291 -8.968 1.00 0.00 78 SER A O 9
ATOM 12974 N N . GLU A 1 79 ? -6.211 -26.482 -10.468 1.00 0.00 79 GLU A N 9
ATOM 12975 C CA . GLU A 1 79 ? -5.655 -27.764 -10.051 1.00 0.00 79 GLU A CA 9
ATOM 12976 C C . GLU A 1 79 ? -4.147 -27.660 -9.838 1.00 0.00 79 GLU A C 9
ATOM 12977 O O . GLU A 1 79 ? -3.640 -27.963 -8.759 1.00 0.00 79 GLU A O 9
ATOM 12989 N N . ALA A 1 80 ? -3.438 -27.228 -10.876 1.00 0.00 80 ALA A N 9
ATOM 12990 C CA . ALA A 1 80 ? -1.990 -27.082 -10.802 1.00 0.00 80 ALA A CA 9
ATOM 12991 C C . ALA A 1 80 ? -1.551 -26.655 -9.406 1.00 0.00 80 ALA A C 9
ATOM 12992 O O . ALA A 1 80 ? -0.498 -27.072 -8.922 1.00 0.00 80 ALA A O 9
ATOM 12999 N N . TYR A 1 81 ? -2.362 -25.822 -8.765 1.00 0.00 81 TYR A N 9
ATOM 13000 C CA . TYR A 1 81 ? -2.056 -25.337 -7.424 1.00 0.00 81 TYR A CA 9
ATOM 13001 C C . TYR A 1 81 ? -2.087 -26.478 -6.412 1.00 0.00 81 TYR A C 9
ATOM 13002 O O . TYR A 1 81 ? -1.167 -26.636 -5.609 1.00 0.00 81 TYR A O 9
ATOM 13020 N N . LYS A 1 82 ? -3.152 -27.271 -6.456 1.00 0.00 82 LYS A N 9
ATOM 13021 C CA . LYS A 1 82 ? -3.305 -28.399 -5.545 1.00 0.00 82 LYS A CA 9
ATOM 13022 C C . LYS A 1 82 ? -2.237 -29.457 -5.805 1.00 0.00 82 LYS A C 9
ATOM 13023 O O . LYS A 1 82 ? -1.467 -29.807 -4.911 1.00 0.00 82 LYS A O 9
ATOM 13042 N N . VAL A 1 83 ? -2.198 -29.961 -7.034 1.00 0.00 83 VAL A N 9
ATOM 13043 C CA . VAL A 1 83 ? -1.223 -30.977 -7.412 1.00 0.00 83 VAL A CA 9
ATOM 13044 C C . VAL A 1 83 ? 0.179 -30.590 -6.956 1.00 0.00 83 VAL A C 9
ATOM 13045 O O . VAL A 1 83 ? 0.955 -31.438 -6.512 1.00 0.00 83 VAL A O 9
ATOM 13058 N N . CYS A 1 84 ? 0.498 -29.306 -7.067 1.00 0.00 84 CYS A N 9
ATOM 13059 C CA . CYS A 1 84 ? 1.808 -28.805 -6.667 1.00 0.00 84 CYS A CA 9
ATOM 13060 C C . CYS A 1 84 ? 1.797 -28.359 -5.208 1.00 0.00 84 CYS A C 9
ATOM 13061 O O . CYS A 1 84 ? 0.735 -28.193 -4.606 1.00 0.00 84 CYS A O 9
ATOM 13069 N N . THR A 1 85 ? 2.985 -28.171 -4.643 1.00 0.00 85 THR A N 9
ATOM 13070 C CA . THR A 1 85 ? 3.113 -27.748 -3.255 1.00 0.00 85 THR A CA 9
ATOM 13071 C C . THR A 1 85 ? 2.147 -28.511 -2.356 1.00 0.00 85 THR A C 9
ATOM 13072 O O . THR A 1 85 ? 1.616 -27.961 -1.392 1.00 0.00 85 THR A O 9
ATOM 13083 N N . GLU A 1 86 ? 1.923 -29.781 -2.679 1.00 0.00 86 GLU A N 9
ATOM 13084 C CA . GLU A 1 86 ? 1.020 -30.619 -1.899 1.00 0.00 86 GLU A CA 9
ATOM 13085 C C . GLU A 1 86 ? 1.253 -30.427 -0.404 1.00 0.00 86 GLU A C 9
ATOM 13086 O O . GLU A 1 86 ? 2.355 -30.655 0.098 1.00 0.00 86 GLU A O 9
ATOM 13098 N N . SER A 1 87 ? 0.211 -30.005 0.303 1.00 0.00 87 SER A N 9
ATOM 13099 C CA . SER A 1 87 ? 0.302 -29.777 1.740 1.00 0.00 87 SER A CA 9
ATOM 13100 C C . SER A 1 87 ? -1.033 -30.062 2.422 1.00 0.00 87 SER A C 9
ATOM 13101 O O . SER A 1 87 ? -2.045 -29.434 2.117 1.00 0.00 87 SER A O 9
ATOM 13109 N N . GLY A 1 88 ? -1.025 -31.018 3.348 1.00 0.00 88 GLY A N 9
ATOM 13110 C CA . GLY A 1 88 ? -2.240 -31.372 4.058 1.00 0.00 88 GLY A CA 9
ATOM 13111 C C . GLY A 1 88 ? -2.174 -32.759 4.664 1.00 0.00 88 GLY A C 9
ATOM 13112 O O . GLY A 1 88 ? -1.606 -33.686 4.086 1.00 0.00 88 GLY A O 9
ATOM 13116 N N . PRO A 1 89 ? -2.765 -32.916 5.858 1.00 0.00 89 PRO A N 9
ATOM 13117 C CA . PRO A 1 89 ? -2.783 -34.198 6.570 1.00 0.00 89 PRO A CA 9
ATOM 13118 C C . PRO A 1 89 ? -3.673 -35.228 5.884 1.00 0.00 89 PRO A C 9
ATOM 13119 O O . PRO A 1 89 ? -4.889 -35.241 6.079 1.00 0.00 89 PRO A O 9
ATOM 13130 N N . SER A 1 90 ? -3.060 -36.092 5.081 1.00 0.00 90 SER A N 9
ATOM 13131 C CA . SER A 1 90 ? -3.798 -37.125 4.364 1.00 0.00 90 SER A CA 9
ATOM 13132 C C . SER A 1 90 ? -4.013 -38.351 5.246 1.00 0.00 90 SER A C 9
ATOM 13133 O O . SER A 1 90 ? -3.150 -38.713 6.046 1.00 0.00 90 SER A O 9
ATOM 13141 N N . SER A 1 91 ? -5.171 -38.987 5.094 1.00 0.00 91 SER A N 9
ATOM 13142 C CA . SER A 1 91 ? -5.502 -40.170 5.879 1.00 0.00 91 SER A CA 9
ATOM 13143 C C . SER A 1 91 ? -4.352 -41.173 5.862 1.00 0.00 91 SER A C 9
ATOM 13144 O O . SER A 1 91 ? -4.211 -41.956 4.924 1.00 0.00 91 SER A O 9
ATOM 13152 N N . GLY A 1 92 ? -3.532 -41.141 6.909 1.00 0.00 92 GLY A N 9
ATOM 13153 C CA . GLY A 1 92 ? -2.404 -42.050 6.995 1.00 0.00 92 GLY A CA 9
ATOM 13154 C C . GLY A 1 92 ? -1.084 -41.324 7.161 1.00 0.00 92 GLY A C 9
ATOM 13155 O O . GLY A 1 92 ? -0.865 -40.277 6.554 1.00 0.00 92 GLY A O 9
ATOM 13159 N N . GLY A 1 1 ? 18.973 -10.204 0.114 1.00 0.00 1 GLY A N 10
ATOM 13160 C CA . GLY A 1 1 ? 17.574 -9.816 0.130 1.00 0.00 1 GLY A CA 10
ATOM 13161 C C . GLY A 1 1 ? 16.640 -11.011 0.129 1.00 0.00 1 GLY A C 10
ATOM 13162 O O . GLY A 1 1 ? 17.072 -12.145 0.337 1.00 0.00 1 GLY A O 10
ATOM 13166 N N . SER A 1 2 ? 15.357 -10.757 -0.106 1.00 0.00 2 SER A N 10
ATOM 13167 C CA . SER A 1 2 ? 14.359 -11.819 -0.127 1.00 0.00 2 SER A CA 10
ATOM 13168 C C . SER A 1 2 ? 13.520 -11.750 -1.399 1.00 0.00 2 SER A C 10
ATOM 13169 O O . SER A 1 2 ? 13.703 -10.861 -2.229 1.00 0.00 2 SER A O 10
ATOM 13177 N N . SER A 1 3 ? 12.597 -12.695 -1.544 1.00 0.00 3 SER A N 10
ATOM 13178 C CA . SER A 1 3 ? 11.731 -12.745 -2.715 1.00 0.00 3 SER A CA 10
ATOM 13179 C C . SER A 1 3 ? 10.587 -13.733 -2.504 1.00 0.00 3 SER A C 10
ATOM 13180 O O . SER A 1 3 ? 10.802 -14.869 -2.085 1.00 0.00 3 SER A O 10
ATOM 13188 N N . GLY A 1 4 ? 9.368 -13.289 -2.797 1.00 0.00 4 GLY A N 10
ATOM 13189 C CA . GLY A 1 4 ? 8.207 -14.145 -2.633 1.00 0.00 4 GLY A CA 10
ATOM 13190 C C . GLY A 1 4 ? 7.392 -13.787 -1.406 1.00 0.00 4 GLY A C 10
ATOM 13191 O O . GLY A 1 4 ? 7.944 -13.577 -0.325 1.00 0.00 4 GLY A O 10
ATOM 13195 N N . SER A 1 5 ? 6.075 -13.718 -1.571 1.00 0.00 5 SER A N 10
ATOM 13196 C CA . SER A 1 5 ? 5.183 -13.379 -0.469 1.00 0.00 5 SER A CA 10
ATOM 13197 C C . SER A 1 5 ? 3.936 -14.256 -0.490 1.00 0.00 5 SER A C 10
ATOM 13198 O O . SER A 1 5 ? 3.479 -14.680 -1.552 1.00 0.00 5 SER A O 10
ATOM 13206 N N . SER A 1 6 ? 3.387 -14.523 0.691 1.00 0.00 6 SER A N 10
ATOM 13207 C CA . SER A 1 6 ? 2.194 -15.352 0.810 1.00 0.00 6 SER A CA 10
ATOM 13208 C C . SER A 1 6 ? 1.013 -14.710 0.089 1.00 0.00 6 SER A C 10
ATOM 13209 O O . SER A 1 6 ? 0.970 -13.495 -0.097 1.00 0.00 6 SER A O 10
ATOM 13217 N N . GLY A 1 7 ? 0.053 -15.538 -0.315 1.00 0.00 7 GLY A N 10
ATOM 13218 C CA . GLY A 1 7 ? -1.117 -15.035 -1.010 1.00 0.00 7 GLY A CA 10
ATOM 13219 C C . GLY A 1 7 ? -0.756 -14.117 -2.162 1.00 0.00 7 GLY A C 10
ATOM 13220 O O . GLY A 1 7 ? 0.381 -14.095 -2.633 1.00 0.00 7 GLY A O 10
ATOM 13224 N N . PRO A 1 8 ? -1.741 -13.338 -2.633 1.00 0.00 8 PRO A N 10
ATOM 13225 C CA . PRO A 1 8 ? -1.546 -12.400 -3.743 1.00 0.00 8 PRO A CA 10
ATOM 13226 C C . PRO A 1 8 ? -0.664 -11.219 -3.355 1.00 0.00 8 PRO A C 10
ATOM 13227 O O . PRO A 1 8 ? -0.508 -10.907 -2.175 1.00 0.00 8 PRO A O 10
ATOM 13238 N N . LYS A 1 9 ? -0.088 -10.563 -4.358 1.00 0.00 9 LYS A N 10
ATOM 13239 C CA . LYS A 1 9 ? 0.779 -9.414 -4.122 1.00 0.00 9 LYS A CA 10
ATOM 13240 C C . LYS A 1 9 ? -0.043 -8.141 -3.944 1.00 0.00 9 LYS A C 10
ATOM 13241 O O . LYS A 1 9 ? -0.542 -7.573 -4.914 1.00 0.00 9 LYS A O 10
ATOM 13260 N N . ALA A 1 10 ? -0.177 -7.699 -2.697 1.00 0.00 10 ALA A N 10
ATOM 13261 C CA . ALA A 1 10 ? -0.934 -6.491 -2.393 1.00 0.00 10 ALA A CA 10
ATOM 13262 C C . ALA A 1 10 ? -0.427 -5.306 -3.207 1.00 0.00 10 ALA A C 10
ATOM 13263 O O . ALA A 1 10 ? 0.674 -4.799 -2.992 1.00 0.00 10 ALA A O 10
ATOM 13270 N N . PRO A 1 11 ? -1.248 -4.851 -4.165 1.00 0.00 11 PRO A N 10
ATOM 13271 C CA . PRO A 1 11 ? -0.904 -3.719 -5.031 1.00 0.00 11 PRO A CA 10
ATOM 13272 C C . PRO A 1 11 ? -0.892 -2.394 -4.276 1.00 0.00 11 PRO A C 10
ATOM 13273 O O . PRO A 1 11 ? -1.471 -2.279 -3.195 1.00 0.00 11 PRO A O 10
ATOM 13284 N N . VAL A 1 12 ? -0.230 -1.396 -4.851 1.00 0.00 12 VAL A N 10
ATOM 13285 C CA . VAL A 1 12 ? -0.144 -0.078 -4.233 1.00 0.00 12 VAL A CA 10
ATOM 13286 C C . VAL A 1 12 ? -1.518 0.579 -4.149 1.00 0.00 12 VAL A C 10
ATOM 13287 O O . VAL A 1 12 ? -2.431 0.235 -4.901 1.00 0.00 12 VAL A O 10
ATOM 13300 N N . THR A 1 13 ? -1.657 1.531 -3.231 1.00 0.00 13 THR A N 10
ATOM 13301 C CA . THR A 1 13 ? -2.919 2.238 -3.049 1.00 0.00 13 THR A CA 10
ATOM 13302 C C . THR A 1 13 ? -2.960 3.512 -3.882 1.00 0.00 13 THR A C 10
ATOM 13303 O O . THR A 1 13 ? -1.922 4.092 -4.199 1.00 0.00 13 THR A O 10
ATOM 13314 N N . GLY A 1 14 ? -4.167 3.947 -4.233 1.00 0.00 14 GLY A N 10
ATOM 13315 C CA . GLY A 1 14 ? -4.321 5.151 -5.027 1.00 0.00 14 GLY A CA 10
ATOM 13316 C C . GLY A 1 14 ? -3.272 6.197 -4.702 1.00 0.00 14 GLY A C 10
ATOM 13317 O O . GLY A 1 14 ? -2.745 6.856 -5.599 1.00 0.00 14 GLY A O 10
ATOM 13321 N N . TYR A 1 15 ? -2.968 6.349 -3.419 1.00 0.00 15 TYR A N 10
ATOM 13322 C CA . TYR A 1 15 ? -1.977 7.325 -2.978 1.00 0.00 15 TYR A CA 10
ATOM 13323 C C . TYR A 1 15 ? -0.598 6.991 -3.538 1.00 0.00 15 TYR A C 10
ATOM 13324 O O . TYR A 1 15 ? -0.056 7.725 -4.364 1.00 0.00 15 TYR A O 10
ATOM 13342 N N . VAL A 1 16 ? -0.035 5.877 -3.081 1.00 0.00 16 VAL A N 10
ATOM 13343 C CA . VAL A 1 16 ? 1.281 5.443 -3.536 1.00 0.00 16 VAL A CA 10
ATOM 13344 C C . VAL A 1 16 ? 1.333 5.351 -5.057 1.00 0.00 16 VAL A C 10
ATOM 13345 O O . VAL A 1 16 ? 2.253 5.870 -5.690 1.00 0.00 16 VAL A O 10
ATOM 13358 N N . ARG A 1 17 ? 0.341 4.686 -5.638 1.00 0.00 17 ARG A N 10
ATOM 13359 C CA . ARG A 1 17 ? 0.274 4.524 -7.086 1.00 0.00 17 ARG A CA 10
ATOM 13360 C C . ARG A 1 17 ? 0.813 5.762 -7.796 1.00 0.00 17 ARG A C 10
ATOM 13361 O O . ARG A 1 17 ? 1.772 5.683 -8.563 1.00 0.00 17 ARG A O 10
ATOM 13382 N N . PHE A 1 18 ? 0.187 6.906 -7.537 1.00 0.00 18 PHE A N 10
ATOM 13383 C CA . PHE A 1 18 ? 0.602 8.162 -8.153 1.00 0.00 18 PHE A CA 10
ATOM 13384 C C . PHE A 1 18 ? 2.055 8.479 -7.813 1.00 0.00 18 PHE A C 10
ATOM 13385 O O . PHE A 1 18 ? 2.828 8.902 -8.674 1.00 0.00 18 PHE A O 10
ATOM 13402 N N . LEU A 1 19 ? 2.421 8.273 -6.552 1.00 0.00 19 LEU A N 10
ATOM 13403 C CA . LEU A 1 19 ? 3.781 8.538 -6.097 1.00 0.00 19 LEU A CA 10
ATOM 13404 C C . LEU A 1 19 ? 4.793 7.738 -6.911 1.00 0.00 19 LEU A C 10
ATOM 13405 O O . LEU A 1 19 ? 5.851 8.248 -7.278 1.00 0.00 19 LEU A O 10
ATOM 13421 N N . ASN A 1 20 ? 4.459 6.483 -7.192 1.00 0.00 20 ASN A N 10
ATOM 13422 C CA . ASN A 1 20 ? 5.339 5.613 -7.965 1.00 0.00 20 ASN A CA 10
ATOM 13423 C C . ASN A 1 20 ? 5.437 6.086 -9.411 1.00 0.00 20 ASN A C 10
ATOM 13424 O O . ASN A 1 20 ? 6.529 6.337 -9.919 1.00 0.00 20 ASN A O 10
ATOM 13435 N N . GLU A 1 21 ? 4.288 6.206 -10.069 1.00 0.00 21 GLU A N 10
ATOM 13436 C CA . GLU A 1 21 ? 4.246 6.649 -11.458 1.00 0.00 21 GLU A CA 10
ATOM 13437 C C . GLU A 1 21 ? 5.050 7.932 -11.645 1.00 0.00 21 GLU A C 10
ATOM 13438 O O . GLU A 1 21 ? 5.842 8.050 -12.580 1.00 0.00 21 GLU A O 10
ATOM 13450 N N . ARG A 1 22 ? 4.840 8.891 -10.749 1.00 0.00 22 ARG A N 10
ATOM 13451 C CA . ARG A 1 22 ? 5.543 10.166 -10.815 1.00 0.00 22 ARG A CA 10
ATOM 13452 C C . ARG A 1 22 ? 7.003 10.003 -10.401 1.00 0.00 22 ARG A C 10
ATOM 13453 O O . ARG A 1 22 ? 7.901 10.572 -11.022 1.00 0.00 22 ARG A O 10
ATOM 13474 N N . ARG A 1 23 ? 7.232 9.224 -9.349 1.00 0.00 23 ARG A N 10
ATOM 13475 C CA . ARG A 1 23 ? 8.582 8.988 -8.852 1.00 0.00 23 ARG A CA 10
ATOM 13476 C C . ARG A 1 23 ? 9.587 8.960 -10.000 1.00 0.00 23 ARG A C 10
ATOM 13477 O O . ARG A 1 23 ? 10.575 9.693 -9.989 1.00 0.00 23 ARG A O 10
ATOM 13498 N N . GLU A 1 24 ? 9.326 8.110 -10.988 1.00 0.00 24 GLU A N 10
ATOM 13499 C CA . GLU A 1 24 ? 10.209 7.987 -12.141 1.00 0.00 24 GLU A CA 10
ATOM 13500 C C . GLU A 1 24 ? 10.485 9.352 -12.763 1.00 0.00 24 GLU A C 10
ATOM 13501 O O . GLU A 1 24 ? 11.628 9.684 -13.074 1.00 0.00 24 GLU A O 10
ATOM 13513 N N . GLN A 1 25 ? 9.428 10.139 -12.943 1.00 0.00 25 GLN A N 10
ATOM 13514 C CA . GLN A 1 25 ? 9.557 11.468 -13.530 1.00 0.00 25 GLN A CA 10
ATOM 13515 C C . GLN A 1 25 ? 10.604 12.292 -12.787 1.00 0.00 25 GLN A C 10
ATOM 13516 O O . GLN A 1 25 ? 11.437 12.957 -13.405 1.00 0.00 25 GLN A O 10
ATOM 13530 N N . ILE A 1 26 ? 10.557 12.243 -11.460 1.00 0.00 26 ILE A N 10
ATOM 13531 C CA . ILE A 1 26 ? 11.502 12.984 -10.635 1.00 0.00 26 ILE A CA 10
ATOM 13532 C C . ILE A 1 26 ? 12.932 12.508 -10.874 1.00 0.00 26 ILE A C 10
ATOM 13533 O O . ILE A 1 26 ? 13.785 13.276 -11.321 1.00 0.00 26 ILE A O 10
ATOM 13549 N N . ARG A 1 27 ? 13.185 11.238 -10.576 1.00 0.00 27 ARG A N 10
ATOM 13550 C CA . ARG A 1 27 ? 14.511 10.660 -10.759 1.00 0.00 27 ARG A CA 10
ATOM 13551 C C . ARG A 1 27 ? 15.203 11.263 -11.979 1.00 0.00 27 ARG A C 10
ATOM 13552 O O . ARG A 1 27 ? 16.360 11.677 -11.909 1.00 0.00 27 ARG A O 10
ATOM 13573 N N . THR A 1 28 ? 14.486 11.308 -13.097 1.00 0.00 28 THR A N 10
ATOM 13574 C CA . THR A 1 28 ? 15.030 11.858 -14.332 1.00 0.00 28 THR A CA 10
ATOM 13575 C C . THR A 1 28 ? 15.528 13.283 -14.128 1.00 0.00 28 THR A C 10
ATOM 13576 O O . THR A 1 28 ? 16.610 13.645 -14.589 1.00 0.00 28 THR A O 10
ATOM 13587 N N . ARG A 1 29 ? 14.731 14.089 -13.433 1.00 0.00 29 ARG A N 10
ATOM 13588 C CA . ARG A 1 29 ? 15.090 15.477 -13.168 1.00 0.00 29 ARG A CA 10
ATOM 13589 C C . ARG A 1 29 ? 16.112 15.567 -12.038 1.00 0.00 29 ARG A C 10
ATOM 13590 O O . ARG A 1 29 ? 17.203 16.109 -12.214 1.00 0.00 29 ARG A O 10
ATOM 13611 N N . HIS A 1 30 ? 15.750 15.031 -10.875 1.00 0.00 30 HIS A N 10
ATOM 13612 C CA . HIS A 1 30 ? 16.635 15.050 -9.717 1.00 0.00 30 HIS A CA 10
ATOM 13613 C C . HIS A 1 30 ? 17.203 13.662 -9.442 1.00 0.00 30 HIS A C 10
ATOM 13614 O O . HIS A 1 30 ? 16.797 12.971 -8.507 1.00 0.00 30 HIS A O 10
ATOM 13629 N N . PRO A 1 31 ? 18.164 13.240 -10.277 1.00 0.00 31 PRO A N 10
ATOM 13630 C CA . PRO A 1 31 ? 18.807 11.929 -10.145 1.00 0.00 31 PRO A CA 10
ATOM 13631 C C . PRO A 1 31 ? 19.704 11.844 -8.914 1.00 0.00 31 PRO A C 10
ATOM 13632 O O . PRO A 1 31 ? 20.293 10.801 -8.634 1.00 0.00 31 PRO A O 10
ATOM 13643 N N . ASP A 1 32 ? 19.800 12.949 -8.181 1.00 0.00 32 ASP A N 10
ATOM 13644 C CA . ASP A 1 32 ? 20.623 12.999 -6.978 1.00 0.00 32 ASP A CA 10
ATOM 13645 C C . ASP A 1 32 ? 19.765 12.844 -5.726 1.00 0.00 32 ASP A C 10
ATOM 13646 O O . ASP A 1 32 ? 20.251 12.425 -4.675 1.00 0.00 32 ASP A O 10
ATOM 13655 N N . LEU A 1 33 ? 18.486 13.187 -5.846 1.00 0.00 33 LEU A N 10
ATOM 13656 C CA . LEU A 1 33 ? 17.560 13.088 -4.723 1.00 0.00 33 LEU A CA 10
ATOM 13657 C C . LEU A 1 33 ? 17.317 11.629 -4.345 1.00 0.00 33 LEU A C 10
ATOM 13658 O O . LEU A 1 33 ? 16.918 10.807 -5.170 1.00 0.00 33 LEU A O 10
ATOM 13674 N N . PRO A 1 34 ? 17.561 11.300 -3.068 1.00 0.00 34 PRO A N 10
ATOM 13675 C CA . PRO A 1 34 ? 17.372 9.942 -2.551 1.00 0.00 34 PRO A CA 10
ATOM 13676 C C . PRO A 1 34 ? 15.901 9.550 -2.474 1.00 0.00 34 PRO A C 10
ATOM 13677 O O . PRO A 1 34 ? 15.046 10.184 -3.092 1.00 0.00 34 PRO A O 10
ATOM 13688 N N . PHE A 1 35 ? 15.612 8.501 -1.710 1.00 0.00 35 PHE A N 10
ATOM 13689 C CA . PHE A 1 35 ? 14.243 8.024 -1.553 1.00 0.00 35 PHE A CA 10
ATOM 13690 C C . PHE A 1 35 ? 13.429 8.983 -0.689 1.00 0.00 35 PHE A C 10
ATOM 13691 O O . PHE A 1 35 ? 12.406 9.523 -1.113 1.00 0.00 35 PHE A O 10
ATOM 13708 N N . PRO A 1 36 ? 13.892 9.202 0.550 1.00 0.00 36 PRO A N 10
ATOM 13709 C CA . PRO A 1 36 ? 13.222 10.096 1.499 1.00 0.00 36 PRO A CA 10
ATOM 13710 C C . PRO A 1 36 ? 13.337 11.561 1.094 1.00 0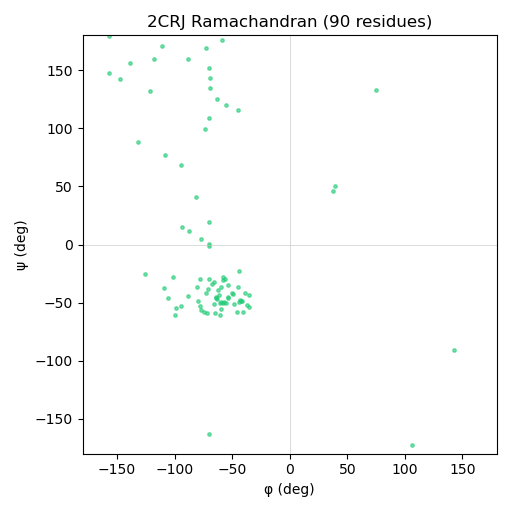.00 36 PRO A C 10
ATOM 13711 O O . PRO A 1 36 ? 13.160 12.458 1.918 1.00 0.00 36 PRO A O 10
ATOM 13722 N N . GLU A 1 37 ? 13.631 11.797 -0.182 1.00 0.00 37 GLU A N 10
ATOM 13723 C CA . GLU A 1 37 ? 13.768 13.155 -0.695 1.00 0.00 37 GLU A CA 10
ATOM 13724 C C . GLU A 1 37 ? 12.873 13.369 -1.911 1.00 0.00 37 GLU A C 10
ATOM 13725 O O . GLU A 1 37 ? 12.451 14.491 -2.194 1.00 0.00 37 GLU A O 10
ATOM 13737 N N . ILE A 1 38 ? 12.587 12.287 -2.627 1.00 0.00 38 ILE A N 10
ATOM 13738 C CA . ILE A 1 38 ? 11.740 12.356 -3.812 1.00 0.00 38 ILE A CA 10
ATOM 13739 C C . ILE A 1 38 ? 10.264 12.284 -3.438 1.00 0.00 38 ILE A C 10
ATOM 13740 O O . ILE A 1 38 ? 9.438 13.019 -3.981 1.00 0.00 38 ILE A O 10
ATOM 13756 N N . THR A 1 39 ? 9.938 11.394 -2.506 1.00 0.00 39 THR A N 10
ATOM 13757 C CA . THR A 1 39 ? 8.561 11.225 -2.059 1.00 0.00 39 THR A CA 10
ATOM 13758 C C . THR A 1 39 ? 8.044 12.489 -1.383 1.00 0.00 39 THR A C 10
ATOM 13759 O O . THR A 1 39 ? 6.931 12.940 -1.652 1.00 0.00 39 THR A O 10
ATOM 13770 N N . LYS A 1 40 ? 8.860 13.059 -0.502 1.00 0.00 40 LYS A N 10
ATOM 13771 C CA . LYS A 1 40 ? 8.486 14.273 0.213 1.00 0.00 40 LYS A CA 10
ATOM 13772 C C . LYS A 1 40 ? 8.072 15.373 -0.760 1.00 0.00 40 LYS A C 10
ATOM 13773 O O . LYS A 1 40 ? 7.232 16.213 -0.440 1.00 0.00 40 LYS A O 10
ATOM 13792 N N . MET A 1 41 ? 8.665 15.357 -1.949 1.00 0.00 41 MET A N 10
ATOM 13793 C CA . MET A 1 41 ? 8.354 16.352 -2.970 1.00 0.00 41 MET A CA 10
ATOM 13794 C C . MET A 1 41 ? 6.996 16.071 -3.606 1.00 0.00 41 MET A C 10
ATOM 13795 O O . MET A 1 41 ? 6.188 16.981 -3.794 1.00 0.00 41 MET A O 10
ATOM 13809 N N . LEU A 1 42 ? 6.752 14.808 -3.936 1.00 0.00 42 LEU A N 10
ATOM 13810 C CA . LEU A 1 42 ? 5.492 14.408 -4.552 1.00 0.00 42 LEU A CA 10
ATOM 13811 C C . LEU A 1 42 ? 4.321 14.659 -3.609 1.00 0.00 42 LEU A C 10
ATOM 13812 O O . LEU A 1 42 ? 3.289 15.195 -4.012 1.00 0.00 42 LEU A O 10
ATOM 13828 N N . GLY A 1 43 ? 4.488 14.269 -2.348 1.00 0.00 43 GLY A N 10
ATOM 13829 C CA . GLY A 1 43 ? 3.438 14.462 -1.366 1.00 0.00 43 GLY A CA 10
ATOM 13830 C C . GLY A 1 43 ? 2.777 15.822 -1.483 1.00 0.00 43 GLY A C 10
ATOM 13831 O O . GLY A 1 43 ? 1.554 15.919 -1.577 1.00 0.00 43 GLY A O 10
ATOM 13835 N N . ALA A 1 44 ? 3.588 16.875 -1.477 1.00 0.00 44 ALA A N 10
ATOM 13836 C CA . ALA A 1 44 ? 3.075 18.234 -1.584 1.00 0.00 44 ALA A CA 10
ATOM 13837 C C . ALA A 1 44 ? 2.117 18.369 -2.763 1.00 0.00 44 ALA A C 10
ATOM 13838 O O . ALA A 1 44 ? 1.097 19.051 -2.671 1.00 0.00 44 ALA A O 10
ATOM 13845 N N . GLU A 1 45 ? 2.452 17.715 -3.871 1.00 0.00 45 GLU A N 10
ATOM 13846 C CA . GLU A 1 45 ? 1.622 17.764 -5.068 1.00 0.00 45 GLU A CA 10
ATOM 13847 C C . GLU A 1 45 ? 0.286 17.066 -4.831 1.00 0.00 45 GLU A C 10
ATOM 13848 O O . GLU A 1 45 ? -0.770 17.587 -5.191 1.00 0.00 45 GLU A O 10
ATOM 13860 N N . TRP A 1 46 ? 0.341 15.886 -4.225 1.00 0.00 46 TRP A N 10
ATOM 13861 C CA . TRP A 1 46 ? -0.865 15.116 -3.941 1.00 0.00 46 TRP A CA 10
ATOM 13862 C C . TRP A 1 46 ? -1.863 15.945 -3.139 1.00 0.00 46 TRP A C 10
ATOM 13863 O O . TRP A 1 46 ? -3.075 15.797 -3.296 1.00 0.00 46 TRP A O 10
ATOM 13884 N N . SER A 1 47 ? -1.346 16.816 -2.278 1.00 0.00 47 SER A N 10
ATOM 13885 C CA . SER A 1 47 ? -2.193 17.665 -1.449 1.00 0.00 47 SER A CA 10
ATOM 13886 C C . SER A 1 47 ? -2.664 18.889 -2.228 1.00 0.00 47 SER A C 10
ATOM 13887 O O . SER A 1 47 ? -3.699 19.479 -1.915 1.00 0.00 47 SER A O 10
ATOM 13895 N N . LYS A 1 48 ? -1.897 19.267 -3.244 1.00 0.00 48 LYS A N 10
ATOM 13896 C CA . LYS A 1 48 ? -2.233 20.421 -4.071 1.00 0.00 48 LYS A CA 10
ATOM 13897 C C . LYS A 1 48 ? -2.892 19.981 -5.375 1.00 0.00 48 LYS A C 10
ATOM 13898 O O . LYS A 1 48 ? -2.944 20.741 -6.342 1.00 0.00 48 LYS A O 10
ATOM 13917 N N . LEU A 1 49 ? -3.395 18.752 -5.393 1.00 0.00 49 LEU A N 10
ATOM 13918 C CA . LEU A 1 49 ? -4.053 18.212 -6.578 1.00 0.00 49 LEU A CA 10
ATOM 13919 C C . LEU A 1 49 ? -5.472 18.756 -6.709 1.00 0.00 49 LEU A C 10
ATOM 13920 O O . LEU A 1 49 ? -6.009 19.346 -5.772 1.00 0.00 49 LEU A O 10
ATOM 13936 N N . GLN A 1 50 ? -6.074 18.551 -7.876 1.00 0.00 50 GLN A N 10
ATOM 13937 C CA . GLN A 1 50 ? -7.431 19.020 -8.128 1.00 0.00 50 GLN A CA 10
ATOM 13938 C C . GLN A 1 50 ? -8.458 18.018 -7.611 1.00 0.00 50 GLN A C 10
ATOM 13939 O O . GLN A 1 50 ? -8.161 16.842 -7.400 1.00 0.00 50 GLN A O 10
ATOM 13953 N N . PRO A 1 51 ? -9.695 18.492 -7.402 1.00 0.00 51 PRO A N 10
ATOM 13954 C CA . PRO A 1 51 ? -10.792 17.654 -6.908 1.00 0.00 51 PRO A CA 10
ATOM 13955 C C . PRO A 1 51 ? -11.252 16.632 -7.942 1.00 0.00 51 PRO A C 10
ATOM 13956 O O . PRO A 1 51 ? -12.193 15.876 -7.704 1.00 0.00 51 PRO A O 10
ATOM 13967 N N . ALA A 1 52 ? -10.582 16.616 -9.089 1.00 0.00 52 ALA A N 10
ATOM 13968 C CA . ALA A 1 52 ? -10.922 15.686 -10.159 1.00 0.00 52 ALA A CA 10
ATOM 13969 C C . ALA A 1 52 ? -9.813 14.660 -10.368 1.00 0.00 52 ALA A C 10
ATOM 13970 O O . ALA A 1 52 ? -10.081 13.487 -10.624 1.00 0.00 52 ALA A O 10
ATOM 13977 N N . GLU A 1 53 ? -8.568 15.112 -10.258 1.00 0.00 53 GLU A N 10
ATOM 13978 C CA . GLU A 1 53 ? -7.418 14.233 -10.436 1.00 0.00 53 GLU A CA 10
ATOM 13979 C C . GLU A 1 53 ? -7.210 13.353 -9.206 1.00 0.00 53 GLU A C 10
ATOM 13980 O O . GLU A 1 53 ? -7.152 12.128 -9.308 1.00 0.00 53 GLU A O 10
ATOM 13992 N N . LYS A 1 54 ? -7.098 13.988 -8.044 1.00 0.00 54 LYS A N 10
ATOM 13993 C CA . LYS A 1 54 ? -6.897 13.265 -6.794 1.00 0.00 54 LYS A CA 10
ATOM 13994 C C . LYS A 1 54 ? -7.931 12.155 -6.635 1.00 0.00 54 LYS A C 10
ATOM 13995 O O . LYS A 1 54 ? -7.595 11.030 -6.265 1.00 0.00 54 LYS A O 10
ATOM 14014 N N . GLN A 1 55 ? -9.188 12.479 -6.917 1.00 0.00 55 GLN A N 10
ATOM 14015 C CA . GLN A 1 55 ? -10.270 11.508 -6.804 1.00 0.00 55 GLN A CA 10
ATOM 14016 C C . GLN A 1 55 ? -10.097 10.381 -7.816 1.00 0.00 55 GLN A C 10
ATOM 14017 O O . GLN A 1 55 ? -10.273 9.207 -7.490 1.00 0.00 55 GLN A O 10
ATOM 14031 N N . ARG A 1 56 ? -9.752 10.745 -9.047 1.00 0.00 56 ARG A N 10
ATOM 14032 C CA . ARG A 1 56 ? -9.556 9.764 -10.108 1.00 0.00 56 ARG A CA 10
ATOM 14033 C C . ARG A 1 56 ? -8.542 8.704 -9.689 1.00 0.00 56 ARG A C 10
ATOM 14034 O O . ARG A 1 56 ? -8.783 7.506 -9.838 1.00 0.00 56 ARG A O 10
ATOM 14055 N N . TYR A 1 57 ? -7.407 9.154 -9.164 1.00 0.00 57 TYR A N 10
ATOM 14056 C CA . TYR A 1 57 ? -6.356 8.245 -8.725 1.00 0.00 57 TYR A CA 10
ATOM 14057 C C . TYR A 1 57 ? -6.899 7.218 -7.736 1.00 0.00 57 TYR A C 10
ATOM 14058 O O . TYR A 1 57 ? -6.597 6.028 -7.830 1.00 0.00 57 TYR A O 10
ATOM 14076 N N . LEU A 1 58 ? -7.704 7.688 -6.789 1.00 0.00 58 LEU A N 10
ATOM 14077 C CA . LEU A 1 58 ? -8.292 6.812 -5.781 1.00 0.00 58 LEU A CA 10
ATOM 14078 C C . LEU A 1 58 ? -9.127 5.714 -6.434 1.00 0.00 58 LEU A C 10
ATOM 14079 O O . LEU A 1 58 ? -8.936 4.530 -6.161 1.00 0.00 58 LEU A O 10
ATOM 14095 N N . ASP A 1 59 ? -10.051 6.118 -7.300 1.00 0.00 59 ASP A N 10
ATOM 14096 C CA . ASP A 1 59 ? -10.913 5.168 -7.995 1.00 0.00 59 ASP A CA 10
ATOM 14097 C C . ASP A 1 59 ? -10.085 4.170 -8.798 1.00 0.00 59 ASP A C 10
ATOM 14098 O O . ASP A 1 59 ? -10.297 2.961 -8.709 1.00 0.00 59 ASP A O 10
ATOM 14107 N N . GLU A 1 60 ? -9.142 4.684 -9.581 1.00 0.00 60 GLU A N 10
ATOM 14108 C CA . GLU A 1 60 ? -8.284 3.835 -10.401 1.00 0.00 60 GLU A CA 10
ATOM 14109 C C . GLU A 1 60 ? -7.713 2.685 -9.579 1.00 0.00 60 GLU A C 10
ATOM 14110 O O . GLU A 1 60 ? -7.786 1.524 -9.981 1.00 0.00 60 GLU A O 10
ATOM 14122 N N . ALA A 1 61 ? -7.142 3.015 -8.424 1.00 0.00 61 ALA A N 10
ATOM 14123 C CA . ALA A 1 61 ? -6.559 2.010 -7.545 1.00 0.00 61 ALA A CA 10
ATOM 14124 C C . ALA A 1 61 ? -7.640 1.139 -6.913 1.00 0.00 61 ALA A C 10
ATOM 14125 O O . ALA A 1 61 ? -7.423 -0.044 -6.653 1.00 0.00 61 ALA A O 10
ATOM 14132 N N . GLU A 1 62 ? -8.804 1.734 -6.668 1.00 0.00 62 GLU A N 10
ATOM 14133 C CA . GLU A 1 62 ? -9.918 1.012 -6.065 1.00 0.00 62 GLU A CA 10
ATOM 14134 C C . GLU A 1 62 ? -10.365 -0.143 -6.958 1.00 0.00 62 GLU A C 10
ATOM 14135 O O . GLU A 1 62 ? -10.403 -1.296 -6.528 1.00 0.00 62 GLU A O 10
ATOM 14147 N N . LYS A 1 63 ? -10.703 0.176 -8.202 1.00 0.00 63 LYS A N 10
ATOM 14148 C CA . LYS A 1 63 ? -11.147 -0.832 -9.157 1.00 0.00 63 LYS A CA 10
ATOM 14149 C C . LYS A 1 63 ? -10.131 -1.965 -9.264 1.00 0.00 63 LYS A C 10
ATOM 14150 O O . LYS A 1 63 ? -10.444 -3.120 -8.979 1.00 0.00 63 LYS A O 10
ATOM 14169 N N . GLU A 1 64 ? -8.913 -1.625 -9.676 1.00 0.00 64 GLU A N 10
ATOM 14170 C CA . GLU A 1 64 ? -7.851 -2.614 -9.820 1.00 0.00 64 GLU A CA 10
ATOM 14171 C C . GLU A 1 64 ? -7.753 -3.490 -8.574 1.00 0.00 64 GLU A C 10
ATOM 14172 O O . GLU A 1 64 ? -7.719 -4.718 -8.666 1.00 0.00 64 GLU A O 10
ATOM 14184 N N . LYS A 1 65 ? -7.705 -2.850 -7.411 1.00 0.00 65 LYS A N 10
ATOM 14185 C CA . LYS A 1 65 ? -7.610 -3.569 -6.145 1.00 0.00 65 LYS A CA 10
ATOM 14186 C C . LYS A 1 65 ? -8.368 -4.891 -6.212 1.00 0.00 65 LYS A C 10
ATOM 14187 O O . LYS A 1 65 ? -7.782 -5.961 -6.052 1.00 0.00 65 LYS A O 10
ATOM 14206 N N . GLN A 1 66 ? -9.673 -4.808 -6.451 1.00 0.00 66 GLN A N 10
ATOM 14207 C CA . GLN A 1 66 ? -10.510 -5.999 -6.540 1.00 0.00 66 GLN A CA 10
ATOM 14208 C C . GLN A 1 66 ? -9.767 -7.136 -7.233 1.00 0.00 66 GLN A C 10
ATOM 14209 O O . GLN A 1 66 ? -9.615 -8.221 -6.673 1.00 0.00 66 GLN A O 10
ATOM 14223 N N . GLN A 1 67 ? -9.307 -6.879 -8.453 1.00 0.00 67 GLN A N 10
ATOM 14224 C CA . GLN A 1 67 ? -8.582 -7.883 -9.222 1.00 0.00 67 GLN A CA 10
ATOM 14225 C C . GLN A 1 67 ? -7.641 -8.681 -8.325 1.00 0.00 67 GLN A C 10
ATOM 14226 O O . GLN A 1 67 ? -7.524 -9.900 -8.459 1.00 0.00 67 GLN A O 10
ATOM 14240 N N . TYR A 1 68 ? -6.972 -7.986 -7.411 1.00 0.00 68 TYR A N 10
ATOM 14241 C CA . TYR A 1 68 ? -6.040 -8.630 -6.493 1.00 0.00 68 TYR A CA 10
ATOM 14242 C C . TYR A 1 68 ? -6.784 -9.304 -5.345 1.00 0.00 68 TYR A C 10
ATOM 14243 O O . TYR A 1 68 ? -6.373 -10.359 -4.858 1.00 0.00 68 TYR A O 10
ATOM 14261 N N . LEU A 1 69 ? -7.881 -8.690 -4.917 1.00 0.00 69 LEU A N 10
ATOM 14262 C CA . LEU A 1 69 ? -8.685 -9.230 -3.826 1.00 0.00 69 LEU A CA 10
ATOM 14263 C C . LEU A 1 69 ? -9.071 -10.680 -4.101 1.00 0.00 69 LEU A C 10
ATOM 14264 O O . LEU A 1 69 ? -8.865 -11.558 -3.263 1.00 0.00 69 LEU A O 10
ATOM 14280 N N . LYS A 1 70 ? -9.629 -10.925 -5.281 1.00 0.00 70 LYS A N 10
ATOM 14281 C CA . LYS A 1 70 ? -10.042 -12.269 -5.668 1.00 0.00 70 LYS A CA 10
ATOM 14282 C C . LYS A 1 70 ? -8.877 -13.246 -5.564 1.00 0.00 70 LYS A C 10
ATOM 14283 O O . LYS A 1 70 ? -9.062 -14.411 -5.213 1.00 0.00 70 LYS A O 10
ATOM 14302 N N . GLU A 1 71 ? -7.676 -12.765 -5.869 1.00 0.00 71 GLU A N 10
ATOM 14303 C CA . GLU A 1 71 ? -6.480 -13.597 -5.808 1.00 0.00 71 GLU A CA 10
ATOM 14304 C C . GLU A 1 71 ? -6.090 -13.884 -4.361 1.00 0.00 71 GLU A C 10
ATOM 14305 O O . GLU A 1 71 ? -5.134 -14.613 -4.097 1.00 0.00 71 GLU A O 10
ATOM 14317 N N . LEU A 1 72 ? -6.836 -13.304 -3.428 1.00 0.00 72 LEU A N 10
ATOM 14318 C CA . LEU A 1 72 ? -6.568 -13.495 -2.006 1.00 0.00 72 LEU A CA 10
ATOM 14319 C C . LEU A 1 72 ? -7.513 -14.535 -1.410 1.00 0.00 72 LEU A C 10
ATOM 14320 O O . LEU A 1 72 ? -7.071 -15.534 -0.843 1.00 0.00 72 LEU A O 10
ATOM 14336 N N . TRP A 1 73 ? -8.811 -14.293 -1.545 1.00 0.00 73 TRP A N 10
ATOM 14337 C CA . TRP A 1 73 ? -9.817 -15.210 -1.021 1.00 0.00 73 TRP A CA 10
ATOM 14338 C C . TRP A 1 73 ? -10.194 -16.258 -2.063 1.00 0.00 73 TRP A C 10
ATOM 14339 O O . TRP A 1 73 ? -10.087 -17.458 -1.814 1.00 0.00 73 TRP A O 10
ATOM 14360 N N . ALA A 1 74 ? -10.633 -15.796 -3.229 1.00 0.00 74 ALA A N 10
ATOM 14361 C CA . ALA A 1 74 ? -11.023 -16.694 -4.308 1.00 0.00 74 ALA A CA 10
ATOM 14362 C C . ALA A 1 74 ? -10.041 -17.854 -4.438 1.00 0.00 74 ALA A C 10
ATOM 14363 O O . ALA A 1 74 ? -10.434 -18.983 -4.732 1.00 0.00 74 ALA A O 10
ATOM 14370 N N . TYR A 1 75 ? -8.762 -17.567 -4.221 1.00 0.00 75 TYR A N 10
ATOM 14371 C CA . TYR A 1 75 ? -7.724 -18.586 -4.317 1.00 0.00 75 TYR A CA 10
ATOM 14372 C C . TYR A 1 75 ? -7.741 -19.499 -3.096 1.00 0.00 75 TYR A C 10
ATOM 14373 O O . TYR A 1 75 ? -7.613 -20.717 -3.217 1.00 0.00 75 TYR A O 10
ATOM 14391 N N . GLN A 1 76 ? -7.899 -18.900 -1.919 1.00 0.00 76 GLN A N 10
ATOM 14392 C CA . GLN A 1 76 ? -7.933 -19.659 -0.675 1.00 0.00 76 GLN A CA 10
ATOM 14393 C C . GLN A 1 76 ? -9.163 -20.560 -0.619 1.00 0.00 76 GLN A C 10
ATOM 14394 O O . GLN A 1 76 ? -9.241 -21.468 0.208 1.00 0.00 76 GLN A O 10
ATOM 14408 N N . GLN A 1 77 ? -10.120 -20.302 -1.505 1.00 0.00 77 GLN A N 10
ATOM 14409 C CA . GLN A 1 77 ? -11.346 -21.089 -1.556 1.00 0.00 77 GLN A CA 10
ATOM 14410 C C . GLN A 1 77 ? -11.224 -22.221 -2.571 1.00 0.00 77 GLN A C 10
ATOM 14411 O O . GLN A 1 77 ? -12.128 -23.046 -2.707 1.00 0.00 77 GLN A O 10
ATOM 14425 N N . SER A 1 78 ? -10.102 -22.253 -3.282 1.00 0.00 78 SER A N 10
ATOM 14426 C CA . SER A 1 78 ? -9.864 -23.281 -4.289 1.00 0.00 78 SER A CA 10
ATOM 14427 C C . SER A 1 78 ? -9.275 -24.537 -3.655 1.00 0.00 78 SER A C 10
ATOM 14428 O O . SER A 1 78 ? -8.373 -24.459 -2.821 1.00 0.00 78 SER A O 10
ATOM 14436 N N . GLU A 1 79 ? -9.790 -25.694 -4.056 1.00 0.00 79 GLU A N 10
ATOM 14437 C CA . GLU A 1 79 ? -9.316 -26.966 -3.526 1.00 0.00 79 GLU A CA 10
ATOM 14438 C C . GLU A 1 79 ? -7.793 -27.042 -3.575 1.00 0.00 79 GLU A C 10
ATOM 14439 O O . GLU A 1 79 ? -7.145 -27.374 -2.583 1.00 0.00 79 GLU A O 10
ATOM 14451 N N . ALA A 1 80 ? -7.228 -26.731 -4.736 1.00 0.00 80 ALA A N 10
ATOM 14452 C CA . ALA A 1 80 ? -5.781 -26.762 -4.916 1.00 0.00 80 ALA A CA 10
ATOM 14453 C C . ALA A 1 80 ? -5.063 -26.262 -3.667 1.00 0.00 80 ALA A C 10
ATOM 14454 O O . ALA A 1 80 ? -4.001 -26.768 -3.305 1.00 0.00 80 ALA A O 10
ATOM 14461 N N . TYR A 1 81 ? -5.649 -25.264 -3.013 1.00 0.00 81 TYR A N 10
ATOM 14462 C CA . TYR A 1 81 ? -5.063 -24.693 -1.806 1.00 0.00 81 TYR A CA 10
ATOM 14463 C C . TYR A 1 81 ? -4.976 -25.737 -0.696 1.00 0.00 81 TYR A C 10
ATOM 14464 O O . TYR A 1 81 ? -3.954 -25.859 -0.021 1.00 0.00 81 TYR A O 10
ATOM 14482 N N . LYS A 1 82 ? -6.057 -26.487 -0.513 1.00 0.00 82 LYS A N 10
ATOM 14483 C CA . LYS A 1 82 ? -6.105 -27.522 0.512 1.00 0.00 82 LYS A CA 10
ATOM 14484 C C . LYS A 1 82 ? -5.214 -28.702 0.138 1.00 0.00 82 LYS A C 10
ATOM 14485 O O . LYS A 1 82 ? -4.279 -29.041 0.863 1.00 0.00 82 LYS A O 10
ATOM 14504 N N . VAL A 1 83 ? -5.509 -29.322 -1.000 1.00 0.00 83 VAL A N 10
ATOM 14505 C CA . VAL A 1 83 ? -4.733 -30.463 -1.473 1.00 0.00 83 VAL A CA 10
ATOM 14506 C C . VAL A 1 83 ? -3.239 -30.158 -1.448 1.00 0.00 83 VAL A C 10
ATOM 14507 O O . VAL A 1 83 ? -2.759 -29.295 -2.184 1.00 0.00 83 VAL A O 10
ATOM 14520 N N . CYS A 1 84 ? -2.510 -30.874 -0.599 1.00 0.00 84 CYS A N 10
ATOM 14521 C CA . CYS A 1 84 ? -1.069 -30.681 -0.478 1.00 0.00 84 CYS A CA 10
ATOM 14522 C C . CYS A 1 84 ? -0.398 -31.931 0.079 1.00 0.00 84 CYS A C 10
ATOM 14523 O O . CYS A 1 84 ? -1.068 -32.863 0.527 1.00 0.00 84 CYS A O 10
ATOM 14531 N N . THR A 1 85 ? 0.931 -31.948 0.046 1.00 0.00 85 THR A N 10
ATOM 14532 C CA . THR A 1 85 ? 1.694 -33.086 0.545 1.00 0.00 85 THR A CA 10
ATOM 14533 C C . THR A 1 85 ? 2.211 -32.825 1.955 1.00 0.00 85 THR A C 10
ATOM 14534 O O . THR A 1 85 ? 3.065 -31.965 2.163 1.00 0.00 85 THR A O 10
ATOM 14545 N N . GLU A 1 86 ? 1.687 -33.574 2.920 1.00 0.00 86 GLU A N 10
ATOM 14546 C CA . GLU A 1 86 ? 2.097 -33.423 4.312 1.00 0.00 86 GLU A CA 10
ATOM 14547 C C . GLU A 1 86 ? 2.992 -34.581 4.744 1.00 0.00 86 GLU A C 10
ATOM 14548 O O . GLU A 1 86 ? 2.518 -35.691 4.979 1.00 0.00 86 GLU A O 10
ATOM 14560 N N . SER A 1 87 ? 4.290 -34.312 4.845 1.00 0.00 87 SER A N 10
ATOM 14561 C CA . SER A 1 87 ? 5.253 -35.331 5.245 1.00 0.00 87 SER A CA 10
ATOM 14562 C C . SER A 1 87 ? 6.494 -34.693 5.863 1.00 0.00 87 SER A C 10
ATOM 14563 O O . SER A 1 87 ? 6.705 -33.486 5.754 1.00 0.00 87 SER A O 10
ATOM 14571 N N . GLY A 1 88 ? 7.313 -35.515 6.512 1.00 0.00 88 GLY A N 10
ATOM 14572 C CA . GLY A 1 88 ? 8.522 -35.015 7.138 1.00 0.00 88 GLY A CA 10
ATOM 14573 C C . GLY A 1 88 ? 9.779 -35.489 6.435 1.00 0.00 88 GLY A C 10
ATOM 14574 O O . GLY A 1 88 ? 10.406 -36.471 6.834 1.00 0.00 88 GLY A O 10
ATOM 14578 N N . PRO A 1 89 ? 10.162 -34.784 5.361 1.00 0.00 89 PRO A N 10
ATOM 14579 C CA . PRO A 1 89 ? 11.355 -35.122 4.577 1.00 0.00 89 PRO A CA 10
ATOM 14580 C C . PRO A 1 89 ? 12.646 -34.848 5.340 1.00 0.00 89 PRO A C 10
ATOM 14581 O O . PRO A 1 89 ? 13.638 -35.557 5.174 1.00 0.00 89 PRO A O 10
ATOM 14592 N N . SER A 1 90 ? 12.627 -33.815 6.176 1.00 0.00 90 SER A N 10
ATOM 14593 C CA . SER A 1 90 ? 13.799 -33.446 6.962 1.00 0.00 90 SER A CA 10
ATOM 14594 C C . SER A 1 90 ? 14.547 -34.687 7.435 1.00 0.00 90 SER A C 10
ATOM 14595 O O . SER A 1 90 ? 13.970 -35.570 8.071 1.00 0.00 90 SER A O 10
ATOM 14603 N N . SER A 1 91 ? 15.838 -34.748 7.122 1.00 0.00 91 SER A N 10
ATOM 14604 C CA . SER A 1 91 ? 16.667 -35.882 7.512 1.00 0.00 91 SER A CA 10
ATOM 14605 C C . SER A 1 91 ? 17.002 -35.824 8.999 1.00 0.00 91 SER A C 10
ATOM 14606 O O . SER A 1 91 ? 17.584 -34.851 9.478 1.00 0.00 91 SER A O 10
ATOM 14614 N N . GLY A 1 92 ? 16.631 -36.874 9.725 1.00 0.00 92 GLY A N 10
ATOM 14615 C CA . GLY A 1 92 ? 16.899 -36.924 11.150 1.00 0.00 92 GLY A CA 10
ATOM 14616 C C . GLY A 1 92 ? 15.694 -36.534 11.981 1.00 0.00 92 GLY A C 10
ATOM 14617 O O . GLY A 1 92 ? 15.652 -36.790 13.185 1.00 0.00 92 GLY A O 10
ATOM 14621 N N . GLY A 1 1 ? 14.853 -9.502 -6.320 1.00 0.00 1 GLY A N 11
ATOM 14622 C CA . GLY A 1 1 ? 14.117 -9.118 -5.130 1.00 0.00 1 GLY A CA 11
ATOM 14623 C C . GLY A 1 1 ? 12.714 -9.692 -5.106 1.00 0.00 1 GLY A C 11
ATOM 14624 O O . GLY A 1 1 ? 12.172 -10.068 -6.145 1.00 0.00 1 GLY A O 11
ATOM 14628 N N . SER A 1 2 ? 12.125 -9.761 -3.916 1.00 0.00 2 SER A N 11
ATOM 14629 C CA . SER A 1 2 ? 10.778 -10.299 -3.760 1.00 0.00 2 SER A CA 11
ATOM 14630 C C . SER A 1 2 ? 10.067 -9.648 -2.577 1.00 0.00 2 SER A C 11
ATOM 14631 O O . SER A 1 2 ? 10.466 -9.824 -1.426 1.00 0.00 2 SER A O 11
ATOM 14639 N N . SER A 1 3 ? 9.012 -8.895 -2.871 1.00 0.00 3 SER A N 11
ATOM 14640 C CA . SER A 1 3 ? 8.247 -8.215 -1.832 1.00 0.00 3 SER A CA 11
ATOM 14641 C C . SER A 1 3 ? 8.042 -9.123 -0.624 1.00 0.00 3 SER A C 11
ATOM 14642 O O . SER A 1 3 ? 8.439 -8.790 0.491 1.00 0.00 3 SER A O 11
ATOM 14650 N N . GLY A 1 4 ? 7.417 -10.274 -0.856 1.00 0.00 4 GLY A N 11
ATOM 14651 C CA . GLY A 1 4 ? 7.170 -11.214 0.222 1.00 0.00 4 GLY A CA 11
ATOM 14652 C C . GLY A 1 4 ? 5.956 -10.840 1.050 1.00 0.00 4 GLY A C 11
ATOM 14653 O O . GLY A 1 4 ? 6.077 -10.150 2.062 1.00 0.00 4 GLY A O 11
ATOM 14657 N N . SER A 1 5 ? 4.784 -11.294 0.618 1.00 0.00 5 SER A N 11
ATOM 14658 C CA . SER A 1 5 ? 3.543 -10.998 1.324 1.00 0.00 5 SER A CA 11
ATOM 14659 C C . SER A 1 5 ? 2.530 -12.123 1.139 1.00 0.00 5 SER A C 11
ATOM 14660 O O . SER A 1 5 ? 2.132 -12.435 0.016 1.00 0.00 5 SER A O 11
ATOM 14668 N N . SER A 1 6 ? 2.118 -12.729 2.247 1.00 0.00 6 SER A N 11
ATOM 14669 C CA . SER A 1 6 ? 1.154 -13.823 2.207 1.00 0.00 6 SER A CA 11
ATOM 14670 C C . SER A 1 6 ? -0.168 -13.360 1.603 1.00 0.00 6 SER A C 11
ATOM 14671 O O . SER A 1 6 ? -0.408 -12.164 1.448 1.00 0.00 6 SER A O 11
ATOM 14679 N N . GLY A 1 7 ? -1.024 -14.320 1.263 1.00 0.00 7 GLY A N 11
ATOM 14680 C CA . GLY A 1 7 ? -2.312 -13.992 0.679 1.00 0.00 7 GLY A CA 11
ATOM 14681 C C . GLY A 1 7 ? -2.187 -13.084 -0.528 1.00 0.00 7 GLY A C 11
ATOM 14682 O O . GLY A 1 7 ? -1.143 -13.020 -1.178 1.00 0.00 7 GLY A O 11
ATOM 14686 N N . PRO A 1 8 ? -3.272 -12.361 -0.844 1.00 0.00 8 PRO A N 11
ATOM 14687 C CA . PRO A 1 8 ? -3.304 -11.440 -1.983 1.00 0.00 8 PRO A CA 11
ATOM 14688 C C . PRO A 1 8 ? -2.429 -10.210 -1.761 1.00 0.00 8 PRO A C 11
ATOM 14689 O O . PRO A 1 8 ? -2.518 -9.553 -0.723 1.00 0.00 8 PRO A O 11
ATOM 14700 N N . LYS A 1 9 ? -1.586 -9.905 -2.740 1.00 0.00 9 LYS A N 11
ATOM 14701 C CA . LYS A 1 9 ? -0.695 -8.752 -2.652 1.00 0.00 9 LYS A CA 11
ATOM 14702 C C . LYS A 1 9 ? -1.490 -7.451 -2.640 1.00 0.00 9 LYS A C 11
ATOM 14703 O O . LYS A 1 9 ? -2.075 -7.060 -3.649 1.00 0.00 9 LYS A O 11
ATOM 14722 N N . ALA A 1 10 ? -1.505 -6.783 -1.490 1.00 0.00 10 ALA A N 11
ATOM 14723 C CA . ALA A 1 10 ? -2.225 -5.524 -1.348 1.00 0.00 10 ALA A CA 11
ATOM 14724 C C . ALA A 1 10 ? -1.777 -4.514 -2.400 1.00 0.00 10 ALA A C 11
ATOM 14725 O O . ALA A 1 10 ? -0.631 -4.068 -2.418 1.00 0.00 10 ALA A O 11
ATOM 14732 N N . PRO A 1 11 ? -2.703 -4.144 -3.297 1.00 0.00 11 PRO A N 11
ATOM 14733 C CA . PRO A 1 11 ? -2.426 -3.184 -4.369 1.00 0.00 11 PRO A CA 11
ATOM 14734 C C . PRO A 1 11 ? -2.231 -1.767 -3.841 1.00 0.00 11 PRO A C 11
ATOM 14735 O O . PRO A 1 11 ? -2.913 -1.342 -2.908 1.00 0.00 11 PRO A O 11
ATOM 14746 N N . VAL A 1 12 ? -1.298 -1.037 -4.443 1.00 0.00 12 VAL A N 11
ATOM 14747 C CA . VAL A 1 12 ? -1.014 0.333 -4.034 1.00 0.00 12 VAL A CA 11
ATOM 14748 C C . VAL A 1 12 ? -2.262 1.203 -4.127 1.00 0.00 12 VAL A C 11
ATOM 14749 O O . VAL A 1 12 ? -2.956 1.208 -5.145 1.00 0.00 12 VAL A O 11
ATOM 14762 N N . THR A 1 13 ? -2.545 1.940 -3.058 1.00 0.00 13 THR A N 11
ATOM 14763 C CA . THR A 1 13 ? -3.711 2.815 -3.017 1.00 0.00 13 THR A CA 11
ATOM 14764 C C . THR A 1 13 ? -3.507 4.042 -3.897 1.00 0.00 13 THR A C 11
ATOM 14765 O O . THR A 1 13 ? -2.377 4.403 -4.227 1.00 0.00 13 THR A O 11
ATOM 14776 N N . GLY A 1 14 ? -4.609 4.684 -4.274 1.00 0.00 14 GLY A N 11
ATOM 14777 C CA . GLY A 1 14 ? -4.530 5.865 -5.113 1.00 0.00 14 GLY A CA 11
ATOM 14778 C C . GLY A 1 14 ? -3.416 6.804 -4.689 1.00 0.00 14 GLY A C 11
ATOM 14779 O O . GLY A 1 14 ? -2.757 7.415 -5.529 1.00 0.00 14 GLY A O 11
ATOM 14783 N N . TYR A 1 15 ? -3.207 6.917 -3.382 1.00 0.00 15 TYR A N 11
ATOM 14784 C CA . TYR A 1 15 ? -2.169 7.790 -2.848 1.00 0.00 15 TYR A CA 11
ATOM 14785 C C . TYR A 1 15 ? -0.789 7.356 -3.333 1.00 0.00 15 TYR A C 11
ATOM 14786 O O . TYR A 1 15 ? -0.104 8.097 -4.038 1.00 0.00 15 TYR A O 11
ATOM 14804 N N . VAL A 1 16 ? -0.387 6.148 -2.950 1.00 0.00 16 VAL A N 11
ATOM 14805 C CA . VAL A 1 16 ? 0.909 5.612 -3.345 1.00 0.00 16 VAL A CA 11
ATOM 14806 C C . VAL A 1 16 ? 1.016 5.496 -4.862 1.00 0.00 16 VAL A C 11
ATOM 14807 O O . VAL A 1 16 ? 1.972 5.983 -5.467 1.00 0.00 16 VAL A O 11
ATOM 14820 N N . ARG A 1 17 ? 0.029 4.849 -5.471 1.00 0.00 17 ARG A N 11
ATOM 14821 C CA . ARG A 1 17 ? 0.012 4.668 -6.918 1.00 0.00 17 ARG A CA 11
ATOM 14822 C C . ARG A 1 17 ? 0.538 5.912 -7.628 1.00 0.00 17 ARG A C 11
ATOM 14823 O O . ARG A 1 17 ? 1.346 5.817 -8.552 1.00 0.00 17 ARG A O 11
ATOM 14844 N N . PHE A 1 18 ? 0.075 7.077 -7.189 1.00 0.00 18 PHE A N 11
ATOM 14845 C CA . PHE A 1 18 ? 0.497 8.341 -7.783 1.00 0.00 18 PHE A CA 11
ATOM 14846 C C . PHE A 1 18 ? 1.947 8.653 -7.423 1.00 0.00 18 PHE A C 11
ATOM 14847 O O . PHE A 1 18 ? 2.694 9.204 -8.232 1.00 0.00 18 PHE A O 11
ATOM 14864 N N . LEU A 1 19 ? 2.337 8.296 -6.204 1.00 0.00 19 LEU A N 11
ATOM 14865 C CA . LEU A 1 19 ? 3.698 8.536 -5.736 1.00 0.00 19 LEU A CA 11
ATOM 14866 C C . LEU A 1 19 ? 4.693 7.644 -6.470 1.00 0.00 19 LEU A C 11
ATOM 14867 O O . LEU A 1 19 ? 5.853 8.011 -6.653 1.00 0.00 19 LEU A O 11
ATOM 14883 N N . ASN A 1 20 ? 4.231 6.471 -6.890 1.00 0.00 20 ASN A N 11
ATOM 14884 C CA . ASN A 1 20 ? 5.080 5.526 -7.605 1.00 0.00 20 ASN A CA 11
ATOM 14885 C C . ASN A 1 20 ? 5.333 5.997 -9.035 1.00 0.00 20 ASN A C 11
ATOM 14886 O O . ASN A 1 20 ? 6.441 5.867 -9.553 1.00 0.00 20 ASN A O 11
ATOM 14897 N N . GLU A 1 21 ? 4.298 6.543 -9.664 1.00 0.00 21 GLU A N 11
ATOM 14898 C CA . GLU A 1 21 ? 4.408 7.033 -11.033 1.00 0.00 21 GLU A CA 11
ATOM 14899 C C . GLU A 1 21 ? 5.225 8.320 -11.086 1.00 0.00 21 GLU A C 11
ATOM 14900 O O . GLU A 1 21 ? 6.166 8.439 -11.871 1.00 0.00 21 GLU A O 11
ATOM 14912 N N . ARG A 1 22 ? 4.858 9.282 -10.246 1.00 0.00 22 ARG A N 11
ATOM 14913 C CA . ARG A 1 22 ? 5.555 10.562 -10.197 1.00 0.00 22 ARG A CA 11
ATOM 14914 C C . ARG A 1 22 ? 7.013 10.371 -9.792 1.00 0.00 22 ARG A C 11
ATOM 14915 O O . ARG A 1 22 ? 7.917 10.947 -10.399 1.00 0.00 22 ARG A O 11
ATOM 14936 N N . ARG A 1 23 ? 7.235 9.560 -8.763 1.00 0.00 23 ARG A N 11
ATOM 14937 C CA . ARG A 1 23 ? 8.584 9.296 -8.275 1.00 0.00 23 ARG A CA 11
ATOM 14938 C C . ARG A 1 23 ? 9.564 9.154 -9.437 1.00 0.00 23 ARG A C 11
ATOM 14939 O O . ARG A 1 23 ? 10.743 9.484 -9.311 1.00 0.00 23 ARG A O 11
ATOM 14960 N N . GLU A 1 24 ? 9.067 8.660 -10.567 1.00 0.00 24 GLU A N 11
ATOM 14961 C CA . GLU A 1 24 ? 9.899 8.474 -11.750 1.00 0.00 24 GLU A CA 11
ATOM 14962 C C . GLU A 1 24 ? 10.152 9.805 -12.451 1.00 0.00 24 GLU A C 11
ATOM 14963 O O . GLU A 1 24 ? 11.259 10.069 -12.923 1.00 0.00 24 GLU A O 11
ATOM 14975 N N . GLN A 1 25 ? 9.119 10.639 -12.518 1.00 0.00 25 GLN A N 11
ATOM 14976 C CA . GLN A 1 25 ? 9.229 11.941 -13.164 1.00 0.00 25 GLN A CA 11
ATOM 14977 C C . GLN A 1 25 ? 10.332 12.776 -12.520 1.00 0.00 25 GLN A C 11
ATOM 14978 O O . GLN A 1 25 ? 11.053 13.503 -13.205 1.00 0.00 25 GLN A O 11
ATOM 14992 N N . ILE A 1 26 ? 10.456 12.668 -11.202 1.00 0.00 26 ILE A N 11
ATOM 14993 C CA . ILE A 1 26 ? 11.472 13.413 -10.467 1.00 0.00 26 ILE A CA 11
ATOM 14994 C C . ILE A 1 26 ? 12.869 12.881 -10.769 1.00 0.00 26 ILE A C 11
ATOM 14995 O O . ILE A 1 26 ? 13.724 13.607 -11.278 1.00 0.00 26 ILE A O 11
ATOM 15011 N N . ARG A 1 27 ? 13.094 11.610 -10.454 1.00 0.00 27 ARG A N 11
ATOM 15012 C CA . ARG A 1 27 ? 14.387 10.981 -10.692 1.00 0.00 27 ARG A CA 11
ATOM 15013 C C . ARG A 1 27 ? 15.034 11.530 -11.960 1.00 0.00 27 ARG A C 11
ATOM 15014 O O . ARG A 1 27 ? 16.230 11.819 -11.986 1.00 0.00 27 ARG A O 11
ATOM 15035 N N . THR A 1 28 ? 14.233 11.673 -13.012 1.00 0.00 28 THR A N 11
ATOM 15036 C CA . THR A 1 28 ? 14.727 12.185 -14.283 1.00 0.00 28 THR A CA 11
ATOM 15037 C C . THR A 1 28 ? 15.345 13.569 -14.116 1.00 0.00 28 THR A C 11
ATOM 15038 O O . THR A 1 28 ? 16.452 13.828 -14.589 1.00 0.00 28 THR A O 11
ATOM 15049 N N . ARG A 1 29 ? 14.622 14.457 -13.439 1.00 0.00 29 ARG A N 11
ATOM 15050 C CA . ARG A 1 29 ? 15.099 15.816 -13.211 1.00 0.00 29 ARG A CA 11
ATOM 15051 C C . ARG A 1 29 ? 16.161 15.840 -12.115 1.00 0.00 29 ARG A C 11
ATOM 15052 O O . ARG A 1 29 ? 17.256 16.370 -12.310 1.00 0.00 29 ARG A O 11
ATOM 15073 N N . HIS A 1 30 ? 15.831 15.265 -10.963 1.00 0.00 30 HIS A N 11
ATOM 15074 C CA . HIS A 1 30 ? 16.756 15.222 -9.837 1.00 0.00 30 HIS A CA 11
ATOM 15075 C C . HIS A 1 30 ? 17.301 13.810 -9.635 1.00 0.00 30 HIS A C 11
ATOM 15076 O O . HIS A 1 30 ? 16.889 13.083 -8.731 1.00 0.00 30 HIS A O 11
ATOM 15091 N N . PRO A 1 31 ? 18.249 13.413 -10.497 1.00 0.00 31 PRO A N 11
ATOM 15092 C CA . PRO A 1 31 ? 18.870 12.087 -10.434 1.00 0.00 31 PRO A CA 11
ATOM 15093 C C . PRO A 1 31 ? 19.772 11.926 -9.215 1.00 0.00 31 PRO A C 11
ATOM 15094 O O . PRO A 1 31 ? 20.352 10.863 -8.997 1.00 0.00 31 PRO A O 11
ATOM 15105 N N . ASP A 1 32 ? 19.885 12.988 -8.425 1.00 0.00 32 ASP A N 11
ATOM 15106 C CA . ASP A 1 32 ? 20.716 12.964 -7.227 1.00 0.00 32 ASP A CA 11
ATOM 15107 C C . ASP A 1 32 ? 19.864 12.761 -5.979 1.00 0.00 32 ASP A C 11
ATOM 15108 O O . ASP A 1 32 ? 20.356 12.306 -4.945 1.00 0.00 32 ASP A O 11
ATOM 15117 N N . LEU A 1 33 ? 18.584 13.100 -6.081 1.00 0.00 33 LEU A N 11
ATOM 15118 C CA . LEU A 1 33 ? 17.662 12.955 -4.959 1.00 0.00 33 LEU A CA 11
ATOM 15119 C C . LEU A 1 33 ? 17.396 11.483 -4.660 1.00 0.00 33 LEU A C 11
ATOM 15120 O O . LEU A 1 33 ? 16.984 10.712 -5.526 1.00 0.00 33 LEU A O 11
ATOM 15136 N N . PRO A 1 34 ? 17.635 11.082 -3.402 1.00 0.00 34 PRO A N 11
ATOM 15137 C CA . PRO A 1 34 ? 17.425 9.701 -2.958 1.00 0.00 34 PRO A CA 11
ATOM 15138 C C . PRO A 1 34 ? 15.948 9.328 -2.900 1.00 0.00 34 PRO A C 11
ATOM 15139 O O . PRO A 1 34 ? 15.103 10.008 -3.483 1.00 0.00 34 PRO A O 11
ATOM 15150 N N . PHE A 1 35 ? 15.643 8.246 -2.193 1.00 0.00 35 PHE A N 11
ATOM 15151 C CA . PHE A 1 35 ? 14.267 7.782 -2.060 1.00 0.00 35 PHE A CA 11
ATOM 15152 C C . PHE A 1 35 ? 13.470 8.701 -1.138 1.00 0.00 35 PHE A C 11
ATOM 15153 O O . PHE A 1 35 ? 12.455 9.281 -1.525 1.00 0.00 35 PHE A O 11
ATOM 15170 N N . PRO A 1 36 ? 13.940 8.839 0.111 1.00 0.00 36 PRO A N 11
ATOM 15171 C CA . PRO A 1 36 ? 13.287 9.685 1.113 1.00 0.00 36 PRO A CA 11
ATOM 15172 C C . PRO A 1 36 ? 13.423 11.170 0.794 1.00 0.00 36 PRO A C 11
ATOM 15173 O O . PRO A 1 36 ? 13.260 12.020 1.670 1.00 0.00 36 PRO A O 11
ATOM 15184 N N . GLU A 1 37 ? 13.723 11.476 -0.464 1.00 0.00 37 GLU A N 11
ATOM 15185 C CA . GLU A 1 37 ? 13.881 12.860 -0.897 1.00 0.00 37 GLU A CA 11
ATOM 15186 C C . GLU A 1 37 ? 12.977 13.164 -2.088 1.00 0.00 37 GLU A C 11
ATOM 15187 O O . GLU A 1 37 ? 12.626 14.318 -2.334 1.00 0.00 37 GLU A O 11
ATOM 15199 N N . ILE A 1 38 ? 12.605 12.121 -2.823 1.00 0.00 38 ILE A N 11
ATOM 15200 C CA . ILE A 1 38 ? 11.743 12.277 -3.986 1.00 0.00 38 ILE A CA 11
ATOM 15201 C C . ILE A 1 38 ? 10.273 12.141 -3.605 1.00 0.00 38 ILE A C 11
ATOM 15202 O O . ILE A 1 38 ? 9.435 12.945 -4.015 1.00 0.00 38 ILE A O 11
ATOM 15218 N N . THR A 1 39 ? 9.965 11.119 -2.811 1.00 0.00 39 THR A N 11
ATOM 15219 C CA . THR A 1 39 ? 8.597 10.879 -2.371 1.00 0.00 39 THR A CA 11
ATOM 15220 C C . THR A 1 39 ? 8.078 12.038 -1.527 1.00 0.00 39 THR A C 11
ATOM 15221 O O . THR A 1 39 ? 6.929 12.454 -1.666 1.00 0.00 39 THR A O 11
ATOM 15232 N N . LYS A 1 40 ? 8.934 12.555 -0.652 1.00 0.00 40 LYS A N 11
ATOM 15233 C CA . LYS A 1 40 ? 8.564 13.667 0.214 1.00 0.00 40 LYS A CA 11
ATOM 15234 C C . LYS A 1 40 ? 8.060 14.851 -0.606 1.00 0.00 40 LYS A C 11
ATOM 15235 O O . LYS A 1 40 ? 7.082 15.501 -0.238 1.00 0.00 40 LYS A O 11
ATOM 15254 N N . MET A 1 41 ? 8.734 15.124 -1.719 1.00 0.00 41 MET A N 11
ATOM 15255 C CA . MET A 1 41 ? 8.353 16.228 -2.592 1.00 0.00 41 MET A CA 11
ATOM 15256 C C . MET A 1 41 ? 6.990 15.971 -3.228 1.00 0.00 41 MET A C 11
ATOM 15257 O O . MET A 1 41 ? 6.157 16.874 -3.322 1.00 0.00 41 MET A O 11
ATOM 15271 N N . LEU A 1 42 ? 6.769 14.736 -3.665 1.00 0.00 42 LEU A N 11
ATOM 15272 C CA . LEU A 1 42 ? 5.507 14.361 -4.294 1.00 0.00 42 LEU A CA 11
ATOM 15273 C C . LEU A 1 42 ? 4.343 14.531 -3.322 1.00 0.00 42 LEU A C 11
ATOM 15274 O O . LEU A 1 42 ? 3.258 14.964 -3.707 1.00 0.00 42 LEU A O 11
ATOM 15290 N N . GLY A 1 43 ? 4.579 14.190 -2.059 1.00 0.00 43 GLY A N 11
ATOM 15291 C CA . GLY A 1 43 ? 3.542 14.314 -1.051 1.00 0.00 43 GLY A CA 11
ATOM 15292 C C . GLY A 1 43 ? 2.872 15.673 -1.072 1.00 0.00 43 GLY A C 11
ATOM 15293 O O . GLY A 1 43 ? 1.656 15.776 -0.920 1.00 0.00 43 GLY A O 11
ATOM 15297 N N . ALA A 1 44 ? 3.669 16.721 -1.259 1.00 0.00 44 ALA A N 11
ATOM 15298 C CA . ALA A 1 44 ? 3.146 18.080 -1.300 1.00 0.00 44 ALA A CA 11
ATOM 15299 C C . ALA A 1 44 ? 2.256 18.290 -2.520 1.00 0.00 44 ALA A C 11
ATOM 15300 O O . ALA A 1 44 ? 1.305 19.071 -2.478 1.00 0.00 44 ALA A O 11
ATOM 15307 N N . GLU A 1 45 ? 2.572 17.589 -3.604 1.00 0.00 45 GLU A N 11
ATOM 15308 C CA . GLU A 1 45 ? 1.799 17.701 -4.836 1.00 0.00 45 GLU A CA 11
ATOM 15309 C C . GLU A 1 45 ? 0.425 17.057 -4.678 1.00 0.00 45 GLU A C 11
ATOM 15310 O O . GLU A 1 45 ? -0.586 17.613 -5.106 1.00 0.00 45 GLU A O 11
ATOM 15322 N N . TRP A 1 46 ? 0.397 15.881 -4.060 1.00 0.00 46 TRP A N 11
ATOM 15323 C CA . TRP A 1 46 ? -0.852 15.160 -3.846 1.00 0.00 46 TRP A CA 11
ATOM 15324 C C . TRP A 1 46 ? -1.929 16.090 -3.298 1.00 0.00 46 TRP A C 11
ATOM 15325 O O . TRP A 1 46 ? -3.086 16.028 -3.713 1.00 0.00 46 TRP A O 11
ATOM 15346 N N . SER A 1 47 ? -1.542 16.950 -2.361 1.00 0.00 47 SER A N 11
ATOM 15347 C CA . SER A 1 47 ? -2.477 17.890 -1.754 1.00 0.00 47 SER A CA 11
ATOM 15348 C C . SER A 1 47 ? -2.819 19.019 -2.721 1.00 0.00 47 SER A C 11
ATOM 15349 O O . SER A 1 47 ? -3.873 19.646 -2.615 1.00 0.00 47 SER A O 11
ATOM 15357 N N . LYS A 1 48 ? -1.919 19.272 -3.666 1.00 0.00 48 LYS A N 11
ATOM 15358 C CA . LYS A 1 48 ? -2.124 20.323 -4.655 1.00 0.00 48 LYS A CA 11
ATOM 15359 C C . LYS A 1 48 ? -2.861 19.785 -5.878 1.00 0.00 48 LYS A C 11
ATOM 15360 O O . LYS A 1 48 ? -3.330 20.551 -6.720 1.00 0.00 48 LYS A O 11
ATOM 15379 N N . LEU A 1 49 ? -2.959 18.463 -5.968 1.00 0.00 49 LEU A N 11
ATOM 15380 C CA . LEU A 1 49 ? -3.640 17.822 -7.087 1.00 0.00 49 LEU A CA 11
ATOM 15381 C C . LEU A 1 49 ? -5.011 18.448 -7.321 1.00 0.00 49 LEU A C 11
ATOM 15382 O O . LEU A 1 49 ? -5.554 19.121 -6.445 1.00 0.00 49 LEU A O 11
ATOM 15398 N N . GLN A 1 50 ? -5.566 18.218 -8.507 1.00 0.00 50 GLN A N 11
ATOM 15399 C CA . GLN A 1 50 ? -6.875 18.759 -8.854 1.00 0.00 50 GLN A CA 11
ATOM 15400 C C . GLN A 1 50 ? -7.991 17.923 -8.236 1.00 0.00 50 GLN A C 11
ATOM 15401 O O . GLN A 1 50 ? -7.802 16.762 -7.874 1.00 0.00 50 GLN A O 11
ATOM 15415 N N . PRO A 1 51 ? -9.182 18.526 -8.110 1.00 0.00 51 PRO A N 11
ATOM 15416 C CA . PRO A 1 51 ? -10.352 17.856 -7.536 1.00 0.00 51 PRO A CA 11
ATOM 15417 C C . PRO A 1 51 ? -10.895 16.757 -8.444 1.00 0.00 51 PRO A C 11
ATOM 15418 O O . PRO A 1 51 ? -11.897 16.117 -8.128 1.00 0.00 51 PRO A O 11
ATOM 15429 N N . ALA A 1 52 ? -10.224 16.542 -9.571 1.00 0.00 52 ALA A N 11
ATOM 15430 C CA . ALA A 1 52 ? -10.638 15.518 -10.523 1.00 0.00 52 ALA A CA 11
ATOM 15431 C C . ALA A 1 52 ? -9.592 14.413 -10.628 1.00 0.00 52 ALA A C 11
ATOM 15432 O O . ALA A 1 52 ? -9.931 13.242 -10.801 1.00 0.00 52 ALA A O 11
ATOM 15439 N N . GLU A 1 53 ? -8.323 14.792 -10.522 1.00 0.00 53 GLU A N 11
ATOM 15440 C CA . GLU A 1 53 ? -7.229 13.831 -10.607 1.00 0.00 53 GLU A CA 11
ATOM 15441 C C . GLU A 1 53 ? -7.068 13.073 -9.293 1.00 0.00 53 GLU A C 11
ATOM 15442 O O . GLU A 1 53 ? -7.006 11.844 -9.275 1.00 0.00 53 GLU A O 11
ATOM 15454 N N . LYS A 1 54 ? -6.998 13.815 -8.193 1.00 0.00 54 LYS A N 11
ATOM 15455 C CA . LYS A 1 54 ? -6.845 13.216 -6.873 1.00 0.00 54 LYS A CA 11
ATOM 15456 C C . LYS A 1 54 ? -7.937 12.183 -6.615 1.00 0.00 54 LYS A C 11
ATOM 15457 O O . LYS A 1 54 ? -7.684 11.136 -6.017 1.00 0.00 54 LYS A O 11
ATOM 15476 N N . GLN A 1 55 ? -9.149 12.483 -7.068 1.00 0.00 55 GLN A N 11
ATOM 15477 C CA . GLN A 1 55 ? -10.278 11.579 -6.886 1.00 0.00 55 GLN A CA 11
ATOM 15478 C C . GLN A 1 55 ? -10.140 10.349 -7.777 1.00 0.00 55 GLN A C 11
ATOM 15479 O O . GLN A 1 55 ? -10.307 9.217 -7.321 1.00 0.00 55 GLN A O 11
ATOM 15493 N N . ARG A 1 56 ? -9.834 10.577 -9.050 1.00 0.00 56 ARG A N 11
ATOM 15494 C CA . ARG A 1 56 ? -9.676 9.488 -10.006 1.00 0.00 56 ARG A CA 11
ATOM 15495 C C . ARG A 1 56 ? -8.672 8.458 -9.495 1.00 0.00 56 ARG A C 11
ATOM 15496 O O . ARG A 1 56 ? -8.933 7.256 -9.522 1.00 0.00 56 ARG A O 11
ATOM 15517 N N . TYR A 1 57 ? -7.524 8.939 -9.030 1.00 0.00 57 TYR A N 11
ATOM 15518 C CA . TYR A 1 57 ? -6.480 8.060 -8.515 1.00 0.00 57 TYR A CA 11
ATOM 15519 C C . TYR A 1 57 ? -7.056 7.049 -7.529 1.00 0.00 57 TYR A C 11
ATOM 15520 O O . TYR A 1 57 ? -6.702 5.870 -7.552 1.00 0.00 57 TYR A O 11
ATOM 15538 N N . LEU A 1 58 ? -7.947 7.520 -6.663 1.00 0.00 58 LEU A N 11
ATOM 15539 C CA . LEU A 1 58 ? -8.575 6.658 -5.667 1.00 0.00 58 LEU A CA 11
ATOM 15540 C C . LEU A 1 58 ? -9.328 5.513 -6.335 1.00 0.00 58 LEU A C 11
ATOM 15541 O O . LEU A 1 58 ? -9.043 4.341 -6.087 1.00 0.00 58 LEU A O 11
ATOM 15557 N N . ASP A 1 59 ? -10.288 5.860 -7.186 1.00 0.00 59 ASP A N 11
ATOM 15558 C CA . ASP A 1 59 ? -11.081 4.860 -7.893 1.00 0.00 59 ASP A CA 11
ATOM 15559 C C . ASP A 1 59 ? -10.178 3.869 -8.623 1.00 0.00 59 ASP A C 11
ATOM 15560 O O . ASP A 1 59 ? -10.373 2.657 -8.533 1.00 0.00 59 ASP A O 11
ATOM 15569 N N . GLU A 1 60 ? -9.193 4.393 -9.345 1.00 0.00 60 GLU A N 11
ATOM 15570 C CA . GLU A 1 60 ? -8.264 3.553 -10.091 1.00 0.00 60 GLU A CA 11
ATOM 15571 C C . GLU A 1 60 ? -7.780 2.386 -9.237 1.00 0.00 60 GLU A C 11
ATOM 15572 O O . GLU A 1 60 ? -7.824 1.232 -9.661 1.00 0.00 60 GLU A O 11
ATOM 15584 N N . ALA A 1 61 ? -7.316 2.696 -8.031 1.00 0.00 61 ALA A N 11
ATOM 15585 C CA . ALA A 1 61 ? -6.824 1.673 -7.116 1.00 0.00 61 ALA A CA 11
ATOM 15586 C C . ALA A 1 61 ? -7.949 0.740 -6.680 1.00 0.00 61 ALA A C 11
ATOM 15587 O O . ALA A 1 61 ? -7.779 -0.479 -6.650 1.00 0.00 61 ALA A O 11
ATOM 15594 N N . GLU A 1 62 ? -9.095 1.320 -6.341 1.00 0.00 62 GLU A N 11
ATOM 15595 C CA . GLU A 1 62 ? -10.247 0.538 -5.906 1.00 0.00 62 GLU A CA 11
ATOM 15596 C C . GLU A 1 62 ? -10.491 -0.639 -6.844 1.00 0.00 62 GLU A C 11
ATOM 15597 O O . GLU A 1 62 ? -10.483 -1.797 -6.423 1.00 0.00 62 GLU A O 11
ATOM 15609 N N . LYS A 1 63 ? -10.709 -0.338 -8.119 1.00 0.00 63 LYS A N 11
ATOM 15610 C CA . LYS A 1 63 ? -10.956 -1.370 -9.120 1.00 0.00 63 LYS A CA 11
ATOM 15611 C C . LYS A 1 63 ? -10.053 -2.577 -8.889 1.00 0.00 63 LYS A C 11
ATOM 15612 O O . LYS A 1 63 ? -10.530 -3.703 -8.756 1.00 0.00 63 LYS A O 11
ATOM 15631 N N . GLU A 1 64 ? -8.747 -2.334 -8.841 1.00 0.00 64 GLU A N 11
ATOM 15632 C CA . GLU A 1 64 ? -7.779 -3.402 -8.626 1.00 0.00 64 GLU A CA 11
ATOM 15633 C C . GLU A 1 64 ? -7.986 -4.058 -7.263 1.00 0.00 64 GLU A C 11
ATOM 15634 O O . GLU A 1 64 ? -7.963 -5.283 -7.141 1.00 0.00 64 GLU A O 11
ATOM 15646 N N . LYS A 1 65 ? -8.190 -3.234 -6.241 1.00 0.00 65 LYS A N 11
ATOM 15647 C CA . LYS A 1 65 ? -8.402 -3.731 -4.888 1.00 0.00 65 LYS A CA 11
ATOM 15648 C C . LYS A 1 65 ? -9.292 -4.970 -4.896 1.00 0.00 65 LYS A C 11
ATOM 15649 O O . LYS A 1 65 ? -9.020 -5.946 -4.197 1.00 0.00 65 LYS A O 11
ATOM 15668 N N . GLN A 1 66 ? -10.354 -4.925 -5.694 1.00 0.00 66 GLN A N 11
ATOM 15669 C CA . GLN A 1 66 ? -11.282 -6.044 -5.793 1.00 0.00 66 GLN A CA 11
ATOM 15670 C C . GLN A 1 66 ? -10.537 -7.348 -6.060 1.00 0.00 66 GLN A C 11
ATOM 15671 O O . GLN A 1 66 ? -10.773 -8.356 -5.396 1.00 0.00 66 GLN A O 11
ATOM 15685 N N . GLN A 1 67 ? -9.636 -7.319 -7.037 1.00 0.00 67 GLN A N 11
ATOM 15686 C CA . GLN A 1 67 ? -8.857 -8.499 -7.393 1.00 0.00 67 GLN A CA 11
ATOM 15687 C C . GLN A 1 67 ? -8.162 -9.082 -6.166 1.00 0.00 67 GLN A C 11
ATOM 15688 O O . GLN A 1 67 ? -8.065 -10.299 -6.015 1.00 0.00 67 GLN A O 11
ATOM 15702 N N . TYR A 1 68 ? -7.679 -8.204 -5.293 1.00 0.00 68 TYR A N 11
ATOM 15703 C CA . TYR A 1 68 ? -6.990 -8.632 -4.082 1.00 0.00 68 TYR A CA 11
ATOM 15704 C C . TYR A 1 68 ? -7.977 -9.192 -3.062 1.00 0.00 68 TYR A C 11
ATOM 15705 O O . TYR A 1 68 ? -7.710 -10.204 -2.412 1.00 0.00 68 TYR A O 11
ATOM 15723 N N . LEU A 1 69 ? -9.121 -8.528 -2.929 1.00 0.00 69 LEU A N 11
ATOM 15724 C CA . LEU A 1 69 ? -10.151 -8.959 -1.990 1.00 0.00 69 LEU A CA 11
ATOM 15725 C C . LEU A 1 69 ? -10.531 -10.417 -2.230 1.00 0.00 69 LEU A C 11
ATOM 15726 O O . LEU A 1 69 ? -10.249 -11.288 -1.406 1.00 0.00 69 LEU A O 11
ATOM 15742 N N . LYS A 1 70 ? -11.173 -10.676 -3.365 1.00 0.00 70 LYS A N 11
ATOM 15743 C CA . LYS A 1 70 ? -11.590 -12.028 -3.716 1.00 0.00 70 LYS A CA 11
ATOM 15744 C C . LYS A 1 70 ? -10.528 -13.046 -3.314 1.00 0.00 70 LYS A C 11
ATOM 15745 O O . LYS A 1 70 ? -10.816 -14.008 -2.602 1.00 0.00 70 LYS A O 11
ATOM 15764 N N . GLU A 1 71 ? -9.300 -12.829 -3.774 1.00 0.00 71 GLU A N 11
ATOM 15765 C CA . GLU A 1 71 ? -8.196 -13.727 -3.461 1.00 0.00 71 GLU A CA 11
ATOM 15766 C C . GLU A 1 71 ? -8.099 -13.967 -1.957 1.00 0.00 71 GLU A C 11
ATOM 15767 O O . GLU A 1 71 ? -8.094 -15.110 -1.497 1.00 0.00 71 GLU A O 11
ATOM 15779 N N . LEU A 1 72 ? -8.020 -12.881 -1.196 1.00 0.00 72 LEU A N 11
ATOM 15780 C CA . LEU A 1 72 ? -7.922 -12.970 0.257 1.00 0.00 72 LEU A CA 11
ATOM 15781 C C . LEU A 1 72 ? -8.672 -14.192 0.779 1.00 0.00 72 LEU A C 11
ATOM 15782 O O . LEU A 1 72 ? -8.068 -15.117 1.322 1.00 0.00 72 LEU A O 11
ATOM 15798 N N . TRP A 1 73 ? -9.989 -14.189 0.609 1.00 0.00 73 TRP A N 11
ATOM 15799 C CA . TRP A 1 73 ? -10.821 -15.299 1.061 1.00 0.00 73 TRP A CA 11
ATOM 15800 C C . TRP A 1 73 ? -10.845 -16.418 0.026 1.00 0.00 73 TRP A C 11
ATOM 15801 O O . TRP A 1 73 ? -10.518 -17.565 0.330 1.00 0.00 73 TRP A O 11
ATOM 15822 N N . ALA A 1 74 ? -11.234 -16.077 -1.198 1.00 0.00 74 ALA A N 11
ATOM 15823 C CA . ALA A 1 74 ? -11.298 -17.054 -2.279 1.00 0.00 74 ALA A CA 11
ATOM 15824 C C . ALA A 1 74 ? -10.202 -18.104 -2.134 1.00 0.00 74 ALA A C 11
ATOM 15825 O O . ALA A 1 74 ? -10.411 -19.279 -2.442 1.00 0.00 74 ALA A O 11
ATOM 15832 N N . TYR A 1 75 ? -9.036 -17.676 -1.666 1.00 0.00 75 TYR A N 11
ATOM 15833 C CA . TYR A 1 75 ? -7.907 -18.579 -1.484 1.00 0.00 75 TYR A CA 11
ATOM 15834 C C . TYR A 1 75 ? -7.989 -19.291 -0.137 1.00 0.00 75 TYR A C 11
ATOM 15835 O O . TYR A 1 75 ? -7.836 -20.509 -0.057 1.00 0.00 75 TYR A O 11
ATOM 15853 N N . GLN A 1 76 ? -8.233 -18.521 0.918 1.00 0.00 76 GLN A N 11
ATOM 15854 C CA . GLN A 1 76 ? -8.337 -19.076 2.262 1.00 0.00 76 GLN A CA 11
ATOM 15855 C C . GLN A 1 76 ? -9.066 -20.415 2.242 1.00 0.00 76 GLN A C 11
ATOM 15856 O O . GLN A 1 76 ? -8.694 -21.345 2.956 1.00 0.00 76 GLN A O 11
ATOM 15870 N N . GLN A 1 77 ? -10.109 -20.504 1.422 1.00 0.00 77 GLN A N 11
ATOM 15871 C CA . GLN A 1 77 ? -10.891 -21.728 1.311 1.00 0.00 77 GLN A CA 11
ATOM 15872 C C . GLN A 1 77 ? -10.447 -22.552 0.107 1.00 0.00 77 GLN A C 11
ATOM 15873 O O . GLN A 1 77 ? -11.173 -22.667 -0.881 1.00 0.00 77 GLN A O 11
ATOM 15887 N N . SER A 1 78 ? -9.249 -23.122 0.194 1.00 0.00 78 SER A N 11
ATOM 15888 C CA . SER A 1 78 ? -8.706 -23.931 -0.891 1.00 0.00 78 SER A CA 11
ATOM 15889 C C . SER A 1 78 ? -7.840 -25.062 -0.344 1.00 0.00 78 SER A C 11
ATOM 15890 O O . SER A 1 78 ? -7.143 -24.895 0.657 1.00 0.00 78 SER A O 11
ATOM 15898 N N . GLU A 1 79 ? -7.891 -26.212 -1.008 1.00 0.00 79 GLU A N 11
ATOM 15899 C CA . GLU A 1 79 ? -7.111 -27.371 -0.589 1.00 0.00 79 GLU A CA 11
ATOM 15900 C C . GLU A 1 79 ? -5.683 -26.967 -0.234 1.00 0.00 79 GLU A C 11
ATOM 15901 O O . GLU A 1 79 ? -5.127 -27.425 0.764 1.00 0.00 79 GLU A O 11
ATOM 15913 N N . ALA A 1 80 ? -5.095 -26.106 -1.059 1.00 0.00 80 ALA A N 11
ATOM 15914 C CA . ALA A 1 80 ? -3.733 -25.639 -0.832 1.00 0.00 80 ALA A CA 11
ATOM 15915 C C . ALA A 1 80 ? -3.572 -25.082 0.578 1.00 0.00 80 ALA A C 11
ATOM 15916 O O . ALA A 1 80 ? -2.635 -25.438 1.293 1.00 0.00 80 ALA A O 11
ATOM 15923 N N . TYR A 1 81 ? -4.489 -24.206 0.971 1.00 0.00 81 TYR A N 11
ATOM 15924 C CA . TYR A 1 81 ? -4.446 -23.597 2.295 1.00 0.00 81 TYR A CA 11
ATOM 15925 C C . TYR A 1 81 ? -4.165 -24.645 3.367 1.00 0.00 81 TYR A C 11
ATOM 15926 O O . TYR A 1 81 ? -3.427 -24.393 4.321 1.00 0.00 81 TYR A O 11
ATOM 15944 N N . LYS A 1 82 ? -4.759 -25.822 3.206 1.00 0.00 82 LYS A N 11
ATOM 15945 C CA . LYS A 1 82 ? -4.573 -26.911 4.157 1.00 0.00 82 LYS A CA 11
ATOM 15946 C C . LYS A 1 82 ? -3.298 -27.689 3.851 1.00 0.00 82 LYS A C 11
ATOM 15947 O O . LYS A 1 82 ? -2.362 -27.708 4.650 1.00 0.00 82 LYS A O 11
ATOM 15966 N N . VAL A 1 83 ? -3.267 -28.332 2.687 1.00 0.00 83 VAL A N 11
ATOM 15967 C CA . VAL A 1 83 ? -2.105 -29.110 2.275 1.00 0.00 83 VAL A CA 11
ATOM 15968 C C . VAL A 1 83 ? -1.408 -29.738 3.477 1.00 0.00 83 VAL A C 11
ATOM 15969 O O . VAL A 1 83 ? -0.179 -29.765 3.550 1.00 0.00 83 VAL A O 11
ATOM 15982 N N . CYS A 1 84 ? -2.201 -30.242 4.416 1.00 0.00 84 CYS A N 11
ATOM 15983 C CA . CYS A 1 84 ? -1.661 -30.870 5.616 1.00 0.00 84 CYS A CA 11
ATOM 15984 C C . CYS A 1 84 ? -2.477 -32.098 6.001 1.00 0.00 84 CYS A C 11
ATOM 15985 O O . CYS A 1 84 ? -3.518 -32.378 5.407 1.00 0.00 84 CYS A O 11
ATOM 15993 N N . THR A 1 85 ? -1.996 -32.833 7.001 1.00 0.00 85 THR A N 11
ATOM 15994 C CA . THR A 1 85 ? -2.680 -34.034 7.464 1.00 0.00 85 THR A CA 11
ATOM 15995 C C . THR A 1 85 ? -3.309 -33.815 8.835 1.00 0.00 85 THR A C 11
ATOM 15996 O O . THR A 1 85 ? -2.700 -34.114 9.861 1.00 0.00 85 THR A O 11
ATOM 16007 N N . GLU A 1 86 ? -4.531 -33.291 8.844 1.00 0.00 86 GLU A N 11
ATOM 16008 C CA . GLU A 1 86 ? -5.241 -33.032 10.090 1.00 0.00 86 GLU A CA 11
ATOM 16009 C C . GLU A 1 86 ? -6.536 -33.838 10.157 1.00 0.00 86 GLU A C 11
ATOM 16010 O O . GLU A 1 86 ? -6.986 -34.393 9.155 1.00 0.00 86 GLU A O 11
ATOM 16022 N N . SER A 1 87 ? -7.128 -33.898 11.345 1.00 0.00 87 SER A N 11
ATOM 16023 C CA . SER A 1 87 ? -8.368 -34.638 11.544 1.00 0.00 87 SER A CA 11
ATOM 16024 C C . SER A 1 87 ? -9.511 -33.696 11.911 1.00 0.00 87 SER A C 11
ATOM 16025 O O . SER A 1 87 ? -9.286 -32.596 12.413 1.00 0.00 87 SER A O 11
ATOM 16033 N N . GLY A 1 88 ? -10.738 -34.137 11.653 1.00 0.00 88 GLY A N 11
ATOM 16034 C CA . GLY A 1 88 ? -11.900 -33.323 11.962 1.00 0.00 88 GLY A CA 11
ATOM 16035 C C . GLY A 1 88 ? -13.197 -33.976 11.532 1.00 0.00 88 GLY A C 11
ATOM 16036 O O . GLY A 1 88 ? -13.974 -34.464 12.354 1.00 0.00 88 GLY A O 11
ATOM 16040 N N . PRO A 1 89 ? -13.450 -33.990 10.215 1.00 0.00 89 PRO A N 11
ATOM 16041 C CA . PRO A 1 89 ? -14.663 -34.585 9.648 1.00 0.00 89 PRO A CA 11
ATOM 16042 C C . PRO A 1 89 ? -14.674 -36.106 9.765 1.00 0.00 89 PRO A C 11
ATOM 16043 O O . PRO A 1 89 ? -13.621 -36.742 9.798 1.00 0.00 89 PRO A O 11
ATOM 16054 N N . SER A 1 90 ? -15.870 -36.682 9.827 1.00 0.00 90 SER A N 11
ATOM 16055 C CA . SER A 1 90 ? -16.016 -38.127 9.943 1.00 0.00 90 SER A CA 11
ATOM 16056 C C . SER A 1 90 ? -17.255 -38.610 9.196 1.00 0.00 90 SER A C 11
ATOM 16057 O O . SER A 1 90 ? -18.146 -37.823 8.875 1.00 0.00 90 SER A O 11
ATOM 16065 N N . SER A 1 91 ? -17.305 -39.910 8.923 1.00 0.00 91 SER A N 11
ATOM 16066 C CA . SER A 1 91 ? -18.432 -40.499 8.208 1.00 0.00 91 SER A CA 11
ATOM 16067 C C . SER A 1 91 ? -19.753 -40.119 8.872 1.00 0.00 91 SER A C 11
ATOM 16068 O O . SER A 1 91 ? -19.925 -40.288 10.079 1.00 0.00 91 SER A O 11
ATOM 16076 N N . GLY A 1 92 ? -20.684 -39.606 8.074 1.00 0.00 92 GLY A N 11
ATOM 16077 C CA . GLY A 1 92 ? -21.977 -39.210 8.600 1.00 0.00 92 GLY A CA 11
ATOM 16078 C C . GLY A 1 92 ? -22.709 -40.359 9.264 1.00 0.00 92 GLY A C 11
ATOM 16079 O O . GLY A 1 92 ? -23.677 -40.887 8.716 1.00 0.00 92 GLY A O 11
ATOM 16083 N N . GLY A 1 1 ? 15.429 -8.004 0.246 1.00 0.00 1 GLY A N 12
ATOM 16084 C CA . GLY A 1 1 ? 14.459 -9.063 0.458 1.00 0.00 1 GLY A CA 12
ATOM 16085 C C . GLY A 1 1 ? 14.102 -9.787 -0.825 1.00 0.00 1 GLY A C 12
ATOM 16086 O O . GLY A 1 1 ? 14.530 -9.392 -1.909 1.00 0.00 1 GLY A O 12
ATOM 16090 N N . SER A 1 2 ? 13.316 -10.852 -0.702 1.00 0.00 2 SER A N 12
ATOM 16091 C CA . SER A 1 2 ? 12.906 -11.637 -1.861 1.00 0.00 2 SER A CA 12
ATOM 16092 C C . SER A 1 2 ? 11.389 -11.627 -2.014 1.00 0.00 2 SER A C 12
ATOM 16093 O O . SER A 1 2 ? 10.654 -11.793 -1.041 1.00 0.00 2 SER A O 12
ATOM 16101 N N . SER A 1 3 ? 10.926 -11.430 -3.245 1.00 0.00 3 SER A N 12
ATOM 16102 C CA . SER A 1 3 ? 9.496 -11.394 -3.527 1.00 0.00 3 SER A CA 12
ATOM 16103 C C . SER A 1 3 ? 8.901 -12.799 -3.502 1.00 0.00 3 SER A C 12
ATOM 16104 O O . SER A 1 3 ? 9.617 -13.785 -3.328 1.00 0.00 3 SER A O 12
ATOM 16112 N N . GLY A 1 4 ? 7.585 -12.881 -3.676 1.00 0.00 4 GLY A N 12
ATOM 16113 C CA . GLY A 1 4 ? 6.916 -14.169 -3.669 1.00 0.00 4 GLY A CA 12
ATOM 16114 C C . GLY A 1 4 ? 6.192 -14.452 -4.971 1.00 0.00 4 GLY A C 12
ATOM 16115 O O . GLY A 1 4 ? 5.856 -13.531 -5.715 1.00 0.00 4 GLY A O 12
ATOM 16119 N N . SER A 1 5 ? 5.954 -15.730 -5.247 1.00 0.00 5 SER A N 12
ATOM 16120 C CA . SER A 1 5 ? 5.270 -16.133 -6.470 1.00 0.00 5 SER A CA 12
ATOM 16121 C C . SER A 1 5 ? 3.840 -16.576 -6.174 1.00 0.00 5 SER A C 12
ATOM 16122 O O . SER A 1 5 ? 2.894 -16.134 -6.824 1.00 0.00 5 SER A O 12
ATOM 16130 N N . SER A 1 6 ? 3.692 -17.452 -5.185 1.00 0.00 6 SER A N 12
ATOM 16131 C CA . SER A 1 6 ? 2.379 -17.959 -4.803 1.00 0.00 6 SER A CA 12
ATOM 16132 C C . SER A 1 6 ? 1.525 -16.851 -4.197 1.00 0.00 6 SER A C 12
ATOM 16133 O O . SER A 1 6 ? 1.994 -16.071 -3.370 1.00 0.00 6 SER A O 12
ATOM 16141 N N . GLY A 1 7 ? 0.264 -16.787 -4.617 1.00 0.00 7 GLY A N 12
ATOM 16142 C CA . GLY A 1 7 ? -0.638 -15.770 -4.106 1.00 0.00 7 GLY A CA 12
ATOM 16143 C C . GLY A 1 7 ? -0.665 -14.530 -4.977 1.00 0.00 7 GLY A C 12
ATOM 16144 O O . GLY A 1 7 ? 0.280 -14.237 -5.708 1.00 0.00 7 GLY A O 12
ATOM 16148 N N . PRO A 1 8 ? -1.774 -13.777 -4.904 1.00 0.00 8 PRO A N 12
ATOM 16149 C CA . PRO A 1 8 ? -1.948 -12.549 -5.687 1.00 0.00 8 PRO A CA 12
ATOM 16150 C C . PRO A 1 8 ? -1.035 -11.424 -5.212 1.00 0.00 8 PRO A C 12
ATOM 16151 O O . PRO A 1 8 ? -0.800 -11.264 -4.014 1.00 0.00 8 PRO A O 12
ATOM 16162 N N . LYS A 1 9 ? -0.519 -10.647 -6.159 1.00 0.00 9 LYS A N 12
ATOM 16163 C CA . LYS A 1 9 ? 0.368 -9.535 -5.838 1.00 0.00 9 LYS A CA 12
ATOM 16164 C C . LYS A 1 9 ? -0.431 -8.304 -5.423 1.00 0.00 9 LYS A C 12
ATOM 16165 O O . LYS A 1 9 ? -1.144 -7.713 -6.233 1.00 0.00 9 LYS A O 12
ATOM 16184 N N . ALA A 1 10 ? -0.305 -7.923 -4.156 1.00 0.00 10 ALA A N 12
ATOM 16185 C CA . ALA A 1 10 ? -1.012 -6.760 -3.635 1.00 0.00 10 ALA A CA 12
ATOM 16186 C C . ALA A 1 10 ? -0.745 -5.525 -4.489 1.00 0.00 10 ALA A C 12
ATOM 16187 O O . ALA A 1 10 ? 0.396 -5.093 -4.658 1.00 0.00 10 ALA A O 12
ATOM 16194 N N . PRO A 1 11 ? -1.819 -4.943 -5.043 1.00 0.00 11 PRO A N 12
ATOM 16195 C CA . PRO A 1 11 ? -1.724 -3.750 -5.889 1.00 0.00 11 PRO A CA 12
ATOM 16196 C C . PRO A 1 11 ? -1.336 -2.506 -5.097 1.00 0.00 11 PRO A C 12
ATOM 16197 O O . PRO A 1 11 ? -0.926 -2.598 -3.940 1.00 0.00 11 PRO A O 12
ATOM 16208 N N . VAL A 1 12 ? -1.469 -1.343 -5.727 1.00 0.00 12 VAL A N 12
ATOM 16209 C CA . VAL A 1 12 ? -1.134 -0.080 -5.080 1.00 0.00 12 VAL A CA 12
ATOM 16210 C C . VAL A 1 12 ? -2.378 0.775 -4.866 1.00 0.00 12 VAL A C 12
ATOM 16211 O O . VAL A 1 12 ? -3.376 0.627 -5.572 1.00 0.00 12 VAL A O 12
ATOM 16224 N N . THR A 1 13 ? -2.312 1.671 -3.887 1.00 0.00 13 THR A N 12
ATOM 16225 C CA . THR A 1 13 ? -3.432 2.550 -3.578 1.00 0.00 13 THR A CA 12
ATOM 16226 C C . THR A 1 13 ? -3.328 3.864 -4.345 1.00 0.00 13 THR A C 12
ATOM 16227 O O . THR A 1 13 ? -2.231 4.335 -4.642 1.00 0.00 13 THR A O 12
ATOM 16238 N N . GLY A 1 14 ? -4.478 4.451 -4.663 1.00 0.00 14 GLY A N 12
ATOM 16239 C CA . GLY A 1 14 ? -4.493 5.705 -5.394 1.00 0.00 14 GLY A CA 12
ATOM 16240 C C . GLY A 1 14 ? -3.372 6.634 -4.972 1.00 0.00 14 GLY A C 12
ATOM 16241 O O . GLY A 1 14 ? -2.794 7.336 -5.802 1.00 0.00 14 GLY A O 12
ATOM 16245 N N . TYR A 1 15 ? -3.065 6.640 -3.680 1.00 0.00 15 TYR A N 12
ATOM 16246 C CA . TYR A 1 15 ? -2.008 7.493 -3.151 1.00 0.00 15 TYR A CA 12
ATOM 16247 C C . TYR A 1 15 ? -0.643 7.067 -3.685 1.00 0.00 15 TYR A C 12
ATOM 16248 O O . TYR A 1 15 ? 0.121 7.886 -4.192 1.00 0.00 15 TYR A O 12
ATOM 16266 N N . VAL A 1 16 ? -0.347 5.776 -3.567 1.00 0.00 16 VAL A N 12
ATOM 16267 C CA . VAL A 1 16 ? 0.923 5.238 -4.039 1.00 0.00 16 VAL A CA 12
ATOM 16268 C C . VAL A 1 16 ? 0.993 5.248 -5.562 1.00 0.00 16 VAL A C 12
ATOM 16269 O O . VAL A 1 16 ? 1.892 5.849 -6.149 1.00 0.00 16 VAL A O 12
ATOM 16282 N N . ARG A 1 17 ? 0.036 4.579 -6.197 1.00 0.00 17 ARG A N 12
ATOM 16283 C CA . ARG A 1 17 ? -0.012 4.509 -7.653 1.00 0.00 17 ARG A CA 12
ATOM 16284 C C . ARG A 1 17 ? 0.450 5.823 -8.274 1.00 0.00 17 ARG A C 12
ATOM 16285 O O . ARG A 1 17 ? 1.280 5.834 -9.184 1.00 0.00 17 ARG A O 12
ATOM 16306 N N . PHE A 1 18 ? -0.091 6.930 -7.777 1.00 0.00 18 PHE A N 12
ATOM 16307 C CA . PHE A 1 18 ? 0.264 8.251 -8.285 1.00 0.00 18 PHE A CA 12
ATOM 16308 C C . PHE A 1 18 ? 1.697 8.612 -7.903 1.00 0.00 18 PHE A C 12
ATOM 16309 O O . PHE A 1 18 ? 2.452 9.149 -8.716 1.00 0.00 18 PHE A O 12
ATOM 16326 N N . LEU A 1 19 ? 2.065 8.316 -6.661 1.00 0.00 19 LEU A N 12
ATOM 16327 C CA . LEU A 1 19 ? 3.407 8.609 -6.170 1.00 0.00 19 LEU A CA 12
ATOM 16328 C C . LEU A 1 19 ? 4.465 7.986 -7.074 1.00 0.00 19 LEU A C 12
ATOM 16329 O O . LEU A 1 19 ? 5.473 8.617 -7.391 1.00 0.00 19 LEU A O 12
ATOM 16345 N N . ASN A 1 20 ? 4.229 6.746 -7.486 1.00 0.00 20 ASN A N 12
ATOM 16346 C CA . ASN A 1 20 ? 5.162 6.038 -8.354 1.00 0.00 20 ASN A CA 12
ATOM 16347 C C . ASN A 1 20 ? 5.275 6.729 -9.710 1.00 0.00 20 ASN A C 12
ATOM 16348 O O . ASN A 1 20 ? 6.352 7.179 -10.099 1.00 0.00 20 ASN A O 12
ATOM 16359 N N . GLU A 1 21 ? 4.156 6.811 -10.421 1.00 0.00 21 GLU A N 12
ATOM 16360 C CA . GLU A 1 21 ? 4.130 7.447 -11.733 1.00 0.00 21 GLU A CA 12
ATOM 16361 C C . GLU A 1 21 ? 4.991 8.707 -11.743 1.00 0.00 21 GLU A C 12
ATOM 16362 O O . GLU A 1 21 ? 5.838 8.885 -12.619 1.00 0.00 21 GLU A O 12
ATOM 16374 N N . ARG A 1 22 ? 4.768 9.577 -10.765 1.00 0.00 22 ARG A N 12
ATOM 16375 C CA . ARG A 1 22 ? 5.521 10.821 -10.661 1.00 0.00 22 ARG A CA 12
ATOM 16376 C C . ARG A 1 22 ? 6.963 10.550 -10.240 1.00 0.00 22 ARG A C 12
ATOM 16377 O O . ARG A 1 22 ? 7.901 11.100 -10.817 1.00 0.00 22 ARG A O 12
ATOM 16398 N N . ARG A 1 23 ? 7.131 9.700 -9.233 1.00 0.00 23 ARG A N 12
ATOM 16399 C CA . ARG A 1 23 ? 8.457 9.358 -8.735 1.00 0.00 23 ARG A CA 12
ATOM 16400 C C . ARG A 1 23 ? 9.462 9.269 -9.880 1.00 0.00 23 ARG A C 12
ATOM 16401 O O . ARG A 1 23 ? 10.558 9.822 -9.799 1.00 0.00 23 ARG A O 12
ATOM 16422 N N . GLU A 1 24 ? 9.079 8.570 -10.944 1.00 0.00 24 GLU A N 12
ATOM 16423 C CA . GLU A 1 24 ? 9.948 8.409 -12.104 1.00 0.00 24 GLU A CA 12
ATOM 16424 C C . GLU A 1 24 ? 10.337 9.766 -12.685 1.00 0.00 24 GLU A C 12
ATOM 16425 O O . GLU A 1 24 ? 11.511 10.029 -12.940 1.00 0.00 24 GLU A O 12
ATOM 16437 N N . GLN A 1 25 ? 9.341 10.621 -12.892 1.00 0.00 25 GLN A N 12
ATOM 16438 C CA . GLN A 1 25 ? 9.579 11.951 -13.444 1.00 0.00 25 GLN A CA 12
ATOM 16439 C C . GLN A 1 25 ? 10.661 12.681 -12.656 1.00 0.00 25 GLN A C 12
ATOM 16440 O O . GLN A 1 25 ? 11.504 13.367 -13.233 1.00 0.00 25 GLN A O 12
ATOM 16454 N N . ILE A 1 26 ? 10.628 12.530 -11.336 1.00 0.00 26 ILE A N 12
ATOM 16455 C CA . ILE A 1 26 ? 11.608 13.176 -10.471 1.00 0.00 26 ILE A CA 12
ATOM 16456 C C . ILE A 1 26 ? 12.995 12.575 -10.664 1.00 0.00 26 ILE A C 12
ATOM 16457 O O . ILE A 1 26 ? 13.957 13.289 -10.950 1.00 0.00 26 ILE A O 12
ATOM 16473 N N . ARG A 1 27 ? 13.091 11.258 -10.511 1.00 0.00 27 ARG A N 12
ATOM 16474 C CA . ARG A 1 27 ? 14.361 10.560 -10.670 1.00 0.00 27 ARG A CA 12
ATOM 16475 C C . ARG A 1 27 ? 15.121 11.087 -11.884 1.00 0.00 27 ARG A C 12
ATOM 16476 O O . ARG A 1 27 ? 16.347 11.206 -11.860 1.00 0.00 27 ARG A O 12
ATOM 16497 N N . THR A 1 28 ? 14.386 11.400 -12.947 1.00 0.00 28 THR A N 12
ATOM 16498 C CA . THR A 1 28 ? 14.990 11.912 -14.170 1.00 0.00 28 THR A CA 12
ATOM 16499 C C . THR A 1 28 ? 15.601 13.291 -13.947 1.00 0.00 28 THR A C 12
ATOM 16500 O O . THR A 1 28 ? 16.721 13.561 -14.379 1.00 0.00 28 THR A O 12
ATOM 16511 N N . ARG A 1 29 ? 14.856 14.160 -13.271 1.00 0.00 29 ARG A N 12
ATOM 16512 C CA . ARG A 1 29 ? 15.324 15.512 -12.992 1.00 0.00 29 ARG A CA 12
ATOM 16513 C C . ARG A 1 29 ? 16.430 15.498 -11.942 1.00 0.00 29 ARG A C 12
ATOM 16514 O O . ARG A 1 29 ? 17.524 16.015 -12.169 1.00 0.00 29 ARG A O 12
ATOM 16535 N N . HIS A 1 30 ? 16.138 14.902 -10.790 1.00 0.00 30 HIS A N 12
ATOM 16536 C CA . HIS A 1 30 ? 17.108 14.821 -9.703 1.00 0.00 30 HIS A CA 12
ATOM 16537 C C . HIS A 1 30 ? 17.448 13.368 -9.385 1.00 0.00 30 HIS A C 12
ATOM 16538 O O . HIS A 1 30 ? 16.914 12.770 -8.450 1.00 0.00 30 HIS A O 12
ATOM 16553 N N . PRO A 1 31 ? 18.355 12.783 -10.181 1.00 0.00 31 PRO A N 12
ATOM 16554 C CA . PRO A 1 31 ? 18.785 11.393 -10.005 1.00 0.00 31 PRO A CA 12
ATOM 16555 C C . PRO A 1 31 ? 19.623 11.202 -8.745 1.00 0.00 31 PRO A C 12
ATOM 16556 O O . PRO A 1 31 ? 20.049 10.089 -8.435 1.00 0.00 31 PRO A O 12
ATOM 16567 N N . ASP A 1 32 ? 19.855 12.292 -8.023 1.00 0.00 32 ASP A N 12
ATOM 16568 C CA . ASP A 1 32 ? 20.640 12.243 -6.795 1.00 0.00 32 ASP A CA 12
ATOM 16569 C C . ASP A 1 32 ? 19.732 12.212 -5.570 1.00 0.00 32 ASP A C 12
ATOM 16570 O O . ASP A 1 32 ? 20.077 11.626 -4.543 1.00 0.00 32 ASP A O 12
ATOM 16579 N N . LEU A 1 33 ? 18.571 12.848 -5.684 1.00 0.00 33 LEU A N 12
ATOM 16580 C CA . LEU A 1 33 ? 17.613 12.894 -4.585 1.00 0.00 33 LEU A CA 12
ATOM 16581 C C . LEU A 1 33 ? 17.300 11.491 -4.076 1.00 0.00 33 LEU A C 12
ATOM 16582 O O . LEU A 1 33 ? 16.783 10.641 -4.801 1.00 0.00 33 LEU A O 12
ATOM 16598 N N . PRO A 1 34 ? 17.617 11.241 -2.797 1.00 0.00 34 PRO A N 12
ATOM 16599 C CA . PRO A 1 34 ? 17.377 9.943 -2.160 1.00 0.00 34 PRO A CA 12
ATOM 16600 C C . PRO A 1 34 ? 15.892 9.668 -1.948 1.00 0.00 34 PRO A C 12
ATOM 16601 O O . PRO A 1 34 ? 15.067 10.580 -2.004 1.00 0.00 34 PRO A O 12
ATOM 16612 N N . PHE A 1 35 ? 15.557 8.405 -1.703 1.00 0.00 35 PHE A N 12
ATOM 16613 C CA . PHE A 1 35 ? 14.171 8.010 -1.482 1.00 0.00 35 PHE A CA 12
ATOM 16614 C C . PHE A 1 35 ? 13.451 9.024 -0.598 1.00 0.00 35 PHE A C 12
ATOM 16615 O O . PHE A 1 35 ? 12.436 9.607 -0.979 1.00 0.00 35 PHE A O 12
ATOM 16632 N N . PRO A 1 36 ? 13.988 9.239 0.612 1.00 0.00 36 PRO A N 12
ATOM 16633 C CA . PRO A 1 36 ? 13.414 10.182 1.576 1.00 0.00 36 PRO A CA 12
ATOM 16634 C C . PRO A 1 36 ? 13.578 11.633 1.137 1.00 0.00 36 PRO A C 12
ATOM 16635 O O . PRO A 1 36 ? 13.490 12.550 1.952 1.00 0.00 36 PRO A O 12
ATOM 16646 N N . GLU A 1 37 ? 13.818 11.832 -0.154 1.00 0.00 37 GLU A N 12
ATOM 16647 C CA . GLU A 1 37 ? 13.994 13.172 -0.701 1.00 0.00 37 GLU A CA 12
ATOM 16648 C C . GLU A 1 37 ? 13.128 13.374 -1.941 1.00 0.00 37 GLU A C 12
ATOM 16649 O O . GLU A 1 37 ? 12.750 14.497 -2.272 1.00 0.00 37 GLU A O 12
ATOM 16661 N N . ILE A 1 38 ? 12.818 12.276 -2.623 1.00 0.00 38 ILE A N 12
ATOM 16662 C CA . ILE A 1 38 ? 11.996 12.331 -3.826 1.00 0.00 38 ILE A CA 12
ATOM 16663 C C . ILE A 1 38 ? 10.512 12.317 -3.478 1.00 0.00 38 ILE A C 12
ATOM 16664 O O . ILE A 1 38 ? 9.694 12.924 -4.170 1.00 0.00 38 ILE A O 12
ATOM 16680 N N . THR A 1 39 ? 10.168 11.620 -2.399 1.00 0.00 39 THR A N 12
ATOM 16681 C CA . THR A 1 39 ? 8.783 11.527 -1.958 1.00 0.00 39 THR A CA 12
ATOM 16682 C C . THR A 1 39 ? 8.310 12.841 -1.347 1.00 0.00 39 THR A C 12
ATOM 16683 O O . THR A 1 39 ? 7.216 13.320 -1.648 1.00 0.00 39 THR A O 12
ATOM 16694 N N . LYS A 1 40 ? 9.140 13.420 -0.487 1.00 0.00 40 LYS A N 12
ATOM 16695 C CA . LYS A 1 40 ? 8.809 14.681 0.166 1.00 0.00 40 LYS A CA 12
ATOM 16696 C C . LYS A 1 40 ? 8.350 15.718 -0.855 1.00 0.00 40 LYS A C 12
ATOM 16697 O O . LYS A 1 40 ? 7.579 16.620 -0.532 1.00 0.00 40 LYS A O 12
ATOM 16716 N N . MET A 1 41 ? 8.829 15.582 -2.087 1.00 0.00 41 MET A N 12
ATOM 16717 C CA . MET A 1 41 ? 8.464 16.506 -3.154 1.00 0.00 41 MET A CA 12
ATOM 16718 C C . MET A 1 41 ? 7.123 16.121 -3.772 1.00 0.00 41 MET A C 12
ATOM 16719 O O . MET A 1 41 ? 6.273 16.977 -4.020 1.00 0.00 41 MET A O 12
ATOM 16733 N N . LEU A 1 42 ? 6.941 14.828 -4.019 1.00 0.00 42 LEU A N 12
ATOM 16734 C CA . LEU A 1 42 ? 5.703 14.329 -4.609 1.00 0.00 42 LEU A CA 12
ATOM 16735 C C . LEU A 1 42 ? 4.517 14.585 -3.683 1.00 0.00 42 LEU A C 12
ATOM 16736 O O . LEU A 1 42 ? 3.466 15.051 -4.120 1.00 0.00 42 LEU A O 12
ATOM 16752 N N . GLY A 1 43 ? 4.697 14.279 -2.402 1.00 0.00 43 GLY A N 12
ATOM 16753 C CA . GLY A 1 43 ? 3.634 14.484 -1.435 1.00 0.00 43 GLY A CA 12
ATOM 16754 C C . GLY A 1 43 ? 2.935 15.817 -1.615 1.00 0.00 43 GLY A C 12
ATOM 16755 O O . GLY A 1 43 ? 1.707 15.878 -1.676 1.00 0.00 43 GLY A O 12
ATOM 16759 N N . ALA A 1 44 ? 3.718 16.887 -1.702 1.00 0.00 44 ALA A N 12
ATOM 16760 C CA . ALA A 1 44 ? 3.166 18.225 -1.876 1.00 0.00 44 ALA A CA 12
ATOM 16761 C C . ALA A 1 44 ? 2.194 18.268 -3.050 1.00 0.00 44 ALA A C 12
ATOM 16762 O O . ALA A 1 44 ? 1.157 18.928 -2.985 1.00 0.00 44 ALA A O 12
ATOM 16769 N N . GLU A 1 45 ? 2.537 17.562 -4.123 1.00 0.00 45 GLU A N 12
ATOM 16770 C CA . GLU A 1 45 ? 1.694 17.522 -5.313 1.00 0.00 45 GLU A CA 12
ATOM 16771 C C . GLU A 1 45 ? 0.344 16.883 -5.001 1.00 0.00 45 GLU A C 12
ATOM 16772 O O . GLU A 1 45 ? -0.702 17.376 -5.425 1.00 0.00 45 GLU A O 12
ATOM 16784 N N . TRP A 1 46 ? 0.375 15.782 -4.259 1.00 0.00 46 TRP A N 12
ATOM 16785 C CA . TRP A 1 46 ? -0.846 15.073 -3.891 1.00 0.00 46 TRP A CA 12
ATOM 16786 C C . TRP A 1 46 ? -1.819 16.001 -3.174 1.00 0.00 46 TRP A C 12
ATOM 16787 O O . TRP A 1 46 ? -3.033 15.888 -3.338 1.00 0.00 46 TRP A O 12
ATOM 16808 N N . SER A 1 47 ? -1.278 16.920 -2.380 1.00 0.00 47 SER A N 12
ATOM 16809 C CA . SER A 1 47 ? -2.100 17.866 -1.634 1.00 0.00 47 SER A CA 12
ATOM 16810 C C . SER A 1 47 ? -2.600 18.984 -2.543 1.00 0.00 47 SER A C 12
ATOM 16811 O O . SER A 1 47 ? -3.692 19.518 -2.347 1.00 0.00 47 SER A O 12
ATOM 16819 N N . LYS A 1 48 ? -1.793 19.335 -3.538 1.00 0.00 48 LYS A N 12
ATOM 16820 C CA . LYS A 1 48 ? -2.151 20.389 -4.480 1.00 0.00 48 LYS A CA 12
ATOM 16821 C C . LYS A 1 48 ? -2.814 19.805 -5.723 1.00 0.00 48 LYS A C 12
ATOM 16822 O O . LYS A 1 48 ? -2.849 20.441 -6.778 1.00 0.00 48 LYS A O 12
ATOM 16841 N N . LEU A 1 49 ? -3.342 18.593 -5.592 1.00 0.00 49 LEU A N 12
ATOM 16842 C CA . LEU A 1 49 ? -4.008 17.924 -6.705 1.00 0.00 49 LEU A CA 12
ATOM 16843 C C . LEU A 1 49 ? -5.433 18.441 -6.878 1.00 0.00 49 LEU A C 12
ATOM 16844 O O . LEU A 1 49 ? -6.057 18.897 -5.920 1.00 0.00 49 LEU A O 12
ATOM 16860 N N . GLN A 1 50 ? -5.940 18.364 -8.104 1.00 0.00 50 GLN A N 12
ATOM 16861 C CA . GLN A 1 50 ? -7.292 18.822 -8.400 1.00 0.00 50 GLN A CA 12
ATOM 16862 C C . GLN A 1 50 ? -8.330 17.921 -7.739 1.00 0.00 50 GLN A C 12
ATOM 16863 O O . GLN A 1 50 ? -8.082 16.748 -7.459 1.00 0.00 50 GLN A O 12
ATOM 16877 N N . PRO A 1 51 ? -9.522 18.481 -7.482 1.00 0.00 51 PRO A N 12
ATOM 16878 C CA . PRO A 1 51 ? -10.622 17.746 -6.850 1.00 0.00 51 PRO A CA 12
ATOM 16879 C C . PRO A 1 51 ? -11.210 16.680 -7.769 1.00 0.00 51 PRO A C 12
ATOM 16880 O O . PRO A 1 51 ? -12.189 16.021 -7.422 1.00 0.00 51 PRO A O 12
ATOM 16891 N N . ALA A 1 52 ? -10.605 16.517 -8.941 1.00 0.00 52 ALA A N 12
ATOM 16892 C CA . ALA A 1 52 ? -11.068 15.530 -9.909 1.00 0.00 52 ALA A CA 12
ATOM 16893 C C . ALA A 1 52 ? -10.031 14.430 -10.111 1.00 0.00 52 ALA A C 12
ATOM 16894 O O . ALA A 1 52 ? -10.377 13.273 -10.341 1.00 0.00 52 ALA A O 12
ATOM 16901 N N . GLU A 1 53 ? -8.757 14.802 -10.024 1.00 0.00 53 GLU A N 12
ATOM 16902 C CA . GLU A 1 53 ? -7.670 13.847 -10.199 1.00 0.00 53 GLU A CA 12
ATOM 16903 C C . GLU A 1 53 ? -7.425 13.059 -8.916 1.00 0.00 53 GLU A C 12
ATOM 16904 O O . GLU A 1 53 ? -7.429 11.828 -8.919 1.00 0.00 53 GLU A O 12
ATOM 16916 N N . LYS A 1 54 ? -7.213 13.777 -7.819 1.00 0.00 54 LYS A N 12
ATOM 16917 C CA . LYS A 1 54 ? -6.968 13.148 -6.527 1.00 0.00 54 LYS A CA 12
ATOM 16918 C C . LYS A 1 54 ? -8.004 12.066 -6.243 1.00 0.00 54 LYS A C 12
ATOM 16919 O O . LYS A 1 54 ? -7.723 11.093 -5.542 1.00 0.00 54 LYS A O 12
ATOM 16938 N N . GLN A 1 55 ? -9.202 12.240 -6.793 1.00 0.00 55 GLN A N 12
ATOM 16939 C CA . GLN A 1 55 ? -10.279 11.277 -6.598 1.00 0.00 55 GLN A CA 12
ATOM 16940 C C . GLN A 1 55 ? -10.177 10.136 -7.606 1.00 0.00 55 GLN A C 12
ATOM 16941 O O . GLN A 1 55 ? -10.270 8.964 -7.242 1.00 0.00 55 GLN A O 12
ATOM 16955 N N . ARG A 1 56 ? -9.987 10.488 -8.873 1.00 0.00 56 ARG A N 12
ATOM 16956 C CA . ARG A 1 56 ? -9.875 9.493 -9.933 1.00 0.00 56 ARG A CA 12
ATOM 16957 C C . ARG A 1 56 ? -8.776 8.482 -9.616 1.00 0.00 56 ARG A C 12
ATOM 16958 O O . ARG A 1 56 ? -8.869 7.313 -9.989 1.00 0.00 56 ARG A O 12
ATOM 16979 N N . TYR A 1 57 ? -7.738 8.942 -8.926 1.00 0.00 57 TYR A N 12
ATOM 16980 C CA . TYR A 1 57 ? -6.622 8.079 -8.561 1.00 0.00 57 TYR A CA 12
ATOM 16981 C C . TYR A 1 57 ? -7.065 7.000 -7.577 1.00 0.00 57 TYR A C 12
ATOM 16982 O O . TYR A 1 57 ? -6.743 5.822 -7.740 1.00 0.00 57 TYR A O 12
ATOM 17000 N N . LEU A 1 58 ? -7.806 7.412 -6.554 1.00 0.00 58 LEU A N 12
ATOM 17001 C CA . LEU A 1 58 ? -8.295 6.482 -5.541 1.00 0.00 58 LEU A CA 12
ATOM 17002 C C . LEU A 1 58 ? -9.074 5.338 -6.184 1.00 0.00 58 LEU A C 12
ATOM 17003 O O . LEU A 1 58 ? -8.830 4.167 -5.893 1.00 0.00 58 LEU A O 12
ATOM 17019 N N . ASP A 1 59 ? -10.010 5.685 -7.060 1.00 0.00 59 ASP A N 12
ATOM 17020 C CA . ASP A 1 59 ? -10.823 4.687 -7.746 1.00 0.00 59 ASP A CA 12
ATOM 17021 C C . ASP A 1 59 ? -9.947 3.732 -8.549 1.00 0.00 59 ASP A C 12
ATOM 17022 O O . ASP A 1 59 ? -9.959 2.522 -8.319 1.00 0.00 59 ASP A O 12
ATOM 17031 N N . GLU A 1 60 ? -9.186 4.283 -9.491 1.00 0.00 60 GLU A N 12
ATOM 17032 C CA . GLU A 1 60 ? -8.305 3.477 -10.328 1.00 0.00 60 GLU A CA 12
ATOM 17033 C C . GLU A 1 60 ? -7.706 2.321 -9.533 1.00 0.00 60 GLU A C 12
ATOM 17034 O O . GLU A 1 60 ? -7.713 1.176 -9.983 1.00 0.00 60 GLU A O 12
ATOM 17046 N N . ALA A 1 61 ? -7.190 2.630 -8.349 1.00 0.00 61 ALA A N 12
ATOM 17047 C CA . ALA A 1 61 ? -6.589 1.618 -7.490 1.00 0.00 61 ALA A CA 12
ATOM 17048 C C . ALA A 1 61 ? -7.628 0.604 -7.023 1.00 0.00 61 ALA A C 12
ATOM 17049 O O . ALA A 1 61 ? -7.380 -0.600 -7.029 1.00 0.00 61 ALA A O 12
ATOM 17056 N N . GLU A 1 62 ? -8.793 1.103 -6.620 1.00 0.00 62 GLU A N 12
ATOM 17057 C CA . GLU A 1 62 ? -9.870 0.240 -6.148 1.00 0.00 62 GLU A CA 12
ATOM 17058 C C . GLU A 1 62 ? -10.154 -0.873 -7.153 1.00 0.00 62 GLU A C 12
ATOM 17059 O O . GLU A 1 62 ? -10.092 -2.057 -6.822 1.00 0.00 62 GLU A O 12
ATOM 17071 N N . LYS A 1 63 ? -10.469 -0.484 -8.385 1.00 0.00 63 LYS A N 12
ATOM 17072 C CA . LYS A 1 63 ? -10.763 -1.446 -9.440 1.00 0.00 63 LYS A CA 12
ATOM 17073 C C . LYS A 1 63 ? -9.831 -2.650 -9.354 1.00 0.00 63 LYS A C 12
ATOM 17074 O O . LYS A 1 63 ? -10.279 -3.795 -9.358 1.00 0.00 63 LYS A O 12
ATOM 17093 N N . GLU A 1 64 ? -8.531 -2.381 -9.276 1.00 0.00 64 GLU A N 12
ATOM 17094 C CA . GLU A 1 64 ? -7.536 -3.444 -9.188 1.00 0.00 64 GLU A CA 12
ATOM 17095 C C . GLU A 1 64 ? -7.776 -4.315 -7.959 1.00 0.00 64 GLU A C 12
ATOM 17096 O O . GLU A 1 64 ? -7.773 -5.543 -8.043 1.00 0.00 64 GLU A O 12
ATOM 17108 N N . LYS A 1 65 ? -7.985 -3.669 -6.816 1.00 0.00 65 LYS A N 12
ATOM 17109 C CA . LYS A 1 65 ? -8.228 -4.383 -5.567 1.00 0.00 65 LYS A CA 12
ATOM 17110 C C . LYS A 1 65 ? -9.195 -5.542 -5.783 1.00 0.00 65 LYS A C 12
ATOM 17111 O O . LYS A 1 65 ? -8.908 -6.679 -5.406 1.00 0.00 65 LYS A O 12
ATOM 17130 N N . GLN A 1 66 ? -10.340 -5.247 -6.391 1.00 0.00 66 GLN A N 12
ATOM 17131 C CA . GLN A 1 66 ? -11.348 -6.267 -6.656 1.00 0.00 66 GLN A CA 12
ATOM 17132 C C . GLN A 1 66 ? -10.750 -7.434 -7.435 1.00 0.00 66 GLN A C 12
ATOM 17133 O O . GLN A 1 66 ? -11.162 -8.581 -7.265 1.00 0.00 66 GLN A O 12
ATOM 17147 N N . GLN A 1 67 ? -9.777 -7.133 -8.289 1.00 0.00 67 GLN A N 12
ATOM 17148 C CA . GLN A 1 67 ? -9.124 -8.158 -9.095 1.00 0.00 67 GLN A CA 12
ATOM 17149 C C . GLN A 1 67 ? -8.147 -8.973 -8.252 1.00 0.00 67 GLN A C 12
ATOM 17150 O O . GLN A 1 67 ? -8.135 -10.202 -8.313 1.00 0.00 67 GLN A O 12
ATOM 17164 N N . TYR A 1 68 ? -7.331 -8.279 -7.466 1.00 0.00 68 TYR A N 12
ATOM 17165 C CA . TYR A 1 68 ? -6.349 -8.938 -6.612 1.00 0.00 68 TYR A CA 12
ATOM 17166 C C . TYR A 1 68 ? -7.035 -9.746 -5.516 1.00 0.00 68 TYR A C 12
ATOM 17167 O O . TYR A 1 68 ? -6.445 -10.661 -4.941 1.00 0.00 68 TYR A O 12
ATOM 17185 N N . LEU A 1 69 ? -8.286 -9.403 -5.232 1.00 0.00 69 LEU A N 12
ATOM 17186 C CA . LEU A 1 69 ? -9.056 -10.095 -4.205 1.00 0.00 69 LEU A CA 12
ATOM 17187 C C . LEU A 1 69 ? -9.436 -11.500 -4.664 1.00 0.00 69 LEU A C 12
ATOM 17188 O O . LEU A 1 69 ? -9.146 -12.486 -3.987 1.00 0.00 69 LEU A O 12
ATOM 17204 N N . LYS A 1 70 ? -10.087 -11.583 -5.819 1.00 0.00 70 LYS A N 12
ATOM 17205 C CA . LYS A 1 70 ? -10.505 -12.865 -6.373 1.00 0.00 70 LYS A CA 12
ATOM 17206 C C . LYS A 1 70 ? -9.300 -13.762 -6.636 1.00 0.00 70 LYS A C 12
ATOM 17207 O O . LYS A 1 70 ? -9.425 -14.986 -6.684 1.00 0.00 70 LYS A O 12
ATOM 17226 N N . GLU A 1 71 ? -8.134 -13.147 -6.805 1.00 0.00 71 GLU A N 12
ATOM 17227 C CA . GLU A 1 71 ? -6.907 -13.892 -7.062 1.00 0.00 71 GLU A CA 12
ATOM 17228 C C . GLU A 1 71 ? -6.303 -14.411 -5.760 1.00 0.00 71 GLU A C 12
ATOM 17229 O O . GLU A 1 71 ? -5.253 -15.055 -5.764 1.00 0.00 71 GLU A O 12
ATOM 17241 N N . LEU A 1 72 ? -6.974 -14.128 -4.649 1.00 0.00 72 LEU A N 12
ATOM 17242 C CA . LEU A 1 72 ? -6.505 -14.566 -3.340 1.00 0.00 72 LEU A CA 12
ATOM 17243 C C . LEU A 1 72 ? -7.283 -15.789 -2.863 1.00 0.00 72 LEU A C 12
ATOM 17244 O O . LEU A 1 72 ? -6.703 -16.743 -2.345 1.00 0.00 72 LEU A O 12
ATOM 17260 N N . TRP A 1 73 ? -8.597 -15.753 -3.045 1.00 0.00 73 TRP A N 12
ATOM 17261 C CA . TRP A 1 73 ? -9.455 -16.860 -2.635 1.00 0.00 73 TRP A CA 12
ATOM 17262 C C . TRP A 1 73 ? -9.835 -17.726 -3.831 1.00 0.00 73 TRP A C 12
ATOM 17263 O O . TRP A 1 73 ? -9.584 -18.931 -3.842 1.00 0.00 73 TRP A O 12
ATOM 17284 N N . ALA A 1 74 ? -10.441 -17.105 -4.838 1.00 0.00 74 ALA A N 12
ATOM 17285 C CA . ALA A 1 74 ? -10.853 -17.819 -6.040 1.00 0.00 74 ALA A CA 12
ATOM 17286 C C . ALA A 1 74 ? -9.769 -18.786 -6.502 1.00 0.00 74 ALA A C 12
ATOM 17287 O O . ALA A 1 74 ? -10.048 -19.759 -7.203 1.00 0.00 74 ALA A O 12
ATOM 17294 N N . TYR A 1 75 ? -8.530 -18.513 -6.105 1.00 0.00 75 TYR A N 12
ATOM 17295 C CA . TYR A 1 75 ? -7.403 -19.358 -6.481 1.00 0.00 75 TYR A CA 12
ATOM 17296 C C . TYR A 1 75 ? -7.154 -20.434 -5.430 1.00 0.00 75 TYR A C 12
ATOM 17297 O O . TYR A 1 75 ? -7.029 -21.615 -5.753 1.00 0.00 75 TYR A O 12
ATOM 17315 N N . GLN A 1 76 ? -7.084 -20.015 -4.170 1.00 0.00 76 GLN A N 12
ATOM 17316 C CA . GLN A 1 76 ? -6.849 -20.944 -3.069 1.00 0.00 76 GLN A CA 12
ATOM 17317 C C . GLN A 1 76 ? -7.877 -22.071 -3.079 1.00 0.00 76 GLN A C 12
ATOM 17318 O O . GLN A 1 76 ? -7.520 -23.248 -3.056 1.00 0.00 76 GLN A O 12
ATOM 17332 N N . GLN A 1 77 ? -9.153 -21.700 -3.113 1.00 0.00 77 GLN A N 12
ATOM 17333 C CA . GLN A 1 77 ? -10.232 -22.681 -3.124 1.00 0.00 77 GLN A CA 12
ATOM 17334 C C . GLN A 1 77 ? -10.580 -23.091 -4.551 1.00 0.00 77 GLN A C 12
ATOM 17335 O O . GLN A 1 77 ? -11.653 -22.764 -5.057 1.00 0.00 77 GLN A O 12
ATOM 17349 N N . SER A 1 78 ? -9.665 -23.810 -5.194 1.00 0.00 78 SER A N 12
ATOM 17350 C CA . SER A 1 78 ? -9.874 -24.262 -6.565 1.00 0.00 78 SER A CA 12
ATOM 17351 C C . SER A 1 78 ? -9.237 -25.630 -6.789 1.00 0.00 78 SER A C 12
ATOM 17352 O O . SER A 1 78 ? -8.301 -26.012 -6.087 1.00 0.00 78 SER A O 12
ATOM 17360 N N . GLU A 1 79 ? -9.754 -26.363 -7.771 1.00 0.00 79 GLU A N 12
ATOM 17361 C CA . GLU A 1 79 ? -9.237 -27.689 -8.086 1.00 0.00 79 GLU A CA 12
ATOM 17362 C C . GLU A 1 79 ? -7.719 -27.659 -8.237 1.00 0.00 79 GLU A C 12
ATOM 17363 O O . GLU A 1 79 ? -7.025 -28.585 -7.816 1.00 0.00 79 GLU A O 12
ATOM 17375 N N . ALA A 1 80 ? -7.210 -26.591 -8.841 1.00 0.00 80 ALA A N 12
ATOM 17376 C CA . ALA A 1 80 ? -5.776 -26.439 -9.046 1.00 0.00 80 ALA A CA 12
ATOM 17377 C C . ALA A 1 80 ? -5.028 -26.435 -7.717 1.00 0.00 80 ALA A C 12
ATOM 17378 O O . ALA A 1 80 ? -3.955 -27.026 -7.595 1.00 0.00 80 ALA A O 12
ATOM 17385 N N . TYR A 1 81 ? -5.602 -25.765 -6.724 1.00 0.00 81 TYR A N 12
ATOM 17386 C CA . TYR A 1 81 ? -4.988 -25.681 -5.403 1.00 0.00 81 TYR A CA 12
ATOM 17387 C C . TYR A 1 81 ? -4.818 -27.069 -4.793 1.00 0.00 81 TYR A C 12
ATOM 17388 O O . TYR A 1 81 ? -3.774 -27.386 -4.223 1.00 0.00 81 TYR A O 12
ATOM 17406 N N . LYS A 1 82 ? -5.853 -27.892 -4.915 1.00 0.00 82 LYS A N 12
ATOM 17407 C CA . LYS A 1 82 ? -5.822 -29.247 -4.378 1.00 0.00 82 LYS A CA 12
ATOM 17408 C C . LYS A 1 82 ? -4.928 -30.148 -5.225 1.00 0.00 82 LYS A C 12
ATOM 17409 O O . LYS A 1 82 ? -3.954 -30.716 -4.729 1.00 0.00 82 LYS A O 12
ATOM 17428 N N . VAL A 1 83 ? -5.264 -30.273 -6.504 1.00 0.00 83 VAL A N 12
ATOM 17429 C CA . VAL A 1 83 ? -4.491 -31.101 -7.420 1.00 0.00 83 VAL A CA 12
ATOM 17430 C C . VAL A 1 83 ? -3.011 -30.734 -7.379 1.00 0.00 83 VAL A C 12
ATOM 17431 O O . VAL A 1 83 ? -2.632 -29.607 -7.698 1.00 0.00 83 VAL A O 12
ATOM 17444 N N . CYS A 1 84 ? -2.181 -31.693 -6.983 1.00 0.00 84 CYS A N 12
ATOM 17445 C CA . CYS A 1 84 ? -0.742 -31.470 -6.899 1.00 0.00 84 CYS A CA 12
ATOM 17446 C C . CYS A 1 84 ? 0.002 -32.787 -6.702 1.00 0.00 84 CYS A C 12
ATOM 17447 O O . CYS A 1 84 ? -0.611 -33.830 -6.466 1.00 0.00 84 CYS A O 12
ATOM 17455 N N . THR A 1 85 ? 1.326 -32.734 -6.800 1.00 0.00 85 THR A N 12
ATOM 17456 C CA . THR A 1 85 ? 2.153 -33.923 -6.635 1.00 0.00 85 THR A CA 12
ATOM 17457 C C . THR A 1 85 ? 2.571 -34.105 -5.180 1.00 0.00 85 THR A C 12
ATOM 17458 O O . THR A 1 85 ? 3.080 -33.176 -4.552 1.00 0.00 85 THR A O 12
ATOM 17469 N N . GLU A 1 86 ? 2.355 -35.305 -4.653 1.00 0.00 86 GLU A N 12
ATOM 17470 C CA . GLU A 1 86 ? 2.709 -35.606 -3.271 1.00 0.00 86 GLU A CA 12
ATOM 17471 C C . GLU A 1 86 ? 2.504 -37.087 -2.966 1.00 0.00 86 GLU A C 12
ATOM 17472 O O . GLU A 1 86 ? 1.887 -37.812 -3.748 1.00 0.00 86 GLU A O 12
ATOM 17484 N N . SER A 1 87 ? 3.026 -37.529 -1.827 1.00 0.00 87 SER A N 12
ATOM 17485 C CA . SER A 1 87 ? 2.904 -38.925 -1.420 1.00 0.00 87 SER A CA 12
ATOM 17486 C C . SER A 1 87 ? 1.445 -39.370 -1.438 1.00 0.00 87 SER A C 12
ATOM 17487 O O . SER A 1 87 ? 0.582 -38.732 -0.836 1.00 0.00 87 SER A O 12
ATOM 17495 N N . GLY A 1 88 ? 1.176 -40.470 -2.134 1.00 0.00 88 GLY A N 12
ATOM 17496 C CA . GLY A 1 88 ? -0.179 -40.983 -2.218 1.00 0.00 88 GLY A CA 12
ATOM 17497 C C . GLY A 1 88 ? -0.633 -41.636 -0.927 1.00 0.00 88 GLY A C 12
ATOM 17498 O O . GLY A 1 88 ? 0.157 -42.239 -0.200 1.00 0.00 88 GLY A O 12
ATOM 17502 N N . PRO A 1 89 ? -1.935 -41.516 -0.625 1.00 0.00 89 PRO A N 12
ATOM 17503 C CA . PRO A 1 89 ? -2.521 -42.092 0.588 1.00 0.00 89 PRO A CA 12
ATOM 17504 C C . PRO A 1 89 ? -2.571 -43.615 0.542 1.00 0.00 89 PRO A C 12
ATOM 17505 O O . PRO A 1 89 ? -1.952 -44.240 -0.320 1.00 0.00 89 PRO A O 12
ATOM 17516 N N . SER A 1 90 ? -3.312 -44.208 1.474 1.00 0.00 90 SER A N 12
ATOM 17517 C CA . SER A 1 90 ? -3.440 -45.659 1.540 1.00 0.00 90 SER A CA 12
ATOM 17518 C C . SER A 1 90 ? -4.182 -46.195 0.320 1.00 0.00 90 SER A C 12
ATOM 17519 O O . SER A 1 90 ? -3.811 -47.226 -0.242 1.00 0.00 90 SER A O 12
ATOM 17527 N N . SER A 1 91 ? -5.232 -45.488 -0.084 1.00 0.00 91 SER A N 12
ATOM 17528 C CA . SER A 1 91 ? -6.030 -45.895 -1.235 1.00 0.00 91 SER A CA 12
ATOM 17529 C C . SER A 1 91 ? -5.491 -45.268 -2.518 1.00 0.00 91 SER A C 12
ATOM 17530 O O . SER A 1 91 ? -5.015 -45.967 -3.411 1.00 0.00 91 SER A O 12
ATOM 17538 N N . GLY A 1 92 ? -5.571 -43.943 -2.601 1.00 0.00 92 GLY A N 12
ATOM 17539 C CA . GLY A 1 92 ? -5.088 -43.244 -3.777 1.00 0.00 92 GLY A CA 12
ATOM 17540 C C . GLY A 1 92 ? -3.644 -43.575 -4.098 1.00 0.00 92 GLY A C 12
ATOM 17541 O O . GLY A 1 92 ? -2.848 -43.843 -3.199 1.00 0.00 92 GLY A O 12
ATOM 17545 N N . GLY A 1 1 ? 8.103 -11.319 -10.995 1.00 0.00 1 GLY A N 13
ATOM 17546 C CA . GLY A 1 1 ? 9.386 -10.886 -10.473 1.00 0.00 1 GLY A CA 13
ATOM 17547 C C . GLY A 1 1 ? 9.455 -10.974 -8.961 1.00 0.00 1 GLY A C 13
ATOM 17548 O O . GLY A 1 1 ? 9.416 -9.956 -8.271 1.00 0.00 1 GLY A O 13
ATOM 17552 N N . SER A 1 2 ? 9.557 -12.194 -8.446 1.00 0.00 2 SER A N 13
ATOM 17553 C CA . SER A 1 2 ? 9.627 -12.412 -7.004 1.00 0.00 2 SER A CA 13
ATOM 17554 C C . SER A 1 2 ? 10.069 -13.839 -6.691 1.00 0.00 2 SER A C 13
ATOM 17555 O O . SER A 1 2 ? 9.538 -14.801 -7.246 1.00 0.00 2 SER A O 13
ATOM 17563 N N . SER A 1 3 ? 11.045 -13.965 -5.798 1.00 0.00 3 SER A N 13
ATOM 17564 C CA . SER A 1 3 ? 11.563 -15.273 -5.413 1.00 0.00 3 SER A CA 13
ATOM 17565 C C . SER A 1 3 ? 10.464 -16.132 -4.795 1.00 0.00 3 SER A C 13
ATOM 17566 O O . SER A 1 3 ? 10.220 -17.256 -5.231 1.00 0.00 3 SER A O 13
ATOM 17574 N N . GLY A 1 4 ? 9.802 -15.592 -3.775 1.00 0.00 4 GLY A N 13
ATOM 17575 C CA . GLY A 1 4 ? 8.737 -16.321 -3.113 1.00 0.00 4 GLY A CA 13
ATOM 17576 C C . GLY A 1 4 ? 7.365 -15.760 -3.431 1.00 0.00 4 GLY A C 13
ATOM 17577 O O . GLY A 1 4 ? 7.153 -14.549 -3.367 1.00 0.00 4 GLY A O 13
ATOM 17581 N N . SER A 1 5 ? 6.432 -16.641 -3.775 1.00 0.00 5 SER A N 13
ATOM 17582 C CA . SER A 1 5 ? 5.075 -16.226 -4.111 1.00 0.00 5 SER A CA 13
ATOM 17583 C C . SER A 1 5 ? 4.094 -16.648 -3.021 1.00 0.00 5 SER A C 13
ATOM 17584 O O . SER A 1 5 ? 3.558 -17.757 -3.047 1.00 0.00 5 SER A O 13
ATOM 17592 N N . SER A 1 6 ? 3.863 -15.756 -2.063 1.00 0.00 6 SER A N 13
ATOM 17593 C CA . SER A 1 6 ? 2.949 -16.035 -0.962 1.00 0.00 6 SER A CA 13
ATOM 17594 C C . SER A 1 6 ? 1.685 -15.188 -1.075 1.00 0.00 6 SER A C 13
ATOM 17595 O O . SER A 1 6 ? 1.711 -13.979 -0.845 1.00 0.00 6 SER A O 13
ATOM 17603 N N . GLY A 1 7 ? 0.578 -15.831 -1.432 1.00 0.00 7 GLY A N 13
ATOM 17604 C CA . GLY A 1 7 ? -0.681 -15.123 -1.571 1.00 0.00 7 GLY A CA 13
ATOM 17605 C C . GLY A 1 7 ? -0.610 -14.011 -2.598 1.00 0.00 7 GLY A C 13
ATOM 17606 O O . GLY A 1 7 ? 0.396 -13.836 -3.287 1.00 0.00 7 GLY A O 13
ATOM 17610 N N . PRO A 1 8 ? -1.698 -13.237 -2.713 1.00 0.00 8 PRO A N 13
ATOM 17611 C CA . PRO A 1 8 ? -1.781 -12.123 -3.663 1.00 0.00 8 PRO A CA 13
ATOM 17612 C C . PRO A 1 8 ? -0.875 -10.959 -3.272 1.00 0.00 8 PRO A C 13
ATOM 17613 O O . PRO A 1 8 ? -0.512 -10.806 -2.106 1.00 0.00 8 PRO A O 13
ATOM 17624 N N . LYS A 1 9 ? -0.512 -10.143 -4.256 1.00 0.00 9 LYS A N 13
ATOM 17625 C CA . LYS A 1 9 ? 0.351 -8.992 -4.016 1.00 0.00 9 LYS A CA 13
ATOM 17626 C C . LYS A 1 9 ? -0.475 -7.724 -3.821 1.00 0.00 9 LYS A C 13
ATOM 17627 O O . LYS A 1 9 ? -1.106 -7.233 -4.757 1.00 0.00 9 LYS A O 13
ATOM 17646 N N . ALA A 1 10 ? -0.464 -7.198 -2.600 1.00 0.00 10 ALA A N 13
ATOM 17647 C CA . ALA A 1 10 ? -1.209 -5.985 -2.284 1.00 0.00 10 ALA A CA 13
ATOM 17648 C C . ALA A 1 10 ? -0.911 -4.881 -3.292 1.00 0.00 10 ALA A C 13
ATOM 17649 O O . ALA A 1 10 ? 0.199 -4.353 -3.362 1.00 0.00 10 ALA A O 13
ATOM 17656 N N . PRO A 1 11 ? -1.925 -4.520 -4.092 1.00 0.00 11 PRO A N 13
ATOM 17657 C CA . PRO A 1 11 ? -1.796 -3.474 -5.111 1.00 0.00 11 PRO A CA 13
ATOM 17658 C C . PRO A 1 11 ? -1.655 -2.083 -4.499 1.00 0.00 11 PRO A C 13
ATOM 17659 O O . PRO A 1 11 ? -2.381 -1.725 -3.573 1.00 0.00 11 PRO A O 13
ATOM 17670 N N . VAL A 1 12 ? -0.715 -1.303 -5.025 1.00 0.00 12 VAL A N 13
ATOM 17671 C CA . VAL A 1 12 ? -0.480 0.048 -4.531 1.00 0.00 12 VAL A CA 13
ATOM 17672 C C . VAL A 1 12 ? -1.791 0.808 -4.365 1.00 0.00 12 VAL A C 13
ATOM 17673 O O . VAL A 1 12 ? -2.756 0.572 -5.094 1.00 0.00 12 VAL A O 13
ATOM 17686 N N . THR A 1 13 ? -1.820 1.723 -3.401 1.00 0.00 13 THR A N 13
ATOM 17687 C CA . THR A 1 13 ? -3.013 2.518 -3.137 1.00 0.00 13 THR A CA 13
ATOM 17688 C C . THR A 1 13 ? -3.024 3.788 -3.982 1.00 0.00 13 THR A C 13
ATOM 17689 O O . THR A 1 13 ? -1.976 4.361 -4.272 1.00 0.00 13 THR A O 13
ATOM 17700 N N . GLY A 1 14 ? -4.219 4.222 -4.372 1.00 0.00 14 GLY A N 13
ATOM 17701 C CA . GLY A 1 14 ? -4.345 5.422 -5.179 1.00 0.00 14 GLY A CA 13
ATOM 17702 C C . GLY A 1 14 ? -3.318 6.476 -4.814 1.00 0.00 14 GLY A C 13
ATOM 17703 O O . GLY A 1 14 ? -2.834 7.207 -5.679 1.00 0.00 14 GLY A O 13
ATOM 17707 N N . TYR A 1 15 ? -2.984 6.556 -3.531 1.00 0.00 15 TYR A N 13
ATOM 17708 C CA . TYR A 1 15 ? -2.011 7.530 -3.053 1.00 0.00 15 TYR A CA 13
ATOM 17709 C C . TYR A 1 15 ? -0.602 7.163 -3.509 1.00 0.00 15 TYR A C 13
ATOM 17710 O O . TYR A 1 15 ? 0.135 8.002 -4.028 1.00 0.00 15 TYR A O 13
ATOM 17728 N N . VAL A 1 16 ? -0.235 5.901 -3.311 1.00 0.00 16 VAL A N 13
ATOM 17729 C CA . VAL A 1 16 ? 1.084 5.418 -3.703 1.00 0.00 16 VAL A CA 13
ATOM 17730 C C . VAL A 1 16 ? 1.228 5.382 -5.220 1.00 0.00 16 VAL A C 13
ATOM 17731 O O . VAL A 1 16 ? 2.187 5.916 -5.776 1.00 0.00 16 VAL A O 13
ATOM 17744 N N . ARG A 1 17 ? 0.268 4.747 -5.884 1.00 0.00 17 ARG A N 13
ATOM 17745 C CA . ARG A 1 17 ? 0.288 4.639 -7.339 1.00 0.00 17 ARG A CA 13
ATOM 17746 C C . ARG A 1 17 ? 0.751 5.947 -7.974 1.00 0.00 17 ARG A C 13
ATOM 17747 O O . ARG A 1 17 ? 1.669 5.959 -8.794 1.00 0.00 17 ARG A O 13
ATOM 17768 N N . PHE A 1 18 ? 0.109 7.045 -7.590 1.00 0.00 18 PHE A N 13
ATOM 17769 C CA . PHE A 1 18 ? 0.455 8.358 -8.123 1.00 0.00 18 PHE A CA 13
ATOM 17770 C C . PHE A 1 18 ? 1.896 8.722 -7.780 1.00 0.00 18 PHE A C 13
ATOM 17771 O O . PHE A 1 18 ? 2.597 9.350 -8.576 1.00 0.00 18 PHE A O 13
ATOM 17788 N N . LEU A 1 19 ? 2.333 8.326 -6.590 1.00 0.00 19 LEU A N 13
ATOM 17789 C CA . LEU A 1 19 ? 3.691 8.611 -6.140 1.00 0.00 19 LEU A CA 13
ATOM 17790 C C . LEU A 1 19 ? 4.713 7.849 -6.977 1.00 0.00 19 LEU A C 13
ATOM 17791 O O . LEU A 1 19 ? 5.745 8.396 -7.365 1.00 0.00 19 LEU A O 13
ATOM 17807 N N . ASN A 1 20 ? 4.418 6.582 -7.251 1.00 0.00 20 ASN A N 13
ATOM 17808 C CA . ASN A 1 20 ? 5.312 5.745 -8.044 1.00 0.00 20 ASN A CA 13
ATOM 17809 C C . ASN A 1 20 ? 5.433 6.276 -9.469 1.00 0.00 20 ASN A C 13
ATOM 17810 O O . ASN A 1 20 ? 6.536 6.499 -9.967 1.00 0.00 20 ASN A O 13
ATOM 17821 N N . GLU A 1 21 ? 4.292 6.476 -10.120 1.00 0.00 21 GLU A N 13
ATOM 17822 C CA . GLU A 1 21 ? 4.271 6.981 -11.488 1.00 0.00 21 GLU A CA 13
ATOM 17823 C C . GLU A 1 21 ? 5.023 8.304 -11.590 1.00 0.00 21 GLU A C 13
ATOM 17824 O O . GLU A 1 21 ? 5.893 8.471 -12.446 1.00 0.00 21 GLU A O 13
ATOM 17836 N N . ARG A 1 22 ? 4.680 9.242 -10.714 1.00 0.00 22 ARG A N 13
ATOM 17837 C CA . ARG A 1 22 ? 5.322 10.552 -10.706 1.00 0.00 22 ARG A CA 13
ATOM 17838 C C . ARG A 1 22 ? 6.802 10.430 -10.362 1.00 0.00 22 ARG A C 13
ATOM 17839 O O . ARG A 1 22 ? 7.652 11.057 -10.996 1.00 0.00 22 ARG A O 13
ATOM 17860 N N . ARG A 1 23 ? 7.105 9.621 -9.351 1.00 0.00 23 ARG A N 13
ATOM 17861 C CA . ARG A 1 23 ? 8.483 9.419 -8.920 1.00 0.00 23 ARG A CA 13
ATOM 17862 C C . ARG A 1 23 ? 9.433 9.434 -10.115 1.00 0.00 23 ARG A C 13
ATOM 17863 O O . ARG A 1 23 ? 10.402 10.193 -10.138 1.00 0.00 23 ARG A O 13
ATOM 17884 N N . GLU A 1 24 ? 9.149 8.590 -11.101 1.00 0.00 24 GLU A N 13
ATOM 17885 C CA . GLU A 1 24 ? 9.981 8.507 -12.297 1.00 0.00 24 GLU A CA 13
ATOM 17886 C C . GLU A 1 24 ? 10.315 9.899 -12.825 1.00 0.00 24 GLU A C 13
ATOM 17887 O O . GLU A 1 24 ? 11.482 10.236 -13.019 1.00 0.00 24 GLU A O 13
ATOM 17899 N N . GLN A 1 25 ? 9.281 10.701 -13.058 1.00 0.00 25 GLN A N 13
ATOM 17900 C CA . GLN A 1 25 ? 9.464 12.055 -13.565 1.00 0.00 25 GLN A CA 13
ATOM 17901 C C . GLN A 1 25 ? 10.548 12.789 -12.781 1.00 0.00 25 GLN A C 13
ATOM 17902 O O . GLN A 1 25 ? 11.379 13.489 -13.360 1.00 0.00 25 GLN A O 13
ATOM 17916 N N . ILE A 1 26 ? 10.532 12.623 -11.463 1.00 0.00 26 ILE A N 13
ATOM 17917 C CA . ILE A 1 26 ? 11.515 13.268 -10.601 1.00 0.00 26 ILE A CA 13
ATOM 17918 C C . ILE A 1 26 ? 12.912 12.705 -10.842 1.00 0.00 26 ILE A C 13
ATOM 17919 O O . ILE A 1 26 ? 13.852 13.449 -11.124 1.00 0.00 26 ILE A O 13
ATOM 17935 N N . ARG A 1 27 ? 13.040 11.387 -10.730 1.00 0.00 27 ARG A N 13
ATOM 17936 C CA . ARG A 1 27 ? 14.322 10.723 -10.936 1.00 0.00 27 ARG A CA 13
ATOM 17937 C C . ARG A 1 27 ? 15.049 11.310 -12.143 1.00 0.00 27 ARG A C 13
ATOM 17938 O O . ARG A 1 27 ? 16.275 11.425 -12.148 1.00 0.00 27 ARG A O 13
ATOM 17959 N N . THR A 1 28 ? 14.285 11.678 -13.167 1.00 0.00 28 THR A N 13
ATOM 17960 C CA . THR A 1 28 ? 14.856 12.249 -14.380 1.00 0.00 28 THR A CA 13
ATOM 17961 C C . THR A 1 28 ? 15.459 13.622 -14.108 1.00 0.00 28 THR A C 13
ATOM 17962 O O . THR A 1 28 ? 16.495 13.979 -14.673 1.00 0.00 28 THR A O 13
ATOM 17973 N N . ARG A 1 29 ? 14.808 14.390 -13.241 1.00 0.00 29 ARG A N 13
ATOM 17974 C CA . ARG A 1 29 ? 15.282 15.725 -12.896 1.00 0.00 29 ARG A CA 13
ATOM 17975 C C . ARG A 1 29 ? 16.394 15.654 -11.853 1.00 0.00 29 ARG A C 13
ATOM 17976 O O . ARG A 1 29 ? 17.490 16.176 -12.062 1.00 0.00 29 ARG A O 13
ATOM 17997 N N . HIS A 1 30 ? 16.105 15.006 -10.729 1.00 0.00 30 HIS A N 13
ATOM 17998 C CA . HIS A 1 30 ? 17.080 14.867 -9.653 1.00 0.00 30 HIS A CA 13
ATOM 17999 C C . HIS A 1 30 ? 17.363 13.397 -9.363 1.00 0.00 30 HIS A C 13
ATOM 18000 O O . HIS A 1 30 ? 16.825 12.811 -8.422 1.00 0.00 30 HIS A O 13
ATOM 18015 N N . PRO A 1 31 ? 18.225 12.784 -10.188 1.00 0.00 31 PRO A N 13
ATOM 18016 C CA . PRO A 1 31 ? 18.597 11.374 -10.039 1.00 0.00 31 PRO A CA 13
ATOM 18017 C C . PRO A 1 31 ? 19.455 11.128 -8.802 1.00 0.00 31 PRO A C 13
ATOM 18018 O O . PRO A 1 31 ? 19.846 9.995 -8.522 1.00 0.00 31 PRO A O 13
ATOM 18029 N N . ASP A 1 32 ? 19.743 12.196 -8.067 1.00 0.00 32 ASP A N 13
ATOM 18030 C CA . ASP A 1 32 ? 20.553 12.096 -6.859 1.00 0.00 32 ASP A CA 13
ATOM 18031 C C . ASP A 1 32 ? 19.675 12.121 -5.612 1.00 0.00 32 ASP A C 13
ATOM 18032 O O . ASP A 1 32 ? 20.117 11.762 -4.520 1.00 0.00 32 ASP A O 13
ATOM 18041 N N . LEU A 1 33 ? 18.429 12.548 -5.781 1.00 0.00 33 LEU A N 13
ATOM 18042 C CA . LEU A 1 33 ? 17.487 12.621 -4.669 1.00 0.00 33 LEU A CA 13
ATOM 18043 C C . LEU A 1 33 ? 17.089 11.225 -4.199 1.00 0.00 33 LEU A C 13
ATOM 18044 O O . LEU A 1 33 ? 16.521 10.430 -4.948 1.00 0.00 33 LEU A O 13
ATOM 18060 N N . PRO A 1 34 ? 17.392 10.919 -2.928 1.00 0.00 34 PRO A N 13
ATOM 18061 C CA . PRO A 1 34 ? 17.072 9.620 -2.330 1.00 0.00 34 PRO A CA 13
ATOM 18062 C C . PRO A 1 34 ? 15.573 9.430 -2.122 1.00 0.00 34 PRO A C 13
ATOM 18063 O O . PRO A 1 34 ? 14.804 10.391 -2.161 1.00 0.00 34 PRO A O 13
ATOM 18074 N N . PHE A 1 35 ? 15.165 8.185 -1.901 1.00 0.00 35 PHE A N 13
ATOM 18075 C CA . PHE A 1 35 ? 13.757 7.869 -1.688 1.00 0.00 35 PHE A CA 13
ATOM 18076 C C . PHE A 1 35 ? 13.100 8.903 -0.778 1.00 0.00 35 PHE A C 13
ATOM 18077 O O . PHE A 1 35 ? 12.121 9.556 -1.142 1.00 0.00 35 PHE A O 13
ATOM 18094 N N . PRO A 1 36 ? 13.648 9.055 0.437 1.00 0.00 36 PRO A N 13
ATOM 18095 C CA . PRO A 1 36 ? 13.132 10.007 1.425 1.00 0.00 36 PRO A CA 13
ATOM 18096 C C . PRO A 1 36 ? 13.384 11.456 1.021 1.00 0.00 36 PRO A C 13
ATOM 18097 O O . PRO A 1 36 ? 13.348 12.357 1.857 1.00 0.00 36 PRO A O 13
ATOM 18108 N N . GLU A 1 37 ? 13.640 11.671 -0.265 1.00 0.00 37 GLU A N 13
ATOM 18109 C CA . GLU A 1 37 ? 13.899 13.011 -0.779 1.00 0.00 37 GLU A CA 13
ATOM 18110 C C . GLU A 1 37 ? 13.049 13.295 -2.014 1.00 0.00 37 GLU A C 13
ATOM 18111 O O . GLU A 1 37 ? 12.803 14.451 -2.359 1.00 0.00 37 GLU A O 13
ATOM 18123 N N . ILE A 1 38 ? 12.603 12.231 -2.675 1.00 0.00 38 ILE A N 13
ATOM 18124 C CA . ILE A 1 38 ? 11.780 12.365 -3.870 1.00 0.00 38 ILE A CA 13
ATOM 18125 C C . ILE A 1 38 ? 10.296 12.350 -3.521 1.00 0.00 38 ILE A C 13
ATOM 18126 O O . ILE A 1 38 ? 9.498 13.071 -4.123 1.00 0.00 38 ILE A O 13
ATOM 18142 N N . THR A 1 39 ? 9.931 11.527 -2.544 1.00 0.00 39 THR A N 13
ATOM 18143 C CA . THR A 1 39 ? 8.544 11.419 -2.113 1.00 0.00 39 THR A CA 13
ATOM 18144 C C . THR A 1 39 ? 8.084 12.694 -1.413 1.00 0.00 39 THR A C 13
ATOM 18145 O O . THR A 1 39 ? 6.983 13.187 -1.658 1.00 0.00 39 THR A O 13
ATOM 18156 N N . LYS A 1 40 ? 8.936 13.224 -0.541 1.00 0.00 40 LYS A N 13
ATOM 18157 C CA . LYS A 1 40 ? 8.619 14.443 0.193 1.00 0.00 40 LYS A CA 13
ATOM 18158 C C . LYS A 1 40 ? 8.207 15.560 -0.759 1.00 0.00 40 LYS A C 13
ATOM 18159 O O . LYS A 1 40 ? 7.417 16.433 -0.401 1.00 0.00 40 LYS A O 13
ATOM 18178 N N . MET A 1 41 ? 8.745 15.526 -1.973 1.00 0.00 41 MET A N 13
ATOM 18179 C CA . MET A 1 41 ? 8.429 16.535 -2.979 1.00 0.00 41 MET A CA 13
ATOM 18180 C C . MET A 1 41 ? 7.069 16.264 -3.612 1.00 0.00 41 MET A C 13
ATOM 18181 O O . MET A 1 41 ? 6.254 17.174 -3.770 1.00 0.00 41 MET A O 13
ATOM 18195 N N . LEU A 1 42 ? 6.830 15.009 -3.976 1.00 0.00 42 LEU A N 13
ATOM 18196 C CA . LEU A 1 42 ? 5.568 14.618 -4.593 1.00 0.00 42 LEU A CA 13
ATOM 18197 C C . LEU A 1 42 ? 4.403 14.823 -3.630 1.00 0.00 42 LEU A C 13
ATOM 18198 O O . LEU A 1 42 ? 3.369 15.379 -3.999 1.00 0.00 42 LEU A O 13
ATOM 18214 N N . GLY A 1 43 ? 4.580 14.372 -2.391 1.00 0.00 43 GLY A N 13
ATOM 18215 C CA . GLY A 1 43 ? 3.536 14.518 -1.393 1.00 0.00 43 GLY A CA 13
ATOM 18216 C C . GLY A 1 43 ? 2.881 15.884 -1.434 1.00 0.00 43 GLY A C 13
ATOM 18217 O O . GLY A 1 43 ? 1.655 15.991 -1.432 1.00 0.00 43 GLY A O 13
ATOM 18221 N N . ALA A 1 44 ? 3.699 16.930 -1.471 1.00 0.00 44 ALA A N 13
ATOM 18222 C CA . ALA A 1 44 ? 3.191 18.295 -1.513 1.00 0.00 44 ALA A CA 13
ATOM 18223 C C . ALA A 1 44 ? 2.238 18.491 -2.689 1.00 0.00 44 ALA A C 13
ATOM 18224 O O . ALA A 1 44 ? 1.280 19.258 -2.600 1.00 0.00 44 ALA A O 13
ATOM 18231 N N . GLU A 1 45 ? 2.509 17.793 -3.786 1.00 0.00 45 GLU A N 13
ATOM 18232 C CA . GLU A 1 45 ? 1.675 17.891 -4.979 1.00 0.00 45 GLU A CA 13
ATOM 18233 C C . GLU A 1 45 ? 0.334 17.195 -4.765 1.00 0.00 45 GLU A C 13
ATOM 18234 O O . GLU A 1 45 ? -0.708 17.690 -5.191 1.00 0.00 45 GLU A O 13
ATOM 18246 N N . TRP A 1 46 ? 0.372 16.044 -4.103 1.00 0.00 46 TRP A N 13
ATOM 18247 C CA . TRP A 1 46 ? -0.840 15.279 -3.832 1.00 0.00 46 TRP A CA 13
ATOM 18248 C C . TRP A 1 46 ? -1.886 16.142 -3.136 1.00 0.00 46 TRP A C 13
ATOM 18249 O O . TRP A 1 46 ? -3.082 16.022 -3.402 1.00 0.00 46 TRP A O 13
ATOM 18270 N N . SER A 1 47 ? -1.428 17.014 -2.243 1.00 0.00 47 SER A N 13
ATOM 18271 C CA . SER A 1 47 ? -2.325 17.897 -1.506 1.00 0.00 47 SER A CA 13
ATOM 18272 C C . SER A 1 47 ? -2.822 19.032 -2.396 1.00 0.00 47 SER A C 13
ATOM 18273 O O . SER A 1 47 ? -3.906 19.575 -2.182 1.00 0.00 47 SER A O 13
ATOM 18281 N N . LYS A 1 48 ? -2.021 19.387 -3.393 1.00 0.00 48 LYS A N 13
ATOM 18282 C CA . LYS A 1 48 ? -2.376 20.457 -4.318 1.00 0.00 48 LYS A CA 13
ATOM 18283 C C . LYS A 1 48 ? -2.987 19.891 -5.596 1.00 0.00 48 LYS A C 13
ATOM 18284 O O . LYS A 1 48 ? -3.151 20.605 -6.587 1.00 0.00 48 LYS A O 13
ATOM 18303 N N . LEU A 1 49 ? -3.322 18.606 -5.567 1.00 0.00 49 LEU A N 13
ATOM 18304 C CA . LEU A 1 49 ? -3.916 17.945 -6.725 1.00 0.00 49 LEU A CA 13
ATOM 18305 C C . LEU A 1 49 ? -5.344 18.430 -6.954 1.00 0.00 49 LEU A C 13
ATOM 18306 O O . LEU A 1 49 ? -6.020 18.861 -6.021 1.00 0.00 49 LEU A O 13
ATOM 18322 N N . GLN A 1 50 ? -5.796 18.352 -8.202 1.00 0.00 50 GLN A N 13
ATOM 18323 C CA . GLN A 1 50 ? -7.145 18.782 -8.554 1.00 0.00 50 GLN A CA 13
ATOM 18324 C C . GLN A 1 50 ? -8.188 17.858 -7.936 1.00 0.00 50 GLN A C 13
ATOM 18325 O O . GLN A 1 50 ? -7.927 16.691 -7.648 1.00 0.00 50 GLN A O 13
ATOM 18339 N N . PRO A 1 51 ? -9.401 18.392 -7.725 1.00 0.00 51 PRO A N 13
ATOM 18340 C CA . PRO A 1 51 ? -10.509 17.633 -7.139 1.00 0.00 51 PRO A CA 13
ATOM 18341 C C . PRO A 1 51 ? -11.038 16.557 -8.081 1.00 0.00 51 PRO A C 13
ATOM 18342 O O . PRO A 1 51 ? -12.010 15.868 -7.770 1.00 0.00 51 PRO A O 13
ATOM 18353 N N . ALA A 1 52 ? -10.393 16.419 -9.235 1.00 0.00 52 ALA A N 13
ATOM 18354 C CA . ALA A 1 52 ? -10.797 15.426 -10.222 1.00 0.00 52 ALA A CA 13
ATOM 18355 C C . ALA A 1 52 ? -9.725 14.354 -10.394 1.00 0.00 52 ALA A C 13
ATOM 18356 O O . ALA A 1 52 ? -10.034 13.190 -10.642 1.00 0.00 52 ALA A O 13
ATOM 18363 N N . GLU A 1 53 ? -8.466 14.758 -10.261 1.00 0.00 53 GLU A N 13
ATOM 18364 C CA . GLU A 1 53 ? -7.349 13.831 -10.403 1.00 0.00 53 GLU A CA 13
ATOM 18365 C C . GLU A 1 53 ? -7.145 13.024 -9.124 1.00 0.00 53 GLU A C 13
ATOM 18366 O O . GLU A 1 53 ? -7.112 11.794 -9.150 1.00 0.00 53 GLU A O 13
ATOM 18378 N N . LYS A 1 54 ? -7.008 13.727 -8.004 1.00 0.00 54 LYS A N 13
ATOM 18379 C CA . LYS A 1 54 ? -6.807 13.079 -6.714 1.00 0.00 54 LYS A CA 13
ATOM 18380 C C . LYS A 1 54 ? -7.861 12.001 -6.477 1.00 0.00 54 LYS A C 13
ATOM 18381 O O . LYS A 1 54 ? -7.555 10.924 -5.967 1.00 0.00 54 LYS A O 13
ATOM 18400 N N . GLN A 1 55 ? -9.101 12.300 -6.851 1.00 0.00 55 GLN A N 13
ATOM 18401 C CA . GLN A 1 55 ? -10.198 11.356 -6.679 1.00 0.00 55 GLN A CA 13
ATOM 18402 C C . GLN A 1 55 ? -10.068 10.186 -7.649 1.00 0.00 55 GLN A C 13
ATOM 18403 O O . GLN A 1 55 ? -10.289 9.032 -7.279 1.00 0.00 55 GLN A O 13
ATOM 18417 N N . ARG A 1 56 ? -9.709 10.492 -8.891 1.00 0.00 56 ARG A N 13
ATOM 18418 C CA . ARG A 1 56 ? -9.550 9.466 -9.914 1.00 0.00 56 ARG A CA 13
ATOM 18419 C C . ARG A 1 56 ? -8.465 8.468 -9.521 1.00 0.00 56 ARG A C 13
ATOM 18420 O O . ARG A 1 56 ? -8.556 7.281 -9.834 1.00 0.00 56 ARG A O 13
ATOM 18441 N N . TYR A 1 57 ? -7.440 8.958 -8.834 1.00 0.00 57 TYR A N 13
ATOM 18442 C CA . TYR A 1 57 ? -6.336 8.110 -8.400 1.00 0.00 57 TYR A CA 13
ATOM 18443 C C . TYR A 1 57 ? -6.812 7.068 -7.392 1.00 0.00 57 TYR A C 13
ATOM 18444 O O . TYR A 1 57 ? -6.447 5.894 -7.475 1.00 0.00 57 TYR A O 13
ATOM 18462 N N . LEU A 1 58 ? -7.630 7.505 -6.441 1.00 0.00 58 LEU A N 13
ATOM 18463 C CA . LEU A 1 58 ? -8.160 6.610 -5.417 1.00 0.00 58 LEU A CA 13
ATOM 18464 C C . LEU A 1 58 ? -8.895 5.433 -6.050 1.00 0.00 58 LEU A C 13
ATOM 18465 O O . LEU A 1 58 ? -8.634 4.276 -5.718 1.00 0.00 58 LEU A O 13
ATOM 18481 N N . ASP A 1 59 ? -9.812 5.735 -6.962 1.00 0.00 59 ASP A N 13
ATOM 18482 C CA . ASP A 1 59 ? -10.582 4.702 -7.644 1.00 0.00 59 ASP A CA 13
ATOM 18483 C C . ASP A 1 59 ? -9.665 3.767 -8.426 1.00 0.00 59 ASP A C 13
ATOM 18484 O O . ASP A 1 59 ? -9.739 2.547 -8.284 1.00 0.00 59 ASP A O 13
ATOM 18493 N N . GLU A 1 60 ? -8.801 4.348 -9.252 1.00 0.00 60 GLU A N 13
ATOM 18494 C CA . GLU A 1 60 ? -7.871 3.567 -10.058 1.00 0.00 60 GLU A CA 13
ATOM 18495 C C . GLU A 1 60 ? -7.284 2.414 -9.248 1.00 0.00 60 GLU A C 13
ATOM 18496 O O . GLU A 1 60 ? -7.222 1.279 -9.720 1.00 0.00 60 GLU A O 13
ATOM 18508 N N . ALA A 1 61 ? -6.855 2.715 -8.027 1.00 0.00 61 ALA A N 13
ATOM 18509 C CA . ALA A 1 61 ? -6.276 1.705 -7.151 1.00 0.00 61 ALA A CA 13
ATOM 18510 C C . ALA A 1 61 ? -7.356 0.804 -6.562 1.00 0.00 61 ALA A C 13
ATOM 18511 O O . ALA A 1 61 ? -7.183 -0.411 -6.475 1.00 0.00 61 ALA A O 13
ATOM 18518 N N . GLU A 1 62 ? -8.469 1.408 -6.158 1.00 0.00 62 GLU A N 13
ATOM 18519 C CA . GLU A 1 62 ? -9.577 0.658 -5.577 1.00 0.00 62 GLU A CA 13
ATOM 18520 C C . GLU A 1 62 ? -9.998 -0.488 -6.492 1.00 0.00 62 GLU A C 13
ATOM 18521 O O . GLU A 1 62 ? -10.035 -1.647 -6.076 1.00 0.00 62 GLU A O 13
ATOM 18533 N N . LYS A 1 63 ? -10.316 -0.157 -7.738 1.00 0.00 63 LYS A N 13
ATOM 18534 C CA . LYS A 1 63 ? -10.734 -1.157 -8.714 1.00 0.00 63 LYS A CA 13
ATOM 18535 C C . LYS A 1 63 ? -9.896 -2.424 -8.586 1.00 0.00 63 LYS A C 13
ATOM 18536 O O . LYS A 1 63 ? -10.424 -3.536 -8.632 1.00 0.00 63 LYS A O 13
ATOM 18555 N N . GLU A 1 64 ? -8.588 -2.251 -8.424 1.00 0.00 64 GLU A N 13
ATOM 18556 C CA . GLU A 1 64 ? -7.678 -3.383 -8.289 1.00 0.00 64 GLU A CA 13
ATOM 18557 C C . GLU A 1 64 ? -7.787 -4.005 -6.900 1.00 0.00 64 GLU A C 13
ATOM 18558 O O . GLU A 1 64 ? -7.774 -5.227 -6.751 1.00 0.00 64 GLU A O 13
ATOM 18570 N N . LYS A 1 65 ? -7.892 -3.156 -5.884 1.00 0.00 65 LYS A N 13
ATOM 18571 C CA . LYS A 1 65 ? -8.004 -3.620 -4.506 1.00 0.00 65 LYS A CA 13
ATOM 18572 C C . LYS A 1 65 ? -9.066 -4.706 -4.382 1.00 0.00 65 LYS A C 13
ATOM 18573 O O . LYS A 1 65 ? -8.847 -5.730 -3.734 1.00 0.00 65 LYS A O 13
ATOM 18592 N N . GLN A 1 66 ? -10.216 -4.478 -5.009 1.00 0.00 66 GLN A N 13
ATOM 18593 C CA . GLN A 1 66 ? -11.312 -5.440 -4.968 1.00 0.00 66 GLN A CA 13
ATOM 18594 C C . GLN A 1 66 ? -10.892 -6.769 -5.587 1.00 0.00 66 GLN A C 13
ATOM 18595 O O . GLN A 1 66 ? -11.298 -7.834 -5.123 1.00 0.00 66 GLN A O 13
ATOM 18609 N N . GLN A 1 67 ? -10.077 -6.698 -6.634 1.00 0.00 67 GLN A N 13
ATOM 18610 C CA . GLN A 1 67 ? -9.604 -7.896 -7.316 1.00 0.00 67 GLN A CA 13
ATOM 18611 C C . GLN A 1 67 ? -8.581 -8.640 -6.463 1.00 0.00 67 GLN A C 13
ATOM 18612 O O . GLN A 1 67 ? -8.666 -9.857 -6.294 1.00 0.00 67 GLN A O 13
ATOM 18626 N N . TYR A 1 68 ? -7.616 -7.902 -5.929 1.00 0.00 68 TYR A N 13
ATOM 18627 C CA . TYR A 1 68 ? -6.574 -8.491 -5.096 1.00 0.00 68 TYR A CA 13
ATOM 18628 C C . TYR A 1 68 ? -7.174 -9.145 -3.855 1.00 0.00 68 TYR A C 13
ATOM 18629 O O . TYR A 1 68 ? -6.756 -10.229 -3.446 1.00 0.00 68 TYR A O 13
ATOM 18647 N N . LEU A 1 69 ? -8.159 -8.479 -3.261 1.00 0.00 69 LEU A N 13
ATOM 18648 C CA . LEU A 1 69 ? -8.820 -8.996 -2.067 1.00 0.00 69 LEU A CA 13
ATOM 18649 C C . LEU A 1 69 ? -9.281 -10.434 -2.278 1.00 0.00 69 LEU A C 13
ATOM 18650 O O . LEU A 1 69 ? -8.862 -11.343 -1.562 1.00 0.00 69 LEU A O 13
ATOM 18666 N N . LYS A 1 70 ? -10.146 -10.633 -3.267 1.00 0.00 70 LYS A N 13
ATOM 18667 C CA . LYS A 1 70 ? -10.663 -11.961 -3.576 1.00 0.00 70 LYS A CA 13
ATOM 18668 C C . LYS A 1 70 ? -9.524 -12.938 -3.851 1.00 0.00 70 LYS A C 13
ATOM 18669 O O . LYS A 1 70 ? -9.660 -14.141 -3.632 1.00 0.00 70 LYS A O 13
ATOM 18688 N N . GLU A 1 71 ? -8.401 -12.411 -4.331 1.00 0.00 71 GLU A N 13
ATOM 18689 C CA . GLU A 1 71 ? -7.239 -13.237 -4.634 1.00 0.00 71 GLU A CA 13
ATOM 18690 C C . GLU A 1 71 ? -6.468 -13.581 -3.363 1.00 0.00 71 GLU A C 13
ATOM 18691 O O . GLU A 1 71 ? -5.382 -14.159 -3.418 1.00 0.00 71 GLU A O 13
ATOM 18703 N N . LEU A 1 72 ? -7.036 -13.219 -2.218 1.00 0.00 72 LEU A N 13
ATOM 18704 C CA . LEU A 1 72 ? -6.404 -13.488 -0.930 1.00 0.00 72 LEU A CA 13
ATOM 18705 C C . LEU A 1 72 ? -7.192 -14.528 -0.143 1.00 0.00 72 LEU A C 13
ATOM 18706 O O . LEU A 1 72 ? -6.619 -15.463 0.417 1.00 0.00 72 LEU A O 13
ATOM 18722 N N . TRP A 1 73 ? -8.509 -14.361 -0.105 1.00 0.00 73 TRP A N 13
ATOM 18723 C CA . TRP A 1 73 ? -9.377 -15.288 0.612 1.00 0.00 73 TRP A CA 13
ATOM 18724 C C . TRP A 1 73 ? -10.021 -16.284 -0.345 1.00 0.00 73 TRP A C 13
ATOM 18725 O O . TRP A 1 73 ? -9.973 -17.493 -0.122 1.00 0.00 73 TRP A O 13
ATOM 18746 N N . ALA A 1 74 ? -10.622 -15.768 -1.412 1.00 0.00 74 ALA A N 13
ATOM 18747 C CA . ALA A 1 74 ? -11.274 -16.613 -2.405 1.00 0.00 74 ALA A CA 13
ATOM 18748 C C . ALA A 1 74 ? -10.354 -17.746 -2.849 1.00 0.00 74 ALA A C 13
ATOM 18749 O O . ALA A 1 74 ? -10.810 -18.747 -3.403 1.00 0.00 74 ALA A O 13
ATOM 18756 N N . TYR A 1 75 ? -9.059 -17.582 -2.604 1.00 0.00 75 TYR A N 13
ATOM 18757 C CA . TYR A 1 75 ? -8.076 -18.590 -2.981 1.00 0.00 75 TYR A CA 13
ATOM 18758 C C . TYR A 1 75 ? -7.680 -19.442 -1.779 1.00 0.00 75 TYR A C 13
ATOM 18759 O O . TYR A 1 75 ? -7.312 -20.608 -1.926 1.00 0.00 75 TYR A O 13
ATOM 18777 N N . GLN A 1 76 ? -7.761 -18.851 -0.591 1.00 0.00 76 GLN A N 13
ATOM 18778 C CA . GLN A 1 76 ? -7.411 -19.556 0.637 1.00 0.00 76 GLN A CA 13
ATOM 18779 C C . GLN A 1 76 ? -8.485 -20.574 1.005 1.00 0.00 76 GLN A C 13
ATOM 18780 O O . GLN A 1 76 ? -8.249 -21.475 1.810 1.00 0.00 76 GLN A O 13
ATOM 18794 N N . GLN A 1 77 ? -9.664 -20.425 0.411 1.00 0.00 77 GLN A N 13
ATOM 18795 C CA . GLN A 1 77 ? -10.774 -21.332 0.677 1.00 0.00 77 GLN A CA 13
ATOM 18796 C C . GLN A 1 77 ? -11.099 -22.172 -0.554 1.00 0.00 77 GLN A C 13
ATOM 18797 O O . GLN A 1 77 ? -12.262 -22.469 -0.825 1.00 0.00 77 GLN A O 13
ATOM 18811 N N . SER A 1 78 ? -10.063 -22.552 -1.295 1.00 0.00 78 SER A N 13
ATOM 18812 C CA . SER A 1 78 ? -10.238 -23.354 -2.500 1.00 0.00 78 SER A CA 13
ATOM 18813 C C . SER A 1 78 ? -9.840 -24.805 -2.249 1.00 0.00 78 SER A C 13
ATOM 18814 O O . SER A 1 78 ? -8.958 -25.085 -1.437 1.00 0.00 78 SER A O 13
ATOM 18822 N N . GLU A 1 79 ? -10.497 -25.723 -2.952 1.00 0.00 79 GLU A N 13
ATOM 18823 C CA . GLU A 1 79 ? -10.212 -27.145 -2.804 1.00 0.00 79 GLU A CA 13
ATOM 18824 C C . GLU A 1 79 ? -8.739 -27.436 -3.080 1.00 0.00 79 GLU A C 13
ATOM 18825 O O . GLU A 1 79 ? -8.169 -28.381 -2.534 1.00 0.00 79 GLU A O 13
ATOM 18837 N N . ALA A 1 80 ? -8.130 -26.618 -3.932 1.00 0.00 80 ALA A N 13
ATOM 18838 C CA . ALA A 1 80 ? -6.724 -26.787 -4.280 1.00 0.00 80 ALA A CA 13
ATOM 18839 C C . ALA A 1 80 ? -5.825 -26.527 -3.076 1.00 0.00 80 ALA A C 13
ATOM 18840 O O . ALA A 1 80 ? -4.891 -27.284 -2.811 1.00 0.00 80 ALA A O 13
ATOM 18847 N N . TYR A 1 81 ? -6.114 -25.453 -2.349 1.00 0.00 81 TYR A N 13
ATOM 18848 C CA . TYR A 1 81 ? -5.330 -25.093 -1.173 1.00 0.00 81 TYR A CA 13
ATOM 18849 C C . TYR A 1 81 ? -5.132 -26.298 -0.260 1.00 0.00 81 TYR A C 13
ATOM 18850 O O . TYR A 1 81 ? -4.040 -26.526 0.261 1.00 0.00 81 TYR A O 13
ATOM 18868 N N . LYS A 1 82 ? -6.198 -27.068 -0.067 1.00 0.00 82 LYS A N 13
ATOM 18869 C CA . LYS A 1 82 ? -6.145 -28.252 0.781 1.00 0.00 82 LYS A CA 13
ATOM 18870 C C . LYS A 1 82 ? -5.614 -29.453 0.007 1.00 0.00 82 LYS A C 13
ATOM 18871 O O . LYS A 1 82 ? -4.515 -29.941 0.275 1.00 0.00 82 LYS A O 13
ATOM 18890 N N . VAL A 1 83 ? -6.399 -29.926 -0.956 1.00 0.00 83 VAL A N 13
ATOM 18891 C CA . VAL A 1 83 ? -6.007 -31.069 -1.771 1.00 0.00 83 VAL A CA 13
ATOM 18892 C C . VAL A 1 83 ? -5.330 -32.141 -0.924 1.00 0.00 83 VAL A C 13
ATOM 18893 O O . VAL A 1 83 ? -4.370 -32.778 -1.362 1.00 0.00 83 VAL A O 13
ATOM 18906 N N . CYS A 1 84 ? -5.834 -32.335 0.288 1.00 0.00 84 CYS A N 13
ATOM 18907 C CA . CYS A 1 84 ? -5.277 -33.331 1.197 1.00 0.00 84 CYS A CA 13
ATOM 18908 C C . CYS A 1 84 ? -6.208 -34.532 1.324 1.00 0.00 84 CYS A C 13
ATOM 18909 O O . CYS A 1 84 ? -7.413 -34.381 1.531 1.00 0.00 84 CYS A O 13
ATOM 18917 N N . THR A 1 85 ? -5.642 -35.729 1.197 1.00 0.00 85 THR A N 13
ATOM 18918 C CA . THR A 1 85 ? -6.421 -36.957 1.294 1.00 0.00 85 THR A CA 13
ATOM 18919 C C . THR A 1 85 ? -6.014 -37.771 2.517 1.00 0.00 85 THR A C 13
ATOM 18920 O O . THR A 1 85 ? -6.864 -38.225 3.282 1.00 0.00 85 THR A O 13
ATOM 18931 N N . GLU A 1 86 ? -4.709 -37.951 2.694 1.00 0.00 86 GLU A N 13
ATOM 18932 C CA . GLU A 1 86 ? -4.190 -38.712 3.825 1.00 0.00 86 GLU A CA 13
ATOM 18933 C C . GLU A 1 86 ? -4.608 -38.075 5.147 1.00 0.00 86 GLU A C 13
ATOM 18934 O O . GLU A 1 86 ? -4.075 -37.040 5.547 1.00 0.00 86 GLU A O 13
ATOM 18946 N N . SER A 1 87 ? -5.568 -38.700 5.821 1.00 0.00 87 SER A N 13
ATOM 18947 C CA . SER A 1 87 ? -6.063 -38.194 7.096 1.00 0.00 87 SER A CA 13
ATOM 18948 C C . SER A 1 87 ? -6.683 -36.809 6.926 1.00 0.00 87 SER A C 13
ATOM 18949 O O . SER A 1 87 ? -6.464 -35.915 7.741 1.00 0.00 87 SER A O 13
ATOM 18957 N N . GLY A 1 88 ? -7.459 -36.643 5.860 1.00 0.00 88 GLY A N 13
ATOM 18958 C CA . GLY A 1 88 ? -8.099 -35.366 5.601 1.00 0.00 88 GLY A CA 13
ATOM 18959 C C . GLY A 1 88 ? -9.448 -35.520 4.929 1.00 0.00 88 GLY A C 13
ATOM 18960 O O . GLY A 1 88 ? -9.707 -36.494 4.221 1.00 0.00 88 GLY A O 13
ATOM 18964 N N . PRO A 1 89 ? -10.339 -34.541 5.148 1.00 0.00 89 PRO A N 13
ATOM 18965 C CA . PRO A 1 89 ? -11.685 -34.549 4.567 1.00 0.00 89 PRO A CA 13
ATOM 18966 C C . PRO A 1 89 ? -11.666 -34.328 3.058 1.00 0.00 89 PRO A C 13
ATOM 18967 O O . PRO A 1 89 ? -11.520 -33.199 2.588 1.00 0.00 89 PRO A O 13
ATOM 18978 N N . SER A 1 90 ? -11.817 -35.412 2.304 1.00 0.00 90 SER A N 13
ATOM 18979 C CA . SER A 1 90 ? -11.814 -35.336 0.848 1.00 0.00 90 SER A CA 13
ATOM 18980 C C . SER A 1 90 ? -13.238 -35.247 0.306 1.00 0.00 90 SER A C 13
ATOM 18981 O O . SER A 1 90 ? -14.207 -35.389 1.050 1.00 0.00 90 SER A O 13
ATOM 18989 N N . SER A 1 91 ? -13.354 -35.010 -0.997 1.00 0.00 91 SER A N 13
ATOM 18990 C CA . SER A 1 91 ? -14.658 -34.897 -1.640 1.00 0.00 91 SER A CA 13
ATOM 18991 C C . SER A 1 91 ? -15.116 -36.247 -2.181 1.00 0.00 91 SER A C 13
ATOM 18992 O O . SER A 1 91 ? -14.344 -36.972 -2.807 1.00 0.00 91 SER A O 13
ATOM 19000 N N . GLY A 1 92 ? -16.380 -36.579 -1.934 1.00 0.00 92 GLY A N 13
ATOM 19001 C CA . GLY A 1 92 ? -16.921 -37.842 -2.404 1.00 0.00 92 GLY A CA 13
ATOM 19002 C C . GLY A 1 92 ? -17.537 -37.731 -3.784 1.00 0.00 92 GLY A C 13
ATOM 19003 O O . GLY A 1 92 ? -17.201 -38.502 -4.684 1.00 0.00 92 GLY A O 13
ATOM 19007 N N . GLY A 1 1 ? 12.788 -4.618 0.560 1.00 0.00 1 GLY A N 14
ATOM 19008 C CA . GLY A 1 1 ? 11.892 -5.236 1.520 1.00 0.00 1 GLY A CA 14
ATOM 19009 C C . GLY A 1 1 ? 11.535 -6.661 1.146 1.00 0.00 1 GLY A C 14
ATOM 19010 O O . GLY A 1 1 ? 11.486 -7.007 -0.034 1.00 0.00 1 GLY A O 14
ATOM 19014 N N . SER A 1 2 ? 11.284 -7.491 2.155 1.00 0.00 2 SER A N 14
ATOM 19015 C CA . SER A 1 2 ? 10.934 -8.887 1.926 1.00 0.00 2 SER A CA 14
ATOM 19016 C C . SER A 1 2 ? 9.426 -9.049 1.757 1.00 0.00 2 SER A C 14
ATOM 19017 O O . SER A 1 2 ? 8.656 -8.787 2.680 1.00 0.00 2 SER A O 14
ATOM 19025 N N . SER A 1 3 ? 9.015 -9.483 0.571 1.00 0.00 3 SER A N 14
ATOM 19026 C CA . SER A 1 3 ? 7.599 -9.676 0.278 1.00 0.00 3 SER A CA 14
ATOM 19027 C C . SER A 1 3 ? 7.182 -11.120 0.540 1.00 0.00 3 SER A C 14
ATOM 19028 O O . SER A 1 3 ? 6.239 -11.380 1.286 1.00 0.00 3 SER A O 14
ATOM 19036 N N . GLY A 1 4 ? 7.894 -12.057 -0.079 1.00 0.00 4 GLY A N 14
ATOM 19037 C CA . GLY A 1 4 ? 7.584 -13.464 0.100 1.00 0.00 4 GLY A CA 14
ATOM 19038 C C . GLY A 1 4 ? 6.483 -13.937 -0.827 1.00 0.00 4 GLY A C 14
ATOM 19039 O O . GLY A 1 4 ? 5.301 -13.861 -0.490 1.00 0.00 4 GLY A O 14
ATOM 19043 N N . SER A 1 5 ? 6.869 -14.427 -2.001 1.00 0.00 5 SER A N 14
ATOM 19044 C CA . SER A 1 5 ? 5.904 -14.909 -2.984 1.00 0.00 5 SER A CA 14
ATOM 19045 C C . SER A 1 5 ? 4.885 -15.838 -2.332 1.00 0.00 5 SER A C 14
ATOM 19046 O O . SER A 1 5 ? 5.174 -17.004 -2.061 1.00 0.00 5 SER A O 14
ATOM 19054 N N . SER A 1 6 ? 3.689 -15.312 -2.083 1.00 0.00 6 SER A N 14
ATOM 19055 C CA . SER A 1 6 ? 2.626 -16.092 -1.460 1.00 0.00 6 SER A CA 14
ATOM 19056 C C . SER A 1 6 ? 1.305 -15.332 -1.492 1.00 0.00 6 SER A C 14
ATOM 19057 O O . SER A 1 6 ? 1.152 -14.301 -0.838 1.00 0.00 6 SER A O 14
ATOM 19065 N N . GLY A 1 7 ? 0.349 -15.850 -2.260 1.00 0.00 7 GLY A N 14
ATOM 19066 C CA . GLY A 1 7 ? -0.947 -15.207 -2.365 1.00 0.00 7 GLY A CA 14
ATOM 19067 C C . GLY A 1 7 ? -0.925 -14.000 -3.281 1.00 0.00 7 GLY A C 14
ATOM 19068 O O . GLY A 1 7 ? 0.011 -13.799 -4.055 1.00 0.00 7 GLY A O 14
ATOM 19072 N N . PRO A 1 8 ? -1.976 -13.171 -3.200 1.00 0.00 8 PRO A N 14
ATOM 19073 C CA . PRO A 1 8 ? -2.097 -11.964 -4.023 1.00 0.00 8 PRO A CA 14
ATOM 19074 C C . PRO A 1 8 ? -1.094 -10.887 -3.624 1.00 0.00 8 PRO A C 14
ATOM 19075 O O . PRO A 1 8 ? -0.757 -10.743 -2.448 1.00 0.00 8 PRO A O 14
ATOM 19086 N N . LYS A 1 9 ? -0.620 -10.132 -4.609 1.00 0.00 9 LYS A N 14
ATOM 19087 C CA . LYS A 1 9 ? 0.346 -9.067 -4.361 1.00 0.00 9 LYS A CA 14
ATOM 19088 C C . LYS A 1 9 ? -0.363 -7.764 -4.007 1.00 0.00 9 LYS A C 14
ATOM 19089 O O . LYS A 1 9 ? -1.036 -7.164 -4.843 1.00 0.00 9 LYS A O 14
ATOM 19108 N N . ALA A 1 10 ? -0.206 -7.330 -2.760 1.00 0.00 10 ALA A N 14
ATOM 19109 C CA . ALA A 1 10 ? -0.828 -6.097 -2.296 1.00 0.00 10 ALA A CA 14
ATOM 19110 C C . ALA A 1 10 ? -0.601 -4.961 -3.287 1.00 0.00 10 ALA A C 14
ATOM 19111 O O . ALA A 1 10 ? 0.515 -4.470 -3.462 1.00 0.00 10 ALA A O 14
ATOM 19118 N N . PRO A 1 11 ? -1.682 -4.532 -3.955 1.00 0.00 11 PRO A N 14
ATOM 19119 C CA . PRO A 1 11 ? -1.626 -3.450 -4.942 1.00 0.00 11 PRO A CA 14
ATOM 19120 C C . PRO A 1 11 ? -1.365 -2.092 -4.298 1.00 0.00 11 PRO A C 14
ATOM 19121 O O . PRO A 1 11 ? -1.425 -1.951 -3.077 1.00 0.00 11 PRO A O 14
ATOM 19132 N N . VAL A 1 12 ? -1.075 -1.095 -5.127 1.00 0.00 12 VAL A N 14
ATOM 19133 C CA . VAL A 1 12 ? -0.806 0.252 -4.640 1.00 0.00 12 VAL A CA 14
ATOM 19134 C C . VAL A 1 12 ? -2.074 1.098 -4.634 1.00 0.00 12 VAL A C 14
ATOM 19135 O O . VAL A 1 12 ? -2.809 1.142 -5.622 1.00 0.00 12 VAL A O 14
ATOM 19148 N N . THR A 1 13 ? -2.326 1.770 -3.516 1.00 0.00 13 THR A N 14
ATOM 19149 C CA . THR A 1 13 ? -3.507 2.615 -3.380 1.00 0.00 13 THR A CA 14
ATOM 19150 C C . THR A 1 13 ? -3.344 3.916 -4.158 1.00 0.00 13 THR A C 14
ATOM 19151 O O . THR A 1 13 ? -2.227 4.330 -4.466 1.00 0.00 13 THR A O 14
ATOM 19162 N N . GLY A 1 14 ? -4.465 4.557 -4.472 1.00 0.00 14 GLY A N 14
ATOM 19163 C CA . GLY A 1 14 ? -4.424 5.805 -5.210 1.00 0.00 14 GLY A CA 14
ATOM 19164 C C . GLY A 1 14 ? -3.276 6.697 -4.780 1.00 0.00 14 GLY A C 14
ATOM 19165 O O . GLY A 1 14 ? -2.677 7.390 -5.601 1.00 0.00 14 GLY A O 14
ATOM 19169 N N . TYR A 1 15 ? -2.969 6.680 -3.487 1.00 0.00 15 TYR A N 14
ATOM 19170 C CA . TYR A 1 15 ? -1.889 7.497 -2.948 1.00 0.00 15 TYR A CA 14
ATOM 19171 C C . TYR A 1 15 ? -0.544 7.076 -3.533 1.00 0.00 15 TYR A C 14
ATOM 19172 O O . TYR A 1 15 ? 0.129 7.860 -4.201 1.00 0.00 15 TYR A O 14
ATOM 19190 N N . VAL A 1 16 ? -0.158 5.829 -3.277 1.00 0.00 16 VAL A N 14
ATOM 19191 C CA . VAL A 1 16 ? 1.104 5.301 -3.778 1.00 0.00 16 VAL A CA 14
ATOM 19192 C C . VAL A 1 16 ? 1.128 5.288 -5.303 1.00 0.00 16 VAL A C 14
ATOM 19193 O O . VAL A 1 16 ? 2.036 5.840 -5.925 1.00 0.00 16 VAL A O 14
ATOM 19206 N N . ARG A 1 17 ? 0.123 4.655 -5.899 1.00 0.00 17 ARG A N 14
ATOM 19207 C CA . ARG A 1 17 ? 0.028 4.570 -7.351 1.00 0.00 17 ARG A CA 14
ATOM 19208 C C . ARG A 1 17 ? 0.553 5.844 -8.006 1.00 0.00 17 ARG A C 14
ATOM 19209 O O . ARG A 1 17 ? 1.453 5.798 -8.844 1.00 0.00 17 ARG A O 14
ATOM 19230 N N . PHE A 1 18 ? -0.017 6.980 -7.619 1.00 0.00 18 PHE A N 14
ATOM 19231 C CA . PHE A 1 18 ? 0.391 8.267 -8.170 1.00 0.00 18 PHE A CA 14
ATOM 19232 C C . PHE A 1 18 ? 1.838 8.581 -7.800 1.00 0.00 18 PHE A C 14
ATOM 19233 O O . PHE A 1 18 ? 2.586 9.146 -8.600 1.00 0.00 18 PHE A O 14
ATOM 19250 N N . LEU A 1 19 ? 2.225 8.213 -6.585 1.00 0.00 19 LEU A N 14
ATOM 19251 C CA . LEU A 1 19 ? 3.583 8.456 -6.107 1.00 0.00 19 LEU A CA 14
ATOM 19252 C C . LEU A 1 19 ? 4.601 7.710 -6.963 1.00 0.00 19 LEU A C 14
ATOM 19253 O O . LEU A 1 19 ? 5.689 8.217 -7.232 1.00 0.00 19 LEU A O 14
ATOM 19269 N N . ASN A 1 20 ? 4.240 6.505 -7.388 1.00 0.00 20 ASN A N 14
ATOM 19270 C CA . ASN A 1 20 ? 5.123 5.690 -8.216 1.00 0.00 20 ASN A CA 14
ATOM 19271 C C . ASN A 1 20 ? 5.310 6.317 -9.594 1.00 0.00 20 ASN A C 14
ATOM 19272 O O . ASN A 1 20 ? 6.433 6.601 -10.009 1.00 0.00 20 ASN A O 14
ATOM 19283 N N . GLU A 1 21 ? 4.201 6.531 -10.296 1.00 0.00 21 GLU A N 14
ATOM 19284 C CA . GLU A 1 21 ? 4.245 7.125 -11.627 1.00 0.00 21 GLU A CA 14
ATOM 19285 C C . GLU A 1 21 ? 5.047 8.423 -11.619 1.00 0.00 21 GLU A C 14
ATOM 19286 O O . GLU A 1 21 ? 5.953 8.611 -12.431 1.00 0.00 21 GLU A O 14
ATOM 19298 N N . ARG A 1 22 ? 4.707 9.316 -10.694 1.00 0.00 22 ARG A N 14
ATOM 19299 C CA . ARG A 1 22 ? 5.393 10.596 -10.581 1.00 0.00 22 ARG A CA 14
ATOM 19300 C C . ARG A 1 22 ? 6.855 10.397 -10.192 1.00 0.00 22 ARG A C 14
ATOM 19301 O O . ARG A 1 22 ? 7.755 10.973 -10.804 1.00 0.00 22 ARG A O 14
ATOM 19322 N N . ARG A 1 23 ? 7.083 9.579 -9.169 1.00 0.00 23 ARG A N 14
ATOM 19323 C CA . ARG A 1 23 ? 8.436 9.305 -8.697 1.00 0.00 23 ARG A CA 14
ATOM 19324 C C . ARG A 1 23 ? 9.417 9.248 -9.864 1.00 0.00 23 ARG A C 14
ATOM 19325 O O . ARG A 1 23 ? 10.394 9.995 -9.902 1.00 0.00 23 ARG A O 14
ATOM 19346 N N . GLU A 1 24 ? 9.150 8.356 -10.812 1.00 0.00 24 GLU A N 14
ATOM 19347 C CA . GLU A 1 24 ? 10.011 8.200 -11.978 1.00 0.00 24 GLU A CA 14
ATOM 19348 C C . GLU A 1 24 ? 10.308 9.552 -12.620 1.00 0.00 24 GLU A C 14
ATOM 19349 O O . GLU A 1 24 ? 11.459 9.871 -12.915 1.00 0.00 24 GLU A O 14
ATOM 19361 N N . GLN A 1 25 ? 9.260 10.342 -12.832 1.00 0.00 25 GLN A N 14
ATOM 19362 C CA . GLN A 1 25 ? 9.407 11.659 -13.440 1.00 0.00 25 GLN A CA 14
ATOM 19363 C C . GLN A 1 25 ? 10.448 12.489 -12.695 1.00 0.00 25 GLN A C 14
ATOM 19364 O O . GLN A 1 25 ? 11.197 13.254 -13.304 1.00 0.00 25 GLN A O 14
ATOM 19378 N N . ILE A 1 26 ? 10.489 12.332 -11.377 1.00 0.00 26 ILE A N 14
ATOM 19379 C CA . ILE A 1 26 ? 11.439 13.066 -10.550 1.00 0.00 26 ILE A CA 14
ATOM 19380 C C . ILE A 1 26 ? 12.861 12.555 -10.761 1.00 0.00 26 ILE A C 14
ATOM 19381 O O . ILE A 1 26 ? 13.771 13.328 -11.062 1.00 0.00 26 ILE A O 14
ATOM 19397 N N . ARG A 1 27 ? 13.045 11.249 -10.601 1.00 0.00 27 ARG A N 14
ATOM 19398 C CA . ARG A 1 27 ? 14.355 10.635 -10.774 1.00 0.00 27 ARG A CA 14
ATOM 19399 C C . ARG A 1 27 ? 15.069 11.212 -11.992 1.00 0.00 27 ARG A C 14
ATOM 19400 O O . ARG A 1 27 ? 16.278 11.447 -11.965 1.00 0.00 27 ARG A O 14
ATOM 19421 N N . THR A 1 28 ? 14.314 11.440 -13.063 1.00 0.00 28 THR A N 14
ATOM 19422 C CA . THR A 1 28 ? 14.875 11.988 -14.291 1.00 0.00 28 THR A CA 14
ATOM 19423 C C . THR A 1 28 ? 15.423 13.392 -14.067 1.00 0.00 28 THR A C 14
ATOM 19424 O O . THR A 1 28 ? 16.519 13.720 -14.524 1.00 0.00 28 THR A O 14
ATOM 19435 N N . ARG A 1 29 ? 14.658 14.216 -13.358 1.00 0.00 29 ARG A N 14
ATOM 19436 C CA . ARG A 1 29 ? 15.069 15.585 -13.073 1.00 0.00 29 ARG A CA 14
ATOM 19437 C C . ARG A 1 29 ? 16.193 15.612 -12.041 1.00 0.00 29 ARG A C 14
ATOM 19438 O O . ARG A 1 29 ? 17.253 16.193 -12.277 1.00 0.00 29 ARG A O 14
ATOM 19459 N N . HIS A 1 30 ? 15.953 14.979 -10.897 1.00 0.00 30 HIS A N 14
ATOM 19460 C CA . HIS A 1 30 ? 16.946 14.930 -9.829 1.00 0.00 30 HIS A CA 14
ATOM 19461 C C . HIS A 1 30 ? 17.317 13.488 -9.498 1.00 0.00 30 HIS A C 14
ATOM 19462 O O . HIS A 1 30 ? 16.813 12.894 -8.545 1.00 0.00 30 HIS A O 14
ATOM 19477 N N . PRO A 1 31 ? 18.220 12.909 -10.304 1.00 0.00 31 PRO A N 14
ATOM 19478 C CA . PRO A 1 31 ? 18.678 11.530 -10.118 1.00 0.00 31 PRO A CA 14
ATOM 19479 C C . PRO A 1 31 ? 19.544 11.370 -8.873 1.00 0.00 31 PRO A C 14
ATOM 19480 O O . PRO A 1 31 ? 20.003 10.272 -8.560 1.00 0.00 31 PRO A O 14
ATOM 19491 N N . ASP A 1 32 ? 19.763 12.473 -8.165 1.00 0.00 32 ASP A N 14
ATOM 19492 C CA . ASP A 1 32 ? 20.572 12.455 -6.953 1.00 0.00 32 ASP A CA 14
ATOM 19493 C C . ASP A 1 32 ? 19.689 12.431 -5.709 1.00 0.00 32 ASP A C 14
ATOM 19494 O O . ASP A 1 32 ? 20.095 11.939 -4.656 1.00 0.00 32 ASP A O 14
ATOM 19503 N N . LEU A 1 33 ? 18.480 12.965 -5.838 1.00 0.00 33 LEU A N 14
ATOM 19504 C CA . LEU A 1 33 ? 17.538 13.006 -4.725 1.00 0.00 33 LEU A CA 14
ATOM 19505 C C . LEU A 1 33 ? 17.244 11.601 -4.208 1.00 0.00 33 LEU A C 14
ATOM 19506 O O . LEU A 1 33 ? 16.725 10.746 -4.925 1.00 0.00 33 LEU A O 14
ATOM 19522 N N . PRO A 1 34 ? 17.583 11.356 -2.934 1.00 0.00 34 PRO A N 14
ATOM 19523 C CA . PRO A 1 34 ? 17.364 10.057 -2.292 1.00 0.00 34 PRO A CA 14
ATOM 19524 C C . PRO A 1 34 ? 15.884 9.768 -2.057 1.00 0.00 34 PRO A C 14
ATOM 19525 O O . PRO A 1 34 ? 15.050 10.672 -2.114 1.00 0.00 34 PRO A O 14
ATOM 19536 N N . PHE A 1 35 ? 15.567 8.506 -1.792 1.00 0.00 35 PHE A N 14
ATOM 19537 C CA . PHE A 1 35 ? 14.188 8.100 -1.548 1.00 0.00 35 PHE A CA 14
ATOM 19538 C C . PHE A 1 35 ? 13.471 9.113 -0.660 1.00 0.00 35 PHE A C 14
ATOM 19539 O O . PHE A 1 35 ? 12.446 9.686 -1.030 1.00 0.00 35 PHE A O 14
ATOM 19556 N N . PRO A 1 36 ? 14.022 9.340 0.541 1.00 0.00 36 PRO A N 14
ATOM 19557 C CA . PRO A 1 36 ? 13.453 10.284 1.508 1.00 0.00 36 PRO A CA 14
ATOM 19558 C C . PRO A 1 36 ? 13.599 11.733 1.058 1.00 0.00 36 PRO A C 14
ATOM 19559 O O . PRO A 1 36 ? 13.514 12.656 1.868 1.00 0.00 36 PRO A O 14
ATOM 19570 N N . GLU A 1 37 ? 13.820 11.926 -0.239 1.00 0.00 37 GLU A N 14
ATOM 19571 C CA . GLU A 1 37 ? 13.979 13.265 -0.795 1.00 0.00 37 GLU A CA 14
ATOM 19572 C C . GLU A 1 37 ? 13.097 13.450 -2.026 1.00 0.00 37 GLU A C 14
ATOM 19573 O O . GLU A 1 37 ? 12.742 14.574 -2.384 1.00 0.00 37 GLU A O 14
ATOM 19585 N N . ILE A 1 38 ? 12.747 12.341 -2.669 1.00 0.00 38 ILE A N 14
ATOM 19586 C CA . ILE A 1 38 ? 11.907 12.381 -3.859 1.00 0.00 38 ILE A CA 14
ATOM 19587 C C . ILE A 1 38 ? 10.429 12.290 -3.492 1.00 0.00 38 ILE A C 14
ATOM 19588 O O . ILE A 1 38 ? 9.577 12.891 -4.147 1.00 0.00 38 ILE A O 14
ATOM 19604 N N . THR A 1 39 ? 10.133 11.535 -2.438 1.00 0.00 39 THR A N 14
ATOM 19605 C CA . THR A 1 39 ? 8.759 11.366 -1.983 1.00 0.00 39 THR A CA 14
ATOM 19606 C C . THR A 1 39 ? 8.242 12.633 -1.312 1.00 0.00 39 THR A C 14
ATOM 19607 O O . THR A 1 39 ? 7.105 13.049 -1.538 1.00 0.00 39 THR A O 14
ATOM 19618 N N . LYS A 1 40 ? 9.082 13.243 -0.483 1.00 0.00 40 LYS A N 14
ATOM 19619 C CA . LYS A 1 40 ? 8.712 14.465 0.221 1.00 0.00 40 LYS A CA 14
ATOM 19620 C C . LYS A 1 40 ? 8.235 15.533 -0.758 1.00 0.00 40 LYS A C 14
ATOM 19621 O O . LYS A 1 40 ? 7.422 16.389 -0.410 1.00 0.00 40 LYS A O 14
ATOM 19640 N N . MET A 1 41 ? 8.746 15.477 -1.984 1.00 0.00 41 MET A N 14
ATOM 19641 C CA . MET A 1 41 ? 8.369 16.439 -3.013 1.00 0.00 41 MET A CA 14
ATOM 19642 C C . MET A 1 41 ? 7.017 16.082 -3.622 1.00 0.00 41 MET A C 14
ATOM 19643 O O . MET A 1 41 ? 6.142 16.937 -3.763 1.00 0.00 41 MET A O 14
ATOM 19657 N N . LEU A 1 42 ? 6.852 14.814 -3.983 1.00 0.00 42 LEU A N 14
ATOM 19658 C CA . LEU A 1 42 ? 5.606 14.343 -4.578 1.00 0.00 42 LEU A CA 14
ATOM 19659 C C . LEU A 1 42 ? 4.432 14.564 -3.629 1.00 0.00 42 LEU A C 14
ATOM 19660 O O . LEU A 1 42 ? 3.398 15.103 -4.020 1.00 0.00 42 LEU A O 14
ATOM 19676 N N . GLY A 1 43 ? 4.601 14.144 -2.379 1.00 0.00 43 GLY A N 14
ATOM 19677 C CA . GLY A 1 43 ? 3.548 14.307 -1.394 1.00 0.00 43 GLY A CA 14
ATOM 19678 C C . GLY A 1 43 ? 2.834 15.638 -1.522 1.00 0.00 43 GLY A C 14
ATOM 19679 O O . GLY A 1 43 ? 1.623 15.681 -1.735 1.00 0.00 43 GLY A O 14
ATOM 19683 N N . ALA A 1 44 ? 3.585 16.725 -1.392 1.00 0.00 44 ALA A N 14
ATOM 19684 C CA . ALA A 1 44 ? 3.016 18.064 -1.495 1.00 0.00 44 ALA A CA 14
ATOM 19685 C C . ALA A 1 44 ? 2.103 18.179 -2.712 1.00 0.00 44 ALA A C 14
ATOM 19686 O O . ALA A 1 44 ? 1.019 18.755 -2.632 1.00 0.00 44 ALA A O 14
ATOM 19693 N N . GLU A 1 45 ? 2.550 17.630 -3.836 1.00 0.00 45 GLU A N 14
ATOM 19694 C CA . GLU A 1 45 ? 1.773 17.673 -5.069 1.00 0.00 45 GLU A CA 14
ATOM 19695 C C . GLU A 1 45 ? 0.429 16.975 -4.888 1.00 0.00 45 GLU A C 14
ATOM 19696 O O . GLU A 1 45 ? -0.597 17.445 -5.381 1.00 0.00 45 GLU A O 14
ATOM 19708 N N . TRP A 1 46 ? 0.442 15.852 -4.181 1.00 0.00 46 TRP A N 14
ATOM 19709 C CA . TRP A 1 46 ? -0.776 15.087 -3.937 1.00 0.00 46 TRP A CA 14
ATOM 19710 C C . TRP A 1 46 ? -1.813 15.934 -3.208 1.00 0.00 46 TRP A C 14
ATOM 19711 O O . TRP A 1 46 ? -2.988 15.945 -3.574 1.00 0.00 46 TRP A O 14
ATOM 19732 N N . SER A 1 47 ? -1.370 16.644 -2.174 1.00 0.00 47 SER A N 14
ATOM 19733 C CA . SER A 1 47 ? -2.262 17.492 -1.391 1.00 0.00 47 SER A CA 14
ATOM 19734 C C . SER A 1 47 ? -2.692 18.716 -2.195 1.00 0.00 47 SER A C 14
ATOM 19735 O O . SER A 1 47 ? -3.706 19.347 -1.895 1.00 0.00 47 SER A O 14
ATOM 19743 N N . LYS A 1 48 ? -1.912 19.047 -3.218 1.00 0.00 48 LYS A N 14
ATOM 19744 C CA . LYS A 1 48 ? -2.210 20.195 -4.067 1.00 0.00 48 LYS A CA 14
ATOM 19745 C C . LYS A 1 48 ? -2.889 19.753 -5.360 1.00 0.00 48 LYS A C 14
ATOM 19746 O O . LYS A 1 48 ? -3.054 20.545 -6.288 1.00 0.00 48 LYS A O 14
ATOM 19765 N N . LEU A 1 49 ? -3.280 18.485 -5.414 1.00 0.00 49 LEU A N 14
ATOM 19766 C CA . LEU A 1 49 ? -3.942 17.938 -6.593 1.00 0.00 49 LEU A CA 14
ATOM 19767 C C . LEU A 1 49 ? -5.331 18.546 -6.768 1.00 0.00 49 LEU A C 14
ATOM 19768 O O . LEU A 1 49 ? -5.842 19.216 -5.872 1.00 0.00 49 LEU A O 14
ATOM 19784 N N . GLN A 1 50 ? -5.934 18.305 -7.928 1.00 0.00 50 GLN A N 14
ATOM 19785 C CA . GLN A 1 50 ? -7.264 18.828 -8.219 1.00 0.00 50 GLN A CA 14
ATOM 19786 C C . GLN A 1 50 ? -8.345 17.879 -7.715 1.00 0.00 50 GLN A C 14
ATOM 19787 O O . GLN A 1 50 ? -8.106 16.693 -7.482 1.00 0.00 50 GLN A O 14
ATOM 19801 N N . PRO A 1 51 ? -9.565 18.408 -7.538 1.00 0.00 51 PRO A N 14
ATOM 19802 C CA . PRO A 1 51 ? -10.707 17.625 -7.059 1.00 0.00 51 PRO A CA 14
ATOM 19803 C C . PRO A 1 51 ? -11.189 16.611 -8.091 1.00 0.00 51 PRO A C 14
ATOM 19804 O O . PRO A 1 51 ? -12.171 15.904 -7.869 1.00 0.00 51 PRO A O 14
ATOM 19815 N N . ALA A 1 52 ? -10.491 16.547 -9.220 1.00 0.00 52 ALA A N 14
ATOM 19816 C CA . ALA A 1 52 ? -10.847 15.618 -10.286 1.00 0.00 52 ALA A CA 14
ATOM 19817 C C . ALA A 1 52 ? -9.756 14.573 -10.491 1.00 0.00 52 ALA A C 14
ATOM 19818 O O . ALA A 1 52 ? -10.043 13.405 -10.750 1.00 0.00 52 ALA A O 14
ATOM 19825 N N . GLU A 1 53 ? -8.503 15.002 -10.373 1.00 0.00 53 GLU A N 14
ATOM 19826 C CA . GLU A 1 53 ? -7.368 14.102 -10.547 1.00 0.00 53 GLU A CA 14
ATOM 19827 C C . GLU A 1 53 ? -7.184 13.215 -9.319 1.00 0.00 53 GLU A C 14
ATOM 19828 O O . GLU A 1 53 ? -7.129 11.989 -9.426 1.00 0.00 53 GLU A O 14
ATOM 19840 N N . LYS A 1 54 ? -7.090 13.842 -8.152 1.00 0.00 54 LYS A N 14
ATOM 19841 C CA . LYS A 1 54 ? -6.912 13.111 -6.902 1.00 0.00 54 LYS A CA 14
ATOM 19842 C C . LYS A 1 54 ? -7.947 11.998 -6.771 1.00 0.00 54 LYS A C 14
ATOM 19843 O O . LYS A 1 54 ? -7.626 10.887 -6.350 1.00 0.00 54 LYS A O 14
ATOM 19862 N N . GLN A 1 55 ? -9.189 12.304 -7.135 1.00 0.00 55 GLN A N 14
ATOM 19863 C CA . GLN A 1 55 ? -10.268 11.329 -7.058 1.00 0.00 55 GLN A CA 14
ATOM 19864 C C . GLN A 1 55 ? -10.063 10.207 -8.072 1.00 0.00 55 GLN A C 14
ATOM 19865 O O . GLN A 1 55 ? -10.299 9.037 -7.774 1.00 0.00 55 GLN A O 14
ATOM 19879 N N . ARG A 1 56 ? -9.621 10.574 -9.270 1.00 0.00 56 ARG A N 14
ATOM 19880 C CA . ARG A 1 56 ? -9.384 9.598 -10.328 1.00 0.00 56 ARG A CA 14
ATOM 19881 C C . ARG A 1 56 ? -8.353 8.561 -9.892 1.00 0.00 56 ARG A C 14
ATOM 19882 O O . ARG A 1 56 ? -8.374 7.419 -10.350 1.00 0.00 56 ARG A O 14
ATOM 19903 N N . TYR A 1 57 ? -7.453 8.968 -9.003 1.00 0.00 57 TYR A N 14
ATOM 19904 C CA . TYR A 1 57 ? -6.412 8.075 -8.508 1.00 0.00 57 TYR A CA 14
ATOM 19905 C C . TYR A 1 57 ? -6.949 7.178 -7.397 1.00 0.00 57 TYR A C 14
ATOM 19906 O O . TYR A 1 57 ? -6.658 5.982 -7.354 1.00 0.00 57 TYR A O 14
ATOM 19924 N N . LEU A 1 58 ? -7.734 7.763 -6.499 1.00 0.00 58 LEU A N 14
ATOM 19925 C CA . LEU A 1 58 ? -8.314 7.018 -5.387 1.00 0.00 58 LEU A CA 14
ATOM 19926 C C . LEU A 1 58 ? -9.268 5.941 -5.892 1.00 0.00 58 LEU A C 14
ATOM 19927 O O . LEU A 1 58 ? -9.429 4.895 -5.264 1.00 0.00 58 LEU A O 14
ATOM 19943 N N . ASP A 1 59 ? -9.900 6.205 -7.031 1.00 0.00 59 ASP A N 14
ATOM 19944 C CA . ASP A 1 59 ? -10.837 5.257 -7.622 1.00 0.00 59 ASP A CA 14
ATOM 19945 C C . ASP A 1 59 ? -10.114 4.278 -8.540 1.00 0.00 59 ASP A C 14
ATOM 19946 O O . ASP A 1 59 ? -10.502 3.116 -8.653 1.00 0.00 59 ASP A O 14
ATOM 19955 N N . GLU A 1 60 ? -9.059 4.756 -9.194 1.00 0.00 60 GLU A N 14
ATOM 19956 C CA . GLU A 1 60 ? -8.282 3.921 -10.103 1.00 0.00 60 GLU A CA 14
ATOM 19957 C C . GLU A 1 60 ? -7.583 2.796 -9.346 1.00 0.00 60 GLU A C 14
ATOM 19958 O O . GLU A 1 60 ? -7.184 1.792 -9.935 1.00 0.00 60 GLU A O 14
ATOM 19970 N N . ALA A 1 61 ? -7.438 2.973 -8.037 1.00 0.00 61 ALA A N 14
ATOM 19971 C CA . ALA A 1 61 ? -6.789 1.972 -7.199 1.00 0.00 61 ALA A CA 14
ATOM 19972 C C . ALA A 1 61 ? -7.818 1.135 -6.446 1.00 0.00 61 ALA A C 14
ATOM 19973 O O . ALA A 1 61 ? -7.689 -0.084 -6.350 1.00 0.00 61 ALA A O 14
ATOM 19980 N N . GLU A 1 62 ? -8.839 1.799 -5.913 1.00 0.00 62 GLU A N 14
ATOM 19981 C CA . GLU A 1 62 ? -9.889 1.115 -5.168 1.00 0.00 62 GLU A CA 14
ATOM 19982 C C . GLU A 1 62 ? -10.502 -0.009 -5.999 1.00 0.00 62 GLU A C 14
ATOM 19983 O O . GLU A 1 62 ? -10.985 -1.004 -5.459 1.00 0.00 62 GLU A O 14
ATOM 19995 N N . LYS A 1 63 ? -10.480 0.158 -7.317 1.00 0.00 63 LYS A N 14
ATOM 19996 C CA . LYS A 1 63 ? -11.032 -0.841 -8.224 1.00 0.00 63 LYS A CA 14
ATOM 19997 C C . LYS A 1 63 ? -10.103 -2.046 -8.337 1.00 0.00 63 LYS A C 14
ATOM 19998 O O . LYS A 1 63 ? -10.555 -3.172 -8.545 1.00 0.00 63 LYS A O 14
ATOM 20017 N N . GLU A 1 64 ? -8.804 -1.801 -8.197 1.00 0.00 64 GLU A N 14
ATOM 20018 C CA . GLU A 1 64 ? -7.813 -2.868 -8.282 1.00 0.00 64 GLU A CA 14
ATOM 20019 C C . GLU A 1 64 ? -7.705 -3.617 -6.957 1.00 0.00 64 GLU A C 14
ATOM 20020 O O . GLU A 1 64 ? -7.314 -4.784 -6.920 1.00 0.00 64 GLU A O 14
ATOM 20032 N N . LYS A 1 65 ? -8.051 -2.937 -5.870 1.00 0.00 65 LYS A N 14
ATOM 20033 C CA . LYS A 1 65 ? -7.993 -3.535 -4.541 1.00 0.00 65 LYS A CA 14
ATOM 20034 C C . LYS A 1 65 ? -9.094 -4.576 -4.365 1.00 0.00 65 LYS A C 14
ATOM 20035 O O . LYS A 1 65 ? -8.909 -5.577 -3.675 1.00 0.00 65 LYS A O 14
ATOM 20054 N N . GLN A 1 66 ? -10.239 -4.331 -4.995 1.00 0.00 66 GLN A N 14
ATOM 20055 C CA . GLN A 1 66 ? -11.369 -5.248 -4.908 1.00 0.00 66 GLN A CA 14
ATOM 20056 C C . GLN A 1 66 ? -11.003 -6.618 -5.471 1.00 0.00 66 GLN A C 14
ATOM 20057 O O . GLN A 1 66 ? -11.395 -7.647 -4.922 1.00 0.00 66 GLN A O 14
ATOM 20071 N N . GLN A 1 67 ? -10.253 -6.621 -6.568 1.00 0.00 67 GLN A N 14
ATOM 20072 C CA . GLN A 1 67 ? -9.836 -7.865 -7.204 1.00 0.00 67 GLN A CA 14
ATOM 20073 C C . GLN A 1 67 ? -8.732 -8.544 -6.399 1.00 0.00 67 GLN A C 14
ATOM 20074 O O . GLN A 1 67 ? -8.704 -9.769 -6.277 1.00 0.00 67 GLN A O 14
ATOM 20088 N N . TYR A 1 68 ? -7.824 -7.742 -5.854 1.00 0.00 68 TYR A N 14
ATOM 20089 C CA . TYR A 1 68 ? -6.717 -8.267 -5.064 1.00 0.00 68 TYR A CA 14
ATOM 20090 C C . TYR A 1 68 ? -7.229 -8.997 -3.827 1.00 0.00 68 TYR A C 14
ATOM 20091 O O . TYR A 1 68 ? -6.720 -10.058 -3.463 1.00 0.00 68 TYR A O 14
ATOM 20109 N N . LEU A 1 69 ? -8.239 -8.422 -3.184 1.00 0.00 69 LEU A N 14
ATOM 20110 C CA . LEU A 1 69 ? -8.823 -9.018 -1.987 1.00 0.00 69 LEU A CA 14
ATOM 20111 C C . LEU A 1 69 ? -9.282 -10.447 -2.258 1.00 0.00 69 LEU A C 14
ATOM 20112 O O . LEU A 1 69 ? -8.872 -11.383 -1.571 1.00 0.00 69 LEU A O 14
ATOM 20128 N N . LYS A 1 70 ? -10.133 -10.608 -3.265 1.00 0.00 70 LYS A N 14
ATOM 20129 C CA . LYS A 1 70 ? -10.646 -11.925 -3.631 1.00 0.00 70 LYS A CA 14
ATOM 20130 C C . LYS A 1 70 ? -9.503 -12.909 -3.861 1.00 0.00 70 LYS A C 14
ATOM 20131 O O . LYS A 1 70 ? -9.573 -14.063 -3.441 1.00 0.00 70 LYS A O 14
ATOM 20150 N N . GLU A 1 71 ? -8.453 -12.443 -4.530 1.00 0.00 71 GLU A N 14
ATOM 20151 C CA . GLU A 1 71 ? -7.296 -13.283 -4.815 1.00 0.00 71 GLU A CA 14
ATOM 20152 C C . GLU A 1 71 ? -6.655 -13.783 -3.524 1.00 0.00 71 GLU A C 14
ATOM 20153 O O . GLU A 1 71 ? -5.825 -14.692 -3.540 1.00 0.00 71 GLU A O 14
ATOM 20165 N N . LEU A 1 72 ? -7.047 -13.182 -2.405 1.00 0.00 72 LEU A N 14
ATOM 20166 C CA . LEU A 1 72 ? -6.510 -13.565 -1.104 1.00 0.00 72 LEU A CA 14
ATOM 20167 C C . LEU A 1 72 ? -7.365 -14.653 -0.462 1.00 0.00 72 LEU A C 14
ATOM 20168 O O . LEU A 1 72 ? -6.858 -15.703 -0.068 1.00 0.00 72 LEU A O 14
ATOM 20184 N N . TRP A 1 73 ? -8.664 -14.395 -0.360 1.00 0.00 73 TRP A N 14
ATOM 20185 C CA . TRP A 1 73 ? -9.589 -15.355 0.232 1.00 0.00 73 TRP A CA 14
ATOM 20186 C C . TRP A 1 73 ? -10.241 -16.218 -0.843 1.00 0.00 73 TRP A C 14
ATOM 20187 O O . TRP A 1 73 ? -10.239 -17.444 -0.753 1.00 0.00 73 TRP A O 14
ATOM 20208 N N . ALA A 1 74 ? -10.799 -15.568 -1.859 1.00 0.00 74 ALA A N 14
ATOM 20209 C CA . ALA A 1 74 ? -11.453 -16.277 -2.953 1.00 0.00 74 ALA A CA 14
ATOM 20210 C C . ALA A 1 74 ? -10.571 -17.402 -3.481 1.00 0.00 74 ALA A C 14
ATOM 20211 O O . ALA A 1 74 ? -11.053 -18.326 -4.138 1.00 0.00 74 ALA A O 14
ATOM 20218 N N . TYR A 1 75 ? -9.277 -17.321 -3.193 1.00 0.00 75 TYR A N 14
ATOM 20219 C CA . TYR A 1 75 ? -8.327 -18.331 -3.642 1.00 0.00 75 TYR A CA 14
ATOM 20220 C C . TYR A 1 75 ? -8.055 -19.350 -2.541 1.00 0.00 75 TYR A C 14
ATOM 20221 O O . TYR A 1 75 ? -7.920 -20.544 -2.805 1.00 0.00 75 TYR A O 14
ATOM 20239 N N . GLN A 1 76 ? -7.976 -18.869 -1.304 1.00 0.00 76 GLN A N 14
ATOM 20240 C CA . GLN A 1 76 ? -7.719 -19.738 -0.161 1.00 0.00 76 GLN A CA 14
ATOM 20241 C C . GLN A 1 76 ? -8.885 -20.693 0.069 1.00 0.00 76 GLN A C 14
ATOM 20242 O O . GLN A 1 76 ? -8.820 -21.571 0.929 1.00 0.00 76 GLN A O 14
ATOM 20256 N N . GLN A 1 77 ? -9.951 -20.516 -0.705 1.00 0.00 77 GLN A N 14
ATOM 20257 C CA . GLN A 1 77 ? -11.132 -21.361 -0.585 1.00 0.00 77 GLN A CA 14
ATOM 20258 C C . GLN A 1 77 ? -11.529 -21.940 -1.939 1.00 0.00 77 GLN A C 14
ATOM 20259 O O . GLN A 1 77 ? -12.673 -21.803 -2.373 1.00 0.00 77 GLN A O 14
ATOM 20273 N N . SER A 1 78 ? -10.575 -22.586 -2.602 1.00 0.00 78 SER A N 14
ATOM 20274 C CA . SER A 1 78 ? -10.824 -23.182 -3.909 1.00 0.00 78 SER A CA 14
ATOM 20275 C C . SER A 1 78 ? -10.528 -24.679 -3.889 1.00 0.00 78 SER A C 14
ATOM 20276 O O . SER A 1 78 ? -9.707 -25.149 -3.104 1.00 0.00 78 SER A O 14
ATOM 20284 N N . GLU A 1 79 ? -11.206 -25.421 -4.760 1.00 0.00 79 GLU A N 14
ATOM 20285 C CA . GLU A 1 79 ? -11.018 -26.866 -4.841 1.00 0.00 79 GLU A CA 14
ATOM 20286 C C . GLU A 1 79 ? -9.536 -27.215 -4.947 1.00 0.00 79 GLU A C 14
ATOM 20287 O O . GLU A 1 79 ? -9.111 -28.291 -4.527 1.00 0.00 79 GLU A O 14
ATOM 20299 N N . ALA A 1 80 ? -8.756 -26.298 -5.510 1.00 0.00 80 ALA A N 14
ATOM 20300 C CA . ALA A 1 80 ? -7.323 -26.508 -5.670 1.00 0.00 80 ALA A CA 14
ATOM 20301 C C . ALA A 1 80 ? -6.594 -26.355 -4.339 1.00 0.00 80 ALA A C 14
ATOM 20302 O O . ALA A 1 80 ? -5.797 -27.211 -3.955 1.00 0.00 80 ALA A O 14
ATOM 20309 N N . TYR A 1 81 ? -6.872 -25.259 -3.642 1.00 0.00 81 TYR A N 14
ATOM 20310 C CA . TYR A 1 81 ? -6.240 -24.992 -2.356 1.00 0.00 81 TYR A CA 14
ATOM 20311 C C . TYR A 1 81 ? -6.196 -26.253 -1.498 1.00 0.00 81 TYR A C 14
ATOM 20312 O O . TYR A 1 81 ? -5.237 -26.484 -0.761 1.00 0.00 81 TYR A O 14
ATOM 20330 N N . LYS A 1 82 ? -7.241 -27.067 -1.600 1.00 0.00 82 LYS A N 14
ATOM 20331 C CA . LYS A 1 82 ? -7.323 -28.306 -0.837 1.00 0.00 82 LYS A CA 14
ATOM 20332 C C . LYS A 1 82 ? -6.669 -29.457 -1.594 1.00 0.00 82 LYS A C 14
ATOM 20333 O O . LYS A 1 82 ? -5.702 -30.055 -1.122 1.00 0.00 82 LYS A O 14
ATOM 20352 N N . VAL A 1 83 ? -7.202 -29.762 -2.773 1.00 0.00 83 VAL A N 14
ATOM 20353 C CA . VAL A 1 83 ? -6.667 -30.839 -3.598 1.00 0.00 83 VAL A CA 14
ATOM 20354 C C . VAL A 1 83 ? -6.091 -31.957 -2.737 1.00 0.00 83 VAL A C 14
ATOM 20355 O O . VAL A 1 83 ? -5.062 -32.544 -3.071 1.00 0.00 83 VAL A O 14
ATOM 20368 N N . CYS A 1 84 ? -6.763 -32.247 -1.628 1.00 0.00 84 CYS A N 14
ATOM 20369 C CA . CYS A 1 84 ? -6.318 -33.295 -0.716 1.00 0.00 84 CYS A CA 14
ATOM 20370 C C . CYS A 1 84 ? -7.506 -34.073 -0.161 1.00 0.00 84 CYS A C 14
ATOM 20371 O O . CYS A 1 84 ? -8.560 -33.502 0.120 1.00 0.00 84 CYS A O 14
ATOM 20379 N N . THR A 1 85 ? -7.330 -35.383 -0.007 1.00 0.00 85 THR A N 14
ATOM 20380 C CA . THR A 1 85 ? -8.388 -36.240 0.511 1.00 0.00 85 THR A CA 14
ATOM 20381 C C . THR A 1 85 ? -8.008 -36.823 1.866 1.00 0.00 85 THR A C 14
ATOM 20382 O O . THR A 1 85 ? -6.827 -36.948 2.190 1.00 0.00 85 THR A O 14
ATOM 20393 N N . GLU A 1 86 ? -9.017 -37.181 2.656 1.00 0.00 86 GLU A N 14
ATOM 20394 C CA . GLU A 1 86 ? -8.786 -37.752 3.977 1.00 0.00 86 GLU A CA 14
ATOM 20395 C C . GLU A 1 86 ? -9.772 -38.881 4.261 1.00 0.00 86 GLU A C 14
ATOM 20396 O O . GLU A 1 86 ? -10.966 -38.760 3.989 1.00 0.00 86 GLU A O 14
ATOM 20408 N N . SER A 1 87 ? -9.263 -39.980 4.811 1.00 0.00 87 SER A N 14
ATOM 20409 C CA . SER A 1 87 ? -10.098 -41.133 5.129 1.00 0.00 87 SER A CA 14
ATOM 20410 C C . SER A 1 87 ? -11.409 -40.693 5.773 1.00 0.00 87 SER A C 14
ATOM 20411 O O . SER A 1 87 ? -11.413 -39.971 6.769 1.00 0.00 87 SER A O 14
ATOM 20419 N N . GLY A 1 88 ? -12.523 -41.135 5.198 1.00 0.00 88 GLY A N 14
ATOM 20420 C CA . GLY A 1 88 ? -13.826 -40.779 5.728 1.00 0.00 88 GLY A CA 14
ATOM 20421 C C . GLY A 1 88 ? -14.692 -41.992 6.003 1.00 0.00 88 GLY A C 14
ATOM 20422 O O . GLY A 1 88 ? -14.218 -43.127 6.025 1.00 0.00 88 GLY A O 14
ATOM 20426 N N . PRO A 1 89 ? -15.994 -41.756 6.221 1.00 0.00 89 PRO A N 14
ATOM 20427 C CA . PRO A 1 89 ? -16.956 -42.826 6.501 1.00 0.00 89 PRO A CA 14
ATOM 20428 C C . PRO A 1 89 ? -17.219 -43.703 5.282 1.00 0.00 89 PRO A C 14
ATOM 20429 O O . PRO A 1 89 ? -17.759 -44.803 5.402 1.00 0.00 89 PRO A O 14
ATOM 20440 N N . SER A 1 90 ? -16.832 -43.211 4.110 1.00 0.00 90 SER A N 14
ATOM 20441 C CA . SER A 1 90 ? -17.029 -43.949 2.868 1.00 0.00 90 SER A CA 14
ATOM 20442 C C . SER A 1 90 ? -16.673 -45.421 3.050 1.00 0.00 90 SER A C 14
ATOM 20443 O O . SER A 1 90 ? -15.605 -45.756 3.562 1.00 0.00 90 SER A O 14
ATOM 20451 N N . SER A 1 91 ? -17.577 -46.299 2.625 1.00 0.00 91 SER A N 14
ATOM 20452 C CA . SER A 1 91 ? -17.362 -47.737 2.743 1.00 0.00 91 SER A CA 14
ATOM 20453 C C . SER A 1 91 ? -16.516 -48.256 1.585 1.00 0.00 91 SER A C 14
ATOM 20454 O O . SER A 1 91 ? -16.643 -47.793 0.452 1.00 0.00 91 SER A O 14
ATOM 20462 N N . GLY A 1 92 ? -15.651 -49.222 1.878 1.00 0.00 92 GLY A N 14
ATOM 20463 C CA . GLY A 1 92 ? -14.796 -49.790 0.853 1.00 0.00 92 GLY A CA 14
ATOM 20464 C C . GLY A 1 92 ? -15.140 -51.234 0.545 1.00 0.00 92 GLY A C 14
ATOM 20465 O O . GLY A 1 92 ? -15.737 -51.926 1.370 1.00 0.00 92 GLY A O 14
ATOM 20469 N N . GLY A 1 1 ? 18.680 -14.086 -1.733 1.00 0.00 1 GLY A N 15
ATOM 20470 C CA . GLY A 1 1 ? 17.640 -15.084 -1.907 1.00 0.00 1 GLY A CA 15
ATOM 20471 C C . GLY A 1 1 ? 16.295 -14.466 -2.234 1.00 0.00 1 GLY A C 15
ATOM 20472 O O . GLY A 1 1 ? 16.100 -13.262 -2.073 1.00 0.00 1 GLY A O 15
ATOM 20476 N N . SER A 1 2 ? 15.363 -15.294 -2.696 1.00 0.00 2 SER A N 15
ATOM 20477 C CA . SER A 1 2 ? 14.030 -14.822 -3.053 1.00 0.00 2 SER A CA 15
ATOM 20478 C C . SER A 1 2 ? 13.128 -14.764 -1.824 1.00 0.00 2 SER A C 15
ATOM 20479 O O . SER A 1 2 ? 12.535 -15.769 -1.427 1.00 0.00 2 SER A O 15
ATOM 20487 N N . SER A 1 3 ? 13.027 -13.582 -1.224 1.00 0.00 3 SER A N 15
ATOM 20488 C CA . SER A 1 3 ? 12.201 -13.393 -0.038 1.00 0.00 3 SER A CA 15
ATOM 20489 C C . SER A 1 3 ? 10.768 -13.041 -0.425 1.00 0.00 3 SER A C 15
ATOM 20490 O O . SER A 1 3 ? 10.508 -12.578 -1.535 1.00 0.00 3 SER A O 15
ATOM 20498 N N . GLY A 1 4 ? 9.840 -13.266 0.500 1.00 0.00 4 GLY A N 15
ATOM 20499 C CA . GLY A 1 4 ? 8.443 -12.967 0.237 1.00 0.00 4 GLY A CA 15
ATOM 20500 C C . GLY A 1 4 ? 7.820 -13.931 -0.753 1.00 0.00 4 GLY A C 15
ATOM 20501 O O . GLY A 1 4 ? 7.777 -15.137 -0.511 1.00 0.00 4 GLY A O 15
ATOM 20505 N N . SER A 1 5 ? 7.337 -13.398 -1.869 1.00 0.00 5 SER A N 15
ATOM 20506 C CA . SER A 1 5 ? 6.707 -14.219 -2.897 1.00 0.00 5 SER A CA 15
ATOM 20507 C C . SER A 1 5 ? 5.601 -15.084 -2.301 1.00 0.00 5 SER A C 15
ATOM 20508 O O . SER A 1 5 ? 5.524 -16.283 -2.567 1.00 0.00 5 SER A O 15
ATOM 20516 N N . SER A 1 6 ? 4.746 -14.466 -1.493 1.00 0.00 6 SER A N 15
ATOM 20517 C CA . SER A 1 6 ? 3.645 -15.177 -0.854 1.00 0.00 6 SER A CA 15
ATOM 20518 C C . SER A 1 6 ? 2.301 -14.686 -1.381 1.00 0.00 6 SER A C 15
ATOM 20519 O O . SER A 1 6 ? 1.941 -13.523 -1.207 1.00 0.00 6 SER A O 15
ATOM 20527 N N . GLY A 1 7 ? 1.562 -15.583 -2.029 1.00 0.00 7 GLY A N 15
ATOM 20528 C CA . GLY A 1 7 ? 0.267 -15.222 -2.573 1.00 0.00 7 GLY A CA 15
ATOM 20529 C C . GLY A 1 7 ? 0.329 -13.989 -3.453 1.00 0.00 7 GLY A C 15
ATOM 20530 O O . GLY A 1 7 ? 1.356 -13.683 -4.058 1.00 0.00 7 GLY A O 15
ATOM 20534 N N . PRO A 1 8 ? -0.792 -13.257 -3.531 1.00 0.00 8 PRO A N 15
ATOM 20535 C CA . PRO A 1 8 ? -0.887 -12.039 -4.342 1.00 0.00 8 PRO A CA 15
ATOM 20536 C C . PRO A 1 8 ? -0.063 -10.894 -3.763 1.00 0.00 8 PRO A C 15
ATOM 20537 O O . PRO A 1 8 ? 0.090 -10.776 -2.548 1.00 0.00 8 PRO A O 15
ATOM 20548 N N . LYS A 1 9 ? 0.466 -10.048 -4.642 1.00 0.00 9 LYS A N 15
ATOM 20549 C CA . LYS A 1 9 ? 1.272 -8.910 -4.219 1.00 0.00 9 LYS A CA 15
ATOM 20550 C C . LYS A 1 9 ? 0.399 -7.683 -3.982 1.00 0.00 9 LYS A C 15
ATOM 20551 O O . LYS A 1 9 ? -0.134 -7.096 -4.924 1.00 0.00 9 LYS A O 15
ATOM 20570 N N . ALA A 1 10 ? 0.257 -7.299 -2.717 1.00 0.00 10 ALA A N 15
ATOM 20571 C CA . ALA A 1 10 ? -0.549 -6.139 -2.357 1.00 0.00 10 ALA A CA 15
ATOM 20572 C C . ALA A 1 10 ? -0.246 -4.955 -3.270 1.00 0.00 10 ALA A C 15
ATOM 20573 O O . ALA A 1 10 ? 0.849 -4.394 -3.256 1.00 0.00 10 ALA A O 15
ATOM 20580 N N . PRO A 1 11 ? -1.238 -4.565 -4.083 1.00 0.00 11 PRO A N 15
ATOM 20581 C CA . PRO A 1 11 ? -1.102 -3.444 -5.018 1.00 0.00 11 PRO A CA 15
ATOM 20582 C C . PRO A 1 11 ? -1.028 -2.099 -4.303 1.00 0.00 11 PRO A C 15
ATOM 20583 O O . PRO A 1 11 ? -1.384 -1.987 -3.131 1.00 0.00 11 PRO A O 15
ATOM 20594 N N . VAL A 1 12 ? -0.562 -1.080 -5.018 1.00 0.00 12 VAL A N 15
ATOM 20595 C CA . VAL A 1 12 ? -0.442 0.260 -4.453 1.00 0.00 12 VAL A CA 15
ATOM 20596 C C . VAL A 1 12 ? -1.791 0.969 -4.432 1.00 0.00 12 VAL A C 15
ATOM 20597 O O . VAL A 1 12 ? -2.673 0.676 -5.240 1.00 0.00 12 VAL A O 15
ATOM 20610 N N . THR A 1 13 ? -1.946 1.908 -3.502 1.00 0.00 13 THR A N 15
ATOM 20611 C CA . THR A 1 13 ? -3.187 2.660 -3.376 1.00 0.00 13 THR A CA 15
ATOM 20612 C C . THR A 1 13 ? -3.126 3.959 -4.172 1.00 0.00 13 THR A C 15
ATOM 20613 O O . THR A 1 13 ? -2.046 4.457 -4.485 1.00 0.00 13 THR A O 15
ATOM 20624 N N . GLY A 1 14 ? -4.295 4.504 -4.496 1.00 0.00 14 GLY A N 15
ATOM 20625 C CA . GLY A 1 14 ? -4.352 5.741 -5.253 1.00 0.00 14 GLY A CA 15
ATOM 20626 C C . GLY A 1 14 ? -3.264 6.717 -4.852 1.00 0.00 14 GLY A C 15
ATOM 20627 O O . GLY A 1 14 ? -2.674 7.383 -5.702 1.00 0.00 14 GLY A O 15
ATOM 20631 N N . TYR A 1 15 ? -2.998 6.802 -3.553 1.00 0.00 15 TYR A N 15
ATOM 20632 C CA . TYR A 1 15 ? -1.977 7.708 -3.040 1.00 0.00 15 TYR A CA 15
ATOM 20633 C C . TYR A 1 15 ? -0.587 7.276 -3.499 1.00 0.00 15 TYR A C 15
ATOM 20634 O O . TYR A 1 15 ? 0.124 8.035 -4.159 1.00 0.00 15 TYR A O 15
ATOM 20652 N N . VAL A 1 16 ? -0.207 6.053 -3.146 1.00 0.00 16 VAL A N 15
ATOM 20653 C CA . VAL A 1 16 ? 1.097 5.518 -3.523 1.00 0.00 16 VAL A CA 15
ATOM 20654 C C . VAL A 1 16 ? 1.262 5.492 -5.038 1.00 0.00 16 VAL A C 15
ATOM 20655 O O . VAL A 1 16 ? 2.191 6.090 -5.582 1.00 0.00 16 VAL A O 15
ATOM 20668 N N . ARG A 1 17 ? 0.356 4.794 -5.715 1.00 0.00 17 ARG A N 15
ATOM 20669 C CA . ARG A 1 17 ? 0.402 4.689 -7.169 1.00 0.00 17 ARG A CA 15
ATOM 20670 C C . ARG A 1 17 ? 0.885 5.994 -7.793 1.00 0.00 17 ARG A C 15
ATOM 20671 O O . ARG A 1 17 ? 1.861 6.012 -8.544 1.00 0.00 17 ARG A O 15
ATOM 20692 N N . PHE A 1 18 ? 0.196 7.086 -7.478 1.00 0.00 18 PHE A N 15
ATOM 20693 C CA . PHE A 1 18 ? 0.553 8.396 -8.009 1.00 0.00 18 PHE A CA 15
ATOM 20694 C C . PHE A 1 18 ? 1.982 8.768 -7.625 1.00 0.00 18 PHE A C 15
ATOM 20695 O O . PHE A 1 18 ? 2.720 9.351 -8.419 1.00 0.00 18 PHE A O 15
ATOM 20712 N N . LEU A 1 19 ? 2.366 8.425 -6.400 1.00 0.00 19 LEU A N 15
ATOM 20713 C CA . LEU A 1 19 ? 3.707 8.723 -5.907 1.00 0.00 19 LEU A CA 15
ATOM 20714 C C . LEU A 1 19 ? 4.758 7.927 -6.675 1.00 0.00 19 LEU A C 15
ATOM 20715 O O . LEU A 1 19 ? 5.901 8.362 -6.812 1.00 0.00 19 LEU A O 15
ATOM 20731 N N . ASN A 1 20 ? 4.362 6.762 -7.175 1.00 0.00 20 ASN A N 15
ATOM 20732 C CA . ASN A 1 20 ? 5.269 5.907 -7.931 1.00 0.00 20 ASN A CA 15
ATOM 20733 C C . ASN A 1 20 ? 5.384 6.379 -9.378 1.00 0.00 20 ASN A C 15
ATOM 20734 O O . ASN A 1 20 ? 6.470 6.381 -9.955 1.00 0.00 20 ASN A O 15
ATOM 20745 N N . GLU A 1 21 ? 4.255 6.778 -9.956 1.00 0.00 21 GLU A N 15
ATOM 20746 C CA . GLU A 1 21 ? 4.229 7.252 -11.334 1.00 0.00 21 GLU A CA 15
ATOM 20747 C C . GLU A 1 21 ? 4.944 8.594 -11.462 1.00 0.00 21 GLU A C 15
ATOM 20748 O O . GLU A 1 21 ? 5.783 8.781 -12.343 1.00 0.00 21 GLU A O 15
ATOM 20760 N N . ARG A 1 22 ? 4.606 9.524 -10.576 1.00 0.00 22 ARG A N 15
ATOM 20761 C CA . ARG A 1 22 ? 5.214 10.849 -10.588 1.00 0.00 22 ARG A CA 15
ATOM 20762 C C . ARG A 1 22 ? 6.712 10.764 -10.313 1.00 0.00 22 ARG A C 15
ATOM 20763 O O . ARG A 1 22 ? 7.518 11.382 -11.009 1.00 0.00 22 ARG A O 15
ATOM 20784 N N . ARG A 1 23 ? 7.077 9.992 -9.294 1.00 0.00 23 ARG A N 15
ATOM 20785 C CA . ARG A 1 23 ? 8.478 9.827 -8.925 1.00 0.00 23 ARG A CA 15
ATOM 20786 C C . ARG A 1 23 ? 9.369 9.816 -10.164 1.00 0.00 23 ARG A C 15
ATOM 20787 O O . ARG A 1 23 ? 10.281 10.633 -10.291 1.00 0.00 23 ARG A O 15
ATOM 20808 N N . GLU A 1 24 ? 9.098 8.886 -11.073 1.00 0.00 24 GLU A N 15
ATOM 20809 C CA . GLU A 1 24 ? 9.876 8.769 -12.302 1.00 0.00 24 GLU A CA 15
ATOM 20810 C C . GLU A 1 24 ? 10.285 10.145 -12.819 1.00 0.00 24 GLU A C 15
ATOM 20811 O O . GLU A 1 24 ? 11.463 10.398 -13.071 1.00 0.00 24 GLU A O 15
ATOM 20823 N N . GLN A 1 25 ? 9.304 11.027 -12.975 1.00 0.00 25 GLN A N 15
ATOM 20824 C CA . GLN A 1 25 ? 9.562 12.377 -13.463 1.00 0.00 25 GLN A CA 15
ATOM 20825 C C . GLN A 1 25 ? 10.687 13.037 -12.673 1.00 0.00 25 GLN A C 15
ATOM 20826 O O . GLN A 1 25 ? 11.548 13.709 -13.243 1.00 0.00 25 GLN A O 15
ATOM 20840 N N . ILE A 1 26 ? 10.675 12.841 -11.359 1.00 0.00 26 ILE A N 15
ATOM 20841 C CA . ILE A 1 26 ? 11.695 13.416 -10.491 1.00 0.00 26 ILE A CA 15
ATOM 20842 C C . ILE A 1 26 ? 13.060 12.790 -10.757 1.00 0.00 26 ILE A C 15
ATOM 20843 O O . ILE A 1 26 ? 14.007 13.481 -11.134 1.00 0.00 26 ILE A O 15
ATOM 20859 N N . ARG A 1 27 ? 13.152 11.479 -10.561 1.00 0.00 27 ARG A N 15
ATOM 20860 C CA . ARG A 1 27 ? 14.401 10.759 -10.781 1.00 0.00 27 ARG A CA 15
ATOM 20861 C C . ARG A 1 27 ? 15.174 11.357 -11.953 1.00 0.00 27 ARG A C 15
ATOM 20862 O O . ARG A 1 27 ? 16.393 11.517 -11.891 1.00 0.00 27 ARG A O 15
ATOM 20883 N N . THR A 1 28 ? 14.456 11.686 -13.023 1.00 0.00 28 THR A N 15
ATOM 20884 C CA . THR A 1 28 ? 15.073 12.265 -14.209 1.00 0.00 28 THR A CA 15
ATOM 20885 C C . THR A 1 28 ? 15.747 13.594 -13.886 1.00 0.00 28 THR A C 15
ATOM 20886 O O . THR A 1 28 ? 16.914 13.805 -14.218 1.00 0.00 28 THR A O 15
ATOM 20897 N N . ARG A 1 29 ? 15.006 14.485 -13.236 1.00 0.00 29 ARG A N 15
ATOM 20898 C CA . ARG A 1 29 ? 15.533 15.794 -12.868 1.00 0.00 29 ARG A CA 15
ATOM 20899 C C . ARG A 1 29 ? 16.601 15.665 -11.787 1.00 0.00 29 ARG A C 15
ATOM 20900 O O . ARG A 1 29 ? 17.712 16.176 -11.932 1.00 0.00 29 ARG A O 15
ATOM 20921 N N . HIS A 1 30 ? 16.256 14.981 -10.700 1.00 0.00 30 HIS A N 15
ATOM 20922 C CA . HIS A 1 30 ? 17.185 14.786 -9.593 1.00 0.00 30 HIS A CA 15
ATOM 20923 C C . HIS A 1 30 ? 17.460 13.303 -9.369 1.00 0.00 30 HIS A C 15
ATOM 20924 O O . HIS A 1 30 ? 16.897 12.669 -8.476 1.00 0.00 30 HIS A O 15
ATOM 20939 N N . PRO A 1 31 ? 18.346 12.733 -10.200 1.00 0.00 31 PRO A N 15
ATOM 20940 C CA . PRO A 1 31 ? 18.715 11.316 -10.113 1.00 0.00 31 PRO A CA 15
ATOM 20941 C C . PRO A 1 31 ? 19.539 11.008 -8.868 1.00 0.00 31 PRO A C 15
ATOM 20942 O O . PRO A 1 31 ? 19.916 9.860 -8.630 1.00 0.00 31 PRO A O 15
ATOM 20953 N N . ASP A 1 32 ? 19.811 12.038 -8.075 1.00 0.00 32 ASP A N 15
ATOM 20954 C CA . ASP A 1 32 ? 20.588 11.875 -6.850 1.00 0.00 32 ASP A CA 15
ATOM 20955 C C . ASP A 1 32 ? 19.673 11.810 -5.631 1.00 0.00 32 ASP A C 15
ATOM 20956 O O . ASP A 1 32 ? 19.972 11.121 -4.654 1.00 0.00 32 ASP A O 15
ATOM 20965 N N . LEU A 1 33 ? 18.559 12.531 -5.694 1.00 0.00 33 LEU A N 15
ATOM 20966 C CA . LEU A 1 33 ? 17.601 12.556 -4.595 1.00 0.00 33 LEU A CA 15
ATOM 20967 C C . LEU A 1 33 ? 17.185 11.142 -4.203 1.00 0.00 33 LEU A C 15
ATOM 20968 O O . LEU A 1 33 ? 16.623 10.391 -5.000 1.00 0.00 33 LEU A O 15
ATOM 20984 N N . PRO A 1 34 ? 17.465 10.770 -2.945 1.00 0.00 34 PRO A N 15
ATOM 20985 C CA . PRO A 1 34 ? 17.126 9.444 -2.418 1.00 0.00 34 PRO A CA 15
ATOM 20986 C C . PRO A 1 34 ? 15.623 9.257 -2.243 1.00 0.00 34 PRO A C 15
ATOM 20987 O O . PRO A 1 34 ? 14.863 10.226 -2.239 1.00 0.00 34 PRO A O 15
ATOM 20998 N N . PHE A 1 35 ? 15.199 8.006 -2.099 1.00 0.00 35 PHE A N 15
ATOM 20999 C CA . PHE A 1 35 ? 13.786 7.692 -1.923 1.00 0.00 35 PHE A CA 15
ATOM 21000 C C . PHE A 1 35 ? 13.124 8.681 -0.969 1.00 0.00 35 PHE A C 15
ATOM 21001 O O . PHE A 1 35 ? 12.156 9.362 -1.313 1.00 0.00 35 PHE A O 15
ATOM 21018 N N . PRO A 1 36 ? 13.655 8.764 0.259 1.00 0.00 36 PRO A N 15
ATOM 21019 C CA . PRO A 1 36 ? 13.133 9.666 1.290 1.00 0.00 36 PRO A CA 15
ATOM 21020 C C . PRO A 1 36 ? 13.403 11.132 0.968 1.00 0.00 36 PRO A C 15
ATOM 21021 O O . PRO A 1 36 ? 13.361 11.988 1.850 1.00 0.00 36 PRO A O 15
ATOM 21032 N N . GLU A 1 37 ? 13.678 11.414 -0.302 1.00 0.00 37 GLU A N 15
ATOM 21033 C CA . GLU A 1 37 ? 13.955 12.776 -0.739 1.00 0.00 37 GLU A CA 15
ATOM 21034 C C . GLU A 1 37 ? 13.127 13.132 -1.972 1.00 0.00 37 GLU A C 15
ATOM 21035 O O . GLU A 1 37 ? 12.949 14.307 -2.294 1.00 0.00 37 GLU A O 15
ATOM 21047 N N . ILE A 1 38 ? 12.627 12.109 -2.655 1.00 0.00 38 ILE A N 15
ATOM 21048 C CA . ILE A 1 38 ? 11.818 12.313 -3.851 1.00 0.00 38 ILE A CA 15
ATOM 21049 C C . ILE A 1 38 ? 10.331 12.284 -3.520 1.00 0.00 38 ILE A C 15
ATOM 21050 O O . ILE A 1 38 ? 9.531 12.985 -4.142 1.00 0.00 38 ILE A O 15
ATOM 21066 N N . THR A 1 39 ? 9.964 11.471 -2.535 1.00 0.00 39 THR A N 15
ATOM 21067 C CA . THR A 1 39 ? 8.572 11.351 -2.119 1.00 0.00 39 THR A CA 15
ATOM 21068 C C . THR A 1 39 ? 8.116 12.592 -1.361 1.00 0.00 39 THR A C 15
ATOM 21069 O O . THR A 1 39 ? 6.997 13.070 -1.546 1.00 0.00 39 THR A O 15
ATOM 21080 N N . LYS A 1 40 ? 8.991 13.110 -0.504 1.00 0.00 40 LYS A N 15
ATOM 21081 C CA . LYS A 1 40 ? 8.679 14.298 0.282 1.00 0.00 40 LYS A CA 15
ATOM 21082 C C . LYS A 1 40 ? 8.252 15.451 -0.620 1.00 0.00 40 LYS A C 15
ATOM 21083 O O . LYS A 1 40 ? 7.443 16.292 -0.226 1.00 0.00 40 LYS A O 15
ATOM 21102 N N . MET A 1 41 ? 8.799 15.484 -1.829 1.00 0.00 41 MET A N 15
ATOM 21103 C CA . MET A 1 41 ? 8.472 16.534 -2.788 1.00 0.00 41 MET A CA 15
ATOM 21104 C C . MET A 1 41 ? 7.128 16.261 -3.456 1.00 0.00 41 MET A C 15
ATOM 21105 O O . MET A 1 41 ? 6.240 17.114 -3.460 1.00 0.00 41 MET A O 15
ATOM 21119 N N . LEU A 1 42 ? 6.985 15.067 -4.020 1.00 0.00 42 LEU A N 15
ATOM 21120 C CA . LEU A 1 42 ? 5.749 14.682 -4.692 1.00 0.00 42 LEU A CA 15
ATOM 21121 C C . LEU A 1 42 ? 4.542 14.921 -3.791 1.00 0.00 42 LEU A C 15
ATOM 21122 O O . LEU A 1 42 ? 3.540 15.493 -4.217 1.00 0.00 42 LEU A O 15
ATOM 21138 N N . GLY A 1 43 ? 4.647 14.480 -2.541 1.00 0.00 43 GLY A N 15
ATOM 21139 C CA . GLY A 1 43 ? 3.557 14.658 -1.598 1.00 0.00 43 GLY A CA 15
ATOM 21140 C C . GLY A 1 43 ? 2.824 15.970 -1.800 1.00 0.00 43 GLY A C 15
ATOM 21141 O O . GLY A 1 43 ? 1.609 15.985 -1.992 1.00 0.00 43 GLY A O 15
ATOM 21145 N N . ALA A 1 44 ? 3.564 17.072 -1.756 1.00 0.00 44 ALA A N 15
ATOM 21146 C CA . ALA A 1 44 ? 2.977 18.394 -1.936 1.00 0.00 44 ALA A CA 15
ATOM 21147 C C . ALA A 1 44 ? 2.025 18.415 -3.127 1.00 0.00 44 ALA A C 15
ATOM 21148 O O . ALA A 1 44 ? 0.930 18.972 -3.050 1.00 0.00 44 ALA A O 15
ATOM 21155 N N . GLU A 1 45 ? 2.451 17.804 -4.230 1.00 0.00 45 GLU A N 15
ATOM 21156 C CA . GLU A 1 45 ? 1.636 17.755 -5.438 1.00 0.00 45 GLU A CA 15
ATOM 21157 C C . GLU A 1 45 ? 0.305 17.059 -5.168 1.00 0.00 45 GLU A C 15
ATOM 21158 O O . GLU A 1 45 ? -0.748 17.521 -5.607 1.00 0.00 45 GLU A O 15
ATOM 21170 N N . TRP A 1 46 ? 0.360 15.947 -4.443 1.00 0.00 46 TRP A N 15
ATOM 21171 C CA . TRP A 1 46 ? -0.841 15.188 -4.114 1.00 0.00 46 TRP A CA 15
ATOM 21172 C C . TRP A 1 46 ? -1.871 16.073 -3.422 1.00 0.00 46 TRP A C 15
ATOM 21173 O O . TRP A 1 46 ? -3.068 15.974 -3.691 1.00 0.00 46 TRP A O 15
ATOM 21194 N N . SER A 1 47 ? -1.399 16.936 -2.527 1.00 0.00 47 SER A N 15
ATOM 21195 C CA . SER A 1 47 ? -2.281 17.834 -1.793 1.00 0.00 47 SER A CA 15
ATOM 21196 C C . SER A 1 47 ? -2.710 19.008 -2.668 1.00 0.00 47 SER A C 15
ATOM 21197 O O . SER A 1 47 ? -3.770 19.600 -2.458 1.00 0.00 47 SER A O 15
ATOM 21205 N N . LYS A 1 48 ? -1.879 19.342 -3.650 1.00 0.00 48 LYS A N 15
ATOM 21206 C CA . LYS A 1 48 ? -2.171 20.444 -4.559 1.00 0.00 48 LYS A CA 15
ATOM 21207 C C . LYS A 1 48 ? -2.857 19.938 -5.823 1.00 0.00 48 LYS A C 15
ATOM 21208 O O . LYS A 1 48 ? -3.003 20.676 -6.800 1.00 0.00 48 LYS A O 15
ATOM 21227 N N . LEU A 1 49 ? -3.277 18.679 -5.800 1.00 0.00 49 LEU A N 15
ATOM 21228 C CA . LEU A 1 49 ? -3.950 18.076 -6.946 1.00 0.00 49 LEU A CA 15
ATOM 21229 C C . LEU A 1 49 ? -5.349 18.657 -7.123 1.00 0.00 49 LEU A C 15
ATOM 21230 O O . LEU A 1 49 ? -5.785 19.500 -6.341 1.00 0.00 49 LEU A O 15
ATOM 21246 N N . GLN A 1 50 ? -6.048 18.198 -8.157 1.00 0.00 50 GLN A N 15
ATOM 21247 C CA . GLN A 1 50 ? -7.399 18.673 -8.436 1.00 0.00 50 GLN A CA 15
ATOM 21248 C C . GLN A 1 50 ? -8.439 17.760 -7.796 1.00 0.00 50 GLN A C 15
ATOM 21249 O O . GLN A 1 50 ? -8.164 16.610 -7.452 1.00 0.00 50 GLN A O 15
ATOM 21263 N N . PRO A 1 51 ? -9.663 18.283 -7.629 1.00 0.00 51 PRO A N 15
ATOM 21264 C CA . PRO A 1 51 ? -10.770 17.532 -7.029 1.00 0.00 51 PRO A CA 15
ATOM 21265 C C . PRO A 1 51 ? -11.266 16.409 -7.932 1.00 0.00 51 PRO A C 15
ATOM 21266 O O . PRO A 1 51 ? -12.213 15.699 -7.594 1.00 0.00 51 PRO A O 15
ATOM 21277 N N . ALA A 1 52 ? -10.619 16.253 -9.084 1.00 0.00 52 ALA A N 15
ATOM 21278 C CA . ALA A 1 52 ? -10.994 15.213 -10.035 1.00 0.00 52 ALA A CA 15
ATOM 21279 C C . ALA A 1 52 ? -9.883 14.179 -10.183 1.00 0.00 52 ALA A C 15
ATOM 21280 O O . ALA A 1 52 ? -10.148 12.982 -10.284 1.00 0.00 52 ALA A O 15
ATOM 21287 N N . GLU A 1 53 ? -8.640 14.650 -10.197 1.00 0.00 53 GLU A N 15
ATOM 21288 C CA . GLU A 1 53 ? -7.490 13.765 -10.334 1.00 0.00 53 GLU A CA 15
ATOM 21289 C C . GLU A 1 53 ? -7.246 12.984 -9.047 1.00 0.00 53 GLU A C 15
ATOM 21290 O O . GLU A 1 53 ? -7.170 11.755 -9.056 1.00 0.00 53 GLU A O 15
ATOM 21302 N N . LYS A 1 54 ? -7.125 13.707 -7.938 1.00 0.00 54 LYS A N 15
ATOM 21303 C CA . LYS A 1 54 ? -6.890 13.084 -6.640 1.00 0.00 54 LYS A CA 15
ATOM 21304 C C . LYS A 1 54 ? -7.910 11.982 -6.374 1.00 0.00 54 LYS A C 15
ATOM 21305 O O . LYS A 1 54 ? -7.563 10.912 -5.876 1.00 0.00 54 LYS A O 15
ATOM 21324 N N . GLN A 1 55 ? -9.168 12.252 -6.709 1.00 0.00 55 GLN A N 15
ATOM 21325 C CA . GLN A 1 55 ? -10.237 11.281 -6.506 1.00 0.00 55 GLN A CA 15
ATOM 21326 C C . GLN A 1 55 ? -10.088 10.100 -7.458 1.00 0.00 55 GLN A C 15
ATOM 21327 O O . GLN A 1 55 ? -10.109 8.943 -7.036 1.00 0.00 55 GLN A O 15
ATOM 21341 N N . ARG A 1 56 ? -9.940 10.399 -8.744 1.00 0.00 56 ARG A N 15
ATOM 21342 C CA . ARG A 1 56 ? -9.789 9.361 -9.757 1.00 0.00 56 ARG A CA 15
ATOM 21343 C C . ARG A 1 56 ? -8.715 8.358 -9.352 1.00 0.00 56 ARG A C 15
ATOM 21344 O O . ARG A 1 56 ? -8.919 7.146 -9.435 1.00 0.00 56 ARG A O 15
ATOM 21365 N N . TYR A 1 57 ? -7.569 8.869 -8.914 1.00 0.00 57 TYR A N 15
ATOM 21366 C CA . TYR A 1 57 ? -6.460 8.018 -8.500 1.00 0.00 57 TYR A CA 15
ATOM 21367 C C . TYR A 1 57 ? -6.930 6.959 -7.506 1.00 0.00 57 TYR A C 15
ATOM 21368 O O . TYR A 1 57 ? -6.571 5.785 -7.616 1.00 0.00 57 TYR A O 15
ATOM 21386 N N . LEU A 1 58 ? -7.734 7.381 -6.537 1.00 0.00 58 LEU A N 15
ATOM 21387 C CA . LEU A 1 58 ? -8.255 6.471 -5.524 1.00 0.00 58 LEU A CA 15
ATOM 21388 C C . LEU A 1 58 ? -9.006 5.311 -6.168 1.00 0.00 58 LEU A C 15
ATOM 21389 O O . LEU A 1 58 ? -8.698 4.145 -5.921 1.00 0.00 58 LEU A O 15
ATOM 21405 N N . ASP A 1 59 ? -9.993 5.638 -6.996 1.00 0.00 59 ASP A N 15
ATOM 21406 C CA . ASP A 1 59 ? -10.786 4.624 -7.679 1.00 0.00 59 ASP A CA 15
ATOM 21407 C C . ASP A 1 59 ? -9.898 3.712 -8.517 1.00 0.00 59 ASP A C 15
ATOM 21408 O O . ASP A 1 59 ? -9.971 2.489 -8.409 1.00 0.00 59 ASP A O 15
ATOM 21417 N N . GLU A 1 60 ? -9.061 4.316 -9.355 1.00 0.00 60 GLU A N 15
ATOM 21418 C CA . GLU A 1 60 ? -8.159 3.557 -10.214 1.00 0.00 60 GLU A CA 15
ATOM 21419 C C . GLU A 1 60 ? -7.441 2.468 -9.421 1.00 0.00 60 GLU A C 15
ATOM 21420 O O . GLU A 1 60 ? -7.393 1.312 -9.839 1.00 0.00 60 GLU A O 15
ATOM 21432 N N . ALA A 1 61 ? -6.885 2.848 -8.275 1.00 0.00 61 ALA A N 15
ATOM 21433 C CA . ALA A 1 61 ? -6.171 1.905 -7.424 1.00 0.00 61 ALA A CA 15
ATOM 21434 C C . ALA A 1 61 ? -7.105 0.815 -6.908 1.00 0.00 61 ALA A C 15
ATOM 21435 O O . ALA A 1 61 ? -6.839 -0.374 -7.079 1.00 0.00 61 ALA A O 15
ATOM 21442 N N . GLU A 1 62 ? -8.198 1.230 -6.275 1.00 0.00 62 GLU A N 15
ATOM 21443 C CA . GLU A 1 62 ? -9.170 0.288 -5.733 1.00 0.00 62 GLU A CA 15
ATOM 21444 C C . GLU A 1 62 ? -9.382 -0.884 -6.688 1.00 0.00 62 GLU A C 15
ATOM 21445 O O . GLU A 1 62 ? -9.282 -2.046 -6.295 1.00 0.00 62 GLU A O 15
ATOM 21457 N N . LYS A 1 63 ? -9.677 -0.570 -7.944 1.00 0.00 63 LYS A N 15
ATOM 21458 C CA . LYS A 1 63 ? -9.903 -1.594 -8.957 1.00 0.00 63 LYS A CA 15
ATOM 21459 C C . LYS A 1 63 ? -8.977 -2.786 -8.741 1.00 0.00 63 LYS A C 15
ATOM 21460 O O . LYS A 1 63 ? -9.421 -3.934 -8.735 1.00 0.00 63 LYS A O 15
ATOM 21479 N N . GLU A 1 64 ? -7.690 -2.506 -8.563 1.00 0.00 64 GLU A N 15
ATOM 21480 C CA . GLU A 1 64 ? -6.703 -3.557 -8.346 1.00 0.00 64 GLU A CA 15
ATOM 21481 C C . GLU A 1 64 ? -7.050 -4.383 -7.111 1.00 0.00 64 GLU A C 15
ATOM 21482 O O . GLU A 1 64 ? -7.073 -5.613 -7.158 1.00 0.00 64 GLU A O 15
ATOM 21494 N N . LYS A 1 65 ? -7.319 -3.698 -6.005 1.00 0.00 65 LYS A N 15
ATOM 21495 C CA . LYS A 1 65 ? -7.666 -4.365 -4.756 1.00 0.00 65 LYS A CA 15
ATOM 21496 C C . LYS A 1 65 ? -8.637 -5.514 -5.004 1.00 0.00 65 LYS A C 15
ATOM 21497 O O . LYS A 1 65 ? -8.602 -6.530 -4.310 1.00 0.00 65 LYS A O 15
ATOM 21516 N N . GLN A 1 66 ? -9.502 -5.348 -6.000 1.00 0.00 66 GLN A N 15
ATOM 21517 C CA . GLN A 1 66 ? -10.482 -6.372 -6.340 1.00 0.00 66 GLN A CA 15
ATOM 21518 C C . GLN A 1 66 ? -9.799 -7.614 -6.903 1.00 0.00 66 GLN A C 15
ATOM 21519 O O . GLN A 1 66 ? -9.821 -8.678 -6.286 1.00 0.00 66 GLN A O 15
ATOM 21533 N N . GLN A 1 67 ? -9.193 -7.469 -8.076 1.00 0.00 67 GLN A N 15
ATOM 21534 C CA . GLN A 1 67 ? -8.504 -8.581 -8.721 1.00 0.00 67 GLN A CA 15
ATOM 21535 C C . GLN A 1 67 ? -7.478 -9.206 -7.781 1.00 0.00 67 GLN A C 15
ATOM 21536 O O . GLN A 1 67 ? -7.253 -10.415 -7.808 1.00 0.00 67 GLN A O 15
ATOM 21550 N N . TYR A 1 68 ? -6.860 -8.373 -6.951 1.00 0.00 68 TYR A N 15
ATOM 21551 C CA . TYR A 1 68 ? -5.856 -8.844 -6.004 1.00 0.00 68 TYR A CA 15
ATOM 21552 C C . TYR A 1 68 ? -6.504 -9.635 -4.873 1.00 0.00 68 TYR A C 15
ATOM 21553 O O . TYR A 1 68 ? -5.962 -10.643 -4.414 1.00 0.00 68 TYR A O 15
ATOM 21571 N N . LEU A 1 69 ? -7.667 -9.175 -4.428 1.00 0.00 69 LEU A N 15
ATOM 21572 C CA . LEU A 1 69 ? -8.391 -9.840 -3.350 1.00 0.00 69 LEU A CA 15
ATOM 21573 C C . LEU A 1 69 ? -8.605 -11.317 -3.666 1.00 0.00 69 LEU A C 15
ATOM 21574 O O . LEU A 1 69 ? -8.129 -12.192 -2.944 1.00 0.00 69 LEU A O 15
ATOM 21590 N N . LYS A 1 70 ? -9.320 -11.587 -4.753 1.00 0.00 70 LYS A N 15
ATOM 21591 C CA . LYS A 1 70 ? -9.593 -12.956 -5.169 1.00 0.00 70 LYS A CA 15
ATOM 21592 C C . LYS A 1 70 ? -8.296 -13.737 -5.357 1.00 0.00 70 LYS A C 15
ATOM 21593 O O . LYS A 1 70 ? -8.246 -14.943 -5.118 1.00 0.00 70 LYS A O 15
ATOM 21612 N N . GLU A 1 71 ? -7.248 -13.040 -5.788 1.00 0.00 71 GLU A N 15
ATOM 21613 C CA . GLU A 1 71 ? -5.951 -13.670 -6.007 1.00 0.00 71 GLU A CA 15
ATOM 21614 C C . GLU A 1 71 ? -5.342 -14.133 -4.688 1.00 0.00 71 GLU A C 15
ATOM 21615 O O . GLU A 1 71 ? -4.308 -14.803 -4.669 1.00 0.00 71 GLU A O 15
ATOM 21627 N N . LEU A 1 72 ? -5.989 -13.773 -3.584 1.00 0.00 72 LEU A N 15
ATOM 21628 C CA . LEU A 1 72 ? -5.511 -14.152 -2.260 1.00 0.00 72 LEU A CA 15
ATOM 21629 C C . LEU A 1 72 ? -6.240 -15.392 -1.751 1.00 0.00 72 LEU A C 15
ATOM 21630 O O . LEU A 1 72 ? -5.615 -16.344 -1.284 1.00 0.00 72 LEU A O 15
ATOM 21646 N N . TRP A 1 73 ? -7.565 -15.373 -1.847 1.00 0.00 73 TRP A N 15
ATOM 21647 C CA . TRP A 1 73 ? -8.379 -16.498 -1.400 1.00 0.00 73 TRP A CA 15
ATOM 21648 C C . TRP A 1 73 ? -8.768 -17.390 -2.573 1.00 0.00 73 TRP A C 15
ATOM 21649 O O . TRP A 1 73 ? -8.522 -18.596 -2.555 1.00 0.00 73 TRP A O 15
ATOM 21670 N N . ALA A 1 74 ? -9.376 -16.790 -3.590 1.00 0.00 74 ALA A N 15
ATOM 21671 C CA . ALA A 1 74 ? -9.796 -17.532 -4.774 1.00 0.00 74 ALA A CA 15
ATOM 21672 C C . ALA A 1 74 ? -8.715 -18.511 -5.219 1.00 0.00 74 ALA A C 15
ATOM 21673 O O . ALA A 1 74 ? -9.007 -19.520 -5.863 1.00 0.00 74 ALA A O 15
ATOM 21680 N N . TYR A 1 75 ? -7.470 -18.208 -4.876 1.00 0.00 75 TYR A N 15
ATOM 21681 C CA . TYR A 1 75 ? -6.346 -19.060 -5.244 1.00 0.00 75 TYR A CA 15
ATOM 21682 C C . TYR A 1 75 ? -6.108 -20.134 -4.187 1.00 0.00 75 TYR A C 15
ATOM 21683 O O . TYR A 1 75 ? -5.999 -21.319 -4.504 1.00 0.00 75 TYR A O 15
ATOM 21701 N N . GLN A 1 76 ? -6.028 -19.711 -2.929 1.00 0.00 76 GLN A N 15
ATOM 21702 C CA . GLN A 1 76 ? -5.802 -20.636 -1.825 1.00 0.00 76 GLN A CA 15
ATOM 21703 C C . GLN A 1 76 ? -6.756 -21.823 -1.907 1.00 0.00 76 GLN A C 15
ATOM 21704 O O . GLN A 1 76 ? -6.389 -22.950 -1.572 1.00 0.00 76 GLN A O 15
ATOM 21718 N N . GLN A 1 77 ? -7.981 -21.564 -2.353 1.00 0.00 77 GLN A N 15
ATOM 21719 C CA . GLN A 1 77 ? -8.987 -22.611 -2.478 1.00 0.00 77 GLN A CA 15
ATOM 21720 C C . GLN A 1 77 ? -8.448 -23.791 -3.280 1.00 0.00 77 GLN A C 15
ATOM 21721 O O . GLN A 1 77 ? -8.638 -24.948 -2.906 1.00 0.00 77 GLN A O 15
ATOM 21735 N N . SER A 1 78 ? -7.776 -23.489 -4.387 1.00 0.00 78 SER A N 15
ATOM 21736 C CA . SER A 1 78 ? -7.214 -24.525 -5.246 1.00 0.00 78 SER A CA 15
ATOM 21737 C C . SER A 1 78 ? -6.630 -25.663 -4.414 1.00 0.00 78 SER A C 15
ATOM 21738 O O . SER A 1 78 ? -6.023 -25.432 -3.368 1.00 0.00 78 SER A O 15
ATOM 21746 N N . GLU A 1 79 ? -6.819 -26.891 -4.886 1.00 0.00 79 GLU A N 15
ATOM 21747 C CA . GLU A 1 79 ? -6.312 -28.064 -4.185 1.00 0.00 79 GLU A CA 15
ATOM 21748 C C . GLU A 1 79 ? -4.794 -27.996 -4.036 1.00 0.00 79 GLU A C 15
ATOM 21749 O O . GLU A 1 79 ? -4.257 -28.204 -2.949 1.00 0.00 79 GLU A O 15
ATOM 21761 N N . ALA A 1 80 ? -4.111 -27.704 -5.137 1.00 0.00 80 ALA A N 15
ATOM 21762 C CA . ALA A 1 80 ? -2.656 -27.607 -5.130 1.00 0.00 80 ALA A CA 15
ATOM 21763 C C . ALA A 1 80 ? -2.162 -26.857 -3.897 1.00 0.00 80 ALA A C 15
ATOM 21764 O O . ALA A 1 80 ? -1.136 -27.209 -3.315 1.00 0.00 80 ALA A O 15
ATOM 21771 N N . TYR A 1 81 ? -2.898 -25.824 -3.504 1.00 0.00 81 TYR A N 15
ATOM 21772 C CA . TYR A 1 81 ? -2.533 -25.023 -2.343 1.00 0.00 81 TYR A CA 15
ATOM 21773 C C . TYR A 1 81 ? -2.383 -25.899 -1.103 1.00 0.00 81 TYR A C 15
ATOM 21774 O O . TYR A 1 81 ? -1.386 -25.815 -0.384 1.00 0.00 81 TYR A O 15
ATOM 21792 N N . LYS A 1 82 ? -3.380 -26.742 -0.857 1.00 0.00 82 LYS A N 15
ATOM 21793 C CA . LYS A 1 82 ? -3.361 -27.637 0.294 1.00 0.00 82 LYS A CA 15
ATOM 21794 C C . LYS A 1 82 ? -2.360 -28.768 0.087 1.00 0.00 82 LYS A C 15
ATOM 21795 O O . LYS A 1 82 ? -1.369 -28.875 0.812 1.00 0.00 82 LYS A O 15
ATOM 21814 N N . VAL A 1 83 ? -2.622 -29.611 -0.906 1.00 0.00 83 VAL A N 15
ATOM 21815 C CA . VAL A 1 83 ? -1.742 -30.733 -1.211 1.00 0.00 83 VAL A CA 15
ATOM 21816 C C . VAL A 1 83 ? -0.287 -30.284 -1.287 1.00 0.00 83 VAL A C 15
ATOM 21817 O O . VAL A 1 83 ? 0.038 -29.310 -1.966 1.00 0.00 83 VAL A O 15
ATOM 21830 N N . CYS A 1 84 ? 0.585 -31.002 -0.587 1.00 0.00 84 CYS A N 15
ATOM 21831 C CA . CYS A 1 84 ? 2.007 -30.679 -0.575 1.00 0.00 84 CYS A CA 15
ATOM 21832 C C . CYS A 1 84 ? 2.809 -31.783 0.105 1.00 0.00 84 CYS A C 15
ATOM 21833 O O . CYS A 1 84 ? 2.254 -32.792 0.541 1.00 0.00 84 CYS A O 15
ATOM 21841 N N . THR A 1 85 ? 4.121 -31.585 0.193 1.00 0.00 85 THR A N 15
ATOM 21842 C CA . THR A 1 85 ? 5.001 -32.564 0.818 1.00 0.00 85 THR A CA 15
ATOM 21843 C C . THR A 1 85 ? 4.399 -33.098 2.112 1.00 0.00 85 THR A C 15
ATOM 21844 O O . THR A 1 85 ? 3.721 -32.372 2.837 1.00 0.00 85 THR A O 15
ATOM 21855 N N . GLU A 1 86 ? 4.654 -34.371 2.396 1.00 0.00 86 GLU A N 15
ATOM 21856 C CA . GLU A 1 86 ? 4.135 -35.001 3.606 1.00 0.00 86 GLU A CA 15
ATOM 21857 C C . GLU A 1 86 ? 2.773 -34.423 3.979 1.00 0.00 86 GLU A C 15
ATOM 21858 O O . GLU A 1 86 ? 2.558 -34.000 5.114 1.00 0.00 86 GLU A O 15
ATOM 21870 N N . SER A 1 87 ? 1.859 -34.409 3.014 1.00 0.00 87 SER A N 15
ATOM 21871 C CA . SER A 1 87 ? 0.518 -33.880 3.240 1.00 0.00 87 SER A CA 15
ATOM 21872 C C . SER A 1 87 ? 0.048 -34.180 4.659 1.00 0.00 87 SER A C 15
ATOM 21873 O O . SER A 1 87 ? 0.423 -35.192 5.250 1.00 0.00 87 SER A O 15
ATOM 21881 N N . GLY A 1 88 ? -0.780 -33.291 5.203 1.00 0.00 88 GLY A N 15
ATOM 21882 C CA . GLY A 1 88 ? -1.290 -33.478 6.549 1.00 0.00 88 GLY A CA 15
ATOM 21883 C C . GLY A 1 88 ? -2.496 -34.396 6.589 1.00 0.00 88 GLY A C 15
ATOM 21884 O O . GLY A 1 88 ? -3.356 -34.366 5.709 1.00 0.00 88 GLY A O 15
ATOM 21888 N N . PRO A 1 89 ? -2.569 -35.237 7.632 1.00 0.00 89 PRO A N 15
ATOM 21889 C CA . PRO A 1 89 ? -3.674 -36.184 7.809 1.00 0.00 89 PRO A CA 15
ATOM 21890 C C . PRO A 1 89 ? -4.986 -35.486 8.153 1.00 0.00 89 PRO A C 15
ATOM 21891 O O . PRO A 1 89 ? -5.235 -35.149 9.310 1.00 0.00 89 PRO A O 15
ATOM 21902 N N . SER A 1 90 ? -5.821 -35.275 7.142 1.00 0.00 90 SER A N 15
ATOM 21903 C CA . SER A 1 90 ? -7.107 -34.615 7.337 1.00 0.00 90 SER A CA 15
ATOM 21904 C C . SER A 1 90 ? -8.238 -35.435 6.724 1.00 0.00 90 SER A C 15
ATOM 21905 O O . SER A 1 90 ? -8.113 -35.953 5.615 1.00 0.00 90 SER A O 15
ATOM 21913 N N . SER A 1 91 ? -9.342 -35.548 7.455 1.00 0.00 91 SER A N 15
ATOM 21914 C CA . SER A 1 91 ? -10.494 -36.308 6.987 1.00 0.00 91 SER A CA 15
ATOM 21915 C C . SER A 1 91 ? -11.691 -36.106 7.912 1.00 0.00 91 SER A C 15
ATOM 21916 O O . SER A 1 91 ? -11.547 -35.631 9.037 1.00 0.00 91 SER A O 15
ATOM 21924 N N . GLY A 1 92 ? -12.874 -36.470 7.427 1.00 0.00 92 GLY A N 15
ATOM 21925 C CA . GLY A 1 92 ? -14.080 -36.321 8.221 1.00 0.00 92 GLY A CA 15
ATOM 21926 C C . GLY A 1 92 ? -15.185 -35.605 7.470 1.00 0.00 92 GLY A C 15
ATOM 21927 O O . GLY A 1 92 ? -16.229 -36.190 7.184 1.00 0.00 92 GLY A O 15
ATOM 21931 N N . GLY A 1 1 ? 9.258 -5.507 -10.029 1.00 0.00 1 GLY A N 16
ATOM 21932 C CA . GLY A 1 1 ? 10.095 -6.297 -9.145 1.00 0.00 1 GLY A CA 16
ATOM 21933 C C . GLY A 1 1 ? 9.910 -7.787 -9.350 1.00 0.00 1 GLY A C 16
ATOM 21934 O O . GLY A 1 1 ? 10.296 -8.331 -10.385 1.00 0.00 1 GLY A O 16
ATOM 21938 N N . SER A 1 2 ? 9.319 -8.450 -8.361 1.00 0.00 2 SER A N 16
ATOM 21939 C CA . SER A 1 2 ? 9.089 -9.888 -8.435 1.00 0.00 2 SER A CA 16
ATOM 21940 C C . SER A 1 2 ? 8.156 -10.347 -7.319 1.00 0.00 2 SER A C 16
ATOM 21941 O O . SER A 1 2 ? 8.366 -10.028 -6.149 1.00 0.00 2 SER A O 16
ATOM 21949 N N . SER A 1 3 ? 7.125 -11.099 -7.690 1.00 0.00 3 SER A N 16
ATOM 21950 C CA . SER A 1 3 ? 6.156 -11.599 -6.722 1.00 0.00 3 SER A CA 16
ATOM 21951 C C . SER A 1 3 ? 6.766 -12.706 -5.866 1.00 0.00 3 SER A C 16
ATOM 21952 O O . SER A 1 3 ? 7.693 -13.394 -6.290 1.00 0.00 3 SER A O 16
ATOM 21960 N N . GLY A 1 4 ? 6.237 -12.870 -4.658 1.00 0.00 4 GLY A N 16
ATOM 21961 C CA . GLY A 1 4 ? 6.740 -13.894 -3.760 1.00 0.00 4 GLY A CA 16
ATOM 21962 C C . GLY A 1 4 ? 5.643 -14.528 -2.929 1.00 0.00 4 GLY A C 16
ATOM 21963 O O . GLY A 1 4 ? 5.629 -15.742 -2.728 1.00 0.00 4 GLY A O 16
ATOM 21967 N N . SER A 1 5 ? 4.720 -13.703 -2.443 1.00 0.00 5 SER A N 16
ATOM 21968 C CA . SER A 1 5 ? 3.616 -14.190 -1.623 1.00 0.00 5 SER A CA 16
ATOM 21969 C C . SER A 1 5 ? 2.742 -15.160 -2.411 1.00 0.00 5 SER A C 16
ATOM 21970 O O . SER A 1 5 ? 2.769 -15.180 -3.642 1.00 0.00 5 SER A O 16
ATOM 21978 N N . SER A 1 6 ? 1.965 -15.965 -1.692 1.00 0.00 6 SER A N 16
ATOM 21979 C CA . SER A 1 6 ? 1.085 -16.942 -2.322 1.00 0.00 6 SER A CA 16
ATOM 21980 C C . SER A 1 6 ? -0.273 -16.323 -2.638 1.00 0.00 6 SER A C 16
ATOM 21981 O O . SER A 1 6 ? -0.896 -16.649 -3.649 1.00 0.00 6 SER A O 16
ATOM 21989 N N . GLY A 1 7 ? -0.728 -15.428 -1.766 1.00 0.00 7 GLY A N 16
ATOM 21990 C CA . GLY A 1 7 ? -2.009 -14.778 -1.970 1.00 0.00 7 GLY A CA 16
ATOM 21991 C C . GLY A 1 7 ? -1.959 -13.727 -3.060 1.00 0.00 7 GLY A C 16
ATOM 21992 O O . GLY A 1 7 ? -0.968 -13.593 -3.778 1.00 0.00 7 GLY A O 16
ATOM 21996 N N . PRO A 1 8 ? -3.051 -12.959 -3.199 1.00 0.00 8 PRO A N 16
ATOM 21997 C CA . PRO A 1 8 ? -3.153 -11.903 -4.210 1.00 0.00 8 PRO A CA 16
ATOM 21998 C C . PRO A 1 8 ? -2.239 -10.720 -3.906 1.00 0.00 8 PRO A C 16
ATOM 21999 O O . PRO A 1 8 ? -2.231 -10.200 -2.790 1.00 0.00 8 PRO A O 16
ATOM 22010 N N . LYS A 1 9 ? -1.471 -10.300 -4.905 1.00 0.00 9 LYS A N 16
ATOM 22011 C CA . LYS A 1 9 ? -0.555 -9.177 -4.746 1.00 0.00 9 LYS A CA 16
ATOM 22012 C C . LYS A 1 9 ? -1.315 -7.897 -4.415 1.00 0.00 9 LYS A C 16
ATOM 22013 O O . LYS A 1 9 ? -1.914 -7.275 -5.292 1.00 0.00 9 LYS A O 16
ATOM 22032 N N . ALA A 1 10 ? -1.286 -7.508 -3.144 1.00 0.00 10 ALA A N 16
ATOM 22033 C CA . ALA A 1 10 ? -1.970 -6.300 -2.699 1.00 0.00 10 ALA A CA 16
ATOM 22034 C C . ALA A 1 10 ? -1.611 -5.109 -3.582 1.00 0.00 10 ALA A C 16
ATOM 22035 O O . ALA A 1 10 ? -0.485 -4.610 -3.565 1.00 0.00 10 ALA A O 16
ATOM 22042 N N . PRO A 1 11 ? -2.588 -4.642 -4.373 1.00 0.00 11 PRO A N 16
ATOM 22043 C CA . PRO A 1 11 ? -2.398 -3.505 -5.278 1.00 0.00 11 PRO A CA 16
ATOM 22044 C C . PRO A 1 11 ? -2.242 -2.187 -4.527 1.00 0.00 11 PRO A C 16
ATOM 22045 O O . PRO A 1 11 ? -3.015 -1.884 -3.617 1.00 0.00 11 PRO A O 16
ATOM 22056 N N . VAL A 1 12 ? -1.239 -1.406 -4.913 1.00 0.00 12 VAL A N 16
ATOM 22057 C CA . VAL A 1 12 ? -0.983 -0.119 -4.278 1.00 0.00 12 VAL A CA 16
ATOM 22058 C C . VAL A 1 12 ? -2.224 0.766 -4.308 1.00 0.00 12 VAL A C 16
ATOM 22059 O O . VAL A 1 12 ? -3.024 0.702 -5.242 1.00 0.00 12 VAL A O 16
ATOM 22072 N N . THR A 1 13 ? -2.379 1.594 -3.280 1.00 0.00 13 THR A N 16
ATOM 22073 C CA . THR A 1 13 ? -3.523 2.492 -3.188 1.00 0.00 13 THR A CA 16
ATOM 22074 C C . THR A 1 13 ? -3.360 3.687 -4.120 1.00 0.00 13 THR A C 16
ATOM 22075 O O . THR A 1 13 ? -2.287 3.910 -4.680 1.00 0.00 13 THR A O 16
ATOM 22086 N N . GLY A 1 14 ? -4.434 4.455 -4.284 1.00 0.00 14 GLY A N 16
ATOM 22087 C CA . GLY A 1 14 ? -4.389 5.618 -5.150 1.00 0.00 14 GLY A CA 16
ATOM 22088 C C . GLY A 1 14 ? -3.332 6.618 -4.723 1.00 0.00 14 GLY A C 16
ATOM 22089 O O . GLY A 1 14 ? -2.692 7.252 -5.563 1.00 0.00 14 GLY A O 16
ATOM 22093 N N . TYR A 1 15 ? -3.148 6.761 -3.416 1.00 0.00 15 TYR A N 16
ATOM 22094 C CA . TYR A 1 15 ? -2.164 7.693 -2.879 1.00 0.00 15 TYR A CA 16
ATOM 22095 C C . TYR A 1 15 ? -0.755 7.311 -3.318 1.00 0.00 15 TYR A C 16
ATOM 22096 O O . TYR A 1 15 ? 0.080 8.173 -3.590 1.00 0.00 15 TYR A O 16
ATOM 22114 N N . VAL A 1 16 ? -0.496 6.008 -3.386 1.00 0.00 16 VAL A N 16
ATOM 22115 C CA . VAL A 1 16 ? 0.811 5.508 -3.795 1.00 0.00 16 VAL A CA 16
ATOM 22116 C C . VAL A 1 16 ? 0.944 5.493 -5.313 1.00 0.00 16 VAL A C 16
ATOM 22117 O O . VAL A 1 16 ? 1.935 5.974 -5.865 1.00 0.00 16 VAL A O 16
ATOM 22130 N N . ARG A 1 17 ? -0.060 4.939 -5.985 1.00 0.00 17 ARG A N 16
ATOM 22131 C CA . ARG A 1 17 ? -0.054 4.860 -7.440 1.00 0.00 17 ARG A CA 16
ATOM 22132 C C . ARG A 1 17 ? 0.471 6.156 -8.053 1.00 0.00 17 ARG A C 16
ATOM 22133 O O . ARG A 1 17 ? 1.091 6.145 -9.116 1.00 0.00 17 ARG A O 16
ATOM 22154 N N . PHE A 1 18 ? 0.219 7.270 -7.374 1.00 0.00 18 PHE A N 16
ATOM 22155 C CA . PHE A 1 18 ? 0.665 8.574 -7.852 1.00 0.00 18 PHE A CA 16
ATOM 22156 C C . PHE A 1 18 ? 2.114 8.834 -7.448 1.00 0.00 18 PHE A C 16
ATOM 22157 O O . PHE A 1 18 ? 2.879 9.442 -8.197 1.00 0.00 18 PHE A O 16
ATOM 22174 N N . LEU A 1 19 ? 2.482 8.371 -6.258 1.00 0.00 19 LEU A N 16
ATOM 22175 C CA . LEU A 1 19 ? 3.839 8.554 -5.754 1.00 0.00 19 LEU A CA 16
ATOM 22176 C C . LEU A 1 19 ? 4.831 7.702 -6.539 1.00 0.00 19 LEU A C 16
ATOM 22177 O O . LEU A 1 19 ? 5.996 8.067 -6.688 1.00 0.00 19 LEU A O 16
ATOM 22193 N N . ASN A 1 20 ? 4.361 6.564 -7.040 1.00 0.00 20 ASN A N 16
ATOM 22194 C CA . ASN A 1 20 ? 5.206 5.661 -7.811 1.00 0.00 20 ASN A CA 16
ATOM 22195 C C . ASN A 1 20 ? 5.547 6.263 -9.171 1.00 0.00 20 ASN A C 16
ATOM 22196 O O . ASN A 1 20 ? 6.716 6.484 -9.488 1.00 0.00 20 ASN A O 16
ATOM 22207 N N . GLU A 1 21 ? 4.518 6.527 -9.970 1.00 0.00 21 GLU A N 16
ATOM 22208 C CA . GLU A 1 21 ? 4.709 7.104 -11.296 1.00 0.00 21 GLU A CA 16
ATOM 22209 C C . GLU A 1 21 ? 5.492 8.412 -11.213 1.00 0.00 21 GLU A C 16
ATOM 22210 O O . GLU A 1 21 ? 6.439 8.630 -11.969 1.00 0.00 21 GLU A O 16
ATOM 22222 N N . ARG A 1 22 ? 5.087 9.278 -10.289 1.00 0.00 22 ARG A N 16
ATOM 22223 C CA . ARG A 1 22 ? 5.748 10.564 -10.108 1.00 0.00 22 ARG A CA 16
ATOM 22224 C C . ARG A 1 22 ? 7.194 10.375 -9.659 1.00 0.00 22 ARG A C 16
ATOM 22225 O O . ARG A 1 22 ? 8.110 10.989 -10.206 1.00 0.00 22 ARG A O 16
ATOM 22246 N N . ARG A 1 23 ? 7.390 9.521 -8.659 1.00 0.00 23 ARG A N 16
ATOM 22247 C CA . ARG A 1 23 ? 8.724 9.252 -8.135 1.00 0.00 23 ARG A CA 16
ATOM 22248 C C . ARG A 1 23 ? 9.722 9.045 -9.270 1.00 0.00 23 ARG A C 16
ATOM 22249 O O . ARG A 1 23 ? 10.925 9.243 -9.096 1.00 0.00 23 ARG A O 16
ATOM 22270 N N . GLU A 1 24 ? 9.215 8.643 -10.432 1.00 0.00 24 GLU A N 16
ATOM 22271 C CA . GLU A 1 24 ? 10.063 8.407 -11.595 1.00 0.00 24 GLU A CA 16
ATOM 22272 C C . GLU A 1 24 ? 10.368 9.716 -12.320 1.00 0.00 24 GLU A C 16
ATOM 22273 O O . GLU A 1 24 ? 11.526 10.028 -12.596 1.00 0.00 24 GLU A O 16
ATOM 22285 N N . GLN A 1 25 ? 9.320 10.474 -12.624 1.00 0.00 25 GLN A N 16
ATOM 22286 C CA . GLN A 1 25 ? 9.476 11.747 -13.319 1.00 0.00 25 GLN A CA 16
ATOM 22287 C C . GLN A 1 25 ? 10.578 12.585 -12.679 1.00 0.00 25 GLN A C 16
ATOM 22288 O O . GLN A 1 25 ? 11.322 13.280 -13.370 1.00 0.00 25 GLN A O 16
ATOM 22302 N N . ILE A 1 26 ? 10.675 12.515 -11.356 1.00 0.00 26 ILE A N 16
ATOM 22303 C CA . ILE A 1 26 ? 11.686 13.266 -10.624 1.00 0.00 26 ILE A CA 16
ATOM 22304 C C . ILE A 1 26 ? 13.080 12.700 -10.873 1.00 0.00 26 ILE A C 16
ATOM 22305 O O . ILE A 1 26 ? 13.974 13.406 -11.340 1.00 0.00 26 ILE A O 16
ATOM 22321 N N . ARG A 1 27 ? 13.256 11.420 -10.561 1.00 0.00 27 ARG A N 16
ATOM 22322 C CA . ARG A 1 27 ? 14.542 10.758 -10.751 1.00 0.00 27 ARG A CA 16
ATOM 22323 C C . ARG A 1 27 ? 15.224 11.251 -12.024 1.00 0.00 27 ARG A C 16
ATOM 22324 O O . ARG A 1 27 ? 16.440 11.439 -12.057 1.00 0.00 27 ARG A O 16
ATOM 22345 N N . THR A 1 28 ? 14.432 11.459 -13.072 1.00 0.00 28 THR A N 16
ATOM 22346 C CA . THR A 1 28 ? 14.959 11.929 -14.347 1.00 0.00 28 THR A CA 16
ATOM 22347 C C . THR A 1 28 ? 15.534 13.334 -14.220 1.00 0.00 28 THR A C 16
ATOM 22348 O O . THR A 1 28 ? 16.616 13.621 -14.734 1.00 0.00 28 THR A O 16
ATOM 22359 N N . ARG A 1 29 ? 14.805 14.207 -13.531 1.00 0.00 29 ARG A N 16
ATOM 22360 C CA . ARG A 1 29 ? 15.244 15.584 -13.338 1.00 0.00 29 ARG A CA 16
ATOM 22361 C C . ARG A 1 29 ? 16.316 15.667 -12.254 1.00 0.00 29 ARG A C 16
ATOM 22362 O O . ARG A 1 29 ? 17.405 16.192 -12.481 1.00 0.00 29 ARG A O 16
ATOM 22383 N N . HIS A 1 30 ? 15.998 15.142 -11.074 1.00 0.00 30 HIS A N 16
ATOM 22384 C CA . HIS A 1 30 ? 16.933 15.156 -9.955 1.00 0.00 30 HIS A CA 16
ATOM 22385 C C . HIS A 1 30 ? 17.474 13.755 -9.682 1.00 0.00 30 HIS A C 16
ATOM 22386 O O . HIS A 1 30 ? 17.020 13.052 -8.780 1.00 0.00 30 HIS A O 16
ATOM 22401 N N . PRO A 1 31 ? 18.468 13.339 -10.480 1.00 0.00 31 PRO A N 16
ATOM 22402 C CA . PRO A 1 31 ? 19.093 12.020 -10.345 1.00 0.00 31 PRO A CA 16
ATOM 22403 C C . PRO A 1 31 ? 19.930 11.903 -9.076 1.00 0.00 31 PRO A C 16
ATOM 22404 O O . PRO A 1 31 ? 20.499 10.848 -8.791 1.00 0.00 31 PRO A O 16
ATOM 22415 N N . ASP A 1 32 ? 20.002 12.991 -8.317 1.00 0.00 32 ASP A N 16
ATOM 22416 C CA . ASP A 1 32 ? 20.770 13.010 -7.077 1.00 0.00 32 ASP A CA 16
ATOM 22417 C C . ASP A 1 32 ? 19.856 12.831 -5.870 1.00 0.00 32 ASP A C 16
ATOM 22418 O O . ASP A 1 32 ? 20.310 12.476 -4.781 1.00 0.00 32 ASP A O 16
ATOM 22427 N N . LEU A 1 33 ? 18.566 13.082 -6.069 1.00 0.00 33 LEU A N 16
ATOM 22428 C CA . LEU A 1 33 ? 17.587 12.949 -4.995 1.00 0.00 33 LEU A CA 16
ATOM 22429 C C . LEU A 1 33 ? 17.319 11.481 -4.679 1.00 0.00 33 LEU A C 16
ATOM 22430 O O . LEU A 1 33 ? 16.886 10.706 -5.531 1.00 0.00 33 LEU A O 16
ATOM 22446 N N . PRO A 1 34 ? 17.582 11.090 -3.423 1.00 0.00 34 PRO A N 16
ATOM 22447 C CA . PRO A 1 34 ? 17.375 9.712 -2.964 1.00 0.00 34 PRO A CA 16
ATOM 22448 C C . PRO A 1 34 ? 15.897 9.347 -2.874 1.00 0.00 34 PRO A C 16
ATOM 22449 O O . PRO A 1 34 ? 15.044 10.025 -3.449 1.00 0.00 34 PRO A O 16
ATOM 22460 N N . PHE A 1 35 ? 15.600 8.274 -2.149 1.00 0.00 35 PHE A N 16
ATOM 22461 C CA . PHE A 1 35 ? 14.225 7.819 -1.985 1.00 0.00 35 PHE A CA 16
ATOM 22462 C C . PHE A 1 35 ? 13.457 8.740 -1.040 1.00 0.00 35 PHE A C 16
ATOM 22463 O O . PHE A 1 35 ? 12.435 9.327 -1.398 1.00 0.00 35 PHE A O 16
ATOM 22480 N N . PRO A 1 36 ? 13.959 8.870 0.197 1.00 0.00 36 PRO A N 16
ATOM 22481 C CA . PRO A 1 36 ? 13.337 9.717 1.219 1.00 0.00 36 PRO A CA 16
ATOM 22482 C C . PRO A 1 36 ? 13.473 11.204 0.901 1.00 0.00 36 PRO A C 16
ATOM 22483 O O . PRO A 1 36 ? 13.341 12.050 1.784 1.00 0.00 36 PRO A O 16
ATOM 22494 N N . GLU A 1 37 ? 13.736 11.511 -0.365 1.00 0.00 37 GLU A N 16
ATOM 22495 C CA . GLU A 1 37 ? 13.890 12.895 -0.798 1.00 0.00 37 GLU A CA 16
ATOM 22496 C C . GLU A 1 37 ? 12.934 13.217 -1.942 1.00 0.00 37 GLU A C 16
ATOM 22497 O O . GLU A 1 37 ? 12.601 14.378 -2.179 1.00 0.00 37 GLU A O 16
ATOM 22509 N N . ILE A 1 38 ? 12.496 12.180 -2.648 1.00 0.00 38 ILE A N 16
ATOM 22510 C CA . ILE A 1 38 ? 11.578 12.352 -3.768 1.00 0.00 38 ILE A CA 16
ATOM 22511 C C . ILE A 1 38 ? 10.129 12.207 -3.316 1.00 0.00 38 ILE A C 16
ATOM 22512 O O . ILE A 1 38 ? 9.286 13.056 -3.610 1.00 0.00 38 ILE A O 16
ATOM 22528 N N . THR A 1 39 ? 9.844 11.125 -2.598 1.00 0.00 39 THR A N 16
ATOM 22529 C CA . THR A 1 39 ? 8.497 10.868 -2.105 1.00 0.00 39 THR A CA 16
ATOM 22530 C C . THR A 1 39 ? 7.991 12.028 -1.256 1.00 0.00 39 THR A C 16
ATOM 22531 O O . THR A 1 39 ? 6.787 12.275 -1.176 1.00 0.00 39 THR A O 16
ATOM 22542 N N . LYS A 1 40 ? 8.917 12.740 -0.623 1.00 0.00 40 LYS A N 16
ATOM 22543 C CA . LYS A 1 40 ? 8.566 13.877 0.219 1.00 0.00 40 LYS A CA 16
ATOM 22544 C C . LYS A 1 40 ? 8.081 15.051 -0.625 1.00 0.00 40 LYS A C 16
ATOM 22545 O O . LYS A 1 40 ? 7.170 15.777 -0.230 1.00 0.00 40 LYS A O 16
ATOM 22564 N N . MET A 1 41 ? 8.694 15.229 -1.791 1.00 0.00 41 MET A N 16
ATOM 22565 C CA . MET A 1 41 ? 8.321 16.314 -2.692 1.00 0.00 41 MET A CA 16
ATOM 22566 C C . MET A 1 41 ? 6.946 16.063 -3.304 1.00 0.00 41 MET A C 16
ATOM 22567 O O . MET A 1 41 ? 6.065 16.923 -3.248 1.00 0.00 41 MET A O 16
ATOM 22581 N N . LEU A 1 42 ? 6.769 14.882 -3.886 1.00 0.00 42 LEU A N 16
ATOM 22582 C CA . LEU A 1 42 ? 5.499 14.520 -4.508 1.00 0.00 42 LEU A CA 16
ATOM 22583 C C . LEU A 1 42 ? 4.343 14.704 -3.533 1.00 0.00 42 LEU A C 16
ATOM 22584 O O . LEU A 1 42 ? 3.282 15.207 -3.899 1.00 0.00 42 LEU A O 16
ATOM 22600 N N . GLY A 1 43 ? 4.555 14.293 -2.286 1.00 0.00 43 GLY A N 16
ATOM 22601 C CA . GLY A 1 43 ? 3.521 14.423 -1.275 1.00 0.00 43 GLY A CA 16
ATOM 22602 C C . GLY A 1 43 ? 2.783 15.744 -1.368 1.00 0.00 43 GLY A C 16
ATOM 22603 O O . GLY A 1 43 ? 1.560 15.772 -1.493 1.00 0.00 43 GLY A O 16
ATOM 22607 N N . ALA A 1 44 ? 3.529 16.843 -1.303 1.00 0.00 44 ALA A N 16
ATOM 22608 C CA . ALA A 1 44 ? 2.939 18.173 -1.380 1.00 0.00 44 ALA A CA 16
ATOM 22609 C C . ALA A 1 44 ? 2.031 18.301 -2.599 1.00 0.00 44 ALA A C 16
ATOM 22610 O O . ALA A 1 44 ? 0.960 18.903 -2.526 1.00 0.00 44 ALA A O 16
ATOM 22617 N N . GLU A 1 45 ? 2.467 17.730 -3.718 1.00 0.00 45 GLU A N 16
ATOM 22618 C CA . GLU A 1 45 ? 1.693 17.783 -4.953 1.00 0.00 45 GLU A CA 16
ATOM 22619 C C . GLU A 1 45 ? 0.346 17.086 -4.781 1.00 0.00 45 GLU A C 16
ATOM 22620 O O . GLU A 1 45 ? -0.696 17.629 -5.148 1.00 0.00 45 GLU A O 16
ATOM 22632 N N . TRP A 1 46 ? 0.377 15.883 -4.222 1.00 0.00 46 TRP A N 16
ATOM 22633 C CA . TRP A 1 46 ? -0.840 15.111 -4.002 1.00 0.00 46 TRP A CA 16
ATOM 22634 C C . TRP A 1 46 ? -1.915 15.965 -3.337 1.00 0.00 46 TRP A C 16
ATOM 22635 O O . TRP A 1 46 ? -3.094 15.871 -3.676 1.00 0.00 46 TRP A O 16
ATOM 22656 N N . SER A 1 47 ? -1.498 16.800 -2.389 1.00 0.00 47 SER A N 16
ATOM 22657 C CA . SER A 1 47 ? -2.425 17.669 -1.676 1.00 0.00 47 SER A CA 16
ATOM 22658 C C . SER A 1 47 ? -2.842 18.851 -2.546 1.00 0.00 47 SER A C 16
ATOM 22659 O O . SER A 1 47 ? -3.882 19.469 -2.317 1.00 0.00 47 SER A O 16
ATOM 22667 N N . LYS A 1 48 ? -2.023 19.159 -3.545 1.00 0.00 48 LYS A N 16
ATOM 22668 C CA . LYS A 1 48 ? -2.304 20.265 -4.454 1.00 0.00 48 LYS A CA 16
ATOM 22669 C C . LYS A 1 48 ? -3.022 19.772 -5.706 1.00 0.00 48 LYS A C 16
ATOM 22670 O O . LYS A 1 48 ? -3.402 20.565 -6.568 1.00 0.00 48 LYS A O 16
ATOM 22689 N N . LEU A 1 49 ? -3.207 18.460 -5.799 1.00 0.00 49 LEU A N 16
ATOM 22690 C CA . LEU A 1 49 ? -3.881 17.861 -6.946 1.00 0.00 49 LEU A CA 16
ATOM 22691 C C . LEU A 1 49 ? -5.283 18.436 -7.114 1.00 0.00 49 LEU A C 16
ATOM 22692 O O . LEU A 1 49 ? -5.864 18.967 -6.168 1.00 0.00 49 LEU A O 16
ATOM 22708 N N . GLN A 1 50 ? -5.822 18.324 -8.324 1.00 0.00 50 GLN A N 16
ATOM 22709 C CA . GLN A 1 50 ? -7.157 18.832 -8.616 1.00 0.00 50 GLN A CA 16
ATOM 22710 C C . GLN A 1 50 ? -8.227 17.924 -8.019 1.00 0.00 50 GLN A C 16
ATOM 22711 O O . GLN A 1 50 ? -7.997 16.742 -7.756 1.00 0.00 50 GLN A O 16
ATOM 22725 N N . PRO A 1 51 ? -9.425 18.485 -7.798 1.00 0.00 51 PRO A N 16
ATOM 22726 C CA . PRO A 1 51 ? -10.554 17.743 -7.231 1.00 0.00 51 PRO A CA 16
ATOM 22727 C C . PRO A 1 51 ? -11.110 16.703 -8.197 1.00 0.00 51 PRO A C 16
ATOM 22728 O O . PRO A 1 51 ? -12.077 16.008 -7.887 1.00 0.00 51 PRO A O 16
ATOM 22739 N N . ALA A 1 52 ? -10.492 16.603 -9.369 1.00 0.00 52 ALA A N 16
ATOM 22740 C CA . ALA A 1 52 ? -10.925 15.645 -10.380 1.00 0.00 52 ALA A CA 16
ATOM 22741 C C . ALA A 1 52 ? -9.881 14.551 -10.583 1.00 0.00 52 ALA A C 16
ATOM 22742 O O . ALA A 1 52 ? -10.219 13.408 -10.888 1.00 0.00 52 ALA A O 16
ATOM 22749 N N . GLU A 1 53 ? -8.613 14.910 -10.410 1.00 0.00 53 GLU A N 16
ATOM 22750 C CA . GLU A 1 53 ? -7.521 13.958 -10.575 1.00 0.00 53 GLU A CA 16
ATOM 22751 C C . GLU A 1 53 ? -7.299 13.157 -9.295 1.00 0.00 53 GLU A C 16
ATOM 22752 O O . GLU A 1 53 ? -7.277 11.926 -9.314 1.00 0.00 53 GLU A O 16
ATOM 22764 N N . LYS A 1 54 ? -7.134 13.865 -8.182 1.00 0.00 54 LYS A N 16
ATOM 22765 C CA . LYS A 1 54 ? -6.915 13.223 -6.891 1.00 0.00 54 LYS A CA 16
ATOM 22766 C C . LYS A 1 54 ? -7.962 12.143 -6.637 1.00 0.00 54 LYS A C 16
ATOM 22767 O O . LYS A 1 54 ? -7.643 11.065 -6.135 1.00 0.00 54 LYS A O 16
ATOM 22786 N N . GLN A 1 55 ? -9.208 12.439 -6.987 1.00 0.00 55 GLN A N 16
ATOM 22787 C CA . GLN A 1 55 ? -10.300 11.490 -6.796 1.00 0.00 55 GLN A CA 16
ATOM 22788 C C . GLN A 1 55 ? -10.135 10.279 -7.706 1.00 0.00 55 GLN A C 16
ATOM 22789 O O . GLN A 1 55 ? -10.298 9.138 -7.273 1.00 0.00 55 GLN A O 16
ATOM 22803 N N . ARG A 1 56 ? -9.811 10.534 -8.970 1.00 0.00 56 ARG A N 16
ATOM 22804 C CA . ARG A 1 56 ? -9.625 9.463 -9.943 1.00 0.00 56 ARG A CA 16
ATOM 22805 C C . ARG A 1 56 ? -8.640 8.420 -9.422 1.00 0.00 56 ARG A C 16
ATOM 22806 O O . ARG A 1 56 ? -8.889 7.218 -9.506 1.00 0.00 56 ARG A O 16
ATOM 22827 N N . TYR A 1 57 ? -7.519 8.890 -8.883 1.00 0.00 57 TYR A N 16
ATOM 22828 C CA . TYR A 1 57 ? -6.495 7.999 -8.351 1.00 0.00 57 TYR A CA 16
ATOM 22829 C C . TYR A 1 57 ? -7.085 7.050 -7.313 1.00 0.00 57 TYR A C 16
ATOM 22830 O O . TYR A 1 57 ? -6.660 5.900 -7.193 1.00 0.00 57 TYR A O 16
ATOM 22848 N N . LEU A 1 58 ? -8.069 7.537 -6.565 1.00 0.00 58 LEU A N 16
ATOM 22849 C CA . LEU A 1 58 ? -8.720 6.734 -5.537 1.00 0.00 58 LEU A CA 16
ATOM 22850 C C . LEU A 1 58 ? -9.509 5.587 -6.162 1.00 0.00 58 LEU A C 16
ATOM 22851 O O . LEU A 1 58 ? -9.292 4.420 -5.833 1.00 0.00 58 LEU A O 16
ATOM 22867 N N . ASP A 1 59 ? -10.424 5.926 -7.062 1.00 0.00 59 ASP A N 16
ATOM 22868 C CA . ASP A 1 59 ? -11.244 4.926 -7.735 1.00 0.00 59 ASP A CA 16
ATOM 22869 C C . ASP A 1 59 ? -10.373 3.939 -8.506 1.00 0.00 59 ASP A C 16
ATOM 22870 O O . ASP A 1 59 ? -10.467 2.728 -8.308 1.00 0.00 59 ASP A O 16
ATOM 22879 N N . GLU A 1 60 ? -9.526 4.466 -9.386 1.00 0.00 60 GLU A N 16
ATOM 22880 C CA . GLU A 1 60 ? -8.641 3.631 -10.188 1.00 0.00 60 GLU A CA 16
ATOM 22881 C C . GLU A 1 60 ? -8.074 2.484 -9.356 1.00 0.00 60 GLU A C 16
ATOM 22882 O O . GLU A 1 60 ? -8.170 1.318 -9.740 1.00 0.00 60 GLU A O 16
ATOM 22894 N N . ALA A 1 61 ? -7.484 2.822 -8.214 1.00 0.00 61 ALA A N 16
ATOM 22895 C CA . ALA A 1 61 ? -6.904 1.822 -7.328 1.00 0.00 61 ALA A CA 16
ATOM 22896 C C . ALA A 1 61 ? -7.951 0.802 -6.891 1.00 0.00 61 ALA A C 16
ATOM 22897 O O . ALA A 1 61 ? -7.668 -0.393 -6.807 1.00 0.00 61 ALA A O 16
ATOM 22904 N N . GLU A 1 62 ? -9.159 1.282 -6.614 1.00 0.00 62 GLU A N 16
ATOM 22905 C CA . GLU A 1 62 ? -10.247 0.412 -6.184 1.00 0.00 62 GLU A CA 16
ATOM 22906 C C . GLU A 1 62 ? -10.574 -0.621 -7.259 1.00 0.00 62 GLU A C 16
ATOM 22907 O O . GLU A 1 62 ? -10.502 -1.826 -7.020 1.00 0.00 62 GLU A O 16
ATOM 22919 N N . LYS A 1 63 ? -10.933 -0.139 -8.444 1.00 0.00 63 LYS A N 16
ATOM 22920 C CA . LYS A 1 63 ? -11.271 -1.019 -9.557 1.00 0.00 63 LYS A CA 16
ATOM 22921 C C . LYS A 1 63 ? -10.307 -2.199 -9.629 1.00 0.00 63 LYS A C 16
ATOM 22922 O O . LYS A 1 63 ? -10.697 -3.307 -9.996 1.00 0.00 63 LYS A O 16
ATOM 22941 N N . GLU A 1 64 ? -9.050 -1.954 -9.277 1.00 0.00 64 GLU A N 16
ATOM 22942 C CA . GLU A 1 64 ? -8.032 -2.997 -9.302 1.00 0.00 64 GLU A CA 16
ATOM 22943 C C . GLU A 1 64 ? -8.143 -3.895 -8.072 1.00 0.00 64 GLU A C 16
ATOM 22944 O O . GLU A 1 64 ? -8.083 -5.120 -8.176 1.00 0.00 64 GLU A O 16
ATOM 22956 N N . LYS A 1 65 ? -8.304 -3.276 -6.908 1.00 0.00 65 LYS A N 16
ATOM 22957 C CA . LYS A 1 65 ? -8.425 -4.016 -5.657 1.00 0.00 65 LYS A CA 16
ATOM 22958 C C . LYS A 1 65 ? -9.407 -5.173 -5.803 1.00 0.00 65 LYS A C 16
ATOM 22959 O O . LYS A 1 65 ? -9.235 -6.226 -5.188 1.00 0.00 65 LYS A O 16
ATOM 22978 N N . GLN A 1 66 ? -10.437 -4.971 -6.619 1.00 0.00 66 GLN A N 16
ATOM 22979 C CA . GLN A 1 66 ? -11.446 -5.999 -6.844 1.00 0.00 66 GLN A CA 16
ATOM 22980 C C . GLN A 1 66 ? -10.797 -7.321 -7.243 1.00 0.00 66 GLN A C 16
ATOM 22981 O O . GLN A 1 66 ? -11.126 -8.374 -6.697 1.00 0.00 66 GLN A O 16
ATOM 22995 N N . GLN A 1 67 ? -9.875 -7.256 -8.197 1.00 0.00 67 GLN A N 16
ATOM 22996 C CA . GLN A 1 67 ? -9.181 -8.449 -8.670 1.00 0.00 67 GLN A CA 16
ATOM 22997 C C . GLN A 1 67 ? -8.446 -9.141 -7.526 1.00 0.00 67 GLN A C 16
ATOM 22998 O O . GLN A 1 67 ? -8.548 -10.356 -7.354 1.00 0.00 67 GLN A O 16
ATOM 23012 N N . TYR A 1 68 ? -7.705 -8.359 -6.748 1.00 0.00 68 TYR A N 16
ATOM 23013 C CA . TYR A 1 68 ? -6.950 -8.897 -5.622 1.00 0.00 68 TYR A CA 16
ATOM 23014 C C . TYR A 1 68 ? -7.876 -9.588 -4.626 1.00 0.00 68 TYR A C 16
ATOM 23015 O O . TYR A 1 68 ? -7.565 -10.663 -4.113 1.00 0.00 68 TYR A O 16
ATOM 23033 N N . LEU A 1 69 ? -9.017 -8.962 -4.357 1.00 0.00 69 LEU A N 16
ATOM 23034 C CA . LEU A 1 69 ? -9.991 -9.516 -3.423 1.00 0.00 69 LEU A CA 16
ATOM 23035 C C . LEU A 1 69 ? -10.356 -10.948 -3.800 1.00 0.00 69 LEU A C 16
ATOM 23036 O O . LEU A 1 69 ? -9.941 -11.900 -3.139 1.00 0.00 69 LEU A O 16
ATOM 23052 N N . LYS A 1 70 ? -11.131 -11.093 -4.869 1.00 0.00 70 LYS A N 16
ATOM 23053 C CA . LYS A 1 70 ? -11.549 -12.409 -5.338 1.00 0.00 70 LYS A CA 16
ATOM 23054 C C . LYS A 1 70 ? -10.448 -13.441 -5.117 1.00 0.00 70 LYS A C 16
ATOM 23055 O O . LYS A 1 70 ? -10.668 -14.467 -4.474 1.00 0.00 70 LYS A O 16
ATOM 23074 N N . GLU A 1 71 ? -9.264 -13.161 -5.651 1.00 0.00 71 GLU A N 16
ATOM 23075 C CA . GLU A 1 71 ? -8.129 -14.065 -5.509 1.00 0.00 71 GLU A CA 16
ATOM 23076 C C . GLU A 1 71 ? -7.911 -14.438 -4.046 1.00 0.00 71 GLU A C 16
ATOM 23077 O O . GLU A 1 71 ? -7.845 -15.618 -3.697 1.00 0.00 71 GLU A O 16
ATOM 23089 N N . LEU A 1 72 ? -7.795 -13.425 -3.194 1.00 0.00 72 LEU A N 16
ATOM 23090 C CA . LEU A 1 72 ? -7.583 -13.645 -1.769 1.00 0.00 72 LEU A CA 16
ATOM 23091 C C . LEU A 1 72 ? -8.277 -14.921 -1.305 1.00 0.00 72 LEU A C 16
ATOM 23092 O O . LEU A 1 72 ? -7.626 -15.880 -0.893 1.00 0.00 72 LEU A O 16
ATOM 23108 N N . TRP A 1 73 ? -9.604 -14.926 -1.376 1.00 0.00 73 TRP A N 16
ATOM 23109 C CA . TRP A 1 73 ? -10.387 -16.085 -0.965 1.00 0.00 73 TRP A CA 16
ATOM 23110 C C . TRP A 1 73 ? -10.484 -17.105 -2.094 1.00 0.00 73 TRP A C 16
ATOM 23111 O O . TRP A 1 73 ? -10.131 -18.272 -1.921 1.00 0.00 73 TRP A O 16
ATOM 23132 N N . ALA A 1 74 ? -10.962 -16.658 -3.250 1.00 0.00 74 ALA A N 16
ATOM 23133 C CA . ALA A 1 74 ? -11.102 -17.532 -4.409 1.00 0.00 74 ALA A CA 16
ATOM 23134 C C . ALA A 1 74 ? -9.992 -18.577 -4.446 1.00 0.00 74 ALA A C 16
ATOM 23135 O O . ALA A 1 74 ? -10.214 -19.719 -4.846 1.00 0.00 74 ALA A O 16
ATOM 23142 N N . TYR A 1 75 ? -8.796 -18.178 -4.025 1.00 0.00 75 TYR A N 16
ATOM 23143 C CA . TYR A 1 75 ? -7.651 -19.080 -4.013 1.00 0.00 75 TYR A CA 16
ATOM 23144 C C . TYR A 1 75 ? -7.657 -19.952 -2.762 1.00 0.00 75 TYR A C 16
ATOM 23145 O O . TYR A 1 75 ? -7.577 -21.177 -2.847 1.00 0.00 75 TYR A O 16
ATOM 23163 N N . GLN A 1 76 ? -7.755 -19.311 -1.601 1.00 0.00 76 GLN A N 16
ATOM 23164 C CA . GLN A 1 76 ? -7.772 -20.028 -0.332 1.00 0.00 76 GLN A CA 16
ATOM 23165 C C . GLN A 1 76 ? -8.619 -21.291 -0.432 1.00 0.00 76 GLN A C 16
ATOM 23166 O O . GLN A 1 76 ? -8.253 -22.339 0.101 1.00 0.00 76 GLN A O 16
ATOM 23180 N N . GLN A 1 77 ? -9.753 -21.186 -1.118 1.00 0.00 77 GLN A N 16
ATOM 23181 C CA . GLN A 1 77 ? -10.652 -22.321 -1.287 1.00 0.00 77 GLN A CA 16
ATOM 23182 C C . GLN A 1 77 ? -9.891 -23.551 -1.773 1.00 0.00 77 GLN A C 16
ATOM 23183 O O . GLN A 1 77 ? -10.120 -24.662 -1.295 1.00 0.00 77 GLN A O 16
ATOM 23197 N N . SER A 1 78 ? -8.987 -23.343 -2.725 1.00 0.00 78 SER A N 16
ATOM 23198 C CA . SER A 1 78 ? -8.196 -24.436 -3.278 1.00 0.00 78 SER A CA 16
ATOM 23199 C C . SER A 1 78 ? -7.569 -25.271 -2.166 1.00 0.00 78 SER A C 16
ATOM 23200 O O . SER A 1 78 ? -7.070 -24.732 -1.178 1.00 0.00 78 SER A O 16
ATOM 23208 N N . GLU A 1 79 ? -7.600 -26.589 -2.334 1.00 0.00 79 GLU A N 16
ATOM 23209 C CA . GLU A 1 79 ? -7.036 -27.499 -1.343 1.00 0.00 79 GLU A CA 16
ATOM 23210 C C . GLU A 1 79 ? -5.568 -27.174 -1.081 1.00 0.00 79 GLU A C 16
ATOM 23211 O O . GLU A 1 79 ? -5.111 -27.201 0.062 1.00 0.00 79 GLU A O 16
ATOM 23223 N N . ALA A 1 80 ? -4.836 -26.870 -2.147 1.00 0.00 80 ALA A N 16
ATOM 23224 C CA . ALA A 1 80 ? -3.420 -26.539 -2.031 1.00 0.00 80 ALA A CA 16
ATOM 23225 C C . ALA A 1 80 ? -3.185 -25.509 -0.932 1.00 0.00 80 ALA A C 16
ATOM 23226 O O . ALA A 1 80 ? -2.079 -25.390 -0.406 1.00 0.00 80 ALA A O 16
ATOM 23233 N N . TYR A 1 81 ? -4.232 -24.765 -0.591 1.00 0.00 81 TYR A N 16
ATOM 23234 C CA . TYR A 1 81 ? -4.138 -23.743 0.444 1.00 0.00 81 TYR A CA 16
ATOM 23235 C C . TYR A 1 81 ? -3.993 -24.375 1.824 1.00 0.00 81 TYR A C 16
ATOM 23236 O O . TYR A 1 81 ? -3.087 -24.035 2.585 1.00 0.00 81 TYR A O 16
ATOM 23254 N N . LYS A 1 82 ? -4.893 -25.299 2.141 1.00 0.00 82 LYS A N 16
ATOM 23255 C CA . LYS A 1 82 ? -4.868 -25.983 3.429 1.00 0.00 82 LYS A CA 16
ATOM 23256 C C . LYS A 1 82 ? -3.641 -26.882 3.543 1.00 0.00 82 LYS A C 16
ATOM 23257 O O . LYS A 1 82 ? -2.844 -26.747 4.471 1.00 0.00 82 LYS A O 16
ATOM 23276 N N . VAL A 1 83 ? -3.493 -27.799 2.592 1.00 0.00 83 VAL A N 16
ATOM 23277 C CA . VAL A 1 83 ? -2.362 -28.718 2.584 1.00 0.00 83 VAL A CA 16
ATOM 23278 C C . VAL A 1 83 ? -1.042 -27.964 2.696 1.00 0.00 83 VAL A C 16
ATOM 23279 O O . VAL A 1 83 ? -0.723 -27.121 1.857 1.00 0.00 83 VAL A O 16
ATOM 23292 N N . CYS A 1 84 ? -0.276 -28.274 3.738 1.00 0.00 84 CYS A N 16
ATOM 23293 C CA . CYS A 1 84 ? 1.011 -27.625 3.960 1.00 0.00 84 CYS A CA 16
ATOM 23294 C C . CYS A 1 84 ? 1.738 -28.252 5.145 1.00 0.00 84 CYS A C 16
ATOM 23295 O O . CYS A 1 84 ? 1.220 -29.161 5.795 1.00 0.00 84 CYS A O 16
ATOM 23303 N N . THR A 1 85 ? 2.944 -27.763 5.420 1.00 0.00 85 THR A N 16
ATOM 23304 C CA . THR A 1 85 ? 3.744 -28.277 6.525 1.00 0.00 85 THR A CA 16
ATOM 23305 C C . THR A 1 85 ? 4.561 -27.166 7.173 1.00 0.00 85 THR A C 16
ATOM 23306 O O . THR A 1 85 ? 5.006 -26.237 6.501 1.00 0.00 85 THR A O 16
ATOM 23317 N N . GLU A 1 86 ? 4.756 -27.270 8.485 1.00 0.00 86 GLU A N 16
ATOM 23318 C CA . GLU A 1 86 ? 5.522 -26.274 9.223 1.00 0.00 86 GLU A CA 16
ATOM 23319 C C . GLU A 1 86 ? 7.002 -26.338 8.852 1.00 0.00 86 GLU A C 16
ATOM 23320 O O . GLU A 1 86 ? 7.480 -27.348 8.336 1.00 0.00 86 GLU A O 16
ATOM 23332 N N . SER A 1 87 ? 7.720 -25.252 9.117 1.00 0.00 87 SER A N 16
ATOM 23333 C CA . SER A 1 87 ? 9.143 -25.182 8.807 1.00 0.00 87 SER A CA 16
ATOM 23334 C C . SER A 1 87 ? 9.890 -24.372 9.862 1.00 0.00 87 SER A C 16
ATOM 23335 O O . SER A 1 87 ? 9.280 -23.752 10.732 1.00 0.00 87 SER A O 16
ATOM 23343 N N . GLY A 1 88 ? 11.217 -24.382 9.778 1.00 0.00 88 GLY A N 16
ATOM 23344 C CA . GLY A 1 88 ? 12.027 -23.646 10.731 1.00 0.00 88 GLY A CA 16
ATOM 23345 C C . GLY A 1 88 ? 12.715 -22.449 10.104 1.00 0.00 88 GLY A C 16
ATOM 23346 O O . GLY A 1 88 ? 12.286 -21.930 9.074 1.00 0.00 88 GLY A O 16
ATOM 23350 N N . PRO A 1 89 ? 13.806 -21.991 10.736 1.00 0.00 89 PRO A N 16
ATOM 23351 C CA . PRO A 1 89 ? 14.575 -20.842 10.252 1.00 0.00 89 PRO A CA 16
ATOM 23352 C C . PRO A 1 89 ? 15.330 -21.150 8.963 1.00 0.00 89 PRO A C 16
ATOM 23353 O O . PRO A 1 89 ? 15.211 -22.243 8.410 1.00 0.00 89 PRO A O 16
ATOM 23364 N N . SER A 1 90 ? 16.107 -20.180 8.491 1.00 0.00 90 SER A N 16
ATOM 23365 C CA . SER A 1 90 ? 16.878 -20.347 7.265 1.00 0.00 90 SER A CA 16
ATOM 23366 C C . SER A 1 90 ? 17.904 -21.466 7.417 1.00 0.00 90 SER A C 16
ATOM 23367 O O . SER A 1 90 ? 18.384 -21.737 8.517 1.00 0.00 90 SER A O 16
ATOM 23375 N N . SER A 1 91 ? 18.233 -22.113 6.304 1.00 0.00 91 SER A N 16
ATOM 23376 C CA . SER A 1 91 ? 19.198 -23.206 6.312 1.00 0.00 91 SER A CA 16
ATOM 23377 C C . SER A 1 91 ? 20.512 -22.766 6.951 1.00 0.00 91 SER A C 16
ATOM 23378 O O . SER A 1 91 ? 21.312 -22.064 6.334 1.00 0.00 91 SER A O 16
ATOM 23386 N N . GLY A 1 92 ? 20.727 -23.184 8.195 1.00 0.00 92 GLY A N 16
ATOM 23387 C CA . GLY A 1 92 ? 21.944 -22.824 8.899 1.00 0.00 92 GLY A CA 16
ATOM 23388 C C . GLY A 1 92 ? 22.859 -24.012 9.120 1.00 0.00 92 GLY A C 16
ATOM 23389 O O . GLY A 1 92 ? 22.512 -25.143 8.781 1.00 0.00 92 GLY A O 16
ATOM 23393 N N . GLY A 1 1 ? 14.518 -11.603 -6.898 1.00 0.00 1 GLY A N 17
ATOM 23394 C CA . GLY A 1 1 ? 14.566 -13.015 -7.234 1.00 0.00 1 GLY A CA 17
ATOM 23395 C C . GLY A 1 1 ? 14.944 -13.880 -6.048 1.00 0.00 1 GLY A C 17
ATOM 23396 O O . GLY A 1 1 ? 16.044 -14.430 -5.997 1.00 0.00 1 GLY A O 17
ATOM 23400 N N . SER A 1 2 ? 14.030 -14.000 -5.091 1.00 0.00 2 SER A N 17
ATOM 23401 C CA . SER A 1 2 ? 14.275 -14.800 -3.897 1.00 0.00 2 SER A CA 17
ATOM 23402 C C . SER A 1 2 ? 13.241 -15.914 -3.767 1.00 0.00 2 SER A C 17
ATOM 23403 O O . SER A 1 2 ? 12.169 -15.854 -4.369 1.00 0.00 2 SER A O 17
ATOM 23411 N N . SER A 1 3 ? 13.572 -16.931 -2.979 1.00 0.00 3 SER A N 17
ATOM 23412 C CA . SER A 1 3 ? 12.674 -18.062 -2.773 1.00 0.00 3 SER A CA 17
ATOM 23413 C C . SER A 1 3 ? 11.607 -17.727 -1.735 1.00 0.00 3 SER A C 17
ATOM 23414 O O . SER A 1 3 ? 11.900 -17.593 -0.547 1.00 0.00 3 SER A O 17
ATOM 23422 N N . GLY A 1 4 ? 10.366 -17.593 -2.193 1.00 0.00 4 GLY A N 17
ATOM 23423 C CA . GLY A 1 4 ? 9.273 -17.273 -1.292 1.00 0.00 4 GLY A CA 17
ATOM 23424 C C . GLY A 1 4 ? 8.223 -16.395 -1.943 1.00 0.00 4 GLY A C 17
ATOM 23425 O O . GLY A 1 4 ? 8.156 -15.195 -1.676 1.00 0.00 4 GLY A O 17
ATOM 23429 N N . SER A 1 5 ? 7.402 -16.992 -2.801 1.00 0.00 5 SER A N 17
ATOM 23430 C CA . SER A 1 5 ? 6.355 -16.255 -3.496 1.00 0.00 5 SER A CA 17
ATOM 23431 C C . SER A 1 5 ? 5.094 -17.103 -3.634 1.00 0.00 5 SER A C 17
ATOM 23432 O O . SER A 1 5 ? 5.155 -18.266 -4.030 1.00 0.00 5 SER A O 17
ATOM 23440 N N . SER A 1 6 ? 3.951 -16.510 -3.303 1.00 0.00 6 SER A N 17
ATOM 23441 C CA . SER A 1 6 ? 2.675 -17.211 -3.386 1.00 0.00 6 SER A CA 17
ATOM 23442 C C . SER A 1 6 ? 1.517 -16.270 -3.071 1.00 0.00 6 SER A C 17
ATOM 23443 O O . SER A 1 6 ? 1.639 -15.373 -2.237 1.00 0.00 6 SER A O 17
ATOM 23451 N N . GLY A 1 7 ? 0.390 -16.480 -3.746 1.00 0.00 7 GLY A N 17
ATOM 23452 C CA . GLY A 1 7 ? -0.775 -15.644 -3.526 1.00 0.00 7 GLY A CA 17
ATOM 23453 C C . GLY A 1 7 ? -0.713 -14.346 -4.307 1.00 0.00 7 GLY A C 17
ATOM 23454 O O . GLY A 1 7 ? 0.292 -14.027 -4.943 1.00 0.00 7 GLY A O 17
ATOM 23458 N N . PRO A 1 8 ? -1.808 -13.573 -4.266 1.00 0.00 8 PRO A N 17
ATOM 23459 C CA . PRO A 1 8 ? -1.899 -12.291 -4.971 1.00 0.00 8 PRO A CA 17
ATOM 23460 C C . PRO A 1 8 ? -1.003 -11.224 -4.352 1.00 0.00 8 PRO A C 17
ATOM 23461 O O . PRO A 1 8 ? -0.814 -11.187 -3.136 1.00 0.00 8 PRO A O 17
ATOM 23472 N N . LYS A 1 9 ? -0.455 -10.357 -5.196 1.00 0.00 9 LYS A N 17
ATOM 23473 C CA . LYS A 1 9 ? 0.420 -9.287 -4.732 1.00 0.00 9 LYS A CA 17
ATOM 23474 C C . LYS A 1 9 ? -0.391 -8.064 -4.311 1.00 0.00 9 LYS A C 17
ATOM 23475 O O . LYS A 1 9 ? -1.003 -7.398 -5.145 1.00 0.00 9 LYS A O 17
ATOM 23494 N N . ALA A 1 10 ? -0.388 -7.776 -3.014 1.00 0.00 10 ALA A N 17
ATOM 23495 C CA . ALA A 1 10 ? -1.120 -6.632 -2.484 1.00 0.00 10 ALA A CA 17
ATOM 23496 C C . ALA A 1 10 ? -0.778 -5.359 -3.251 1.00 0.00 10 ALA A C 17
ATOM 23497 O O . ALA A 1 10 ? 0.353 -4.873 -3.222 1.00 0.00 10 ALA A O 17
ATOM 23504 N N . PRO A 1 11 ? -1.777 -4.805 -3.955 1.00 0.00 11 PRO A N 17
ATOM 23505 C CA . PRO A 1 11 ? -1.606 -3.581 -4.743 1.00 0.00 11 PRO A CA 17
ATOM 23506 C C . PRO A 1 11 ? -1.410 -2.349 -3.865 1.00 0.00 11 PRO A C 17
ATOM 23507 O O . PRO A 1 11 ? -1.542 -2.418 -2.643 1.00 0.00 11 PRO A O 17
ATOM 23518 N N . VAL A 1 12 ? -1.094 -1.222 -4.496 1.00 0.00 12 VAL A N 17
ATOM 23519 C CA . VAL A 1 12 ? -0.881 0.025 -3.772 1.00 0.00 12 VAL A CA 17
ATOM 23520 C C . VAL A 1 12 ? -2.165 0.844 -3.701 1.00 0.00 12 VAL A C 17
ATOM 23521 O O . VAL A 1 12 ? -3.144 0.546 -4.385 1.00 0.00 12 VAL A O 17
ATOM 23534 N N . THR A 1 13 ? -2.154 1.880 -2.867 1.00 0.00 13 THR A N 17
ATOM 23535 C CA . THR A 1 13 ? -3.318 2.742 -2.705 1.00 0.00 13 THR A CA 17
ATOM 23536 C C . THR A 1 13 ? -3.217 3.974 -3.597 1.00 0.00 13 THR A C 17
ATOM 23537 O O . THR A 1 13 ? -2.127 4.489 -3.843 1.00 0.00 13 THR A O 17
ATOM 23548 N N . GLY A 1 14 ? -4.364 4.444 -4.081 1.00 0.00 14 GLY A N 17
ATOM 23549 C CA . GLY A 1 14 ? -4.382 5.613 -4.941 1.00 0.00 14 GLY A CA 17
ATOM 23550 C C . GLY A 1 14 ? -3.335 6.638 -4.551 1.00 0.00 14 GLY A C 17
ATOM 23551 O O . GLY A 1 14 ? -2.730 7.276 -5.411 1.00 0.00 14 GLY A O 17
ATOM 23555 N N . TYR A 1 15 ? -3.121 6.795 -3.249 1.00 0.00 15 TYR A N 17
ATOM 23556 C CA . TYR A 1 15 ? -2.143 7.752 -2.746 1.00 0.00 15 TYR A CA 17
ATOM 23557 C C . TYR A 1 15 ? -0.732 7.368 -3.181 1.00 0.00 15 TYR A C 17
ATOM 23558 O O . TYR A 1 15 ? -0.016 8.169 -3.784 1.00 0.00 15 TYR A O 17
ATOM 23576 N N . VAL A 1 16 ? -0.338 6.137 -2.872 1.00 0.00 16 VAL A N 17
ATOM 23577 C CA . VAL A 1 16 ? 0.986 5.645 -3.233 1.00 0.00 16 VAL A CA 17
ATOM 23578 C C . VAL A 1 16 ? 1.131 5.512 -4.745 1.00 0.00 16 VAL A C 17
ATOM 23579 O O . VAL A 1 16 ? 2.128 5.943 -5.323 1.00 0.00 16 VAL A O 17
ATOM 23592 N N . ARG A 1 17 ? 0.128 4.912 -5.378 1.00 0.00 17 ARG A N 17
ATOM 23593 C CA . ARG A 1 17 ? 0.143 4.722 -6.823 1.00 0.00 17 ARG A CA 17
ATOM 23594 C C . ARG A 1 17 ? 0.668 5.968 -7.531 1.00 0.00 17 ARG A C 17
ATOM 23595 O O . ARG A 1 17 ? 1.590 5.891 -8.345 1.00 0.00 17 ARG A O 17
ATOM 23616 N N . PHE A 1 18 ? 0.077 7.115 -7.215 1.00 0.00 18 PHE A N 17
ATOM 23617 C CA . PHE A 1 18 ? 0.483 8.377 -7.821 1.00 0.00 18 PHE A CA 17
ATOM 23618 C C . PHE A 1 18 ? 1.949 8.678 -7.519 1.00 0.00 18 PHE A C 17
ATOM 23619 O O . PHE A 1 18 ? 2.689 9.147 -8.385 1.00 0.00 18 PHE A O 17
ATOM 23636 N N . LEU A 1 19 ? 2.361 8.406 -6.286 1.00 0.00 19 LEU A N 17
ATOM 23637 C CA . LEU A 1 19 ? 3.738 8.648 -5.869 1.00 0.00 19 LEU A CA 17
ATOM 23638 C C . LEU A 1 19 ? 4.711 7.812 -6.694 1.00 0.00 19 LEU A C 17
ATOM 23639 O O . LEU A 1 19 ? 5.769 8.293 -7.096 1.00 0.00 19 LEU A O 17
ATOM 23655 N N . ASN A 1 20 ? 4.345 6.559 -6.941 1.00 0.00 20 ASN A N 17
ATOM 23656 C CA . ASN A 1 20 ? 5.185 5.656 -7.721 1.00 0.00 20 ASN A CA 17
ATOM 23657 C C . ASN A 1 20 ? 5.270 6.112 -9.174 1.00 0.00 20 ASN A C 17
ATOM 23658 O O . ASN A 1 20 ? 6.291 5.920 -9.835 1.00 0.00 20 ASN A O 17
ATOM 23669 N N . GLU A 1 21 ? 4.191 6.715 -9.664 1.00 0.00 21 GLU A N 17
ATOM 23670 C CA . GLU A 1 21 ? 4.146 7.197 -11.039 1.00 0.00 21 GLU A CA 17
ATOM 23671 C C . GLU A 1 21 ? 5.060 8.404 -11.225 1.00 0.00 21 GLU A C 17
ATOM 23672 O O . GLU A 1 21 ? 5.856 8.455 -12.162 1.00 0.00 21 GLU A O 17
ATOM 23684 N N . ARG A 1 22 ? 4.941 9.374 -10.323 1.00 0.00 22 ARG A N 17
ATOM 23685 C CA . ARG A 1 22 ? 5.755 10.581 -10.387 1.00 0.00 22 ARG A CA 17
ATOM 23686 C C . ARG A 1 22 ? 7.208 10.276 -10.036 1.00 0.00 22 ARG A C 17
ATOM 23687 O O . ARG A 1 22 ? 8.130 10.866 -10.600 1.00 0.00 22 ARG A O 17
ATOM 23708 N N . ARG A 1 23 ? 7.405 9.352 -9.102 1.00 0.00 23 ARG A N 17
ATOM 23709 C CA . ARG A 1 23 ? 8.746 8.970 -8.675 1.00 0.00 23 ARG A CA 17
ATOM 23710 C C . ARG A 1 23 ? 9.702 8.922 -9.863 1.00 0.00 23 ARG A C 17
ATOM 23711 O O . ARG A 1 23 ? 10.910 9.092 -9.706 1.00 0.00 23 ARG A O 17
ATOM 23732 N N . GLU A 1 24 ? 9.150 8.688 -11.050 1.00 0.00 24 GLU A N 17
ATOM 23733 C CA . GLU A 1 24 ? 9.955 8.616 -12.264 1.00 0.00 24 GLU A CA 17
ATOM 23734 C C . GLU A 1 24 ? 10.272 10.013 -12.790 1.00 0.00 24 GLU A C 17
ATOM 23735 O O . GLU A 1 24 ? 11.434 10.356 -13.006 1.00 0.00 24 GLU A O 17
ATOM 23747 N N . GLN A 1 25 ? 9.231 10.814 -12.992 1.00 0.00 25 GLN A N 17
ATOM 23748 C CA . GLN A 1 25 ? 9.399 12.173 -13.494 1.00 0.00 25 GLN A CA 17
ATOM 23749 C C . GLN A 1 25 ? 10.378 12.956 -12.627 1.00 0.00 25 GLN A C 17
ATOM 23750 O O . GLN A 1 25 ? 11.167 13.756 -13.132 1.00 0.00 25 GLN A O 17
ATOM 23764 N N . ILE A 1 26 ? 10.322 12.721 -11.320 1.00 0.00 26 ILE A N 17
ATOM 23765 C CA . ILE A 1 26 ? 11.206 13.405 -10.384 1.00 0.00 26 ILE A CA 17
ATOM 23766 C C . ILE A 1 26 ? 12.647 12.932 -10.542 1.00 0.00 26 ILE A C 17
ATOM 23767 O O . ILE A 1 26 ? 13.583 13.728 -10.475 1.00 0.00 26 ILE A O 17
ATOM 23783 N N . ARG A 1 27 ? 12.817 11.630 -10.753 1.00 0.00 27 ARG A N 17
ATOM 23784 C CA . ARG A 1 27 ? 14.144 11.051 -10.921 1.00 0.00 27 ARG A CA 17
ATOM 23785 C C . ARG A 1 27 ? 14.875 11.699 -12.095 1.00 0.00 27 ARG A C 17
ATOM 23786 O O . ARG A 1 27 ? 15.991 12.199 -11.946 1.00 0.00 27 ARG A O 17
ATOM 23807 N N . THR A 1 28 ? 14.238 11.685 -13.262 1.00 0.00 28 THR A N 17
ATOM 23808 C CA . THR A 1 28 ? 14.828 12.268 -14.460 1.00 0.00 28 THR A CA 17
ATOM 23809 C C . THR A 1 28 ? 15.411 13.647 -14.172 1.00 0.00 28 THR A C 17
ATOM 23810 O O . THR A 1 28 ? 16.527 13.958 -14.585 1.00 0.00 28 THR A O 17
ATOM 23821 N N . ARG A 1 29 ? 14.648 14.469 -13.459 1.00 0.00 29 ARG A N 17
ATOM 23822 C CA . ARG A 1 29 ? 15.089 15.816 -13.115 1.00 0.00 29 ARG A CA 17
ATOM 23823 C C . ARG A 1 29 ? 16.185 15.774 -12.054 1.00 0.00 29 ARG A C 17
ATOM 23824 O O . ARG A 1 29 ? 17.305 16.231 -12.285 1.00 0.00 29 ARG A O 17
ATOM 23845 N N . HIS A 1 30 ? 15.854 15.223 -10.890 1.00 0.00 30 HIS A N 17
ATOM 23846 C CA . HIS A 1 30 ? 16.810 15.122 -9.793 1.00 0.00 30 HIS A CA 17
ATOM 23847 C C . HIS A 1 30 ? 17.205 13.669 -9.549 1.00 0.00 30 HIS A C 17
ATOM 23848 O O . HIS A 1 30 ? 16.712 13.012 -8.632 1.00 0.00 30 HIS A O 17
ATOM 23863 N N . PRO A 1 31 ? 18.115 13.153 -10.388 1.00 0.00 31 PRO A N 17
ATOM 23864 C CA . PRO A 1 31 ? 18.597 11.773 -10.284 1.00 0.00 31 PRO A CA 17
ATOM 23865 C C . PRO A 1 31 ? 19.466 11.553 -9.051 1.00 0.00 31 PRO A C 17
ATOM 23866 O O . PRO A 1 31 ? 19.930 10.442 -8.796 1.00 0.00 31 PRO A O 17
ATOM 23877 N N . ASP A 1 32 ? 19.682 12.619 -8.288 1.00 0.00 32 ASP A N 17
ATOM 23878 C CA . ASP A 1 32 ? 20.494 12.543 -7.079 1.00 0.00 32 ASP A CA 17
ATOM 23879 C C . ASP A 1 32 ? 19.614 12.460 -5.836 1.00 0.00 32 ASP A C 17
ATOM 23880 O O . ASP A 1 32 ? 20.066 12.044 -4.768 1.00 0.00 32 ASP A O 17
ATOM 23889 N N . LEU A 1 33 ? 18.355 12.859 -5.982 1.00 0.00 33 LEU A N 17
ATOM 23890 C CA . LEU A 1 33 ? 17.410 12.831 -4.871 1.00 0.00 33 LEU A CA 17
ATOM 23891 C C . LEU A 1 33 ? 17.090 11.395 -4.465 1.00 0.00 33 LEU A C 17
ATOM 23892 O O . LEU A 1 33 ? 16.528 10.617 -5.235 1.00 0.00 33 LEU A O 17
ATOM 23908 N N . PRO A 1 34 ? 17.454 11.035 -3.225 1.00 0.00 34 PRO A N 17
ATOM 23909 C CA . PRO A 1 34 ? 17.213 9.694 -2.686 1.00 0.00 34 PRO A CA 17
ATOM 23910 C C . PRO A 1 34 ? 15.733 9.428 -2.435 1.00 0.00 34 PRO A C 17
ATOM 23911 O O . PRO A 1 34 ? 14.924 10.354 -2.393 1.00 0.00 34 PRO A O 17
ATOM 23922 N N . PHE A 1 35 ? 15.386 8.155 -2.266 1.00 0.00 35 PHE A N 17
ATOM 23923 C CA . PHE A 1 35 ? 14.002 7.767 -2.019 1.00 0.00 35 PHE A CA 17
ATOM 23924 C C . PHE A 1 35 ? 13.339 8.720 -1.029 1.00 0.00 35 PHE A C 17
ATOM 23925 O O . PHE A 1 35 ? 12.321 9.348 -1.321 1.00 0.00 35 PHE A O 17
ATOM 23942 N N . PRO A 1 36 ? 13.928 8.831 0.171 1.00 0.00 36 PRO A N 17
ATOM 23943 C CA . PRO A 1 36 ? 13.412 9.704 1.228 1.00 0.00 36 PRO A CA 17
ATOM 23944 C C . PRO A 1 36 ? 13.587 11.183 0.897 1.00 0.00 36 PRO A C 17
ATOM 23945 O O . PRO A 1 36 ? 13.547 12.036 1.783 1.00 0.00 36 PRO A O 17
ATOM 23956 N N . GLU A 1 37 ? 13.782 11.478 -0.385 1.00 0.00 37 GLU A N 17
ATOM 23957 C CA . GLU A 1 37 ? 13.965 12.854 -0.832 1.00 0.00 37 GLU A CA 17
ATOM 23958 C C . GLU A 1 37 ? 13.055 13.165 -2.018 1.00 0.00 37 GLU A C 17
ATOM 23959 O O . GLU A 1 37 ? 12.713 14.322 -2.263 1.00 0.00 37 GLU A O 17
ATOM 23971 N N . ILE A 1 38 ? 12.668 12.125 -2.748 1.00 0.00 38 ILE A N 17
ATOM 23972 C CA . ILE A 1 38 ? 11.798 12.288 -3.907 1.00 0.00 38 ILE A CA 17
ATOM 23973 C C . ILE A 1 38 ? 10.328 12.222 -3.504 1.00 0.00 38 ILE A C 17
ATOM 23974 O O . ILE A 1 38 ? 9.495 12.959 -4.031 1.00 0.00 38 ILE A O 17
ATOM 23990 N N . THR A 1 39 ? 10.017 11.334 -2.565 1.00 0.00 39 THR A N 17
ATOM 23991 C CA . THR A 1 39 ? 8.648 11.172 -2.090 1.00 0.00 39 THR A CA 17
ATOM 23992 C C . THR A 1 39 ? 8.175 12.414 -1.342 1.00 0.00 39 THR A C 17
ATOM 23993 O O . THR A 1 39 ? 7.060 12.892 -1.556 1.00 0.00 39 THR A O 17
ATOM 24004 N N . LYS A 1 40 ? 9.029 12.932 -0.467 1.00 0.00 40 LYS A N 17
ATOM 24005 C CA . LYS A 1 40 ? 8.699 14.120 0.312 1.00 0.00 40 LYS A CA 17
ATOM 24006 C C . LYS A 1 40 ? 8.222 15.250 -0.595 1.00 0.00 40 LYS A C 17
ATOM 24007 O O . LYS A 1 40 ? 7.383 16.060 -0.202 1.00 0.00 40 LYS A O 17
ATOM 24026 N N . MET A 1 41 ? 8.760 15.296 -1.809 1.00 0.00 41 MET A N 17
ATOM 24027 C CA . MET A 1 41 ? 8.386 16.325 -2.771 1.00 0.00 41 MET A CA 17
ATOM 24028 C C . MET A 1 41 ? 7.015 16.034 -3.373 1.00 0.00 41 MET A C 17
ATOM 24029 O O . MET A 1 41 ? 6.189 16.934 -3.529 1.00 0.00 41 MET A O 17
ATOM 24043 N N . LEU A 1 42 ? 6.779 14.771 -3.712 1.00 0.00 42 LEU A N 17
ATOM 24044 C CA . LEU A 1 42 ? 5.507 14.361 -4.298 1.00 0.00 42 LEU A CA 17
ATOM 24045 C C . LEU A 1 42 ? 4.369 14.518 -3.294 1.00 0.00 42 LEU A C 17
ATOM 24046 O O . LEU A 1 42 ? 3.282 14.978 -3.640 1.00 0.00 42 LEU A O 17
ATOM 24062 N N . GLY A 1 43 ? 4.629 14.133 -2.048 1.00 0.00 43 GLY A N 17
ATOM 24063 C CA . GLY A 1 43 ? 3.618 14.242 -1.013 1.00 0.00 43 GLY A CA 17
ATOM 24064 C C . GLY A 1 43 ? 2.944 15.599 -1.000 1.00 0.00 43 GLY A C 17
ATOM 24065 O O . GLY A 1 43 ? 1.823 15.739 -0.510 1.00 0.00 43 GLY A O 17
ATOM 24069 N N . ALA A 1 44 ? 3.628 16.603 -1.539 1.00 0.00 44 ALA A N 17
ATOM 24070 C CA . ALA A 1 44 ? 3.088 17.957 -1.588 1.00 0.00 44 ALA A CA 17
ATOM 24071 C C . ALA A 1 44 ? 2.128 18.122 -2.761 1.00 0.00 44 ALA A C 17
ATOM 24072 O O . ALA A 1 44 ? 1.122 18.822 -2.656 1.00 0.00 44 ALA A O 17
ATOM 24079 N N . GLU A 1 45 ? 2.447 17.474 -3.878 1.00 0.00 45 GLU A N 17
ATOM 24080 C CA . GLU A 1 45 ? 1.611 17.552 -5.070 1.00 0.00 45 GLU A CA 17
ATOM 24081 C C . GLU A 1 45 ? 0.236 16.944 -4.812 1.00 0.00 45 GLU A C 17
ATOM 24082 O O . GLU A 1 45 ? -0.783 17.479 -5.248 1.00 0.00 45 GLU A O 17
ATOM 24094 N N . TRP A 1 46 ? 0.217 15.822 -4.102 1.00 0.00 46 TRP A N 17
ATOM 24095 C CA . TRP A 1 46 ? -1.033 15.139 -3.786 1.00 0.00 46 TRP A CA 17
ATOM 24096 C C . TRP A 1 46 ? -2.029 16.097 -3.144 1.00 0.00 46 TRP A C 17
ATOM 24097 O O . TRP A 1 46 ? -3.216 16.086 -3.472 1.00 0.00 46 TRP A O 17
ATOM 24118 N N . SER A 1 47 ? -1.541 16.926 -2.226 1.00 0.00 47 SER A N 17
ATOM 24119 C CA . SER A 1 47 ? -2.391 17.888 -1.536 1.00 0.00 47 SER A CA 17
ATOM 24120 C C . SER A 1 47 ? -2.773 19.039 -2.462 1.00 0.00 47 SER A C 17
ATOM 24121 O O . SER A 1 47 ? -3.809 19.678 -2.283 1.00 0.00 47 SER A O 17
ATOM 24129 N N . LYS A 1 48 ? -1.926 19.298 -3.453 1.00 0.00 48 LYS A N 17
ATOM 24130 C CA . LYS A 1 48 ? -2.172 20.370 -4.410 1.00 0.00 48 LYS A CA 17
ATOM 24131 C C . LYS A 1 48 ? -2.743 19.818 -5.711 1.00 0.00 48 LYS A C 17
ATOM 24132 O O . LYS A 1 48 ? -2.796 20.516 -6.724 1.00 0.00 48 LYS A O 17
ATOM 24151 N N . LEU A 1 49 ? -3.170 18.559 -5.679 1.00 0.00 49 LEU A N 17
ATOM 24152 C CA . LEU A 1 49 ? -3.737 17.913 -6.856 1.00 0.00 49 LEU A CA 17
ATOM 24153 C C . LEU A 1 49 ? -5.133 18.453 -7.154 1.00 0.00 49 LEU A C 17
ATOM 24154 O O . LEU A 1 49 ? -5.788 19.020 -6.280 1.00 0.00 49 LEU A O 17
ATOM 24170 N N . GLN A 1 50 ? -5.581 18.270 -8.391 1.00 0.00 50 GLN A N 17
ATOM 24171 C CA . GLN A 1 50 ? -6.899 18.737 -8.803 1.00 0.00 50 GLN A CA 17
ATOM 24172 C C . GLN A 1 50 ? -7.996 17.842 -8.237 1.00 0.00 50 GLN A C 17
ATOM 24173 O O . GLN A 1 50 ? -7.769 16.682 -7.894 1.00 0.00 50 GLN A O 17
ATOM 24187 N N . PRO A 1 51 ? -9.215 18.392 -8.133 1.00 0.00 51 PRO A N 17
ATOM 24188 C CA . PRO A 1 51 ? -10.372 17.660 -7.607 1.00 0.00 51 PRO A CA 17
ATOM 24189 C C . PRO A 1 51 ? -10.841 16.560 -8.555 1.00 0.00 51 PRO A C 17
ATOM 24190 O O . PRO A 1 51 ? -11.809 15.855 -8.271 1.00 0.00 51 PRO A O 17
ATOM 24201 N N . ALA A 1 52 ? -10.147 16.419 -9.679 1.00 0.00 52 ALA A N 17
ATOM 24202 C CA . ALA A 1 52 ? -10.492 15.402 -10.666 1.00 0.00 52 ALA A CA 17
ATOM 24203 C C . ALA A 1 52 ? -9.417 14.323 -10.740 1.00 0.00 52 ALA A C 17
ATOM 24204 O O . ALA A 1 52 ? -9.716 13.152 -10.973 1.00 0.00 52 ALA A O 17
ATOM 24211 N N . GLU A 1 53 ? -8.166 14.724 -10.539 1.00 0.00 53 GLU A N 17
ATOM 24212 C CA . GLU A 1 53 ? -7.047 13.790 -10.584 1.00 0.00 53 GLU A CA 17
ATOM 24213 C C . GLU A 1 53 ? -6.925 13.023 -9.270 1.00 0.00 53 GLU A C 17
ATOM 24214 O O . GLU A 1 53 ? -6.898 11.792 -9.256 1.00 0.00 53 GLU A O 17
ATOM 24226 N N . LYS A 1 54 ? -6.852 13.760 -8.167 1.00 0.00 54 LYS A N 17
ATOM 24227 C CA . LYS A 1 54 ? -6.733 13.152 -6.847 1.00 0.00 54 LYS A CA 17
ATOM 24228 C C . LYS A 1 54 ? -7.823 12.106 -6.630 1.00 0.00 54 LYS A C 17
ATOM 24229 O O . LYS A 1 54 ? -7.565 11.033 -6.088 1.00 0.00 54 LYS A O 17
ATOM 24248 N N . GLN A 1 55 ? -9.040 12.430 -7.057 1.00 0.00 55 GLN A N 17
ATOM 24249 C CA . GLN A 1 55 ? -10.167 11.517 -6.909 1.00 0.00 55 GLN A CA 17
ATOM 24250 C C . GLN A 1 55 ? -10.008 10.301 -7.817 1.00 0.00 55 GLN A C 17
ATOM 24251 O O . GLN A 1 55 ? -10.155 9.162 -7.375 1.00 0.00 55 GLN A O 17
ATOM 24265 N N . ARG A 1 56 ? -9.705 10.554 -9.086 1.00 0.00 56 ARG A N 17
ATOM 24266 C CA . ARG A 1 56 ? -9.528 9.480 -10.056 1.00 0.00 56 ARG A CA 17
ATOM 24267 C C . ARG A 1 56 ? -8.498 8.467 -9.563 1.00 0.00 56 ARG A C 17
ATOM 24268 O O . ARG A 1 56 ? -8.659 7.261 -9.752 1.00 0.00 56 ARG A O 17
ATOM 24289 N N . TYR A 1 57 ? -7.442 8.965 -8.931 1.00 0.00 57 TYR A N 17
ATOM 24290 C CA . TYR A 1 57 ? -6.384 8.103 -8.413 1.00 0.00 57 TYR A CA 17
ATOM 24291 C C . TYR A 1 57 ? -6.940 7.111 -7.397 1.00 0.00 57 TYR A C 17
ATOM 24292 O O . TYR A 1 57 ? -6.497 5.964 -7.326 1.00 0.00 57 TYR A O 17
ATOM 24310 N N . LEU A 1 58 ? -7.912 7.560 -6.612 1.00 0.00 58 LEU A N 17
ATOM 24311 C CA . LEU A 1 58 ? -8.530 6.713 -5.598 1.00 0.00 58 LEU A CA 17
ATOM 24312 C C . LEU A 1 58 ? -9.294 5.560 -6.243 1.00 0.00 58 LEU A C 17
ATOM 24313 O O . LEU A 1 58 ? -8.992 4.391 -6.005 1.00 0.00 58 LEU A O 17
ATOM 24329 N N . ASP A 1 59 ? -10.282 5.899 -7.063 1.00 0.00 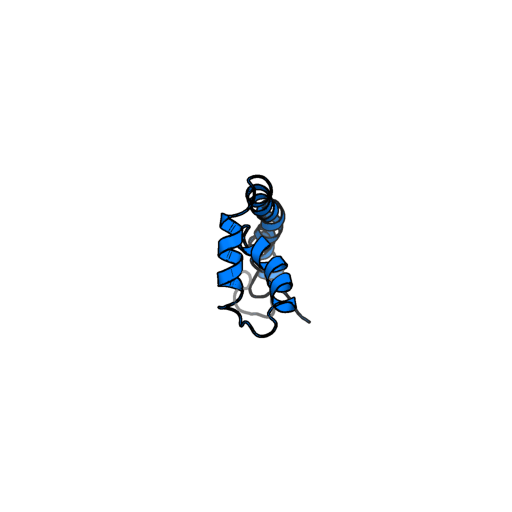59 ASP A N 17
ATOM 24330 C CA . ASP A 1 59 ? -11.087 4.892 -7.747 1.00 0.00 59 ASP A CA 17
ATOM 24331 C C . ASP A 1 59 ? -10.210 3.981 -8.600 1.00 0.00 59 ASP A C 17
ATOM 24332 O O . ASP A 1 59 ? -10.292 2.758 -8.504 1.00 0.00 59 ASP A O 17
ATOM 24341 N N . GLU A 1 60 ? -9.370 4.588 -9.433 1.00 0.00 60 GLU A N 17
ATOM 24342 C CA . GLU A 1 60 ? -8.479 3.830 -10.304 1.00 0.00 60 GLU A CA 17
ATOM 24343 C C . GLU A 1 60 ? -7.786 2.711 -9.533 1.00 0.00 60 GLU A C 17
ATOM 24344 O O . GLU A 1 60 ? -7.880 1.541 -9.898 1.00 0.00 60 GLU A O 17
ATOM 24356 N N . ALA A 1 61 ? -7.090 3.082 -8.463 1.00 0.00 61 ALA A N 17
ATOM 24357 C CA . ALA A 1 61 ? -6.381 2.111 -7.638 1.00 0.00 61 ALA A CA 17
ATOM 24358 C C . ALA A 1 61 ? -7.324 1.016 -7.147 1.00 0.00 61 ALA A C 17
ATOM 24359 O O . ALA A 1 61 ? -7.046 -0.172 -7.308 1.00 0.00 61 ALA A O 17
ATOM 24366 N N . GLU A 1 62 ? -8.438 1.426 -6.550 1.00 0.00 62 GLU A N 17
ATOM 24367 C CA . GLU A 1 62 ? -9.421 0.478 -6.034 1.00 0.00 62 GLU A CA 17
ATOM 24368 C C . GLU A 1 62 ? -9.652 -0.657 -7.027 1.00 0.00 62 GLU A C 17
ATOM 24369 O O . GLU A 1 62 ? -9.544 -1.834 -6.679 1.00 0.00 62 GLU A O 17
ATOM 24381 N N . LYS A 1 63 ? -9.974 -0.298 -8.265 1.00 0.00 63 LYS A N 17
ATOM 24382 C CA . LYS A 1 63 ? -10.221 -1.284 -9.310 1.00 0.00 63 LYS A CA 17
ATOM 24383 C C . LYS A 1 63 ? -9.192 -2.407 -9.252 1.00 0.00 63 LYS A C 17
ATOM 24384 O O . LYS A 1 63 ? -9.528 -3.578 -9.430 1.00 0.00 63 LYS A O 17
ATOM 24403 N N . GLU A 1 64 ? -7.938 -2.044 -9.001 1.00 0.00 64 GLU A N 17
ATOM 24404 C CA . GLU A 1 64 ? -6.860 -3.023 -8.919 1.00 0.00 64 GLU A CA 17
ATOM 24405 C C . GLU A 1 64 ? -7.053 -3.943 -7.717 1.00 0.00 64 GLU A C 17
ATOM 24406 O O . GLU A 1 64 ? -6.859 -5.156 -7.811 1.00 0.00 64 GLU A O 17
ATOM 24418 N N . LYS A 1 65 ? -7.435 -3.360 -6.587 1.00 0.00 65 LYS A N 17
ATOM 24419 C CA . LYS A 1 65 ? -7.654 -4.125 -5.365 1.00 0.00 65 LYS A CA 17
ATOM 24420 C C . LYS A 1 65 ? -8.586 -5.305 -5.624 1.00 0.00 65 LYS A C 17
ATOM 24421 O O . LYS A 1 65 ? -8.261 -6.446 -5.297 1.00 0.00 65 LYS A O 17
ATOM 24440 N N . GLN A 1 66 ? -9.744 -5.022 -6.211 1.00 0.00 66 GLN A N 17
ATOM 24441 C CA . GLN A 1 66 ? -10.720 -6.062 -6.513 1.00 0.00 66 GLN A CA 17
ATOM 24442 C C . GLN A 1 66 ? -10.048 -7.271 -7.152 1.00 0.00 66 GLN A C 17
ATOM 24443 O O . GLN A 1 66 ? -10.341 -8.414 -6.799 1.00 0.00 66 GLN A O 17
ATOM 24457 N N . GLN A 1 67 ? -9.148 -7.013 -8.095 1.00 0.00 67 GLN A N 17
ATOM 24458 C CA . GLN A 1 67 ? -8.434 -8.082 -8.783 1.00 0.00 67 GLN A CA 17
ATOM 24459 C C . GLN A 1 67 ? -7.658 -8.944 -7.794 1.00 0.00 67 GLN A C 17
ATOM 24460 O O . GLN A 1 67 ? -7.814 -10.166 -7.763 1.00 0.00 67 GLN A O 17
ATOM 24474 N N . TYR A 1 68 ? -6.822 -8.302 -6.986 1.00 0.00 68 TYR A N 17
ATOM 24475 C CA . TYR A 1 68 ? -6.019 -9.011 -5.996 1.00 0.00 68 TYR A CA 17
ATOM 24476 C C . TYR A 1 68 ? -6.898 -9.882 -5.104 1.00 0.00 68 TYR A C 17
ATOM 24477 O O . TYR A 1 68 ? -6.550 -11.022 -4.791 1.00 0.00 68 TYR A O 17
ATOM 24495 N N . LEU A 1 69 ? -8.039 -9.337 -4.696 1.00 0.00 69 LEU A N 17
ATOM 24496 C CA . LEU A 1 69 ? -8.970 -10.062 -3.840 1.00 0.00 69 LEU A CA 17
ATOM 24497 C C . LEU A 1 69 ? -9.337 -11.410 -4.453 1.00 0.00 69 LEU A C 17
ATOM 24498 O O . LEU A 1 69 ? -9.144 -12.459 -3.838 1.00 0.00 69 LEU A O 17
ATOM 24514 N N . LYS A 1 70 ? -9.868 -11.374 -5.671 1.00 0.00 70 LYS A N 17
ATOM 24515 C CA . LYS A 1 70 ? -10.259 -12.592 -6.371 1.00 0.00 70 LYS A CA 17
ATOM 24516 C C . LYS A 1 70 ? -9.140 -13.627 -6.331 1.00 0.00 70 LYS A C 17
ATOM 24517 O O . LYS A 1 70 ? -9.322 -14.732 -5.823 1.00 0.00 70 LYS A O 17
ATOM 24536 N N . GLU A 1 71 ? -7.981 -13.259 -6.870 1.00 0.00 71 GLU A N 17
ATOM 24537 C CA . GLU A 1 71 ? -6.832 -14.157 -6.895 1.00 0.00 71 GLU A CA 17
ATOM 24538 C C . GLU A 1 71 ? -6.666 -14.864 -5.552 1.00 0.00 71 GLU A C 17
ATOM 24539 O O . GLU A 1 71 ? -6.668 -16.093 -5.481 1.00 0.00 71 GLU A O 17
ATOM 24551 N N . LEU A 1 72 ? -6.520 -14.078 -4.492 1.00 0.00 72 LEU A N 17
ATOM 24552 C CA . LEU A 1 72 ? -6.350 -14.628 -3.150 1.00 0.00 72 LEU A CA 17
ATOM 24553 C C . LEU A 1 72 ? -7.103 -15.947 -3.004 1.00 0.00 72 LEU A C 17
ATOM 24554 O O . LEU A 1 72 ? -6.497 -17.018 -2.983 1.00 0.00 72 LEU A O 17
ATOM 24570 N N . TRP A 1 73 ? -8.424 -15.859 -2.904 1.00 0.00 73 TRP A N 17
ATOM 24571 C CA . TRP A 1 73 ? -9.259 -17.047 -2.761 1.00 0.00 73 TRP A CA 17
ATOM 24572 C C . TRP A 1 73 ? -9.377 -17.793 -4.086 1.00 0.00 73 TRP A C 17
ATOM 24573 O O . TRP A 1 73 ? -9.067 -18.981 -4.169 1.00 0.00 73 TRP A O 17
ATOM 24594 N N . ALA A 1 74 ? -9.825 -17.087 -5.119 1.00 0.00 74 ALA A N 17
ATOM 24595 C CA . ALA A 1 74 ? -9.981 -17.683 -6.441 1.00 0.00 74 ALA A CA 17
ATOM 24596 C C . ALA A 1 74 ? -8.916 -18.745 -6.692 1.00 0.00 74 ALA A C 17
ATOM 24597 O O . ALA A 1 74 ? -9.180 -19.761 -7.338 1.00 0.00 74 ALA A O 17
ATOM 24604 N N . TYR A 1 75 ? -7.715 -18.506 -6.179 1.00 0.00 75 TYR A N 17
ATOM 24605 C CA . TYR A 1 75 ? -6.610 -19.442 -6.351 1.00 0.00 75 TYR A CA 17
ATOM 24606 C C . TYR A 1 75 ? -6.646 -20.530 -5.282 1.00 0.00 75 TYR A C 17
ATOM 24607 O O . TYR A 1 75 ? -6.553 -21.718 -5.588 1.00 0.00 75 TYR A O 17
ATOM 24625 N N . GLN A 1 76 ? -6.781 -20.112 -4.027 1.00 0.00 76 GLN A N 17
ATOM 24626 C CA . GLN A 1 76 ? -6.828 -21.050 -2.912 1.00 0.00 76 GLN A CA 17
ATOM 24627 C C . GLN A 1 76 ? -7.742 -22.230 -3.232 1.00 0.00 76 GLN A C 17
ATOM 24628 O O . GLN A 1 76 ? -7.526 -23.341 -2.749 1.00 0.00 76 GLN A O 17
ATOM 24642 N N . GLN A 1 77 ? -8.761 -21.979 -4.046 1.00 0.00 77 GLN A N 17
ATOM 24643 C CA . GLN A 1 77 ? -9.707 -23.020 -4.428 1.00 0.00 77 GLN A CA 17
ATOM 24644 C C . GLN A 1 77 ? -9.061 -24.020 -5.383 1.00 0.00 77 GLN A C 17
ATOM 24645 O O . GLN A 1 77 ? -9.334 -25.218 -5.321 1.00 0.00 77 GLN A O 17
ATOM 24659 N N . SER A 1 78 ? -8.202 -23.517 -6.264 1.00 0.00 78 SER A N 17
ATOM 24660 C CA . SER A 1 78 ? -7.520 -24.366 -7.234 1.00 0.00 78 SER A CA 17
ATOM 24661 C C . SER A 1 78 ? -7.095 -25.686 -6.598 1.00 0.00 78 SER A C 17
ATOM 24662 O O . SER A 1 78 ? -6.548 -25.709 -5.497 1.00 0.00 78 SER A O 17
ATOM 24670 N N . GLU A 1 79 ? -7.354 -26.784 -7.302 1.00 0.00 79 GLU A N 17
ATOM 24671 C CA . GLU A 1 79 ? -7.001 -28.108 -6.806 1.00 0.00 79 GLU A CA 17
ATOM 24672 C C . GLU A 1 79 ? -5.513 -28.187 -6.475 1.00 0.00 79 GLU A C 17
ATOM 24673 O O . GLU A 1 79 ? -5.127 -28.677 -5.415 1.00 0.00 79 GLU A O 17
ATOM 24685 N N . ALA A 1 80 ? -4.683 -27.698 -7.391 1.00 0.00 80 ALA A N 17
ATOM 24686 C CA . ALA A 1 80 ? -3.238 -27.711 -7.196 1.00 0.00 80 ALA A CA 17
ATOM 24687 C C . ALA A 1 80 ? -2.869 -27.245 -5.792 1.00 0.00 80 ALA A C 17
ATOM 24688 O O . ALA A 1 80 ? -1.889 -27.710 -5.210 1.00 0.00 80 ALA A O 17
ATOM 24695 N N . TYR A 1 81 ? -3.660 -26.324 -5.253 1.00 0.00 81 TYR A N 17
ATOM 24696 C CA . TYR A 1 81 ? -3.415 -25.794 -3.916 1.00 0.00 81 TYR A CA 17
ATOM 24697 C C . TYR A 1 81 ? -3.723 -26.839 -2.850 1.00 0.00 81 TYR A C 17
ATOM 24698 O O . TYR A 1 81 ? -2.952 -27.032 -1.910 1.00 0.00 81 TYR A O 17
ATOM 24716 N N . LYS A 1 82 ? -4.858 -27.514 -3.003 1.00 0.00 82 LYS A N 17
ATOM 24717 C CA . LYS A 1 82 ? -5.271 -28.542 -2.055 1.00 0.00 82 LYS A CA 17
ATOM 24718 C C . LYS A 1 82 ? -4.395 -29.785 -2.184 1.00 0.00 82 LYS A C 17
ATOM 24719 O O . LYS A 1 82 ? -3.806 -30.245 -1.205 1.00 0.00 82 LYS A O 17
ATOM 24738 N N . VAL A 1 83 ? -4.312 -30.321 -3.396 1.00 0.00 83 VAL A N 17
ATOM 24739 C CA . VAL A 1 83 ? -3.506 -31.509 -3.654 1.00 0.00 83 VAL A CA 17
ATOM 24740 C C . VAL A 1 83 ? -2.147 -31.408 -2.970 1.00 0.00 83 VAL A C 17
ATOM 24741 O O . VAL A 1 83 ? -1.676 -32.370 -2.361 1.00 0.00 83 VAL A O 17
ATOM 24754 N N . CYS A 1 84 ? -1.523 -30.240 -3.073 1.00 0.00 84 CYS A N 17
ATOM 24755 C CA . CYS A 1 84 ? -0.217 -30.014 -2.465 1.00 0.00 84 CYS A CA 17
ATOM 24756 C C . CYS A 1 84 ? -0.288 -30.178 -0.950 1.00 0.00 84 CYS A C 17
ATOM 24757 O O . CYS A 1 84 ? -1.372 -30.213 -0.367 1.00 0.00 84 CYS A O 17
ATOM 24765 N N . THR A 1 85 ? 0.877 -30.282 -0.316 1.00 0.00 85 THR A N 17
ATOM 24766 C CA . THR A 1 85 ? 0.947 -30.446 1.130 1.00 0.00 85 THR A CA 17
ATOM 24767 C C . THR A 1 85 ? 0.106 -29.395 1.845 1.00 0.00 85 THR A C 17
ATOM 24768 O O . THR A 1 85 ? 0.387 -28.199 1.759 1.00 0.00 85 THR A O 17
ATOM 24779 N N . GLU A 1 86 ? -0.927 -29.848 2.548 1.00 0.00 86 GLU A N 17
ATOM 24780 C CA . GLU A 1 86 ? -1.808 -28.944 3.278 1.00 0.00 86 GLU A CA 17
ATOM 24781 C C . GLU A 1 86 ? -2.795 -29.726 4.140 1.00 0.00 86 GLU A C 17
ATOM 24782 O O . GLU A 1 86 ? -3.445 -30.659 3.668 1.00 0.00 86 GLU A O 17
ATOM 24794 N N . SER A 1 87 ? -2.902 -29.339 5.407 1.00 0.00 87 SER A N 17
ATOM 24795 C CA . SER A 1 87 ? -3.806 -30.005 6.337 1.00 0.00 87 SER A CA 17
ATOM 24796 C C . SER A 1 87 ? -5.148 -30.299 5.674 1.00 0.00 87 SER A C 17
ATOM 24797 O O . SER A 1 87 ? -5.790 -29.405 5.123 1.00 0.00 87 SER A O 17
ATOM 24805 N N . GLY A 1 88 ? -5.567 -31.559 5.732 1.00 0.00 88 GLY A N 17
ATOM 24806 C CA . GLY A 1 88 ? -6.830 -31.950 5.133 1.00 0.00 88 GLY A CA 17
ATOM 24807 C C . GLY A 1 88 ? -7.676 -32.795 6.065 1.00 0.00 88 GLY A C 17
ATOM 24808 O O . GLY A 1 88 ? -7.691 -34.023 5.982 1.00 0.00 88 GLY A O 17
ATOM 24812 N N . PRO A 1 89 ? -8.400 -32.131 6.978 1.00 0.00 89 PRO A N 17
ATOM 24813 C CA . PRO A 1 89 ? -9.266 -32.809 7.948 1.00 0.00 89 PRO A CA 17
ATOM 24814 C C . PRO A 1 89 ? -10.490 -33.438 7.291 1.00 0.00 89 PRO A C 17
ATOM 24815 O O . PRO A 1 89 ? -10.920 -34.527 7.674 1.00 0.00 89 PRO A O 17
ATOM 24826 N N . SER A 1 90 ? -11.046 -32.748 6.301 1.00 0.00 90 SER A N 17
ATOM 24827 C CA . SER A 1 90 ? -12.223 -33.238 5.594 1.00 0.00 90 SER A CA 17
ATOM 24828 C C . SER A 1 90 ? -12.082 -34.722 5.270 1.00 0.00 90 SER A C 17
ATOM 24829 O O . SER A 1 90 ? -11.200 -35.122 4.510 1.00 0.00 90 SER A O 17
ATOM 24837 N N . SER A 1 91 ? -12.960 -35.535 5.850 1.00 0.00 91 SER A N 17
ATOM 24838 C CA . SER A 1 91 ? -12.933 -36.975 5.627 1.00 0.00 91 SER A CA 17
ATOM 24839 C C . SER A 1 91 ? -13.125 -37.300 4.148 1.00 0.00 91 SER A C 17
ATOM 24840 O O . SER A 1 91 ? -12.253 -37.888 3.511 1.00 0.00 91 SER A O 17
ATOM 24848 N N . GLY A 1 92 ? -14.276 -36.910 3.608 1.00 0.00 92 GLY A N 17
ATOM 24849 C CA . GLY A 1 92 ? -14.565 -37.167 2.210 1.00 0.00 92 GLY A CA 17
ATOM 24850 C C . GLY A 1 92 ? -15.927 -37.799 2.005 1.00 0.00 92 GLY A C 17
ATOM 24851 O O . GLY A 1 92 ? -16.955 -37.166 2.245 1.00 0.00 92 GLY A O 17
ATOM 24855 N N . GLY A 1 1 ? 8.050 -5.461 -6.728 1.00 0.00 1 GLY A N 18
ATOM 24856 C CA . GLY A 1 1 ? 8.856 -6.667 -6.803 1.00 0.00 1 GLY A CA 18
ATOM 24857 C C . GLY A 1 1 ? 8.981 -7.365 -5.463 1.00 0.00 1 GLY A C 18
ATOM 24858 O O . GLY A 1 1 ? 10.012 -7.267 -4.800 1.00 0.00 1 GLY A O 18
ATOM 24862 N N . SER A 1 2 ? 7.927 -8.070 -5.064 1.00 0.00 2 SER A N 18
ATOM 24863 C CA . SER A 1 2 ? 7.922 -8.783 -3.792 1.00 0.00 2 SER A CA 18
ATOM 24864 C C . SER A 1 2 ? 7.478 -10.231 -3.983 1.00 0.00 2 SER A C 18
ATOM 24865 O O . SER A 1 2 ? 6.740 -10.548 -4.916 1.00 0.00 2 SER A O 18
ATOM 24873 N N . SER A 1 3 ? 7.933 -11.104 -3.091 1.00 0.00 3 SER A N 18
ATOM 24874 C CA . SER A 1 3 ? 7.587 -12.519 -3.162 1.00 0.00 3 SER A CA 18
ATOM 24875 C C . SER A 1 3 ? 7.889 -13.219 -1.840 1.00 0.00 3 SER A C 18
ATOM 24876 O O . SER A 1 3 ? 9.049 -13.393 -1.467 1.00 0.00 3 SER A O 18
ATOM 24884 N N . GLY A 1 4 ? 6.835 -13.619 -1.134 1.00 0.00 4 GLY A N 18
ATOM 24885 C CA . GLY A 1 4 ? 7.007 -14.295 0.138 1.00 0.00 4 GLY A CA 18
ATOM 24886 C C . GLY A 1 4 ? 6.260 -13.608 1.264 1.00 0.00 4 GLY A C 18
ATOM 24887 O O . GLY A 1 4 ? 6.870 -13.114 2.211 1.00 0.00 4 GLY A O 18
ATOM 24891 N N . SER A 1 5 ? 4.935 -13.578 1.161 1.00 0.00 5 SER A N 18
ATOM 24892 C CA . SER A 1 5 ? 4.104 -12.943 2.177 1.00 0.00 5 SER A CA 18
ATOM 24893 C C . SER A 1 5 ? 2.859 -13.778 2.460 1.00 0.00 5 SER A C 18
ATOM 24894 O O . SER A 1 5 ? 2.427 -14.572 1.624 1.00 0.00 5 SER A O 18
ATOM 24902 N N . SER A 1 6 ? 2.286 -13.592 3.645 1.00 0.00 6 SER A N 18
ATOM 24903 C CA . SER A 1 6 ? 1.092 -14.330 4.041 1.00 0.00 6 SER A CA 18
ATOM 24904 C C . SER A 1 6 ? -0.158 -13.714 3.422 1.00 0.00 6 SER A C 18
ATOM 24905 O O . SER A 1 6 ? -0.139 -12.573 2.962 1.00 0.00 6 SER A O 18
ATOM 24913 N N . GLY A 1 7 ? -1.246 -14.479 3.413 1.0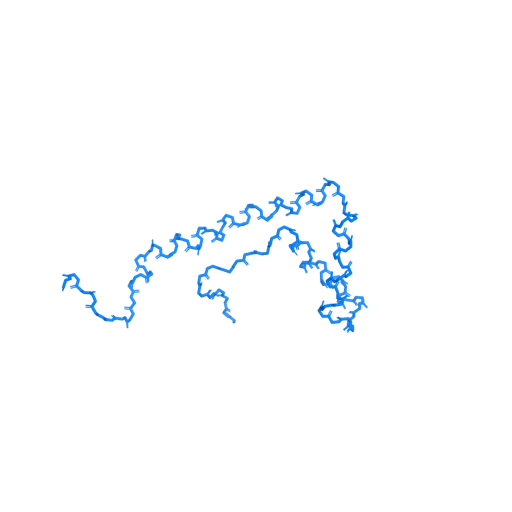0 0.00 7 GLY A N 18
ATOM 24914 C CA . GLY A 1 7 ? -2.490 -13.993 2.849 1.00 0.00 7 GLY A CA 18
ATOM 24915 C C . GLY A 1 7 ? -2.280 -13.221 1.561 1.00 0.00 7 GLY A C 18
ATOM 24916 O O . GLY A 1 7 ? -1.270 -13.380 0.875 1.00 0.00 7 GLY A O 18
ATOM 24920 N N . PRO A 1 8 ? -3.252 -12.364 1.214 1.00 0.00 8 PRO A N 18
ATOM 24921 C CA . PRO A 1 8 ? -3.192 -11.549 -0.002 1.00 0.00 8 PRO A CA 18
ATOM 24922 C C . PRO A 1 8 ? -2.127 -10.461 0.081 1.00 0.00 8 PRO A C 18
ATOM 24923 O O . PRO A 1 8 ? -1.705 -10.072 1.171 1.00 0.00 8 PRO A O 18
ATOM 24934 N N . LYS A 1 9 ? -1.695 -9.971 -1.077 1.00 0.00 9 LYS A N 18
ATOM 24935 C CA . LYS A 1 9 ? -0.681 -8.926 -1.136 1.00 0.00 9 LYS A CA 18
ATOM 24936 C C . LYS A 1 9 ? -1.325 -7.544 -1.184 1.00 0.00 9 LYS A C 18
ATOM 24937 O O . LYS A 1 9 ? -1.925 -7.163 -2.189 1.00 0.00 9 LYS A O 18
ATOM 24956 N N . ALA A 1 10 ? -1.195 -6.797 -0.093 1.00 0.00 10 ALA A N 18
ATOM 24957 C CA . ALA A 1 10 ? -1.762 -5.456 -0.013 1.00 0.00 10 ALA A CA 18
ATOM 24958 C C . ALA A 1 10 ? -1.230 -4.568 -1.132 1.00 0.00 10 ALA A C 18
ATOM 24959 O O . ALA A 1 10 ? -0.062 -4.180 -1.147 1.00 0.00 10 ALA A O 18
ATOM 24966 N N . PRO A 1 11 ? -2.105 -4.238 -2.094 1.00 0.00 11 PRO A N 18
ATOM 24967 C CA . PRO A 1 11 ? -1.745 -3.391 -3.235 1.00 0.00 11 PRO A CA 18
ATOM 24968 C C . PRO A 1 11 ? -1.497 -1.943 -2.828 1.00 0.00 11 PRO A C 18
ATOM 24969 O O . PRO A 1 11 ? -1.440 -1.623 -1.640 1.00 0.00 11 PRO A O 18
ATOM 24980 N N . VAL A 1 12 ? -1.349 -1.071 -3.820 1.00 0.00 12 VAL A N 18
ATOM 24981 C CA . VAL A 1 12 ? -1.108 0.345 -3.564 1.00 0.00 12 VAL A CA 18
ATOM 24982 C C . VAL A 1 12 ? -2.392 1.154 -3.701 1.00 0.00 12 VAL A C 18
ATOM 24983 O O . VAL A 1 12 ? -3.178 0.941 -4.625 1.00 0.00 12 VAL A O 18
ATOM 24996 N N . THR A 1 13 ? -2.600 2.085 -2.775 1.00 0.00 13 THR A N 18
ATOM 24997 C CA . THR A 1 13 ? -3.789 2.927 -2.792 1.00 0.00 13 THR A CA 18
ATOM 24998 C C . THR A 1 13 ? -3.572 4.169 -3.651 1.00 0.00 13 THR A C 18
ATOM 24999 O O . THR A 1 13 ? -2.448 4.469 -4.052 1.00 0.00 13 THR A O 18
ATOM 25010 N N . GLY A 1 14 ? -4.655 4.888 -3.929 1.00 0.00 14 GLY A N 18
ATOM 25011 C CA . GLY A 1 14 ? -4.561 6.088 -4.738 1.00 0.00 14 GLY A CA 18
ATOM 25012 C C . GLY A 1 14 ? -3.396 6.970 -4.333 1.00 0.00 14 GLY A C 18
ATOM 25013 O O . GLY A 1 14 ? -2.939 7.805 -5.115 1.00 0.00 14 GLY A O 18
ATOM 25017 N N . TYR A 1 15 ? -2.915 6.787 -3.109 1.00 0.00 15 TYR A N 18
ATOM 25018 C CA . TYR A 1 15 ? -1.799 7.575 -2.601 1.00 0.00 15 TYR A CA 18
ATOM 25019 C C . TYR A 1 15 ? -0.472 7.059 -3.151 1.00 0.00 15 TYR A C 18
ATOM 25020 O O . TYR A 1 15 ? 0.173 7.717 -3.968 1.00 0.00 15 TYR A O 18
ATOM 25038 N N . VAL A 1 16 ? -0.071 5.875 -2.698 1.00 0.00 16 VAL A N 18
ATOM 25039 C CA . VAL A 1 16 ? 1.177 5.268 -3.144 1.00 0.00 16 VAL A CA 18
ATOM 25040 C C . VAL A 1 16 ? 1.192 5.096 -4.659 1.00 0.00 16 VAL A C 18
ATOM 25041 O O . VAL A 1 16 ? 2.225 5.277 -5.304 1.00 0.00 16 VAL A O 18
ATOM 25054 N N . ARG A 1 17 ? 0.040 4.745 -5.221 1.00 0.00 17 ARG A N 18
ATOM 25055 C CA . ARG A 1 17 ? -0.079 4.547 -6.661 1.00 0.00 17 ARG A CA 18
ATOM 25056 C C . ARG A 1 17 ? 0.414 5.776 -7.421 1.00 0.00 17 ARG A C 18
ATOM 25057 O O . ARG A 1 17 ? 1.076 5.657 -8.452 1.00 0.00 17 ARG A O 18
ATOM 25078 N N . PHE A 1 18 ? 0.086 6.955 -6.904 1.00 0.00 18 PHE A N 18
ATOM 25079 C CA . PHE A 1 18 ? 0.493 8.206 -7.534 1.00 0.00 18 PHE A CA 18
ATOM 25080 C C . PHE A 1 18 ? 1.922 8.571 -7.144 1.00 0.00 18 PHE A C 18
ATOM 25081 O O . PHE A 1 18 ? 2.626 9.256 -7.888 1.00 0.00 18 PHE A O 18
ATOM 25098 N N . LEU A 1 19 ? 2.345 8.111 -5.972 1.00 0.00 19 LEU A N 18
ATOM 25099 C CA . LEU A 1 19 ? 3.689 8.389 -5.481 1.00 0.00 19 LEU A CA 18
ATOM 25100 C C . LEU A 1 19 ? 4.741 7.728 -6.367 1.00 0.00 19 LEU A C 18
ATOM 25101 O O . LEU A 1 19 ? 5.749 8.341 -6.714 1.00 0.00 19 LEU A O 18
ATOM 25117 N N . ASN A 1 20 ? 4.497 6.473 -6.730 1.00 0.00 20 ASN A N 18
ATOM 25118 C CA . ASN A 1 20 ? 5.420 5.729 -7.578 1.00 0.00 20 ASN A CA 18
ATOM 25119 C C . ASN A 1 20 ? 5.451 6.308 -8.989 1.00 0.00 20 ASN A C 18
ATOM 25120 O O . ASN A 1 20 ? 6.521 6.549 -9.547 1.00 0.00 20 ASN A O 18
ATOM 25131 N N . GLU A 1 21 ? 4.271 6.528 -9.559 1.00 0.00 21 GLU A N 18
ATOM 25132 C CA . GLU A 1 21 ? 4.163 7.079 -10.904 1.00 0.00 21 GLU A CA 18
ATOM 25133 C C . GLU A 1 21 ? 4.987 8.357 -11.037 1.00 0.00 21 GLU A C 18
ATOM 25134 O O . GLU A 1 21 ? 5.778 8.505 -11.969 1.00 0.00 21 GLU A O 18
ATOM 25146 N N . ARG A 1 22 ? 4.795 9.278 -10.098 1.00 0.00 22 ARG A N 18
ATOM 25147 C CA . ARG A 1 22 ? 5.518 10.544 -10.110 1.00 0.00 22 ARG A CA 18
ATOM 25148 C C . ARG A 1 22 ? 6.974 10.343 -9.698 1.00 0.00 22 ARG A C 18
ATOM 25149 O O . ARG A 1 22 ? 7.883 10.913 -10.299 1.00 0.00 22 ARG A O 18
ATOM 25170 N N . ARG A 1 23 ? 7.184 9.529 -8.669 1.00 0.00 23 ARG A N 18
ATOM 25171 C CA . ARG A 1 23 ? 8.529 9.254 -8.175 1.00 0.00 23 ARG A CA 18
ATOM 25172 C C . ARG A 1 23 ? 9.509 9.084 -9.332 1.00 0.00 23 ARG A C 18
ATOM 25173 O O . ARG A 1 23 ? 10.709 9.304 -9.177 1.00 0.00 23 ARG A O 18
ATOM 25194 N N . GLU A 1 24 ? 8.986 8.691 -10.490 1.00 0.00 24 GLU A N 18
ATOM 25195 C CA . GLU A 1 24 ? 9.816 8.492 -11.672 1.00 0.00 24 GLU A CA 18
ATOM 25196 C C . GLU A 1 24 ? 10.104 9.820 -12.366 1.00 0.00 24 GLU A C 18
ATOM 25197 O O . GLU A 1 24 ? 11.261 10.179 -12.586 1.00 0.00 24 GLU A O 18
ATOM 25209 N N . GLN A 1 25 ? 9.044 10.544 -12.709 1.00 0.00 25 GLN A N 18
ATOM 25210 C CA . GLN A 1 25 ? 9.182 11.831 -13.379 1.00 0.00 25 GLN A CA 18
ATOM 25211 C C . GLN A 1 25 ? 10.239 12.691 -12.692 1.00 0.00 25 GLN A C 18
ATOM 25212 O O . GLN A 1 25 ? 10.972 13.432 -13.349 1.00 0.00 25 GLN A O 18
ATOM 25226 N N . ILE A 1 26 ? 10.312 12.587 -11.370 1.00 0.00 26 ILE A N 18
ATOM 25227 C CA . ILE A 1 26 ? 11.279 13.355 -10.595 1.00 0.00 26 ILE A CA 18
ATOM 25228 C C . ILE A 1 26 ? 12.700 12.863 -10.849 1.00 0.00 26 ILE A C 18
ATOM 25229 O O . ILE A 1 26 ? 13.582 13.642 -11.212 1.00 0.00 26 ILE A O 18
ATOM 25245 N N . ARG A 1 27 ? 12.915 11.565 -10.659 1.00 0.00 27 ARG A N 18
ATOM 25246 C CA . ARG A 1 27 ? 14.228 10.969 -10.868 1.00 0.00 27 ARG A CA 18
ATOM 25247 C C . ARG A 1 27 ? 14.882 11.522 -12.131 1.00 0.00 27 ARG A C 18
ATOM 25248 O O . ARG A 1 27 ? 16.096 11.713 -12.183 1.00 0.00 27 ARG A O 18
ATOM 25269 N N . THR A 1 28 ? 14.066 11.776 -13.150 1.00 0.00 28 THR A N 18
ATOM 25270 C CA . THR A 1 28 ? 14.564 12.304 -14.413 1.00 0.00 28 THR A CA 18
ATOM 25271 C C . THR A 1 28 ? 15.101 13.721 -14.244 1.00 0.00 28 THR A C 18
ATOM 25272 O O . THR A 1 28 ? 16.167 14.057 -14.762 1.00 0.00 28 THR A O 18
ATOM 25283 N N . ARG A 1 29 ? 14.358 14.547 -13.514 1.00 0.00 29 ARG A N 18
ATOM 25284 C CA . ARG A 1 29 ? 14.761 15.928 -13.278 1.00 0.00 29 ARG A CA 18
ATOM 25285 C C . ARG A 1 29 ? 15.874 15.999 -12.235 1.00 0.00 29 ARG A C 18
ATOM 25286 O O . ARG A 1 29 ? 16.933 16.575 -12.482 1.00 0.00 29 ARG A O 18
ATOM 25307 N N . HIS A 1 30 ? 15.625 15.408 -11.071 1.00 0.00 30 HIS A N 18
ATOM 25308 C CA . HIS A 1 30 ? 16.606 15.404 -9.991 1.00 0.00 30 HIS A CA 18
ATOM 25309 C C . HIS A 1 30 ? 17.194 14.010 -9.797 1.00 0.00 30 HIS A C 18
ATOM 25310 O O . HIS A 1 30 ? 16.787 13.256 -8.912 1.00 0.00 30 HIS A O 18
ATOM 25325 N N . PRO A 1 31 ? 18.175 13.656 -10.642 1.00 0.00 31 PRO A N 18
ATOM 25326 C CA . PRO A 1 31 ? 18.838 12.351 -10.584 1.00 0.00 31 PRO A CA 18
ATOM 25327 C C . PRO A 1 31 ? 19.719 12.204 -9.347 1.00 0.00 31 PRO A C 18
ATOM 25328 O O . PRO A 1 31 ? 20.332 11.158 -9.131 1.00 0.00 31 PRO A O 18
ATOM 25339 N N . ASP A 1 32 ? 19.776 13.256 -8.539 1.00 0.00 32 ASP A N 18
ATOM 25340 C CA . ASP A 1 32 ? 20.580 13.243 -7.322 1.00 0.00 32 ASP A CA 18
ATOM 25341 C C . ASP A 1 32 ? 19.710 12.978 -6.098 1.00 0.00 32 ASP A C 18
ATOM 25342 O O . ASP A 1 32 ? 20.195 12.508 -5.068 1.00 0.00 32 ASP A O 18
ATOM 25351 N N . LEU A 1 33 ? 18.421 13.285 -6.216 1.00 0.00 33 LEU A N 18
ATOM 25352 C CA . LEU A 1 33 ? 17.484 13.081 -5.118 1.00 0.00 33 LEU A CA 18
ATOM 25353 C C . LEU A 1 33 ? 17.259 11.594 -4.862 1.00 0.00 33 LEU A C 18
ATOM 25354 O O . LEU A 1 33 ? 16.796 10.853 -5.729 1.00 0.00 33 LEU A O 18
ATOM 25370 N N . PRO A 1 34 ? 17.594 11.146 -3.643 1.00 0.00 34 PRO A N 18
ATOM 25371 C CA . PRO A 1 34 ? 17.437 9.745 -3.244 1.00 0.00 34 PRO A CA 18
ATOM 25372 C C . PRO A 1 34 ? 15.972 9.345 -3.095 1.00 0.00 34 PRO A C 18
ATOM 25373 O O . PRO A 1 34 ? 15.077 10.035 -3.586 1.00 0.00 34 PRO A O 18
ATOM 25384 N N . PHE A 1 35 ? 15.734 8.229 -2.416 1.00 0.00 35 PHE A N 18
ATOM 25385 C CA . PHE A 1 35 ? 14.377 7.738 -2.203 1.00 0.00 35 PHE A CA 18
ATOM 25386 C C . PHE A 1 35 ? 13.638 8.603 -1.186 1.00 0.00 35 PHE A C 18
ATOM 25387 O O . PHE A 1 35 ? 12.590 9.181 -1.472 1.00 0.00 35 PHE A O 18
ATOM 25404 N N . PRO A 1 36 ? 14.198 8.695 0.029 1.00 0.00 36 PRO A N 18
ATOM 25405 C CA . PRO A 1 36 ? 13.610 9.488 1.113 1.00 0.00 36 PRO A CA 18
ATOM 25406 C C . PRO A 1 36 ? 13.701 10.987 0.850 1.00 0.00 36 PRO A C 18
ATOM 25407 O O . PRO A 1 36 ? 13.595 11.795 1.772 1.00 0.00 36 PRO A O 18
ATOM 25418 N N . GLU A 1 37 ? 13.896 11.351 -0.413 1.00 0.00 37 GLU A N 18
ATOM 25419 C CA . GLU A 1 37 ? 14.002 12.754 -0.796 1.00 0.00 37 GLU A CA 18
ATOM 25420 C C . GLU A 1 37 ? 12.987 13.099 -1.882 1.00 0.00 37 GLU A C 18
ATOM 25421 O O . GLU A 1 37 ? 12.618 14.261 -2.054 1.00 0.00 37 GLU A O 18
ATOM 25433 N N . ILE A 1 38 ? 12.541 12.082 -2.612 1.00 0.00 38 ILE A N 18
ATOM 25434 C CA . ILE A 1 38 ? 11.570 12.278 -3.681 1.00 0.00 38 ILE A CA 18
ATOM 25435 C C . ILE A 1 38 ? 10.145 12.081 -3.171 1.00 0.00 38 ILE A C 18
ATOM 25436 O O . ILE A 1 38 ? 9.274 12.924 -3.388 1.00 0.00 38 ILE A O 18
ATOM 25452 N N . THR A 1 39 ? 9.915 10.962 -2.491 1.00 0.00 39 THR A N 18
ATOM 25453 C CA . THR A 1 39 ? 8.598 10.654 -1.951 1.00 0.00 39 THR A CA 18
ATOM 25454 C C . THR A 1 39 ? 8.094 11.781 -1.055 1.00 0.00 39 THR A C 18
ATOM 25455 O O . THR A 1 39 ? 6.888 11.970 -0.897 1.00 0.00 39 THR A O 18
ATOM 25466 N N . LYS A 1 40 ? 9.025 12.525 -0.469 1.00 0.00 40 LYS A N 18
ATOM 25467 C CA . LYS A 1 40 ? 8.677 13.635 0.409 1.00 0.00 40 LYS A CA 18
ATOM 25468 C C . LYS A 1 40 ? 8.130 14.813 -0.391 1.00 0.00 40 LYS A C 18
ATOM 25469 O O . LYS A 1 40 ? 7.243 15.531 0.071 1.00 0.00 40 LYS A O 18
ATOM 25488 N N . MET A 1 41 ? 8.663 15.004 -1.594 1.00 0.00 41 MET A N 18
ATOM 25489 C CA . MET A 1 41 ? 8.226 16.092 -2.459 1.00 0.00 41 MET A CA 18
ATOM 25490 C C . MET A 1 41 ? 6.829 15.821 -3.010 1.00 0.00 41 MET A C 18
ATOM 25491 O O . MET A 1 41 ? 5.939 16.667 -2.919 1.00 0.00 41 MET A O 18
ATOM 25505 N N . LEU A 1 42 ? 6.645 14.637 -3.585 1.00 0.00 42 LEU A N 18
ATOM 25506 C CA . LEU A 1 42 ? 5.357 14.255 -4.153 1.00 0.00 42 LEU A CA 18
ATOM 25507 C C . LEU A 1 42 ? 4.232 14.475 -3.146 1.00 0.00 42 LEU A C 18
ATOM 25508 O O . LEU A 1 42 ? 3.204 15.069 -3.469 1.00 0.00 42 LEU A O 18
ATOM 25524 N N . GLY A 1 43 ? 4.435 13.993 -1.923 1.00 0.00 43 GLY A N 18
ATOM 25525 C CA . GLY A 1 43 ? 3.430 14.149 -0.888 1.00 0.00 43 GLY A CA 18
ATOM 25526 C C . GLY A 1 43 ? 2.742 15.499 -0.948 1.00 0.00 43 GLY A C 18
ATOM 25527 O O . GLY A 1 43 ? 1.522 15.588 -0.808 1.00 0.00 43 GLY A O 18
ATOM 25531 N N . ALA A 1 44 ? 3.525 16.553 -1.155 1.00 0.00 44 ALA A N 18
ATOM 25532 C CA . ALA A 1 44 ? 2.983 17.903 -1.232 1.00 0.00 44 ALA A CA 18
ATOM 25533 C C . ALA A 1 44 ? 2.113 18.075 -2.473 1.00 0.00 44 ALA A C 18
ATOM 25534 O O . ALA A 1 44 ? 1.104 18.778 -2.441 1.00 0.00 44 ALA A O 18
ATOM 25541 N N . GLU A 1 45 ? 2.512 17.430 -3.564 1.00 0.00 45 GLU A N 18
ATOM 25542 C CA . GLU A 1 45 ? 1.770 17.515 -4.815 1.00 0.00 45 GLU A CA 18
ATOM 25543 C C . GLU A 1 45 ? 0.388 16.882 -4.672 1.00 0.00 45 GLU A C 18
ATOM 25544 O O . GLU A 1 45 ? -0.611 17.436 -5.129 1.00 0.00 45 GLU A O 18
ATOM 25556 N N . TRP A 1 46 ? 0.341 15.717 -4.034 1.00 0.00 46 TRP A N 18
ATOM 25557 C CA . TRP A 1 46 ? -0.917 15.007 -3.831 1.00 0.00 46 TRP A CA 18
ATOM 25558 C C . TRP A 1 46 ? -1.986 15.943 -3.278 1.00 0.00 46 TRP A C 18
ATOM 25559 O O . TRP A 1 46 ? -3.152 15.862 -3.661 1.00 0.00 46 TRP A O 18
ATOM 25580 N N . SER A 1 47 ? -1.580 16.832 -2.376 1.00 0.00 47 SER A N 18
ATOM 25581 C CA . SER A 1 47 ? -2.506 17.781 -1.768 1.00 0.00 47 SER A CA 18
ATOM 25582 C C . SER A 1 47 ? -2.818 18.926 -2.727 1.00 0.00 47 SER A C 18
ATOM 25583 O O . SER A 1 47 ? -3.921 19.471 -2.724 1.00 0.00 47 SER A O 18
ATOM 25591 N N . LYS A 1 48 ? -1.837 19.284 -3.550 1.00 0.00 48 LYS A N 18
ATOM 25592 C CA . LYS A 1 48 ? -2.005 20.362 -4.517 1.00 0.00 48 LYS A CA 18
ATOM 25593 C C . LYS A 1 48 ? -2.541 19.827 -5.841 1.00 0.00 48 LYS A C 18
ATOM 25594 O O . LYS A 1 48 ? -2.498 20.514 -6.863 1.00 0.00 48 LYS A O 18
ATOM 25613 N N . LEU A 1 49 ? -3.047 18.600 -5.817 1.00 0.00 49 LEU A N 18
ATOM 25614 C CA . LEU A 1 49 ? -3.594 17.973 -7.015 1.00 0.00 49 LEU A CA 18
ATOM 25615 C C . LEU A 1 49 ? -4.953 18.568 -7.369 1.00 0.00 49 LEU A C 18
ATOM 25616 O O . LEU A 1 49 ? -5.571 19.255 -6.556 1.00 0.00 49 LEU A O 18
ATOM 25632 N N . GLN A 1 50 ? -5.412 18.300 -8.588 1.00 0.00 50 GLN A N 18
ATOM 25633 C CA . GLN A 1 50 ? -6.698 18.807 -9.049 1.00 0.00 50 GLN A CA 18
ATOM 25634 C C . GLN A 1 50 ? -7.842 17.933 -8.545 1.00 0.00 50 GLN A C 18
ATOM 25635 O O . GLN A 1 50 ? -7.657 16.765 -8.201 1.00 0.00 50 GLN A O 18
ATOM 25649 N N . PRO A 1 51 ? -9.052 18.509 -8.499 1.00 0.00 51 PRO A N 18
ATOM 25650 C CA . PRO A 1 51 ? -10.250 17.800 -8.038 1.00 0.00 51 PRO A CA 18
ATOM 25651 C C . PRO A 1 51 ? -10.694 16.717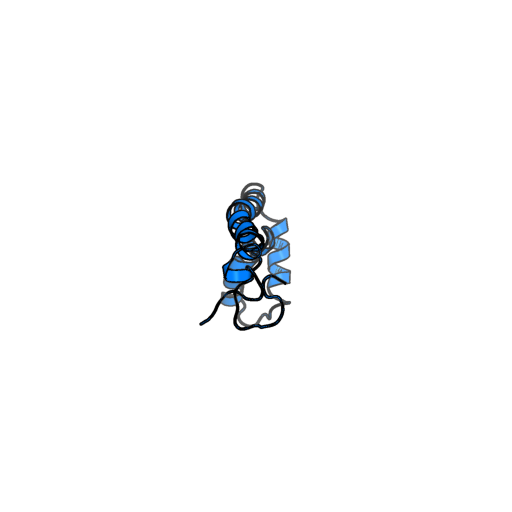 -9.016 1.00 0.00 51 PRO A C 18
ATOM 25652 O O . PRO A 1 51 ? -11.706 16.052 -8.802 1.00 0.00 51 PRO A O 18
ATOM 25663 N N . ALA A 1 52 ? -9.929 16.546 -10.089 1.00 0.00 52 ALA A N 18
ATOM 25664 C CA . ALA A 1 52 ? -10.243 15.542 -11.099 1.00 0.00 52 ALA A CA 18
ATOM 25665 C C . ALA A 1 52 ? -9.213 14.416 -11.092 1.00 0.00 52 ALA A C 18
ATOM 25666 O O . ALA A 1 52 ? -9.554 13.251 -11.291 1.00 0.00 52 ALA A O 18
ATOM 25673 N N . GLU A 1 53 ? -7.954 14.774 -10.863 1.00 0.00 53 GLU A N 18
ATOM 25674 C CA . GLU A 1 53 ? -6.876 13.793 -10.833 1.00 0.00 53 GLU A CA 18
ATOM 25675 C C . GLU A 1 53 ? -6.873 13.029 -9.512 1.00 0.00 53 GLU A C 18
ATOM 25676 O O . GLU A 1 53 ? -6.911 11.798 -9.493 1.00 0.00 53 GLU A O 18
ATOM 25688 N N . LYS A 1 54 ? -6.827 13.766 -8.408 1.00 0.00 54 LYS A N 18
ATOM 25689 C CA . LYS A 1 54 ? -6.818 13.161 -7.082 1.00 0.00 54 LYS A CA 18
ATOM 25690 C C . LYS A 1 54 ? -7.992 12.201 -6.915 1.00 0.00 54 LYS A C 18
ATOM 25691 O O . LYS A 1 54 ? -7.825 11.078 -6.442 1.00 0.00 54 LYS A O 18
ATOM 25710 N N . GLN A 1 55 ? -9.179 12.651 -7.309 1.00 0.00 55 GLN A N 18
ATOM 25711 C CA . GLN A 1 55 ? -10.380 11.830 -7.204 1.00 0.00 55 GLN A CA 18
ATOM 25712 C C . GLN A 1 55 ? -10.273 10.593 -8.088 1.00 0.00 55 GLN A C 18
ATOM 25713 O O . GLN A 1 55 ? -10.729 9.511 -7.716 1.00 0.00 55 GLN A O 18
ATOM 25727 N N . ARG A 1 56 ? -9.668 10.759 -9.260 1.00 0.00 56 ARG A N 18
ATOM 25728 C CA . ARG A 1 56 ? -9.503 9.655 -10.197 1.00 0.00 56 ARG A CA 18
ATOM 25729 C C . ARG A 1 56 ? -8.547 8.606 -9.638 1.00 0.00 56 ARG A C 18
ATOM 25730 O O . ARG A 1 56 ? -8.763 7.404 -9.802 1.00 0.00 56 ARG A O 18
ATOM 25751 N N . TYR A 1 57 ? -7.489 9.067 -8.981 1.00 0.00 57 TYR A N 18
ATOM 25752 C CA . TYR A 1 57 ? -6.498 8.169 -8.401 1.00 0.00 57 TYR A CA 18
ATOM 25753 C C . TYR A 1 57 ? -7.135 7.254 -7.361 1.00 0.00 57 TYR A C 18
ATOM 25754 O O . TYR A 1 57 ? -6.878 6.049 -7.335 1.00 0.00 57 TYR A O 18
ATOM 25772 N N . LEU A 1 58 ? -7.969 7.833 -6.504 1.00 0.00 58 LEU A N 18
ATOM 25773 C CA . LEU A 1 58 ? -8.646 7.070 -5.460 1.00 0.00 58 LEU A CA 18
ATOM 25774 C C . LEU A 1 58 ? -9.460 5.928 -6.061 1.00 0.00 58 LEU A C 18
ATOM 25775 O O . LEU A 1 58 ? -9.359 4.782 -5.621 1.00 0.00 58 LEU A O 18
ATOM 25791 N N . ASP A 1 59 ? -10.264 6.249 -7.069 1.00 0.00 59 ASP A N 18
ATOM 25792 C CA . ASP A 1 59 ? -11.092 5.249 -7.732 1.00 0.00 59 ASP A CA 18
ATOM 25793 C C . ASP A 1 59 ? -10.228 4.176 -8.390 1.00 0.00 59 ASP A C 18
ATOM 25794 O O . ASP A 1 59 ? -10.420 2.983 -8.155 1.00 0.00 59 ASP A O 18
ATOM 25803 N N . GLU A 1 60 ? -9.281 4.610 -9.215 1.00 0.00 60 GLU A N 18
ATOM 25804 C CA . GLU A 1 60 ? -8.390 3.686 -9.908 1.00 0.00 60 GLU A CA 18
ATOM 25805 C C . GLU A 1 60 ? -7.798 2.671 -8.934 1.00 0.00 60 GLU A C 18
ATOM 25806 O O . GLU A 1 60 ? -7.913 1.462 -9.137 1.00 0.00 60 GLU A O 18
ATOM 25818 N N . ALA A 1 61 ? -7.163 3.171 -7.880 1.00 0.00 61 ALA A N 18
ATOM 25819 C CA . ALA A 1 61 ? -6.554 2.308 -6.875 1.00 0.00 61 ALA A CA 18
ATOM 25820 C C . ALA A 1 61 ? -7.599 1.421 -6.207 1.00 0.00 61 ALA A C 18
ATOM 25821 O O . ALA A 1 61 ? -7.387 0.222 -6.031 1.00 0.00 61 ALA A O 18
ATOM 25828 N N . GLU A 1 62 ? -8.726 2.019 -5.835 1.00 0.00 62 GLU A N 18
ATOM 25829 C CA . GLU A 1 62 ? -9.803 1.282 -5.184 1.00 0.00 62 GLU A CA 18
ATOM 25830 C C . GLU A 1 62 ? -10.075 -0.034 -5.907 1.00 0.00 62 GLU A C 18
ATOM 25831 O O . GLU A 1 62 ? -10.052 -1.106 -5.301 1.00 0.00 62 GLU A O 18
ATOM 25843 N N . LYS A 1 63 ? -10.337 0.055 -7.207 1.00 0.00 63 LYS A N 18
ATOM 25844 C CA . LYS A 1 63 ? -10.614 -1.126 -8.015 1.00 0.00 63 LYS A CA 18
ATOM 25845 C C . LYS A 1 63 ? -9.663 -2.264 -7.660 1.00 0.00 63 LYS A C 18
ATOM 25846 O O . LYS A 1 63 ? -10.040 -3.435 -7.697 1.00 0.00 63 LYS A O 18
ATOM 25865 N N . GLU A 1 64 ? -8.428 -1.911 -7.313 1.00 0.00 64 GLU A N 18
ATOM 25866 C CA . GLU A 1 64 ? -7.425 -2.905 -6.951 1.00 0.00 64 GLU A CA 18
ATOM 25867 C C . GLU A 1 64 ? -7.443 -3.173 -5.448 1.00 0.00 64 GLU A C 18
ATOM 25868 O O . GLU A 1 64 ? -7.032 -4.240 -4.991 1.00 0.00 64 GLU A O 18
ATOM 25880 N N . LYS A 1 65 ? -7.921 -2.196 -4.685 1.00 0.00 65 LYS A N 18
ATOM 25881 C CA . LYS A 1 65 ? -7.994 -2.324 -3.234 1.00 0.00 65 LYS A CA 18
ATOM 25882 C C . LYS A 1 65 ? -9.074 -3.324 -2.830 1.00 0.00 65 LYS A C 18
ATOM 25883 O O . LYS A 1 65 ? -8.870 -4.138 -1.930 1.00 0.00 65 LYS A O 18
ATOM 25902 N N . GLN A 1 66 ? -10.218 -3.255 -3.501 1.00 0.00 66 GLN A N 18
ATOM 25903 C CA . GLN A 1 66 ? -11.328 -4.155 -3.212 1.00 0.00 66 GLN A CA 18
ATOM 25904 C C . GLN A 1 66 ? -10.981 -5.590 -3.597 1.00 0.00 66 GLN A C 18
ATOM 25905 O O . GLN A 1 66 ? -11.265 -6.527 -2.853 1.00 0.00 66 GLN A O 18
ATOM 25919 N N . GLN A 1 67 ? -10.365 -5.752 -4.763 1.00 0.00 67 GLN A N 18
ATOM 25920 C CA . GLN A 1 67 ? -9.980 -7.072 -5.247 1.00 0.00 67 GLN A CA 18
ATOM 25921 C C . GLN A 1 67 ? -9.126 -7.802 -4.215 1.00 0.00 67 GLN A C 18
ATOM 25922 O O . GLN A 1 67 ? -9.366 -8.971 -3.911 1.00 0.00 67 GLN A O 18
ATOM 25936 N N . TYR A 1 68 ? -8.129 -7.105 -3.680 1.00 0.00 68 TYR A N 18
ATOM 25937 C CA . TYR A 1 68 ? -7.237 -7.688 -2.685 1.00 0.00 68 TYR A CA 18
ATOM 25938 C C . TYR A 1 68 ? -7.963 -7.899 -1.360 1.00 0.00 68 TYR A C 18
ATOM 25939 O O . TYR A 1 68 ? -7.749 -8.898 -0.672 1.00 0.00 68 TYR A O 18
ATOM 25957 N N . LEU A 1 69 ? -8.826 -6.951 -1.008 1.00 0.00 69 LEU A N 18
ATOM 25958 C CA . LEU A 1 69 ? -9.585 -7.032 0.235 1.00 0.00 69 LEU A CA 18
ATOM 25959 C C . LEU A 1 69 ? -10.268 -8.389 0.368 1.00 0.00 69 LEU A C 18
ATOM 25960 O O . LEU A 1 69 ? -9.989 -9.149 1.297 1.00 0.00 69 LEU A O 18
ATOM 25976 N N . LYS A 1 70 ? -11.163 -8.690 -0.567 1.00 0.00 70 LYS A N 18
ATOM 25977 C CA . LYS A 1 70 ? -11.883 -9.958 -0.556 1.00 0.00 70 LYS A CA 18
ATOM 25978 C C . LYS A 1 70 ? -10.915 -11.135 -0.482 1.00 0.00 70 LYS A C 18
ATOM 25979 O O . LYS A 1 70 ? -11.252 -12.195 0.041 1.00 0.00 70 LYS A O 18
ATOM 25998 N N . GLU A 1 71 ? -9.710 -10.937 -1.009 1.00 0.00 71 GLU A N 18
ATOM 25999 C CA . GLU A 1 71 ? -8.693 -11.982 -1.000 1.00 0.00 71 GLU A CA 18
ATOM 26000 C C . GLU A 1 71 ? -8.041 -12.097 0.375 1.00 0.00 71 GLU A C 18
ATOM 26001 O O . GLU A 1 71 ? -7.053 -12.811 0.549 1.00 0.00 71 GLU A O 18
ATOM 26013 N N . LEU A 1 72 ? -8.602 -11.389 1.349 1.00 0.00 72 LEU A N 18
ATOM 26014 C CA . LEU A 1 72 ? -8.077 -11.409 2.710 1.00 0.00 72 LEU A CA 18
ATOM 26015 C C . LEU A 1 72 ? -9.078 -12.042 3.671 1.00 0.00 72 LEU A C 18
ATOM 26016 O O . LEU A 1 72 ? -8.709 -12.846 4.526 1.00 0.00 72 LEU A O 18
ATOM 26032 N N . TRP A 1 73 ? -10.346 -11.674 3.522 1.00 0.00 73 TRP A N 18
ATOM 26033 C CA . TRP A 1 73 ? -11.401 -12.209 4.376 1.00 0.00 73 TRP A CA 18
ATOM 26034 C C . TRP A 1 73 ? -12.199 -13.285 3.647 1.00 0.00 73 TRP A C 18
ATOM 26035 O O . TRP A 1 73 ? -12.400 -14.381 4.168 1.00 0.00 73 TRP A O 18
ATOM 26056 N N . ALA A 1 74 ? -12.650 -12.964 2.438 1.00 0.00 74 ALA A N 18
ATOM 26057 C CA . ALA A 1 74 ? -13.424 -13.905 1.637 1.00 0.00 74 ALA A CA 18
ATOM 26058 C C . ALA A 1 74 ? -12.758 -15.276 1.607 1.00 0.00 74 ALA A C 18
ATOM 26059 O O . ALA A 1 74 ? -13.408 -16.286 1.334 1.00 0.00 74 ALA A O 18
ATOM 26066 N N . TYR A 1 75 ? -11.461 -15.305 1.887 1.00 0.00 75 TYR A N 18
ATOM 26067 C CA . TYR A 1 75 ? -10.705 -16.553 1.888 1.00 0.00 75 TYR A CA 18
ATOM 26068 C C . TYR A 1 75 ? -10.655 -17.158 3.287 1.00 0.00 75 TYR A C 18
ATOM 26069 O O . TYR A 1 75 ? -10.972 -18.332 3.478 1.00 0.00 75 TYR A O 18
ATOM 26087 N N . GLN A 1 76 ? -10.257 -16.347 4.262 1.00 0.00 76 GLN A N 18
ATOM 26088 C CA . GLN A 1 76 ? -10.165 -16.803 5.644 1.00 0.00 76 GLN A CA 18
ATOM 26089 C C . GLN A 1 76 ? -11.468 -17.458 6.088 1.00 0.00 76 GLN A C 18
ATOM 26090 O O . GLN A 1 76 ? -11.457 -18.500 6.745 1.00 0.00 76 GLN A O 18
ATOM 26104 N N . GLN A 1 77 ? -12.589 -16.842 5.727 1.00 0.00 77 GLN A N 18
ATOM 26105 C CA . GLN A 1 77 ? -13.900 -17.367 6.090 1.00 0.00 77 GLN A CA 18
ATOM 26106 C C . GLN A 1 77 ? -14.091 -18.779 5.548 1.00 0.00 77 GLN A C 18
ATOM 26107 O O . GLN A 1 77 ? -14.870 -19.564 6.089 1.00 0.00 77 GLN A O 18
ATOM 26121 N N . SER A 1 78 ? -13.375 -19.096 4.474 1.00 0.00 78 SER A N 18
ATOM 26122 C CA . SER A 1 78 ? -13.469 -20.414 3.854 1.00 0.00 78 SER A CA 18
ATOM 26123 C C . SER A 1 78 ? -13.203 -21.515 4.875 1.00 0.00 78 SER A C 18
ATOM 26124 O O . SER A 1 78 ? -12.306 -21.397 5.711 1.00 0.00 78 SER A O 18
ATOM 26132 N N . GLU A 1 79 ? -13.988 -22.584 4.802 1.00 0.00 79 GLU A N 18
ATOM 26133 C CA . GLU A 1 79 ? -13.838 -23.707 5.720 1.00 0.00 79 GLU A CA 18
ATOM 26134 C C . GLU A 1 79 ? -12.413 -24.252 5.685 1.00 0.00 79 GLU A C 18
ATOM 26135 O O . GLU A 1 79 ? -11.835 -24.575 6.723 1.00 0.00 79 GLU A O 18
ATOM 26147 N N . ALA A 1 80 ? -11.853 -24.351 4.484 1.00 0.00 80 ALA A N 18
ATOM 26148 C CA . ALA A 1 80 ? -10.496 -24.855 4.313 1.00 0.00 80 ALA A CA 18
ATOM 26149 C C . ALA A 1 80 ? -9.515 -24.104 5.205 1.00 0.00 80 ALA A C 18
ATOM 26150 O O . ALA A 1 80 ? -8.424 -24.595 5.498 1.00 0.00 80 ALA A O 18
ATOM 26157 N N . TYR A 1 81 ? -9.908 -22.910 5.635 1.00 0.00 81 TYR A N 18
ATOM 26158 C CA . TYR A 1 81 ? -9.061 -22.089 6.493 1.00 0.00 81 TYR A CA 18
ATOM 26159 C C . TYR A 1 81 ? -9.226 -22.480 7.958 1.00 0.00 81 TYR A C 18
ATOM 26160 O O . TYR A 1 81 ? -8.249 -22.586 8.699 1.00 0.00 81 TYR A O 18
ATOM 26178 N N . LYS A 1 82 ? -10.471 -22.697 8.369 1.00 0.00 82 LYS A N 18
ATOM 26179 C CA . LYS A 1 82 ? -10.767 -23.080 9.744 1.00 0.00 82 LYS A CA 18
ATOM 26180 C C . LYS A 1 82 ? -10.329 -24.515 10.016 1.00 0.00 82 LYS A C 18
ATOM 26181 O O . LYS A 1 82 ? -9.708 -24.800 11.040 1.00 0.00 82 LYS A O 18
ATOM 26200 N N . VAL A 1 83 ? -10.655 -25.414 9.093 1.00 0.00 83 VAL A N 18
ATOM 26201 C CA . VAL A 1 83 ? -10.293 -26.819 9.233 1.00 0.00 83 VAL A CA 18
ATOM 26202 C C . VAL A 1 83 ? -8.780 -26.988 9.332 1.00 0.00 83 VAL A C 18
ATOM 26203 O O . VAL A 1 83 ? -8.028 -26.410 8.548 1.00 0.00 83 VAL A O 18
ATOM 26216 N N . CYS A 1 84 ? -8.343 -27.787 10.299 1.00 0.00 84 CYS A N 18
ATOM 26217 C CA . CYS A 1 84 ? -6.920 -28.034 10.502 1.00 0.00 84 CYS A CA 18
ATOM 26218 C C . CYS A 1 84 ? -6.588 -29.507 10.290 1.00 0.00 84 CYS A C 18
ATOM 26219 O O . CYS A 1 84 ? -5.985 -29.881 9.282 1.00 0.00 84 CYS A O 18
ATOM 26227 N N . THR A 1 85 ? -6.984 -30.342 11.246 1.00 0.00 85 THR A N 18
ATOM 26228 C CA . THR A 1 85 ? -6.725 -31.774 11.165 1.00 0.00 85 THR A CA 18
ATOM 26229 C C . THR A 1 85 ? -8.004 -32.576 11.380 1.00 0.00 85 THR A C 18
ATOM 26230 O O . THR A 1 85 ? -9.009 -32.042 11.848 1.00 0.00 85 THR A O 18
ATOM 26241 N N . GLU A 1 86 ? -7.958 -33.858 11.036 1.00 0.00 86 GLU A N 18
ATOM 26242 C CA . GLU A 1 86 ? -9.114 -34.733 11.190 1.00 0.00 86 GLU A CA 18
ATOM 26243 C C . GLU A 1 86 ? -9.566 -34.784 12.647 1.00 0.00 86 GLU A C 18
ATOM 26244 O O . GLU A 1 86 ? -8.784 -35.109 13.540 1.00 0.00 86 GLU A O 18
ATOM 26256 N N . SER A 1 87 ? -10.834 -34.457 12.878 1.00 0.00 87 SER A N 18
ATOM 26257 C CA . SER A 1 87 ? -11.391 -34.461 14.227 1.00 0.00 87 SER A CA 18
ATOM 26258 C C . SER A 1 87 ? -12.711 -35.226 14.267 1.00 0.00 87 SER A C 18
ATOM 26259 O O . SER A 1 87 ? -13.201 -35.695 13.242 1.00 0.00 87 SER A O 18
ATOM 26267 N N . GLY A 1 88 ? -13.281 -35.345 15.463 1.00 0.00 88 GLY A N 18
ATOM 26268 C CA . GLY A 1 88 ? -14.539 -36.053 15.617 1.00 0.00 88 GLY A CA 18
ATOM 26269 C C . GLY A 1 88 ? -15.708 -35.114 15.843 1.00 0.00 88 GLY A C 18
ATOM 26270 O O . GLY A 1 88 ? -15.533 -33.931 16.133 1.00 0.00 88 GLY A O 18
ATOM 26274 N N . PRO A 1 89 ? -16.932 -35.645 15.709 1.00 0.00 89 PRO A N 18
ATOM 26275 C CA . PRO A 1 89 ? -18.158 -34.864 15.896 1.00 0.00 89 PRO A CA 18
ATOM 26276 C C . PRO A 1 89 ? -18.380 -34.474 17.353 1.00 0.00 89 PRO A C 18
ATOM 26277 O O . PRO A 1 89 ? -17.551 -34.762 18.217 1.00 0.00 89 PRO A O 18
ATOM 26288 N N . SER A 1 90 ? -19.503 -33.816 17.621 1.00 0.00 90 SER A N 18
ATOM 26289 C CA . SER A 1 90 ? -19.832 -33.381 18.974 1.00 0.00 90 SER A CA 18
ATOM 26290 C C . SER A 1 90 ? -21.231 -33.847 19.368 1.00 0.00 90 SER A C 18
ATOM 26291 O O . SER A 1 90 ? -22.136 -33.905 18.536 1.00 0.00 90 SER A O 18
ATOM 26299 N N . SER A 1 91 ? -21.400 -34.178 20.644 1.00 0.00 91 SER A N 18
ATOM 26300 C CA . SER A 1 91 ? -22.686 -34.642 21.150 1.00 0.00 91 SER A CA 18
ATOM 26301 C C . SER A 1 91 ? -23.597 -33.464 21.481 1.00 0.00 91 SER A C 18
ATOM 26302 O O . SER A 1 91 ? -23.349 -32.720 22.430 1.00 0.00 91 SER A O 18
ATOM 26310 N N . GLY A 1 92 ? -24.653 -33.300 20.690 1.00 0.00 92 GLY A N 18
ATOM 26311 C CA . GLY A 1 92 ? -25.586 -32.211 20.915 1.00 0.00 92 GLY A CA 18
ATOM 26312 C C . GLY A 1 92 ? -26.066 -31.584 19.620 1.00 0.00 92 GLY A C 18
ATOM 26313 O O . GLY A 1 92 ? -27.162 -31.882 19.148 1.00 0.00 92 GLY A O 18
ATOM 26317 N N . GLY A 1 1 ? 5.491 -6.178 5.168 1.00 0.00 1 GLY A N 19
ATOM 26318 C CA . GLY A 1 1 ? 6.831 -6.189 4.608 1.00 0.00 1 GLY A CA 19
ATOM 26319 C C . GLY A 1 1 ? 6.836 -5.948 3.112 1.00 0.00 1 GLY A C 19
ATOM 26320 O O . GLY A 1 1 ? 5.844 -6.207 2.431 1.00 0.00 1 GLY A O 19
ATOM 26324 N N . SER A 1 2 ? 7.956 -5.451 2.598 1.00 0.00 2 SER A N 19
ATOM 26325 C CA . SER A 1 2 ? 8.085 -5.169 1.173 1.00 0.00 2 SER A CA 19
ATOM 26326 C C . SER A 1 2 ? 8.697 -6.359 0.438 1.00 0.00 2 SER A C 19
ATOM 26327 O O . SER A 1 2 ? 8.234 -6.744 -0.636 1.00 0.00 2 SER A O 19
ATOM 26335 N N . SER A 1 3 ? 9.739 -6.937 1.026 1.00 0.00 3 SER A N 19
ATOM 26336 C CA . SER A 1 3 ? 10.418 -8.080 0.425 1.00 0.00 3 SER A CA 19
ATOM 26337 C C . SER A 1 3 ? 9.559 -9.336 0.529 1.00 0.00 3 SER A C 19
ATOM 26338 O O . SER A 1 3 ? 9.178 -9.754 1.622 1.00 0.00 3 SER A O 19
ATOM 26346 N N . GLY A 1 4 ? 9.257 -9.936 -0.619 1.00 0.00 4 GLY A N 19
ATOM 26347 C CA . GLY A 1 4 ? 8.446 -11.139 -0.637 1.00 0.00 4 GLY A CA 19
ATOM 26348 C C . GLY A 1 4 ? 7.096 -10.937 0.021 1.00 0.00 4 GLY A C 19
ATOM 26349 O O . GLY A 1 4 ? 6.859 -9.918 0.669 1.00 0.00 4 GLY A O 19
ATOM 26353 N N . SER A 1 5 ? 6.206 -11.910 -0.147 1.00 0.00 5 SER A N 19
ATOM 26354 C CA . SER A 1 5 ? 4.870 -11.833 0.432 1.00 0.00 5 SER A CA 19
ATOM 26355 C C . SER A 1 5 ? 4.098 -13.127 0.192 1.00 0.00 5 SER A C 19
ATOM 26356 O O . SER A 1 5 ? 4.476 -13.941 -0.649 1.00 0.00 5 SER A O 19
ATOM 26364 N N . SER A 1 6 ? 3.014 -13.308 0.940 1.00 0.00 6 SER A N 19
ATOM 26365 C CA . SER A 1 6 ? 2.190 -14.505 0.812 1.00 0.00 6 SER A CA 19
ATOM 26366 C C . SER A 1 6 ? 0.775 -14.145 0.369 1.00 0.00 6 SER A C 19
ATOM 26367 O O . SER A 1 6 ? 0.132 -13.274 0.953 1.00 0.00 6 SER A O 19
ATOM 26375 N N . GLY A 1 7 ? 0.297 -14.824 -0.670 1.00 0.00 7 GLY A N 19
ATOM 26376 C CA . GLY A 1 7 ? -1.038 -14.563 -1.175 1.00 0.00 7 GLY A CA 19
ATOM 26377 C C . GLY A 1 7 ? -1.036 -13.604 -2.350 1.00 0.00 7 GLY A C 19
ATOM 26378 O O . GLY A 1 7 ? -0.063 -13.507 -3.097 1.00 0.00 7 GLY A O 19
ATOM 26382 N N . PRO A 1 8 ? -2.149 -12.876 -2.526 1.00 0.00 8 PRO A N 19
ATOM 26383 C CA . PRO A 1 8 ? -2.297 -11.909 -3.617 1.00 0.00 8 PRO A CA 19
ATOM 26384 C C . PRO A 1 8 ? -1.407 -10.684 -3.431 1.00 0.00 8 PRO A C 19
ATOM 26385 O O . PRO A 1 8 ? -1.318 -10.129 -2.336 1.00 0.00 8 PRO A O 19
ATOM 26396 N N . LYS A 1 9 ? -0.750 -10.266 -4.509 1.00 0.00 9 LYS A N 19
ATOM 26397 C CA . LYS A 1 9 ? 0.132 -9.106 -4.465 1.00 0.00 9 LYS A CA 19
ATOM 26398 C C . LYS A 1 9 ? -0.664 -7.826 -4.233 1.00 0.00 9 LYS A C 19
ATOM 26399 O O . LYS A 1 9 ? -1.184 -7.228 -5.174 1.00 0.00 9 LYS A O 19
ATOM 26418 N N . ALA A 1 10 ? -0.753 -7.410 -2.974 1.00 0.00 10 ALA A N 19
ATOM 26419 C CA . ALA A 1 10 ? -1.482 -6.199 -2.619 1.00 0.00 10 ALA A CA 19
ATOM 26420 C C . ALA A 1 10 ? -1.046 -5.022 -3.484 1.00 0.00 10 ALA A C 19
ATOM 26421 O O . ALA A 1 10 ? 0.128 -4.653 -3.528 1.00 0.00 10 ALA A O 19
ATOM 26428 N N . PRO A 1 11 ? -2.011 -4.416 -4.193 1.00 0.00 11 PRO A N 19
ATOM 26429 C CA . PRO A 1 11 ? -1.750 -3.272 -5.070 1.00 0.00 11 PRO A CA 19
ATOM 26430 C C . PRO A 1 11 ? -1.396 -2.011 -4.289 1.00 0.00 11 PRO A C 19
ATOM 26431 O O . PRO A 1 11 ? -1.675 -1.910 -3.095 1.00 0.00 11 PRO A O 19
ATOM 26442 N N . VAL A 1 12 ? -0.781 -1.051 -4.972 1.00 0.00 12 VAL A N 19
ATOM 26443 C CA . VAL A 1 12 ? -0.390 0.205 -4.342 1.00 0.00 12 VAL A CA 19
ATOM 26444 C C . VAL A 1 12 ? -1.587 1.137 -4.186 1.00 0.00 12 VAL A C 19
ATOM 26445 O O . VAL A 1 12 ? -2.357 1.341 -5.126 1.00 0.00 12 VAL A O 19
ATOM 26458 N N . THR A 1 13 ? -1.739 1.701 -2.991 1.00 0.00 13 THR A N 19
ATOM 26459 C CA . THR A 1 13 ? -2.842 2.610 -2.710 1.00 0.00 13 THR A CA 19
ATOM 26460 C C . THR A 1 13 ? -2.831 3.799 -3.664 1.00 0.00 13 THR A C 19
ATOM 26461 O O . THR A 1 13 ? -1.776 4.356 -3.966 1.00 0.00 13 THR A O 19
ATOM 26472 N N . GLY A 1 14 ? -4.013 4.184 -4.137 1.00 0.00 14 GLY A N 19
ATOM 26473 C CA . GLY A 1 14 ? -4.116 5.305 -5.052 1.00 0.00 14 GLY A CA 19
ATOM 26474 C C . GLY A 1 14 ? -3.131 6.411 -4.729 1.00 0.00 14 GLY A C 19
ATOM 26475 O O . GLY A 1 14 ? -2.648 7.104 -5.625 1.00 0.00 14 GLY A O 19
ATOM 26479 N N . TYR A 1 15 ? -2.832 6.577 -3.445 1.00 0.00 15 TYR A N 19
ATOM 26480 C CA . TYR A 1 15 ? -1.901 7.609 -3.005 1.00 0.00 15 TYR A CA 19
ATOM 26481 C C . TYR A 1 15 ? -0.476 7.278 -3.439 1.00 0.00 15 TYR A C 19
ATOM 26482 O O . TYR A 1 15 ? 0.261 8.147 -3.904 1.00 0.00 15 TYR A O 19
ATOM 26500 N N . VAL A 1 16 ? -0.095 6.015 -3.282 1.00 0.00 16 VAL A N 19
ATOM 26501 C CA . VAL A 1 16 ? 1.240 5.566 -3.659 1.00 0.00 16 VAL A CA 19
ATOM 26502 C C . VAL A 1 16 ? 1.383 5.479 -5.174 1.00 0.00 16 VAL A C 19
ATOM 26503 O O . VAL A 1 16 ? 2.333 6.010 -5.750 1.00 0.00 16 VAL A O 19
ATOM 26516 N N . ARG A 1 17 ? 0.434 4.805 -5.815 1.00 0.00 17 ARG A N 19
ATOM 26517 C CA . ARG A 1 17 ? 0.455 4.647 -7.265 1.00 0.00 17 ARG A CA 19
ATOM 26518 C C . ARG A 1 17 ? 0.922 5.931 -7.944 1.00 0.00 17 ARG A C 19
ATOM 26519 O O . ARG A 1 17 ? 1.768 5.900 -8.838 1.00 0.00 17 ARG A O 19
ATOM 26540 N N . PHE A 1 18 ? 0.365 7.058 -7.515 1.00 0.00 18 PHE A N 19
ATOM 26541 C CA . PHE A 1 18 ? 0.723 8.353 -8.083 1.00 0.00 18 PHE A CA 19
ATOM 26542 C C . PHE A 1 18 ? 2.185 8.684 -7.801 1.00 0.00 18 PHE A C 19
ATOM 26543 O O . PHE A 1 18 ? 2.898 9.191 -8.669 1.00 0.00 18 PHE A O 19
ATOM 26560 N N . LEU A 1 19 ? 2.626 8.396 -6.582 1.00 0.00 19 LEU A N 19
ATOM 26561 C CA . LEU A 1 19 ? 4.004 8.664 -6.182 1.00 0.00 19 LEU A CA 19
ATOM 26562 C C . LEU A 1 19 ? 4.986 7.922 -7.085 1.00 0.00 19 LEU A C 19
ATOM 26563 O O . LEU A 1 19 ? 5.933 8.510 -7.604 1.00 0.00 19 LEU A O 19
ATOM 26579 N N . ASN A 1 20 ? 4.751 6.626 -7.266 1.00 0.00 20 ASN A N 19
ATOM 26580 C CA . ASN A 1 20 ? 5.613 5.803 -8.107 1.00 0.00 20 ASN A CA 19
ATOM 26581 C C . ASN A 1 20 ? 5.634 6.325 -9.540 1.00 0.00 20 ASN A C 19
ATOM 26582 O O . ASN A 1 20 ? 6.697 6.590 -10.099 1.00 0.00 20 ASN A O 19
ATOM 26593 N N . GLU A 1 21 ? 4.451 6.470 -10.129 1.00 0.00 21 GLU A N 19
ATOM 26594 C CA . GLU A 1 21 ? 4.334 6.960 -11.497 1.00 0.00 21 GLU A CA 19
ATOM 26595 C C . GLU A 1 21 ? 5.038 8.304 -11.656 1.00 0.00 21 GLU A C 19
ATOM 26596 O O . GLU A 1 21 ? 5.772 8.523 -12.619 1.00 0.00 21 GLU A O 19
ATOM 26608 N N . ARG A 1 22 ? 4.806 9.202 -10.703 1.00 0.00 22 ARG A N 19
ATOM 26609 C CA . ARG A 1 22 ? 5.417 10.526 -10.738 1.00 0.00 22 ARG A CA 19
ATOM 26610 C C . ARG A 1 22 ? 6.889 10.457 -10.344 1.00 0.00 22 ARG A C 19
ATOM 26611 O O . ARG A 1 22 ? 7.689 11.303 -10.744 1.00 0.00 22 ARG A O 19
ATOM 26632 N N . ARG A 1 23 ? 7.239 9.444 -9.558 1.00 0.00 23 ARG A N 19
ATOM 26633 C CA . ARG A 1 23 ? 8.614 9.266 -9.108 1.00 0.00 23 ARG A CA 19
ATOM 26634 C C . ARG A 1 23 ? 9.587 9.366 -10.281 1.00 0.00 23 ARG A C 19
ATOM 26635 O O . ARG A 1 23 ? 10.469 10.224 -10.296 1.00 0.00 23 ARG A O 19
ATOM 26656 N N . GLU A 1 24 ? 9.418 8.483 -11.260 1.00 0.00 24 GLU A N 19
ATOM 26657 C CA . GLU A 1 24 ? 10.281 8.472 -12.435 1.00 0.00 24 GLU A CA 19
ATOM 26658 C C . GLU A 1 24 ? 10.598 9.893 -12.891 1.00 0.00 24 GLU A C 19
ATOM 26659 O O . GLU A 1 24 ? 11.761 10.288 -12.961 1.00 0.00 24 GLU A O 19
ATOM 26671 N N . GLN A 1 25 ? 9.553 10.655 -13.200 1.00 0.00 25 GLN A N 19
ATOM 26672 C CA . GLN A 1 25 ? 9.719 12.031 -13.651 1.00 0.00 25 GLN A CA 19
ATOM 26673 C C . GLN A 1 25 ? 10.664 12.796 -12.730 1.00 0.00 25 GLN A C 19
ATOM 26674 O O . GLN A 1 25 ? 11.443 13.636 -13.183 1.00 0.00 25 GLN A O 19
ATOM 26688 N N . ILE A 1 26 ? 10.591 12.499 -11.437 1.00 0.00 26 ILE A N 19
ATOM 26689 C CA . ILE A 1 26 ? 11.441 13.158 -10.454 1.00 0.00 26 ILE A CA 19
ATOM 26690 C C . ILE A 1 26 ? 12.863 12.610 -10.502 1.00 0.00 26 ILE A C 19
ATOM 26691 O O . ILE A 1 26 ? 13.833 13.363 -10.405 1.00 0.00 26 ILE A O 19
ATOM 26707 N N . ARG A 1 27 ? 12.981 11.295 -10.653 1.00 0.00 27 ARG A N 19
ATOM 26708 C CA . ARG A 1 27 ? 14.285 10.647 -10.714 1.00 0.00 27 ARG A CA 19
ATOM 26709 C C . ARG A 1 27 ? 15.093 11.162 -11.901 1.00 0.00 27 ARG A C 19
ATOM 26710 O O . ARG A 1 27 ? 16.295 11.408 -11.789 1.00 0.00 27 ARG A O 19
ATOM 26731 N N . THR A 1 28 ? 14.426 11.323 -13.040 1.00 0.00 28 THR A N 19
ATOM 26732 C CA . THR A 1 28 ? 15.081 11.808 -14.247 1.00 0.00 28 THR A CA 19
ATOM 26733 C C . THR A 1 28 ? 15.693 13.186 -14.027 1.00 0.00 28 THR A C 19
ATOM 26734 O O . THR A 1 28 ? 16.817 13.452 -14.451 1.00 0.00 28 THR A O 19
ATOM 26745 N N . ARG A 1 29 ? 14.945 14.060 -13.359 1.00 0.00 29 ARG A N 19
ATOM 26746 C CA . ARG A 1 29 ? 15.415 15.413 -13.082 1.00 0.00 29 ARG A CA 19
ATOM 26747 C C . ARG A 1 29 ? 16.486 15.404 -11.996 1.00 0.00 29 ARG A C 19
ATOM 26748 O O . ARG A 1 29 ? 17.573 15.954 -12.177 1.00 0.00 29 ARG A O 19
ATOM 26769 N N . HIS A 1 30 ? 16.172 14.778 -10.867 1.00 0.00 30 HIS A N 19
ATOM 26770 C CA . HIS A 1 30 ? 17.107 14.698 -9.750 1.00 0.00 30 HIS A CA 19
ATOM 26771 C C . HIS A 1 30 ? 17.437 13.245 -9.420 1.00 0.00 30 HIS A C 19
ATOM 26772 O O . HIS A 1 30 ? 16.873 12.649 -8.503 1.00 0.00 30 HIS A O 19
ATOM 26787 N N . PRO A 1 31 ? 18.371 12.662 -10.186 1.00 0.00 31 PRO A N 19
ATOM 26788 C CA . PRO A 1 31 ? 18.796 11.271 -9.994 1.00 0.00 31 PRO A CA 19
ATOM 26789 C C . PRO A 1 31 ? 19.592 11.082 -8.706 1.00 0.00 31 PRO A C 19
ATOM 26790 O O . PRO A 1 31 ? 20.013 9.970 -8.385 1.00 0.00 31 PRO A O 19
ATOM 26801 N N . ASP A 1 32 ? 19.793 12.171 -7.974 1.00 0.00 32 ASP A N 19
ATOM 26802 C CA . ASP A 1 32 ? 20.537 12.125 -6.721 1.00 0.00 32 ASP A CA 19
ATOM 26803 C C . ASP A 1 32 ? 19.588 12.113 -5.526 1.00 0.00 32 ASP A C 19
ATOM 26804 O O . ASP A 1 32 ? 19.904 11.555 -4.475 1.00 0.00 32 ASP A O 19
ATOM 26813 N N . LEU A 1 33 ? 18.426 12.734 -5.694 1.00 0.00 33 LEU A N 19
ATOM 26814 C CA . LEU A 1 33 ? 17.430 12.796 -4.629 1.00 0.00 33 LEU A CA 19
ATOM 26815 C C . LEU A 1 33 ? 17.104 11.400 -4.107 1.00 0.00 33 LEU A C 19
ATOM 26816 O O . LEU A 1 33 ? 16.592 10.545 -4.828 1.00 0.00 33 LEU A O 19
ATOM 26832 N N . PRO A 1 34 ? 17.405 11.165 -2.822 1.00 0.00 34 PRO A N 19
ATOM 26833 C CA . PRO A 1 34 ? 17.149 9.876 -2.172 1.00 0.00 34 PRO A CA 19
ATOM 26834 C C . PRO A 1 34 ? 15.660 9.611 -1.974 1.00 0.00 34 PRO A C 19
ATOM 26835 O O . PRO A 1 34 ? 14.841 10.527 -2.053 1.00 0.00 34 PRO A O 19
ATOM 26846 N N . PHE A 1 35 ? 15.317 8.354 -1.716 1.00 0.00 35 PHE A N 19
ATOM 26847 C CA . PHE A 1 35 ? 13.926 7.969 -1.506 1.00 0.00 35 PHE A CA 19
ATOM 26848 C C . PHE A 1 35 ? 13.201 8.997 -0.642 1.00 0.00 35 PHE A C 19
ATOM 26849 O O . PHE A 1 35 ? 12.193 9.581 -1.042 1.00 0.00 35 PHE A O 19
ATOM 26866 N N . PRO A 1 36 ? 13.725 9.225 0.571 1.00 0.00 36 PRO A N 19
ATOM 26867 C CA . PRO A 1 36 ? 13.146 10.182 1.517 1.00 0.00 36 PRO A CA 19
ATOM 26868 C C . PRO A 1 36 ? 13.322 11.627 1.062 1.00 0.00 36 PRO A C 19
ATOM 26869 O O . PRO A 1 36 ? 13.227 12.555 1.864 1.00 0.00 36 PRO A O 19
ATOM 26880 N N . GLU A 1 37 ? 13.581 11.809 -0.229 1.00 0.00 37 GLU A N 19
ATOM 26881 C CA . GLU A 1 37 ? 13.772 13.141 -0.789 1.00 0.00 37 GLU A CA 19
ATOM 26882 C C . GLU A 1 37 ? 12.924 13.330 -2.044 1.00 0.00 37 GLU A C 19
ATOM 26883 O O . GLU A 1 37 ? 12.646 14.458 -2.453 1.00 0.00 37 GLU A O 19
ATOM 26895 N N . ILE A 1 38 ? 12.517 12.220 -2.649 1.00 0.00 38 ILE A N 19
ATOM 26896 C CA . ILE A 1 38 ? 11.701 12.263 -3.856 1.00 0.00 38 ILE A CA 19
ATOM 26897 C C . ILE A 1 38 ? 10.215 12.211 -3.517 1.00 0.00 38 ILE A C 19
ATOM 26898 O O . ILE A 1 38 ? 9.386 12.794 -4.216 1.00 0.00 38 ILE A O 19
ATOM 26914 N N . THR A 1 39 ? 9.884 11.508 -2.438 1.00 0.00 39 THR A N 19
ATOM 26915 C CA . THR A 1 39 ? 8.498 11.381 -2.004 1.00 0.00 39 THR A CA 19
ATOM 26916 C C . THR A 1 39 ? 7.994 12.678 -1.382 1.00 0.00 39 THR A C 19
ATOM 26917 O O . THR A 1 39 ? 6.855 13.084 -1.606 1.00 0.00 39 THR A O 19
ATOM 26928 N N . LYS A 1 40 ? 8.852 13.325 -0.599 1.00 0.00 40 LYS A N 19
ATOM 26929 C CA . LYS A 1 40 ? 8.495 14.578 0.055 1.00 0.00 40 LYS A CA 19
ATOM 26930 C C . LYS A 1 40 ? 8.101 15.635 -0.972 1.00 0.00 40 LYS A C 19
ATOM 26931 O O . LYS A 1 40 ? 7.311 16.532 -0.680 1.00 0.00 40 LYS A O 19
ATOM 26950 N N . MET A 1 41 ? 8.656 15.521 -2.174 1.00 0.00 41 MET A N 19
ATOM 26951 C CA . MET A 1 41 ? 8.359 16.466 -3.245 1.00 0.00 41 MET A CA 19
ATOM 26952 C C . MET A 1 41 ? 7.028 16.133 -3.910 1.00 0.00 41 MET A C 19
ATOM 26953 O O . MET A 1 41 ? 6.171 17.001 -4.076 1.00 0.00 41 MET A O 19
ATOM 26967 N N . LEU A 1 42 ? 6.860 14.871 -4.290 1.00 0.00 42 LEU A N 19
ATOM 26968 C CA . LEU A 1 42 ? 5.633 14.424 -4.938 1.00 0.00 42 LEU A CA 19
ATOM 26969 C C . LEU A 1 42 ? 4.446 14.526 -3.986 1.00 0.00 42 LEU A C 19
ATOM 26970 O O . LEU A 1 42 ? 3.311 14.739 -4.412 1.00 0.00 42 LEU A O 19
ATOM 26986 N N . GLY A 1 43 ? 4.716 14.375 -2.693 1.00 0.00 43 GLY A N 19
ATOM 26987 C CA . GLY A 1 43 ? 3.660 14.456 -1.700 1.00 0.00 43 GLY A CA 19
ATOM 26988 C C . GLY A 1 43 ? 2.925 15.780 -1.742 1.00 0.00 43 GLY A C 19
ATOM 26989 O O . GLY A 1 43 ? 1.697 15.814 -1.799 1.00 0.00 43 GLY A O 19
ATOM 26993 N N . ALA A 1 44 ? 3.679 16.875 -1.713 1.00 0.00 44 ALA A N 19
ATOM 26994 C CA . ALA A 1 44 ? 3.091 18.207 -1.748 1.00 0.00 44 ALA A CA 19
ATOM 26995 C C . ALA A 1 44 ? 2.127 18.352 -2.921 1.00 0.00 44 ALA A C 19
ATOM 26996 O O . ALA A 1 44 ? 1.132 19.070 -2.833 1.00 0.00 44 ALA A O 19
ATOM 27003 N N . GLU A 1 45 ? 2.431 17.666 -4.019 1.00 0.00 45 GLU A N 19
ATOM 27004 C CA . GLU A 1 45 ? 1.591 17.720 -5.209 1.00 0.00 45 GLU A CA 19
ATOM 27005 C C . GLU A 1 45 ? 0.238 17.062 -4.951 1.00 0.00 45 GLU A C 19
ATOM 27006 O O . GLU A 1 45 ? -0.805 17.591 -5.337 1.00 0.00 45 GLU A O 19
ATOM 27018 N N . TRP A 1 46 ? 0.263 15.908 -4.296 1.00 0.00 46 TRP A N 19
ATOM 27019 C CA . TRP A 1 46 ? -0.961 15.178 -3.986 1.00 0.00 46 TRP A CA 19
ATOM 27020 C C . TRP A 1 46 ? -1.926 16.046 -3.187 1.00 0.00 46 TRP A C 19
ATOM 27021 O O . TRP A 1 46 ? -3.133 16.027 -3.423 1.00 0.00 46 TRP A O 19
ATOM 27042 N N . SER A 1 47 ? -1.385 16.807 -2.242 1.00 0.00 47 SER A N 19
ATOM 27043 C CA . SER A 1 47 ? -2.200 17.682 -1.405 1.00 0.00 47 SER A CA 19
ATOM 27044 C C . SER A 1 47 ? -2.699 18.883 -2.201 1.00 0.00 47 SER A C 19
ATOM 27045 O O . SER A 1 47 ? -3.699 19.509 -1.842 1.00 0.00 47 SER A O 19
ATOM 27053 N N . LYS A 1 48 ? -1.998 19.202 -3.283 1.00 0.00 48 LYS A N 19
ATOM 27054 C CA . LYS A 1 48 ? -2.368 20.328 -4.132 1.00 0.00 48 LYS A CA 19
ATOM 27055 C C . LYS A 1 48 ? -3.060 19.845 -5.403 1.00 0.00 48 LYS A C 19
ATOM 27056 O O . LYS A 1 48 ? -3.129 20.569 -6.398 1.00 0.00 48 LYS A O 19
ATOM 27075 N N . LEU A 1 49 ? -3.574 18.621 -5.364 1.00 0.00 49 LEU A N 19
ATOM 27076 C CA . LEU A 1 49 ? -4.262 18.043 -6.513 1.00 0.00 49 LEU A CA 19
ATOM 27077 C C . LEU A 1 49 ? -5.687 18.577 -6.619 1.00 0.00 49 LEU A C 19
ATOM 27078 O O . LEU A 1 49 ? -6.243 19.086 -5.647 1.00 0.00 49 LEU A O 19
ATOM 27094 N N . GLN A 1 50 ? -6.272 18.456 -7.807 1.00 0.00 50 GLN A N 19
ATOM 27095 C CA . GLN A 1 50 ? -7.632 18.926 -8.040 1.00 0.00 50 GLN A CA 19
ATOM 27096 C C . GLN A 1 50 ? -8.652 17.934 -7.491 1.00 0.00 50 GLN A C 19
ATOM 27097 O O . GLN A 1 50 ? -8.358 16.757 -7.281 1.00 0.00 50 GLN A O 19
ATOM 27111 N N . PRO A 1 51 ? -9.880 18.417 -7.252 1.00 0.00 51 PRO A N 19
ATOM 27112 C CA . PRO A 1 51 ? -10.968 17.589 -6.724 1.00 0.00 51 PRO A CA 19
ATOM 27113 C C . PRO A 1 51 ? -11.463 16.566 -7.741 1.00 0.00 51 PRO A C 19
ATOM 27114 O O . PRO A 1 51 ? -12.398 15.812 -7.472 1.00 0.00 51 PRO A O 19
ATOM 27125 N N . ALA A 1 52 ? -10.828 16.544 -8.908 1.00 0.00 52 ALA A N 19
ATOM 27126 C CA . ALA A 1 52 ? -11.203 15.611 -9.963 1.00 0.00 52 ALA A CA 19
ATOM 27127 C C . ALA A 1 52 ? -10.096 14.593 -10.214 1.00 0.00 52 ALA A C 19
ATOM 27128 O O . ALA A 1 52 ? -10.366 13.425 -10.493 1.00 0.00 52 ALA A O 19
ATOM 27135 N N . GLU A 1 53 ? -8.849 15.044 -10.114 1.00 0.00 53 GLU A N 19
ATOM 27136 C CA . GLU A 1 53 ? -7.702 14.171 -10.331 1.00 0.00 53 GLU A CA 19
ATOM 27137 C C . GLU A 1 53 ? -7.442 13.298 -9.107 1.00 0.00 53 GLU A C 19
ATOM 27138 O O . GLU A 1 53 ? -7.376 12.073 -9.206 1.00 0.00 53 GLU A O 19
ATOM 27150 N N . LYS A 1 54 ? -7.295 13.938 -7.951 1.00 0.00 54 LYS A N 19
ATOM 27151 C CA . LYS A 1 54 ? -7.044 13.223 -6.707 1.00 0.00 54 LYS A CA 19
ATOM 27152 C C . LYS A 1 54 ? -8.026 12.070 -6.533 1.00 0.00 54 LYS A C 19
ATOM 27153 O O . LYS A 1 54 ? -7.643 10.971 -6.134 1.00 0.00 54 LYS A O 19
ATOM 27172 N N . GLN A 1 55 ? -9.294 12.327 -6.839 1.00 0.00 55 GLN A N 19
ATOM 27173 C CA . GLN A 1 55 ? -10.332 11.310 -6.717 1.00 0.00 55 GLN A CA 19
ATOM 27174 C C . GLN A 1 55 ? -10.103 10.179 -7.714 1.00 0.00 55 GLN A C 19
ATOM 27175 O O . GLN A 1 55 ? -10.184 9.001 -7.362 1.00 0.00 55 GLN A O 19
ATOM 27189 N N . ARG A 1 56 ? -9.819 10.543 -8.960 1.00 0.00 56 ARG A N 19
ATOM 27190 C CA . ARG A 1 56 ? -9.581 9.558 -10.009 1.00 0.00 56 ARG A CA 19
ATOM 27191 C C . ARG A 1 56 ? -8.507 8.560 -9.585 1.00 0.00 56 ARG A C 19
ATOM 27192 O O . ARG A 1 56 ? -8.655 7.354 -9.782 1.00 0.00 56 ARG A O 19
ATOM 27213 N N . TYR A 1 57 ? -7.430 9.072 -9.002 1.00 0.00 57 TYR A N 19
ATOM 27214 C CA . TYR A 1 57 ? -6.330 8.227 -8.552 1.00 0.00 57 TYR A CA 19
ATOM 27215 C C . TYR A 1 57 ? -6.819 7.181 -7.554 1.00 0.00 57 TYR A C 19
ATOM 27216 O O . TYR A 1 57 ? -6.473 6.003 -7.651 1.00 0.00 57 TYR A O 19
ATOM 27234 N N . LEU A 1 58 ? -7.626 7.621 -6.596 1.00 0.00 58 LEU A N 19
ATOM 27235 C CA . LEU A 1 58 ? -8.166 6.724 -5.578 1.00 0.00 58 LEU A CA 19
ATOM 27236 C C . LEU A 1 58 ? -8.943 5.580 -6.218 1.00 0.00 58 LEU A C 19
ATOM 27237 O O . LEU A 1 58 ? -8.841 4.430 -5.789 1.00 0.00 58 LEU A O 19
ATOM 27253 N N . ASP A 1 59 ? -9.718 5.900 -7.249 1.00 0.00 59 ASP A N 19
ATOM 27254 C CA . ASP A 1 59 ? -10.511 4.898 -7.952 1.00 0.00 59 ASP A CA 19
ATOM 27255 C C . ASP A 1 59 ? -9.611 3.938 -8.725 1.00 0.00 59 ASP A C 19
ATOM 27256 O O . ASP A 1 59 ? -9.784 2.721 -8.658 1.00 0.00 59 ASP A O 19
ATOM 27265 N N . GLU A 1 60 ? -8.652 4.495 -9.458 1.00 0.00 60 GLU A N 19
ATOM 27266 C CA . GLU A 1 60 ? -7.727 3.686 -10.244 1.00 0.00 60 GLU A CA 19
ATOM 27267 C C . GLU A 1 60 ? -7.147 2.552 -9.405 1.00 0.00 60 GLU A C 19
ATOM 27268 O O . GLU A 1 60 ? -7.128 1.397 -9.833 1.00 0.00 60 GLU A O 19
ATOM 27280 N N . ALA A 1 61 ? -6.675 2.888 -8.211 1.00 0.00 61 ALA A N 19
ATOM 27281 C CA . ALA A 1 61 ? -6.095 1.898 -7.311 1.00 0.00 61 ALA A CA 19
ATOM 27282 C C . ALA A 1 61 ? -7.167 0.966 -6.758 1.00 0.00 61 ALA A C 19
ATOM 27283 O O . ALA A 1 61 ? -6.998 -0.253 -6.749 1.00 0.00 61 ALA A O 19
ATOM 27290 N N . GLU A 1 62 ? -8.271 1.547 -6.296 1.00 0.00 62 GLU A N 19
ATOM 27291 C CA . GLU A 1 62 ? -9.369 0.767 -5.740 1.00 0.00 62 GLU A CA 19
ATOM 27292 C C . GLU A 1 62 ? -9.736 -0.392 -6.663 1.00 0.00 62 GLU A C 19
ATOM 27293 O O . GLU A 1 62 ? -9.725 -1.554 -6.256 1.00 0.00 62 GLU A O 19
ATOM 27305 N N . LYS A 1 63 ? -10.062 -0.066 -7.910 1.00 0.00 63 LYS A N 19
ATOM 27306 C CA . LYS A 1 63 ? -10.432 -1.078 -8.893 1.00 0.00 63 LYS A CA 19
ATOM 27307 C C . LYS A 1 63 ? -9.497 -2.280 -8.815 1.00 0.00 63 LYS A C 19
ATOM 27308 O O . LYS A 1 63 ? -9.946 -3.426 -8.804 1.00 0.00 63 LYS A O 19
ATOM 27327 N N . GLU A 1 64 ? -8.197 -2.010 -8.760 1.00 0.00 64 GLU A N 19
ATOM 27328 C CA . GLU A 1 64 ? -7.199 -3.072 -8.682 1.00 0.00 64 GLU A CA 19
ATOM 27329 C C . GLU A 1 64 ? -7.398 -3.914 -7.425 1.00 0.00 64 GLU A C 19
ATOM 27330 O O . GLU A 1 64 ? -7.305 -5.141 -7.464 1.00 0.00 64 GLU A O 19
ATOM 27342 N N . LYS A 1 65 ? -7.673 -3.245 -6.310 1.00 0.00 65 LYS A N 19
ATOM 27343 C CA . LYS A 1 65 ? -7.886 -3.930 -5.040 1.00 0.00 65 LYS A CA 19
ATOM 27344 C C . LYS A 1 65 ? -8.837 -5.110 -5.210 1.00 0.00 65 LYS A C 19
ATOM 27345 O O . LYS A 1 65 ? -8.517 -6.235 -4.831 1.00 0.00 65 LYS A O 19
ATOM 27364 N N . GLN A 1 66 ? -10.006 -4.843 -5.784 1.00 0.00 66 GLN A N 19
ATOM 27365 C CA . GLN A 1 66 ? -11.003 -5.884 -6.004 1.00 0.00 66 GLN A CA 19
ATOM 27366 C C . GLN A 1 66 ? -10.337 -7.207 -6.366 1.00 0.00 66 GLN A C 19
ATOM 27367 O O . GLN A 1 66 ? -10.614 -8.239 -5.756 1.00 0.00 66 GLN A O 19
ATOM 27381 N N . GLN A 1 67 ? -9.459 -7.168 -7.363 1.00 0.00 67 GLN A N 19
ATOM 27382 C CA . GLN A 1 67 ? -8.755 -8.366 -7.807 1.00 0.00 67 GLN A CA 19
ATOM 27383 C C . GLN A 1 67 ? -8.011 -9.021 -6.648 1.00 0.00 67 GLN A C 19
ATOM 27384 O O . GLN A 1 67 ? -8.258 -10.180 -6.314 1.00 0.00 67 GLN A O 19
ATOM 27398 N N . TYR A 1 68 ? -7.098 -8.272 -6.039 1.00 0.00 68 TYR A N 19
ATOM 27399 C CA . TYR A 1 68 ? -6.316 -8.781 -4.919 1.00 0.00 68 TYR A CA 19
ATOM 27400 C C . TYR A 1 68 ? -7.221 -9.404 -3.860 1.00 0.00 68 TYR A C 19
ATOM 27401 O O . TYR A 1 68 ? -7.047 -10.562 -3.481 1.00 0.00 68 TYR A O 19
ATOM 27419 N N . LEU A 1 69 ? -8.189 -8.627 -3.388 1.00 0.00 69 LEU A N 19
ATOM 27420 C CA . LEU A 1 69 ? -9.125 -9.100 -2.373 1.00 0.00 69 LEU A CA 19
ATOM 27421 C C . LEU A 1 69 ? -9.639 -10.494 -2.716 1.00 0.00 69 LEU A C 19
ATOM 27422 O O . LEU A 1 69 ? -9.483 -11.435 -1.935 1.00 0.00 69 LEU A O 19
ATOM 27438 N N . LYS A 1 70 ? -10.251 -10.622 -3.888 1.00 0.00 70 LYS A N 19
ATOM 27439 C CA . LYS A 1 70 ? -10.786 -11.902 -4.337 1.00 0.00 70 LYS A CA 19
ATOM 27440 C C . LYS A 1 70 ? -9.757 -13.014 -4.161 1.00 0.00 70 LYS A C 19
ATOM 27441 O O . LYS A 1 70 ? -9.988 -13.975 -3.428 1.00 0.00 70 LYS A O 19
ATOM 27460 N N . GLU A 1 71 ? -8.621 -12.874 -4.837 1.00 0.00 71 GLU A N 19
ATOM 27461 C CA . GLU A 1 71 ? -7.556 -13.868 -4.753 1.00 0.00 71 GLU A CA 19
ATOM 27462 C C . GLU A 1 71 ? -7.300 -14.271 -3.304 1.00 0.00 71 GLU A C 19
ATOM 27463 O O . GLU A 1 71 ? -7.380 -15.449 -2.952 1.00 0.00 71 GLU A O 19
ATOM 27475 N N . LEU A 1 72 ? -6.994 -13.286 -2.467 1.00 0.00 72 LEU A N 19
ATOM 27476 C CA . LEU A 1 72 ? -6.726 -13.537 -1.055 1.00 0.00 72 LEU A CA 19
ATOM 27477 C C . LEU A 1 72 ? -7.536 -14.727 -0.550 1.00 0.00 72 LEU A C 19
ATOM 27478 O O . LEU A 1 72 ? -7.001 -15.819 -0.359 1.00 0.00 72 LEU A O 19
ATOM 27494 N N . TRP A 1 73 ? -8.829 -14.509 -0.340 1.00 0.00 73 TRP A N 19
ATOM 27495 C CA . TRP A 1 73 ? -9.713 -15.564 0.141 1.00 0.00 73 TRP A CA 19
ATOM 27496 C C . TRP A 1 73 ? -9.981 -16.590 -0.954 1.00 0.00 73 TRP A C 19
ATOM 27497 O O . TRP A 1 73 ? -9.777 -17.788 -0.759 1.00 0.00 73 TRP A O 19
ATOM 27518 N N . ALA A 1 74 ? -10.440 -16.113 -2.107 1.00 0.00 74 ALA A N 19
ATOM 27519 C CA . ALA A 1 74 ? -10.734 -16.989 -3.234 1.00 0.00 74 ALA A CA 19
ATOM 27520 C C . ALA A 1 74 ? -9.722 -18.127 -3.322 1.00 0.00 74 ALA A C 19
ATOM 27521 O O . ALA A 1 74 ? -10.042 -19.220 -3.792 1.00 0.00 74 ALA A O 19
ATOM 27528 N N . TYR A 1 75 ? -8.502 -17.864 -2.870 1.00 0.00 75 TYR A N 19
ATOM 27529 C CA . TYR A 1 75 ? -7.442 -18.865 -2.902 1.00 0.00 75 TYR A CA 19
ATOM 27530 C C . TYR A 1 75 ? -7.462 -19.719 -1.638 1.00 0.00 75 TYR A C 19
ATOM 27531 O O . TYR A 1 75 ? -7.394 -20.946 -1.705 1.00 0.00 75 TYR A O 19
ATOM 27549 N N . GLN A 1 76 ? -7.557 -19.060 -0.487 1.00 0.00 76 GLN A N 19
ATOM 27550 C CA . GLN A 1 76 ? -7.587 -19.759 0.792 1.00 0.00 76 GLN A CA 19
ATOM 27551 C C . GLN A 1 76 ? -8.597 -20.901 0.766 1.00 0.00 76 GLN A C 19
ATOM 27552 O O . GLN A 1 76 ? -8.532 -21.818 1.584 1.00 0.00 76 GLN A O 19
ATOM 27566 N N . GLN A 1 77 ? -9.529 -20.837 -0.179 1.00 0.00 77 GLN A N 19
ATOM 27567 C CA . GLN A 1 77 ? -10.555 -21.866 -0.310 1.00 0.00 77 GLN A CA 19
ATOM 27568 C C . GLN A 1 77 ? -10.048 -23.037 -1.145 1.00 0.00 77 GLN A C 19
ATOM 27569 O O . GLN A 1 77 ? -10.316 -24.197 -0.833 1.00 0.00 77 GLN A O 19
ATOM 27583 N N . SER A 1 78 ? -9.313 -22.724 -2.208 1.00 0.00 78 SER A N 19
ATOM 27584 C CA . SER A 1 78 ? -8.771 -23.751 -3.091 1.00 0.00 78 SER A CA 19
ATOM 27585 C C . SER A 1 78 ? -8.364 -24.989 -2.298 1.00 0.00 78 SER A C 19
ATOM 27586 O O . SER A 1 78 ? -7.593 -24.903 -1.344 1.00 0.00 78 SER A O 19
ATOM 27594 N N . GLU A 1 79 ? -8.892 -26.142 -2.702 1.00 0.00 79 GLU A N 19
ATOM 27595 C CA . GLU A 1 79 ? -8.584 -27.399 -2.029 1.00 0.00 79 GLU A CA 19
ATOM 27596 C C . GLU A 1 79 ? -7.082 -27.541 -1.802 1.00 0.00 79 GLU A C 19
ATOM 27597 O O . GLU A 1 79 ? -6.636 -27.838 -0.694 1.00 0.00 79 GLU A O 19
ATOM 27609 N N . ALA A 1 80 ? -6.306 -27.329 -2.860 1.00 0.00 80 ALA A N 19
ATOM 27610 C CA . ALA A 1 80 ? -4.855 -27.432 -2.777 1.00 0.00 80 ALA A CA 19
ATOM 27611 C C . ALA A 1 80 ? -4.336 -26.828 -1.476 1.00 0.00 80 ALA A C 19
ATOM 27612 O O . ALA A 1 80 ? -3.331 -27.281 -0.927 1.00 0.00 80 ALA A O 19
ATOM 27619 N N . TYR A 1 81 ? -5.026 -25.804 -0.988 1.00 0.00 81 TYR A N 19
ATOM 27620 C CA . TYR A 1 81 ? -4.632 -25.135 0.246 1.00 0.00 81 TYR A CA 19
ATOM 27621 C C . TYR A 1 81 ? -4.813 -26.058 1.447 1.00 0.00 81 TYR A C 19
ATOM 27622 O O . TYR A 1 81 ? -3.950 -26.138 2.321 1.00 0.00 81 TYR A O 19
ATOM 27640 N N . LYS A 1 82 ? -5.944 -26.756 1.483 1.00 0.00 82 LYS A N 19
ATOM 27641 C CA . LYS A 1 82 ? -6.242 -27.676 2.574 1.00 0.00 82 LYS A CA 19
ATOM 27642 C C . LYS A 1 82 ? -5.380 -28.932 2.476 1.00 0.00 82 LYS A C 19
ATOM 27643 O O . LYS A 1 82 ? -4.628 -29.254 3.396 1.00 0.00 82 LYS A O 19
ATOM 27662 N N . VAL A 1 83 ? -5.494 -29.636 1.355 1.00 0.00 83 VAL A N 19
ATOM 27663 C CA . VAL A 1 83 ? -4.724 -30.855 1.136 1.00 0.00 83 VAL A CA 19
ATOM 27664 C C . VAL A 1 83 ? -3.254 -30.646 1.485 1.00 0.00 83 VAL A C 19
ATOM 27665 O O . VAL A 1 83 ? -2.591 -31.553 1.990 1.00 0.00 83 VAL A O 19
ATOM 27678 N N . CYS A 1 84 ? -2.752 -29.447 1.213 1.00 0.00 84 CYS A N 19
ATOM 27679 C CA . CYS A 1 84 ? -1.360 -29.118 1.498 1.00 0.00 84 CYS A CA 19
ATOM 27680 C C . CYS A 1 84 ? -1.170 -28.791 2.976 1.00 0.00 84 CYS A C 19
ATOM 27681 O O . CYS A 1 84 ? -2.057 -28.226 3.617 1.00 0.00 84 CYS A O 19
ATOM 27689 N N . THR A 1 85 ? -0.007 -29.150 3.511 1.00 0.00 85 THR A N 19
ATOM 27690 C CA . THR A 1 85 ? 0.299 -28.898 4.913 1.00 0.00 85 THR A CA 19
ATOM 27691 C C . THR A 1 85 ? -0.658 -29.653 5.829 1.00 0.00 85 THR A C 19
ATOM 27692 O O . THR A 1 85 ? -1.049 -29.150 6.883 1.00 0.00 85 THR A O 19
ATOM 27703 N N . GLU A 1 86 ? -1.028 -30.862 5.423 1.00 0.00 86 GLU A N 19
ATOM 27704 C CA . GLU A 1 86 ? -1.939 -31.686 6.209 1.00 0.00 86 GLU A CA 19
ATOM 27705 C C . GLU A 1 86 ? -1.177 -32.495 7.255 1.00 0.00 86 GLU A C 19
ATOM 27706 O O . GLU A 1 86 ? 0.050 -32.596 7.204 1.00 0.00 86 GLU A O 19
ATOM 27718 N N . SER A 1 87 ? -1.911 -33.070 8.201 1.00 0.00 87 SER A N 19
ATOM 27719 C CA . SER A 1 87 ? -1.304 -33.867 9.261 1.00 0.00 87 SER A CA 19
ATOM 27720 C C . SER A 1 87 ? -1.838 -35.297 9.240 1.00 0.00 87 SER A C 19
ATOM 27721 O O . SER A 1 87 ? -2.874 -35.575 8.637 1.00 0.00 87 SER A O 19
ATOM 27729 N N . GLY A 1 88 ? -1.123 -36.198 9.904 1.00 0.00 88 GLY A N 19
ATOM 27730 C CA . GLY A 1 88 ? -1.539 -37.588 9.950 1.00 0.00 88 GLY A CA 19
ATOM 27731 C C . GLY A 1 88 ? -3.036 -37.739 10.130 1.00 0.00 88 GLY A C 19
ATOM 27732 O O . GLY A 1 88 ? -3.732 -38.299 9.283 1.00 0.00 88 GLY A O 19
ATOM 27736 N N . PRO A 1 89 ? -3.553 -37.233 11.260 1.00 0.00 89 PRO A N 19
ATOM 27737 C CA . PRO A 1 89 ? -4.983 -37.305 11.577 1.00 0.00 89 PRO A CA 19
ATOM 27738 C C . PRO A 1 89 ? -5.822 -36.406 10.675 1.00 0.00 89 PRO A C 19
ATOM 27739 O O . PRO A 1 89 ? -5.827 -35.185 10.831 1.00 0.00 89 PRO A O 19
ATOM 27750 N N . SER A 1 90 ? -6.529 -37.019 9.731 1.00 0.00 90 SER A N 19
ATOM 27751 C CA . SER A 1 90 ? -7.370 -36.273 8.801 1.00 0.00 90 SER A CA 19
ATOM 27752 C C . SER A 1 90 ? -8.847 -36.553 9.060 1.00 0.00 90 SER A C 19
ATOM 27753 O O . SER A 1 90 ? -9.226 -37.669 9.415 1.00 0.00 90 SER A O 19
ATOM 27761 N N . SER A 1 91 ? -9.677 -35.530 8.880 1.00 0.00 91 SER A N 19
ATOM 27762 C CA . SER A 1 91 ? -11.113 -35.664 9.098 1.00 0.00 91 SER A CA 19
ATOM 27763 C C . SER A 1 91 ? -11.887 -35.354 7.820 1.00 0.00 91 SER A C 19
ATOM 27764 O O . SER A 1 91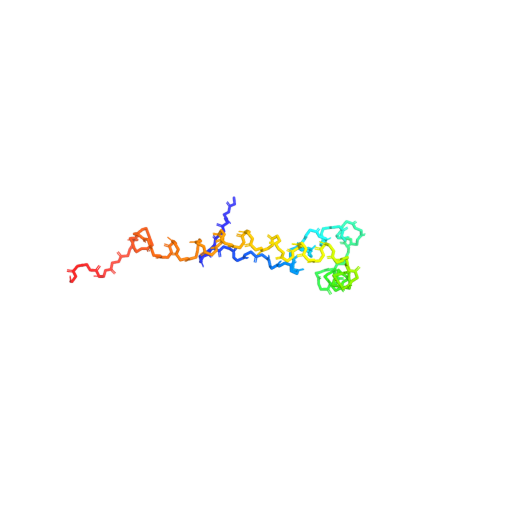 ? -11.331 -34.829 6.855 1.00 0.00 91 SER A O 19
ATOM 27772 N N . GLY A 1 92 ? -13.176 -35.683 7.821 1.00 0.00 92 GLY A N 19
ATOM 27773 C CA . GLY A 1 92 ? -14.005 -35.433 6.657 1.00 0.00 92 GLY A CA 19
ATOM 27774 C C . GLY A 1 92 ? -13.997 -36.591 5.679 1.00 0.00 92 GLY A C 19
ATOM 27775 O O . GLY A 1 92 ? -15.039 -36.970 5.146 1.00 0.00 92 GLY A O 19
ATOM 27779 N N . GLY A 1 1 ? 14.097 -10.487 -5.289 1.00 0.00 1 GLY A N 20
ATOM 27780 C CA . GLY A 1 1 ? 13.450 -10.314 -4.001 1.00 0.00 1 GLY A CA 20
ATOM 27781 C C . GLY A 1 1 ? 12.309 -11.288 -3.789 1.00 0.00 1 GLY A C 20
ATOM 27782 O O . GLY A 1 1 ? 12.298 -12.376 -4.364 1.00 0.00 1 GLY A O 20
ATOM 27786 N N . SER A 1 2 ? 11.347 -10.898 -2.960 1.00 0.00 2 SER A N 20
ATOM 27787 C CA . SER A 1 2 ? 10.198 -11.748 -2.669 1.00 0.00 2 SER A CA 20
ATOM 27788 C C . SER A 1 2 ? 8.991 -11.335 -3.504 1.00 0.00 2 SER A C 20
ATOM 27789 O O . SER A 1 2 ? 8.483 -12.115 -4.310 1.00 0.00 2 SER A O 20
ATOM 27797 N N . SER A 1 3 ? 8.536 -10.101 -3.308 1.00 0.00 3 SER A N 20
ATOM 27798 C CA . SER A 1 3 ? 7.386 -9.585 -4.040 1.00 0.00 3 SER A CA 20
ATOM 27799 C C . SER A 1 3 ? 6.136 -10.404 -3.737 1.00 0.00 3 SER A C 20
ATOM 27800 O O . SER A 1 3 ? 5.366 -10.739 -4.636 1.00 0.00 3 SER A O 20
ATOM 27808 N N . GLY A 1 4 ? 5.940 -10.724 -2.462 1.00 0.00 4 GLY A N 20
ATOM 27809 C CA . GLY A 1 4 ? 4.782 -11.502 -2.060 1.00 0.00 4 GLY A CA 20
ATOM 27810 C C . GLY A 1 4 ? 5.143 -12.925 -1.681 1.00 0.00 4 GLY A C 20
ATOM 27811 O O . GLY A 1 4 ? 4.916 -13.856 -2.454 1.00 0.00 4 GLY A O 20
ATOM 27815 N N . SER A 1 5 ? 5.708 -13.093 -0.490 1.00 0.00 5 SER A N 20
ATOM 27816 C CA . SER A 1 5 ? 6.106 -14.412 -0.013 1.00 0.00 5 SER A CA 20
ATOM 27817 C C . SER A 1 5 ? 4.883 -15.287 0.249 1.00 0.00 5 SER A C 20
ATOM 27818 O O . SER A 1 5 ? 4.795 -16.413 -0.239 1.00 0.00 5 SER A O 20
ATOM 27826 N N . SER A 1 6 ? 3.941 -14.758 1.023 1.00 0.00 6 SER A N 20
ATOM 27827 C CA . SER A 1 6 ? 2.723 -15.491 1.354 1.00 0.00 6 SER A CA 20
ATOM 27828 C C . SER A 1 6 ? 1.485 -14.648 1.063 1.00 0.00 6 SER A C 20
ATOM 27829 O O . SER A 1 6 ? 1.540 -13.419 1.077 1.00 0.00 6 SER A O 20
ATOM 27837 N N . GLY A 1 7 ? 0.369 -15.320 0.798 1.00 0.00 7 GLY A N 20
ATOM 27838 C CA . GLY A 1 7 ? -0.867 -14.617 0.506 1.00 0.00 7 GLY A CA 20
ATOM 27839 C C . GLY A 1 7 ? -0.699 -13.574 -0.581 1.00 0.00 7 GLY A C 20
ATOM 27840 O O . GLY A 1 7 ? 0.351 -13.472 -1.215 1.00 0.00 7 GLY A O 20
ATOM 27844 N N . PRO A 1 8 ? -1.754 -12.777 -0.808 1.00 0.00 8 PRO A N 20
ATOM 27845 C CA . PRO A 1 8 ? -1.742 -11.722 -1.827 1.00 0.00 8 PRO A CA 20
ATOM 27846 C C . PRO A 1 8 ? -0.824 -10.564 -1.453 1.00 0.00 8 PRO A C 20
ATOM 27847 O O . PRO A 1 8 ? -0.607 -10.286 -0.273 1.00 0.00 8 PRO A O 20
ATOM 27858 N N . LYS A 1 9 ? -0.285 -9.893 -2.464 1.00 0.00 9 LYS A N 20
ATOM 27859 C CA . LYS A 1 9 ? 0.610 -8.762 -2.242 1.00 0.00 9 LYS A CA 20
ATOM 27860 C C . LYS A 1 9 ? -0.161 -7.446 -2.257 1.00 0.00 9 LYS A C 20
ATOM 27861 O O . LYS A 1 9 ? -0.635 -7.005 -3.303 1.00 0.00 9 LYS A O 20
ATOM 27880 N N . ALA A 1 10 ? -0.282 -6.824 -1.090 1.00 0.00 10 ALA A N 20
ATOM 27881 C CA . ALA A 1 10 ? -0.992 -5.557 -0.969 1.00 0.00 10 ALA A CA 20
ATOM 27882 C C . ALA A 1 10 ? -0.608 -4.603 -2.095 1.00 0.00 10 ALA A C 20
ATOM 27883 O O . ALA A 1 10 ? 0.512 -4.097 -2.156 1.00 0.00 10 ALA A O 20
ATOM 27890 N N . PRO A 1 11 ? -1.558 -4.350 -3.008 1.00 0.00 11 PRO A N 20
ATOM 27891 C CA . PRO A 1 11 ? -1.341 -3.455 -4.148 1.00 0.00 11 PRO A CA 20
ATOM 27892 C C . PRO A 1 11 ? -1.222 -1.995 -3.725 1.00 0.00 11 PRO A C 20
ATOM 27893 O O . PRO A 1 11 ? -1.528 -1.641 -2.586 1.00 0.00 11 PRO A O 20
ATOM 27904 N N . VAL A 1 12 ? -0.774 -1.151 -4.648 1.00 0.00 12 VAL A N 20
ATOM 27905 C CA . VAL A 1 12 ? -0.616 0.272 -4.371 1.00 0.00 12 VAL A CA 20
ATOM 27906 C C . VAL A 1 12 ? -1.941 1.012 -4.519 1.00 0.00 12 VAL A C 20
ATOM 27907 O O . VAL A 1 12 ? -2.615 0.903 -5.544 1.00 0.00 12 VAL A O 20
ATOM 27920 N N . THR A 1 13 ? -2.310 1.766 -3.488 1.00 0.00 13 THR A N 20
ATOM 27921 C CA . THR A 1 13 ? -3.555 2.524 -3.503 1.00 0.00 13 THR A CA 20
ATOM 27922 C C . THR A 1 13 ? -3.387 3.842 -4.249 1.00 0.00 13 THR A C 20
ATOM 27923 O O . THR A 1 13 ? -2.268 4.307 -4.465 1.00 0.00 13 THR A O 20
ATOM 27934 N N . GLY A 1 14 ? -4.508 4.443 -4.641 1.00 0.00 14 GLY A N 20
ATOM 27935 C CA . GLY A 1 14 ? -4.461 5.703 -5.359 1.00 0.00 14 GLY A CA 20
ATOM 27936 C C . GLY A 1 14 ? -3.325 6.593 -4.897 1.00 0.00 14 GLY A C 20
ATOM 27937 O O . GLY A 1 14 ? -2.705 7.288 -5.701 1.00 0.00 14 GLY A O 20
ATOM 27941 N N . TYR A 1 15 ? -3.051 6.573 -3.597 1.00 0.00 15 TYR A N 20
ATOM 27942 C CA . TYR A 1 15 ? -1.985 7.387 -3.028 1.00 0.00 15 TYR A CA 20
ATOM 27943 C C . TYR A 1 15 ? -0.626 6.968 -3.580 1.00 0.00 15 TYR A C 20
ATOM 27944 O O . TYR A 1 15 ? 0.070 7.761 -4.215 1.00 0.00 15 TYR A O 20
ATOM 27962 N N . VAL A 1 16 ? -0.254 5.716 -3.334 1.00 0.00 16 VAL A N 20
ATOM 27963 C CA . VAL A 1 16 ? 1.020 5.190 -3.808 1.00 0.00 16 VAL A CA 20
ATOM 27964 C C . VAL A 1 16 ? 1.059 5.133 -5.331 1.00 0.00 16 VAL A C 20
ATOM 27965 O O . VAL A 1 16 ? 1.988 5.642 -5.958 1.00 0.00 16 VAL A O 20
ATOM 27978 N N . ARG A 1 17 ? 0.044 4.510 -5.920 1.00 0.00 17 ARG A N 20
ATOM 27979 C CA . ARG A 1 17 ? -0.038 4.385 -7.371 1.00 0.00 17 ARG A CA 20
ATOM 27980 C C . ARG A 1 17 ? 0.437 5.664 -8.054 1.00 0.00 17 ARG A C 20
ATOM 27981 O O . ARG A 1 17 ? 1.194 5.618 -9.024 1.00 0.00 17 ARG A O 20
ATOM 28002 N N . PHE A 1 18 ? -0.014 6.805 -7.542 1.00 0.00 18 PHE A N 20
ATOM 28003 C CA . PHE A 1 18 ? 0.363 8.097 -8.103 1.00 0.00 18 PHE A CA 20
ATOM 28004 C C . PHE A 1 18 ? 1.807 8.444 -7.747 1.00 0.00 18 PHE A C 20
ATOM 28005 O O . PHE A 1 18 ? 2.580 8.884 -8.599 1.00 0.00 18 PHE A O 20
ATOM 28022 N N . LEU A 1 19 ? 2.162 8.242 -6.483 1.00 0.00 19 LEU A N 20
ATOM 28023 C CA . LEU A 1 19 ? 3.512 8.534 -6.012 1.00 0.00 19 LEU A CA 20
ATOM 28024 C C . LEU A 1 19 ? 4.555 7.860 -6.899 1.00 0.00 19 LEU A C 20
ATOM 28025 O O . LEU A 1 19 ? 5.591 8.448 -7.211 1.00 0.00 19 LEU A O 20
ATOM 28041 N N . ASN A 1 20 ? 4.273 6.626 -7.302 1.00 0.00 20 ASN A N 20
ATOM 28042 C CA . ASN A 1 20 ? 5.186 5.873 -8.155 1.00 0.00 20 ASN A CA 20
ATOM 28043 C C . ASN A 1 20 ? 5.279 6.503 -9.542 1.00 0.00 20 ASN A C 20
ATOM 28044 O O . ASN A 1 20 ? 6.337 6.985 -9.945 1.00 0.00 20 ASN A O 20
ATOM 28055 N N . GLU A 1 21 ? 4.164 6.492 -10.265 1.00 0.00 21 GLU A N 20
ATOM 28056 C CA . GLU A 1 21 ? 4.121 7.062 -11.607 1.00 0.00 21 GLU A CA 20
ATOM 28057 C C . GLU A 1 21 ? 4.888 8.379 -11.664 1.00 0.00 21 GLU A C 20
ATOM 28058 O O . GLU A 1 21 ? 5.640 8.632 -12.606 1.00 0.00 21 GLU A O 20
ATOM 28070 N N . ARG A 1 22 ? 4.692 9.216 -10.650 1.00 0.00 22 ARG A N 20
ATOM 28071 C CA . ARG A 1 22 ? 5.364 10.508 -10.586 1.00 0.00 22 ARG A CA 20
ATOM 28072 C C . ARG A 1 22 ? 6.806 10.348 -10.116 1.00 0.00 22 ARG A C 20
ATOM 28073 O O . ARG A 1 22 ? 7.707 11.034 -10.601 1.00 0.00 22 ARG A O 20
ATOM 28094 N N . ARG A 1 23 ? 7.018 9.439 -9.170 1.00 0.00 23 ARG A N 20
ATOM 28095 C CA . ARG A 1 23 ? 8.350 9.190 -8.634 1.00 0.00 23 ARG A CA 20
ATOM 28096 C C . ARG A 1 23 ? 9.386 9.141 -9.753 1.00 0.00 23 ARG A C 20
ATOM 28097 O O . ARG A 1 23 ? 10.500 9.643 -9.603 1.00 0.00 23 ARG A O 20
ATOM 28118 N N . GLU A 1 24 ? 9.012 8.532 -10.874 1.00 0.00 24 GLU A N 20
ATOM 28119 C CA . GLU A 1 24 ? 9.909 8.417 -12.018 1.00 0.00 24 GLU A CA 20
ATOM 28120 C C . GLU A 1 24 ? 10.251 9.793 -12.582 1.00 0.00 24 GLU A C 20
ATOM 28121 O O . GLU A 1 24 ? 11.390 10.050 -12.970 1.00 0.00 24 GLU A O 20
ATOM 28133 N N . GLN A 1 25 ? 9.255 10.673 -12.625 1.00 0.00 25 GLN A N 20
ATOM 28134 C CA . GLN A 1 25 ? 9.450 12.021 -13.143 1.00 0.00 25 GLN A CA 20
ATOM 28135 C C . GLN A 1 25 ? 10.451 12.793 -12.289 1.00 0.00 25 GLN A C 20
ATOM 28136 O O . GLN A 1 25 ? 11.233 13.592 -12.803 1.00 0.00 25 GLN A O 20
ATOM 28150 N N . ILE A 1 26 ? 10.419 12.549 -10.983 1.00 0.00 26 ILE A N 20
ATOM 28151 C CA . ILE A 1 26 ? 11.323 13.221 -10.058 1.00 0.00 26 ILE A CA 20
ATOM 28152 C C . ILE A 1 26 ? 12.750 12.705 -10.212 1.00 0.00 26 ILE A C 20
ATOM 28153 O O . ILE A 1 26 ? 13.710 13.469 -10.118 1.00 0.00 26 ILE A O 20
ATOM 28169 N N . ARG A 1 27 ? 12.880 11.404 -10.452 1.00 0.00 27 ARG A N 20
ATOM 28170 C CA . ARG A 1 27 ? 14.190 10.786 -10.621 1.00 0.00 27 ARG A CA 20
ATOM 28171 C C . ARG A 1 27 ? 14.850 11.254 -11.915 1.00 0.00 27 ARG A C 20
ATOM 28172 O O . ARG A 1 27 ? 16.047 11.539 -11.946 1.00 0.00 27 ARG A O 20
ATOM 28193 N N . THR A 1 28 ? 14.060 11.332 -12.982 1.00 0.00 28 THR A N 20
ATOM 28194 C CA . THR A 1 28 ? 14.567 11.763 -14.278 1.00 0.00 28 THR A CA 20
ATOM 28195 C C . THR A 1 28 ? 15.144 13.172 -14.202 1.00 0.00 28 THR A C 20
ATOM 28196 O O . THR A 1 28 ? 16.146 13.479 -14.848 1.00 0.00 28 THR A O 20
ATOM 28207 N N . ARG A 1 29 ? 14.505 14.025 -13.408 1.00 0.00 29 ARG A N 20
ATOM 28208 C CA . ARG A 1 29 ? 14.955 15.403 -13.248 1.00 0.00 29 ARG A CA 20
ATOM 28209 C C . ARG A 1 29 ? 16.087 15.490 -12.230 1.00 0.00 29 ARG A C 20
ATOM 28210 O O . ARG A 1 29 ? 17.120 16.109 -12.485 1.00 0.00 29 ARG A O 20
ATOM 28231 N N . HIS A 1 30 ? 15.885 14.866 -11.073 1.00 0.00 30 HIS A N 20
ATOM 28232 C CA . HIS A 1 30 ? 16.890 14.873 -10.015 1.00 0.00 30 HIS A CA 20
ATOM 28233 C C . HIS A 1 30 ? 17.295 13.451 -9.642 1.00 0.00 30 HIS A C 20
ATOM 28234 O O . HIS A 1 30 ? 16.821 12.882 -8.658 1.00 0.00 30 HIS A O 20
ATOM 28249 N N . PRO A 1 31 ? 18.193 12.860 -10.444 1.00 0.00 31 PRO A N 20
ATOM 28250 C CA . PRO A 1 31 ? 18.681 11.496 -10.217 1.00 0.00 31 PRO A CA 20
ATOM 28251 C C . PRO A 1 31 ? 19.573 11.398 -8.985 1.00 0.00 31 PRO A C 20
ATOM 28252 O O . PRO A 1 31 ? 20.057 10.319 -8.642 1.00 0.00 31 PRO A O 20
ATOM 28263 N N . ASP A 1 32 ? 19.786 12.529 -8.322 1.00 0.00 32 ASP A N 20
ATOM 28264 C CA . ASP A 1 32 ? 20.619 12.569 -7.126 1.00 0.00 32 ASP A CA 20
ATOM 28265 C C . ASP A 1 32 ? 19.759 12.581 -5.865 1.00 0.00 32 ASP A C 20
ATOM 28266 O O . ASP A 1 32 ? 20.195 12.145 -4.799 1.00 0.00 32 ASP A O 20
ATOM 28275 N N . LEU A 1 33 ? 18.536 13.084 -5.995 1.00 0.00 33 LEU A N 20
ATOM 28276 C CA . LEU A 1 33 ? 17.614 13.154 -4.866 1.00 0.00 33 LEU A CA 20
ATOM 28277 C C . LEU A 1 33 ? 17.385 11.771 -4.264 1.00 0.00 33 LEU A C 20
ATOM 28278 O O . LEU A 1 33 ? 16.889 10.855 -4.920 1.00 0.00 33 LEU A O 20
ATOM 28294 N N . PRO A 1 34 ? 17.753 11.615 -2.983 1.00 0.00 34 PRO A N 20
ATOM 28295 C CA . PRO A 1 34 ? 17.595 10.349 -2.262 1.00 0.00 34 PRO A CA 20
ATOM 28296 C C . PRO A 1 34 ? 16.132 10.019 -1.985 1.00 0.00 34 PRO A C 20
ATOM 28297 O O . PRO A 1 34 ? 15.262 10.885 -2.074 1.00 0.00 34 PRO A O 20
ATOM 28308 N N . PHE A 1 35 ? 15.868 8.761 -1.648 1.00 0.00 35 PHE A N 20
ATOM 28309 C CA . PHE A 1 35 ? 14.509 8.315 -1.358 1.00 0.00 35 PHE A CA 20
ATOM 28310 C C . PHE A 1 35 ? 13.768 9.348 -0.514 1.00 0.00 35 PHE A C 20
ATOM 28311 O O . PHE A 1 35 ? 12.715 9.859 -0.897 1.00 0.00 35 PHE A O 20
ATOM 28328 N N . PRO A 1 36 ? 14.329 9.666 0.662 1.00 0.00 36 PRO A N 20
ATOM 28329 C CA . PRO A 1 36 ? 13.738 10.639 1.584 1.00 0.00 36 PRO A CA 20
ATOM 28330 C C . PRO A 1 36 ? 13.819 12.066 1.051 1.00 0.00 36 PRO A C 20
ATOM 28331 O O . PRO A 1 36 ? 13.706 13.029 1.809 1.00 0.00 36 PRO A O 20
ATOM 28342 N N . GLU A 1 37 ? 14.015 12.193 -0.258 1.00 0.00 37 GLU A N 20
ATOM 28343 C CA . GLU A 1 37 ? 14.111 13.503 -0.892 1.00 0.00 37 GLU A CA 20
ATOM 28344 C C . GLU A 1 37 ? 13.199 13.585 -2.112 1.00 0.00 37 GLU A C 20
ATOM 28345 O O . GLU A 1 37 ? 12.846 14.675 -2.563 1.00 0.00 37 GLU A O 20
ATOM 28357 N N . ILE A 1 38 ? 12.823 12.426 -2.641 1.00 0.00 38 ILE A N 20
ATOM 28358 C CA . ILE A 1 38 ? 11.952 12.366 -3.809 1.00 0.00 38 ILE A CA 20
ATOM 28359 C C . ILE A 1 38 ? 10.488 12.247 -3.397 1.00 0.00 38 ILE A C 20
ATOM 28360 O O . ILE A 1 38 ? 9.602 12.807 -4.044 1.00 0.00 38 ILE A O 20
ATOM 28376 N N . THR A 1 39 ? 10.241 11.516 -2.315 1.00 0.00 39 THR A N 20
ATOM 28377 C CA . THR A 1 39 ? 8.885 11.325 -1.816 1.00 0.00 39 THR A CA 20
ATOM 28378 C C . THR A 1 39 ? 8.343 12.605 -1.191 1.00 0.00 39 THR A C 20
ATOM 28379 O O . THR A 1 39 ? 7.165 12.929 -1.339 1.00 0.00 39 THR A O 20
ATOM 28390 N N . LYS A 1 40 ? 9.210 13.331 -0.495 1.00 0.00 40 LYS A N 20
ATOM 28391 C CA . LYS A 1 40 ? 8.818 14.579 0.151 1.00 0.00 40 LYS A CA 20
ATOM 28392 C C . LYS A 1 40 ? 8.283 15.576 -0.872 1.00 0.00 40 LYS A C 20
ATOM 28393 O O . LYS A 1 40 ? 7.395 16.372 -0.569 1.00 0.00 40 LYS A O 20
ATOM 28412 N N . MET A 1 41 ? 8.830 15.526 -2.082 1.00 0.00 41 MET A N 20
ATOM 28413 C CA . MET A 1 41 ? 8.405 16.424 -3.150 1.00 0.00 41 MET A CA 20
ATOM 28414 C C . MET A 1 41 ? 7.080 15.964 -3.752 1.00 0.00 41 MET A C 20
ATOM 28415 O O . MET A 1 41 ? 6.267 16.780 -4.186 1.00 0.00 41 MET A O 20
ATOM 28429 N N . LEU A 1 42 ? 6.871 14.653 -3.776 1.00 0.00 42 LEU A N 20
ATOM 28430 C CA . LEU A 1 42 ? 5.645 14.084 -4.325 1.00 0.00 42 LEU A CA 20
ATOM 28431 C C . LEU A 1 42 ? 4.487 14.233 -3.343 1.00 0.00 42 LEU A C 20
ATOM 28432 O O . LEU A 1 42 ? 3.486 14.883 -3.643 1.00 0.00 42 LEU A O 20
ATOM 28448 N N . GLY A 1 43 ? 4.633 13.629 -2.169 1.00 0.00 43 GLY A N 20
ATOM 28449 C CA . GLY A 1 43 ? 3.593 13.708 -1.160 1.00 0.00 43 GLY A CA 20
ATOM 28450 C C . GLY A 1 43 ? 2.947 15.078 -1.100 1.00 0.00 43 GLY A C 20
ATOM 28451 O O . GLY A 1 43 ? 1.732 15.193 -0.942 1.00 0.00 43 GLY A O 20
ATOM 28455 N N . ALA A 1 44 ? 3.763 16.121 -1.223 1.00 0.00 44 ALA A N 20
ATOM 28456 C CA . ALA A 1 44 ? 3.264 17.490 -1.182 1.00 0.00 44 ALA A CA 20
ATOM 28457 C C . ALA A 1 44 ? 2.348 17.776 -2.368 1.00 0.00 44 ALA A C 20
ATOM 28458 O O . ALA A 1 44 ? 1.337 18.465 -2.229 1.00 0.00 44 ALA A O 20
ATOM 28465 N N . GLU A 1 45 ? 2.709 17.244 -3.531 1.00 0.00 45 GLU A N 20
ATOM 28466 C CA . GLU A 1 45 ? 1.919 17.445 -4.740 1.00 0.00 45 GLU A CA 20
ATOM 28467 C C . GLU A 1 45 ? 0.535 16.818 -4.596 1.00 0.00 45 GLU A C 20
ATOM 28468 O O . GLU A 1 45 ? -0.474 17.426 -4.955 1.00 0.00 45 GLU A O 20
ATOM 28480 N N . TRP A 1 46 ? 0.496 15.599 -4.069 1.00 0.00 46 TRP A N 20
ATOM 28481 C CA . TRP A 1 46 ? -0.764 14.890 -3.879 1.00 0.00 46 TRP A CA 20
ATOM 28482 C C . TRP A 1 46 ? -1.821 15.810 -3.277 1.00 0.00 46 TRP A C 20
ATOM 28483 O O . TRP A 1 46 ? -2.985 15.775 -3.675 1.00 0.00 46 TRP A O 20
ATOM 28504 N N . SER A 1 47 ? -1.409 16.631 -2.318 1.00 0.00 47 SER A N 20
ATOM 28505 C CA . SER A 1 47 ? -2.321 17.558 -1.659 1.00 0.00 47 SER A CA 20
ATOM 28506 C C . SER A 1 47 ? -2.664 18.727 -2.578 1.00 0.00 47 SER A C 20
ATOM 28507 O O . SER A 1 47 ? -3.744 19.311 -2.483 1.00 0.00 47 SER A O 20
ATOM 28515 N N . LYS A 1 48 ? -1.737 19.064 -3.467 1.00 0.00 48 LYS A N 20
ATOM 28516 C CA . LYS A 1 48 ? -1.938 20.162 -4.405 1.00 0.00 48 LYS A CA 20
ATOM 28517 C C . LYS A 1 48 ? -2.601 19.668 -5.687 1.00 0.00 48 LYS A C 20
ATOM 28518 O O . LYS A 1 48 ? -2.586 20.355 -6.710 1.00 0.00 48 LYS A O 20
ATOM 28537 N N . LEU A 1 49 ? -3.181 18.475 -5.625 1.00 0.00 49 LEU A N 20
ATOM 28538 C CA . LEU A 1 49 ? -3.851 17.890 -6.781 1.00 0.00 49 LEU A CA 20
ATOM 28539 C C . LEU A 1 49 ? -5.229 18.513 -6.987 1.00 0.00 49 LEU A C 20
ATOM 28540 O O . LEU A 1 49 ? -5.791 19.111 -6.070 1.00 0.00 49 LEU A O 20
ATOM 28556 N N . GLN A 1 50 ? -5.765 18.367 -8.193 1.00 0.00 50 GLN A N 20
ATOM 28557 C CA . GLN A 1 50 ? -7.077 18.915 -8.518 1.00 0.00 50 GLN A CA 20
ATOM 28558 C C . GLN A 1 50 ? -8.189 18.027 -7.967 1.00 0.00 50 GLN A C 20
ATOM 28559 O O . GLN A 1 50 ? -7.990 16.845 -7.686 1.00 0.00 50 GLN A O 20
ATOM 28573 N N . PRO A 1 51 ? -9.387 18.608 -7.809 1.00 0.00 51 PRO A N 20
ATOM 28574 C CA . PRO A 1 51 ? -10.554 17.888 -7.290 1.00 0.00 51 PRO A CA 20
ATOM 28575 C C . PRO A 1 51 ? -11.079 16.849 -8.276 1.00 0.00 51 PRO A C 20
ATOM 28576 O O . PRO A 1 51 ? -12.078 16.181 -8.014 1.00 0.00 51 PRO A O 20
ATOM 28587 N N . ALA A 1 52 ? -10.398 16.720 -9.410 1.00 0.00 52 ALA A N 20
ATOM 28588 C CA . ALA A 1 52 ? -10.794 15.760 -10.434 1.00 0.00 52 ALA A CA 20
ATOM 28589 C C . ALA A 1 52 ? -9.762 14.646 -10.572 1.00 0.00 52 ALA A C 20
ATOM 28590 O O . ALA A 1 52 ? -10.112 13.486 -10.784 1.00 0.00 52 ALA A O 20
ATOM 28597 N N . GLU A 1 53 ? -8.488 15.008 -10.449 1.00 0.00 53 GLU A N 20
ATOM 28598 C CA . GLU A 1 53 ? -7.405 14.037 -10.562 1.00 0.00 53 GLU A CA 20
ATOM 28599 C C . GLU A 1 53 ? -7.288 13.203 -9.290 1.00 0.00 53 GLU A C 20
ATOM 28600 O O . GLU A 1 53 ? -7.330 11.973 -9.334 1.00 0.00 53 GLU A O 20
ATOM 28612 N N . LYS A 1 54 ? -7.139 13.881 -8.157 1.00 0.00 54 LYS A N 20
ATOM 28613 C CA . LYS A 1 54 ? -7.015 13.204 -6.871 1.00 0.00 54 LYS A CA 20
ATOM 28614 C C . LYS A 1 54 ? -8.106 12.150 -6.704 1.00 0.00 54 LYS A C 20
ATOM 28615 O O . LYS A 1 54 ? -7.830 11.016 -6.312 1.00 0.00 54 LYS A O 20
ATOM 28634 N N . GLN A 1 55 ? -9.342 12.531 -7.005 1.00 0.00 55 GLN A N 20
ATOM 28635 C CA . GLN A 1 55 ? -10.473 11.618 -6.889 1.00 0.00 55 GLN A CA 20
ATOM 28636 C C . GLN A 1 55 ? -10.305 10.422 -7.821 1.00 0.00 55 GLN A C 20
ATOM 28637 O O . GLN A 1 55 ? -10.454 9.273 -7.406 1.00 0.00 55 GLN A O 20
ATOM 28651 N N . ARG A 1 56 ? -9.996 10.702 -9.083 1.00 0.00 56 ARG A N 20
ATOM 28652 C CA . ARG A 1 56 ? -9.810 9.650 -10.075 1.00 0.00 56 ARG A CA 20
ATOM 28653 C C . ARG A 1 56 ? -8.847 8.583 -9.563 1.00 0.00 56 ARG A C 20
ATOM 28654 O O . ARG A 1 56 ? -9.187 7.401 -9.506 1.00 0.00 56 ARG A O 20
ATOM 28675 N N . TYR A 1 57 ? -7.645 9.009 -9.191 1.00 0.00 57 TYR A N 20
ATOM 28676 C CA . TYR A 1 57 ? -6.632 8.091 -8.685 1.00 0.00 57 TYR A CA 20
ATOM 28677 C C . TYR A 1 57 ? -7.234 7.115 -7.679 1.00 0.00 57 TYR A C 20
ATOM 28678 O O . TYR A 1 57 ? -7.158 5.898 -7.854 1.00 0.00 57 TYR A O 20
ATOM 28696 N N . LEU A 1 58 ? -7.833 7.658 -6.624 1.00 0.00 58 LEU A N 20
ATOM 28697 C CA . LEU A 1 58 ? -8.449 6.837 -5.588 1.00 0.00 58 LEU A CA 20
ATOM 28698 C C . LEU A 1 58 ? -9.345 5.766 -6.203 1.00 0.00 58 LEU A C 20
ATOM 28699 O O . LEU A 1 58 ? -9.375 4.626 -5.738 1.00 0.00 58 LEU A O 20
ATOM 28715 N N . ASP A 1 59 ? -10.071 6.140 -7.251 1.00 0.00 59 ASP A N 20
ATOM 28716 C CA . ASP A 1 59 ? -10.965 5.211 -7.932 1.00 0.00 59 ASP A CA 20
ATOM 28717 C C . ASP A 1 59 ? -10.183 4.287 -8.861 1.00 0.00 59 ASP A C 20
ATOM 28718 O O . ASP A 1 59 ? -10.619 3.175 -9.156 1.00 0.00 59 ASP A O 20
ATOM 28727 N N . GLU A 1 60 ? -9.028 4.757 -9.321 1.00 0.00 60 GLU A N 20
ATOM 28728 C CA . GLU A 1 60 ? -8.187 3.974 -10.218 1.00 0.00 60 GLU A CA 20
ATOM 28729 C C . GLU A 1 60 ? -7.489 2.846 -9.463 1.00 0.00 60 GLU A C 20
ATOM 28730 O O . GLU A 1 60 ? -7.038 1.870 -10.062 1.00 0.00 60 GLU A O 20
ATOM 28742 N N . ALA A 1 61 ? -7.403 2.988 -8.144 1.00 0.00 61 ALA A N 20
ATOM 28743 C CA . ALA A 1 61 ? -6.761 1.982 -7.307 1.00 0.00 61 ALA A CA 20
ATOM 28744 C C . ALA A 1 61 ? -7.797 1.114 -6.601 1.00 0.00 61 ALA A C 20
ATOM 28745 O O . ALA A 1 61 ? -7.670 -0.109 -6.560 1.00 0.00 61 ALA A O 20
ATOM 28752 N N . GLU A 1 62 ? -8.821 1.756 -6.046 1.00 0.00 62 GLU A N 20
ATOM 28753 C CA . GLU A 1 62 ? -9.878 1.040 -5.341 1.00 0.00 62 GLU A CA 20
ATOM 28754 C C . GLU A 1 62 ? -10.355 -0.162 -6.150 1.00 0.00 62 GLU A C 20
ATOM 28755 O O . GLU A 1 62 ? -10.759 -1.182 -5.589 1.00 0.00 62 GLU A O 20
ATOM 28767 N N . LYS A 1 63 ? -10.306 -0.036 -7.472 1.00 0.00 63 LYS A N 20
ATOM 28768 C CA . LYS A 1 63 ? -10.732 -1.111 -8.360 1.00 0.00 63 LYS A CA 20
ATOM 28769 C C . LYS A 1 63 ? -9.758 -2.283 -8.301 1.00 0.00 63 LYS A C 20
ATOM 28770 O O . LYS A 1 63 ? -10.170 -3.442 -8.276 1.00 0.00 63 LYS A O 20
ATOM 28789 N N . GLU A 1 64 ? -8.466 -1.972 -8.278 1.00 0.00 64 GLU A N 20
ATOM 28790 C CA . GLU A 1 64 ? -7.434 -3.001 -8.221 1.00 0.00 64 GLU A CA 20
ATOM 28791 C C . GLU A 1 64 ? -7.426 -3.690 -6.859 1.00 0.00 64 GLU A C 20
ATOM 28792 O O . GLU A 1 64 ? -7.094 -4.870 -6.749 1.00 0.00 64 GLU A O 20
ATOM 28804 N N . LYS A 1 65 ? -7.794 -2.943 -5.824 1.00 0.00 65 LYS A N 20
ATOM 28805 C CA . LYS A 1 65 ? -7.831 -3.478 -4.468 1.00 0.00 65 LYS A CA 20
ATOM 28806 C C . LYS A 1 65 ? -8.718 -4.717 -4.396 1.00 0.00 65 LYS A C 20
ATOM 28807 O O . LYS A 1 65 ? -8.346 -5.723 -3.794 1.00 0.00 65 LYS A O 20
ATOM 28826 N N . GLN A 1 66 ? -9.891 -4.636 -5.017 1.00 0.00 66 GLN A N 20
ATOM 28827 C CA . GLN A 1 66 ? -10.829 -5.752 -5.022 1.00 0.00 66 GLN A CA 20
ATOM 28828 C C . GLN A 1 66 ? -10.164 -7.021 -5.543 1.00 0.00 66 GLN A C 20
ATOM 28829 O O . GLN A 1 66 ? -10.452 -8.121 -5.073 1.00 0.00 66 GLN A O 20
ATOM 28843 N N . GLN A 1 67 ? -9.273 -6.859 -6.517 1.00 0.00 67 GLN A N 20
ATOM 28844 C CA . GLN A 1 67 ? -8.567 -7.993 -7.103 1.00 0.00 67 GLN A CA 20
ATOM 28845 C C . GLN A 1 67 ? -7.574 -8.587 -6.110 1.00 0.00 67 GLN A C 20
ATOM 28846 O O . GLN A 1 67 ? -7.116 -9.717 -6.276 1.00 0.00 67 GLN A O 20
ATOM 28860 N N . TYR A 1 68 ? -7.246 -7.819 -5.078 1.00 0.00 68 TYR A N 20
ATOM 28861 C CA . TYR A 1 68 ? -6.304 -8.268 -4.058 1.00 0.00 68 TYR A CA 20
ATOM 28862 C C . TYR A 1 68 ? -7.035 -8.931 -2.895 1.00 0.00 68 TYR A C 20
ATOM 28863 O O . TYR A 1 68 ? -6.511 -9.843 -2.255 1.00 0.00 68 TYR A O 20
ATOM 28881 N N . LEU A 1 69 ? -8.251 -8.466 -2.628 1.00 0.00 69 LEU A N 20
ATOM 28882 C CA . LEU A 1 69 ? -9.057 -9.013 -1.541 1.00 0.00 69 LEU A CA 20
ATOM 28883 C C . LEU A 1 69 ? -9.314 -10.502 -1.751 1.00 0.00 69 LEU A C 20
ATOM 28884 O O . LEU A 1 69 ? -8.984 -11.325 -0.899 1.00 0.00 69 LEU A O 20
ATOM 28900 N N . LYS A 1 70 ? -9.905 -10.839 -2.892 1.00 0.00 70 LYS A N 20
ATOM 28901 C CA . LYS A 1 70 ? -10.204 -12.229 -3.217 1.00 0.00 70 LYS A CA 20
ATOM 28902 C C . LYS A 1 70 ? -8.951 -13.093 -3.117 1.00 0.00 70 LYS A C 20
ATOM 28903 O O . LYS A 1 70 ? -8.996 -14.209 -2.601 1.00 0.00 70 LYS A O 20
ATOM 28922 N N . GLU A 1 71 ? -7.835 -12.569 -3.614 1.00 0.00 71 GLU A N 20
ATOM 28923 C CA . GLU A 1 71 ? -6.571 -13.294 -3.579 1.00 0.00 71 GLU A CA 20
ATOM 28924 C C . GLU A 1 71 ? -6.154 -13.594 -2.142 1.00 0.00 71 GLU A C 20
ATOM 28925 O O . GLU A 1 71 ? -5.220 -14.359 -1.901 1.00 0.00 71 GLU A O 20
ATOM 28937 N N . LEU A 1 72 ? -6.855 -12.985 -1.191 1.00 0.00 72 LEU A N 20
ATOM 28938 C CA . LEU A 1 72 ? -6.559 -13.185 0.223 1.00 0.00 72 LEU A CA 20
ATOM 28939 C C . LEU A 1 72 ? -7.381 -14.337 0.794 1.00 0.00 72 LEU A C 20
ATOM 28940 O O . LEU A 1 72 ? -6.842 -15.246 1.423 1.00 0.00 72 LEU A O 20
ATOM 28956 N N . TRP A 1 73 ? -8.689 -14.291 0.568 1.00 0.00 73 TRP A N 20
ATOM 28957 C CA . TRP A 1 73 ? -9.587 -15.331 1.057 1.00 0.00 73 TRP A CA 20
ATOM 28958 C C . TRP A 1 73 ? -9.896 -16.343 -0.040 1.00 0.00 73 TRP A C 20
ATOM 28959 O O . TRP A 1 73 ? -9.755 -17.549 0.158 1.00 0.00 73 TRP A O 20
ATOM 28980 N N . ALA A 1 74 ? -10.321 -15.844 -1.196 1.00 0.00 74 ALA A N 20
ATOM 28981 C CA . ALA A 1 74 ? -10.650 -16.706 -2.325 1.00 0.00 74 ALA A CA 20
ATOM 28982 C C . ALA A 1 74 ? -9.562 -17.750 -2.552 1.00 0.00 74 ALA A C 20
ATOM 28983 O O . ALA A 1 74 ? -9.804 -18.789 -3.168 1.00 0.00 74 ALA A O 20
ATOM 28990 N N . TYR A 1 75 ? -8.364 -17.469 -2.052 1.00 0.00 75 TYR A N 20
ATOM 28991 C CA . TYR A 1 75 ? -7.238 -18.383 -2.204 1.00 0.00 75 TYR A CA 20
ATOM 28992 C C . TYR A 1 75 ? -7.058 -19.237 -0.953 1.00 0.00 75 TYR A C 20
ATOM 28993 O O . TYR A 1 75 ? -6.886 -20.452 -1.038 1.00 0.00 75 TYR A O 20
ATOM 29011 N N . GLN A 1 76 ? -7.097 -18.591 0.208 1.00 0.00 76 GLN A N 20
ATOM 29012 C CA . GLN A 1 76 ? -6.938 -19.289 1.478 1.00 0.00 76 GLN A CA 20
ATOM 29013 C C . GLN A 1 76 ? -7.928 -20.444 1.591 1.00 0.00 76 GLN A C 20
ATOM 29014 O O . GLN A 1 76 ? -7.557 -21.557 1.962 1.00 0.00 76 GLN A O 20
ATOM 29028 N N . GLN A 1 77 ? -9.188 -20.171 1.268 1.00 0.00 77 GLN A N 20
ATOM 29029 C CA . GLN A 1 77 ? -10.231 -21.187 1.336 1.00 0.00 77 GLN A CA 20
ATOM 29030 C C . GLN A 1 77 ? -10.439 -21.845 -0.024 1.00 0.00 77 GLN A C 20
ATOM 29031 O O . GLN A 1 77 ? -11.427 -21.579 -0.710 1.00 0.00 77 GLN A O 20
ATOM 29045 N N . SER A 1 78 ? -9.502 -22.705 -0.410 1.00 0.00 78 SER A N 20
ATOM 29046 C CA . SER A 1 78 ? -9.580 -23.398 -1.691 1.00 0.00 78 SER A CA 20
ATOM 29047 C C . SER A 1 78 ? -8.771 -24.690 -1.661 1.00 0.00 78 SER A C 20
ATOM 29048 O O . SER A 1 78 ? -7.779 -24.796 -0.940 1.00 0.00 78 SER A O 20
ATOM 29056 N N . GLU A 1 79 ? -9.202 -25.670 -2.448 1.00 0.00 79 GLU A N 20
ATOM 29057 C CA . GLU A 1 79 ? -8.517 -26.956 -2.510 1.00 0.00 79 GLU A CA 20
ATOM 29058 C C . GLU A 1 79 ? -7.017 -26.765 -2.714 1.00 0.00 79 GLU A C 20
ATOM 29059 O O . GLU A 1 79 ? -6.204 -27.446 -2.092 1.00 0.00 79 GLU A O 20
ATOM 29071 N N . ALA A 1 80 ? -6.659 -25.833 -3.591 1.00 0.00 80 ALA A N 20
ATOM 29072 C CA . ALA A 1 80 ? -5.259 -25.550 -3.877 1.00 0.00 80 ALA A CA 20
ATOM 29073 C C . ALA A 1 80 ? -4.501 -25.190 -2.604 1.00 0.00 80 ALA A C 20
ATOM 29074 O O . ALA A 1 80 ? -3.387 -25.665 -2.378 1.00 0.00 80 ALA A O 20
ATOM 29081 N N . TYR A 1 81 ? -5.109 -24.348 -1.777 1.00 0.00 81 TYR A N 20
ATOM 29082 C CA . TYR A 1 81 ? -4.490 -23.922 -0.527 1.00 0.00 81 TYR A CA 20
ATOM 29083 C C . TYR A 1 81 ? -3.897 -25.112 0.221 1.00 0.00 81 TYR A C 20
ATOM 29084 O O . TYR A 1 81 ? -2.768 -25.055 0.709 1.00 0.00 81 TYR A O 20
ATOM 29102 N N . LYS A 1 82 ? -4.665 -26.192 0.305 1.00 0.00 82 LYS A N 20
ATOM 29103 C CA . LYS A 1 82 ? -4.218 -27.399 0.990 1.00 0.00 82 LYS A CA 20
ATOM 29104 C C . LYS A 1 82 ? -3.332 -28.245 0.081 1.00 0.00 82 LYS A C 20
ATOM 29105 O O . LYS A 1 82 ? -2.191 -28.557 0.424 1.00 0.00 82 LYS A O 20
ATOM 29124 N N . VAL A 1 83 ? -3.863 -28.612 -1.081 1.00 0.00 83 VAL A N 20
ATOM 29125 C CA . VAL A 1 83 ? -3.120 -29.420 -2.041 1.00 0.00 83 VAL A CA 20
ATOM 29126 C C . VAL A 1 83 ? -2.115 -30.323 -1.336 1.00 0.00 83 VAL A C 20
ATOM 29127 O O . VAL A 1 83 ? -0.971 -30.455 -1.772 1.00 0.00 83 VAL A O 20
ATOM 29140 N N . CYS A 1 84 ? -2.551 -30.947 -0.247 1.00 0.00 84 CYS A N 20
ATOM 29141 C CA . CYS A 1 84 ? -1.688 -31.839 0.519 1.00 0.00 84 CYS A CA 20
ATOM 29142 C C . CYS A 1 84 ? -2.508 -32.921 1.215 1.00 0.00 84 CYS A C 20
ATOM 29143 O O . CYS A 1 84 ? -3.737 -32.927 1.145 1.00 0.00 84 CYS A O 20
ATOM 29151 N N . THR A 1 85 ? -1.818 -33.838 1.887 1.00 0.00 85 THR A N 20
ATOM 29152 C CA . THR A 1 85 ? -2.481 -34.927 2.594 1.00 0.00 85 THR A CA 20
ATOM 29153 C C . THR A 1 85 ? -3.779 -34.453 3.240 1.00 0.00 85 THR A C 20
ATOM 29154 O O . THR A 1 85 ? -3.772 -33.547 4.072 1.00 0.00 85 THR A O 20
ATOM 29165 N N . GLU A 1 86 ? -4.888 -35.074 2.852 1.00 0.00 86 GLU A N 20
ATOM 29166 C CA . GLU A 1 86 ? -6.193 -34.715 3.395 1.00 0.00 86 GLU A CA 20
ATOM 29167 C C . GLU A 1 86 ? -7.197 -35.846 3.192 1.00 0.00 86 GLU A C 20
ATOM 29168 O O . GLU A 1 86 ? -7.363 -36.352 2.082 1.00 0.00 86 GLU A O 20
ATOM 29180 N N . SER A 1 87 ? -7.864 -36.238 4.273 1.00 0.00 87 SER A N 20
ATOM 29181 C CA . SER A 1 87 ? -8.849 -37.312 4.216 1.00 0.00 87 SER A CA 20
ATOM 29182 C C . SER A 1 87 ? -9.998 -36.947 3.281 1.00 0.00 87 SER A C 20
ATOM 29183 O O . SER A 1 87 ? -10.303 -37.677 2.339 1.00 0.00 87 SER A O 20
ATOM 29191 N N . GLY A 1 88 ? -10.631 -35.809 3.548 1.00 0.00 88 GLY A N 20
ATOM 29192 C CA . GLY A 1 88 ? -11.739 -35.366 2.722 1.00 0.00 88 GLY A CA 20
ATOM 29193 C C . GLY A 1 88 ? -13.083 -35.594 3.384 1.00 0.00 88 GLY A C 20
ATOM 29194 O O . GLY A 1 88 ? -13.225 -36.431 4.276 1.00 0.00 88 GLY A O 20
ATOM 29198 N N . PRO A 1 89 ? -14.100 -34.837 2.945 1.00 0.00 89 PRO A N 20
ATOM 29199 C CA . PRO A 1 89 ? -15.457 -34.943 3.488 1.00 0.00 89 PRO A CA 20
ATOM 29200 C C . PRO A 1 89 ? -16.137 -36.253 3.100 1.00 0.00 89 PRO A C 20
ATOM 29201 O O . PRO A 1 89 ? -15.601 -37.029 2.309 1.00 0.00 89 PRO A O 20
ATOM 29212 N N . SER A 1 90 ? -17.318 -36.490 3.662 1.00 0.00 90 SER A N 20
ATOM 29213 C CA . SER A 1 90 ? -18.069 -37.707 3.376 1.00 0.00 90 SER A CA 20
ATOM 29214 C C . SER A 1 90 ? -18.124 -37.972 1.876 1.00 0.00 90 SER A C 20
ATOM 29215 O O . SER A 1 90 ? -18.483 -37.094 1.092 1.00 0.00 90 SER A O 20
ATOM 29223 N N . SER A 1 91 ? -17.765 -39.191 1.483 1.00 0.00 91 SER A N 20
ATOM 29224 C CA . SER A 1 91 ? -17.770 -39.572 0.075 1.00 0.00 91 SER A CA 20
ATOM 29225 C C . SER A 1 91 ? -19.148 -39.353 -0.543 1.00 0.00 91 SER A C 20
ATOM 29226 O O . SER A 1 91 ? -19.284 -38.676 -1.560 1.00 0.00 91 SER A O 20
ATOM 29234 N N . GLY A 1 92 ? -20.168 -39.934 0.082 1.00 0.00 92 GLY A N 20
ATOM 29235 C CA . GLY A 1 92 ? -21.523 -39.792 -0.419 1.00 0.00 92 GLY A CA 20
ATOM 29236 C C . GLY A 1 92 ? -22.303 -41.089 -0.355 1.00 0.00 92 GLY A C 20
ATOM 29237 O O . GLY A 1 92 ? -23.521 -41.097 -0.529 1.00 0.00 92 GLY A O 20
#

GO terms:
  GO:0005515 protein binding (F, IPI)
  GO:0003677 DNA binding (F, TAS)
  GO:0006338 chromatin remodeling (P, TAS)
  GO:0033234 negative regulation of protein sumoylation (P, IDA)
  GO:0045666 positive regulation of neuron differentiation (P, IGI)
  GO:0035914 skeletal muscle cell differentiation (P, IMP)

Sequence (92 aa):
GSSGSSGPKAPVTGYVRFLNERREQIRTRHPDLPFPEITKMLGAEWSKLQPAEKQRYLDEAEKEKQQYLKELWAYQQSEAYKVCTESGPSSGGSSGSSGPKAPVTGYVRFLNERREQIRTRHPDLPFPEITKMLGAEWSKLQPAEKQRYLDEAEKEKQQYLKELWAYQQSEAYKVCTESGPSSGGSSGSSGPKAPVTGYVRFLNERREQIRTRHPDLPFPEITKMLGAEWSKLQPAEKQRYLDEAEKEKQQYLKELWAYQQSEAYKVCTESGPSSGGSSGSSGPKAPVTGYVRFLNERREQIRTRHPDLPFPEITKMLGAEWSKLQPAEKQRYLDEAEKEKQQYLKELWAYQQSEAYKVCTESGPSSGGSSGSSGPKAPVTGYVRFLNERREQIRTRHPDLPFPEITKMLGAEWSKLQPAEKQRYLDEAEKEKQQYLKELWAYQQSEAYKVCTESGPSSGGSSGSSGPKAPVTGYVRFLNERREQIRTRHPDLPFPEITKMLGAEWSKLQPAEKQRYLDEAEKEKQQYLKELWAYQQSEAYKVCTESGPSSGGSSGSSGPKAPVTGYVRFLNERREQIRTRHPDLPFPEITKMLGAEWSKLQPAEKQRYLDEAEKEKQQYLKELWAYQQSEAYKVCTESGPSSGGSSGSSGPKAPVTGYVRFLNERREQIRTRHPDLPFPEITKMLGAEWSKLQPAEKQRYLDEAEKEKQQYLKELWAYQQSEAYKVCTESGPSSGGSSGSSGPKAPVTGYVRFLNERREQIRTRHPDLPFPEITKMLGAEWSKLQPAEKQRYLDEAEKEKQQYLKELWAYQQSEAYKVCTESGPSSGGSSGSSGPKAPVTGYVRFLNERREQIRTRHPDLPFPEITKMLGAEWSKLQPAEKQRYLDEAEKEKQQYLKELWAYQQSEAYKVCTESGPSSGGSSGSSGPKAPVTGYVRFLNERREQIRTRHPDLPFPEITKMLGAEWSKLQPAEKQRYLDEAEKEKQQYLKELWAYQQSEAYKVCTESGPSSGGSSGSSGPKAPVTGYVRFLNERREQIRTRHPDLPFPEITKMLGAEWSKLQPAEKQRYLDEAEKEKQQYLKELWAYQQSEAYKVCTESGPSSGGSSGSSGPKAPVTGYVRFLNERREQIRTRHPDLPFPEITKMLGAEWSKLQPAEKQRYLDEAEKEKQQYLKELWAYQQSEAYKVCTESGPSSGGSSGSSGPKAPVTGYVRFLNERREQIRTRHPDLPFPEITKMLGAEWSKLQPAEKQRYLDEAEKEKQQYLKELWAYQQSEAYKVCTESGPSSGGSSGSSGPKAPVTGYVRFLNERREQIRTRHPDLPFPEITKMLGAEWSKLQPAEKQRYLDEAEKEKQQYLKELWAYQQSEAYKVCTESGPSSGGSSGSSGPKAPVTGYVRFLNERREQIRTRHPDLPFPEITKMLGAEWSKLQPAEKQRYLDEAEKEKQQYLKELWAYQQSEAYKVCTESGPSSGGSSGSSGPKAPVTGYVRFLNERREQIRTRHPDLPFPEITKMLGAEWSKLQPAEKQRYLDEAEKEKQQYLKELWAYQQSEAYKVCTESGPSSGGSSGSSGPKAPVTGYVRFLNERREQIRTRHPDLPFPEITKMLGAEWSKLQPAEKQRYLDEAEKEKQQYLKELWAYQQSEAYKVCTESGPSSGGSSGSSGPKAPVTGYVRFLNERREQIRTRHPDLPFPEITKMLGAEWSKLQPAEKQRYLDEAEKEKQQYLKELWAYQQSEAYKVCTESGPSSGGSSGSSGPKAPVTGYVRFLNERREQIRTRHPDLPFPEITKMLGAEWSKLQPAEKQRYLDEAEKEKQQYLKELWAYQQSEAYKVCTESGPSSG